Protein 7KPV (pdb70)

Nearest PDB structures (foldseek):
  7kpv-assembly1_C  TM=1.002E+00  e=6.683E-76  Saccharomyces cerevisiae S288C
  7kpx-assembly1_C  TM=9.550E-01  e=2.363E-60  Saccharomyces cerevisiae S288C
  8tqc-assembly1_C  TM=5.645E-01  e=2.370E-07  Homo sapiens
  8tqw-assembly1_c  TM=5.718E-01  e=7.991E-07  Homo sapiens
  7kpx-assembly1_B  TM=1.003E+00  e=8.774E-44  Saccharomyces cerevisiae S288C

InterPro domains:
  IPR000719 Protein kinase domain [PF00069] (177-463)
  IPR000719 Protein kinase domain [PS50011] (75-463)
  IPR000719 Protein kinase domain [SM00220] (75-463)
  IPR008271 Serine/threonine-protein kinase, active site [PS00108] (282-294)
  IPR011009 Protein kinase-like domain superfamily [SSF56112] (66-485)
  IPR050108 Cyclin-dependent kinase [PTHR24056] (73-465)

GO terms:
  GO:0004693 cyclin-dependent protein serine/threonine kinase activity (F, IDA)
  GO:0008353 RNA polymerase II CTD heptapeptide repeat kinase activity (F, IDA)
  GO:0016592 mediator complex (C, IDA)
  GO:0060258 negative regulation of filamentous growth (P, IGI)
  GO:0004672 protein kinase activity (F, HDA)
  GO:0008353 RNA polymerase II CTD heptapeptide repeat kinase activity (F, IMP)
  GO:0045944 positive regulation of transcription by RNA polymerase II (P, IMP)
  GO:0031648 protein destabilization (P, IMP)
  GO:0060258 negative regulation of filamentous growth (P, IMP)
  GO:0070481 nuclear-transcribed mRNA catabolic process, non-stop decay (P, IMP)
  GO:0000122 negative regulation of transcription by RNA polymerase II (P, IMP)
  GO:0000122 negative regulation of transcription by RNA polymerase II (P, IPI)

Foldseek 3Di:
DDDDVPDDDCVVVCVVVVVDDADLVHQWAFDFWFQQDLQWTKTWTFGPPVVPTTWKMKTWRPRVVDPADDDDPLRVQCVVPQQPDDDLQAWHFDDWGQDPHTIMTMTTHAFAFQVLVLVVCVPVVRPQDDPLLLLLLLLQVLVVVVSCVVVQKAAQEADRSQWGAHVLGAIHNYGRRPMDRVPDCPDFDCVPPVATYDDLQFAVCRLLPPRHDDRLRVLSSSLQVSLCSQQSHRQQPADDADVDPDSSSLGSLQSLCQAAWDDDCVLEPPCVVGPPSVSSVPYDTHDHCNVVSSVVGDDPDDQVSVLSVQSNRNHVVRHAHRVRSSPRCRQVDDPDHNDSRSCDPPDDRSHGRDGRD/DPDPPPAVLVPPFLDAPVVLVVLQVVQVVVCCVVDQPAFQAVDPVDGDGDGPVPDPWPDAFCLVVLLVLLVVLCVLVPDDLQLSLLLLVLVVLVCSNHTDLVDQSLLSSLLSSQLSCVVVPNHDDLQVSLVSSCVVPVPSGDPDCVVSVVSNVVSCVRVVPSRDDDALVVLLVVVQVVCCDPLHNDHDDVVLVVQLVVQSSVLSGQPLSRHDDSNLVSLLSNLVSCVVVQVCVPDQDPCNSVSSVCVPVVDCPDPPSSVVSNVSSVVNVVVVVPHDPPPVVSRSCSSPVD/DPDDDPPPDDDDFDFPDLVDDPPPTDTPPDDDDDDDDVVVVCVVVCPPPDDDDDDDDPDPDDDCCVPPPPCDDPNDVVVVVVVVVVVCCCLPPVWFFDQPDDDDQFGFDADQQDADADDCPVVVVLLVVQLDDPDDDQVNRNHDHDPQDPLNLLVSCLVSVGDQQVSVLVVLSVLVVVLVVVLVPDDDDDDPSNPCVNVVSQAVSLVVLVVVVVVLLVVCVVPPDDVVVVVSSVVSNVVSLVNVVVCVVLPSHDVVVNLVVLLVVLQPDDACVSVVVSVVVVVVCVCPQQVQCVDPGNPSLLSVLVSLVVVLCSLVPDWRDDPPPDPPRDDDPVRVVVSVVSNVSSLVVNVVSLVRDPVPDNQDPPDADDDDVVVSVCVPPPCDCVVVVVVVVVCVPRNPDPDDDPPCPVPDDDDDDDDDDQPAWAADVPVGDTDGGDDDRSSLQRARNNADPPDDPPPSPSPCSSVQGHSGGCVSVSRTHDDDRDD/DQPDPLFPQFWQWKFQAFAFKKKKFKAACPPPDPLPQVVQVLQQLVVDLLFQWADDPRITMGIGTHDDDTDDTDDPPDDPGDTDDIDMDGLDADFLFGDVPVLSSQVSVQQSLQLLVCQVDPLFWFPQAQFIDGLACPPQWTWGWGWDAFNRGGTIIGIWTFNFRKHADDLVQLDCVRLVFKWKAFGNAGFTWHFDDDDPPRFWDDDDPPCVVVLVSCCRGRNNRPPVPPDWTKGKIFTDVCVLVLQQDQLLDPSDDDDGDDIDMDTSSGMIIGGADEADFDDPQPPVPPVPCVVVVVVVVVVVVVVCVVCVSVNRHHDNVLLPDRHFHPPFAEDEAAPPGDDLLQQLLLQLQFAACLLPLFDDDDGFIFDDDDDPDDDSLVSSVVSGPHIGGDTSVAWFDDWFWFDFFWKWWAQPHDIDIDTLVCDLCCVVRLTAFPVAAAEEAAAEEEADDVVLVLVVVVLLQVLLVVRRR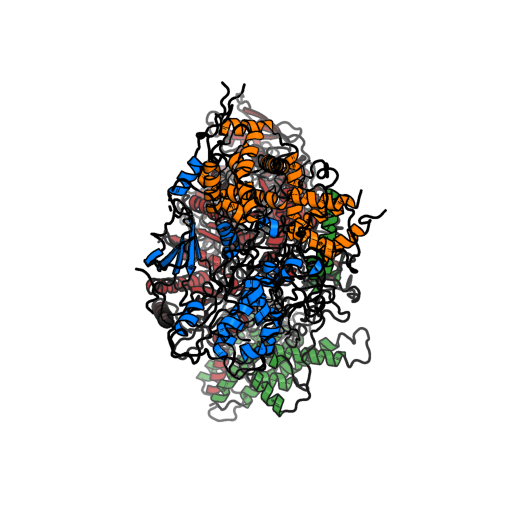YHHNYADADDPDDTRYDHDHDLDQPVLLVVLVRVVVVCVVPPDDDLRHYAYEYEYEDAGSHQNVSSVVSVSVVSSCVSNCVVPNPHHYGYHYGYVCCRSVPPNDSSRSNLVSQVVQCPGVVNQAHRMWTDPDDDDDDDDDDCPVPFFDQPADWEKEKEWEAASNGFKIWIWIATLTRGRIDTGIGGRPPDCPVVLVVLVVSVVVVVVVVVPDDDRYEYEYEYEDFDDDDVSVVSVVVPDDVSHHYWYKYKYFGCRTWRKGFDAPRPVLQLCQVPVPRVVDDPPPVPPDDDDDDALLGKMKTWTPTWDATPGDSGHTFGTKIKIWGADSHHGIGITGIMIMGTSDDRGPDVNVVVVVVQSSQLSQLSCQCSRSRYHSPHSRGGSRVSSNVSCNSRPSNHDYDYD

Radius of gyration: 45.54 Å; Cα contacts (8 Å, |Δi|>4): 3139; chains: 4; bounding box: 104×132×134 Å

Organism: Saccharomyces cerevisiae (strain ATCC 204508 / S288c) (NCBI:txid559292)

Solvent-accessible surface area: 90309 Å² total; per-residue (Å²): 177,110,15,82,84,121,30,73,28,2,36,60,0,75,64,63,55,74,200,161,94,57,26,20,141,103,84,10,78,87,70,4,69,10,60,66,10,123,114,0,86,24,43,28,0,90,98,77,196,234,116,134,95,29,79,34,11,1,21,33,16,83,81,54,184,152,138,33,97,30,24,49,53,40,6,2,8,6,2,4,6,6,54,34,14,138,24,88,3,2,16,56,19,53,50,21,21,14,25,173,60,16,9,23,0,1,30,73,30,14,58,6,10,4,60,36,8,12,105,65,8,70,123,142,136,115,116,102,11,37,34,34,4,2,10,0,11,3,10,2,4,0,7,0,0,5,14,2,7,14,32,39,2,4,4,4,15,2,66,5,42,22,0,34,0,26,117,86,0,20,2,39,4,12,22,3,5,61,0,10,47,23,30,34,9,6,87,12,4,55,88,45,38,100,101,33,7,53,56,105,10,28,1,3,2,15,8,4,20,7,61,18,11,7,12,14,2,1,2,1,4,0,0,0,6,0,0,5,9,32,30,30,110,20,8,8,83,4,89,111,29,225,251,143,91,51,73,20,12,80,45,4,5,59,53,3,6,64,18,26,2,48,17,61,125,149,77,8,61,91,1,123,107,19,66,22,67,90,74,18,72,155,38,77,160,58,199,76,58,10,46,87,62,7,140,98,41,24,78,118,62,151,52,1,40,40,0,3,97,86,0,3,45,10,15,12,48,156,15,19,21,6,72,99,0,2,100,28,118,19,23,102,80,54,114,77,103,16,32,52,49,0,48,56,66,46,110,125,140,10,74,82,61,190,48,97,159,22,5,24,0,4,106,13,10,2,59,105,116,7,19,52,83,53,34,35,7,38,143,31,68,104,126,18,74,107,57,6,44,120,76,61,102,152,29,12,57,14,61,104,157,195,48,123,74,95,33,117,83,83,80,86,8,37,33,100,54,36,3,22,2,9,3,5,68,4,1,9,107,1,0,126,128,26,132,26,50,3,11,1,2,2,0,0,13,5,2,2,23,6,0,4,4,65,1,12,8,28,10,0,1,1,8,0,0,0,2,0,0,0,22,0,0,0,19,6,30,19,14,67,49,177,40,169,67,0,15,53,36,1,58,76,71,45,57,53,23,2,2,61,46,33,40,55,0,13,22,0,1,19,27,0,4,30,17,0,98,4,29,3,30,14,20,10,0,0,17,2,0,81,23,0,20,106,8,2,103,62,97,46,19,126,16,86,24,63,90,123,21,26,37,15,0,2,3,2,0,1,0,0,17,1,4,25,3,10,3,16,19,1,1,1,1,0,0,0,0,0,0,0,9,0,3,0,19,80,21,99,114,184,170,114,20,58,49,100,52,3,72,8,0,4,113,1,0,1,46,1,12,0,2,7,56,19,0,28,40,0,0,28,38,4,4,36,0,7,35,58,11,90,141,40,95,72,152,72,4,92,58,6,1,78,14,37,20,61,223,86,40,17,187,71,49,91,18,100,35,78,104,18,48,23,2,4,63,86,24,135,98,169,113,34,50,62,0,2,17,80,27,27,106,75,81,70,61,38,36,118,56,10,9,84,83,8,31,148,13,30,104,70,91,35,79,10,111,164,33,19,80,21,0,69,98,60,12,97,94,7,17,104,102,37,10,96,45,1,11,96,7,0,37,58,0,8,119,51,9,55,52,129,42,18,50,1,58,19,121,28,87,114,63,17,17,5,11,34,21,84,29,10,78,124,59,124,37,109,87,132,158,34,104,62,8,10,114,68,0,23,40,101,161,36,57,54,82,112,7,1,59,70,4,6,74,56,30,129,49,94,54,5,1,77,50,2,30,98,61,82,3,34,26,48,24,1,11,26,4,1,8,1,12,1,4,33,47,38,107,40,60,62,142,127,71,203,65,122,61,115,46,40,66,105,59,33,20,113,130,13,23,89,48,4,1,69,2,2,16,89,15,1,54,91,3,5,94,63,6,53,126,51,52,144,80,95,131,98,12,150,41,5,52,86,22,0,41,23,1,1,40,0,2,0,6,1,9,44,30,141,2,3,32,65,110,74,2,10,88,38,0,8,95,21,1,53,161,18,124,41,19,24,14,2,1,14,0,3,5,2,1,6,7,1,0,69,61,0,19,120,82,185,187,82,141,65,49,78,9,9,25,64,0,2,35,3,0,8,86,8,40,108,74,3,58,82,72,107,7,29,72,75,108,158,110,191,137,94,38,106,107,135,79,3,45,106,8,46,108,45,6,33,105,6,2,18,32,1,5,40,29,3,29,122,73,31,110,119,18,45,10,86,19,110,118,51,101,57,72,98,28,19,22,115,10,16,130,138,56,62,136,72,73,99,102,31,52,70,51,23,116,94,9,66,122,102,4,32,168,200,116,218,123,177,44,14,67,15,19,3,44,62,11,110,160,30,154,76,54,156,78,65,48,0,4,33,8,71,141,91,94,76,22,5,30,32,8,72,42,58,34,6,12,38,7,15,22,42,10,36,107,28,126,72,103,69,86,64,71,97,113,44,9,68,20,1,0,6,5,2,2,0,0,6,1,0,10,1,34,10,37,65,104,4,48,99,89,59,104,21,122,41,88,62,1,24,1,1,1,11,61,0,33,124,6,145,72,2,45,14,32,37,10,90,33,68,102,136,34,138,76,44,5,30,74,17,13,49,79,6,14,111,119,54,48,90,13,12,1,5,28,79,115,77,43,2,22,2,2,8,56,40,130,100,119,18,45,104,16,52,41,99,158,115,156,101,30,76,56,74,105,93,19,75,28,58,10,104,36,70,46,61,81,18,29,92,37,1,17,8,2,16,65,0,2,23,18,22,2,3,3,10,2,1,88,49,6,102,92,39,1,0,5,1,0,11,0,3,8,2,34,39,58,86,27,85,38,1,1,12,1,23,3,6,2,6,52,81,0,12,1,0,0,5,2,4,2,10,65,4,30,6,54,15,1,94,94,123,24,24,99,143,81,40,45,59,113,26,0,9,1,0,0,0,0,2,0,5,1,37,22,7,105,46,70,197,107,48,70,51,55,112,59,61,193,160,29,68,131,12,5,56,28,2,48,11,15,1,6,2,51,21,108,129,85,204,75,34,76,6,2,27,0,12,3,8,97,33,1,20,114,34,109,11,40,67,14,9,27,17,61,75,115,77,162,91,58,143,90,13,19,1,2,3,53,0,0,0,0,4,56,24,21,88,31,134,74,66,98,19,29,15,85,80,100,15,48,19,25,86,46,2,9,84,8,8,67,25,2,48,98,17,62,140,122,57,5,53,69,19,7,41,117,41,7,56,14,28,16,7,7,57,30,5,10,60,60,17,15,59,1,67,16,31,126,190,65,54,38,9,0,43,18,1,4,41,3,6,6,4,5,11,54,42,8,50,49,12,19,42,86,115,44,55,15,78,7,3,55,65,3,166,135,5,18,1,18,78,9,1,96,116,24,30,81,52,26,81,29,9,74,0,74,54,3,5,64,91,27,42,64,6,111,6,10,34,2,32,0,53,2,47,152,32,58,0,21,0,2,5,4,0,12,69,10,4,18,26,0,50,0,48,6,19,76,34,103,12,49,5,13,15,3,1,0,0,36,37,53,62,86,23,0,75,48,3,12,60,24,8,11,69,1,2,69,48,16,89,4,11,118,1,66,50,7,116,34,131,114,175,53,43,44,3,7,27,94,24,143,79,49,77,141,86,87,3,86,100,4,0,35,64,2,19,65,56,20,74,119,64,158,151,60,117,180,93,47,47,8,10,5,0,8,1,10,0,80,47,29,13,4,51,52,0,5,57,16,0,48,20,1,15,71,2,64,84,56,6,63,90,112,38,98,121,50,83,3,48,4,5,1,0,8,4,67,15,4,58,62,25,39,18,12,5,51,72,20,4,42,5,4,2,0,5,0,1,6,1,47,67,74,43,46,22,0,2,42,10,3,104,49,56,49,128,133,16,94,17,114,28,98,92,192,115,81,78,40,41,110,26,81,13,26,0,0,4,0,2,0,31,8,61,2,84,20,4,1,0,7,1,5,0,17,9,70,3,74,14,10,57,32,69,0,31,42,4,6,159,45,160,48,88,5,38,71,2,0,56,66,4,17,89,35,4,65,97,21,13,89,158,57,103,32,118,22,0,1,1,0,0,10,2,49,0,60,4,37,103,69,2,46,146,10,2,107,143,38,25,44,214,111,7,60,12,0,4,0,0,0,9,48,45,25,11,23,5,3,4,2,65,9,85,133,31,6,32,12,3,31,4,18,85,62,96,180,111,33,39,109,154,26,97,46,210,50,18,72,6,6,0,24,3,5,6,12,18,1,13,0,0,14,7,95,21,11,4,33,13,14,44,27,65,118,19,4,0,25,83,1,0,0,0,0,12,12,45,40,15,44,7,64,14,27,6,45,7,0,5,0,8,0,13,48,34,50,18,68,76,18,62,86,2,0,52,29,1,0,102,30,0,5,33,0,0,2,1,1,12,1,4,0,1,8,71,21,107,20,2,12,4,0,0,0,2,4,0,0,49,33,0,28,33,10,0,8,12,1,77,17,118,101,105

Sequence (2010 aa):
LMANNDVFTIGPYRARKDRMRVSVLEKYEVIGYIAAGTYGKVYKAKRQIKPLTVFYAIKKFKTEKLHYTGISQSACREMALCRELHNKHLTTLVEIFLERKCVHMVYEYAEHDLLQIIHFHSHPEKRMIPPRMVRSIMWQLLDGVSYLHQNWVLHRDLKPANIMVTIDGCVKIGDLGLARKFHNMLQTLYTGDKVVVTIWYRAPELLLGARHYTPAVDLWSVGCIFAELIGLQPIFKGEEAKKKTVPFQVNQLQRILEVLGTPDQKIWPYLEKYPEYDQITKFPKYRDNLATWYHSAGGRDKHALSLLYHLLNYDPIKRIDAFNALEHKYFTESDIPVSENVFEGLTYKYPARRIHTSGSFWTSTQRHHWQYTKASLAKERQKLWLLECQLFPQGLNIVMDKNIPITHRDLHYDKDYNLRIYCYFLIMKLGRRLNIRQYALATAHIYLSRFLIKASVREINLYMLVTTCVYLACKVEECPQYIRTLVSEARTLWPEFIPPDPTKVTEFEFYLLEELESYLIVHHPYQSLKQIVQVLKQPPFQITLSSDDLQNCWSLINDSYINDVHLLYPPHIIAVACLFITISIHGKPPKNSSSPVQIAFNRFMAESLVDLEEVMDTIQEQITLYDHWDKYHEQWIKFLLHTLYLRGSGRYLLTPPDDLHPYVPSSKPQEQVYPDFKPWEHTAAEDQILANFVAKGFYHTPMVNFESISARSSVHESLVTQSNILSQQFDKIIKIREDHINKIPSNSTTTLHGPGFQLPNRITLTDHRKETWLHELSSSHTSLVKIGKFIPHGLKRRQVIEQCYLKFIPLKRAIWLIKCCYFIEWKSNHKKKRSNAAGADDAISMHLLKDWTDTFVYILEKLIFDMTNHYNDSQQLRTWKRQISYFLKLLGNCYSLRLINKEIFHHWLVEFINKMENFEFLPLSLHILMIFWNDICQIDQKEPFFLVTKITDMLLHKYYIVSSSKSMINDENYIINDIKKNNKIKLNILKILSSLILKIFQEQSLEVFIFPTSNWEIYKPLLFEIVSNADTNQNSDMKKKLELISYRNESFSLNLGIGIVEIAHENEQKWLIYDKKDHKYVCTFSMEPYHFISNYNTKYTDDMATGSNDTTAFNDSCVNLSLFDARFERKNPHASTYRLEDVLSSFYRVEKIKKINYHQYISKAQNDQWSIQMEFMLRKQDPKTLVALLSRDLWCFSINDDPVPTPPAIEHKPVSPDKIGTFTADYSKPNLPPHYALFLKALRRKIYINLALGSHNKLIQFGNACISLSGVPNYLVQLEPHLFVNGDLTVSLCAKNMGLVPMKEENLEESFLSKHALYLAPSGIRMHLAPASKQGYLITPPKHTELLLTTLSVSHGINLQNKKNLKWVAVVPDLGHLNGHTPTIASYLTPLLEAKKLVWPLHLIFAQPVADIENSTSGDPSEFHCLQDALDAIDDFIQLKQSSSLPFLLRHMPLASIPDIFITPTPVVTISEKEQDILDLIAEQVVTDYNILGNLGIPKIAYRGVKDCQEGLITTTMLQLFSTFDRLNGNDTISKFYNMKQPYVFVKKHHELIKVKHDSQPFIKFLNFRPPNGIKNFKSLLLSSSFKEDCLSFAPTLSQTYINQELGFCELLKLTNEDPPGLMYLKAFDKNKLLLLAAQIVSYCSNNKNSIKNVPPILIILPLDNATLTELVDKANIFQVIKNEVCAKMPNIELYLKVIPMDFIRNVLVTVDQYVNVAISIYNMLPPKSVKFTHIAHTLPEKVNFRTMQQSSSIIYYDSYIHLAYSRSVDKEWVFAALSDSYGQGSMTKTWYVGNSRGKFDDACNQIWNIALNLASKKFGKICLILTRLNGILPDDELMNWRRLSGRNIHLAVVCVDDNSKISFIDEDKLYPSFKPIYKDTRFGGRMDMTRLYDYEIRDIDQDIHGIVFQHPFPLAHSQHRCAIRSGALIKFKKCDGDTVWDKFAVNLLNCPHSDSTQLLETILEEFRNLAALNVWYGLSDGEDGHIPWHILAVKKMMNTLVHTRVKIA

Structure (mmCIF, N/CA/C/O backbone):
data_7KPV
#
_entry.id   7KPV
#
_cell.length_a   1.00
_cell.length_b   1.00
_cell.length_c   1.00
_cell.angle_alpha   90.00
_cell.angle_beta   90.00
_cell.angle_gamma   90.00
#
_symmetry.space_group_name_H-M   'P 1'
#
loop_
_entity.id
_entity.type
_entity.pdbx_description
1 polymer 'Meiotic mRNA stability protein kinase SSN3'
2 polymer 'RNA polymerase II holoenzyme cyclin-like subunit'
3 polymer 'Mediator of RNA polymerase II transcription subunit 12'
4 polymer 'Mediator of RNA polymerase II transcription subunit 13'
#
loop_
_atom_site.group_PDB
_atom_site.id
_atom_site.type_symbol
_atom_site.label_atom_id
_atom_site.label_alt_id
_atom_site.label_comp_id
_atom_site.label_asym_id
_atom_site.label_entity_id
_atom_site.label_seq_id
_atom_site.pdbx_PDB_ins_code
_atom_site.Cartn_x
_atom_site.Cartn_y
_atom_site.Cartn_z
_atom_site.occupancy
_atom_site.B_iso_or_equiv
_atom_site.auth_seq_id
_atom_site.auth_comp_id
_atom_site.auth_asym_id
_atom_site.auth_atom_id
_atom_site.pdbx_PDB_model_num
ATOM 1 N N . LEU A 1 48 ? 210.482 183.776 278.910 1.00 108.67 48 LEU A N 1
ATOM 2 C CA . LEU A 1 48 ? 211.397 184.355 277.934 1.00 108.67 48 LEU A CA 1
ATOM 3 C C . LEU A 1 48 ? 211.884 183.298 276.949 1.00 108.67 48 LEU A C 1
ATOM 4 O O . LEU A 1 48 ? 212.195 183.610 275.801 1.00 108.67 48 LEU A O 1
ATOM 9 N N . MET A 1 49 ? 211.948 182.049 277.403 1.00 107.85 49 MET A N 1
ATOM 10 C CA . MET A 1 49 ? 212.406 180.963 276.555 1.00 107.85 49 MET A CA 1
ATOM 11 C C . MET A 1 49 ? 211.262 180.454 275.684 1.00 107.85 49 MET A C 1
ATOM 12 O O . MET A 1 49 ? 210.091 180.784 275.892 1.00 107.85 49 MET A O 1
ATOM 17 N N . ALA A 1 50 ? 211.613 179.644 274.695 1.00 102.25 50 ALA A N 1
ATOM 18 C CA . ALA A 1 50 ? 210.636 179.086 273.777 1.00 102.25 50 ALA A CA 1
ATOM 19 C C . ALA A 1 50 ? 210.332 177.637 274.134 1.00 102.25 50 ALA A C 1
ATOM 20 O O . ALA A 1 50 ? 211.112 176.964 274.812 1.00 102.25 50 ALA A O 1
ATOM 22 N N . ASN A 1 51 ? 209.180 177.168 273.670 1.00 97.60 51 ASN A N 1
ATOM 23 C CA . ASN A 1 51 ? 208.756 175.784 273.792 1.00 97.60 51 ASN A CA 1
ATOM 24 C C . ASN A 1 51 ? 208.503 175.221 272.402 1.00 97.60 51 ASN A C 1
ATOM 25 O O . ASN A 1 51 ? 208.807 175.857 271.392 1.00 97.60 51 ASN A O 1
ATOM 30 N N . ASN A 1 52 ? 207.940 174.016 272.351 1.00 96.52 52 ASN A N 1
ATOM 31 C CA . ASN A 1 52 ? 207.542 173.472 271.059 1.00 96.52 52 ASN A CA 1
ATOM 32 C C . ASN A 1 52 ? 206.094 173.821 270.738 1.00 96.52 52 ASN A C 1
ATOM 33 O O . ASN A 1 52 ? 205.314 172.954 270.334 1.00 96.52 52 ASN A O 1
ATOM 38 N N . ASP A 1 53 ? 205.731 175.099 270.906 1.00 96.92 53 ASP A N 1
ATOM 39 C CA . ASP A 1 53 ? 204.411 175.567 270.503 1.00 96.92 53 ASP A CA 1
ATOM 40 C C . ASP A 1 53 ? 204.447 176.983 269.936 1.00 96.92 53 ASP A C 1
ATOM 41 O O . ASP A 1 53 ? 203.380 177.585 269.769 1.00 96.92 53 ASP A O 1
ATOM 46 N N . VAL A 1 54 ? 205.623 177.537 269.642 1.00 92.22 54 VAL A N 1
ATOM 47 C CA . VAL A 1 54 ? 205.759 178.911 269.171 1.00 92.22 54 VAL A CA 1
ATOM 48 C C . VAL A 1 54 ? 205.293 179.009 267.727 1.00 92.22 54 VAL A C 1
ATOM 49 O O . VAL A 1 54 ? 205.057 177.989 267.070 1.00 92.22 54 VAL A O 1
ATOM 53 N N . PHE A 1 55 ? 205.140 180.235 267.228 1.00 88.85 55 PHE A N 1
ATOM 54 C CA . PHE A 1 55 ? 204.677 180.446 265.859 1.00 88.85 55 PHE A CA 1
ATOM 55 C C . PHE A 1 55 ? 205.780 180.029 264.901 1.00 88.85 55 PHE A C 1
ATOM 56 O O . PHE A 1 55 ? 206.911 180.511 264.978 1.00 88.85 55 PHE A O 1
ATOM 64 N N . THR A 1 56 ? 205.438 179.120 263.997 1.00 86.98 56 THR A N 1
ATOM 65 C CA . THR A 1 56 ? 206.373 178.522 263.057 1.00 86.98 56 THR A CA 1
ATOM 66 C C . THR A 1 56 ? 205.648 178.342 261.734 1.00 86.98 56 THR A C 1
ATOM 67 O O . THR A 1 56 ? 204.648 179.019 261.476 1.00 86.98 56 THR A O 1
ATOM 71 N N . ILE A 1 57 ? 206.163 177.439 260.904 1.00 84.93 57 ILE A N 1
ATOM 72 C CA . ILE A 1 57 ? 205.731 177.126 259.542 1.00 84.93 57 ILE A CA 1
ATOM 73 C C . ILE A 1 57 ? 204.232 176.834 259.362 1.00 84.93 57 ILE A C 1
ATOM 74 O O . ILE A 1 57 ? 203.727 176.878 258.233 1.00 84.93 57 ILE A O 1
ATOM 79 N N . GLY A 1 58 ? 203.518 176.568 260.467 1.00 84.40 58 GLY A N 1
ATOM 80 C CA . GLY A 1 58 ? 202.137 176.116 260.522 1.00 84.40 58 GLY A CA 1
ATOM 81 C C . GLY A 1 58 ? 201.092 176.634 259.540 1.00 84.40 58 GLY A C 1
ATOM 82 O O . GLY A 1 58 ? 200.377 175.835 258.927 1.00 84.40 58 GLY A O 1
ATOM 83 N N . PRO A 1 59 ? 200.951 177.959 259.381 1.00 86.65 59 PRO A N 1
ATOM 84 C CA . PRO A 1 59 ? 200.001 178.456 258.367 1.00 86.65 59 PRO A CA 1
ATOM 85 C C . PRO A 1 59 ? 200.417 178.149 256.941 1.00 86.65 59 PRO A C 1
ATOM 86 O O . PRO A 1 59 ? 199.559 177.814 256.111 1.00 86.65 59 PRO A O 1
ATOM 90 N N . TYR A 1 60 ? 201.721 178.211 256.647 1.00 85.79 60 TYR A N 1
ATOM 91 C CA . TYR A 1 60 ? 202.204 177.981 255.286 1.00 85.79 60 TYR A CA 1
ATOM 92 C C . TYR A 1 60 ? 202.007 176.529 254.858 1.00 85.79 60 TYR A C 1
ATOM 93 O O . TYR A 1 60 ? 201.965 176.228 253.657 1.00 85.79 60 TYR A O 1
ATOM 102 N N . ARG A 1 61 ? 201.877 175.617 255.829 1.00 86.05 61 ARG A N 1
ATOM 103 C CA . ARG A 1 61 ? 201.451 174.256 255.521 1.00 86.05 61 ARG A CA 1
ATOM 104 C C . ARG A 1 61 ? 200.071 174.248 254.883 1.00 86.05 61 ARG A C 1
ATOM 105 O O . ARG A 1 61 ? 199.886 173.657 253.813 1.00 86.05 61 ARG A O 1
ATOM 113 N N . ALA A 1 62 ? 199.113 174.958 255.498 1.00 88.42 62 ALA A N 1
ATOM 114 C CA . ALA A 1 62 ? 197.709 174.881 255.099 1.00 88.42 62 ALA A CA 1
ATOM 115 C C . ALA A 1 62 ? 197.506 175.396 253.681 1.00 88.42 62 ALA A C 1
ATOM 116 O O . ALA A 1 62 ? 196.934 174.698 252.831 1.00 88.42 62 ALA A O 1
ATOM 118 N N . ARG A 1 63 ? 198.054 176.583 253.393 1.00 87.78 63 ARG A N 1
ATOM 119 C CA . ARG A 1 63 ? 198.014 177.157 252.050 1.00 87.78 63 ARG A CA 1
ATOM 120 C C . ARG A 1 63 ? 198.726 176.285 251.022 1.00 87.78 63 ARG A C 1
ATOM 121 O O . ARG A 1 63 ? 198.420 176.358 249.827 1.00 87.78 63 ARG A O 1
ATOM 129 N N . LYS A 1 64 ? 199.670 175.452 251.461 1.00 90.04 64 LYS A N 1
ATOM 130 C CA . LYS A 1 64 ? 200.291 174.488 250.572 1.00 90.04 64 LYS A CA 1
ATOM 131 C C . LYS A 1 64 ? 199.541 173.166 250.505 1.00 90.04 64 LYS A C 1
ATOM 132 O O . LYS A 1 64 ? 199.582 172.507 249.462 1.00 90.04 64 LYS A O 1
ATOM 138 N N . ASP A 1 65 ? 198.850 172.759 251.573 1.00 94.82 65 ASP A N 1
ATOM 139 C CA . ASP A 1 65 ? 198.355 171.390 251.628 1.00 94.82 65 ASP A CA 1
ATOM 140 C C . ASP A 1 65 ? 196.988 171.204 250.994 1.00 94.82 65 ASP A C 1
ATOM 141 O O . ASP A 1 65 ? 196.529 170.063 250.884 1.00 94.82 65 ASP A O 1
ATOM 146 N N . ARG A 1 66 ? 196.327 172.283 250.578 1.00 98.43 66 ARG A N 1
ATOM 147 C CA . ARG A 1 66 ? 195.070 172.122 249.858 1.00 98.43 66 ARG A CA 1
ATOM 148 C C . ARG A 1 66 ? 195.316 171.632 248.437 1.00 98.43 66 ARG A C 1
ATOM 149 O O . ARG A 1 66 ? 194.622 170.731 247.953 1.00 98.43 66 ARG A O 1
ATOM 157 N N . MET A 1 67 ? 196.310 172.200 247.760 1.00 103.27 67 MET A N 1
ATOM 158 C CA . MET A 1 67 ? 196.609 171.876 246.370 1.00 103.27 67 MET A CA 1
ATOM 159 C C . MET A 1 67 ? 197.951 171.161 246.304 1.00 103.27 67 MET A C 1
ATOM 160 O O . MET A 1 67 ? 199.003 171.789 246.463 1.00 103.27 67 MET A O 1
ATOM 165 N N . ARG A 1 68 ? 197.911 169.850 246.082 1.00 103.61 68 ARG A N 1
ATOM 166 C CA . ARG A 1 68 ? 199.111 169.068 245.825 1.00 103.61 68 ARG A CA 1
ATOM 167 C C . ARG A 1 68 ? 198.832 168.111 244.678 1.00 103.61 68 ARG A C 1
ATOM 168 O O . ARG A 1 68 ? 197.756 168.125 244.075 1.00 103.61 68 ARG A O 1
ATOM 176 N N . VAL A 1 69 ? 199.823 167.278 244.383 1.00 106.32 69 VAL A N 1
ATOM 177 C CA . VAL A 1 69 ? 199.688 166.172 243.445 1.00 106.32 69 VAL A CA 1
ATOM 178 C C . VAL A 1 69 ? 200.399 164.971 244.047 1.00 106.32 69 VAL A C 1
ATOM 179 O O . VAL A 1 69 ? 201.530 165.090 244.533 1.00 106.32 69 VAL A O 1
ATOM 183 N N . SER A 1 70 ? 199.737 163.822 244.025 1.00 107.58 70 SER A N 1
ATOM 184 C CA . SER A 1 70 ? 200.222 162.633 244.705 1.00 107.58 70 SER A CA 1
ATOM 185 C C . SER A 1 70 ? 200.693 161.593 243.699 1.00 107.58 70 SER A C 1
ATOM 186 O O . SER A 1 70 ? 200.477 161.711 242.489 1.00 107.58 70 SER A O 1
ATOM 189 N N . VAL A 1 71 ? 201.341 160.550 244.228 1.00 110.12 71 VAL A N 1
ATOM 190 C CA . VAL A 1 71 ? 201.770 159.421 243.406 1.00 110.12 71 VAL A CA 1
ATOM 191 C C . VAL A 1 71 ? 200.605 158.536 242.993 1.00 110.12 71 VAL A C 1
ATOM 192 O O . VAL A 1 71 ? 200.755 157.706 242.088 1.00 110.12 71 VAL A O 1
ATOM 196 N N . LEU A 1 72 ? 199.440 158.697 243.622 1.00 110.09 72 LEU A N 1
ATOM 197 C CA . LEU A 1 72 ? 198.229 158.017 243.190 1.00 110.09 72 LEU A CA 1
ATOM 198 C C . LEU A 1 72 ? 197.494 158.776 242.096 1.00 110.09 72 LEU A C 1
ATOM 199 O O . LEU A 1 72 ? 196.440 158.316 241.645 1.00 110.09 72 LEU A O 1
ATOM 204 N N . GLU A 1 73 ? 198.018 159.922 241.664 1.00 109.38 73 GLU A N 1
ATOM 205 C CA . GLU A 1 73 ? 197.317 160.793 240.731 1.00 109.38 73 GLU A CA 1
ATOM 206 C C . GLU A 1 73 ? 198.029 160.885 239.385 1.00 109.38 73 GLU A C 1
ATOM 207 O O . GLU A 1 73 ? 197.415 160.668 238.337 1.00 109.38 73 GLU A O 1
ATOM 213 N N . LYS A 1 74 ? 199.320 161.209 239.392 1.00 108.51 74 LYS A N 1
ATOM 214 C CA . LYS A 1 74 ? 200.033 161.354 238.129 1.00 108.51 74 LYS A CA 1
ATOM 215 C C . LYS A 1 74 ? 200.421 159.996 237.554 1.00 108.51 74 LYS A C 1
ATOM 216 O O . LYS A 1 74 ? 200.404 159.806 236.333 1.00 108.51 74 LYS A O 1
ATOM 222 N N . TYR A 1 75 ? 200.768 159.040 238.412 1.00 107.01 75 TYR A N 1
ATOM 223 C CA . TYR A 1 75 ? 201.154 157.698 237.995 1.00 107.01 75 TYR A CA 1
ATOM 224 C C . TYR A 1 75 ? 200.358 156.675 238.798 1.00 107.01 75 TYR A C 1
ATOM 225 O O . TYR A 1 75 ? 199.437 157.019 239.543 1.00 107.01 75 TYR A O 1
ATOM 234 N N . GLU A 1 76 ? 200.724 155.403 238.639 1.00 108.44 76 GLU A N 1
ATOM 235 C CA . GLU A 1 76 ? 200.182 154.322 239.451 1.00 108.44 76 GLU A CA 1
ATOM 236 C C . GLU A 1 76 ? 201.229 153.223 239.558 1.00 108.44 76 GLU A C 1
ATOM 237 O O . GLU A 1 76 ? 202.183 153.179 238.786 1.00 108.44 76 GLU A O 1
ATOM 243 N N . VAL A 1 77 ? 201.055 152.339 240.531 1.00 108.26 77 VAL A N 1
ATOM 244 C CA . VAL A 1 77 ? 202.045 151.295 240.773 1.00 108.26 77 VAL A CA 1
ATOM 245 C C . VAL A 1 77 ? 201.747 150.085 239.898 1.00 108.26 77 VAL A C 1
ATOM 246 O O . VAL A 1 77 ? 200.617 149.887 239.439 1.00 108.26 77 VAL A O 1
ATOM 250 N N . ILE A 1 78 ? 202.775 149.268 239.651 1.00 104.55 78 ILE A N 1
ATOM 251 C CA . ILE A 1 78 ? 202.614 147.958 239.030 1.00 104.55 78 ILE A CA 1
ATOM 252 C C . ILE A 1 78 ? 203.177 146.850 239.912 1.00 104.55 78 ILE A C 1
ATOM 253 O O . ILE A 1 78 ? 202.447 145.954 240.344 1.00 104.55 78 ILE A O 1
ATOM 258 N N . GLY A 1 79 ? 204.472 146.904 240.202 1.00 103.39 79 GLY A N 1
ATOM 259 C CA . GLY A 1 79 ? 205.106 145.820 240.919 1.00 103.39 79 GLY A CA 1
ATOM 260 C C . GLY A 1 79 ? 206.435 146.190 241.538 1.00 103.39 79 GLY A C 1
ATOM 261 O O . GLY A 1 79 ? 207.241 146.902 240.933 1.00 103.39 79 GLY A O 1
ATOM 262 N N . TYR A 1 80 ? 206.670 145.700 242.749 1.00 105.60 80 TYR A N 1
ATOM 263 C CA . TYR A 1 80 ? 207.895 145.994 243.476 1.00 105.60 80 TYR A CA 1
ATOM 264 C C . TYR A 1 80 ? 209.045 145.181 242.900 1.00 105.60 80 TYR A C 1
ATOM 265 O O . TYR A 1 80 ? 209.063 143.953 243.020 1.00 105.60 80 TYR A O 1
ATOM 274 N N . ILE A 1 81 ? 210.000 145.860 242.273 1.00 105.55 81 ILE A N 1
ATOM 275 C CA . ILE A 1 81 ? 211.250 145.245 241.845 1.00 105.55 81 ILE A CA 1
ATOM 276 C C . ILE A 1 81 ? 212.291 145.524 242.923 1.00 105.55 81 ILE A C 1
ATOM 277 O O . ILE A 1 81 ? 212.577 146.683 243.245 1.00 105.55 81 ILE A O 1
ATOM 282 N N . ALA A 1 82 ? 212.830 144.459 243.515 1.00 111.04 82 ALA A N 1
ATOM 283 C CA . ALA A 1 82 ? 213.730 144.584 244.660 1.00 111.04 82 ALA A CA 1
ATOM 284 C C . ALA A 1 82 ? 215.153 144.896 244.197 1.00 111.04 82 ALA A C 1
ATOM 285 O O . ALA A 1 82 ? 216.009 144.024 244.059 1.00 111.04 82 ALA A O 1
ATOM 287 N N . ALA A 1 83 ? 215.395 146.180 243.950 1.00 116.01 83 ALA A N 1
ATOM 288 C CA . ALA A 1 83 ? 216.724 146.650 243.591 1.00 116.01 83 ALA A CA 1
ATOM 289 C C . ALA A 1 83 ? 217.483 147.215 244.785 1.00 116.01 83 ALA A C 1
ATOM 290 O O . ALA A 1 83 ? 218.574 146.737 245.108 1.00 116.01 83 ALA A O 1
ATOM 292 N N . GLY A 1 84 ? 216.923 148.223 245.450 1.00 121.09 84 GLY A N 1
ATOM 293 C CA . GLY A 1 84 ? 217.585 148.860 246.572 1.00 121.09 84 GLY A CA 1
ATOM 294 C C . GLY A 1 84 ? 216.963 148.540 247.915 1.00 121.09 84 GLY A C 1
ATOM 295 O O . GLY A 1 84 ? 215.770 148.773 248.130 1.00 121.09 84 GLY A O 1
ATOM 296 N N . THR A 1 85 ? 217.765 148.000 248.832 1.00 129.91 85 THR A N 1
ATOM 297 C CA . THR A 1 85 ? 217.257 147.669 250.158 1.00 129.91 85 THR A CA 1
ATOM 298 C C . THR A 1 85 ? 217.146 148.911 251.035 1.00 129.91 85 THR A C 1
ATOM 299 O O . THR A 1 85 ? 216.201 149.043 251.821 1.00 129.91 85 THR A O 1
ATOM 303 N N . TYR A 1 86 ? 218.113 149.826 250.918 1.00 131.26 86 TYR A N 1
ATOM 304 C CA . TYR A 1 86 ? 218.070 151.073 251.678 1.00 131.26 86 TYR A CA 1
ATOM 305 C C . TYR A 1 86 ? 216.941 151.977 251.193 1.00 131.26 86 TYR A C 1
ATOM 306 O O . TYR A 1 86 ? 216.284 152.648 251.997 1.00 131.26 86 TYR A O 1
ATOM 315 N N . GLY A 1 87 ? 216.705 152.005 249.885 1.00 120.22 87 GLY A N 1
ATOM 316 C CA . GLY A 1 87 ? 215.617 152.761 249.304 1.00 120.22 87 GLY A CA 1
ATOM 317 C C . GLY A 1 87 ? 214.952 151.953 248.212 1.00 120.22 87 GLY A C 1
ATOM 318 O O . GLY A 1 87 ? 215.605 151.540 247.250 1.00 120.22 87 GLY A O 1
ATOM 319 N N . LYS A 1 88 ? 213.651 151.730 248.346 1.00 108.81 88 LYS A N 1
ATOM 320 C CA . LYS A 1 88 ? 212.974 150.761 247.499 1.00 108.81 88 LYS A CA 1
ATOM 321 C C . LYS A 1 88 ? 212.692 151.339 246.118 1.00 108.81 88 LYS A C 1
ATOM 322 O O . LYS A 1 88 ? 212.533 152.553 245.947 1.00 108.81 88 LYS A O 1
ATOM 328 N N . VAL A 1 89 ? 212.654 150.453 245.126 1.00 106.46 89 VAL A N 1
ATOM 329 C CA . VAL A 1 89 ? 212.369 150.803 243.740 1.00 106.46 89 VAL A CA 1
ATOM 330 C C . VAL A 1 89 ? 211.067 150.124 243.337 1.00 106.46 89 VAL A C 1
ATOM 331 O O . VAL A 1 89 ? 210.833 148.961 243.680 1.00 106.46 89 VAL A O 1
ATOM 335 N N . TYR A 1 90 ? 210.215 150.856 242.625 1.00 104.57 90 TYR A N 1
ATOM 336 C CA . TYR A 1 90 ? 208.950 150.344 242.123 1.00 104.57 90 TYR A CA 1
ATOM 337 C C . TYR A 1 90 ? 208.812 150.714 240.652 1.00 104.57 90 TYR A C 1
ATOM 338 O O . TYR A 1 90 ? 209.574 151.527 240.120 1.00 104.57 90 TYR A O 1
ATOM 347 N N . LYS A 1 91 ? 207.799 150.140 240.008 1.00 102.47 91 LYS A N 1
ATOM 348 C CA . LYS A 1 91 ? 207.503 150.392 238.605 1.00 102.47 91 LYS A CA 1
ATOM 349 C C . LYS A 1 91 ? 206.198 151.168 238.506 1.00 102.47 91 LYS A C 1
ATOM 350 O O . LYS A 1 91 ? 205.215 150.830 239.176 1.00 102.47 91 LYS A O 1
ATOM 356 N N . ALA A 1 92 ? 206.185 152.193 237.657 1.00 104.80 92 ALA A N 1
ATOM 357 C CA . ALA A 1 92 ? 205.096 153.159 237.598 1.00 104.80 92 ALA A CA 1
ATOM 358 C C . ALA A 1 92 ? 204.422 153.139 236.236 1.00 104.80 92 ALA A C 1
ATOM 359 O O . ALA A 1 92 ? 205.001 153.592 235.244 1.00 104.80 92 ALA A O 1
ATOM 361 N N . LYS A 1 93 ? 203.195 152.640 236.203 1.00 109.13 93 LYS A N 1
ATOM 362 C CA . LYS A 1 93 ? 202.337 152.758 235.038 1.00 109.13 93 LYS A CA 1
ATOM 363 C C . LYS A 1 93 ? 201.880 154.200 234.893 1.00 109.13 93 LYS A C 1
ATOM 364 O O . LYS A 1 93 ? 201.553 154.864 235.883 1.00 109.13 93 LYS A O 1
ATOM 370 N N . ARG A 1 94 ? 201.879 154.685 233.656 1.00 110.48 94 ARG A N 1
ATOM 371 C CA . ARG A 1 94 ? 201.350 156.010 233.376 1.00 110.48 94 ARG A CA 1
ATOM 372 C C . ARG A 1 94 ? 199.840 156.012 233.572 1.00 110.48 94 ARG A C 1
ATOM 373 O O . ARG A 1 94 ? 199.129 155.167 233.021 1.00 110.48 94 ARG A O 1
ATOM 381 N N . GLN A 1 95 ? 199.353 156.949 234.379 1.00 116.51 95 GLN A N 1
ATOM 382 C CA . GLN A 1 95 ? 197.929 157.066 234.655 1.00 116.51 95 GLN A CA 1
ATOM 383 C C . GLN A 1 95 ? 197.283 157.946 233.594 1.00 116.51 95 GLN A C 1
ATOM 384 O O . GLN A 1 95 ? 197.766 159.048 233.314 1.00 116.51 95 GLN A O 1
ATOM 390 N N . ILE A 1 96 ? 196.198 157.456 233.002 1.00 121.94 96 ILE A N 1
ATOM 391 C CA . ILE A 1 96 ? 195.516 158.184 231.940 1.00 121.94 96 ILE A CA 1
ATOM 392 C C . ILE A 1 96 ? 194.154 158.663 232.428 1.00 121.94 96 ILE A C 1
ATOM 393 O O . ILE A 1 96 ? 193.243 157.862 232.640 1.00 121.94 96 ILE A O 1
ATOM 398 N N . LYS A 1 174 ? 203.201 150.768 219.646 1.00 148.19 174 LYS A N 1
ATOM 399 C CA . LYS A 1 174 ? 201.787 151.149 219.612 1.00 148.19 174 LYS A CA 1
ATOM 400 C C . LYS A 1 174 ? 201.040 151.184 220.980 1.00 148.19 174 LYS A C 1
ATOM 401 O O . LYS A 1 174 ? 200.356 152.176 221.239 1.00 148.19 174 LYS A O 1
ATOM 407 N N . PRO A 1 175 ? 201.131 150.161 221.855 1.00 146.30 175 PRO A N 1
ATOM 408 C CA . PRO A 1 175 ? 200.362 150.279 223.107 1.00 146.30 175 PRO A CA 1
ATOM 409 C C . PRO A 1 175 ? 200.998 151.208 224.127 1.00 146.30 175 PRO A C 1
ATOM 410 O O . PRO A 1 175 ? 200.258 151.857 224.880 1.00 146.30 175 PRO A O 1
ATOM 414 N N . LEU A 1 176 ? 202.336 151.288 224.165 1.00 138.56 176 LEU A N 1
ATOM 415 C CA . LEU A 1 176 ? 203.108 152.182 225.040 1.00 138.56 176 LEU A CA 1
ATOM 416 C C . LEU A 1 176 ? 202.785 151.933 226.519 1.00 138.56 176 LEU A C 1
ATOM 417 O O . LEU A 1 176 ? 202.173 152.748 227.211 1.00 138.56 176 LEU A O 1
ATOM 422 N N . THR A 1 177 ? 203.221 150.764 226.980 1.00 126.62 177 THR A N 1
ATOM 423 C CA . THR A 1 177 ? 202.928 150.274 228.322 1.00 126.62 177 THR A CA 1
ATOM 424 C C . THR A 1 177 ? 203.798 150.987 229.361 1.00 126.62 177 THR A C 1
ATOM 425 O O . THR A 1 177 ? 204.339 152.070 229.125 1.00 126.62 177 THR A O 1
ATOM 429 N N . VAL A 1 178 ? 203.875 150.409 230.558 1.00 114.92 178 VAL A N 1
ATOM 430 C CA . VAL A 1 178 ? 204.569 151.006 231.700 1.00 114.92 178 VAL A CA 1
ATOM 431 C C . VAL A 1 178 ? 206.071 151.070 231.407 1.00 114.92 178 VAL A C 1
ATOM 432 O O . VAL A 1 178 ? 206.706 150.052 231.112 1.00 114.92 178 VAL A O 1
ATOM 436 N N . PHE A 1 179 ? 206.634 152.282 231.434 1.00 111.62 179 PHE A N 1
ATOM 437 C CA . PHE A 1 179 ? 208.076 152.479 231.299 1.00 111.62 179 PHE A CA 1
ATOM 438 C C . PHE A 1 179 ? 208.595 153.572 232.244 1.00 111.62 179 PHE A C 1
ATOM 439 O O . PHE A 1 179 ? 209.381 154.434 231.864 1.00 111.62 179 PHE A O 1
ATOM 447 N N . TYR A 1 180 ? 208.163 153.557 233.504 1.00 102.21 180 TYR A N 1
ATOM 448 C CA . TYR A 1 180 ? 208.693 154.495 234.486 1.00 102.21 180 TYR A CA 1
ATOM 449 C C . TYR A 1 180 ? 209.195 153.730 235.700 1.00 102.21 180 TYR A C 1
ATOM 450 O O . TYR A 1 180 ? 208.903 152.546 235.876 1.00 102.21 180 TYR A O 1
ATOM 459 N N . ALA A 1 181 ? 209.948 154.427 236.548 1.00 97.51 181 ALA A N 1
ATOM 460 C CA . ALA A 1 181 ? 210.513 153.827 237.747 1.00 97.51 181 ALA A CA 1
ATOM 461 C C . ALA A 1 181 ? 210.485 154.845 238.873 1.00 97.51 181 ALA A C 1
ATOM 462 O O . ALA A 1 181 ? 210.796 156.018 238.654 1.00 97.51 181 ALA A O 1
ATOM 464 N N . ILE A 1 182 ? 210.117 154.399 240.071 1.00 97.58 182 ILE A N 1
ATOM 465 C CA . ILE A 1 182 ? 210.066 155.255 241.251 1.00 97.58 182 ILE A CA 1
ATOM 466 C C . ILE A 1 182 ? 211.107 154.757 242.234 1.00 97.58 182 ILE A C 1
ATOM 467 O O . ILE A 1 182 ? 211.211 153.550 242.472 1.00 97.58 182 ILE A O 1
ATOM 472 N N . LYS A 1 183 ? 211.871 155.676 242.802 1.00 102.70 183 LYS A N 1
ATOM 473 C CA . LYS A 1 183 ? 212.672 155.391 243.981 1.00 102.70 183 LYS A CA 1
ATOM 474 C C . LYS A 1 183 ? 212.043 156.128 245.153 1.00 102.70 183 LYS A C 1
ATOM 475 O O . LYS A 1 183 ? 211.862 157.351 245.095 1.00 102.70 183 LYS A O 1
ATOM 481 N N . LYS A 1 184 ? 211.699 155.385 246.204 1.00 102.43 184 LYS A N 1
ATOM 482 C CA . LYS A 1 184 ? 210.959 155.914 247.350 1.00 102.43 184 LYS A CA 1
ATOM 483 C C . LYS A 1 184 ? 211.862 155.830 248.575 1.00 102.43 184 LYS A C 1
ATOM 484 O O . LYS A 1 184 ? 211.985 154.772 249.196 1.00 102.43 184 LYS A O 1
ATOM 490 N N . PHE A 1 185 ? 212.481 156.952 248.938 1.00 106.82 185 PHE A N 1
ATOM 491 C CA . PHE A 1 185 ? 213.531 156.940 249.958 1.00 106.82 185 PHE A CA 1
ATOM 492 C C . PHE A 1 185 ? 212.916 156.952 251.355 1.00 106.82 185 PHE A C 1
ATOM 493 O O . PHE A 1 185 ? 212.942 157.954 252.072 1.00 106.82 185 PHE A O 1
ATOM 501 N N . LYS A 1 186 ? 212.387 155.801 251.763 1.00 120.42 186 LYS A N 1
ATOM 502 C CA . LYS A 1 186 ? 211.859 155.629 253.117 1.00 120.42 186 LYS A CA 1
ATOM 503 C C . LYS A 1 186 ? 212.987 155.100 253.995 1.00 120.42 186 LYS A C 1
ATOM 504 O O . LYS A 1 186 ? 213.225 153.892 254.064 1.00 120.42 186 LYS A O 1
ATOM 510 N N . THR A 1 187 ? 213.679 156.012 254.680 1.00 129.09 187 THR A N 1
ATOM 511 C CA . THR A 1 187 ? 214.910 155.659 255.378 1.00 129.09 187 THR A CA 1
ATOM 512 C C . THR A 1 187 ? 214.664 155.006 256.732 1.00 129.09 187 THR A C 1
ATOM 513 O O . THR A 1 187 ? 215.608 154.473 257.323 1.00 129.09 187 THR A O 1
ATOM 517 N N . GLU A 1 188 ? 213.428 155.035 257.240 1.00 132.89 188 GLU A N 1
ATOM 518 C CA . GLU A 1 188 ? 213.162 154.497 258.572 1.00 132.89 188 GLU A CA 1
ATOM 519 C C . GLU A 1 188 ? 213.225 152.973 258.601 1.00 132.89 188 GLU A C 1
ATOM 520 O O . GLU A 1 188 ? 213.369 152.389 259.683 1.00 132.89 188 GLU A O 1
ATOM 526 N N . LYS A 1 189 ? 213.108 152.330 257.435 1.00 135.99 189 LYS A N 1
ATOM 527 C CA . LYS A 1 189 ? 213.302 150.887 257.228 1.00 135.99 189 LYS A CA 1
ATOM 528 C C . LYS A 1 189 ? 212.380 150.011 258.080 1.00 135.99 189 LYS A C 1
ATOM 529 O O . LYS A 1 189 ? 211.857 148.999 257.609 1.00 135.99 189 LYS A O 1
ATOM 535 N N . LEU A 1 195 ? 207.438 157.131 261.374 1.00 122.94 195 LEU A N 1
ATOM 536 C CA . LEU A 1 195 ? 207.797 157.823 262.605 1.00 122.94 195 LEU A CA 1
ATOM 537 C C . LEU A 1 195 ? 207.712 159.329 262.386 1.00 122.94 195 LEU A C 1
ATOM 538 O O . LEU A 1 195 ? 206.918 159.785 261.567 1.00 122.94 195 LEU A O 1
ATOM 543 N N . HIS A 1 196 ? 208.515 160.112 263.110 1.00 117.83 196 HIS A N 1
ATOM 544 C CA . HIS A 1 196 ? 208.380 161.569 263.057 1.00 117.83 196 HIS A CA 1
ATOM 545 C C . HIS A 1 196 ? 209.626 162.212 262.448 1.00 117.83 196 HIS A C 1
ATOM 546 O O . HIS A 1 196 ? 210.534 162.674 263.144 1.00 117.83 196 HIS A O 1
ATOM 553 N N . TYR A 1 197 ? 209.646 162.226 261.111 1.00 100.44 197 TYR A N 1
ATOM 554 C CA . TYR A 1 197 ? 210.361 163.194 260.267 1.00 100.44 197 TYR A CA 1
ATOM 555 C C . TYR A 1 197 ? 211.868 163.251 260.537 1.00 100.44 197 TYR A C 1
ATOM 556 O O . TYR A 1 197 ? 212.402 164.230 261.052 1.00 100.44 197 TYR A O 1
ATOM 565 N N . THR A 1 198 ? 212.541 162.155 260.205 1.00 93.85 198 THR A N 1
ATOM 566 C CA . THR A 1 198 ? 213.985 162.223 260.036 1.00 93.85 198 THR A CA 1
ATOM 567 C C . THR A 1 198 ? 214.293 163.057 258.797 1.00 93.85 198 THR A C 1
ATOM 568 O O . THR A 1 198 ? 213.572 162.996 257.798 1.00 93.85 198 THR A O 1
ATOM 572 N N . GLY A 1 199 ? 215.360 163.850 258.867 1.00 83.38 199 GLY A N 1
ATOM 573 C CA . GLY A 1 199 ? 215.718 164.737 257.780 1.00 83.38 199 GLY A CA 1
ATOM 574 C C . GLY A 1 199 ? 216.268 164.003 256.571 1.00 83.38 199 GLY A C 1
ATOM 575 O O . GLY A 1 199 ? 216.392 162.778 256.536 1.00 83.38 199 GLY A O 1
ATOM 576 N N . ILE A 1 200 ? 216.599 164.787 255.546 1.00 75.62 200 ILE A N 1
ATOM 577 C CA . ILE A 1 200 ? 217.188 164.217 254.346 1.00 75.62 200 ILE A CA 1
ATOM 578 C C . ILE A 1 200 ? 218.615 163.781 254.640 1.00 75.62 200 ILE A C 1
ATOM 579 O O . ILE A 1 200 ? 219.331 164.409 255.432 1.00 75.62 200 ILE A O 1
ATOM 584 N N . SER A 1 201 ? 219.026 162.681 254.025 1.00 81.30 201 SER A N 1
ATOM 585 C CA . SER A 1 201 ? 220.377 162.174 254.189 1.00 81.30 201 SER A CA 1
ATOM 586 C C . SER A 1 201 ? 221.293 162.796 253.146 1.00 81.30 201 SER A C 1
ATOM 587 O O . SER A 1 201 ? 220.842 163.407 252.176 1.00 81.30 201 SER A O 1
ATOM 590 N N . GLN A 1 202 ? 222.599 162.641 253.370 1.00 77.45 202 GLN A N 1
ATOM 591 C CA . GLN A 1 202 ? 223.581 163.140 252.414 1.00 77.45 202 GLN A CA 1
ATOM 592 C C . GLN A 1 202 ? 223.491 162.386 251.094 1.00 77.45 202 GLN A C 1
ATOM 593 O O . GLN A 1 202 ? 223.620 162.983 250.018 1.00 77.45 202 GLN A O 1
ATOM 599 N N . SER A 1 203 ? 223.229 161.077 251.160 1.00 81.36 203 SER A N 1
ATOM 600 C CA . SER A 1 203 ? 223.082 160.264 249.959 1.00 81.36 203 SER A CA 1
ATOM 601 C C . SER A 1 203 ? 221.825 160.604 249.172 1.00 81.36 203 SER A C 1
ATOM 602 O O . SER A 1 203 ? 221.751 160.284 247.982 1.00 81.36 203 SER A O 1
ATOM 605 N N . ALA A 1 204 ? 220.839 161.237 249.804 1.00 80.37 204 ALA A N 1
ATOM 606 C CA . ALA A 1 204 ? 219.678 161.749 249.092 1.00 80.37 204 ALA A CA 1
ATOM 607 C C . ALA A 1 204 ? 219.837 163.201 248.676 1.00 80.37 204 ALA A C 1
ATOM 608 O O . ALA A 1 204 ? 219.367 163.579 247.598 1.00 80.37 204 ALA A O 1
ATOM 610 N N . CYS A 1 205 ? 220.516 164.012 249.491 1.00 78.68 205 CYS A N 1
ATOM 611 C CA . CYS A 1 205 ? 220.691 165.423 249.166 1.00 78.68 205 CYS A CA 1
ATOM 612 C C . CYS A 1 205 ? 221.628 165.612 247.982 1.00 78.68 205 CYS A C 1
ATOM 613 O O . CYS A 1 205 ? 221.337 166.407 247.082 1.00 78.68 205 CYS A O 1
ATOM 616 N N . ARG A 1 206 ? 222.751 164.883 247.959 1.00 77.87 206 ARG A N 1
ATOM 617 C CA . ARG A 1 206 ? 223.668 164.977 246.827 1.00 77.87 206 ARG A CA 1
ATOM 618 C C . ARG A 1 206 ? 223.045 164.428 245.552 1.00 77.87 206 ARG A C 1
ATOM 619 O O . ARG A 1 206 ? 223.273 164.978 244.469 1.00 77.87 206 ARG A O 1
ATOM 627 N N . GLU A 1 207 ? 222.225 163.382 245.665 1.00 81.88 207 GLU A N 1
ATOM 628 C CA . GLU A 1 207 ? 221.552 162.835 244.492 1.00 81.88 207 GLU A CA 1
ATOM 629 C C . GLU A 1 207 ? 220.506 163.800 243.949 1.00 81.88 207 GLU A C 1
ATOM 630 O O . GLU A 1 207 ? 220.409 163.993 242.732 1.00 81.88 207 GLU A O 1
ATOM 636 N N . MET A 1 208 ? 219.741 164.442 244.837 1.00 80.70 208 MET A N 1
ATOM 637 C CA . MET A 1 208 ? 218.747 165.412 244.393 1.00 80.70 208 MET A CA 1
ATOM 638 C C . MET A 1 208 ? 219.399 166.681 243.861 1.00 80.70 208 MET A C 1
ATOM 639 O O . MET A 1 208 ? 218.813 167.370 243.020 1.00 80.70 208 MET A O 1
ATOM 644 N N . ALA A 1 209 ? 220.605 167.003 244.328 1.00 76.00 209 ALA A N 1
ATOM 645 C CA . ALA A 1 209 ? 221.308 168.160 243.790 1.00 76.00 209 ALA A CA 1
ATOM 646 C C . ALA A 1 209 ? 221.913 167.870 242.424 1.00 76.00 209 ALA A C 1
ATOM 647 O O . ALA A 1 209 ? 221.907 168.740 241.547 1.00 76.00 209 ALA A O 1
ATOM 649 N N . LEU A 1 210 ? 222.442 166.663 242.222 1.00 74.99 210 LEU A N 1
ATOM 650 C CA . LEU A 1 210 ? 223.173 166.378 240.994 1.00 74.99 210 LEU A CA 1
ATOM 651 C C . LEU A 1 210 ? 222.286 165.877 239.861 1.00 74.99 210 LEU A C 1
ATOM 652 O O . LEU A 1 210 ? 222.492 166.273 238.710 1.00 74.99 210 LEU A O 1
ATOM 657 N N . CYS A 1 211 ? 221.305 165.016 240.147 1.00 78.75 211 CYS A N 1
ATOM 658 C CA . CYS A 1 211 ? 220.570 164.362 239.068 1.00 78.75 211 CYS A CA 1
ATOM 659 C C . CYS A 1 211 ? 219.579 165.301 238.394 1.00 78.75 211 CYS A C 1
ATOM 660 O O . CYS A 1 211 ? 219.208 165.075 237.238 1.00 78.75 211 CYS A O 1
ATOM 663 N N . ARG A 1 212 ? 219.146 166.356 239.089 1.00 75.01 212 ARG A N 1
ATOM 664 C CA . ARG A 1 212 ? 218.110 167.226 238.542 1.00 75.01 212 ARG A CA 1
ATOM 665 C C . ARG A 1 212 ? 218.646 168.129 237.440 1.00 75.01 212 ARG A C 1
ATOM 666 O O . ARG A 1 212 ? 217.900 168.491 236.522 1.00 75.01 212 ARG A O 1
ATOM 674 N N . GLU A 1 213 ? 219.927 168.484 237.490 1.00 74.30 213 GLU A N 1
ATOM 675 C CA . GLU A 1 213 ? 220.487 169.425 236.530 1.00 74.30 213 GLU A CA 1
ATOM 676 C C . GLU A 1 213 ? 221.455 168.801 235.538 1.00 74.30 213 GLU A C 1
ATOM 677 O O . GLU A 1 213 ? 221.632 169.347 234.447 1.00 74.30 213 GLU A O 1
ATOM 683 N N . LEU A 1 214 ? 222.102 167.694 235.889 1.00 70.02 214 LEU A N 1
ATOM 684 C CA . LEU A 1 214 ? 222.902 166.967 234.915 1.00 70.02 214 LEU A CA 1
ATOM 685 C C . LEU A 1 214 ? 221.982 166.277 233.918 1.00 70.02 214 LEU A C 1
ATOM 686 O O . LEU A 1 214 ? 220.931 165.746 234.285 1.00 70.02 214 LEU A O 1
ATOM 691 N N . HIS A 1 215 ? 222.378 166.289 232.648 1.00 72.94 215 HIS A N 1
ATOM 692 C CA . HIS A 1 215 ? 221.491 165.833 231.582 1.00 72.94 215 HIS A CA 1
ATOM 693 C C . HIS A 1 215 ? 222.328 165.440 230.378 1.00 72.94 215 HIS A C 1
ATOM 694 O O . HIS A 1 215 ? 223.183 166.218 229.941 1.00 72.94 215 HIS A O 1
ATOM 701 N N . ASN A 1 216 ? 222.088 164.241 229.847 1.00 72.52 216 ASN A N 1
ATOM 702 C CA . ASN A 1 216 ? 222.817 163.744 228.688 1.00 72.52 216 ASN A CA 1
ATOM 703 C C . ASN A 1 216 ? 222.033 162.606 228.057 1.00 72.52 216 ASN A C 1
ATOM 704 O O . ASN A 1 216 ? 220.980 162.198 228.552 1.00 72.52 216 ASN A O 1
ATOM 709 N N . LYS A 1 217 ? 222.573 162.099 226.949 1.00 77.50 217 LYS A N 1
ATOM 710 C CA . LYS A 1 217 ? 222.022 160.908 226.320 1.00 77.50 217 LYS A CA 1
ATOM 711 C C . LYS A 1 217 ? 222.349 159.656 227.121 1.00 77.50 217 LYS A C 1
ATOM 712 O O . LYS A 1 217 ? 221.632 158.655 227.028 1.00 77.50 217 LYS A O 1
ATOM 718 N N . HIS A 1 218 ? 223.410 159.696 227.927 1.00 78.62 218 HIS A N 1
ATOM 719 C CA . HIS A 1 218 ? 223.907 158.514 228.620 1.00 78.62 218 HIS A CA 1
ATOM 720 C C . HIS A 1 218 ? 223.608 158.541 230.113 1.00 78.62 218 HIS A C 1
ATOM 721 O O . HIS A 1 218 ? 224.271 157.846 230.887 1.00 78.62 218 HIS A O 1
ATOM 728 N N . LEU A 1 219 ? 222.629 159.332 230.537 1.00 78.26 219 LEU A N 1
ATOM 729 C CA . LEU A 1 219 ? 222.205 159.361 231.928 1.00 78.26 219 LEU A CA 1
ATOM 730 C C . LEU A 1 219 ? 220.706 159.129 232.005 1.00 78.26 219 LEU A C 1
ATOM 731 O O . LEU A 1 219 ? 219.970 159.419 231.058 1.00 78.26 219 LEU A O 1
ATOM 736 N N . THR A 1 220 ? 220.260 158.585 233.135 1.00 79.37 220 THR A N 1
ATOM 737 C CA . THR A 1 220 ? 218.831 158.473 233.385 1.00 79.37 220 THR A CA 1
ATOM 738 C C . THR A 1 220 ? 218.243 159.860 233.591 1.00 79.37 220 THR A C 1
ATOM 739 O O . THR A 1 220 ? 218.788 160.673 234.343 1.00 79.37 220 THR A O 1
ATOM 743 N N . THR A 1 221 ? 217.135 160.133 232.916 1.00 84.74 221 THR A N 1
ATOM 744 C CA . THR A 1 221 ? 216.499 161.438 232.980 1.00 84.74 221 THR A CA 1
ATOM 745 C C . THR A 1 221 ? 215.572 161.482 234.186 1.00 84.74 221 THR A C 1
ATOM 746 O O . THR A 1 221 ? 214.630 160.689 234.282 1.00 84.74 221 THR A O 1
ATOM 750 N N . LEU A 1 222 ? 215.845 162.401 235.105 1.00 81.86 222 LEU A N 1
ATOM 751 C CA . LEU A 1 222 ? 215.012 162.572 236.286 1.00 81.86 222 LEU A CA 1
ATOM 752 C C . LEU A 1 222 ? 213.781 163.382 235.907 1.00 81.86 222 LEU A C 1
ATOM 753 O O . LEU A 1 222 ? 213.881 164.579 235.622 1.00 81.86 222 LEU A O 1
ATOM 758 N N . VAL A 1 223 ? 212.623 162.728 235.902 1.00 84.44 223 VAL A N 1
ATOM 759 C CA . VAL A 1 223 ? 211.400 163.383 235.455 1.00 84.44 223 VAL A CA 1
ATOM 760 C C . VAL A 1 223 ? 210.858 164.306 236.536 1.00 84.44 223 VAL A C 1
ATOM 761 O O . VAL A 1 223 ? 210.649 165.501 236.303 1.00 84.44 223 VAL A O 1
ATOM 765 N N . GLU A 1 224 ? 210.631 163.776 237.736 1.00 89.16 224 GLU A N 1
ATOM 766 C CA . GLU A 1 224 ? 210.002 164.585 238.767 1.00 89.16 224 GLU A CA 1
ATOM 767 C C . GLU A 1 224 ? 210.430 164.121 240.153 1.00 89.16 224 GLU A C 1
ATOM 768 O O . GLU A 1 224 ? 210.844 162.972 240.364 1.00 89.16 224 GLU A O 1
ATOM 774 N N . ILE A 1 225 ? 210.353 165.066 241.087 1.00 86.92 225 ILE A N 1
ATOM 775 C CA . ILE A 1 225 ? 210.438 164.821 242.517 1.00 86.92 225 ILE A CA 1
ATOM 776 C C . ILE A 1 225 ? 209.047 165.017 243.093 1.00 86.92 225 ILE A C 1
ATOM 777 O O . ILE A 1 225 ? 208.368 165.996 242.766 1.00 86.92 225 ILE A O 1
ATOM 782 N N . PHE A 1 226 ? 208.622 164.099 243.950 1.00 92.46 226 PHE A N 1
ATOM 783 C CA . PHE A 1 226 ? 207.365 164.251 244.662 1.00 92.46 226 PHE A CA 1
ATOM 784 C C . PHE A 1 226 ? 207.600 163.978 246.135 1.00 92.46 226 PHE A C 1
ATOM 785 O O . PHE A 1 226 ? 208.232 162.986 246.503 1.00 92.46 226 PHE A O 1
ATOM 793 N N . LEU A 1 227 ? 207.089 164.862 246.977 1.00 93.06 227 LEU A N 1
ATOM 794 C CA . LEU A 1 227 ? 207.402 164.856 248.401 1.00 93.06 227 LEU A CA 1
ATOM 795 C C . LEU A 1 227 ? 206.129 164.542 249.176 1.00 93.06 227 LEU A C 1
ATOM 796 O O . LEU A 1 227 ? 205.272 165.410 249.365 1.00 93.06 227 LEU A O 1
ATOM 801 N N . GLU A 1 228 ? 206.021 163.296 249.634 1.00 101.95 228 GLU A N 1
ATOM 802 C CA . GLU A 1 228 ? 204.803 162.805 250.265 1.00 101.95 228 GLU A CA 1
ATOM 803 C C . GLU A 1 228 ? 204.713 163.228 251.721 1.00 101.95 228 GLU A C 1
ATOM 804 O O . GLU A 1 228 ? 205.373 164.185 252.140 1.00 101.95 228 GLU A O 1
ATOM 810 N N . ARG A 1 229 ? 203.838 162.549 252.472 1.00 102.51 229 ARG A N 1
ATOM 811 C CA . ARG A 1 229 ? 203.657 162.817 253.896 1.00 102.51 229 ARG A CA 1
ATOM 812 C C . ARG A 1 229 ? 204.947 162.645 254.689 1.00 102.51 229 ARG A C 1
ATOM 813 O O . ARG A 1 229 ? 205.134 163.314 255.711 1.00 102.51 229 ARG A O 1
ATOM 821 N N . LYS A 1 230 ? 205.837 161.763 254.254 1.00 106.34 230 LYS A N 1
ATOM 822 C CA . LYS A 1 230 ? 207.060 161.594 255.026 1.00 106.34 230 LYS A CA 1
ATOM 823 C C . LYS A 1 230 ? 208.339 161.775 254.223 1.00 106.34 230 LYS A C 1
ATOM 824 O O . LYS A 1 230 ? 209.289 162.368 254.737 1.00 106.34 230 LYS A O 1
ATOM 830 N N . CYS A 1 231 ? 208.397 161.295 252.983 1.00 101.47 231 CYS A N 1
ATOM 831 C CA . CYS A 1 231 ? 209.692 161.145 252.328 1.00 101.47 231 CYS A CA 1
ATOM 832 C C . CYS A 1 231 ? 209.592 161.514 250.850 1.00 101.47 231 CYS A C 1
ATOM 833 O O . CYS A 1 231 ? 208.606 162.098 250.385 1.00 101.47 231 CYS A O 1
ATOM 836 N N . VAL A 1 232 ? 210.657 161.172 250.114 1.00 98.03 232 VAL A N 1
ATOM 837 C CA . VAL A 1 232 ? 210.890 161.645 248.754 1.00 98.03 232 VAL A CA 1
ATOM 838 C C . VAL A 1 232 ? 210.660 160.500 247.773 1.00 98.03 232 VAL A C 1
ATOM 839 O O . VAL A 1 232 ? 210.894 159.320 248.090 1.00 98.03 232 VAL A O 1
ATOM 843 N N . HIS A 1 233 ? 210.141 160.848 246.595 1.00 93.94 233 HIS A N 1
ATOM 844 C CA . HIS A 1 233 ? 209.780 159.902 245.544 1.00 93.94 233 HIS A CA 1
ATOM 845 C C . HIS A 1 233 ? 210.320 160.480 244.240 1.00 93.94 233 HIS A C 1
ATOM 846 O O . HIS A 1 233 ? 209.726 161.405 243.679 1.00 93.94 233 HIS A O 1
ATOM 853 N N . MET A 1 234 ? 211.448 159.964 243.769 1.00 95.55 234 MET A N 1
ATOM 854 C CA . MET A 1 234 ? 211.952 160.355 242.460 1.00 95.55 234 MET A CA 1
ATOM 855 C C . MET A 1 234 ? 211.380 159.424 241.404 1.00 95.55 234 MET A C 1
ATOM 856 O O . MET A 1 234 ? 211.177 158.235 241.657 1.00 95.55 234 MET A O 1
ATOM 861 N N . VAL A 1 235 ? 211.126 159.955 240.209 1.00 90.05 235 VAL A N 1
ATOM 862 C CA . VAL A 1 235 ? 210.638 159.135 239.097 1.00 90.05 235 VAL A CA 1
ATOM 863 C C . VAL A 1 235 ? 211.587 159.310 237.912 1.00 90.05 235 VAL A C 1
ATOM 864 O O . VAL A 1 235 ? 211.683 160.388 237.321 1.00 90.05 235 VAL A O 1
ATOM 868 N N . TYR A 1 236 ? 212.318 158.250 237.575 1.00 90.56 236 TYR A N 1
ATOM 869 C CA . TYR A 1 236 ? 213.094 158.222 236.345 1.00 90.56 236 TYR A CA 1
ATOM 870 C C . TYR A 1 236 ? 212.403 157.332 235.313 1.00 90.56 236 TYR A C 1
ATOM 871 O O . TYR A 1 236 ? 211.310 156.805 235.539 1.00 90.56 236 TYR A O 1
ATOM 880 N N . GLU A 1 237 ? 213.062 157.129 234.175 1.00 95.41 237 GLU A N 1
ATOM 881 C CA . GLU A 1 237 ? 212.604 156.195 233.157 1.00 95.41 237 GLU A CA 1
ATOM 882 C C . GLU A 1 237 ? 213.017 154.774 233.515 1.00 95.41 237 GLU A C 1
ATOM 883 O O . GLU A 1 237 ? 214.098 154.540 234.060 1.00 95.41 237 GLU A O 1
ATOM 889 N N . TYR A 1 238 ? 212.148 153.822 233.194 1.00 101.42 238 TYR A N 1
ATOM 890 C CA . TYR A 1 238 ? 212.426 152.419 233.453 1.00 101.42 238 TYR A CA 1
ATOM 891 C C . TYR A 1 238 ? 213.259 151.838 232.322 1.00 101.42 238 TYR A C 1
ATOM 892 O O . TYR A 1 238 ? 213.029 152.122 231.145 1.00 101.42 238 TYR A O 1
ATOM 901 N N . ALA A 1 239 ? 214.229 151.014 232.693 1.00 97.52 239 ALA A N 1
ATOM 902 C CA . ALA A 1 239 ? 215.176 150.459 231.744 1.00 97.52 239 ALA A CA 1
ATOM 903 C C . ALA A 1 239 ? 214.864 148.994 231.491 1.00 97.52 239 ALA A C 1
ATOM 904 O O . ALA A 1 239 ? 214.192 148.333 232.284 1.00 97.52 239 ALA A O 1
ATOM 906 N N . GLU A 1 240 ? 215.372 148.489 230.367 1.00 100.74 240 GLU A N 1
ATOM 907 C CA . GLU A 1 240 ? 215.092 147.110 229.985 1.00 100.74 240 GLU A CA 1
ATOM 908 C C . GLU A 1 240 ? 215.845 146.132 230.875 1.00 100.74 240 GLU A C 1
ATOM 909 O O . GLU A 1 240 ? 215.243 145.254 231.499 1.00 100.74 240 GLU A O 1
ATOM 915 N N . HIS A 1 241 ? 217.166 146.266 230.947 1.00 99.65 241 HIS A N 1
ATOM 916 C CA . HIS A 1 241 ? 217.965 145.397 231.795 1.00 99.65 241 HIS A CA 1
ATOM 917 C C . HIS A 1 241 ? 219.248 146.112 232.186 1.00 99.65 241 HIS A C 1
ATOM 918 O O . HIS A 1 241 ? 219.546 147.209 231.712 1.00 99.65 241 HIS A O 1
ATOM 925 N N . ASP A 1 242 ? 219.999 145.473 233.072 1.00 100.63 242 ASP A N 1
ATOM 926 C CA . ASP A 1 242 ? 221.299 145.949 233.505 1.00 100.63 242 ASP A CA 1
ATOM 927 C C . ASP A 1 242 ? 222.388 145.043 232.947 1.00 100.63 242 ASP A C 1
ATOM 928 O O . ASP A 1 242 ? 222.117 144.016 232.325 1.00 100.63 242 ASP A O 1
ATOM 933 N N . LEU A 1 243 ? 223.642 145.424 233.191 1.00 99.45 243 LEU A N 1
ATOM 934 C CA . LEU A 1 243 ? 224.760 144.584 232.776 1.00 99.45 243 LEU A CA 1
ATOM 935 C C . LEU A 1 243 ? 224.851 143.314 233.610 1.00 99.45 243 LEU A C 1
ATOM 936 O O . LEU A 1 243 ? 225.311 142.281 233.107 1.00 99.45 243 LEU A O 1
ATOM 941 N N . LEU A 1 244 ? 224.410 143.370 234.872 1.00 100.32 244 LEU A N 1
ATOM 942 C CA . LEU A 1 244 ? 224.378 142.175 235.708 1.00 100.32 244 LEU A CA 1
ATOM 943 C C . LEU A 1 244 ? 223.383 141.154 235.182 1.00 100.32 244 LEU A C 1
ATOM 944 O O . LEU A 1 244 ? 223.617 139.947 235.300 1.00 100.32 244 LEU A O 1
ATOM 949 N N . GLN A 1 245 ? 222.292 141.611 234.566 1.00 106.74 245 GLN A N 1
ATOM 950 C CA . GLN A 1 245 ? 221.387 140.668 233.924 1.00 106.74 245 GLN A CA 1
ATOM 951 C C . GLN A 1 245 ? 222.005 140.068 232.668 1.00 106.74 245 GLN A C 1
ATOM 952 O O . GLN A 1 245 ? 221.710 138.918 232.331 1.00 106.74 245 GLN A O 1
ATOM 958 N N . ILE A 1 246 ? 222.890 140.804 231.988 1.00 108.11 246 ILE A N 1
ATOM 959 C CA . ILE A 1 246 ? 223.591 140.242 230.836 1.00 108.11 246 ILE A CA 1
ATOM 960 C C . ILE A 1 246 ? 224.574 139.169 231.285 1.00 108.11 246 ILE A C 1
ATOM 961 O O . ILE A 1 246 ? 224.663 138.091 230.679 1.00 108.11 246 ILE A O 1
ATOM 966 N N . ILE A 1 247 ? 225.303 139.434 232.369 1.00 107.59 247 ILE A N 1
ATOM 967 C CA . ILE A 1 247 ? 226.241 138.449 232.896 1.00 107.59 247 ILE A CA 1
ATOM 968 C C . ILE A 1 247 ? 225.498 137.242 233.463 1.00 107.59 247 ILE A C 1
ATOM 969 O O . ILE A 1 247 ? 225.965 136.104 233.344 1.00 107.59 247 ILE A O 1
ATOM 974 N N . HIS A 1 248 ? 224.304 137.446 234.019 1.00 113.70 248 HIS A N 1
ATOM 975 C CA . HIS A 1 248 ? 223.534 136.309 234.509 1.00 113.70 248 HIS A CA 1
ATOM 976 C C . HIS A 1 248 ? 222.874 135.523 233.380 1.00 113.70 248 HIS A C 1
ATOM 977 O O . HIS A 1 248 ? 222.664 134.314 233.523 1.00 113.70 248 HIS A O 1
ATOM 984 N N . PHE A 1 249 ? 222.535 136.183 232.266 1.00 112.06 249 PHE A N 1
ATOM 985 C CA . PHE A 1 249 ? 222.109 135.463 231.069 1.00 112.06 249 PHE A CA 1
ATOM 986 C C . PHE A 1 249 ? 223.252 134.632 230.509 1.00 112.06 249 PHE A C 1
ATOM 987 O O . PHE A 1 249 ? 223.039 133.528 229.996 1.00 112.06 249 PHE A O 1
ATOM 995 N N . HIS A 1 250 ? 224.470 135.149 230.589 1.00 112.38 250 HIS A N 1
ATOM 996 C CA . HIS A 1 250 ? 225.639 134.392 230.174 1.00 112.38 250 HIS A CA 1
ATOM 997 C C . HIS A 1 250 ? 226.191 133.508 231.285 1.00 112.38 250 HIS A C 1
ATOM 998 O O . HIS A 1 250 ? 227.253 132.904 231.109 1.00 112.38 250 HIS A O 1
ATOM 1005 N N . SER A 1 251 ? 225.497 133.423 232.422 1.00 113.86 251 SER A N 1
ATOM 1006 C CA . SER A 1 251 ? 225.886 132.553 233.523 1.00 113.86 251 SER A CA 1
ATOM 1007 C C . SER A 1 251 ? 225.242 131.175 233.430 1.00 113.86 251 SER A C 1
ATOM 1008 O O . SER A 1 251 ? 225.517 130.312 234.271 1.00 113.86 251 SER A O 1
ATOM 1011 N N . HIS A 1 252 ? 224.369 130.953 232.426 1.00 116.54 252 HIS A N 1
ATOM 1012 C CA . HIS A 1 252 ? 223.978 129.576 232.174 1.00 116.54 252 HIS A CA 1
ATOM 1013 C C . HIS A 1 252 ? 225.145 128.828 231.541 1.00 116.54 252 HIS A C 1
ATOM 1014 O O . HIS A 1 252 ? 225.924 129.413 230.782 1.00 116.54 252 HIS A O 1
ATOM 1021 N N . PRO A 1 253 ? 225.315 127.528 231.807 1.00 120.02 253 PRO A N 1
ATOM 1022 C CA . PRO A 1 253 ? 226.499 126.836 231.281 1.00 120.02 253 PRO A CA 1
ATOM 1023 C C . PRO A 1 253 ? 226.380 126.394 229.828 1.00 120.02 253 PRO A C 1
ATOM 1024 O O . PRO A 1 253 ? 226.786 125.282 229.479 1.00 120.02 253 PRO A O 1
ATOM 1028 N N . GLU A 1 254 ? 225.833 127.257 228.973 1.00 125.72 254 GLU A N 1
ATOM 1029 C CA . GLU A 1 254 ? 226.066 127.171 227.540 1.00 125.72 254 GLU A CA 1
ATOM 1030 C C . GLU A 1 254 ? 227.215 128.076 227.127 1.00 125.72 254 GLU A C 1
ATOM 1031 O O . GLU A 1 254 ? 227.833 127.842 226.080 1.00 125.72 254 GLU A O 1
ATOM 1037 N N . LYS A 1 255 ? 227.497 129.092 227.952 1.00 121.67 255 LYS A N 1
ATOM 1038 C CA . LYS A 1 255 ? 228.628 130.016 227.832 1.00 121.67 255 LYS A CA 1
ATOM 1039 C C . LYS A 1 255 ? 228.596 130.757 226.493 1.00 121.67 255 LYS A C 1
ATOM 1040 O O . LYS A 1 255 ? 229.472 130.615 225.639 1.00 121.67 255 LYS A O 1
ATOM 1046 N N . ARG A 1 256 ? 227.543 131.553 226.330 1.00 121.10 256 ARG A N 1
ATOM 1047 C CA . ARG A 1 256 ? 227.523 132.475 225.207 1.00 121.10 256 ARG A CA 1
ATOM 1048 C C . ARG A 1 256 ? 228.452 133.635 225.521 1.00 121.10 256 ARG A C 1
ATOM 1049 O O . ARG A 1 256 ? 228.030 134.632 226.116 1.00 121.10 256 ARG A O 1
ATOM 1057 N N . MET A 1 257 ? 229.726 133.484 225.157 1.00 117.47 257 MET A N 1
ATOM 1058 C CA . MET A 1 257 ? 230.721 134.539 225.293 1.00 117.47 257 MET A CA 1
ATOM 1059 C C . MET A 1 257 ? 230.318 135.727 224.435 1.00 117.47 257 MET A C 1
ATOM 1060 O O . MET A 1 257 ? 229.971 135.552 223.262 1.00 117.47 257 MET A O 1
ATOM 1065 N N . ILE A 1 258 ? 230.322 136.918 225.031 1.00 108.06 258 ILE A N 1
ATOM 1066 C CA . ILE A 1 258 ? 229.794 138.127 224.387 1.00 108.06 258 ILE A CA 1
ATOM 1067 C C . ILE A 1 258 ? 230.647 138.470 223.172 1.00 108.06 258 ILE A C 1
ATOM 1068 O O . ILE A 1 258 ? 231.890 138.398 223.253 1.00 108.06 258 ILE A O 1
ATOM 1073 N N . PRO A 1 259 ? 230.046 138.785 222.025 1.00 102.05 259 PRO A N 1
ATOM 1074 C CA . PRO A 1 259 ? 230.827 139.182 220.847 1.00 102.05 259 PRO A CA 1
ATOM 1075 C C . PRO A 1 259 ? 231.563 140.484 221.099 1.00 102.05 259 PRO A C 1
ATOM 1076 O O . PRO A 1 259 ? 231.069 141.346 221.842 1.00 102.05 259 PRO A O 1
ATOM 1080 N N . PRO A 1 260 ? 232.762 140.647 220.529 1.00 100.21 260 PRO A N 1
ATOM 1081 C CA . PRO A 1 260 ? 233.582 141.821 220.862 1.00 100.21 260 PRO A CA 1
ATOM 1082 C C . PRO A 1 260 ? 233.018 143.130 220.345 1.00 100.21 260 PRO A C 1
ATOM 1083 O O . PRO A 1 260 ? 233.348 144.185 220.904 1.00 100.21 260 PRO A O 1
ATOM 1087 N N . ARG A 1 261 ? 232.161 143.087 219.322 1.00 101.15 261 ARG A N 1
ATOM 1088 C CA . ARG A 1 261 ? 231.538 144.297 218.798 1.00 101.15 261 ARG A CA 1
ATOM 1089 C C . ARG A 1 261 ? 230.594 144.916 219.821 1.00 101.15 261 ARG A C 1
ATOM 1090 O O . ARG A 1 261 ? 230.623 146.131 220.055 1.00 101.15 261 ARG A O 1
ATOM 1098 N N . MET A 1 262 ? 229.757 144.084 220.449 1.00 94.77 262 MET A N 1
ATOM 1099 C CA . MET A 1 262 ? 228.803 144.571 221.440 1.00 94.77 262 MET A CA 1
ATOM 1100 C C . MET A 1 262 ? 229.508 145.117 222.672 1.00 94.77 262 MET A C 1
ATOM 1101 O O . MET A 1 262 ? 229.147 146.190 223.174 1.00 94.77 262 MET A O 1
ATOM 1106 N N . VAL A 1 263 ? 230.540 144.418 223.150 1.00 91.17 263 VAL A N 1
ATOM 1107 C CA . VAL A 1 263 ? 231.209 144.877 224.360 1.00 91.17 263 VAL A CA 1
ATOM 1108 C C . VAL A 1 263 ? 232.066 146.108 224.071 1.00 91.17 263 VAL A C 1
ATOM 1109 O O . VAL A 1 263 ? 232.161 147.002 224.917 1.00 91.17 263 VAL A O 1
ATOM 1113 N N . ARG A 1 264 ? 232.615 146.243 222.854 1.00 96.75 264 ARG A N 1
ATOM 1114 C CA . ARG A 1 264 ? 233.375 147.455 222.569 1.00 96.75 264 ARG A CA 1
ATOM 1115 C C . ARG A 1 264 ? 232.461 148.648 222.306 1.00 96.75 264 ARG A C 1
ATOM 1116 O O . ARG A 1 264 ? 232.821 149.776 222.658 1.00 96.75 264 ARG A O 1
ATOM 1124 N N . SER A 1 265 ? 231.254 148.424 221.770 1.00 94.85 265 SER A N 1
ATOM 1125 C CA . SER A 1 265 ? 230.312 149.527 221.609 1.00 94.85 265 SER A CA 1
ATOM 1126 C C . SER A 1 265 ? 229.748 149.972 222.954 1.00 94.85 265 SER A C 1
ATOM 1127 O O . SER A 1 265 ? 229.601 151.178 223.204 1.00 94.85 265 SER A O 1
ATOM 1130 N N . ILE A 1 266 ? 229.453 149.014 223.839 1.00 88.11 266 ILE A N 1
ATOM 1131 C CA . ILE A 1 266 ? 229.004 149.342 225.188 1.00 88.11 266 ILE A CA 1
ATOM 1132 C C . ILE A 1 266 ? 230.115 150.042 225.963 1.00 88.11 266 ILE A C 1
ATOM 1133 O O . ILE A 1 266 ? 229.862 150.994 226.714 1.00 88.11 266 ILE A O 1
ATOM 1138 N N . MET A 1 267 ? 231.365 149.638 225.731 1.00 81.26 267 MET A N 1
ATOM 1139 C CA . MET A 1 267 ? 232.501 150.278 226.380 1.00 81.26 267 MET A CA 1
ATOM 1140 C C . MET A 1 267 ? 232.690 151.709 225.892 1.00 81.26 267 MET A C 1
ATOM 1141 O O . MET A 1 267 ? 232.959 152.609 226.695 1.00 81.26 267 MET A O 1
ATOM 1146 N N . TRP A 1 268 ? 232.515 151.939 224.586 1.00 83.18 268 TRP A N 1
ATOM 1147 C CA . TRP A 1 268 ? 232.598 153.290 224.034 1.00 83.18 268 TRP A CA 1
ATOM 1148 C C . TRP A 1 268 ? 231.502 154.185 224.593 1.00 83.18 268 TRP A C 1
ATOM 1149 O O . TRP A 1 268 ? 231.756 155.339 224.961 1.00 83.18 268 TRP A O 1
ATOM 1160 N N . GLN A 1 269 ? 230.283 153.653 224.698 1.00 85.08 269 GLN A N 1
ATOM 1161 C CA . GLN A 1 269 ? 229.163 154.464 225.162 1.00 85.08 269 GLN A CA 1
ATOM 1162 C C . GLN A 1 269 ? 229.274 154.776 226.652 1.00 85.08 269 GLN A C 1
ATOM 1163 O O . GLN A 1 269 ? 229.007 155.908 227.078 1.00 85.08 269 GLN A O 1
ATOM 1169 N N . LEU A 1 270 ? 229.688 153.792 227.453 1.00 77.59 270 LEU A N 1
ATOM 1170 C CA . LEU A 1 270 ? 229.904 154.017 228.877 1.00 77.59 270 LEU A CA 1
ATOM 1171 C C . LEU A 1 270 ? 231.065 154.970 229.130 1.00 77.59 270 LEU A C 1
ATOM 1172 O O . LEU A 1 270 ? 231.002 155.785 230.058 1.00 77.59 270 LEU A O 1
ATOM 1177 N N . LEU A 1 271 ? 232.118 154.907 228.308 1.00 74.86 271 LEU A N 1
ATOM 1178 C CA . LEU A 1 271 ? 233.221 155.844 228.473 1.00 74.86 271 LEU A CA 1
ATOM 1179 C C . LEU A 1 271 ? 232.831 157.256 228.059 1.00 74.86 271 LEU A C 1
ATOM 1180 O O . LEU A 1 271 ? 233.297 158.219 228.672 1.00 74.86 271 LEU A O 1
ATOM 1185 N N . ASP A 1 272 ? 231.958 157.408 227.059 1.00 73.29 272 ASP A N 1
ATOM 1186 C CA . ASP A 1 272 ? 231.456 158.744 226.740 1.00 73.29 272 ASP A CA 1
ATOM 1187 C C . ASP A 1 272 ? 230.553 159.286 227.843 1.00 73.29 272 ASP A C 1
ATOM 1188 O O . ASP A 1 272 ? 230.590 160.491 228.140 1.00 73.29 272 ASP A O 1
ATOM 1193 N N . GLY A 1 273 ? 229.751 158.415 228.463 1.00 70.70 273 GLY A N 1
ATOM 1194 C CA . GLY A 1 273 ? 228.933 158.844 229.588 1.00 70.70 273 GLY A CA 1
ATOM 1195 C C . GLY A 1 273 ? 229.758 159.268 230.790 1.00 70.70 273 GLY A C 1
ATOM 1196 O O . GLY A 1 273 ? 229.486 160.302 231.411 1.00 70.70 273 GLY A O 1
ATOM 1197 N N . VAL A 1 274 ? 230.805 158.502 231.110 1.00 67.90 274 VAL A N 1
ATOM 1198 C CA . VAL A 1 274 ? 231.676 158.900 232.208 1.00 67.90 274 VAL A CA 1
ATOM 1199 C C . VAL A 1 274 ? 232.560 160.079 231.813 1.00 67.90 274 VAL A C 1
ATOM 1200 O O . VAL A 1 274 ? 233.028 160.808 232.687 1.00 67.90 274 VAL A O 1
ATOM 1204 N N . SER A 1 275 ? 232.738 160.339 230.515 1.00 68.63 275 SER A N 1
ATOM 1205 C CA . SER A 1 275 ? 233.427 161.551 230.089 1.00 68.63 275 SER A CA 1
ATOM 1206 C C . SER A 1 275 ? 232.584 162.785 230.368 1.00 68.63 275 SER A C 1
ATOM 1207 O O . SER A 1 275 ? 233.094 163.790 230.883 1.00 68.63 275 SER A O 1
ATOM 1210 N N . TYR A 1 276 ? 231.295 162.730 230.006 1.00 67.26 276 TYR A N 1
ATOM 1211 C CA . TYR A 1 276 ? 230.382 163.829 230.326 1.00 67.26 276 TYR A CA 1
ATOM 1212 C C . TYR A 1 276 ? 230.259 164.021 231.827 1.00 67.26 276 TYR A C 1
ATOM 1213 O O . TYR A 1 276 ? 230.182 165.156 232.311 1.00 67.26 276 TYR A O 1
ATOM 1222 N N . LEU A 1 277 ? 230.237 162.924 232.581 1.00 69.78 277 LEU A N 1
ATOM 1223 C CA . LEU A 1 277 ? 230.182 163.050 234.031 1.00 69.78 277 LEU A CA 1
ATOM 1224 C C . LEU A 1 277 ? 231.492 163.580 234.603 1.00 69.78 277 LEU A C 1
ATOM 1225 O O . LEU A 1 277 ? 231.486 164.223 235.652 1.00 69.78 277 LEU A O 1
ATOM 1230 N N . HIS A 1 278 ? 232.616 163.337 233.929 1.00 66.72 278 HIS A N 1
ATOM 1231 C CA . HIS A 1 278 ? 233.898 163.810 234.438 1.00 66.72 278 HIS A CA 1
ATOM 1232 C C . HIS A 1 278 ? 234.073 165.301 234.198 1.00 66.72 278 HIS A C 1
ATOM 1233 O O . HIS A 1 278 ? 234.360 166.057 235.131 1.00 66.72 278 HIS A O 1
ATOM 1240 N N . GLN A 1 279 ? 233.889 165.742 232.952 1.00 66.71 279 GLN A N 1
ATOM 1241 C CA . GLN A 1 279 ? 234.287 167.088 232.549 1.00 66.71 279 GLN A CA 1
ATOM 1242 C C . GLN A 1 279 ? 233.441 168.198 233.159 1.00 66.71 279 GLN A C 1
ATOM 1243 O O . GLN A 1 279 ? 233.858 169.357 233.105 1.00 66.71 279 GLN A O 1
ATOM 1249 N N . ASN A 1 280 ? 232.284 167.891 233.738 1.00 62.62 280 ASN A N 1
ATOM 1250 C CA . ASN A 1 280 ? 231.474 168.906 234.392 1.00 62.62 280 ASN A CA 1
ATOM 1251 C C . ASN A 1 280 ? 231.790 169.054 235.871 1.00 62.62 280 ASN A C 1
ATOM 1252 O O . ASN A 1 280 ? 230.939 169.550 236.617 1.00 62.62 280 ASN A O 1
ATOM 1257 N N . TRP A 1 281 ? 232.984 168.622 236.295 1.00 62.83 281 TRP A N 1
ATOM 1258 C CA . TRP A 1 281 ? 233.472 168.729 237.675 1.00 62.83 281 TRP A CA 1
ATOM 1259 C C . TRP A 1 281 ? 232.549 168.033 238.671 1.00 62.83 281 TRP A C 1
ATOM 1260 O O . TRP A 1 281 ? 232.044 168.653 239.605 1.00 62.83 281 TRP A O 1
ATOM 1271 N N . VAL A 1 282 ? 232.314 166.740 238.479 1.00 69.30 282 VAL A N 1
ATOM 1272 C CA . VAL A 1 282 ? 231.565 165.949 239.449 1.00 69.30 282 VAL A CA 1
ATOM 1273 C C . VAL A 1 282 ? 232.111 164.527 239.431 1.00 69.30 282 VAL A C 1
ATOM 1274 O O . VAL A 1 282 ? 232.114 163.869 238.385 1.00 69.30 282 VAL A O 1
ATOM 1278 N N . LEU A 1 283 ? 232.606 164.070 240.580 1.00 72.60 283 LEU A N 1
ATOM 1279 C CA . LEU A 1 283 ? 233.152 162.728 240.709 1.00 72.60 283 LEU A CA 1
ATOM 1280 C C . LEU A 1 283 ? 232.040 161.689 240.619 1.00 72.60 283 LEU A C 1
ATOM 1281 O O . LEU A 1 283 ? 230.850 162.003 240.630 1.00 72.60 283 LEU A O 1
ATOM 1286 N N . HIS A 1 284 ? 232.434 160.425 240.536 1.00 74.18 284 HIS A N 1
ATOM 1287 C CA . HIS A 1 284 ? 231.451 159.344 240.539 1.00 74.18 284 HIS A CA 1
ATOM 1288 C C . HIS A 1 284 ? 232.029 158.153 241.296 1.00 74.18 284 HIS A C 1
ATOM 1289 O O . HIS A 1 284 ? 232.691 157.294 240.712 1.00 74.18 284 HIS A O 1
ATOM 1296 N N . ARG A 1 285 ? 231.766 158.101 242.594 1.00 76.79 285 ARG A N 1
ATOM 1297 C CA . ARG A 1 285 ? 232.285 157.018 243.423 1.00 76.79 285 ARG A CA 1
ATOM 1298 C C . ARG A 1 285 ? 231.273 155.889 243.593 1.00 76.79 285 ARG A C 1
ATOM 1299 O O . ARG A 1 285 ? 231.012 155.429 244.704 1.00 76.79 285 ARG A O 1
ATOM 1307 N N . ASP A 1 286 ? 230.711 155.427 242.475 1.00 81.89 286 ASP A N 1
ATOM 1308 C CA . ASP A 1 286 ? 229.826 154.262 242.464 1.00 81.89 286 ASP A CA 1
ATOM 1309 C C . ASP A 1 286 ? 229.780 153.751 241.031 1.00 81.89 286 ASP A C 1
ATOM 1310 O O . ASP A 1 286 ? 229.225 154.422 240.158 1.00 81.89 286 ASP A O 1
ATOM 1315 N N . LEU A 1 287 ? 230.350 152.576 240.787 1.00 79.33 287 LEU A N 1
ATOM 1316 C CA . LEU A 1 287 ? 230.321 152.013 239.437 1.00 79.33 287 LEU A CA 1
ATOM 1317 C C . LEU A 1 287 ? 230.298 150.491 239.567 1.00 79.33 287 LEU A C 1
ATOM 1318 O O . LEU A 1 287 ? 231.341 149.848 239.695 1.00 79.33 287 LEU A O 1
ATOM 1323 N N . LYS A 1 288 ? 229.098 149.933 239.532 1.00 86.10 288 LYS A N 1
ATOM 1324 C CA . LYS A 1 288 ? 228.847 148.507 239.608 1.00 86.10 288 LYS A CA 1
ATOM 1325 C C . LYS A 1 288 ? 228.028 148.084 238.397 1.00 86.10 288 LYS A C 1
ATOM 1326 O O . LYS A 1 288 ? 227.316 148.906 237.810 1.00 86.10 288 LYS A O 1
ATOM 1332 N N . PRO A 1 289 ? 228.103 146.812 237.984 1.00 87.89 289 PRO A N 1
ATOM 1333 C CA . PRO A 1 289 ? 227.244 146.350 236.877 1.00 87.89 289 PRO A CA 1
ATOM 1334 C C . PRO A 1 289 ? 225.766 146.293 237.223 1.00 87.89 289 PRO A C 1
ATOM 1335 O O . PRO A 1 289 ? 224.945 146.145 236.309 1.00 87.89 289 PRO A O 1
ATOM 1339 N N . ALA A 1 290 ? 225.408 146.370 238.506 1.00 86.39 290 ALA A N 1
ATOM 1340 C CA . ALA A 1 290 ? 224.008 146.491 238.890 1.00 86.39 290 ALA A CA 1
ATOM 1341 C C . ALA A 1 290 ? 223.415 147.800 238.385 1.00 86.39 290 ALA A C 1
ATOM 1342 O O . ALA A 1 290 ? 222.459 147.806 237.602 1.00 86.39 290 ALA A O 1
ATOM 1344 N N . ASN A 1 291 ? 223.975 148.924 238.819 1.00 83.60 291 ASN A N 1
ATOM 1345 C CA . ASN A 1 291 ? 223.428 150.230 238.460 1.00 83.60 291 ASN A CA 1
ATOM 1346 C C . ASN A 1 291 ? 224.104 150.821 237.227 1.00 83.60 291 ASN A C 1
ATOM 1347 O O . ASN A 1 291 ? 224.552 151.965 237.227 1.00 83.60 291 ASN A O 1
ATOM 1352 N N . ILE A 1 292 ? 224.195 150.021 236.166 1.00 83.62 292 ILE A N 1
ATOM 1353 C CA . ILE A 1 292 ? 224.441 150.501 234.810 1.00 83.62 292 ILE A CA 1
ATOM 1354 C C . ILE A 1 292 ? 223.402 149.833 233.924 1.00 83.62 292 ILE A C 1
ATOM 1355 O O . ILE A 1 292 ? 223.315 148.601 233.890 1.00 83.62 292 ILE A O 1
ATOM 1360 N N . MET A 1 293 ? 222.617 150.631 233.216 1.00 90.95 293 MET A N 1
ATOM 1361 C CA . MET A 1 293 ? 221.454 150.118 232.514 1.00 90.95 293 MET A CA 1
ATOM 1362 C C . MET A 1 293 ? 221.674 150.108 231.006 1.00 90.95 293 MET A C 1
ATOM 1363 O O . MET A 1 293 ? 222.623 150.692 230.483 1.00 90.95 293 MET A O 1
ATOM 1368 N N . VAL A 1 294 ? 220.764 149.428 230.311 1.00 97.07 294 VAL A N 1
ATOM 1369 C CA . VAL A 1 294 ? 220.607 149.503 228.866 1.00 97.07 294 VAL A CA 1
ATOM 1370 C C . VAL A 1 294 ? 219.114 149.451 228.563 1.00 97.07 294 VAL A C 1
ATOM 1371 O O . VAL A 1 294 ? 218.293 149.206 229.449 1.00 97.07 294 VAL A O 1
ATOM 1375 N N . THR A 1 295 ? 218.758 149.670 227.300 1.00 102.17 295 THR A N 1
ATOM 1376 C CA . THR A 1 295 ? 217.356 149.789 226.924 1.00 102.17 295 THR A CA 1
ATOM 1377 C C . THR A 1 295 ? 217.146 149.235 225.521 1.00 102.17 295 THR A C 1
ATOM 1378 O O . THR A 1 295 ? 218.084 148.785 224.857 1.00 102.17 295 THR A O 1
ATOM 1382 N N . ILE A 1 296 ? 215.883 149.255 225.089 1.00 107.75 296 ILE A N 1
ATOM 1383 C CA . ILE A 1 296 ? 215.573 149.134 223.672 1.00 107.75 296 ILE A CA 1
ATOM 1384 C C . ILE A 1 296 ? 216.174 150.336 222.958 1.00 107.75 296 ILE A C 1
ATOM 1385 O O . ILE A 1 296 ? 216.161 151.455 223.488 1.00 107.75 296 ILE A O 1
ATOM 1390 N N . ASP A 1 297 ? 216.733 150.087 221.766 1.00 111.22 297 ASP A N 1
ATOM 1391 C CA . ASP A 1 297 ? 217.611 150.906 220.909 1.00 111.22 297 ASP A CA 1
ATOM 1392 C C . ASP A 1 297 ? 219.024 150.936 221.486 1.00 111.22 297 ASP A C 1
ATOM 1393 O O . ASP A 1 297 ? 219.855 151.705 220.994 1.00 111.22 297 ASP A O 1
ATOM 1398 N N . GLY A 1 298 ? 219.314 150.141 222.513 1.00 106.68 298 GLY A N 1
ATOM 1399 C CA . GLY A 1 298 ? 220.674 149.863 222.957 1.00 106.68 298 GLY A CA 1
ATOM 1400 C C . GLY A 1 298 ? 221.469 151.039 223.481 1.00 106.68 298 GLY A C 1
ATOM 1401 O O . GLY A 1 298 ? 222.676 151.126 223.223 1.00 106.68 298 GLY A O 1
ATOM 1402 N N . CYS A 1 299 ? 220.833 151.935 224.227 1.00 96.67 299 CYS A N 1
ATOM 1403 C CA . CYS A 1 299 ? 221.484 153.140 224.723 1.00 96.67 299 CYS A CA 1
ATOM 1404 C C . CYS A 1 299 ? 221.893 152.925 226.171 1.00 96.67 299 CYS A C 1
ATOM 1405 O O . CYS A 1 299 ? 221.036 152.721 227.037 1.00 96.67 299 CYS A O 1
ATOM 1408 N N . VAL A 1 300 ? 223.200 152.968 226.431 1.00 86.48 300 VAL A N 1
ATOM 1409 C CA . VAL A 1 300 ? 223.701 152.768 227.784 1.00 86.48 300 VAL A CA 1
ATOM 1410 C C . VAL A 1 300 ? 223.457 154.026 228.602 1.00 86.48 300 VAL A C 1
ATOM 1411 O O . VAL A 1 300 ? 223.829 155.133 228.196 1.00 86.48 300 VAL A O 1
ATOM 1415 N N . LYS A 1 301 ? 222.822 153.863 229.759 1.00 82.06 301 LYS A N 1
ATOM 1416 C CA . LYS A 1 301 ? 222.585 154.964 230.684 1.00 82.06 301 LYS A CA 1
ATOM 1417 C C . LYS A 1 301 ? 223.171 154.580 232.032 1.00 82.06 301 LYS A C 1
ATOM 1418 O O . LYS A 1 301 ? 222.742 153.593 232.636 1.00 82.06 301 LYS A O 1
ATOM 1424 N N . ILE A 1 302 ? 224.147 155.352 232.499 1.00 76.25 302 ILE A N 1
ATOM 1425 C CA . ILE A 1 302 ? 224.818 155.054 233.774 1.00 76.25 302 ILE A CA 1
ATOM 1426 C C . ILE A 1 302 ? 223.964 155.719 234.850 1.00 76.25 302 ILE A C 1
ATOM 1427 O O . ILE A 1 302 ? 224.165 156.863 235.266 1.00 76.25 302 ILE A O 1
ATOM 1432 N N . GLY A 1 303 ? 222.929 154.996 235.264 1.00 80.21 303 GLY A N 1
ATOM 1433 C CA . GLY A 1 303 ? 221.827 155.590 235.991 1.00 80.21 303 GLY A CA 1
ATOM 1434 C C . GLY A 1 303 ? 221.776 155.501 237.500 1.00 80.21 303 GLY A C 1
ATOM 1435 O O . GLY A 1 303 ? 220.757 155.059 238.038 1.00 80.21 303 GLY A O 1
ATOM 1436 N N . ASP A 1 304 ? 222.829 155.926 238.197 1.00 85.12 304 ASP A N 1
ATOM 1437 C CA . ASP A 1 304 ? 222.761 156.058 239.653 1.00 85.12 304 ASP A CA 1
ATOM 1438 C C . ASP A 1 304 ? 223.832 157.042 240.092 1.00 85.12 304 ASP A C 1
ATOM 1439 O O . ASP A 1 304 ? 225.014 156.696 240.100 1.00 85.12 304 ASP A O 1
ATOM 1444 N N . LEU A 1 305 ? 223.425 158.247 240.472 1.00 78.53 305 LEU A N 1
ATOM 1445 C CA . LEU A 1 305 ? 224.349 159.192 241.087 1.00 78.53 305 LEU A CA 1
ATOM 1446 C C . LEU A 1 305 ? 224.182 159.131 242.603 1.00 78.53 305 LEU A C 1
ATOM 1447 O O . LEU A 1 305 ? 223.711 160.061 243.257 1.00 78.53 305 LEU A O 1
ATOM 1452 N N . GLY A 1 306 ? 224.585 157.986 243.154 1.00 79.64 306 GLY A N 1
ATOM 1453 C CA . GLY A 1 306 ? 224.391 157.753 244.576 1.00 79.64 306 GLY A CA 1
ATOM 1454 C C . GLY A 1 306 ? 225.371 158.525 245.438 1.00 79.64 306 GLY A C 1
ATOM 1455 O O . GLY A 1 306 ? 224.987 159.139 246.436 1.00 79.64 306 GLY A O 1
ATOM 1456 N N . LEU A 1 307 ? 226.645 158.507 245.067 1.00 78.81 307 LEU A N 1
ATOM 1457 C CA . LEU A 1 307 ? 227.706 159.092 245.876 1.00 78.81 307 LEU A CA 1
ATOM 1458 C C . LEU A 1 307 ? 228.578 160.011 245.035 1.00 78.81 307 LEU A C 1
ATOM 1459 O O . LEU A 1 307 ? 229.808 159.971 245.090 1.00 78.81 307 LEU A O 1
ATOM 1464 N N . ALA A 1 308 ? 227.943 160.857 244.237 1.00 72.81 308 ALA A N 1
ATOM 1465 C CA . ALA A 1 308 ? 228.662 161.846 243.453 1.00 72.81 308 ALA A CA 1
ATOM 1466 C C . ALA A 1 308 ? 228.781 163.149 244.234 1.00 72.81 308 ALA A C 1
ATOM 1467 O O . ALA A 1 308 ? 227.984 163.433 245.127 1.00 72.81 308 ALA A O 1
ATOM 1469 N N . ARG A 1 309 ? 229.787 163.950 243.882 1.00 72.73 309 ARG A N 1
ATOM 1470 C CA . ARG A 1 309 ? 229.965 165.251 244.513 1.00 72.73 309 ARG A CA 1
ATOM 1471 C C . ARG A 1 309 ? 230.701 166.181 243.561 1.00 72.73 309 ARG A C 1
ATOM 1472 O O . ARG A 1 309 ? 231.537 165.735 242.775 1.00 72.73 309 ARG A O 1
ATOM 1480 N N . LYS A 1 310 ? 230.385 167.471 243.643 1.00 68.22 310 LYS A N 1
ATOM 1481 C CA . LYS A 1 310 ? 231.033 168.473 242.806 1.00 68.22 310 LYS A CA 1
ATOM 1482 C C . LYS A 1 310 ? 232.289 168.979 243.502 1.00 68.22 310 LYS A C 1
ATOM 1483 O O . LYS A 1 310 ? 232.207 169.624 244.551 1.00 68.22 310 LYS A O 1
ATOM 1489 N N . PHE A 1 311 ? 233.450 168.693 242.917 1.00 64.17 311 PHE A N 1
ATOM 1490 C CA . PHE A 1 311 ? 234.742 168.901 243.570 1.00 64.17 311 PHE A CA 1
ATOM 1491 C C . PHE A 1 311 ? 235.448 170.167 243.093 1.00 64.17 311 PHE A C 1
ATOM 1492 O O . PHE A 1 311 ? 236.678 170.233 243.075 1.00 64.17 311 PHE A O 1
ATOM 1500 N N . HIS A 1 312 ? 234.699 171.216 242.750 1.00 66.84 312 HIS A N 1
ATOM 1501 C CA . HIS A 1 312 ? 235.338 172.451 242.307 1.00 66.84 312 HIS A CA 1
ATOM 1502 C C . HIS A 1 312 ? 235.962 173.196 243.480 1.00 66.84 312 HIS A C 1
ATOM 1503 O O . HIS A 1 312 ? 237.128 173.601 243.420 1.00 66.84 312 HIS A O 1
ATOM 1510 N N . ASN A 1 313 ? 235.202 173.385 244.555 1.00 71.51 313 ASN A N 1
ATOM 1511 C CA . ASN A 1 313 ? 235.673 174.105 245.737 1.00 71.51 313 ASN A CA 1
ATOM 1512 C C . ASN A 1 313 ? 235.395 173.236 246.956 1.00 71.51 313 ASN A C 1
ATOM 1513 O O . ASN A 1 313 ? 234.348 173.363 247.595 1.00 71.51 313 ASN A O 1
ATOM 1518 N N . MET A 1 314 ? 236.335 172.355 247.279 1.00 76.79 314 MET A N 1
ATOM 1519 C CA . MET A 1 314 ? 236.199 171.498 248.452 1.00 76.79 314 MET A CA 1
ATOM 1520 C C . MET A 1 314 ? 236.468 172.328 249.699 1.00 76.79 314 MET A C 1
ATOM 1521 O O . MET A 1 314 ? 237.619 172.597 250.046 1.00 76.79 314 MET A O 1
ATOM 1526 N N . LEU A 1 315 ? 235.396 172.758 250.368 1.00 74.52 315 LEU A N 1
ATOM 1527 C CA . LEU A 1 315 ? 235.553 173.477 251.628 1.00 74.52 315 LEU A CA 1
ATOM 1528 C C . LEU A 1 315 ? 236.073 172.550 252.715 1.00 74.52 315 LEU A C 1
ATOM 1529 O O . LEU A 1 315 ? 236.886 172.955 253.553 1.00 74.52 315 LEU A O 1
ATOM 1534 N N . GLN A 1 316 ? 235.608 171.306 252.715 1.00 80.15 316 GLN A N 1
ATOM 1535 C CA . GLN A 1 316 ? 236.154 170.237 253.536 1.00 80.15 316 GLN A CA 1
ATOM 1536 C C . GLN A 1 316 ? 236.607 169.131 252.598 1.00 80.15 316 GLN A C 1
ATOM 1537 O O . GLN A 1 316 ? 235.898 168.804 251.641 1.00 80.15 316 GLN A O 1
ATOM 1543 N N . THR A 1 317 ? 237.784 168.570 252.864 1.00 83.11 317 THR A N 1
ATOM 1544 C CA . THR A 1 317 ? 238.369 167.584 251.968 1.00 83.11 317 THR A CA 1
ATOM 1545 C C . THR A 1 317 ? 237.604 166.262 252.033 1.00 83.11 317 THR A C 1
ATOM 1546 O O . THR A 1 317 ? 236.719 166.060 252.869 1.00 83.11 317 THR A O 1
ATOM 1550 N N . LEU A 1 318 ? 237.971 165.351 251.127 1.00 81.71 318 LEU A N 1
ATOM 1551 C CA . LEU A 1 318 ? 237.163 164.160 250.879 1.00 81.71 318 LEU A CA 1
ATOM 1552 C C . LEU A 1 318 ? 237.223 163.180 252.044 1.00 81.71 318 LEU A C 1
ATOM 1553 O O . LEU A 1 318 ? 236.213 162.552 252.390 1.00 81.71 318 LEU A O 1
ATOM 1558 N N . TYR A 1 319 ? 238.398 163.033 252.654 1.00 86.25 319 TYR A N 1
ATOM 1559 C CA . TYR A 1 319 ? 238.567 162.104 253.762 1.00 86.25 319 TYR A CA 1
ATOM 1560 C C . TYR A 1 319 ? 237.862 162.579 255.024 1.00 86.25 319 TYR A C 1
ATOM 1561 O O . TYR A 1 319 ? 237.530 161.754 255.881 1.00 86.25 319 TYR A O 1
ATOM 1570 N N . THR A 1 320 ? 237.618 163.882 255.153 1.00 84.20 320 THR A N 1
ATOM 1571 C CA . THR A 1 320 ? 236.861 164.420 256.275 1.00 84.20 320 THR A CA 1
ATOM 1572 C C . THR A 1 320 ? 235.361 164.422 256.027 1.00 84.20 320 THR A C 1
ATOM 1573 O O . THR A 1 320 ? 234.600 164.775 256.934 1.00 84.20 320 THR A O 1
ATOM 1577 N N . GLY A 1 321 ? 234.920 164.042 254.833 1.00 83.17 321 GLY A N 1
ATOM 1578 C CA . GLY A 1 321 ? 233.513 164.100 254.506 1.00 83.17 321 GLY A CA 1
ATOM 1579 C C . GLY A 1 321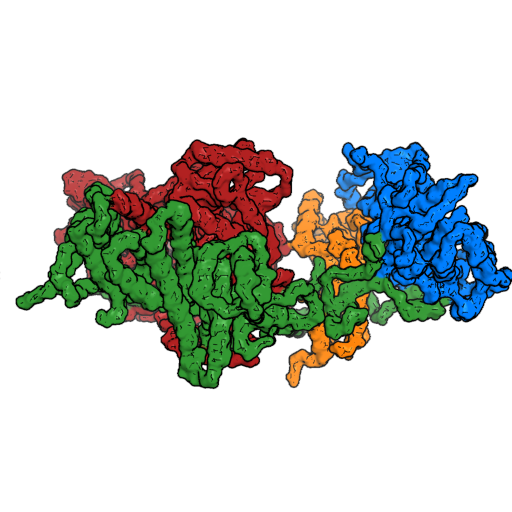 ? 232.896 162.758 254.178 1.00 83.17 321 GLY A C 1
ATOM 1580 O O . GLY A 1 321 ? 231.687 162.577 254.349 1.00 83.17 321 GLY A O 1
ATOM 1581 N N . ASP A 1 322 ? 233.697 161.810 253.704 1.00 85.00 322 ASP A N 1
ATOM 1582 C CA . ASP A 1 322 ? 233.147 160.506 253.350 1.00 85.00 322 ASP A CA 1
ATOM 1583 C C . ASP A 1 322 ? 233.745 159.346 254.128 1.00 85.00 322 ASP A C 1
ATOM 1584 O O . ASP A 1 322 ? 232.992 158.492 254.607 1.00 85.00 322 ASP A O 1
ATOM 1589 N N . LYS A 1 323 ? 235.082 159.247 254.177 1.00 87.49 323 LYS A N 1
ATOM 1590 C CA . LYS A 1 323 ? 235.882 158.279 254.937 1.00 87.49 323 LYS A CA 1
ATOM 1591 C C . LYS A 1 323 ? 235.749 156.839 254.440 1.00 87.49 323 LYS A C 1
ATOM 1592 O O . LYS A 1 323 ? 236.435 155.945 254.945 1.00 87.49 323 LYS A O 1
ATOM 1598 N N . VAL A 1 324 ? 234.892 156.611 253.445 1.00 86.56 324 VAL A N 1
ATOM 1599 C CA . VAL A 1 324 ? 234.790 155.330 252.757 1.00 86.56 324 VAL A CA 1
ATOM 1600 C C . VAL A 1 324 ? 234.221 155.631 251.378 1.00 86.56 324 VAL A C 1
ATOM 1601 O O . VAL A 1 324 ? 233.646 156.696 251.145 1.00 86.56 324 VAL A O 1
ATOM 1605 N N . VAL A 1 325 ? 234.413 154.706 250.449 1.00 88.59 325 VAL A N 1
ATOM 1606 C CA . VAL A 1 325 ? 234.175 154.966 249.036 1.00 88.59 325 VAL A CA 1
ATOM 1607 C C . VAL A 1 325 ? 233.462 153.783 248.399 1.00 88.59 325 VAL A C 1
ATOM 1608 O O . VAL A 1 325 ? 232.879 152.950 249.102 1.00 88.59 325 VAL A O 1
ATOM 1612 N N . VAL A 1 326 ? 233.451 153.770 247.062 1.00 83.82 326 VAL A N 1
ATOM 1613 C CA . VAL A 1 326 ? 232.866 152.771 246.168 1.00 83.82 326 VAL A CA 1
ATOM 1614 C C . VAL A 1 326 ? 233.147 151.336 246.621 1.00 83.82 326 VAL A C 1
ATOM 1615 O O . VAL A 1 326 ? 234.202 151.046 247.199 1.00 83.82 326 VAL A O 1
ATOM 1619 N N . THR A 1 327 ? 232.162 150.451 246.413 1.00 91.62 327 THR A N 1
ATOM 1620 C CA . THR A 1 327 ? 232.047 149.098 246.960 1.00 91.62 327 THR A CA 1
ATOM 1621 C C . THR A 1 327 ? 233.267 148.201 246.766 1.00 91.62 327 THR A C 1
ATOM 1622 O O . THR A 1 327 ? 234.110 148.464 245.903 1.00 91.62 327 THR A O 1
ATOM 1626 N N . ILE A 1 328 ? 233.327 147.125 247.562 1.00 95.47 328 ILE A N 1
ATOM 1627 C CA . ILE A 1 328 ? 234.565 146.384 247.812 1.00 95.47 328 ILE A CA 1
ATOM 1628 C C . ILE A 1 328 ? 235.086 145.718 246.546 1.00 95.47 328 ILE A C 1
ATOM 1629 O O . ILE A 1 328 ? 236.301 145.620 246.333 1.00 95.47 328 ILE A O 1
ATOM 1634 N N . TRP A 1 329 ? 234.186 145.264 245.680 1.00 97.77 329 TRP A N 1
ATOM 1635 C CA . TRP A 1 329 ? 234.616 144.536 244.494 1.00 97.77 329 TRP A CA 1
ATOM 1636 C C . TRP A 1 329 ? 235.164 145.436 243.395 1.00 97.77 329 TRP A C 1
ATOM 1637 O O . TRP A 1 329 ? 235.689 144.915 242.407 1.00 97.77 329 TRP A O 1
ATOM 1648 N N . TYR A 1 330 ? 235.060 146.764 243.530 1.00 90.55 330 TYR A N 1
ATOM 1649 C CA . TYR A 1 330 ? 235.468 147.646 242.442 1.00 90.55 330 TYR A CA 1
ATOM 1650 C C . TYR A 1 330 ? 236.233 148.878 242.918 1.00 90.55 330 TYR A C 1
ATOM 1651 O O . TYR A 1 330 ? 236.307 149.866 242.179 1.00 90.55 330 TYR A O 1
ATOM 1660 N N . ARG A 1 331 ? 236.804 148.858 244.118 1.00 89.20 331 ARG A N 1
ATOM 1661 C CA . ARG A 1 331 ? 237.538 150.030 244.567 1.00 89.20 331 ARG A CA 1
ATOM 1662 C C . ARG A 1 331 ? 238.923 150.077 243.927 1.00 89.20 331 ARG A C 1
ATOM 1663 O O . ARG A 1 331 ? 239.367 149.143 243.255 1.00 89.20 331 ARG A O 1
ATOM 1671 N N . ALA A 1 332 ? 239.610 151.183 244.161 1.00 90.57 332 ALA A N 1
ATOM 1672 C CA . ALA A 1 332 ? 240.885 151.512 243.556 1.00 90.57 332 ALA A CA 1
ATOM 1673 C C . ALA A 1 332 ? 242.030 151.260 244.531 1.00 90.57 332 ALA A C 1
ATOM 1674 O O . ALA A 1 332 ? 241.815 151.217 245.747 1.00 90.57 332 ALA A O 1
ATOM 1676 N N . PRO A 1 333 ? 243.261 151.066 244.036 1.00 90.56 333 PRO A N 1
ATOM 1677 C CA . PRO A 1 333 ? 244.395 150.882 244.958 1.00 90.56 333 PRO A CA 1
ATOM 1678 C C . PRO A 1 333 ? 244.745 152.117 245.770 1.00 90.56 333 PRO A C 1
ATOM 1679 O O . PRO A 1 333 ? 245.335 151.966 246.846 1.00 90.56 333 PRO A O 1
ATOM 1683 N N . GLU A 1 334 ? 244.404 153.321 245.304 1.00 90.22 334 GLU A N 1
ATOM 1684 C CA . GLU A 1 334 ? 244.512 154.504 246.156 1.00 90.22 334 GLU A CA 1
ATOM 1685 C C . GLU A 1 334 ? 243.542 154.410 247.325 1.00 90.22 334 GLU A C 1
ATOM 1686 O O . GLU A 1 334 ? 243.888 154.727 248.468 1.00 90.22 334 GLU A O 1
ATOM 1692 N N . LEU A 1 335 ? 242.318 153.963 247.047 1.00 90.02 335 LEU A N 1
ATOM 1693 C CA . LEU A 1 335 ? 241.320 153.798 248.095 1.00 90.02 335 LEU A CA 1
ATOM 1694 C C . LEU A 1 335 ? 241.645 152.605 248.981 1.00 90.02 335 LEU A C 1
ATOM 1695 O O . LEU A 1 335 ? 241.432 152.653 250.198 1.00 90.02 335 LEU A O 1
ATOM 1700 N N . LEU A 1 336 ? 242.161 151.525 248.387 1.00 95.20 336 LEU A N 1
ATOM 1701 C CA . LEU A 1 336 ? 242.566 150.365 249.172 1.00 95.20 336 LEU A CA 1
ATOM 1702 C C . LEU A 1 336 ? 243.770 150.671 250.049 1.00 95.20 336 LEU A C 1
ATOM 1703 O O . LEU A 1 336 ? 243.920 150.074 251.120 1.00 95.20 336 LEU A O 1
ATOM 1708 N N . LEU A 1 337 ? 244.629 151.596 249.624 1.00 95.85 337 LEU A N 1
ATOM 1709 C CA . LEU A 1 337 ? 245.733 152.065 250.445 1.00 95.85 337 LEU A CA 1
ATOM 1710 C C . LEU A 1 337 ? 245.381 153.331 251.215 1.00 95.85 337 LEU A C 1
ATOM 1711 O O . LEU A 1 337 ? 246.275 153.978 251.768 1.00 95.85 337 LEU A O 1
ATOM 1716 N N . GLY A 1 338 ? 244.099 153.691 251.257 1.00 93.37 338 GLY A N 1
ATOM 1717 C CA . GLY A 1 338 ? 243.612 154.769 252.096 1.00 93.37 338 GLY A CA 1
ATOM 1718 C C . GLY A 1 338 ? 244.115 156.157 251.759 1.00 93.37 338 GLY A C 1
ATOM 1719 O O . GLY A 1 338 ? 244.598 156.875 252.640 1.00 93.37 338 GLY A O 1
ATOM 1720 N N . ALA A 1 339 ? 244.024 156.547 250.492 1.00 92.40 339 ALA A N 1
ATOM 1721 C CA . ALA A 1 339 ? 244.400 157.898 250.113 1.00 92.40 339 ALA A CA 1
ATOM 1722 C C . ALA A 1 339 ? 243.343 158.886 250.583 1.00 92.40 339 ALA A C 1
ATOM 1723 O O . ALA A 1 339 ? 242.145 158.597 250.581 1.00 92.40 339 ALA A O 1
ATOM 1725 N N . ARG A 1 340 ? 243.799 160.063 250.995 1.00 88.95 340 ARG A N 1
ATOM 1726 C CA . ARG A 1 340 ? 242.919 161.091 251.526 1.00 88.95 340 ARG A CA 1
ATOM 1727 C C . ARG A 1 340 ? 242.642 162.200 250.524 1.00 88.95 340 ARG A C 1
ATOM 1728 O O . ARG A 1 340 ? 241.860 163.107 250.823 1.00 88.95 340 ARG A O 1
ATOM 1736 N N . HIS A 1 341 ? 243.279 162.162 249.354 1.00 87.32 341 HIS A N 1
ATOM 1737 C CA . HIS A 1 341 ? 242.995 163.073 248.253 1.00 87.32 341 HIS A CA 1
ATOM 1738 C C . HIS A 1 341 ? 242.958 162.281 246.945 1.00 87.32 341 HIS A C 1
ATOM 1739 O O . HIS A 1 341 ? 243.770 162.480 246.046 1.00 87.32 341 HIS A O 1
ATOM 1746 N N . TYR A 1 342 ? 242.091 161.270 246.896 1.00 85.25 342 TYR A N 1
ATOM 1747 C CA . TYR A 1 342 ? 241.919 160.478 245.682 1.00 85.25 342 TYR A CA 1
ATOM 1748 C C . TYR A 1 342 ? 241.477 161.349 244.513 1.00 85.25 342 TYR A C 1
ATOM 1749 O O . TYR A 1 342 ? 240.588 162.192 244.642 1.00 85.25 342 TYR A O 1
ATOM 1758 N N . THR A 1 343 ? 242.137 161.160 243.387 1.00 80.07 343 THR A N 1
ATOM 1759 C CA . THR A 1 343 ? 242.017 161.975 242.189 1.00 80.07 343 THR A CA 1
ATOM 1760 C C . THR A 1 343 ? 240.802 161.473 241.406 1.00 80.07 343 THR A C 1
ATOM 1761 O O . THR A 1 343 ? 240.249 160.428 241.768 1.00 80.07 343 THR A O 1
ATOM 1765 N N . PRO A 1 344 ? 240.338 162.157 240.354 1.00 73.18 344 PRO A N 1
ATOM 1766 C CA . PRO A 1 344 ? 239.197 161.638 239.582 1.00 73.18 344 PRO A CA 1
ATOM 1767 C C . PRO A 1 344 ? 239.461 160.399 238.733 1.00 73.18 344 PRO A C 1
ATOM 1768 O O . PRO A 1 344 ? 238.596 160.048 237.925 1.00 73.18 344 PRO A O 1
ATOM 1772 N N . ALA A 1 345 ? 240.601 159.722 238.862 1.00 75.09 345 ALA A N 1
ATOM 1773 C CA . ALA A 1 345 ? 240.862 158.544 238.048 1.00 75.09 345 ALA A CA 1
ATOM 1774 C C . ALA A 1 345 ? 240.311 157.256 238.649 1.00 75.09 345 ALA A C 1
ATOM 1775 O O . ALA A 1 345 ? 240.526 156.189 238.064 1.00 75.09 345 ALA A O 1
ATOM 1777 N N . VAL A 1 346 ? 239.619 157.319 239.791 1.00 76.71 346 VAL A N 1
ATOM 1778 C CA . VAL A 1 346 ? 239.083 156.102 240.396 1.00 76.71 346 VAL A CA 1
ATOM 1779 C C . VAL A 1 346 ? 237.905 155.566 239.587 1.00 76.71 346 VAL A C 1
ATOM 1780 O O . VAL A 1 346 ? 237.656 154.349 239.564 1.00 76.71 346 VAL A O 1
ATOM 1784 N N . ASP A 1 347 ? 237.190 156.448 238.882 1.00 78.24 347 ASP A N 1
ATOM 1785 C CA . ASP A 1 347 ? 236.153 155.998 237.961 1.00 78.24 347 ASP A CA 1
ATOM 1786 C C . ASP A 1 347 ? 236.749 155.248 236.781 1.00 78.24 347 ASP A C 1
ATOM 1787 O O . ASP A 1 347 ? 236.120 154.327 236.254 1.00 78.24 347 ASP A O 1
ATOM 1792 N N . LEU A 1 348 ? 237.970 155.600 236.373 1.00 79.29 348 LEU A N 1
ATOM 1793 C CA . LEU A 1 348 ? 238.612 154.881 235.280 1.00 79.29 348 LEU A CA 1
ATOM 1794 C C . LEU A 1 348 ? 239.044 153.487 235.713 1.00 79.29 348 LEU A C 1
ATOM 1795 O O . LEU A 1 348 ? 238.945 152.534 234.931 1.00 79.29 348 LEU A O 1
ATOM 1800 N N . TRP A 1 349 ? 239.528 153.350 236.952 1.00 83.76 349 TRP A N 1
ATOM 1801 C CA . TRP A 1 349 ? 239.816 152.027 237.502 1.00 83.76 349 TRP A CA 1
ATOM 1802 C C . TRP A 1 349 ? 238.547 151.194 237.605 1.00 83.76 349 TRP A C 1
ATOM 1803 O O . TRP A 1 349 ? 238.559 149.987 237.325 1.00 83.76 349 TRP A O 1
ATOM 1814 N N . SER A 1 350 ? 237.438 151.829 237.991 1.00 81.55 350 SER A N 1
ATOM 1815 C CA . SER A 1 350 ? 236.168 151.118 238.064 1.00 81.55 350 SER A CA 1
ATOM 1816 C C . SER A 1 350 ? 235.687 150.695 236.680 1.00 81.55 350 SER A C 1
ATOM 1817 O O . SER A 1 350 ? 235.128 149.607 236.517 1.00 81.55 350 SER A O 1
ATOM 1820 N N . VAL A 1 351 ? 235.930 151.529 235.666 1.00 77.30 351 VAL A N 1
ATOM 1821 C CA . VAL A 1 351 ? 235.543 151.199 234.297 1.00 77.30 351 VAL A CA 1
ATOM 1822 C C . VAL A 1 351 ? 236.408 150.067 233.746 1.00 77.30 351 VAL A C 1
ATOM 1823 O O . VAL A 1 351 ? 235.910 149.172 233.043 1.00 77.30 351 VAL A O 1
ATOM 1827 N N . GLY A 1 352 ? 237.693 150.045 234.101 1.00 83.50 352 GLY A N 1
ATOM 1828 C CA . GLY A 1 352 ? 238.540 148.927 233.722 1.00 83.50 352 GLY A CA 1
ATOM 1829 C C . GLY A 1 352 ? 238.158 147.629 234.404 1.00 83.50 352 GLY A C 1
ATOM 1830 O O . GLY A 1 352 ? 238.237 146.558 233.793 1.00 83.50 352 GLY A O 1
ATOM 1831 N N . CYS A 1 353 ? 237.712 147.704 235.662 1.00 85.75 353 CYS A N 1
ATOM 1832 C CA . CYS A 1 353 ? 237.199 146.511 236.332 1.00 85.75 353 CYS A CA 1
ATOM 1833 C C . CYS A 1 353 ? 235.885 146.045 235.710 1.00 85.75 353 CYS A C 1
ATOM 1834 O O . CYS A 1 353 ? 235.637 144.837 235.618 1.00 85.75 353 CYS A O 1
ATOM 1837 N N . ILE A 1 354 ? 235.042 146.993 235.274 1.00 83.16 354 ILE A N 1
ATOM 1838 C CA . ILE A 1 354 ? 233.823 146.676 234.523 1.00 83.16 354 ILE A CA 1
ATOM 1839 C C . ILE A 1 354 ? 234.164 145.908 233.252 1.00 83.16 354 ILE A C 1
ATOM 1840 O O . ILE A 1 354 ? 233.553 144.878 232.943 1.00 83.16 354 ILE A O 1
ATOM 1845 N N . PHE A 1 355 ? 235.171 146.382 232.518 1.00 88.06 355 PHE A N 1
ATOM 1846 C CA . PHE A 1 355 ? 235.518 145.743 231.252 1.00 88.06 355 PHE A CA 1
ATOM 1847 C C . PHE A 1 355 ? 236.188 144.392 231.459 1.00 88.06 355 PHE A C 1
ATOM 1848 O O . PHE A 1 355 ? 235.966 143.470 230.666 1.00 88.06 355 PHE A O 1
ATOM 1856 N N . ALA A 1 356 ? 236.994 144.249 232.516 1.00 90.18 356 ALA A N 1
ATOM 1857 C CA . ALA A 1 356 ? 237.590 142.951 232.821 1.00 90.18 356 ALA A CA 1
ATOM 1858 C C . ALA A 1 356 ? 236.528 141.948 233.254 1.00 90.18 356 ALA A C 1
ATOM 1859 O O . ALA A 1 356 ? 236.607 140.761 232.909 1.00 90.18 356 ALA A O 1
ATOM 1861 N N . GLU A 1 357 ? 235.525 142.418 234.000 1.00 95.43 357 GLU A N 1
ATOM 1862 C CA . GLU A 1 357 ? 234.367 141.596 234.326 1.00 95.43 357 GLU A CA 1
ATOM 1863 C C . GLU A 1 357 ? 233.611 141.183 233.070 1.00 95.43 357 GLU A C 1
ATOM 1864 O O . GLU A 1 357 ? 233.217 140.020 232.928 1.00 95.43 357 GLU A O 1
ATOM 1870 N N . LEU A 1 358 ? 233.443 142.108 232.127 1.00 91.18 358 LEU A N 1
ATOM 1871 C CA . LEU A 1 358 ? 232.709 141.794 230.909 1.00 91.18 358 LEU A CA 1
ATOM 1872 C C . LEU A 1 358 ? 233.507 140.913 229.960 1.00 91.18 358 LEU A C 1
ATOM 1873 O O . LEU A 1 358 ? 232.913 140.267 229.092 1.00 91.18 358 LEU A O 1
ATOM 1878 N N . ILE A 1 359 ? 234.832 140.867 230.103 1.00 92.94 359 ILE A N 1
ATOM 1879 C CA . ILE A 1 359 ? 235.652 140.000 229.261 1.00 92.94 359 ILE A CA 1
ATOM 1880 C C . ILE A 1 359 ? 235.956 138.661 229.923 1.00 92.94 359 ILE A C 1
ATOM 1881 O O . ILE A 1 359 ? 236.404 137.729 229.234 1.00 92.94 359 ILE A O 1
ATOM 1886 N N . GLY A 1 360 ? 235.703 138.518 231.222 1.00 96.13 360 GLY A N 1
ATOM 1887 C CA . GLY A 1 360 ? 235.961 137.244 231.868 1.00 96.13 360 GLY A CA 1
ATOM 1888 C C . GLY A 1 360 ? 234.736 136.533 232.410 1.00 96.13 360 GLY A C 1
ATOM 1889 O O . GLY A 1 360 ? 234.843 135.392 232.870 1.00 96.13 360 GLY A O 1
ATOM 1890 N N . LEU A 1 361 ? 233.583 137.216 232.371 1.00 100.77 361 LEU A N 1
ATOM 1891 C CA . LEU A 1 361 ? 232.297 136.746 232.915 1.00 100.77 361 LEU A CA 1
ATOM 1892 C C . LEU A 1 361 ? 232.377 136.421 234.406 1.00 100.77 361 LEU A C 1
ATOM 1893 O O . LEU A 1 361 ? 231.623 135.589 234.914 1.00 100.77 361 LEU A O 1
ATOM 1898 N N . GLN A 1 362 ? 233.281 137.098 235.107 1.00 99.89 362 GLN A N 1
ATOM 1899 C CA . GLN A 1 362 ? 233.481 136.994 236.544 1.00 99.89 362 GLN A CA 1
ATOM 1900 C C . GLN A 1 362 ? 234.083 138.310 236.993 1.00 99.89 362 GLN A C 1
ATOM 1901 O O . GLN A 1 362 ? 234.803 138.942 236.212 1.00 99.89 362 GLN A O 1
ATOM 1907 N N . PRO A 1 363 ? 233.785 138.774 238.209 1.00 99.84 363 PRO A N 1
ATOM 1908 C CA . PRO A 1 363 ? 234.447 139.987 238.712 1.00 99.84 363 PRO A CA 1
ATOM 1909 C C . PRO A 1 363 ? 235.938 139.741 238.895 1.00 99.84 363 PRO A C 1
ATOM 1910 O O . PRO A 1 363 ? 236.343 138.730 239.473 1.00 99.84 363 PRO A O 1
ATOM 1914 N N . ILE A 1 364 ? 236.742 140.672 238.363 1.00 103.33 364 ILE A N 1
ATOM 1915 C CA . ILE A 1 364 ? 238.175 140.455 238.161 1.00 103.33 364 ILE A CA 1
ATOM 1916 C C . ILE A 1 364 ? 238.894 140.298 239.493 1.00 103.33 364 ILE A C 1
ATOM 1917 O O . ILE A 1 364 ? 239.727 139.400 239.668 1.00 103.33 364 ILE A O 1
ATOM 1922 N N . PHE A 1 365 ? 238.552 141.133 240.464 1.00 105.86 365 PHE A N 1
ATOM 1923 C CA . PHE A 1 365 ? 238.964 140.932 241.845 1.00 105.86 365 PHE A CA 1
ATOM 1924 C C . PHE A 1 365 ? 237.688 140.681 242.636 1.00 105.86 365 PHE A C 1
ATOM 1925 O O . PHE A 1 365 ? 237.126 141.593 243.245 1.00 105.86 365 PHE A O 1
ATOM 1933 N N . LYS A 1 366 ? 237.232 139.427 242.625 1.00 106.43 366 LYS A N 1
ATOM 1934 C CA . LYS A 1 366 ? 236.071 139.007 243.408 1.00 106.43 366 LYS A CA 1
ATOM 1935 C C . LYS A 1 366 ? 236.529 138.874 244.855 1.00 106.43 366 LYS A C 1
ATOM 1936 O O . LYS A 1 366 ? 236.794 137.784 245.367 1.00 106.43 366 LYS A O 1
ATOM 1942 N N . GLY A 1 367 ? 236.620 140.022 245.519 1.00 111.51 367 GLY A N 1
ATOM 1943 C CA . GLY A 1 367 ? 237.351 140.120 246.758 1.00 111.51 367 GLY A CA 1
ATOM 1944 C C . GLY A 1 367 ? 236.649 139.481 247.926 1.00 111.51 367 GLY A C 1
ATOM 1945 O O . GLY A 1 367 ? 235.481 139.100 247.872 1.00 111.51 367 GLY A O 1
ATOM 1946 N N . GLU A 1 368 ? 237.406 139.350 249.005 1.00 120.82 368 GLU A N 1
ATOM 1947 C CA . GLU A 1 368 ? 236.901 138.853 250.271 1.00 120.82 368 GLU A CA 1
ATOM 1948 C C . GLU A 1 368 ? 236.737 140.035 251.210 1.00 120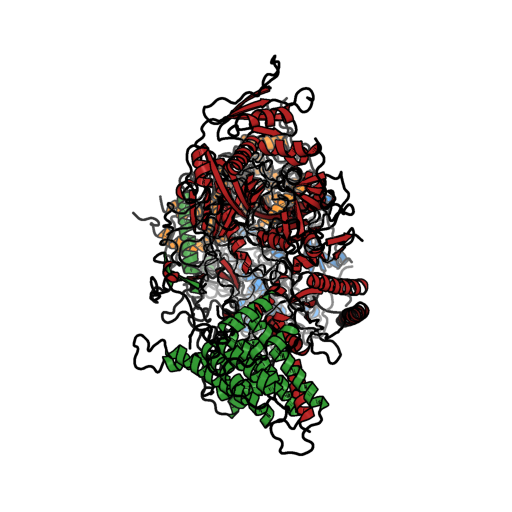.82 368 GLU A C 1
ATOM 1949 O O . GLU A 1 368 ? 237.636 140.874 251.318 1.00 120.82 368 GLU A O 1
ATOM 1955 N N . GLU A 1 369 ? 235.582 140.112 251.862 1.00 129.24 369 GLU A N 1
ATOM 1956 C CA . GLU A 1 369 ? 235.256 141.238 252.725 1.00 129.24 369 GLU A CA 1
ATOM 1957 C C . GLU A 1 369 ? 236.123 141.188 253.982 1.00 129.24 369 GLU A C 1
ATOM 1958 O O . GLU A 1 369 ? 236.706 140.157 254.329 1.00 129.24 369 GLU A O 1
ATOM 1964 N N . ALA A 1 370 ? 236.213 142.311 254.687 1.00 138.75 370 ALA A N 1
ATOM 1965 C CA . ALA A 1 370 ? 237.073 142.409 255.853 1.00 138.75 370 ALA A CA 1
ATOM 1966 C C . ALA A 1 370 ? 236.223 142.725 257.072 1.00 138.75 370 ALA A C 1
ATOM 1967 O O . ALA A 1 370 ? 235.044 143.071 256.963 1.00 138.75 370 ALA A O 1
ATOM 1969 N N . LYS A 1 371 ? 236.841 142.603 258.241 1.00 146.44 371 LYS A N 1
ATOM 1970 C CA . LYS A 1 371 ? 236.118 142.717 259.500 1.00 146.44 371 LYS A CA 1
ATOM 1971 C C . LYS A 1 371 ? 235.849 144.175 259.849 1.00 146.44 371 LYS A C 1
ATOM 1972 O O . LYS A 1 371 ? 234.857 144.751 259.404 1.00 146.44 371 LYS A O 1
ATOM 1978 N N . LYS A 1 375 ? 240.756 150.059 266.712 1.00 158.83 375 LYS A N 1
ATOM 1979 C CA . LYS A 1 375 ? 240.775 151.511 266.850 1.00 158.83 375 LYS A CA 1
ATOM 1980 C C . LYS A 1 375 ? 241.004 152.158 265.489 1.00 158.83 375 LYS A C 1
ATOM 1981 O O . LYS A 1 375 ? 240.695 153.333 265.289 1.00 158.83 375 LYS A O 1
ATOM 1987 N N . LYS A 1 376 ? 241.555 151.377 264.561 1.00 151.20 376 LYS A N 1
ATOM 1988 C CA . LYS A 1 376 ? 241.727 151.827 263.186 1.00 151.20 376 LYS A CA 1
ATOM 1989 C C . LYS A 1 376 ? 240.364 151.957 262.516 1.00 151.20 376 LYS A C 1
ATOM 1990 O O . LYS A 1 376 ? 239.555 151.024 262.554 1.00 151.20 376 LYS A O 1
ATOM 1996 N N . THR A 1 377 ? 240.113 153.109 261.894 1.00 138.05 377 THR A N 1
ATOM 1997 C CA . THR A 1 377 ? 238.827 153.384 261.263 1.00 138.05 377 THR A CA 1
ATOM 1998 C C . THR A 1 377 ? 238.636 152.665 259.932 1.00 138.05 377 THR A C 1
ATOM 1999 O O . THR A 1 377 ? 237.605 152.871 259.282 1.00 138.05 377 THR A O 1
ATOM 2003 N N . VAL A 1 378 ? 239.590 151.846 259.505 1.00 133.99 378 VAL A N 1
ATOM 2004 C CA . VAL A 1 378 ? 239.448 151.064 258.282 1.00 133.99 378 VAL A CA 1
ATOM 2005 C C . VAL A 1 378 ? 239.673 149.593 258.613 1.00 133.99 378 VAL A C 1
ATOM 2006 O O . VAL A 1 378 ? 240.476 149.271 259.502 1.00 133.99 378 VAL A O 1
ATOM 2010 N N . PRO A 1 379 ? 238.962 148.671 257.959 1.00 128.93 379 PRO A N 1
ATOM 2011 C CA . PRO A 1 379 ? 239.319 147.249 258.098 1.00 128.93 379 PRO A CA 1
ATOM 2012 C C . PRO A 1 379 ? 240.455 146.831 257.177 1.00 128.93 379 PRO A C 1
ATOM 2013 O O . PRO A 1 379 ? 240.866 145.663 257.201 1.00 128.93 379 PRO A O 1
ATOM 2017 N N . PHE A 1 380 ? 240.922 147.750 256.327 1.00 119.09 380 PHE A N 1
ATOM 2018 C CA . PHE A 1 380 ? 242.076 147.730 255.415 1.00 119.09 380 PHE A CA 1
ATOM 2019 C C . PHE A 1 380 ? 241.847 146.851 254.180 1.00 119.09 380 PHE A C 1
ATOM 2020 O O . PHE A 1 380 ? 242.534 147.079 253.166 1.00 119.09 380 PHE A O 1
ATOM 2028 N N . GLN A 1 381 ? 240.806 146.009 254.160 1.00 118.54 381 GLN A N 1
ATOM 2029 C CA . GLN A 1 381 ? 240.563 145.005 253.112 1.00 118.54 381 GLN A CA 1
ATOM 2030 C C . GLN A 1 381 ? 241.830 144.205 252.802 1.00 118.54 381 GLN A C 1
ATOM 2031 O O . GLN A 1 381 ? 242.388 144.271 251.705 1.00 118.54 381 GLN A O 1
ATOM 2037 N N . VAL A 1 382 ? 242.284 143.437 253.799 1.00 116.50 382 VAL A N 1
ATOM 2038 C CA . VAL A 1 382 ? 243.631 142.866 253.773 1.00 116.50 382 VAL A CA 1
ATOM 2039 C C . VAL A 1 382 ? 243.712 141.670 252.826 1.00 116.50 382 VAL A C 1
ATOM 2040 O O . VAL A 1 382 ? 244.803 141.172 252.520 1.00 116.50 382 VAL A O 1
ATOM 2044 N N . ASN A 1 383 ? 242.567 141.201 252.334 1.00 115.34 383 ASN A N 1
ATOM 2045 C CA . ASN A 1 383 ? 242.556 140.119 251.357 1.00 115.34 383 ASN A CA 1
ATOM 2046 C C . ASN A 1 383 ? 242.381 140.640 249.935 1.00 115.34 383 ASN A C 1
ATOM 2047 O O . ASN A 1 383 ? 242.893 140.029 248.985 1.00 115.34 383 ASN A O 1
ATOM 2052 N N . GLN A 1 384 ? 241.666 141.759 249.780 1.00 110.80 384 GLN A N 1
ATOM 2053 C CA . GLN A 1 384 ? 241.473 142.369 248.469 1.00 110.80 384 GLN A CA 1
ATOM 2054 C C . GLN A 1 384 ? 242.791 142.866 247.897 1.00 110.80 384 GLN A C 1
ATOM 2055 O O . GLN A 1 384 ? 243.023 142.781 246.684 1.00 110.80 384 GLN A O 1
ATOM 2061 N N . LEU A 1 385 ? 243.671 143.373 248.762 1.00 108.74 385 LEU A N 1
ATOM 2062 C CA . LEU A 1 385 ? 244.994 143.784 248.317 1.00 108.74 385 LEU A CA 1
ATOM 2063 C C . LEU A 1 385 ? 245.825 142.589 247.871 1.00 108.74 385 LEU A C 1
ATOM 2064 O O . LEU A 1 385 ? 246.573 142.693 246.895 1.00 108.74 385 LEU A O 1
ATOM 2069 N N . GLN A 1 386 ? 245.664 141.441 248.539 1.00 111.12 386 GLN A N 1
ATOM 2070 C CA . GLN A 1 386 ? 246.330 140.211 248.114 1.00 111.12 386 GLN A CA 1
ATOM 2071 C C . GLN A 1 386 ? 245.830 139.756 246.749 1.00 111.12 386 GLN A C 1
ATOM 2072 O O . GLN A 1 386 ? 246.627 139.347 245.895 1.00 111.12 386 GLN A O 1
ATOM 2078 N N . ARG A 1 387 ? 244.514 139.845 246.524 1.00 108.53 387 ARG A N 1
ATOM 2079 C CA . ARG A 1 387 ? 243.934 139.477 245.232 1.00 108.53 387 ARG A CA 1
ATOM 2080 C C . ARG A 1 387 ? 244.444 140.379 244.109 1.00 108.53 387 ARG A C 1
ATOM 2081 O O . ARG A 1 387 ? 244.901 139.895 243.062 1.00 108.53 387 ARG A O 1
ATOM 2089 N N . ILE A 1 388 ? 244.403 141.698 244.326 1.00 106.42 388 ILE A N 1
ATOM 2090 C CA . ILE A 1 388 ? 244.802 142.637 243.281 1.00 106.42 388 ILE A CA 1
ATOM 2091 C C . ILE A 1 388 ? 246.317 142.611 243.084 1.00 106.42 388 ILE A C 1
ATOM 2092 O O . ILE A 1 388 ? 246.821 142.955 242.008 1.00 106.42 388 ILE A O 1
ATOM 2097 N N . LEU A 1 389 ? 247.066 142.158 244.092 1.00 106.59 389 LEU A N 1
ATOM 2098 C CA . LEU A 1 389 ? 248.492 141.939 243.889 1.00 106.59 389 LEU A CA 1
ATOM 2099 C C . LEU A 1 389 ? 248.735 140.709 243.029 1.00 106.59 389 LEU A C 1
ATOM 2100 O O . LEU A 1 389 ? 249.410 140.784 241.998 1.00 106.59 389 LEU A O 1
ATOM 2105 N N . GLU A 1 390 ? 248.170 139.565 243.422 1.00 109.85 390 GLU A N 1
ATOM 2106 C CA . GLU A 1 390 ? 248.460 138.318 242.726 1.00 109.85 390 GLU A CA 1
ATOM 2107 C C . GLU A 1 390 ? 247.813 138.224 241.349 1.00 109.85 390 GLU A C 1
ATOM 2108 O O . GLU A 1 390 ? 248.124 137.287 240.607 1.00 109.85 390 GLU A O 1
ATOM 2114 N N . VAL A 1 391 ? 246.930 139.153 240.984 1.00 107.44 391 VAL A N 1
ATOM 2115 C CA . VAL A 1 391 ? 246.500 139.244 239.590 1.00 107.44 391 VAL A CA 1
ATOM 2116 C C . VAL A 1 391 ? 247.416 140.164 238.783 1.00 107.44 391 VAL A C 1
ATOM 2117 O O . VAL A 1 391 ? 247.767 139.858 237.640 1.00 107.44 391 VAL A O 1
ATOM 2121 N N . LEU A 1 392 ? 247.880 141.266 239.377 1.00 105.51 392 LEU A N 1
ATOM 2122 C CA . LEU A 1 392 ? 248.568 142.308 238.627 1.00 105.51 392 LEU A CA 1
ATOM 2123 C C . LEU A 1 392 ? 250.056 142.428 238.925 1.00 105.51 392 LEU A C 1
ATOM 2124 O O . LEU A 1 392 ? 250.810 142.837 238.038 1.00 105.51 392 LEU A O 1
ATOM 2129 N N . GLY A 1 393 ? 250.499 142.095 240.130 1.00 105.96 393 GLY A N 1
ATOM 2130 C CA . GLY A 1 393 ? 251.896 142.223 240.491 1.00 105.96 393 GLY A CA 1
ATOM 2131 C C . GLY A 1 393 ? 252.140 143.359 241.468 1.00 105.96 393 GLY A C 1
ATOM 2132 O O . GLY A 1 393 ? 251.276 144.194 241.742 1.00 105.96 393 GLY A O 1
ATOM 2133 N N . THR A 1 394 ? 253.356 143.381 241.995 1.00 104.79 394 THR A N 1
ATOM 2134 C CA . THR A 1 394 ? 253.721 144.335 243.026 1.00 104.79 394 THR A CA 1
ATOM 2135 C C . THR A 1 394 ? 254.101 145.686 242.421 1.00 104.79 394 THR A C 1
ATOM 2136 O O . THR A 1 394 ? 254.525 145.767 241.266 1.00 104.79 394 THR A O 1
ATOM 2140 N N . PRO A 1 395 ? 253.907 146.770 243.164 1.00 107.49 395 PRO A N 1
ATOM 2141 C CA . PRO A 1 395 ? 254.505 148.051 242.791 1.00 107.49 395 PRO A CA 1
ATOM 2142 C C . PRO A 1 395 ? 255.833 148.273 243.507 1.00 107.49 395 PRO A C 1
ATOM 2143 O O . PRO A 1 395 ? 256.223 147.524 244.404 1.00 107.49 395 PRO A O 1
ATOM 2147 N N . ASP A 1 396 ? 256.517 149.331 243.094 1.00 108.74 396 ASP A N 1
ATOM 2148 C CA . ASP A 1 396 ? 257.728 149.783 243.764 1.00 108.74 396 ASP A CA 1
ATOM 2149 C C . ASP A 1 396 ? 257.820 151.292 243.571 1.00 108.74 396 ASP A C 1
ATOM 2150 O O . ASP A 1 396 ? 256.838 151.942 243.201 1.00 108.74 396 ASP A O 1
ATOM 2155 N N . GLN A 1 397 ? 259.006 151.856 243.804 1.00 109.95 397 GLN A N 1
ATOM 2156 C CA . GLN A 1 397 ? 259.182 153.289 243.617 1.00 109.95 397 GLN A CA 1
ATOM 2157 C C . GLN A 1 397 ? 259.351 153.688 242.154 1.00 109.95 397 GLN A C 1
ATOM 2158 O O . GLN A 1 397 ? 259.501 154.883 241.877 1.00 109.95 397 GLN A O 1
ATOM 2164 N N . LYS A 1 398 ? 259.330 152.738 241.214 1.00 108.12 398 LYS A N 1
ATOM 2165 C CA . LYS A 1 398 ? 259.512 153.071 239.806 1.00 108.12 398 LYS A CA 1
ATOM 2166 C C . LYS A 1 398 ? 258.232 152.964 238.982 1.00 108.12 398 LYS A C 1
ATOM 2167 O O . LYS A 1 398 ? 258.166 153.562 237.902 1.00 108.12 398 LYS A O 1
ATOM 2173 N N . ILE A 1 399 ? 257.222 152.223 239.450 1.00 106.46 399 ILE A N 1
ATOM 2174 C CA . ILE A 1 399 ? 255.889 152.268 238.852 1.00 106.46 399 ILE A CA 1
ATOM 2175 C C . ILE A 1 399 ? 254.912 153.053 239.716 1.00 106.46 399 ILE A C 1
ATOM 2176 O O . ILE A 1 399 ? 253.726 153.161 239.375 1.00 106.46 399 ILE A O 1
ATOM 2181 N N . TRP A 1 400 ? 255.382 153.619 240.819 1.00 102.42 400 TRP A N 1
ATOM 2182 C CA . TRP A 1 400 ? 254.564 154.433 241.703 1.00 102.42 400 TRP A CA 1
ATOM 2183 C C . TRP A 1 400 ? 255.486 155.406 242.427 1.00 102.42 400 TRP A C 1
ATOM 2184 O O . TRP A 1 400 ? 256.283 154.989 243.276 1.00 102.42 400 TRP A O 1
ATOM 2195 N N . PRO A 1 401 ? 255.414 156.699 242.120 1.00 102.71 401 PRO A N 1
ATOM 2196 C CA . PRO A 1 401 ? 256.468 157.618 242.566 1.00 102.71 401 PRO A CA 1
ATOM 2197 C C . PRO A 1 401 ? 256.367 158.053 244.020 1.00 102.71 401 PRO A C 1
ATOM 2198 O O . PRO A 1 401 ? 257.396 158.271 244.665 1.00 102.71 401 PRO A O 1
ATOM 2202 N N . TYR A 1 402 ? 255.158 158.184 244.555 1.00 104.92 402 TYR A N 1
ATOM 2203 C CA . TYR A 1 402 ? 254.978 158.761 245.883 1.00 104.92 402 TYR A CA 1
ATOM 2204 C C . TYR A 1 402 ? 254.163 157.845 246.785 1.00 104.92 402 TYR A C 1
ATOM 2205 O O . TYR A 1 402 ? 253.351 158.310 247.590 1.00 104.92 402 TYR A O 1
ATOM 2214 N N . LEU A 1 403 ? 254.367 156.528 246.692 1.00 101.45 403 LEU A N 1
ATOM 2215 C CA . LEU A 1 403 ? 253.654 155.634 247.601 1.00 101.45 403 LEU A CA 1
ATOM 2216 C C . LEU A 1 403 ? 254.269 155.651 248.993 1.00 101.45 403 LEU A C 1
ATOM 2217 O O . LEU A 1 403 ? 253.673 155.144 249.947 1.00 101.45 403 LEU A O 1
ATOM 2222 N N . GLU A 1 404 ? 255.465 156.225 249.128 1.00 102.29 404 GLU A N 1
ATOM 2223 C CA . GLU A 1 404 ? 256.101 156.321 250.436 1.00 102.29 404 GLU A CA 1
ATOM 2224 C C . GLU A 1 404 ? 255.417 157.366 251.312 1.00 102.29 404 GLU A C 1
ATOM 2225 O O . GLU A 1 404 ? 255.561 157.347 252.540 1.00 102.29 404 GLU A O 1
ATOM 2231 N N . LYS A 1 405 ? 254.666 158.282 250.701 1.00 102.56 405 LYS A N 1
ATOM 2232 C CA . LYS A 1 405 ? 253.972 159.325 251.446 1.00 102.56 405 LYS A CA 1
ATOM 2233 C C . LYS A 1 405 ? 252.607 158.857 251.937 1.00 102.56 405 LYS A C 1
ATOM 2234 O O . LYS A 1 405 ? 251.864 159.638 252.538 1.00 102.56 405 LYS A O 1
ATOM 2240 N N . TYR A 1 406 ? 252.265 157.595 251.690 1.00 98.09 406 TYR A N 1
ATOM 2241 C CA . TYR A 1 406 ? 250.958 157.076 252.064 1.00 98.09 406 TYR A CA 1
ATOM 2242 C C . TYR A 1 406 ? 250.893 156.857 253.578 1.00 98.09 406 TYR A C 1
ATOM 2243 O O . TYR A 1 406 ? 251.930 156.810 254.243 1.00 98.09 406 TYR A O 1
ATOM 2252 N N . PRO A 1 407 ? 249.684 156.761 254.154 1.00 100.63 407 PRO A N 1
ATOM 2253 C CA . PRO A 1 407 ? 249.605 156.516 255.608 1.00 100.63 407 PRO A CA 1
ATOM 2254 C C . PRO A 1 407 ? 250.114 155.151 256.044 1.00 100.63 407 PRO A C 1
ATOM 2255 O O . PRO A 1 407 ? 250.818 155.060 257.057 1.00 100.63 407 PRO A O 1
ATOM 2259 N N . GLU A 1 408 ? 249.782 154.086 255.320 1.00 103.46 408 GLU A N 1
ATOM 2260 C CA . GLU A 1 408 ? 250.101 152.726 255.747 1.00 103.46 408 GLU A CA 1
ATOM 2261 C C . GLU A 1 408 ? 250.738 151.936 254.613 1.00 103.46 408 GLU A C 1
ATOM 2262 O O . GLU A 1 408 ? 250.360 150.796 254.327 1.00 103.46 408 GLU A O 1
ATOM 2268 N N . TYR A 1 409 ? 251.738 152.549 253.966 1.00 106.38 409 TYR A N 1
ATOM 2269 C CA . TYR A 1 409 ? 252.475 151.890 252.888 1.00 106.38 409 TYR A CA 1
ATOM 2270 C C . TYR A 1 409 ? 253.196 150.641 253.378 1.00 106.38 409 TYR A C 1
ATOM 2271 O O . TYR A 1 409 ? 253.294 149.649 252.646 1.00 106.38 409 TYR A O 1
ATOM 2280 N N . ASP A 1 410 ? 253.673 150.660 254.629 1.00 108.68 410 ASP A N 1
ATOM 2281 C CA . ASP A 1 410 ? 254.291 149.481 255.227 1.00 108.68 410 ASP A CA 1
ATOM 2282 C C . ASP A 1 410 ? 253.330 148.305 255.321 1.00 108.68 410 ASP A C 1
ATOM 2283 O O . ASP A 1 410 ? 253.773 147.152 255.271 1.00 108.68 410 ASP A O 1
ATOM 2288 N N . GLN A 1 411 ? 252.021 148.568 255.393 1.00 108.81 411 GLN A N 1
ATOM 2289 C CA . GLN A 1 411 ? 251.049 147.485 255.406 1.00 108.81 411 GLN A CA 1
ATOM 2290 C C . GLN A 1 411 ? 250.922 146.786 254.056 1.00 108.81 411 GLN A C 1
ATOM 2291 O O . GLN A 1 411 ? 250.302 145.720 253.990 1.00 108.81 411 GLN A O 1
ATOM 2297 N N . ILE A 1 412 ? 251.496 147.341 252.984 1.00 109.85 412 ILE A N 1
ATOM 2298 C CA . ILE A 1 412 ? 251.566 146.589 251.737 1.00 109.85 412 ILE A CA 1
ATOM 2299 C C . ILE A 1 412 ? 252.762 145.646 251.737 1.00 109.85 412 ILE A C 1
ATOM 2300 O O . ILE A 1 412 ? 252.775 144.670 250.976 1.00 109.85 412 ILE A O 1
ATOM 2305 N N . THR A 1 413 ? 253.738 145.867 252.622 1.00 109.36 413 THR A N 1
ATOM 2306 C CA . THR A 1 413 ? 254.960 145.071 252.632 1.00 109.36 413 THR A CA 1
ATOM 2307 C C . THR A 1 413 ? 254.778 143.684 253.237 1.00 109.36 413 THR A C 1
ATOM 2308 O O . THR A 1 413 ? 255.745 142.916 253.275 1.00 109.36 413 THR A O 1
ATOM 2312 N N . LYS A 1 414 ? 253.578 143.341 253.705 1.00 111.02 414 LYS A N 1
ATOM 2313 C CA . LYS A 1 414 ? 253.320 142.058 254.340 1.00 111.02 414 LYS A CA 1
ATOM 2314 C C . LYS A 1 414 ? 252.618 141.075 253.415 1.00 111.02 414 LYS A C 1
ATOM 2315 O O . LYS A 1 414 ? 251.810 140.267 253.882 1.00 111.02 414 LYS A O 1
ATOM 2321 N N . PHE A 1 415 ? 252.899 141.133 252.126 1.00 113.78 415 PHE A N 1
ATOM 2322 C CA . PHE A 1 415 ? 252.431 140.177 251.137 1.00 113.78 415 PHE A CA 1
ATOM 2323 C C . PHE A 1 415 ? 253.613 139.598 250.373 1.00 113.78 415 PHE A C 1
ATOM 2324 O O . PHE A 1 415 ? 254.716 140.152 250.395 1.00 113.78 415 PHE A O 1
ATOM 2332 N N . PRO A 1 416 ? 253.429 138.460 249.685 1.00 111.07 416 PRO A N 1
ATOM 2333 C CA . PRO A 1 416 ? 254.477 137.992 248.762 1.00 111.07 416 PRO A CA 1
ATOM 2334 C C . PRO A 1 416 ? 254.598 138.850 247.510 1.00 111.07 416 PRO A C 1
ATOM 2335 O O . PRO A 1 416 ? 253.793 139.760 247.286 1.00 111.07 416 PRO A O 1
ATOM 2339 N N . LYS A 1 417 ? 255.591 138.552 246.675 1.00 112.68 417 LYS A N 1
ATOM 2340 C CA . LYS A 1 417 ? 256.010 139.428 245.580 1.00 112.68 417 LYS A CA 1
ATOM 2341 C C . LYS A 1 417 ? 255.729 138.743 244.242 1.00 112.68 417 LYS A C 1
ATOM 2342 O O . LYS A 1 417 ? 256.591 138.066 243.682 1.00 112.68 417 LYS A O 1
ATOM 2348 N N . TYR A 1 418 ? 254.518 138.940 243.724 1.00 111.61 418 TYR A N 1
ATOM 2349 C CA . TYR A 1 418 ? 254.119 138.335 242.463 1.00 111.61 418 TYR A CA 1
ATOM 2350 C C . TYR A 1 418 ? 254.567 139.197 241.287 1.00 111.61 418 TYR A C 1
ATOM 2351 O O . TYR A 1 418 ? 254.730 140.414 241.403 1.00 111.61 418 TYR A O 1
ATOM 2360 N N . ARG A 1 419 ? 254.760 138.549 240.136 1.00 112.12 419 ARG A N 1
ATOM 2361 C CA . ARG A 1 419 ? 255.253 139.256 238.947 1.00 112.12 419 ARG A CA 1
ATOM 2362 C C . ARG A 1 419 ? 254.104 139.913 238.186 1.00 112.12 419 ARG A C 1
ATOM 2363 O O . ARG A 1 419 ? 253.963 141.139 238.214 1.00 112.12 419 ARG A O 1
ATOM 2371 N N . ASP A 1 420 ? 253.282 139.097 237.517 1.00 110.05 420 ASP A N 1
ATOM 2372 C CA . ASP A 1 420 ? 251.953 139.363 236.956 1.00 110.05 420 ASP A CA 1
ATOM 2373 C C . ASP A 1 420 ? 251.511 138.077 236.267 1.00 110.05 420 ASP A C 1
ATOM 2374 O O . ASP A 1 420 ? 252.318 137.176 236.022 1.00 110.05 420 ASP A O 1
ATOM 2379 N N . ASN A 1 421 ? 250.218 137.996 235.968 1.00 112.63 421 ASN A N 1
ATOM 2380 C CA . ASN A 1 421 ? 249.711 137.075 234.953 1.00 112.63 421 ASN A CA 1
ATOM 2381 C C . ASN A 1 421 ? 248.575 137.736 234.178 1.00 112.63 421 ASN A C 1
ATOM 2382 O O . ASN A 1 421 ? 247.538 137.126 233.913 1.00 112.63 421 ASN A O 1
ATOM 2387 N N . LEU A 1 422 ? 248.762 139.010 233.814 1.00 111.90 422 LEU A N 1
ATOM 2388 C CA . LEU A 1 422 ? 247.695 139.775 233.168 1.00 111.90 422 LEU A CA 1
ATOM 2389 C C . LEU A 1 422 ? 247.432 139.279 231.750 1.00 111.90 422 LEU A C 1
ATOM 2390 O O . LEU A 1 422 ? 246.276 139.053 231.362 1.00 111.90 422 LEU A O 1
ATOM 2395 N N . ALA A 1 423 ? 248.497 139.111 230.961 1.00 111.84 423 ALA A N 1
ATOM 2396 C CA . ALA A 1 423 ? 248.349 138.584 229.610 1.00 111.84 423 ALA A CA 1
ATOM 2397 C C . ALA A 1 423 ? 247.869 137.140 229.624 1.00 111.84 423 ALA A C 1
ATOM 2398 O O . ALA A 1 423 ? 247.111 136.737 228.738 1.00 111.84 423 ALA A O 1
ATOM 2400 N N . THR A 1 424 ? 248.263 136.365 230.638 1.00 114.58 424 THR A N 1
ATOM 2401 C CA . THR A 1 424 ? 247.760 135.001 230.781 1.00 114.58 424 THR A CA 1
ATOM 2402 C C . THR A 1 424 ? 246.273 134.990 231.120 1.00 114.58 424 THR A C 1
ATOM 2403 O O . THR A 1 424 ? 245.517 134.145 230.620 1.00 114.58 424 THR A O 1
ATOM 2407 N N . TRP A 1 425 ? 245.835 135.927 231.967 1.00 111.42 425 TRP A N 1
ATOM 2408 C CA . TRP A 1 425 ? 244.427 135.999 232.335 1.00 111.42 425 TRP A CA 1
ATOM 2409 C C . TRP A 1 425 ? 243.570 136.468 231.170 1.00 111.42 425 TRP A C 1
ATOM 2410 O O . TRP A 1 425 ? 242.411 136.057 231.053 1.00 111.42 425 TRP A O 1
ATOM 2421 N N . TYR A 1 426 ? 244.112 137.324 230.301 1.00 116.48 426 TYR A N 1
ATOM 2422 C CA . TYR A 1 426 ? 243.385 137.631 229.075 1.00 116.48 426 TYR A CA 1
ATOM 2423 C C . TYR A 1 426 ? 243.460 136.476 228.084 1.00 116.48 426 TYR A C 1
ATOM 2424 O O . TYR A 1 426 ? 242.544 136.292 227.273 1.00 116.48 426 TYR A O 1
ATOM 2433 N N . HIS A 1 427 ? 244.536 135.687 228.143 1.00 116.67 427 HIS A N 1
ATOM 2434 C CA . HIS A 1 427 ? 244.671 134.518 227.285 1.00 116.67 427 HIS A CA 1
ATOM 2435 C C . HIS A 1 427 ? 243.660 133.438 227.646 1.00 116.67 427 HIS A C 1
ATOM 2436 O O . HIS A 1 427 ? 243.245 132.664 226.776 1.00 116.67 427 HIS A O 1
ATOM 2443 N N . SER A 1 428 ? 243.237 133.381 228.907 1.00 114.01 428 SER A N 1
ATOM 2444 C CA . SER A 1 428 ? 242.160 132.473 229.314 1.00 114.01 428 SER A CA 1
ATOM 2445 C C . SER A 1 428 ? 240.783 133.098 229.090 1.00 114.01 428 SER A C 1
ATOM 2446 O O . SER A 1 428 ? 239.950 133.171 229.993 1.00 114.01 428 SER A O 1
ATOM 2449 N N . ALA A 1 429 ? 240.547 133.548 227.862 1.00 116.58 429 ALA A N 1
ATOM 2450 C CA . ALA A 1 429 ? 239.303 134.176 227.438 1.00 116.58 429 ALA A CA 1
ATOM 2451 C C . ALA A 1 429 ? 239.225 134.047 225.918 1.00 116.58 429 ALA A C 1
ATOM 2452 O O . ALA A 1 429 ? 239.953 133.247 225.320 1.00 116.58 429 ALA A O 1
ATOM 2454 N N . GLY A 1 430 ? 238.336 134.823 225.298 1.00 125.13 430 GLY A N 1
ATOM 2455 C CA . GLY A 1 430 ? 238.205 134.796 223.855 1.00 125.13 430 GLY A CA 1
ATOM 2456 C C . GLY A 1 430 ? 239.417 135.362 223.139 1.00 125.13 430 GLY A C 1
ATOM 2457 O O . GLY A 1 430 ? 240.223 136.108 223.697 1.00 125.13 430 GLY A O 1
ATOM 2458 N N . GLY A 1 431 ? 239.545 134.985 221.869 1.00 129.14 431 GLY A N 1
ATOM 2459 C CA . GLY A 1 431 ? 240.691 135.364 221.066 1.00 129.14 431 GLY A CA 1
ATOM 2460 C C . GLY A 1 431 ? 240.523 136.655 220.291 1.00 129.14 431 GLY A C 1
ATOM 2461 O O . GLY A 1 431 ? 240.457 136.643 219.058 1.00 129.14 431 GLY A O 1
ATOM 2462 N N . ARG A 1 432 ? 240.458 137.776 221.006 1.00 127.12 432 ARG A N 1
ATOM 2463 C CA . ARG A 1 432 ? 240.374 139.111 220.420 1.00 127.12 432 ARG A CA 1
ATOM 2464 C C . ARG A 1 432 ? 241.552 139.972 220.866 1.00 127.12 432 ARG A C 1
ATOM 2465 O O . ARG A 1 432 ? 241.380 141.092 221.349 1.00 127.12 432 ARG A O 1
ATOM 2473 N N . ASP A 1 433 ? 242.761 139.439 220.716 1.00 125.15 433 ASP A N 1
ATOM 2474 C CA . ASP A 1 433 ? 243.962 139.983 221.333 1.00 125.15 433 ASP A CA 1
ATOM 2475 C C . ASP A 1 433 ? 244.408 141.282 220.650 1.00 125.15 433 ASP A C 1
ATOM 2476 O O . ASP A 1 433 ? 243.730 141.834 219.775 1.00 125.15 433 ASP A O 1
ATOM 2481 N N . LYS A 1 434 ? 245.542 141.802 221.142 1.00 116.90 434 LYS A N 1
ATOM 2482 C CA . LYS A 1 434 ? 246.372 142.871 220.580 1.00 116.90 434 LYS A CA 1
ATOM 2483 C C . LYS A 1 434 ? 245.769 144.268 220.679 1.00 116.90 434 LYS A C 1
ATOM 2484 O O . LYS A 1 434 ? 246.462 145.251 220.403 1.00 116.90 434 LYS A O 1
ATOM 2490 N N . HIS A 1 435 ? 244.502 144.393 221.067 1.00 109.54 435 HIS A N 1
ATOM 2491 C CA . HIS A 1 435 ? 243.949 145.725 221.293 1.00 109.54 435 HIS A CA 1
ATOM 2492 C C . HIS A 1 435 ? 243.165 145.881 222.584 1.00 109.54 435 HIS A C 1
ATOM 2493 O O . HIS A 1 435 ? 243.118 146.996 223.113 1.00 109.54 435 HIS A O 1
ATOM 2500 N N . ALA A 1 436 ? 242.554 144.829 223.122 1.00 104.38 436 ALA A N 1
ATOM 2501 C CA . ALA A 1 436 ? 242.017 144.913 224.471 1.00 104.38 436 ALA A CA 1
ATOM 2502 C C . ALA A 1 436 ? 243.112 144.787 225.517 1.00 104.38 436 ALA A C 1
ATOM 2503 O O . ALA A 1 436 ? 242.927 145.243 226.651 1.00 104.38 436 ALA A O 1
ATOM 2505 N N . LEU A 1 437 ? 244.247 144.190 225.143 1.00 101.51 437 LEU A N 1
ATOM 2506 C CA . LEU A 1 437 ? 245.363 144.013 226.066 1.00 101.51 437 LEU A CA 1
ATOM 2507 C C . LEU A 1 437 ? 245.975 145.351 226.457 1.00 101.51 437 LEU A C 1
ATOM 2508 O O . LEU A 1 437 ? 246.261 145.592 227.635 1.00 101.51 437 LEU A O 1
ATOM 2513 N N . SER A 1 438 ? 246.164 146.244 225.480 1.00 100.15 438 SER A N 1
ATOM 2514 C CA . SER A 1 438 ? 246.752 147.552 225.761 1.00 100.15 438 SER A CA 1
ATOM 2515 C C . SER A 1 438 ? 245.799 148.429 226.565 1.00 100.15 438 SER A C 1
ATOM 2516 O O . SER A 1 438 ? 246.230 149.168 227.461 1.00 100.15 438 SER A O 1
ATOM 2519 N N . LEU A 1 439 ? 244.500 148.343 226.272 1.00 96.05 439 LEU A N 1
ATOM 2520 C CA . LEU A 1 439 ? 243.517 149.116 227.023 1.00 96.05 439 LEU A CA 1
ATOM 2521 C C . LEU A 1 439 ? 243.409 148.625 228.460 1.00 96.05 439 LEU A C 1
ATOM 2522 O O . LEU A 1 439 ? 243.336 149.434 229.392 1.00 96.05 439 LEU A O 1
ATOM 2527 N N . LEU A 1 440 ? 243.418 147.305 228.663 1.00 94.47 440 LEU A N 1
ATOM 2528 C CA . LEU A 1 440 ? 243.390 146.780 230.021 1.00 94.47 440 LEU A CA 1
ATOM 2529 C C . LEU A 1 440 ? 244.716 146.973 230.743 1.00 94.47 440 LEU A C 1
ATOM 2530 O O . LEU A 1 440 ? 244.741 146.953 231.977 1.00 94.47 440 LEU A O 1
ATOM 2535 N N . TYR A 1 441 ? 245.816 147.141 230.007 1.00 98.84 441 TYR A N 1
ATOM 2536 C CA . TYR A 1 441 ? 247.052 147.609 230.619 1.00 98.84 441 TYR A CA 1
ATOM 2537 C C . TYR A 1 441 ? 246.887 149.024 231.149 1.00 98.84 441 TYR A C 1
ATOM 2538 O O . TYR A 1 441 ? 247.226 149.316 232.301 1.00 98.84 441 TYR A O 1
ATOM 2547 N N . HIS A 1 442 ? 246.363 149.917 230.308 1.00 92.52 442 HIS A N 1
ATOM 2548 C CA . HIS A 1 442 ? 246.355 151.337 230.639 1.00 92.52 442 HIS A CA 1
ATOM 2549 C C . HIS A 1 442 ? 245.331 151.666 231.721 1.00 92.52 442 HIS A C 1
ATOM 2550 O O . HIS A 1 442 ? 245.583 152.524 232.574 1.00 92.52 442 HIS A O 1
ATOM 2557 N N . LEU A 1 443 ? 244.174 150.999 231.709 1.00 89.51 443 LEU A N 1
ATOM 2558 C CA . LEU A 1 443 ? 243.147 151.305 232.702 1.00 89.51 443 LEU A CA 1
ATOM 2559 C C . LEU A 1 443 ? 243.486 150.715 234.064 1.00 89.51 443 LEU A C 1
ATOM 2560 O O . LEU A 1 443 ? 243.261 151.357 235.096 1.00 89.51 443 LEU A O 1
ATOM 2565 N N . LEU A 1 444 ? 244.020 149.499 234.091 1.00 92.53 444 LEU A N 1
ATOM 2566 C CA . LEU A 1 444 ? 244.327 148.813 235.346 1.00 92.53 444 LEU A CA 1
ATOM 2567 C C . LEU A 1 444 ? 245.760 149.077 235.797 1.00 92.53 444 LEU A C 1
ATOM 2568 O O . LEU A 1 444 ? 246.536 148.158 236.042 1.00 92.53 444 LEU A O 1
ATOM 2573 N N . ASN A 1 445 ? 246.124 150.348 235.912 1.00 91.25 445 ASN A N 1
ATOM 2574 C CA . ASN A 1 445 ? 247.463 150.754 236.325 1.00 91.25 445 ASN A CA 1
ATOM 2575 C C . ASN A 1 445 ? 247.326 151.571 237.601 1.00 91.25 445 ASN A C 1
ATOM 2576 O O . ASN A 1 445 ? 246.624 152.588 237.616 1.00 91.25 445 ASN A O 1
ATOM 2581 N N . TYR A 1 446 ? 247.999 151.144 238.672 1.00 94.23 446 TYR A N 1
ATOM 2582 C CA . TYR A 1 446 ? 247.969 151.937 239.896 1.00 94.23 446 TYR A CA 1
ATOM 2583 C C . TYR A 1 446 ? 249.095 152.961 239.924 1.00 94.23 446 TYR A C 1
ATOM 2584 O O . TYR A 1 446 ? 249.822 153.073 240.915 1.00 94.23 446 TYR A O 1
ATOM 2593 N N . ASP A 1 447 ? 249.231 153.722 238.842 1.00 96.02 447 ASP A N 1
ATOM 2594 C CA . ASP A 1 447 ? 250.057 154.921 238.797 1.00 96.02 447 ASP A CA 1
ATOM 2595 C C . ASP A 1 447 ? 249.094 156.075 238.565 1.00 96.02 447 ASP A C 1
ATOM 2596 O O . ASP A 1 447 ? 248.818 156.437 237.411 1.00 96.02 447 ASP A O 1
ATOM 2601 N N . PRO A 1 448 ? 248.550 156.686 239.623 1.00 90.97 448 PRO A N 1
ATOM 2602 C CA . PRO A 1 448 ? 247.474 157.675 239.451 1.00 90.97 448 PRO A CA 1
ATOM 2603 C C . PRO A 1 448 ? 247.918 159.007 238.867 1.00 90.97 448 PRO A C 1
ATOM 2604 O O . PRO A 1 448 ? 247.091 159.917 238.755 1.00 90.97 448 PRO A O 1
ATOM 2608 N N . ILE A 1 449 ? 249.186 159.161 238.503 1.00 90.72 449 ILE A N 1
ATOM 2609 C CA . ILE A 1 449 ? 249.598 160.249 237.628 1.00 90.72 449 ILE A CA 1
ATOM 2610 C C . ILE A 1 449 ? 249.504 159.827 236.169 1.00 90.72 449 ILE A C 1
ATOM 2611 O O . ILE A 1 449 ? 249.124 160.622 235.307 1.00 90.72 449 ILE A O 1
ATOM 2616 N N . LYS A 1 450 ? 249.830 158.567 235.879 1.00 89.14 450 LYS A N 1
ATOM 2617 C CA . LYS A 1 450 ? 249.878 158.063 234.515 1.00 89.14 450 LYS A CA 1
ATOM 2618 C C . LYS A 1 450 ? 248.692 157.174 234.167 1.00 89.14 450 LYS A C 1
ATOM 2619 O O . LYS A 1 450 ? 248.795 156.350 233.253 1.00 89.14 450 LYS A O 1
ATOM 2625 N N . ARG A 1 451 ? 247.574 157.316 234.871 1.00 88.78 451 ARG A N 1
ATOM 2626 C CA . ARG A 1 451 ? 246.355 156.672 234.417 1.00 88.78 451 ARG A CA 1
ATOM 2627 C C . ARG A 1 451 ? 245.756 157.481 233.271 1.00 88.78 451 ARG A C 1
ATOM 2628 O O . ARG A 1 451 ? 246.123 158.633 233.031 1.00 88.78 451 ARG A O 1
ATOM 2636 N N . ILE A 1 452 ? 244.818 156.874 232.555 1.00 81.60 452 ILE A N 1
ATOM 2637 C CA . ILE A 1 452 ? 244.360 157.397 231.276 1.00 81.60 452 ILE A CA 1
ATOM 2638 C C . ILE A 1 452 ? 242.926 157.893 231.427 1.00 81.60 452 ILE A C 1
ATOM 2639 O O . ILE A 1 452 ? 242.024 157.120 231.769 1.00 81.60 452 ILE A O 1
ATOM 2644 N N . ASP A 1 453 ? 242.723 159.187 231.186 1.00 80.88 453 ASP A N 1
ATOM 2645 C CA . ASP A 1 453 ? 241.416 159.812 231.328 1.00 80.88 453 ASP A CA 1
ATOM 2646 C C . ASP A 1 453 ? 240.529 159.455 230.137 1.00 80.88 453 ASP A C 1
ATOM 2647 O O . ASP A 1 453 ? 240.944 158.759 229.209 1.00 80.88 453 ASP A O 1
ATOM 2652 N N . ALA A 1 454 ? 239.298 159.973 230.151 1.00 76.86 454 ALA A N 1
ATOM 2653 C CA . ALA A 1 454 ? 238.239 159.417 229.311 1.00 76.86 454 ALA A CA 1
ATOM 2654 C C . ALA A 1 454 ? 238.401 159.808 227.845 1.00 76.86 454 ALA A C 1
ATOM 2655 O O . ALA A 1 454 ? 238.351 158.946 226.955 1.00 76.86 454 ALA A O 1
ATOM 2657 N N . PHE A 1 455 ? 238.574 161.103 227.568 1.00 77.53 455 PHE A N 1
ATOM 2658 C CA . PHE A 1 455 ? 238.690 161.542 226.182 1.00 77.53 455 PHE A CA 1
ATOM 2659 C C . PHE A 1 455 ? 239.998 161.094 225.539 1.00 77.53 455 PHE A C 1
ATOM 2660 O O . PHE A 1 455 ? 240.065 160.980 224.312 1.00 77.53 455 PHE A O 1
ATOM 2668 N N . ASN A 1 456 ? 241.027 160.811 226.333 1.00 80.99 456 ASN A N 1
ATOM 2669 C CA . ASN A 1 456 ? 242.218 160.183 225.785 1.00 80.99 456 ASN A CA 1
ATOM 2670 C C . ASN A 1 456 ? 242.126 158.664 225.771 1.00 80.99 456 ASN A C 1
ATOM 2671 O O . ASN A 1 456 ? 243.053 158.010 225.282 1.00 80.99 456 ASN A O 1
ATOM 2676 N N . ALA A 1 457 ? 241.040 158.087 226.291 1.00 80.10 457 ALA A N 1
ATOM 2677 C CA . ALA A 1 457 ? 240.791 156.658 226.167 1.00 80.10 457 ALA A CA 1
ATOM 2678 C C . ALA A 1 457 ? 239.759 156.331 225.107 1.00 80.10 457 ALA A C 1
ATOM 2679 O O . ALA A 1 457 ? 239.599 155.157 224.763 1.00 80.10 457 ALA A O 1
ATOM 2681 N N . LEU A 1 458 ? 239.057 157.330 224.579 1.00 81.81 458 LEU A N 1
ATOM 2682 C CA . LEU A 1 458 ? 238.057 157.092 223.547 1.00 81.81 458 LEU A CA 1
ATOM 2683 C C . LEU A 1 458 ? 238.649 157.055 222.141 1.00 81.81 458 LEU A C 1
ATOM 2684 O O . LEU A 1 458 ? 237.912 157.210 221.159 1.00 81.81 458 LEU A O 1
ATOM 2689 N N . GLU A 1 459 ? 239.967 156.858 222.019 1.00 87.88 459 GLU A N 1
ATOM 2690 C CA . GLU A 1 459 ? 240.625 156.724 220.725 1.00 87.88 459 GLU A CA 1
ATOM 2691 C C . GLU A 1 459 ? 241.695 155.638 220.734 1.00 87.88 459 GLU A C 1
ATOM 2692 O O . GLU A 1 459 ? 242.510 155.588 219.805 1.00 87.88 459 GLU A O 1
ATOM 2698 N N . HIS A 1 460 ? 241.716 154.763 221.742 1.00 92.09 460 HIS A N 1
ATOM 2699 C CA . HIS A 1 460 ? 242.873 153.913 222.027 1.00 92.09 460 HIS A CA 1
ATOM 2700 C C . HIS A 1 460 ? 242.858 152.624 221.198 1.00 92.09 460 HIS A C 1
ATOM 2701 O O . HIS A 1 460 ? 242.792 151.513 221.725 1.00 92.09 460 HIS A O 1
ATOM 2708 N N . LYS A 1 461 ? 242.923 152.812 219.871 1.00 96.53 461 LYS A N 1
ATOM 2709 C CA . LYS A 1 461 ? 243.106 151.741 218.878 1.00 96.53 461 LYS A CA 1
ATOM 2710 C C . LYS A 1 461 ? 242.027 150.664 218.975 1.00 96.53 461 LYS A C 1
ATOM 2711 O O . LYS A 1 461 ? 242.286 149.474 218.785 1.00 96.53 461 LYS A O 1
ATOM 2717 N N . TYR A 1 462 ? 240.810 151.089 219.290 1.00 96.07 462 TYR A N 1
ATOM 2718 C CA . TYR A 1 462 ? 239.686 150.189 219.494 1.00 96.07 462 TYR A CA 1
ATOM 2719 C C . TYR A 1 462 ? 238.436 150.623 218.757 1.00 96.07 462 TYR A C 1
ATOM 2720 O O . TYR A 1 462 ? 237.563 149.783 218.510 1.00 96.07 462 TYR A O 1
ATOM 2729 N N . PHE A 1 463 ? 238.322 151.895 218.392 1.00 94.86 463 PHE A N 1
ATOM 2730 C CA . PHE A 1 463 ? 237.104 152.431 217.807 1.00 94.86 463 PHE A CA 1
ATOM 2731 C C . PHE A 1 463 ? 237.427 153.092 216.474 1.00 94.86 463 PHE A C 1
ATOM 2732 O O . PHE A 1 463 ? 236.550 153.255 215.620 1.00 94.86 463 PHE A O 1
ATOM 2740 N N . THR A 1 464 ? 238.693 153.470 216.291 1.00 94.44 464 THR A N 1
ATOM 2741 C CA . THR A 1 464 ? 239.150 153.968 214.999 1.00 94.44 464 THR A CA 1
ATOM 2742 C C . THR A 1 464 ? 239.451 152.817 214.047 1.00 94.44 464 THR A C 1
ATOM 2743 O O . THR A 1 464 ? 239.072 152.858 212.872 1.00 94.44 464 THR A O 1
ATOM 2747 N N . GLU A 1 465 ? 240.133 151.788 214.539 1.00 100.34 465 GLU A N 1
ATOM 2748 C CA . GLU A 1 465 ? 240.357 150.562 213.787 1.00 100.34 465 GLU A CA 1
ATOM 2749 C C . GLU A 1 465 ? 239.164 149.640 214.010 1.00 100.34 465 GLU A C 1
ATOM 2750 O O . GLU A 1 465 ? 238.837 149.307 215.154 1.00 100.34 465 GLU A O 1
ATOM 2756 N N . SER A 1 466 ? 238.505 149.244 212.925 1.00 111.12 466 SER A N 1
ATOM 2757 C CA . SER A 1 466 ? 237.240 148.537 213.034 1.00 111.12 466 SER A CA 1
ATOM 2758 C C . SER A 1 466 ? 237.110 147.474 211.957 1.00 111.12 466 SER A C 1
ATOM 2759 O O . SER A 1 466 ? 237.661 147.597 210.860 1.00 111.12 466 SER A O 1
ATOM 2762 N N . ASP A 1 467 ? 236.365 146.424 212.294 1.00 119.91 467 ASP A N 1
ATOM 2763 C CA . ASP A 1 467 ? 235.874 145.460 211.324 1.00 119.91 467 ASP A CA 1
ATOM 2764 C C . ASP A 1 467 ? 234.358 145.407 211.288 1.00 119.91 467 ASP A C 1
ATOM 2765 O O . ASP A 1 467 ? 233.797 144.889 210.318 1.00 119.91 467 ASP A O 1
ATOM 2770 N N . ILE A 1 468 ? 233.686 145.907 212.319 1.00 114.87 468 ILE A N 1
ATOM 2771 C CA . ILE A 1 468 ? 232.259 146.213 212.300 1.00 114.87 468 ILE A CA 1
ATOM 2772 C C . ILE A 1 468 ? 232.100 147.477 213.136 1.00 114.87 468 ILE A C 1
ATOM 2773 O O . ILE A 1 468 ? 232.754 147.603 214.181 1.00 114.87 468 ILE A O 1
ATOM 2778 N N . PRO A 1 469 ? 231.283 148.440 212.708 1.00 119.33 469 PRO A N 1
ATOM 2779 C CA . PRO A 1 469 ? 231.323 149.772 213.321 1.00 119.33 469 PRO A CA 1
ATOM 2780 C C . PRO A 1 469 ? 230.721 149.802 214.715 1.00 119.33 469 PRO A C 1
ATOM 2781 O O . PRO A 1 469 ? 229.764 149.089 215.024 1.00 119.33 469 PRO A O 1
ATOM 2785 N N . VAL A 1 470 ? 231.306 150.644 215.562 1.00 116.96 470 VAL A N 1
ATOM 2786 C CA . VAL A 1 470 ? 230.756 150.910 216.885 1.00 116.96 470 VAL A CA 1
ATOM 2787 C C . VAL A 1 470 ? 229.638 151.937 216.715 1.00 116.96 470 VAL A C 1
ATOM 2788 O O . VAL A 1 470 ? 229.864 153.058 216.254 1.00 116.96 470 VAL A O 1
ATOM 2792 N N . SER A 1 471 ? 228.416 151.529 217.023 1.00 118.32 471 SER A N 1
ATOM 2793 C CA . SER A 1 471 ? 227.262 152.393 216.854 1.00 118.32 471 SER A CA 1
ATOM 2794 C C . SER A 1 471 ? 226.786 152.885 218.217 1.00 118.32 471 SER A C 1
ATOM 2795 O O . SER A 1 471 ? 227.405 152.626 219.252 1.00 118.32 471 SER A O 1
ATOM 2798 N N . GLU A 1 472 ? 225.672 153.609 218.226 1.00 111.16 472 GLU A N 1
ATOM 2799 C CA . GLU A 1 472 ? 224.976 153.902 219.468 1.00 111.16 472 GLU A CA 1
ATOM 2800 C C . GLU A 1 472 ? 224.102 152.726 219.881 1.00 111.16 472 GLU A C 1
ATOM 2801 O O . GLU A 1 472 ? 224.167 152.273 221.027 1.00 111.16 472 GLU A O 1
ATOM 2807 N N . ASN A 1 473 ? 223.290 152.221 218.953 1.00 112.59 473 ASN A N 1
ATOM 2808 C CA . ASN A 1 473 ? 222.517 151.004 219.176 1.00 112.59 473 ASN A CA 1
ATOM 2809 C C . ASN A 1 473 ? 223.470 149.821 219.240 1.00 112.59 473 ASN A C 1
ATOM 2810 O O . ASN A 1 473 ? 224.125 149.486 218.249 1.00 112.59 473 ASN A O 1
ATOM 2815 N N . VAL A 1 474 ? 223.563 149.195 220.412 1.00 107.76 474 VAL A N 1
ATOM 2816 C CA . VAL A 1 474 ? 224.470 148.068 220.570 1.00 107.76 474 VAL A CA 1
ATOM 2817 C C . VAL A 1 474 ? 223.833 146.752 220.146 1.00 107.76 474 VAL A C 1
ATOM 2818 O O . VAL A 1 474 ? 224.550 145.767 219.933 1.00 107.76 474 VAL A O 1
ATOM 2822 N N . PHE A 1 475 ? 222.510 146.703 220.021 1.00 112.16 475 PHE A N 1
ATOM 2823 C CA . PHE A 1 475 ? 221.805 145.475 219.652 1.00 112.16 475 PHE A CA 1
ATOM 2824 C C . PHE A 1 475 ? 221.459 145.465 218.163 1.00 112.16 475 PHE A C 1
ATOM 2825 O O . PHE A 1 475 ? 220.295 145.473 217.761 1.00 112.16 475 PHE A O 1
ATOM 2833 N N . GLU A 1 476 ? 222.502 145.447 217.338 1.00 112.44 476 GLU A N 1
ATOM 2834 C CA . GLU A 1 476 ? 222.378 145.214 215.907 1.00 112.44 476 GLU A CA 1
ATOM 2835 C C . GLU A 1 476 ? 223.032 143.884 215.564 1.00 112.44 476 GLU A C 1
ATOM 2836 O O . GLU A 1 476 ? 224.153 143.601 215.997 1.00 112.44 476 GLU A O 1
ATOM 2842 N N . GLY A 1 477 ? 222.318 143.058 214.801 1.00 115.37 477 GLY A N 1
ATOM 2843 C CA . GLY A 1 477 ? 222.755 141.711 214.512 1.00 115.37 477 GLY A CA 1
ATOM 2844 C C . GLY A 1 477 ? 222.434 140.692 215.581 1.00 115.37 477 GLY A C 1
ATOM 2845 O O . GLY A 1 477 ? 221.950 139.604 215.252 1.00 115.37 477 GLY A O 1
ATOM 2846 N N . LEU A 1 478 ? 222.690 141.001 216.849 1.00 117.44 478 LEU A N 1
ATOM 2847 C CA . LEU A 1 478 ? 222.216 140.170 217.941 1.00 117.44 478 LEU A CA 1
ATOM 2848 C C . LEU A 1 478 ? 220.704 140.336 218.082 1.00 117.44 478 LEU A C 1
ATOM 2849 O O . LEU A 1 478 ? 220.192 141.422 218.368 1.00 117.44 478 LEU A O 1
ATOM 2854 N N . THR A 1 479 ? 219.977 139.237 217.887 1.00 121.62 479 THR A N 1
ATOM 2855 C CA . THR A 1 479 ? 218.527 139.303 217.744 1.00 121.62 479 THR A CA 1
ATOM 2856 C C . THR A 1 479 ? 217.743 138.634 218.862 1.00 121.62 479 THR A C 1
ATOM 2857 O O . THR A 1 479 ? 216.711 138.023 218.572 1.00 121.62 479 THR A O 1
ATOM 2861 N N . TYR A 1 480 ? 218.179 138.712 220.115 1.00 120.49 480 TYR A N 1
ATOM 2862 C CA . TYR A 1 480 ? 217.486 138.040 221.199 1.00 120.49 480 TYR A CA 1
ATOM 2863 C C . TYR A 1 480 ? 217.188 139.020 222.321 1.00 120.49 480 TYR A C 1
ATOM 2864 O O . TYR A 1 480 ? 217.964 139.940 222.593 1.00 120.49 480 TYR A O 1
ATOM 2873 N N . LYS A 1 481 ? 216.043 138.810 222.963 1.00 116.70 481 LYS A N 1
ATOM 2874 C CA . LYS A 1 481 ? 215.638 139.588 224.129 1.00 116.70 481 LYS A CA 1
ATOM 2875 C C . LYS A 1 481 ? 216.214 138.907 225.360 1.00 116.70 481 LYS A C 1
ATOM 2876 O O . LYS A 1 481 ? 215.762 137.829 225.757 1.00 116.70 481 LYS A O 1
ATOM 2882 N N . TYR A 1 482 ? 217.260 139.508 225.923 1.00 113.16 482 TYR A N 1
ATOM 2883 C CA . TYR A 1 482 ? 217.696 139.210 227.279 1.00 113.16 482 TYR A CA 1
ATOM 2884 C C . TYR A 1 482 ? 216.501 139.533 228.164 1.00 113.16 482 TYR A C 1
ATOM 2885 O O . TYR A 1 482 ? 216.107 140.704 228.248 1.00 113.16 482 TYR A O 1
ATOM 2894 N N . PRO A 1 483 ? 215.901 138.524 228.810 1.00 113.04 483 PRO A N 1
ATOM 2895 C CA . PRO A 1 483 ? 214.501 138.629 229.258 1.00 113.04 483 PRO A CA 1
ATOM 2896 C C . PRO A 1 483 ? 214.266 139.693 230.321 1.00 113.04 483 PRO A C 1
ATOM 2897 O O . PRO A 1 483 ? 215.196 140.163 230.978 1.00 113.04 483 PRO A O 1
ATOM 2901 N N . ALA A 1 484 ? 212.996 140.073 230.467 1.00 107.79 484 ALA A N 1
ATOM 2902 C CA . ALA A 1 484 ? 212.607 141.259 231.217 1.00 107.79 484 ALA A CA 1
ATOM 2903 C C . ALA A 1 484 ? 212.851 141.070 232.712 1.00 107.79 484 ALA A C 1
ATOM 2904 O O . ALA A 1 484 ? 213.178 139.980 233.191 1.00 107.79 484 ALA A O 1
ATOM 2906 N N . ARG A 1 485 ? 212.674 142.158 233.454 1.00 101.91 485 ARG A N 1
ATOM 2907 C CA . ARG A 1 485 ? 213.092 142.201 234.845 1.00 101.91 485 ARG A CA 1
ATOM 2908 C C . ARG A 1 485 ? 212.165 141.374 235.727 1.00 101.91 485 ARG A C 1
ATOM 2909 O O . ARG A 1 485 ? 210.960 141.276 235.487 1.00 101.91 485 ARG A O 1
ATOM 2917 N N . ARG A 1 486 ? 212.750 140.768 236.757 1.00 100.12 486 ARG A N 1
ATOM 2918 C CA . ARG A 1 486 ? 212.003 139.917 237.674 1.00 100.12 486 ARG A CA 1
ATOM 2919 C C . ARG A 1 486 ? 211.178 140.804 238.594 1.00 100.12 486 ARG A C 1
ATOM 2920 O O . ARG A 1 486 ? 211.695 141.343 239.576 1.00 100.12 486 ARG A O 1
ATOM 2928 N N . ILE A 1 487 ? 209.898 140.957 238.279 1.00 99.48 487 ILE A N 1
ATOM 2929 C CA . ILE A 1 487 ? 209.002 141.836 239.017 1.00 99.48 487 ILE A CA 1
ATOM 2930 C C . ILE A 1 487 ? 208.295 141.001 240.075 1.00 99.48 487 ILE A C 1
ATOM 2931 O O . ILE A 1 487 ? 207.495 140.117 239.751 1.00 99.48 487 ILE A O 1
ATOM 2936 N N . HIS A 1 488 ? 208.596 141.266 241.343 1.00 101.63 488 HIS A N 1
ATOM 2937 C CA . HIS A 1 488 ? 207.829 140.687 242.442 1.00 101.63 488 HIS A CA 1
ATOM 2938 C C . HIS A 1 488 ? 206.503 141.431 242.489 1.00 101.63 488 HIS A C 1
ATOM 2939 O O . HIS A 1 488 ? 206.441 142.583 242.926 1.00 101.63 488 HIS A O 1
ATOM 2946 N N . THR A 1 489 ? 205.442 140.781 242.019 1.00 97.35 489 THR A N 1
ATOM 2947 C CA . THR A 1 489 ? 204.130 141.411 241.888 1.00 97.35 489 THR A CA 1
ATOM 2948 C C . THR A 1 489 ? 203.492 141.724 243.238 1.00 97.35 489 THR A C 1
ATOM 2949 O O . THR A 1 489 ? 203.093 142.859 243.496 1.00 97.35 489 THR A O 1
ATOM 2953 N N . SER B 2 2 ? 231.624 176.464 239.307 1.00 60.28 2 SER B N 1
ATOM 2954 C CA . SER B 2 2 ? 231.847 177.061 237.996 1.00 60.28 2 SER B CA 1
ATOM 2955 C C . SER B 2 2 ? 232.217 176.019 236.950 1.00 60.28 2 SER B C 1
ATOM 2956 O O . SER B 2 2 ? 233.251 176.131 236.294 1.00 60.28 2 SER B O 1
ATOM 2959 N N . GLY B 2 3 ? 231.376 175.002 236.804 1.00 57.91 3 GLY B N 1
ATOM 2960 C CA . GLY B 2 3 ? 231.547 174.062 235.720 1.00 57.91 3 GLY B CA 1
ATOM 2961 C C . GLY B 2 3 ? 231.227 174.711 234.392 1.00 57.91 3 GLY B C 1
ATOM 2962 O O . GLY B 2 3 ? 232.122 174.930 233.573 1.00 57.91 3 GLY B O 1
ATOM 2963 N N . SER B 2 4 ? 229.956 175.049 234.187 1.00 56.78 4 SER B N 1
ATOM 2964 C CA . SER B 2 4 ? 229.527 175.779 232.997 1.00 56.78 4 SER B CA 1
ATOM 2965 C C . SER B 2 4 ? 228.197 176.441 233.323 1.00 56.78 4 SER B C 1
ATOM 2966 O O . SER B 2 4 ? 227.196 175.743 233.499 1.00 56.78 4 SER B O 1
ATOM 2969 N N . PHE B 2 5 ? 228.185 177.773 233.404 1.00 58.27 5 PHE B N 1
ATOM 2970 C CA . PHE B 2 5 ? 226.945 178.472 233.724 1.00 58.27 5 PHE B CA 1
ATOM 2971 C C . PHE B 2 5 ? 225.968 178.422 232.562 1.00 58.27 5 PHE B C 1
ATOM 2972 O O . PHE B 2 5 ? 224.753 178.342 232.770 1.00 58.27 5 PHE B O 1
ATOM 2980 N N . TRP B 2 6 ? 226.471 178.495 231.335 1.00 58.66 6 TRP B N 1
ATOM 2981 C CA . TRP B 2 6 ? 225.609 178.294 230.184 1.00 58.66 6 TRP B CA 1
ATOM 2982 C C . TRP B 2 6 ? 225.215 176.828 230.104 1.00 58.66 6 TRP B C 1
ATOM 2983 O O . TRP B 2 6 ? 226.030 175.942 230.378 1.00 58.66 6 TRP B O 1
ATOM 2994 N N . THR B 2 7 ? 223.947 176.592 229.746 1.00 61.07 7 THR B N 1
ATOM 2995 C CA . THR B 2 7 ? 223.289 175.278 229.784 1.00 61.07 7 THR B CA 1
ATOM 2996 C C . THR B 2 7 ? 223.397 174.627 231.163 1.00 61.07 7 THR B C 1
ATOM 2997 O O . THR B 2 7 ? 223.627 173.424 231.290 1.00 61.07 7 THR B O 1
ATOM 3001 N N . SER B 2 8 ? 223.251 175.434 232.205 1.00 57.67 8 SER B N 1
ATOM 3002 C CA . SER B 2 8 ? 223.035 174.939 233.552 1.00 57.67 8 SER B CA 1
ATOM 3003 C C . SER B 2 8 ? 221.543 175.005 233.859 1.00 57.67 8 SER B C 1
ATOM 3004 O O . SER B 2 8 ? 220.719 175.244 232.974 1.00 57.67 8 SER B O 1
ATOM 3007 N N . THR B 2 9 ? 221.175 174.786 235.120 1.00 61.56 9 THR B N 1
ATOM 3008 C CA . THR B 2 9 ? 219.779 174.930 235.512 1.00 61.56 9 THR B CA 1
ATOM 3009 C C . THR B 2 9 ? 219.446 176.332 235.998 1.00 61.56 9 THR B C 1
ATOM 3010 O O . THR B 2 9 ? 218.273 176.729 235.949 1.00 61.56 9 THR B O 1
ATOM 3014 N N . GLN B 2 10 ? 220.453 177.088 236.446 1.00 61.61 10 GLN B N 1
ATOM 3015 C CA . GLN B 2 10 ? 220.223 178.450 236.906 1.00 61.61 10 GLN B CA 1
ATOM 3016 C C . GLN B 2 10 ? 219.864 179.360 235.743 1.00 61.61 10 GLN B C 1
ATOM 3017 O O . GLN B 2 10 ? 219.003 180.234 235.872 1.00 61.61 10 GLN B O 1
ATOM 3023 N N . ARG B 2 11 ? 220.483 179.146 234.588 1.00 62.98 11 ARG B N 1
ATOM 3024 C CA . ARG B 2 11 ? 220.166 179.929 233.403 1.00 62.98 11 ARG B CA 1
ATOM 3025 C C . ARG B 2 11 ? 218.845 179.521 232.761 1.00 62.98 11 ARG B C 1
ATOM 3026 O O . ARG B 2 11 ? 218.369 180.220 231.861 1.00 62.98 11 ARG B O 1
ATOM 3034 N N . HIS B 2 12 ? 218.222 178.434 233.208 1.00 63.62 12 HIS B N 1
ATOM 3035 C CA . HIS B 2 12 ? 217.032 177.918 232.547 1.00 63.62 12 HIS B CA 1
ATOM 3036 C C . HIS B 2 12 ? 215.772 178.047 233.384 1.00 63.62 12 HIS B C 1
ATOM 3037 O O . HIS B 2 12 ? 214.791 178.637 232.918 1.00 63.62 12 HIS B O 1
ATOM 3044 N N . HIS B 2 13 ? 215.756 177.520 234.608 1.00 63.43 13 HIS B N 1
ATOM 3045 C CA . HIS B 2 13 ? 214.492 177.372 235.315 1.00 63.43 13 HIS B CA 1
ATOM 3046 C C . HIS B 2 13 ? 214.272 178.393 236.423 1.00 63.43 13 HIS B C 1
ATOM 3047 O O . HIS B 2 13 ? 213.145 178.509 236.914 1.00 63.43 13 HIS B O 1
ATOM 3054 N N . TRP B 2 14 ? 215.301 179.127 236.829 1.00 61.68 14 TRP B N 1
ATOM 3055 C CA . TRP B 2 14 ? 215.121 180.392 237.532 1.00 61.68 14 TRP B CA 1
ATOM 3056 C C . TRP B 2 14 ? 215.962 181.401 236.757 1.00 61.68 14 TRP B C 1
ATOM 3057 O O . TRP B 2 14 ? 216.297 181.168 235.588 1.00 61.68 14 TRP B O 1
ATOM 3068 N N . GLN B 2 15 ? 216.228 182.551 237.385 1.00 63.86 15 GLN B N 1
ATOM 3069 C CA . GLN B 2 15 ? 216.884 183.714 236.777 1.00 63.86 15 GLN B CA 1
ATOM 3070 C C . GLN B 2 15 ? 216.065 184.220 235.584 1.00 63.86 15 GLN B C 1
ATOM 3071 O O . GLN B 2 15 ? 216.444 184.125 234.416 1.00 63.86 15 GLN B O 1
ATOM 3077 N N . TYR B 2 16 ? 214.884 184.712 235.929 1.00 59.86 16 TYR B N 1
ATOM 3078 C CA . TYR B 2 16 ? 213.975 185.331 234.982 1.00 59.86 16 TYR B CA 1
ATOM 3079 C C . TYR B 2 16 ? 214.257 186.823 234.881 1.00 59.86 16 TYR B C 1
ATOM 3080 O O . TYR B 2 16 ? 214.976 187.399 235.697 1.00 59.86 16 TYR B O 1
ATOM 3089 N N . THR B 2 17 ? 213.672 187.450 233.865 1.00 65.34 17 THR B N 1
ATOM 3090 C CA . THR B 2 17 ? 213.897 188.867 233.624 1.00 65.34 17 THR B CA 1
ATOM 3091 C C . THR B 2 17 ? 213.116 189.715 234.626 1.00 65.34 17 THR B C 1
ATOM 3092 O O . THR B 2 17 ? 212.412 189.211 235.504 1.00 65.34 17 THR B O 1
ATOM 3096 N N . LYS B 2 18 ? 213.238 191.035 234.473 1.00 67.44 18 LYS B N 1
ATOM 3097 C CA . LYS B 2 18 ? 212.681 191.962 235.454 1.00 67.44 18 LYS B CA 1
ATOM 3098 C C . LYS B 2 18 ? 211.160 192.019 235.391 1.00 67.44 18 LYS B C 1
ATOM 3099 O O . LYS B 2 18 ? 210.502 192.153 236.432 1.00 67.44 18 LYS B O 1
ATOM 3105 N N . ALA B 2 19 ? 210.586 191.911 234.191 1.00 71.17 19 ALA B N 1
ATOM 3106 C CA . ALA B 2 19 ? 209.133 191.922 234.065 1.00 71.17 19 ALA B CA 1
ATOM 3107 C C . ALA B 2 19 ? 208.519 190.655 234.644 1.00 71.17 19 ALA B C 1
ATOM 3108 O O . ALA B 2 19 ? 207.452 190.708 235.263 1.00 71.17 19 ALA B O 1
ATOM 3110 N N . SER B 2 20 ? 209.189 189.512 234.470 1.00 68.77 20 SER B N 1
ATOM 3111 C CA . SER B 2 20 ? 208.688 188.265 235.040 1.00 68.77 20 SER B CA 1
ATOM 3112 C C . SER B 2 20 ? 208.781 188.278 236.558 1.00 68.77 20 SER B C 1
ATOM 3113 O O . SER B 2 20 ? 207.889 187.764 237.243 1.00 68.77 20 SER B O 1
ATOM 3116 N N . LEU B 2 21 ? 209.835 188.887 237.100 1.00 66.29 21 LEU B N 1
ATOM 3117 C CA . LEU B 2 21 ? 209.957 189.010 238.548 1.00 66.29 21 LEU B CA 1
ATOM 3118 C C . LEU B 2 21 ? 208.908 189.962 239.110 1.00 66.29 21 LEU B C 1
ATOM 3119 O O . LEU B 2 21 ? 208.339 189.704 240.178 1.00 66.29 21 LEU B O 1
ATOM 3124 N N . ALA B 2 22 ? 208.611 191.043 238.385 1.00 69.52 22 ALA B N 1
ATOM 3125 C CA . ALA B 2 22 ? 207.557 191.956 238.817 1.00 69.52 22 ALA B CA 1
ATOM 3126 C C . ALA B 2 22 ? 206.184 191.296 238.749 1.00 69.52 22 ALA B C 1
ATOM 3127 O O . ALA B 2 22 ? 205.343 191.509 239.629 1.00 69.52 22 ALA B O 1
ATOM 3129 N N . LYS B 2 23 ? 205.952 190.476 237.722 1.00 70.81 23 LYS B N 1
ATOM 3130 C CA . LYS B 2 23 ? 204.685 189.762 237.593 1.00 70.81 23 LYS B CA 1
ATOM 3131 C C . LYS B 2 23 ? 204.521 188.717 238.691 1.00 70.81 23 LYS B C 1
ATOM 3132 O O . LYS B 2 23 ? 203.425 188.555 239.245 1.00 70.81 23 LYS B O 1
ATOM 3138 N N . GLU B 2 24 ? 205.603 188.021 239.044 1.00 73.70 24 GLU B N 1
ATOM 3139 C CA . GLU B 2 24 ? 205.531 187.055 240.134 1.00 73.70 24 GLU B CA 1
ATOM 3140 C C . GLU B 2 24 ? 205.348 187.741 241.481 1.00 73.70 24 GLU B C 1
ATOM 3141 O O . GLU B 2 24 ? 204.642 187.215 242.350 1.00 73.70 24 GLU B O 1
ATOM 3147 N N . ARG B 2 25 ? 205.936 188.925 241.664 1.00 75.55 25 ARG B N 1
ATOM 3148 C CA . ARG B 2 25 ? 205.713 189.669 242.899 1.00 75.55 25 ARG B CA 1
ATOM 3149 C C . ARG B 2 25 ? 204.282 190.191 242.982 1.00 75.55 25 ARG B C 1
ATOM 3150 O O . ARG B 2 25 ? 203.693 190.236 244.069 1.00 75.55 25 ARG B O 1
ATOM 3158 N N . GLN B 2 26 ? 203.702 190.572 241.841 1.00 82.12 26 GLN B N 1
ATOM 3159 C CA . GLN B 2 26 ? 202.303 190.990 241.817 1.00 82.12 26 GLN B CA 1
ATOM 3160 C C . GLN B 2 26 ? 201.368 189.819 242.105 1.00 82.12 26 GLN B C 1
ATOM 3161 O O . GLN B 2 26 ? 200.340 189.988 242.772 1.00 82.12 26 GLN B O 1
ATOM 3167 N N . LYS B 2 27 ? 201.714 188.624 241.618 1.00 78.55 27 LYS B N 1
ATOM 3168 C CA . LYS B 2 27 ? 200.930 187.438 241.952 1.00 78.55 27 LYS B CA 1
ATOM 3169 C C . LYS B 2 27 ? 201.047 187.096 243.434 1.00 78.55 27 LYS B C 1
ATOM 3170 O O . LYS B 2 27 ? 200.067 186.667 244.054 1.00 78.55 27 LYS B O 1
ATOM 3176 N N . LEU B 2 28 ? 202.230 187.306 244.022 1.00 83.69 28 LEU B N 1
ATOM 3177 C CA . LEU B 2 28 ? 202.390 187.151 245.468 1.00 83.69 28 LEU B CA 1
ATOM 3178 C C . LEU B 2 28 ? 201.523 188.142 246.233 1.00 83.69 28 LEU B C 1
ATOM 3179 O O . LEU B 2 28 ? 200.897 187.784 247.240 1.00 83.69 28 LEU B O 1
ATOM 3184 N N . TRP B 2 29 ? 201.469 189.389 245.760 1.00 91.39 29 TRP B N 1
ATOM 3185 C CA . TRP B 2 29 ? 200.670 190.418 246.420 1.00 91.39 29 TRP B CA 1
ATOM 3186 C C . TRP B 2 29 ? 199.180 190.103 246.343 1.00 91.39 29 TRP B C 1
ATOM 3187 O O . TRP B 2 29 ? 198.458 190.238 247.339 1.00 91.39 29 TRP B O 1
ATOM 3198 N N . LEU B 2 30 ? 198.710 189.647 245.180 1.00 89.49 30 LEU B N 1
ATOM 3199 C CA . LEU B 2 30 ? 197.316 189.237 245.046 1.00 89.49 30 LEU B CA 1
ATOM 3200 C C . LEU B 2 30 ? 197.013 187.935 245.774 1.00 89.49 30 LEU B C 1
ATOM 3201 O O . LEU B 2 30 ? 195.844 187.655 246.051 1.00 89.49 30 LEU B O 1
ATOM 3206 N N . LEU B 2 31 ? 198.033 187.133 246.081 1.00 92.86 31 LEU B N 1
ATOM 3207 C CA . LEU B 2 31 ? 197.827 185.978 246.946 1.00 92.86 31 LEU B CA 1
ATOM 3208 C C . LEU B 2 31 ? 197.658 186.396 248.401 1.00 92.86 31 LEU B C 1
ATOM 3209 O O . LEU B 2 31 ? 196.759 185.901 249.090 1.00 92.86 31 LEU B O 1
ATOM 3214 N N . GLU B 2 32 ? 198.507 187.303 248.885 1.00 96.54 32 GLU B N 1
ATOM 3215 C CA . GLU B 2 32 ? 198.422 187.712 250.284 1.00 96.54 32 GLU B CA 1
ATOM 3216 C C . GLU B 2 32 ? 197.331 188.741 250.538 1.00 96.54 32 GLU B C 1
ATOM 3217 O O . GLU B 2 32 ? 197.101 189.086 251.702 1.00 96.54 32 GLU B O 1
ATOM 3223 N N . CYS B 2 33 ? 196.706 189.275 249.482 1.00 99.38 33 CYS B N 1
ATOM 3224 C CA . CYS B 2 33 ? 195.622 190.243 249.640 1.00 99.38 33 CYS B CA 1
ATOM 3225 C C . CYS B 2 33 ? 194.439 189.700 250.436 1.00 99.38 33 CYS B C 1
ATOM 3226 O O . CYS B 2 33 ? 193.992 190.359 251.381 1.00 99.38 33 CYS B O 1
ATOM 3229 N N . GLN B 2 34 ? 193.933 188.518 250.096 1.00 100.66 34 GLN B N 1
ATOM 3230 C CA . GLN B 2 34 ? 192.800 187.934 250.799 1.00 100.66 34 GLN B CA 1
ATOM 3231 C C . GLN B 2 34 ? 193.195 187.195 252.070 1.00 100.66 34 GLN B C 1
ATOM 3232 O O . GLN B 2 34 ? 192.321 186.623 252.729 1.00 100.66 34 GLN B O 1
ATOM 3238 N N . LEU B 2 35 ? 194.479 187.181 252.431 1.00 100.11 35 LEU B N 1
ATOM 3239 C CA . LEU B 2 35 ? 194.903 186.425 253.604 1.00 100.11 35 LEU B CA 1
ATOM 3240 C C . LEU B 2 35 ? 194.528 187.151 254.888 1.00 100.11 35 LEU B C 1
ATOM 3241 O O . LEU B 2 35 ? 193.727 186.652 255.685 1.00 100.11 35 LEU B O 1
ATOM 3246 N N . PHE B 2 36 ? 195.091 188.337 255.105 1.00 102.69 36 PHE B N 1
ATOM 3247 C CA . PHE B 2 36 ? 194.664 189.211 256.198 1.00 102.69 36 PHE B CA 1
ATOM 3248 C C . PHE B 2 36 ? 194.551 190.644 255.697 1.00 102.69 36 PHE B C 1
ATOM 3249 O O . PHE B 2 36 ? 195.572 191.334 255.531 1.00 102.69 36 PHE B O 1
ATOM 3257 N N . PRO B 2 37 ? 193.337 191.130 255.437 1.00 106.88 37 PRO B N 1
ATOM 3258 C CA . PRO B 2 37 ? 193.137 192.572 255.265 1.00 106.88 37 PRO B CA 1
ATOM 3259 C C . PRO B 2 37 ? 193.135 193.352 256.569 1.00 106.88 37 PRO B C 1
ATOM 3260 O O . PRO B 2 37 ? 193.018 194.582 256.526 1.00 106.88 37 PRO B O 1
ATOM 3264 N N . GLN B 2 38 ? 193.232 192.677 257.718 1.00 108.93 38 GLN B N 1
ATOM 3265 C CA . GLN B 2 38 ? 193.270 193.340 259.015 1.00 108.93 38 GLN B CA 1
ATOM 3266 C C . GLN B 2 38 ? 194.512 194.209 259.169 1.00 108.93 38 GLN B C 1
ATOM 3267 O O . GLN B 2 38 ? 194.404 195.433 259.285 1.00 108.93 38 GLN B O 1
ATOM 3273 N N . GLY B 2 39 ? 195.691 193.595 259.152 1.00 109.61 39 GLY B N 1
ATOM 3274 C CA . GLY B 2 39 ? 196.923 194.345 259.293 1.00 109.61 39 GLY B CA 1
ATOM 3275 C C . GLY B 2 39 ? 197.783 193.885 260.450 1.00 109.61 39 GLY B C 1
ATOM 3276 O O . GLY B 2 39 ? 198.104 192.699 260.558 1.00 109.61 39 GLY B O 1
ATOM 3277 N N . LEU B 2 40 ? 198.162 194.815 261.324 1.00 110.42 40 LEU B N 1
ATOM 3278 C CA . LEU B 2 40 ? 199.030 194.510 262.453 1.00 110.42 40 LEU B CA 1
ATOM 3279 C C . LEU B 2 40 ? 198.665 195.392 263.635 1.00 110.42 40 LEU B C 1
ATOM 3280 O O . LEU B 2 40 ? 198.513 196.608 263.484 1.00 110.42 40 LEU B O 1
ATOM 3285 N N . ASN B 2 41 ? 198.538 194.778 264.808 1.00 114.03 41 ASN B N 1
ATOM 3286 C CA . ASN B 2 41 ? 198.212 195.482 266.046 1.00 114.03 41 ASN B CA 1
ATOM 3287 C C . ASN B 2 41 ? 199.519 195.772 266.777 1.00 114.03 41 ASN B C 1
ATOM 3288 O O . ASN B 2 41 ? 200.041 194.923 267.504 1.00 114.03 41 ASN B O 1
ATOM 3293 N N . ILE B 2 42 ? 200.042 196.979 266.586 1.00 112.72 42 ILE B N 1
ATOM 3294 C CA . ILE B 2 42 ? 201.336 197.385 267.118 1.00 112.72 42 ILE B CA 1
ATOM 3295 C C . ILE B 2 42 ? 201.092 198.227 268.362 1.00 112.72 42 ILE B C 1
ATOM 3296 O O . ILE B 2 42 ? 200.324 199.197 268.321 1.00 112.72 42 ILE B O 1
ATOM 3301 N N . VAL B 2 43 ? 201.723 197.849 269.473 1.00 113.40 43 VAL B N 1
ATOM 3302 C CA . VAL B 2 43 ? 201.443 198.463 270.767 1.00 113.40 43 VAL B CA 1
ATOM 3303 C C . VAL B 2 43 ? 202.753 198.807 271.471 1.00 113.40 43 VAL B C 1
ATOM 3304 O O . VAL B 2 43 ? 203.571 197.922 271.752 1.00 113.40 43 VAL B O 1
ATOM 3308 N N . MET B 2 44 ? 202.957 200.102 271.722 1.00 117.92 44 MET B N 1
ATOM 3309 C CA . MET B 2 44 ? 203.973 200.617 272.635 1.00 117.92 44 MET B CA 1
ATOM 3310 C C . MET B 2 44 ? 203.559 202.035 272.996 1.00 117.92 44 MET B C 1
ATOM 3311 O O . MET B 2 44 ? 202.910 202.712 272.195 1.00 117.92 44 MET B O 1
ATOM 3316 N N . ASP B 2 45 ? 203.903 202.475 274.199 1.00 123.79 45 ASP B N 1
ATOM 3317 C CA . ASP B 2 45 ? 203.455 203.787 274.651 1.00 123.79 45 ASP B CA 1
ATOM 3318 C C . ASP B 2 45 ? 204.598 204.601 275.244 1.00 123.79 45 ASP B C 1
ATOM 3319 O O . ASP B 2 45 ? 204.671 205.815 275.054 1.00 123.79 45 ASP B O 1
ATOM 3324 N N . LYS B 2 57 ? 195.146 201.535 274.952 1.00 124.30 57 LYS B N 1
ATOM 3325 C CA . LYS B 2 57 ? 196.559 201.718 274.648 1.00 124.30 57 LYS B CA 1
ATOM 3326 C C . LYS B 2 57 ? 196.753 202.082 273.182 1.00 124.30 57 LYS B C 1
ATOM 3327 O O . LYS B 2 57 ? 195.784 202.265 272.447 1.00 124.30 57 LYS B O 1
ATOM 3333 N N . ASN B 2 58 ? 198.011 202.187 272.764 1.00 116.78 58 ASN B N 1
ATOM 3334 C CA . ASN B 2 58 ? 198.321 202.568 271.393 1.00 116.78 58 ASN B CA 1
ATOM 3335 C C . ASN B 2 58 ? 198.054 201.411 270.442 1.00 116.78 58 ASN B C 1
ATOM 3336 O O . ASN B 2 58 ? 198.705 200.366 270.524 1.00 116.78 58 ASN B O 1
ATOM 3341 N N . ILE B 2 59 ? 197.102 201.603 269.533 1.00 115.90 59 ILE B N 1
ATOM 3342 C CA . ILE B 2 59 ? 196.821 200.614 268.493 1.00 115.90 59 ILE B CA 1
ATOM 3343 C C . ILE B 2 59 ? 196.460 201.288 267.170 1.00 115.90 59 ILE B C 1
ATOM 3344 O O . ILE B 2 59 ? 195.270 201.397 266.840 1.00 115.90 59 ILE B O 1
ATOM 3349 N N . PRO B 2 60 ? 197.428 201.754 266.382 1.00 116.50 60 PRO B N 1
ATOM 3350 C CA . PRO B 2 60 ? 197.160 202.032 264.972 1.00 116.50 60 PRO B CA 1
ATOM 3351 C C . PRO B 2 60 ? 197.440 200.799 264.124 1.00 116.50 60 PRO B C 1
ATOM 3352 O O . PRO B 2 60 ? 198.046 199.823 264.570 1.00 116.50 60 PRO B O 1
ATOM 3356 N N . ILE B 2 61 ? 196.931 200.819 262.896 1.00 118.97 61 ILE B N 1
ATOM 3357 C CA . ILE B 2 61 ? 197.132 199.713 261.965 1.00 118.97 61 ILE B CA 1
ATOM 3358 C C . ILE B 2 61 ? 197.583 200.215 260.595 1.00 118.97 61 ILE B C 1
ATOM 3359 O O . ILE B 2 61 ? 197.020 201.174 260.069 1.00 118.97 61 ILE B O 1
ATOM 3364 N N . THR B 2 62 ? 198.609 199.566 260.050 1.00 118.92 62 THR B N 1
ATOM 3365 C CA . THR B 2 62 ? 199.147 199.901 258.740 1.00 118.92 62 THR B CA 1
ATOM 3366 C C . THR B 2 62 ? 198.130 199.484 257.688 1.00 118.92 62 THR B C 1
ATOM 3367 O O . THR B 2 62 ? 197.354 198.555 257.908 1.00 118.92 62 THR B O 1
ATOM 3371 N N . HIS B 2 63 ? 198.331 200.083 256.526 1.00 116.90 63 HIS B N 1
ATOM 3372 C CA . HIS B 2 63 ? 197.698 199.654 255.304 1.00 116.90 63 HIS B CA 1
ATOM 3373 C C . HIS B 2 63 ? 198.548 198.405 254.893 1.00 116.90 63 HIS B C 1
ATOM 3374 O O . HIS B 2 63 ? 199.644 198.130 255.424 1.00 116.90 63 HIS B O 1
ATOM 3381 N N . ARG B 2 64 ? 198.099 197.679 253.889 1.00 110.64 64 ARG B N 1
ATOM 3382 C CA . ARG B 2 64 ? 198.806 196.462 253.510 1.00 110.64 64 ARG B CA 1
ATOM 3383 C C . ARG B 2 64 ? 200.218 196.679 252.950 1.00 110.64 64 ARG B C 1
ATOM 3384 O O . ARG B 2 64 ? 200.985 195.727 252.813 1.00 110.64 64 ARG B O 1
ATOM 3392 N N . ASP B 2 65 ? 200.558 197.921 252.625 1.00 114.00 65 ASP B N 1
ATOM 3393 C CA . ASP B 2 65 ? 201.824 198.208 251.961 1.00 114.00 65 ASP B CA 1
ATOM 3394 C C . ASP B 2 65 ? 202.731 199.279 252.572 1.00 114.00 65 ASP B C 1
ATOM 3395 O O . ASP B 2 65 ? 203.725 199.658 251.956 1.00 114.00 65 ASP B O 1
ATOM 3400 N N . LEU B 2 66 ? 202.408 199.769 253.763 1.00 108.15 66 LEU B N 1
ATOM 3401 C CA . LEU B 2 66 ? 203.240 200.802 254.374 1.00 108.15 66 LEU B CA 1
ATOM 3402 C C . LEU B 2 66 ? 204.664 200.280 254.559 1.00 108.15 66 LEU B C 1
ATOM 3403 O O . LEU B 2 66 ? 205.631 200.999 254.314 1.00 108.15 66 LEU B O 1
ATOM 3408 N N . HIS B 2 67 ? 204.791 199.028 254.982 1.00 106.17 67 HIS B N 1
ATOM 3409 C CA . HIS B 2 67 ? 206.098 198.410 255.142 1.00 106.17 67 HIS B CA 1
ATOM 3410 C C . HIS B 2 67 ? 205.908 196.973 255.604 1.00 106.17 67 HIS B C 1
ATOM 3411 O O . HIS B 2 67 ? 204.795 196.440 255.593 1.00 106.17 67 HIS B O 1
ATOM 3418 N N . TYR B 2 68 ? 207.030 196.346 255.978 1.00 99.15 68 TYR B N 1
ATOM 3419 C CA . TYR B 2 68 ? 207.165 194.924 256.312 1.00 99.15 68 TYR B CA 1
ATOM 3420 C C . TYR B 2 68 ? 206.780 194.005 255.151 1.00 99.15 68 TYR B C 1
ATOM 3421 O O . TYR B 2 68 ? 206.485 192.826 255.358 1.00 99.15 68 TYR B O 1
ATOM 3430 N N . ASP B 2 69 ? 206.772 194.520 253.931 1.00 89.25 69 ASP B N 1
ATOM 3431 C CA . ASP B 2 69 ? 206.723 193.709 252.733 1.00 89.25 69 ASP B CA 1
ATOM 3432 C C . ASP B 2 69 ? 208.155 193.470 252.267 1.00 89.25 69 ASP B C 1
ATOM 3433 O O . ASP B 2 69 ? 209.118 193.742 252.988 1.00 89.25 69 ASP B O 1
ATOM 3438 N N . LYS B 2 70 ? 208.310 192.959 251.047 1.00 80.02 70 LYS B N 1
ATOM 3439 C CA . LYS B 2 70 ? 209.642 192.619 250.563 1.00 80.02 70 LYS B CA 1
ATOM 3440 C C . LYS B 2 70 ? 210.293 193.762 249.791 1.00 80.02 70 LYS B C 1
ATOM 3441 O O . LYS B 2 70 ? 210.998 193.505 248.811 1.00 80.02 70 LYS B O 1
ATOM 3447 N N . ASP B 2 71 ? 210.045 195.019 250.164 1.00 79.82 71 ASP B N 1
ATOM 3448 C CA . ASP B 2 71 ? 210.704 196.078 249.413 1.00 79.82 71 ASP B CA 1
ATOM 3449 C C . ASP B 2 71 ? 212.164 196.284 249.805 1.00 79.82 71 ASP B C 1
ATOM 3450 O O . ASP B 2 71 ? 213.054 195.896 249.043 1.00 79.82 71 ASP B O 1
ATOM 3455 N N . TYR B 2 72 ? 212.445 196.874 250.973 1.00 78.34 72 TYR B N 1
ATOM 3456 C CA . TYR B 2 72 ? 213.854 197.066 251.312 1.00 78.34 72 TYR B CA 1
ATOM 3457 C C . TYR B 2 72 ? 214.253 196.914 252.774 1.00 78.34 72 TYR B C 1
ATOM 3458 O O . TYR B 2 72 ? 215.404 196.576 253.059 1.00 78.34 72 TYR B O 1
ATOM 3467 N N . ASN B 2 73 ? 213.335 197.179 253.704 1.00 81.02 73 ASN B N 1
ATOM 3468 C CA . ASN B 2 73 ? 213.755 197.592 255.043 1.00 81.02 73 ASN B CA 1
ATOM 3469 C C . ASN B 2 73 ? 214.246 196.420 255.885 1.00 81.02 73 ASN B C 1
ATOM 3470 O O . ASN B 2 73 ? 215.009 196.612 256.838 1.00 81.02 73 ASN B O 1
ATOM 3475 N N . LEU B 2 74 ? 213.828 195.199 255.552 1.00 77.96 74 LEU B N 1
ATOM 3476 C CA . LEU B 2 74 ? 214.189 194.059 256.389 1.00 77.96 74 LEU B CA 1
ATOM 3477 C C . LEU B 2 74 ? 215.269 193.207 255.736 1.00 77.96 74 LEU B C 1
ATOM 3478 O O . LEU B 2 74 ? 215.830 192.311 256.378 1.00 77.96 74 LEU B O 1
ATOM 3483 N N . ARG B 2 75 ? 215.561 193.465 254.455 1.00 74.16 75 ARG B N 1
ATOM 3484 C CA . ARG B 2 75 ? 216.557 192.678 253.730 1.00 74.16 75 ARG B CA 1
ATOM 3485 C C . ARG B 2 75 ? 217.951 192.867 254.307 1.00 74.16 75 ARG B C 1
ATOM 3486 O O . ARG B 2 75 ? 218.737 191.914 254.376 1.00 74.16 75 ARG B O 1
ATOM 3494 N N . ILE B 2 76 ? 218.274 194.090 254.726 1.00 76.59 76 ILE B N 1
ATOM 3495 C CA . ILE B 2 76 ? 219.570 194.348 255.344 1.00 76.59 76 ILE B CA 1
ATOM 3496 C C . ILE B 2 76 ? 219.659 193.652 256.693 1.00 76.59 76 ILE B C 1
ATOM 3497 O O . ILE B 2 76 ? 220.701 193.090 257.052 1.00 76.59 76 ILE B O 1
ATOM 3502 N N . TYR B 2 77 ? 218.552 193.645 257.442 1.00 78.60 77 TYR B N 1
ATOM 3503 C CA . TYR B 2 77 ? 218.505 192.907 258.699 1.00 78.60 77 TYR B CA 1
ATOM 3504 C C . TYR B 2 77 ? 218.584 191.407 258.453 1.00 78.60 77 TYR B C 1
ATOM 3505 O O . TYR B 2 77 ? 219.186 190.673 259.245 1.00 78.60 77 TYR B O 1
ATOM 3514 N N . CYS B 2 78 ? 218.006 190.943 257.341 1.00 75.66 78 CYS B N 1
ATOM 3515 C CA . CYS B 2 78 ? 218.077 189.529 256.991 1.00 75.66 78 CYS B CA 1
ATOM 3516 C C . CYS B 2 78 ? 219.508 189.101 256.692 1.00 75.66 78 CYS B C 1
ATOM 3517 O O . CYS B 2 78 ? 219.974 188.072 257.201 1.00 75.66 78 CYS B O 1
ATOM 3520 N N . TYR B 2 79 ? 220.223 189.894 255.884 1.00 74.16 79 TYR B N 1
ATOM 3521 C CA . TYR B 2 79 ? 221.620 189.595 255.584 1.00 74.16 79 TYR B CA 1
ATOM 3522 C C . TYR B 2 79 ? 222.491 189.697 256.830 1.00 74.16 79 TYR B C 1
ATOM 3523 O O . TYR B 2 79 ? 223.408 188.888 257.018 1.00 74.16 79 TYR B O 1
ATOM 3532 N N . PHE B 2 80 ? 222.205 190.671 257.703 1.00 74.58 80 PHE B N 1
ATOM 3533 C CA . PHE B 2 80 ? 222.976 190.815 258.933 1.00 74.58 80 PHE B CA 1
ATOM 3534 C C . PHE B 2 80 ? 222.767 189.630 259.863 1.00 74.58 80 PHE B C 1
ATOM 3535 O O . PHE B 2 80 ? 223.724 189.139 260.467 1.00 74.58 80 PHE B O 1
ATOM 3543 N N . LEU B 2 81 ? 221.540 189.118 259.944 1.00 73.21 81 LEU B N 1
ATOM 3544 C CA . LEU B 2 81 ? 221.283 187.984 260.821 1.00 73.21 81 LEU B CA 1
ATOM 3545 C C . LEU B 2 81 ? 221.850 186.684 260.255 1.00 73.21 81 LEU B C 1
ATOM 3546 O O . LEU B 2 81 ? 222.354 185.850 261.026 1.00 73.21 81 LEU B O 1
ATOM 3551 N N . ILE B 2 82 ? 221.830 186.521 258.924 1.00 71.21 82 ILE B N 1
ATOM 3552 C CA . ILE B 2 82 ? 222.466 185.361 258.301 1.00 71.21 82 ILE B CA 1
ATOM 3553 C C . ILE B 2 82 ? 223.971 185.392 258.529 1.00 71.21 82 ILE B C 1
ATOM 3554 O O . ILE B 2 82 ? 224.575 184.379 258.905 1.00 71.21 82 ILE B O 1
ATOM 3559 N N . MET B 2 83 ? 224.593 186.563 258.361 1.00 78.29 83 MET B N 1
ATOM 3560 C CA . MET B 2 83 ? 226.032 186.671 258.573 1.00 78.29 83 MET B CA 1
ATOM 3561 C C . MET B 2 83 ? 226.409 186.523 260.042 1.00 78.29 83 MET B C 1
ATOM 3562 O O . MET B 2 83 ? 227.494 186.012 260.351 1.00 78.29 83 MET B O 1
ATOM 3567 N N . LYS B 2 84 ? 225.528 186.944 260.955 1.00 73.90 84 LYS B N 1
ATOM 3568 C CA . LYS B 2 84 ? 225.796 186.769 262.379 1.00 73.90 84 LYS B CA 1
ATOM 3569 C C . LYS B 2 84 ? 225.770 185.299 262.764 1.00 73.90 84 LYS B C 1
ATOM 3570 O O . LYS B 2 84 ? 226.666 184.823 263.473 1.00 73.90 84 LYS B O 1
ATOM 3576 N N . LEU B 2 85 ? 224.761 184.559 262.284 1.00 71.82 85 LEU B N 1
ATOM 3577 C CA . LEU B 2 85 ? 224.734 183.116 262.517 1.00 71.82 85 LEU B CA 1
ATOM 3578 C C . LEU B 2 85 ? 225.914 182.419 261.849 1.00 71.82 85 LEU B C 1
ATOM 3579 O O . LEU B 2 85 ? 226.449 181.442 262.392 1.00 71.82 85 LEU B O 1
ATOM 3584 N N . GLY B 2 86 ? 226.354 182.929 260.700 1.00 76.27 86 GLY B N 1
ATOM 3585 C CA . GLY B 2 86 ? 227.505 182.391 260.009 1.00 76.27 86 GLY B CA 1
ATOM 3586 C C . GLY B 2 86 ? 228.800 182.521 260.781 1.00 76.27 86 GLY B C 1
ATOM 3587 O O . GLY B 2 86 ? 229.461 181.517 261.058 1.00 76.27 86 GLY B O 1
ATOM 3588 N N . ARG B 2 87 ? 229.170 183.749 261.148 1.00 78.49 87 ARG B N 1
ATOM 3589 C CA . ARG B 2 87 ? 230.415 183.930 261.886 1.00 78.49 87 ARG B CA 1
ATOM 3590 C C . ARG B 2 87 ? 230.319 183.454 263.329 1.00 78.49 87 ARG B C 1
ATOM 3591 O O . ARG B 2 87 ? 231.361 183.272 263.965 1.00 78.49 87 ARG B O 1
ATOM 3599 N N . ARG B 2 88 ? 229.114 183.242 263.862 1.00 81.73 88 ARG B N 1
ATOM 3600 C CA . ARG B 2 88 ? 229.001 182.531 265.129 1.00 81.73 88 ARG B CA 1
ATOM 3601 C C . ARG B 2 88 ? 229.341 181.057 264.950 1.00 81.73 88 ARG B C 1
ATOM 3602 O O . ARG B 2 88 ? 230.141 180.498 265.708 1.00 81.73 88 ARG B O 1
ATOM 3610 N N . LEU B 2 89 ? 228.752 180.414 263.938 1.00 80.68 89 LEU B N 1
ATOM 3611 C CA . LEU B 2 89 ? 229.032 179.005 263.687 1.00 80.68 89 LEU B CA 1
ATOM 3612 C C . LEU B 2 89 ? 230.383 178.773 263.023 1.00 80.68 89 LEU B C 1
ATOM 3613 O O . LEU B 2 89 ? 230.868 177.635 263.041 1.00 80.68 89 LEU B O 1
ATOM 3618 N N . ASN B 2 90 ? 230.975 179.822 262.438 1.00 81.30 90 ASN B N 1
ATOM 3619 C CA . ASN B 2 90 ? 232.279 179.797 261.762 1.00 81.30 90 ASN B CA 1
ATOM 3620 C C . ASN B 2 90 ? 232.302 178.793 260.605 1.00 81.30 90 ASN B C 1
ATOM 3621 O O . ASN B 2 90 ? 233.039 177.806 260.612 1.00 81.30 90 ASN B O 1
ATOM 3626 N N . ILE B 2 91 ? 231.465 179.063 259.603 1.00 74.95 91 ILE B N 1
ATOM 3627 C CA . ILE B 2 91 ? 231.516 178.359 258.330 1.00 74.95 91 ILE B CA 1
ATOM 3628 C C . ILE B 2 91 ? 231.841 179.373 257.239 1.00 74.95 91 ILE B C 1
ATOM 3629 O O . ILE B 2 91 ? 231.715 180.585 257.423 1.00 74.95 91 ILE B O 1
ATOM 3634 N N . ARG B 2 92 ? 232.264 178.857 256.090 1.00 73.60 92 ARG B N 1
ATOM 3635 C CA . ARG B 2 92 ? 232.845 179.674 255.039 1.00 73.60 92 ARG B CA 1
ATOM 3636 C C . ARG B 2 92 ? 231.762 180.422 254.266 1.00 73.60 92 ARG B C 1
ATOM 3637 O O . ARG B 2 92 ? 230.565 180.201 254.449 1.00 73.60 92 ARG B O 1
ATOM 3645 N N . GLN B 2 93 ? 232.200 181.306 253.364 1.00 65.62 93 GLN B N 1
ATOM 3646 C CA . GLN B 2 93 ? 231.315 182.303 252.766 1.00 65.62 93 GLN B CA 1
ATOM 3647 C C . GLN B 2 93 ? 230.366 181.700 251.735 1.00 65.62 93 GLN B C 1
ATOM 3648 O O . GLN B 2 93 ? 229.238 182.187 251.577 1.00 65.62 93 GLN B O 1
ATOM 3654 N N . TYR B 2 94 ? 230.790 180.637 251.046 1.00 64.16 94 TYR B N 1
ATOM 3655 C CA . TYR B 2 94 ? 229.976 180.054 249.982 1.00 64.16 94 TYR B CA 1
ATOM 3656 C C . TYR B 2 94 ? 228.686 179.453 250.532 1.00 64.16 94 TYR B C 1
ATOM 3657 O O . TYR B 2 94 ? 227.628 179.542 249.894 1.00 64.16 94 TYR B O 1
ATOM 3666 N N . ALA B 2 95 ? 228.745 178.903 251.747 1.00 63.89 95 ALA B N 1
ATOM 3667 C CA . ALA B 2 95 ? 227.550 178.361 252.381 1.00 63.89 95 ALA B CA 1
ATOM 3668 C C . ALA B 2 95 ? 226.558 179.460 252.745 1.00 63.89 95 ALA B C 1
ATOM 3669 O O . ALA B 2 95 ? 225.355 179.309 252.513 1.00 63.89 95 ALA B O 1
ATOM 3671 N N . LEU B 2 96 ? 227.038 180.576 253.301 1.00 64.48 96 LEU B N 1
ATOM 3672 C CA . LEU B 2 96 ? 226.134 181.676 253.626 1.00 64.48 96 LEU B CA 1
ATOM 3673 C C . LEU B 2 96 ? 225.575 182.344 252.377 1.00 64.48 96 LEU B C 1
ATOM 3674 O O . LEU B 2 96 ? 224.426 182.799 252.383 1.00 64.48 96 LEU B O 1
ATOM 3679 N N . ALA B 2 97 ? 226.354 182.390 251.297 1.00 60.48 97 ALA B N 1
ATOM 3680 C CA . ALA B 2 97 ? 225.846 182.940 250.045 1.00 60.48 97 ALA B CA 1
ATOM 3681 C C . ALA B 2 97 ? 224.744 182.065 249.461 1.00 60.48 97 ALA B C 1
ATOM 3682 O O . ALA B 2 97 ? 223.710 182.575 249.007 1.00 60.48 97 ALA B O 1
ATOM 3684 N N . THR B 2 98 ? 224.935 180.744 249.485 1.00 62.96 98 THR B N 1
ATOM 3685 C CA . THR B 2 98 ? 223.890 179.844 249.014 1.00 62.96 98 THR B CA 1
ATOM 3686 C C . THR B 2 98 ? 222.669 179.870 249.931 1.00 62.96 98 THR B C 1
ATOM 3687 O O . THR B 2 98 ? 221.533 179.735 249.456 1.00 62.96 98 THR B O 1
ATOM 3691 N N . ALA B 2 99 ? 222.878 180.090 251.233 1.00 62.04 99 ALA B N 1
ATOM 3692 C CA . ALA B 2 99 ? 221.754 180.239 252.152 1.00 62.04 99 ALA B CA 1
ATOM 3693 C C . ALA B 2 99 ? 220.968 181.511 251.863 1.00 62.04 99 ALA B C 1
ATOM 3694 O O . ALA B 2 99 ? 219.735 181.517 251.943 1.00 62.04 99 ALA B O 1
ATOM 3696 N N . HIS B 2 100 ? 221.662 182.589 251.499 1.00 60.56 100 HIS B N 1
ATOM 3697 C CA . HIS B 2 100 ? 220.978 183.822 251.127 1.00 60.56 100 HIS B CA 1
ATOM 3698 C C . HIS B 2 100 ? 220.225 183.666 249.810 1.00 60.56 100 HIS B C 1
ATOM 3699 O O . HIS B 2 100 ? 219.142 184.244 249.640 1.00 60.56 100 HIS B O 1
ATOM 3706 N N . ILE B 2 101 ? 220.761 182.862 248.889 1.00 57.04 101 ILE B N 1
ATOM 3707 C CA . ILE B 2 101 ? 220.060 182.600 247.633 1.00 57.04 101 ILE B CA 1
ATOM 3708 C C . ILE B 2 101 ? 218.790 181.790 247.883 1.00 57.04 101 ILE B C 1
ATOM 3709 O O . ILE B 2 101 ? 217.732 182.080 247.306 1.00 57.04 101 ILE B O 1
ATOM 3714 N N . TYR B 2 102 ? 218.859 180.798 248.778 1.00 61.67 102 TYR B N 1
ATOM 3715 C CA . TYR B 2 102 ? 217.654 180.053 249.145 1.00 61.67 102 TYR B CA 1
ATOM 3716 C C . TYR B 2 102 ? 216.651 180.935 249.878 1.00 61.67 102 TYR B C 1
ATOM 3717 O O . TYR B 2 102 ? 215.438 180.778 249.698 1.00 61.67 102 TYR B O 1
ATOM 3726 N N . LEU B 2 103 ? 217.144 181.873 250.694 1.00 61.78 103 LEU B N 1
ATOM 3727 C CA . LEU B 2 103 ? 216.276 182.813 251.400 1.00 61.78 103 LEU B CA 1
ATOM 3728 C C . LEU B 2 103 ? 215.493 183.676 250.422 1.00 61.78 103 LEU B C 1
ATOM 3729 O O . LEU B 2 103 ? 214.272 183.834 250.554 1.00 61.78 103 LEU B O 1
ATOM 3734 N N . SER B 2 104 ? 216.181 184.234 249.424 1.00 61.93 104 SER B N 1
ATOM 3735 C CA . SER B 2 104 ? 215.504 185.094 248.460 1.00 61.93 104 SER B CA 1
ATOM 3736 C C . SER B 2 104 ? 214.567 184.293 247.562 1.00 61.93 104 SER B C 1
ATOM 3737 O O . SER B 2 104 ? 213.439 184.727 247.289 1.00 61.93 104 SER B O 1
ATOM 3740 N N . ARG B 2 105 ? 214.990 183.101 247.133 1.00 60.97 105 ARG B N 1
ATOM 3741 C CA . ARG B 2 105 ? 214.132 182.269 246.301 1.00 60.97 105 ARG B CA 1
ATOM 3742 C C . ARG B 2 105 ? 212.954 181.675 247.059 1.00 60.97 105 ARG B C 1
ATOM 3743 O O . ARG B 2 105 ? 211.998 181.226 246.421 1.00 60.97 105 ARG B O 1
ATOM 3751 N N . PHE B 2 106 ? 212.994 181.650 248.389 1.00 66.47 106 PHE B N 1
ATOM 3752 C CA . PHE B 2 106 ? 211.809 181.249 249.130 1.00 66.47 106 PHE B CA 1
ATOM 3753 C C . PHE B 2 106 ? 210.888 182.425 249.415 1.00 66.47 106 PHE B C 1
ATOM 3754 O O . PHE B 2 106 ? 209.666 182.288 249.308 1.00 66.47 106 PHE B O 1
ATOM 3762 N N . LEU B 2 107 ? 211.445 183.587 249.771 1.00 64.60 107 LEU B N 1
ATOM 3763 C CA . LEU B 2 107 ? 210.602 184.746 250.047 1.00 64.60 107 LEU B CA 1
ATOM 3764 C C . LEU B 2 107 ? 209.995 185.352 248.789 1.00 64.60 107 LEU B C 1
ATOM 3765 O O . LEU B 2 107 ? 209.096 186.190 248.900 1.00 64.60 107 LEU B O 1
ATOM 3770 N N . ILE B 2 108 ? 210.480 184.981 247.603 1.00 62.54 108 ILE B N 1
ATOM 3771 C CA . ILE B 2 108 ? 209.791 185.392 246.383 1.00 62.54 108 ILE B CA 1
ATOM 3772 C C . ILE B 2 108 ? 208.434 184.699 246.272 1.00 62.54 108 ILE B C 1
ATOM 3773 O O . ILE B 2 108 ? 207.421 185.337 245.961 1.00 62.54 108 ILE B O 1
ATOM 3778 N N . LYS B 2 109 ? 208.374 183.405 246.577 1.00 66.46 109 LYS B N 1
ATOM 3779 C CA . LYS B 2 109 ? 207.162 182.624 246.373 1.00 66.46 109 LYS B CA 1
ATOM 3780 C C . LYS B 2 109 ? 206.358 182.408 247.645 1.00 66.46 109 LYS B C 1
ATOM 3781 O O . LYS B 2 109 ? 205.380 181.655 247.619 1.00 66.46 109 LYS B O 1
ATOM 3787 N N . ALA B 2 110 ? 206.735 183.043 248.751 1.00 69.27 110 ALA B N 1
ATOM 3788 C CA . ALA B 2 110 ? 205.980 182.945 249.991 1.00 69.27 110 ALA B CA 1
ATOM 3789 C C . ALA B 2 110 ? 206.160 184.233 250.774 1.00 69.27 110 ALA B C 1
ATOM 3790 O O . ALA B 2 110 ? 207.199 184.889 250.680 1.00 69.27 110 ALA B O 1
ATOM 3792 N N . SER B 2 111 ? 205.144 184.587 251.555 1.00 76.68 111 SER B N 1
ATOM 3793 C CA . SER B 2 111 ? 205.188 185.824 252.317 1.00 76.68 111 SER B CA 1
ATOM 3794 C C . SER B 2 111 ? 206.071 185.661 253.552 1.00 76.68 111 SER B C 1
ATOM 3795 O O . SER B 2 111 ? 206.565 184.574 253.861 1.00 76.68 111 SER B O 1
ATOM 3798 N N . VAL B 2 112 ? 206.270 186.763 254.271 1.00 78.53 112 VAL B N 1
ATOM 3799 C CA . VAL B 2 112 ? 207.072 186.762 255.489 1.00 78.53 112 VAL B CA 1
ATOM 3800 C C . VAL B 2 112 ? 206.237 187.028 256.733 1.00 78.53 112 VAL B C 1
ATOM 3801 O O . VAL B 2 112 ? 206.722 186.794 257.852 1.00 78.53 112 VAL B O 1
ATOM 3805 N N . ARG B 2 113 ? 204.985 187.453 256.578 1.00 91.35 113 ARG B N 1
ATOM 3806 C CA . ARG B 2 113 ? 204.082 187.693 257.696 1.00 91.35 113 ARG B CA 1
ATOM 3807 C C . ARG B 2 113 ? 203.398 186.421 258.178 1.00 91.35 113 ARG B C 1
ATOM 3808 O O . ARG B 2 113 ? 202.453 186.499 258.968 1.00 91.35 113 ARG B O 1
ATOM 3816 N N . GLU B 2 114 ? 203.847 185.258 257.710 1.00 85.73 114 GLU B N 1
ATOM 3817 C CA . GLU B 2 114 ? 203.299 183.974 258.107 1.00 85.73 114 GLU B CA 1
ATOM 3818 C C . GLU B 2 114 ? 204.364 182.925 258.380 1.00 85.73 114 GLU B C 1
ATOM 3819 O O . GLU B 2 114 ? 204.014 181.790 258.715 1.00 85.73 114 GLU B O 1
ATOM 3825 N N . ILE B 2 115 ? 205.642 183.264 258.248 1.00 82.87 115 ILE B N 1
ATOM 3826 C CA . ILE B 2 115 ? 206.742 182.318 258.362 1.00 82.87 115 ILE B CA 1
ATOM 3827 C C . ILE B 2 115 ? 207.739 182.877 259.366 1.00 82.87 115 ILE B C 1
ATOM 3828 O O . ILE B 2 115 ? 208.125 184.047 259.275 1.00 82.87 115 ILE B O 1
ATOM 3833 N N . ASN B 2 116 ? 208.125 182.054 260.340 1.00 82.95 116 ASN B N 1
ATOM 3834 C CA . ASN B 2 116 ? 209.084 182.475 261.353 1.00 82.95 116 ASN B CA 1
ATOM 3835 C C . ASN B 2 116 ? 210.455 182.652 260.716 1.00 82.95 116 ASN B C 1
ATOM 3836 O O . ASN B 2 116 ? 211.025 181.698 260.177 1.00 82.95 116 ASN B O 1
ATOM 3841 N N . LEU B 2 117 ? 210.976 183.879 260.778 1.00 78.72 117 LEU B N 1
ATOM 3842 C CA . LEU B 2 117 ? 212.138 184.243 259.976 1.00 78.72 117 LEU B CA 1
ATOM 3843 C C . LEU B 2 117 ? 213.414 183.593 260.495 1.00 78.72 117 LEU B C 1
ATOM 3844 O O . LEU B 2 117 ? 214.285 183.216 259.704 1.00 78.72 117 LEU B O 1
ATOM 3849 N N . TYR B 2 118 ? 213.542 183.446 261.815 1.00 80.09 118 TYR B N 1
ATOM 3850 C CA . TYR B 2 118 ? 214.786 182.933 262.384 1.00 80.09 118 TYR B CA 1
ATOM 3851 C C . TYR B 2 118 ? 214.945 181.441 262.127 1.00 80.09 118 TYR B C 1
ATOM 3852 O O . TYR B 2 118 ? 216.058 180.974 261.842 1.00 80.09 118 TYR B O 1
ATOM 3861 N N . MET B 2 119 ? 213.844 180.690 262.183 1.00 80.54 119 MET B N 1
ATOM 3862 C CA . MET B 2 119 ? 213.893 179.290 261.786 1.00 80.54 119 MET B CA 1
ATOM 3863 C C . MET B 2 119 ? 214.159 179.144 260.296 1.00 80.54 119 MET B C 1
ATOM 3864 O O . MET B 2 119 ? 214.840 178.200 259.889 1.00 80.54 119 MET B O 1
ATOM 3869 N N . LEU B 2 120 ? 213.667 180.080 259.477 1.00 71.07 120 LEU B N 1
ATOM 3870 C CA . LEU B 2 120 ? 213.953 180.040 258.046 1.00 71.07 120 LEU B CA 1
ATOM 3871 C C . LEU B 2 120 ? 215.423 180.316 257.769 1.00 71.07 120 LEU B C 1
ATOM 3872 O O . LEU B 2 120 ? 216.021 179.690 256.887 1.00 71.07 120 LEU B O 1
ATOM 3877 N N . VAL B 2 121 ? 216.029 181.220 258.541 1.00 68.42 121 VAL B N 1
ATOM 3878 C CA . VAL B 2 121 ? 217.448 181.519 258.384 1.00 68.42 121 VAL B CA 1
ATOM 3879 C C . VAL B 2 121 ? 218.299 180.324 258.795 1.00 68.42 121 VAL B C 1
ATOM 3880 O O . VAL B 2 121 ? 219.228 179.928 258.072 1.00 68.42 121 VAL B O 1
ATOM 3884 N N . THR B 2 122 ? 217.978 179.713 259.941 1.00 71.48 122 THR B N 1
ATOM 3885 C CA . THR B 2 122 ? 218.731 178.546 260.394 1.00 71.48 122 THR B CA 1
ATOM 3886 C C . THR B 2 122 ? 218.528 177.358 259.459 1.00 71.48 122 THR B C 1
ATOM 3887 O O . THR B 2 122 ? 219.469 176.601 259.192 1.00 71.48 122 THR B O 1
ATOM 3891 N N . THR B 2 123 ? 217.324 177.229 258.900 1.00 71.17 123 THR B N 1
ATOM 3892 C CA . THR B 2 123 ? 217.030 176.178 257.936 1.00 71.17 123 THR B CA 1
ATOM 3893 C C . THR B 2 123 ? 217.811 176.371 256.642 1.00 71.17 123 THR B C 1
ATOM 3894 O O . THR B 2 123 ? 218.339 175.404 256.077 1.00 71.17 123 THR B O 1
ATOM 3898 N N . CYS B 2 124 ? 217.920 177.616 256.172 1.00 71.82 124 CYS B N 1
ATOM 3899 C CA . CYS B 2 124 ? 218.652 177.876 254.938 1.00 71.82 124 CYS B CA 1
ATOM 3900 C C . CYS B 2 124 ? 220.148 177.665 255.121 1.00 71.82 124 CYS B C 1
ATOM 3901 O O . CYS B 2 124 ? 220.812 177.131 254.223 1.00 71.82 124 CYS B O 1
ATOM 3904 N N . VAL B 2 125 ? 220.690 178.053 256.282 1.00 64.91 125 VAL B N 1
ATOM 3905 C CA . VAL B 2 125 ? 222.099 177.785 256.567 1.00 64.91 125 VAL B CA 1
ATOM 3906 C C . VAL B 2 125 ? 222.351 176.282 256.652 1.00 64.91 125 VAL B C 1
ATOM 3907 O O . VAL B 2 125 ? 223.349 175.778 256.118 1.00 64.91 125 VAL B O 1
ATOM 3911 N N . TYR B 2 126 ? 221.405 175.541 257.241 1.00 69.63 126 TYR B N 1
ATOM 3912 C CA . TYR B 2 126 ? 221.507 174.086 257.335 1.00 69.63 126 TYR B CA 1
ATOM 3913 C C . TYR B 2 126 ? 221.515 173.429 255.959 1.00 69.63 126 TYR B C 1
ATOM 3914 O O . TYR B 2 126 ? 222.389 172.605 255.657 1.00 69.63 126 TYR B O 1
ATOM 3923 N N . LEU B 2 127 ? 220.567 173.811 255.101 1.00 67.70 127 LEU B N 1
ATOM 3924 C CA . LEU B 2 127 ? 220.454 173.191 253.784 1.00 67.70 127 LEU B CA 1
ATOM 3925 C C . LEU B 2 127 ? 221.630 173.555 252.888 1.00 67.70 127 LEU B C 1
ATOM 3926 O O . LEU B 2 127 ? 222.139 172.700 252.153 1.00 67.70 127 LEU B O 1
ATOM 3931 N N . ALA B 2 128 ? 222.099 174.804 252.957 1.00 67.04 128 ALA B N 1
ATOM 3932 C CA . ALA B 2 128 ? 223.222 175.207 252.119 1.00 67.04 128 ALA B CA 1
ATOM 3933 C C . ALA B 2 128 ? 224.521 174.556 252.575 1.00 67.04 128 ALA B C 1
ATOM 3934 O O . ALA B 2 128 ? 225.336 174.143 251.739 1.00 67.04 128 ALA B O 1
ATOM 3936 N N . CYS B 2 129 ? 224.727 174.439 253.893 1.00 72.73 129 CYS B N 1
ATOM 3937 C CA . CYS B 2 129 ? 225.904 173.743 254.398 1.00 72.73 129 CYS B CA 1
ATOM 3938 C C . CYS B 2 129 ? 225.86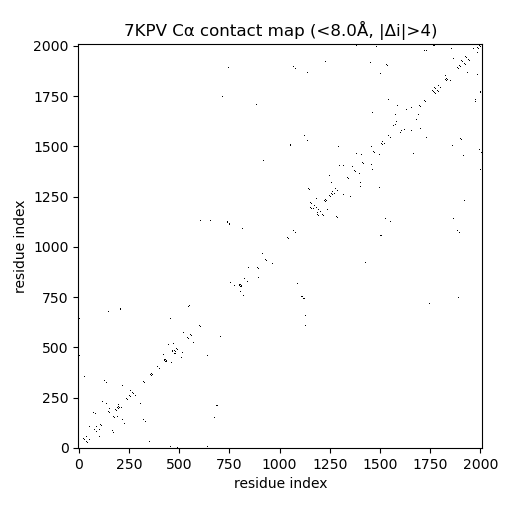5 172.260 254.067 1.00 72.73 129 CYS B C 1
ATOM 3939 O O . CYS B 2 129 ? 226.916 171.648 253.850 1.00 72.73 129 CYS B O 1
ATOM 3942 N N . LYS B 2 130 ? 224.674 171.666 254.012 1.00 69.53 130 LYS B N 1
ATOM 3943 C CA . LYS B 2 130 ? 224.598 170.257 253.646 1.00 69.53 130 LYS B CA 1
ATOM 3944 C C . LYS B 2 130 ? 224.840 170.057 252.155 1.00 69.53 130 LYS B C 1
ATOM 3945 O O . LYS B 2 130 ? 225.498 169.090 251.756 1.00 69.53 130 LYS B O 1
ATOM 3951 N N . VAL B 2 131 ? 224.340 170.965 251.315 1.00 67.58 131 VAL B N 1
ATOM 3952 C CA . VAL B 2 131 ? 224.417 170.745 249.873 1.00 67.58 131 VAL B CA 1
ATOM 3953 C C . VAL B 2 131 ? 225.722 171.240 249.254 1.00 67.58 131 VAL B C 1
ATOM 3954 O O . VAL B 2 131 ? 226.070 170.808 248.145 1.00 67.58 131 VAL B O 1
ATOM 3958 N N . GLU B 2 132 ? 226.468 172.115 249.931 1.00 68.78 132 GLU B N 1
ATOM 3959 C CA . GLU B 2 132 ? 227.742 172.576 249.395 1.00 68.78 132 GLU B CA 1
ATOM 3960 C C . GLU B 2 132 ? 228.932 171.887 250.046 1.00 68.78 132 GLU B C 1
ATOM 3961 O O . GLU B 2 132 ? 230.036 172.442 250.049 1.00 68.78 132 GLU B O 1
ATOM 3967 N N . GLU B 2 133 ? 228.710 170.687 250.592 1.00 75.56 133 GLU B N 1
ATOM 3968 C CA . GLU B 2 133 ? 229.745 169.762 251.070 1.00 75.56 133 GLU B CA 1
ATOM 3969 C C . GLU B 2 133 ? 230.604 170.376 252.179 1.00 75.56 133 GLU B C 1
ATOM 3970 O O . GLU B 2 133 ? 231.831 170.431 252.100 1.00 75.56 133 GLU B O 1
ATOM 3976 N N . CYS B 2 134 ? 229.925 170.837 253.220 1.00 77.70 134 CYS B N 1
ATOM 3977 C CA . CYS B 2 134 ? 230.544 171.289 254.459 1.00 77.70 134 CYS B CA 1
ATOM 3978 C C . CYS B 2 134 ? 229.511 171.153 255.568 1.00 77.70 134 CYS B C 1
ATOM 3979 O O . CYS B 2 134 ? 228.930 172.156 256.001 1.00 77.70 134 CYS B O 1
ATOM 3982 N N . PRO B 2 135 ? 229.259 169.941 256.052 1.00 82.49 135 PRO B N 1
ATOM 3983 C CA . PRO B 2 135 ? 228.050 169.689 256.839 1.00 82.49 135 PRO B CA 1
ATOM 3984 C C . PRO B 2 135 ? 228.156 170.188 258.271 1.00 82.49 135 PRO B C 1
ATOM 3985 O O . PRO B 2 135 ? 229.232 170.272 258.863 1.00 82.49 135 PRO B O 1
ATOM 3989 N N . GLN B 2 136 ? 226.991 170.524 258.818 1.00 82.74 136 GLN B N 1
ATOM 3990 C CA . GLN B 2 136 ? 226.846 170.925 260.209 1.00 82.74 136 GLN B CA 1
ATOM 3991 C C . GLN B 2 136 ? 225.718 170.106 260.810 1.00 82.74 136 GLN B C 1
ATOM 3992 O O . GLN B 2 136 ? 224.613 170.087 260.262 1.00 82.74 136 GLN B O 1
ATOM 3998 N N . TYR B 2 137 ? 226.002 169.422 261.917 1.00 88.88 137 TYR B N 1
ATOM 3999 C CA . TYR B 2 137 ? 224.999 168.572 262.544 1.00 88.88 137 TYR B CA 1
ATOM 4000 C C . TYR B 2 137 ? 223.910 169.420 263.182 1.00 88.88 137 TYR B C 1
ATOM 4001 O O . TYR B 2 137 ? 224.133 170.579 263.539 1.00 88.88 137 TYR B O 1
ATOM 4010 N N . ILE B 2 138 ? 222.723 168.829 263.328 1.00 84.50 138 ILE B N 1
ATOM 4011 C CA . ILE B 2 138 ? 221.547 169.569 263.762 1.00 84.50 138 ILE B CA 1
ATOM 4012 C C . ILE B 2 138 ? 221.608 169.949 265.238 1.00 84.50 138 ILE B C 1
ATOM 4013 O O . ILE B 2 138 ? 220.989 170.943 265.640 1.00 84.50 138 ILE B O 1
ATOM 4018 N N . ARG B 2 139 ? 222.395 169.226 266.039 1.00 86.82 139 ARG B N 1
ATOM 4019 C CA . ARG B 2 139 ? 222.493 169.500 267.468 1.00 86.82 139 ARG B CA 1
ATOM 4020 C C . ARG B 2 139 ? 223.218 170.812 267.725 1.00 86.82 139 ARG B C 1
ATOM 4021 O O . ARG B 2 139 ? 222.681 171.708 268.383 1.00 86.82 139 ARG B O 1
ATOM 4029 N N . THR B 2 140 ? 224.438 170.942 267.189 1.00 89.20 140 THR B N 1
ATOM 4030 C CA . THR B 2 140 ? 225.203 172.177 267.336 1.00 89.20 140 THR B CA 1
ATOM 4031 C C . THR B 2 140 ? 224.538 173.337 266.612 1.00 89.20 140 THR B C 1
ATOM 4032 O O . THR B 2 140 ? 224.609 174.477 267.084 1.00 89.20 140 THR B O 1
ATOM 4036 N N . LEU B 2 141 ? 223.850 173.056 265.503 1.00 84.36 141 LEU B N 1
ATOM 4037 C CA . LEU B 2 141 ? 223.168 174.099 264.745 1.00 84.36 141 LEU B CA 1
ATOM 4038 C C . LEU B 2 141 ? 222.014 174.702 265.540 1.00 84.36 141 LEU B C 1
ATOM 4039 O O . LEU B 2 141 ? 221.936 175.928 265.710 1.00 84.36 141 LEU B O 1
ATOM 4044 N N . VAL B 2 142 ? 221.122 173.857 266.062 1.00 86.91 142 VAL B N 1
ATOM 4045 C CA . VAL B 2 142 ? 220.010 174.390 266.840 1.00 86.91 142 VAL B CA 1
ATOM 4046 C C . VAL B 2 142 ? 220.462 174.876 268.216 1.00 86.91 142 VAL B C 1
ATOM 4047 O O . VAL B 2 142 ? 219.818 175.765 268.784 1.00 86.91 142 VAL B O 1
ATOM 4051 N N . SER B 2 143 ? 221.600 174.392 268.732 1.00 89.04 143 SER B N 1
ATOM 4052 C CA . SER B 2 143 ? 222.115 174.932 269.984 1.00 89.04 143 SER B CA 1
ATOM 4053 C C . SER B 2 143 ? 222.680 176.332 269.785 1.00 89.04 143 SER B C 1
ATOM 4054 O O . SER B 2 143 ? 222.530 177.191 270.657 1.00 89.04 143 SER B O 1
ATOM 4057 N N . GLU B 2 144 ? 223.316 176.590 268.637 1.00 89.26 144 GLU B N 1
ATOM 4058 C CA . GLU B 2 144 ? 223.776 177.946 268.354 1.00 89.26 144 GLU B CA 1
ATOM 4059 C C . GLU B 2 144 ? 222.606 178.876 268.066 1.00 89.26 144 GLU B C 1
ATOM 4060 O O . GLU B 2 144 ? 222.612 180.039 268.492 1.00 89.26 144 GLU B O 1
ATOM 4066 N N . ALA B 2 145 ? 221.585 178.374 267.365 1.00 88.95 145 ALA B N 1
ATOM 4067 C CA . ALA B 2 145 ? 220.390 179.175 267.119 1.00 88.95 145 ALA B CA 1
ATOM 4068 C C . ALA B 2 145 ? 219.598 179.445 268.392 1.00 88.95 145 ALA B C 1
ATOM 4069 O O . ALA B 2 145 ? 218.841 180.418 268.439 1.00 88.95 145 ALA B O 1
ATOM 4071 N N . ARG B 2 146 ? 219.751 178.607 269.415 1.00 92.19 146 ARG B N 1
ATOM 4072 C CA . ARG B 2 146 ? 219.190 178.906 270.724 1.00 92.19 146 ARG B CA 1
ATOM 4073 C C . ARG B 2 146 ? 220.074 179.830 271.553 1.00 92.19 146 ARG B C 1
ATOM 4074 O O . ARG B 2 146 ? 219.551 180.697 272.258 1.00 92.19 146 ARG B O 1
ATOM 4082 N N . THR B 2 147 ? 221.397 179.678 271.492 1.00 89.31 147 THR B N 1
ATOM 4083 C CA . THR B 2 147 ? 222.261 180.500 272.328 1.00 89.31 147 THR B CA 1
ATOM 4084 C C . THR B 2 147 ? 222.451 181.906 271.776 1.00 89.31 147 THR B C 1
ATOM 4085 O O . THR B 2 147 ? 222.901 182.787 272.516 1.00 89.31 147 THR B O 1
ATOM 4089 N N . LEU B 2 148 ? 222.118 182.146 270.508 1.00 89.11 148 LEU B N 1
ATOM 4090 C CA . LEU B 2 148 ? 222.111 183.516 270.010 1.00 89.11 148 LEU B CA 1
ATOM 4091 C C . LEU B 2 148 ? 220.733 184.144 270.154 1.00 89.11 148 LEU B C 1
ATOM 4092 O O . LEU B 2 148 ? 220.606 185.276 270.627 1.00 89.11 148 LEU B O 1
ATOM 4097 N N . TRP B 2 149 ? 219.698 183.420 269.745 1.00 89.50 149 TRP B N 1
ATOM 4098 C CA . TRP B 2 149 ? 218.318 183.834 269.956 1.00 89.50 149 TRP B CA 1
ATOM 4099 C C . TRP B 2 149 ? 217.694 182.880 270.960 1.00 89.50 149 TRP B C 1
ATOM 4100 O O . TRP B 2 149 ? 217.311 181.760 270.592 1.00 89.50 149 TRP B O 1
ATOM 4111 N N . PRO B 2 150 ? 217.586 183.250 272.241 1.00 94.33 150 PRO B N 1
ATOM 4112 C CA . PRO B 2 150 ? 216.884 182.386 273.202 1.00 94.33 150 PRO B CA 1
ATOM 4113 C C . PRO B 2 150 ? 215.386 182.302 272.972 1.00 94.33 150 PRO B C 1
ATOM 4114 O O . PRO B 2 150 ? 214.738 181.430 273.558 1.00 94.33 150 PRO B O 1
ATOM 4118 N N . GLU B 2 151 ? 214.819 183.175 272.151 1.00 96.05 151 GLU B N 1
ATOM 4119 C CA . GLU B 2 151 ? 213.439 183.080 271.711 1.00 96.05 151 GLU B CA 1
ATOM 4120 C C . GLU B 2 151 ? 213.405 182.758 270.222 1.00 96.05 151 GLU B C 1
ATOM 4121 O O . GLU B 2 151 ? 214.446 182.643 269.570 1.00 96.05 151 GLU B O 1
ATOM 4127 N N . PHE B 2 152 ? 212.183 182.580 269.709 1.00 91.71 152 PHE B N 1
ATOM 4128 C CA . PHE B 2 152 ? 211.860 182.342 268.299 1.00 91.71 152 PHE B CA 1
ATOM 4129 C C . PHE B 2 152 ? 212.424 181.036 267.748 1.00 91.71 152 PHE B C 1
ATOM 4130 O O . PHE B 2 152 ? 212.498 180.873 266.528 1.00 91.71 152 PHE B O 1
ATOM 4138 N N . ILE B 2 153 ? 212.822 180.090 268.594 1.00 93.41 153 ILE B N 1
ATOM 4139 C CA . ILE B 2 153 ? 213.279 178.792 268.098 1.00 93.41 153 ILE B CA 1
ATOM 4140 C C . ILE B 2 153 ? 212.950 177.698 269.111 1.00 93.41 153 ILE B C 1
ATOM 4141 O O . ILE B 2 153 ? 213.365 177.780 270.275 1.00 93.41 153 ILE B O 1
ATOM 4146 N N . PRO B 2 154 ? 212.198 176.674 268.718 1.00 93.90 154 PRO B N 1
ATOM 4147 C CA . PRO B 2 154 ? 211.864 175.589 269.643 1.00 93.90 154 PRO B CA 1
ATOM 4148 C C . PRO B 2 154 ? 213.069 174.706 269.909 1.00 93.90 154 PRO B C 1
ATOM 4149 O O . PRO B 2 154 ? 214.013 174.677 269.104 1.00 93.90 154 PRO B O 1
ATOM 4153 N N . PRO B 2 155 ? 213.084 173.975 271.029 1.00 96.67 155 PRO B N 1
ATOM 4154 C CA . PRO B 2 155 ? 214.183 173.027 271.262 1.00 96.67 155 PRO B CA 1
ATOM 4155 C C . PRO B 2 155 ? 214.119 171.803 270.376 1.00 96.67 155 PRO B C 1
ATOM 4156 O O . PRO B 2 155 ? 215.150 171.147 270.187 1.00 96.67 155 PRO B O 1
ATOM 4160 N N . ASP B 2 156 ? 212.953 171.470 269.843 1.00 95.65 156 ASP B N 1
ATOM 4161 C CA . ASP B 2 156 ? 212.793 170.324 268.957 1.00 95.65 156 ASP B CA 1
ATOM 4162 C C . ASP B 2 156 ? 213.484 170.569 267.624 1.00 95.65 156 ASP B C 1
ATOM 4163 O O . ASP B 2 156 ? 213.102 171.503 266.908 1.00 95.65 156 ASP B O 1
ATOM 4168 N N . PRO B 2 157 ? 214.483 169.769 267.243 1.00 89.95 157 PRO B N 1
ATOM 4169 C CA . PRO B 2 157 ? 215.047 169.898 265.894 1.00 89.95 157 PRO B CA 1
ATOM 4170 C C . PRO B 2 157 ? 214.130 169.365 264.814 1.00 89.95 157 PRO B C 1
ATOM 4171 O O . PRO B 2 157 ? 214.387 169.614 263.629 1.00 89.95 157 PRO B O 1
ATOM 4175 N N . THR B 2 158 ? 213.079 168.630 265.191 1.00 94.67 158 THR B N 1
ATOM 4176 C CA . THR B 2 158 ? 212.149 168.073 264.214 1.00 94.67 158 THR B CA 1
ATOM 4177 C C . THR B 2 158 ? 211.365 169.166 263.502 1.00 94.67 158 THR B C 1
ATOM 4178 O O . THR B 2 158 ? 211.032 169.026 262.321 1.00 94.67 158 THR B O 1
ATOM 4182 N N . LYS B 2 159 ? 211.071 170.269 264.195 1.00 90.26 159 LYS B N 1
ATOM 4183 C CA . LYS B 2 159 ? 210.399 171.389 263.541 1.00 90.26 159 LYS B CA 1
ATOM 4184 C C . LYS B 2 159 ? 211.323 172.071 262.537 1.00 90.26 159 LYS B C 1
ATOM 4185 O O . LYS B 2 159 ? 210.886 172.465 261.446 1.00 90.26 159 LYS B O 1
ATOM 4191 N N . VAL B 2 160 ? 212.608 172.185 262.887 1.00 83.69 160 VAL B N 1
ATOM 4192 C CA . VAL B 2 160 ? 213.619 172.704 261.969 1.00 83.69 160 VAL B CA 1
ATOM 4193 C C . VAL B 2 160 ? 213.739 171.813 260.740 1.00 83.69 160 VAL B C 1
ATOM 4194 O O . VAL B 2 160 ? 213.821 172.300 259.607 1.00 83.69 160 VAL B O 1
ATOM 4198 N N . THR B 2 161 ? 213.702 170.496 260.928 1.00 86.66 161 THR B N 1
ATOM 4199 C CA . THR B 2 161 ? 213.856 169.630 259.767 1.00 86.66 161 THR B CA 1
ATOM 4200 C C . THR B 2 161 ? 212.558 169.469 258.972 1.00 86.66 161 THR B C 1
ATOM 4201 O O . THR B 2 161 ? 212.613 169.157 257.778 1.00 86.66 161 THR B O 1
ATOM 4205 N N . GLU B 2 162 ? 211.395 169.751 259.566 1.00 89.07 162 GLU B N 1
ATOM 4206 C CA . GLU B 2 162 ? 210.182 169.838 258.758 1.00 89.07 162 GLU B CA 1
ATOM 4207 C C . GLU B 2 162 ? 210.167 171.126 257.946 1.00 89.07 162 GLU B C 1
ATOM 4208 O O . GLU B 2 162 ? 209.670 171.150 256.810 1.00 89.07 162 GLU B O 1
ATOM 4214 N N . PHE B 2 163 ? 210.728 172.202 258.511 1.00 82.48 163 PHE B N 1
ATOM 4215 C CA . PHE B 2 163 ? 211.006 173.400 257.725 1.00 82.48 163 PHE B CA 1
ATOM 4216 C C . PHE B 2 163 ? 211.977 173.094 256.588 1.00 82.48 163 PHE B C 1
ATOM 4217 O O . PHE B 2 163 ? 211.834 173.627 255.484 1.00 82.48 163 PHE B O 1
ATOM 4225 N N . GLU B 2 164 ? 212.961 172.228 256.844 1.00 79.97 164 GLU B N 1
ATOM 4226 C CA . GLU B 2 164 ? 213.889 171.794 255.800 1.00 79.97 164 GLU B CA 1
ATOM 4227 C C . GLU B 2 164 ? 213.166 171.037 254.695 1.00 79.97 164 GLU B C 1
ATOM 4228 O O . GLU B 2 164 ? 213.442 171.241 253.505 1.00 79.97 164 GLU B O 1
ATOM 4234 N N . PHE B 2 165 ? 212.208 170.194 255.075 1.00 84.38 165 PHE B N 1
ATOM 4235 C CA . PHE B 2 165 ? 211.430 169.440 254.097 1.00 84.38 165 PHE B CA 1
ATOM 4236 C C . PHE B 2 165 ? 210.571 170.359 253.231 1.00 84.38 165 PHE B C 1
ATOM 4237 O O . PHE B 2 165 ? 210.547 170.219 252.002 1.00 84.38 165 PHE B O 1
ATOM 4245 N N . TYR B 2 166 ? 209.889 171.329 253.843 1.00 79.19 166 TYR B N 1
ATOM 4246 C CA . TYR B 2 166 ? 209.065 172.229 253.036 1.00 79.19 166 TYR B CA 1
ATOM 4247 C C . TYR B 2 166 ? 209.907 173.220 252.237 1.00 79.19 166 TYR B C 1
ATOM 4248 O O . TYR B 2 166 ? 209.472 173.679 251.174 1.00 79.19 166 TYR B O 1
ATOM 4257 N N . LEU B 2 167 ? 211.110 173.550 252.716 1.00 73.65 167 LEU B N 1
ATOM 4258 C CA . LEU B 2 167 ? 212.006 174.400 251.940 1.00 73.65 167 LEU B CA 1
ATOM 4259 C C . LEU B 2 167 ? 212.533 173.662 250.722 1.00 73.65 167 LEU B C 1
ATOM 4260 O O . LEU B 2 167 ? 212.672 174.252 249.646 1.00 73.65 167 LEU B O 1
ATOM 4265 N N . LEU B 2 168 ? 212.815 172.364 250.867 1.00 75.38 168 LEU B N 1
ATOM 4266 C CA . LEU B 2 168 ? 213.140 171.542 249.707 1.00 75.38 168 LEU B CA 1
ATOM 4267 C C . LEU B 2 168 ? 211.941 171.388 248.783 1.00 75.38 168 LEU B C 1
ATOM 4268 O O . LEU B 2 168 ? 212.108 171.183 247.576 1.00 75.38 168 LEU B O 1
ATOM 4273 N N . GLU B 2 169 ? 210.729 171.473 249.331 1.00 77.58 169 GLU B N 1
ATOM 4274 C CA . GLU B 2 169 ? 209.542 171.395 248.489 1.00 77.58 169 GLU B CA 1
ATOM 4275 C C . GLU B 2 169 ? 209.353 172.659 247.662 1.00 77.58 169 GLU B C 1
ATOM 4276 O O . GLU B 2 169 ? 208.974 172.581 246.489 1.00 77.58 169 GLU B O 1
ATOM 4282 N N . GLU B 2 170 ? 209.602 173.832 248.250 1.00 75.11 170 GLU B N 1
ATOM 4283 C CA . GLU B 2 170 ? 209.257 175.079 247.570 1.00 75.11 170 GLU B CA 1
ATOM 4284 C C . GLU B 2 170 ? 210.226 175.404 246.437 1.00 75.11 170 GLU B C 1
ATOM 4285 O O . GLU B 2 170 ? 209.815 175.541 245.282 1.00 75.11 170 GLU B O 1
ATOM 4291 N N . LEU B 2 171 ? 211.509 175.562 246.746 1.00 69.49 171 LEU B N 1
ATOM 4292 C CA . LEU B 2 171 ? 212.508 175.637 245.682 1.00 69.49 171 LEU B CA 1
ATOM 4293 C C . LEU B 2 171 ? 212.703 174.211 245.189 1.00 69.49 171 LEU B C 1
ATOM 4294 O O . LEU B 2 171 ? 213.377 173.395 245.816 1.00 69.49 171 LEU B O 1
ATOM 4299 N N . GLU B 2 172 ? 212.079 173.902 244.055 1.00 70.23 172 GLU B N 1
ATOM 4300 C CA . GLU B 2 172 ? 211.842 172.520 243.645 1.00 70.23 172 GLU B CA 1
ATOM 4301 C C . GLU B 2 172 ? 213.128 171.897 243.123 1.00 70.23 172 GLU B C 1
ATOM 4302 O O . GLU B 2 172 ? 213.297 171.725 241.914 1.00 70.23 172 GLU B O 1
ATOM 4308 N N . SER B 2 173 ? 214.025 171.551 244.055 1.00 70.60 173 SER B N 1
ATOM 4309 C CA . SER B 2 173 ? 215.236 170.756 243.809 1.00 70.60 173 SER B CA 1
ATOM 4310 C C . SER B 2 173 ? 216.168 171.402 242.783 1.00 70.60 173 SER B C 1
ATOM 4311 O O . SER B 2 173 ? 216.563 170.780 241.798 1.00 70.60 173 SER B O 1
ATOM 4314 N N . TYR B 2 174 ? 216.538 172.654 243.026 1.00 65.35 174 TYR B N 1
ATOM 4315 C CA . TYR B 2 174 ? 217.447 173.385 242.151 1.00 65.35 174 TYR B CA 1
ATOM 4316 C C . TYR B 2 174 ? 218.600 173.921 242.981 1.00 65.35 174 TYR B C 1
ATOM 4317 O O . TYR B 2 174 ? 218.902 175.117 242.939 1.00 65.35 174 TYR B O 1
ATOM 4326 N N . LEU B 2 175 ? 219.229 173.035 243.750 1.00 67.10 175 LEU B N 1
ATOM 4327 C CA . LEU B 2 175 ? 220.022 173.437 244.904 1.00 67.10 175 LEU B CA 1
ATOM 4328 C C . LEU B 2 175 ? 221.328 174.142 244.550 1.00 67.10 175 LEU B C 1
ATOM 4329 O O . LEU B 2 175 ? 221.706 175.091 245.243 1.00 67.10 175 LEU B O 1
ATOM 4334 N N . ILE B 2 176 ? 222.038 173.716 243.508 1.00 64.40 176 ILE B N 1
ATOM 4335 C CA . ILE B 2 176 ? 223.395 174.201 243.271 1.00 64.40 176 ILE B CA 1
ATOM 4336 C C . ILE B 2 176 ? 223.361 175.439 242.387 1.00 64.40 176 ILE B C 1
ATOM 4337 O O . ILE B 2 176 ? 222.557 175.536 241.451 1.00 64.40 176 ILE B O 1
ATOM 4342 N N . VAL B 2 177 ? 224.238 176.392 242.693 1.00 61.39 177 VAL B N 1
ATOM 4343 C CA . VAL B 2 177 ? 224.203 177.727 242.100 1.00 61.39 177 VAL B CA 1
ATOM 4344 C C . VAL B 2 177 ? 225.632 178.237 241.961 1.00 61.39 177 VAL B C 1
ATOM 4345 O O . VAL B 2 177 ? 226.413 178.185 242.914 1.00 61.39 177 VAL B O 1
ATOM 4349 N N . HIS B 2 178 ? 225.979 178.716 240.768 1.00 57.69 178 HIS B N 1
ATOM 4350 C CA . HIS B 2 178 ? 227.308 179.261 240.540 1.00 57.69 178 HIS B CA 1
ATOM 4351 C C . HIS B 2 178 ? 227.458 180.610 241.229 1.00 57.69 178 HIS B C 1
ATOM 4352 O O . HIS B 2 178 ? 226.494 181.360 241.392 1.00 57.69 178 HIS B O 1
ATOM 4359 N N . HIS B 2 179 ? 228.689 180.919 241.626 1.00 56.93 179 HIS B N 1
ATOM 4360 C CA . HIS B 2 179 ? 228.959 182.094 242.432 1.00 56.93 179 HIS B CA 1
ATOM 4361 C C . HIS B 2 179 ? 229.811 183.099 241.669 1.00 56.93 179 HIS B C 1
ATOM 4362 O O . HIS B 2 179 ? 230.592 182.717 240.794 1.00 56.93 179 HIS B O 1
ATOM 4369 N N . PRO B 2 180 ? 229.678 184.392 241.977 1.00 53.58 180 PRO B N 1
ATOM 4370 C CA . PRO B 2 180 ? 230.562 185.390 241.357 1.00 53.58 180 PRO B CA 1
ATOM 4371 C C . PRO B 2 180 ? 232.013 185.303 241.798 1.00 53.58 180 PRO B C 1
ATOM 4372 O O . PRO B 2 180 ? 232.868 185.901 241.134 1.00 53.58 180 PRO B O 1
ATOM 4376 N N . TYR B 2 181 ? 232.316 184.601 242.895 1.00 59.99 181 TYR B N 1
ATOM 4377 C CA . TYR B 2 181 ? 233.688 184.535 243.390 1.00 59.99 181 TYR B CA 1
ATOM 4378 C C . TYR B 2 181 ? 234.591 183.766 242.436 1.00 59.99 181 TYR B C 1
ATOM 4379 O O . TYR B 2 181 ? 235.755 184.138 242.235 1.00 59.99 181 TYR B O 1
ATOM 4388 N N . GLN B 2 182 ? 234.071 182.695 241.832 1.00 60.23 182 GLN B N 1
ATOM 4389 C CA . GLN B 2 182 ? 234.858 181.925 240.874 1.00 60.23 182 GLN B CA 1
ATOM 4390 C C . GLN B 2 182 ? 235.162 182.739 239.623 1.00 60.23 182 GLN B C 1
ATOM 4391 O O . GLN B 2 182 ? 236.288 182.706 239.106 1.00 60.23 182 GLN B O 1
ATOM 4397 N N . SER B 2 183 ? 234.186 183.511 239.147 1.00 55.84 183 SER B N 1
ATOM 4398 C CA . SER B 2 183 ? 234.441 184.350 237.987 1.00 55.84 183 SER B CA 1
ATOM 4399 C C . SER B 2 183 ? 235.348 185.521 238.334 1.00 55.84 183 SER B C 1
ATOM 4400 O O . SER B 2 183 ? 236.091 185.994 237.469 1.00 55.84 183 SER B O 1
ATOM 4403 N N . LEU B 2 184 ? 235.332 185.977 239.590 1.00 55.32 184 LEU B N 1
ATOM 4404 C CA . LEU B 2 184 ? 236.299 186.982 240.024 1.00 55.32 184 LEU B CA 1
ATOM 4405 C C . LEU B 2 184 ? 237.713 186.420 240.014 1.00 55.32 184 LEU B C 1
ATOM 4406 O O . LEU B 2 184 ? 238.657 187.106 239.598 1.00 55.32 184 LEU B O 1
ATOM 4411 N N . LYS B 2 185 ? 237.872 185.169 240.460 1.00 59.22 185 LYS B N 1
ATOM 4412 C CA . LYS B 2 185 ? 239.178 184.519 240.398 1.00 59.22 185 LYS B CA 1
ATOM 4413 C C . LYS B 2 185 ? 239.637 184.351 238.957 1.00 59.22 185 LYS B C 1
ATOM 4414 O O . LYS B 2 185 ? 240.820 184.532 238.650 1.00 59.22 185 LYS B O 1
ATOM 4420 N N . GLN B 2 186 ? 238.702 184.076 238.048 1.00 58.73 186 GLN B N 1
ATOM 4421 C CA . GLN B 2 186 ? 239.074 183.923 236.643 1.00 58.73 186 GLN B CA 1
ATOM 4422 C C . GLN B 2 186 ? 239.446 185.260 236.005 1.00 58.73 186 GLN B C 1
ATOM 4423 O O . GLN B 2 186 ? 240.366 185.324 235.180 1.00 58.73 186 GLN B O 1
ATOM 4429 N N . ILE B 2 187 ? 238.754 186.338 236.384 1.00 57.80 187 ILE B N 1
ATOM 4430 C CA . ILE B 2 187 ? 239.076 187.658 235.849 1.00 57.80 187 ILE B CA 1
ATOM 4431 C C . ILE B 2 187 ? 240.430 188.131 236.363 1.00 57.80 187 ILE B C 1
ATOM 4432 O O . ILE B 2 187 ? 241.265 188.624 235.592 1.00 57.80 187 ILE B O 1
ATOM 4437 N N . VAL B 2 188 ? 240.699 187.946 237.658 1.00 56.11 188 VAL B N 1
ATOM 4438 C CA . VAL B 2 188 ? 242.009 188.322 238.187 1.00 56.11 188 VAL B CA 1
ATOM 4439 C C . VAL B 2 188 ? 243.104 187.360 237.751 1.00 56.11 188 VAL B C 1
ATOM 4440 O O . VAL B 2 188 ? 244.289 187.692 237.868 1.00 56.11 188 VAL B O 1
ATOM 4444 N N . GLN B 2 189 ? 242.748 186.182 237.235 1.00 60.03 189 GLN B N 1
ATOM 4445 C CA . GLN B 2 189 ? 243.735 185.353 236.556 1.00 60.03 189 GLN B CA 1
ATOM 4446 C C . GLN B 2 189 ? 244.054 185.898 235.170 1.00 60.03 189 GLN B C 1
ATOM 4447 O O . GLN B 2 189 ? 245.224 185.966 234.779 1.00 60.03 189 GLN B O 1
ATOM 4453 N N . VAL B 2 190 ? 243.028 186.292 234.409 1.00 59.66 190 VAL B N 1
ATOM 4454 C CA . VAL B 2 190 ? 243.260 186.765 233.044 1.00 59.66 190 VAL B CA 1
ATOM 4455 C C . VAL B 2 190 ? 243.797 188.187 232.995 1.00 59.66 190 VAL B C 1
ATOM 4456 O O . VAL B 2 190 ? 244.287 188.621 231.945 1.00 59.66 190 VAL B O 1
ATOM 4460 N N . LEU B 2 191 ? 243.760 188.923 234.101 1.00 62.80 191 LEU B N 1
ATOM 4461 C CA . LEU B 2 191 ? 244.335 190.262 234.097 1.00 62.80 191 LEU B CA 1
ATOM 4462 C C . LEU B 2 191 ? 245.847 190.264 234.286 1.00 62.80 191 LEU B C 1
ATOM 4463 O O . LEU B 2 191 ? 246.452 191.339 234.267 1.00 62.80 191 LEU B O 1
ATOM 4468 N N . LYS B 2 192 ? 246.470 189.098 234.439 1.00 65.73 192 LYS B N 1
ATOM 4469 C CA . LYS B 2 192 ? 247.918 188.960 234.584 1.00 65.73 192 LYS B CA 1
ATOM 4470 C C . LYS B 2 192 ? 248.582 188.567 233.271 1.00 65.73 192 LYS B C 1
ATOM 4471 O O . LYS B 2 192 ? 249.516 187.761 233.254 1.00 65.73 192 LYS B O 1
ATOM 4477 N N . GLN B 2 193 ? 248.110 189.104 232.156 1.00 74.10 193 GLN B N 1
ATOM 4478 C CA . GLN B 2 193 ? 248.538 188.699 230.829 1.00 74.10 193 GLN B CA 1
ATOM 4479 C C . GLN B 2 193 ? 249.221 189.851 230.098 1.00 74.10 193 GLN B C 1
ATOM 4480 O O . GLN B 2 193 ? 249.040 191.019 230.465 1.00 74.10 193 GLN B O 1
ATOM 4486 N N . PRO B 2 194 ? 250.048 189.553 229.090 1.00 74.29 194 PRO B N 1
ATOM 4487 C CA . PRO B 2 194 ? 250.735 190.614 228.308 1.00 74.29 194 PRO B CA 1
ATOM 4488 C C . PRO B 2 194 ? 249.828 191.634 227.624 1.00 74.29 194 PRO B C 1
ATOM 4489 O O . PRO B 2 194 ? 250.317 192.731 227.315 1.00 74.29 194 PRO B O 1
ATOM 4493 N N . PRO B 2 195 ? 248.543 191.355 227.320 1.00 71.46 195 PRO B N 1
ATOM 4494 C CA . PRO B 2 195 ? 247.671 192.479 226.926 1.00 71.46 195 PRO B CA 1
ATOM 4495 C C . PRO B 2 195 ? 247.455 193.538 228.001 1.00 71.46 195 PRO B C 1
ATOM 4496 O O . PRO B 2 195 ? 247.265 194.707 227.645 1.00 71.46 195 PRO B O 1
ATOM 4500 N N . PHE B 2 196 ? 247.469 193.194 229.286 1.00 73.81 196 PHE B N 1
ATOM 4501 C CA . PHE B 2 196 ? 247.183 194.189 230.314 1.00 73.81 196 PHE B CA 1
ATOM 4502 C C . PHE B 2 196 ? 248.303 194.360 231.327 1.00 73.81 196 PHE B C 1
ATOM 4503 O O . PHE B 2 196 ? 248.691 195.501 231.611 1.00 73.81 196 PHE B O 1
ATOM 4511 N N . GLN B 2 197 ? 248.816 193.254 231.888 1.00 77.78 197 GLN B N 1
ATOM 4512 C CA . GLN B 2 197 ? 249.934 193.231 232.845 1.00 77.78 197 GLN B CA 1
ATOM 4513 C C . GLN B 2 197 ? 249.651 194.057 234.102 1.00 77.78 197 GLN B C 1
ATOM 4514 O O . GLN B 2 197 ? 250.502 194.812 234.576 1.00 77.78 197 GLN B O 1
ATOM 4520 N N . ILE B 2 198 ? 248.444 193.915 234.650 1.00 76.03 198 ILE B N 1
ATOM 4521 C CA . ILE B 2 198 ? 248.089 194.617 235.877 1.00 76.03 198 ILE B CA 1
ATOM 4522 C C . ILE B 2 198 ? 247.749 193.604 236.962 1.00 76.03 198 ILE B C 1
ATOM 4523 O O . ILE B 2 198 ? 247.486 192.429 236.698 1.00 76.03 198 ILE B O 1
ATOM 4528 N N . THR B 2 199 ? 247.783 194.081 238.205 1.00 82.50 199 THR B N 1
ATOM 4529 C CA . THR B 2 199 ? 247.314 193.328 239.360 1.00 82.50 199 THR B CA 1
ATOM 4530 C C . THR B 2 199 ? 246.974 194.315 240.465 1.00 82.50 199 THR B C 1
ATOM 4531 O O . THR B 2 199 ? 247.696 195.293 240.675 1.00 82.50 199 THR B O 1
ATOM 4535 N N . LEU B 2 200 ? 245.872 194.058 241.157 1.00 84.53 200 LEU B N 1
ATOM 4536 C CA . LEU B 2 200 ? 245.457 194.939 242.233 1.00 84.53 200 LEU B CA 1
ATOM 4537 C C . LEU B 2 200 ? 246.297 194.696 243.480 1.00 84.53 200 LEU B C 1
ATOM 4538 O O . LEU B 2 200 ? 246.989 193.683 243.610 1.00 84.53 200 LEU B O 1
ATOM 4543 N N . SER B 2 201 ? 246.231 195.649 244.403 1.00 88.28 201 SER B N 1
ATOM 4544 C CA . SER B 2 201 ? 246.754 195.409 245.735 1.00 88.28 201 SER B CA 1
ATOM 4545 C C . SER B 2 201 ? 245.759 194.568 246.525 1.00 88.28 201 SER B C 1
ATOM 4546 O O . SER B 2 201 ? 244.563 194.531 246.221 1.00 88.28 201 SER B O 1
ATOM 4549 N N . SER B 2 202 ? 246.270 193.888 247.554 1.00 82.86 202 SER B N 1
ATOM 4550 C CA . SER B 2 202 ? 245.465 192.901 248.270 1.00 82.86 202 SER B CA 1
ATOM 4551 C C . SER B 2 202 ? 244.366 193.556 249.098 1.00 82.86 202 SER B C 1
ATOM 4552 O O . SER B 2 202 ? 243.382 192.902 249.457 1.00 82.86 202 SER B O 1
ATOM 4555 N N . ASP B 2 203 ? 244.513 194.842 249.417 1.00 83.86 203 ASP B N 1
ATOM 4556 C CA . ASP B 2 203 ? 243.445 195.533 250.129 1.00 83.86 203 ASP B CA 1
ATOM 4557 C C . ASP B 2 203 ? 242.272 195.845 249.209 1.00 83.86 203 ASP B C 1
ATOM 4558 O O . ASP B 2 203 ? 241.111 195.737 249.622 1.00 83.86 203 ASP B O 1
ATOM 4563 N N . ASP B 2 204 ? 242.542 196.200 247.955 1.00 86.63 204 ASP B N 1
ATOM 4564 C CA . ASP B 2 204 ? 241.463 196.414 247.003 1.00 86.63 204 ASP B CA 1
ATOM 4565 C C . ASP B 2 204 ? 240.864 195.115 246.491 1.00 86.63 204 ASP B C 1
ATOM 4566 O O . ASP B 2 204 ? 239.685 195.101 246.123 1.00 86.63 204 ASP B O 1
ATOM 4571 N N . LEU B 2 205 ? 241.628 194.022 246.493 1.00 75.68 205 LEU B N 1
ATOM 4572 C CA . LEU B 2 205 ? 241.038 192.718 246.224 1.00 75.68 205 LEU B CA 1
ATOM 4573 C C . LEU B 2 205 ? 240.075 192.306 247.324 1.00 75.68 205 LEU B C 1
ATOM 4574 O O . LEU B 2 205 ? 239.005 191.761 247.028 1.00 75.68 205 LEU B O 1
ATOM 4579 N N . GLN B 2 206 ? 240.414 192.599 248.580 1.00 77.35 206 GLN B N 1
ATOM 4580 C CA . GLN B 2 206 ? 239.480 192.399 249.678 1.00 77.35 206 GLN B CA 1
ATOM 4581 C C . GLN B 2 206 ? 238.293 193.345 249.586 1.00 77.35 206 GLN B C 1
ATOM 4582 O O . GLN B 2 206 ? 237.186 192.972 249.981 1.00 77.35 206 GLN B O 1
ATOM 4588 N N . ASN B 2 207 ? 238.493 194.553 249.056 1.00 77.85 207 ASN B N 1
ATOM 4589 C CA . ASN B 2 207 ? 237.370 195.470 248.886 1.00 77.85 207 ASN B CA 1
ATOM 4590 C C . ASN B 2 207 ? 236.401 194.974 247.815 1.00 77.85 207 ASN B C 1
ATOM 4591 O O . ASN B 2 207 ? 235.178 195.064 247.986 1.00 77.85 207 ASN B O 1
ATOM 4596 N N . CYS B 2 208 ? 236.929 194.425 246.720 1.00 69.81 208 CYS B N 1
ATOM 4597 C CA . CYS B 2 208 ? 236.071 193.857 245.684 1.00 69.81 208 CYS B CA 1
ATOM 4598 C C . CYS B 2 208 ? 235.355 192.607 246.179 1.00 69.81 208 CYS B C 1
ATOM 4599 O O . CYS B 2 208 ? 234.170 192.406 245.877 1.00 69.81 208 CYS B O 1
ATOM 4602 N N . TRP B 2 209 ? 236.056 191.763 246.946 1.00 68.23 209 TRP B N 1
ATOM 4603 C CA . TRP B 2 209 ? 235.422 190.590 247.543 1.00 68.23 209 TRP B CA 1
ATOM 4604 C C . TRP B 2 209 ? 234.332 190.993 248.529 1.00 68.23 209 TRP B C 1
ATOM 4605 O O . TRP B 2 209 ? 233.281 190.347 248.598 1.00 68.23 209 TRP B O 1
ATOM 4616 N N . SER B 2 210 ? 234.546 192.076 249.275 1.00 68.76 210 SER B N 1
ATOM 4617 C CA . SER B 2 210 ? 233.525 192.540 250.201 1.00 68.76 210 SER B CA 1
ATOM 4618 C C . SER B 2 210 ? 232.331 193.132 249.469 1.00 68.76 210 SER B C 1
ATOM 4619 O O . SER B 2 210 ? 231.197 192.983 249.928 1.00 68.76 210 SER B O 1
ATOM 4622 N N . LEU B 2 211 ? 232.555 193.786 248.329 1.00 65.26 211 LEU B N 1
ATOM 4623 C CA . LEU B 2 211 ? 231.430 194.306 247.555 1.00 65.26 211 LEU B CA 1
ATOM 4624 C C . LEU B 2 211 ? 230.611 193.181 246.929 1.00 65.26 211 LEU B C 1
ATOM 4625 O O . LEU B 2 211 ? 229.378 193.273 246.857 1.00 65.26 211 LEU B O 1
ATOM 4630 N N . ILE B 2 212 ? 231.277 192.114 246.474 1.00 64.45 212 ILE B N 1
ATOM 4631 C CA . ILE B 2 212 ? 230.556 190.934 245.993 1.00 64.45 212 ILE B CA 1
ATOM 4632 C C . ILE B 2 212 ? 229.786 190.285 247.135 1.00 64.45 212 ILE B C 1
ATOM 4633 O O . ILE B 2 212 ? 228.638 189.853 246.969 1.00 64.45 212 ILE B O 1
ATOM 4638 N N . ASN B 2 213 ? 230.389 190.254 248.325 1.00 67.10 213 ASN B N 1
ATOM 4639 C CA . ASN B 2 213 ? 229.727 189.724 249.510 1.00 67.10 213 ASN B CA 1
ATOM 4640 C C . ASN B 2 213 ? 228.537 190.576 249.925 1.00 67.10 213 ASN B C 1
ATOM 4641 O O . ASN B 2 213 ? 227.573 190.061 250.501 1.00 67.10 213 ASN B O 1
ATOM 4646 N N . ASP B 2 214 ? 228.591 191.870 249.641 1.00 70.42 214 ASP B N 1
ATOM 4647 C CA . ASP B 2 214 ? 227.534 192.794 250.005 1.00 70.42 214 ASP B CA 1
ATOM 4648 C C . ASP B 2 214 ? 226.418 192.853 248.978 1.00 70.42 214 ASP B C 1
ATOM 4649 O O . ASP B 2 214 ? 225.311 193.283 249.312 1.00 70.42 214 ASP B O 1
ATOM 4654 N N . SER B 2 215 ? 226.675 192.436 247.742 1.00 58.79 215 SER B N 1
ATOM 4655 C CA . SER B 2 215 ? 225.685 192.537 246.681 1.00 58.79 215 SER B CA 1
ATOM 4656 C C . SER B 2 215 ? 224.667 191.402 246.682 1.00 58.79 215 SER B C 1
ATOM 4657 O O . SER B 2 215 ? 223.887 191.297 245.733 1.00 58.79 215 SER B O 1
ATOM 4660 N N . TYR B 2 216 ? 224.650 190.551 247.712 1.00 56.03 216 TYR B N 1
ATOM 4661 C CA . TYR B 2 216 ? 223.660 189.477 247.756 1.00 56.03 216 TYR B CA 1
ATOM 4662 C C . TYR B 2 216 ? 222.329 189.975 248.290 1.00 56.03 216 TYR B C 1
ATOM 4663 O O . TYR B 2 216 ? 221.317 189.271 248.216 1.00 56.03 216 TYR B O 1
ATOM 4672 N N . ILE B 2 217 ? 222.314 191.186 248.834 1.00 59.35 217 ILE B N 1
ATOM 4673 C CA . ILE B 2 217 ? 221.098 191.943 249.095 1.00 59.35 217 ILE B CA 1
ATOM 4674 C C . ILE B 2 217 ? 220.646 192.524 247.762 1.00 59.35 217 ILE B C 1
ATOM 4675 O O . ILE B 2 217 ? 221.331 192.358 246.749 1.00 59.35 217 ILE B O 1
ATOM 4680 N N . ASN B 2 218 ? 219.457 193.120 247.729 1.00 65.25 218 ASN B N 1
ATOM 4681 C CA . ASN B 2 218 ? 218.975 194.090 246.730 1.00 65.25 218 ASN B CA 1
ATOM 4682 C C . ASN B 2 218 ? 218.553 193.456 245.403 1.00 65.25 218 ASN B C 1
ATOM 4683 O O . ASN B 2 218 ? 218.298 194.196 244.426 1.00 65.25 218 ASN B O 1
ATOM 4688 N N . ASP B 2 219 ? 218.428 192.120 245.351 1.00 62.30 219 ASP B N 1
ATOM 4689 C CA . ASP B 2 219 ? 217.629 191.394 244.348 1.00 62.30 219 ASP B CA 1
ATOM 4690 C C . ASP B 2 219 ? 218.199 191.540 242.934 1.00 62.30 219 ASP B C 1
ATOM 4691 O O . ASP B 2 219 ? 217.506 191.955 242.007 1.00 62.30 219 ASP B O 1
ATOM 4696 N N . VAL B 2 220 ? 219.472 191.191 242.776 1.00 58.11 220 VAL B N 1
ATOM 4697 C CA . VAL B 2 220 ? 220.151 191.271 241.493 1.00 58.11 220 VAL B CA 1
ATOM 4698 C C . VAL B 2 220 ? 220.497 189.887 240.948 1.00 58.11 220 VAL B C 1
ATOM 4699 O O . VAL B 2 220 ? 220.447 189.667 239.736 1.00 58.11 220 VAL B O 1
ATOM 4703 N N . HIS B 2 221 ? 220.784 188.920 241.829 1.00 58.55 221 HIS B N 1
ATOM 4704 C CA . HIS B 2 221 ? 221.227 187.586 241.428 1.00 58.55 221 HIS B CA 1
ATOM 4705 C C . HIS B 2 221 ? 220.166 186.779 240.692 1.00 58.55 221 HIS B C 1
ATOM 4706 O O . HIS B 2 221 ? 220.511 185.773 240.064 1.00 58.55 221 HIS B O 1
ATOM 4713 N N . LEU B 2 222 ? 218.898 187.174 240.761 1.00 60.24 222 LEU B N 1
ATOM 4714 C CA . LEU B 2 222 ? 217.841 186.505 240.019 1.00 60.24 222 LEU B CA 1
ATOM 4715 C C . LEU B 2 222 ? 217.642 187.084 238.627 1.00 60.24 222 LEU B C 1
ATOM 4716 O O . LEU B 2 222 ? 216.643 186.764 237.979 1.00 60.24 222 LEU B O 1
ATOM 4721 N N . LEU B 2 223 ? 218.535 187.948 238.165 1.00 56.03 223 LEU B N 1
ATOM 4722 C CA . LEU B 2 223 ? 218.365 188.552 236.850 1.00 56.03 223 LEU B CA 1
ATOM 4723 C C . LEU B 2 223 ? 219.562 188.384 235.931 1.00 56.03 223 LEU B C 1
ATOM 4724 O O . LEU B 2 223 ? 219.383 188.097 234.747 1.00 56.03 223 LEU B O 1
ATOM 4729 N N . TYR B 2 224 ? 220.774 188.549 236.437 1.00 57.05 224 TYR B N 1
ATOM 4730 C CA . TYR B 2 224 ? 221.957 188.631 235.600 1.00 57.05 224 TYR B CA 1
ATOM 4731 C C . TYR B 2 224 ? 222.905 187.474 235.875 1.00 57.05 224 TYR B C 1
ATOM 4732 O O . TYR B 2 224 ? 222.872 186.878 236.956 1.00 57.05 224 TYR B O 1
ATOM 4741 N N . PRO B 2 225 ? 223.746 187.111 234.909 1.00 55.65 225 PRO B N 1
ATOM 4742 C CA . PRO B 2 225 ? 224.811 186.137 235.164 1.00 55.65 225 PRO B CA 1
ATOM 4743 C C . PRO B 2 225 ? 225.801 186.665 236.187 1.00 55.65 225 PRO B C 1
ATOM 4744 O O . PRO B 2 225 ? 225.936 187.885 236.351 1.00 55.65 225 PRO B O 1
ATOM 4748 N N . PRO B 2 226 ? 226.507 185.784 236.904 1.00 54.97 226 PRO B N 1
ATOM 4749 C CA . PRO B 2 226 ? 227.367 186.262 237.995 1.00 54.97 226 PRO B CA 1
ATOM 4750 C C . PRO B 2 226 ? 228.638 186.962 237.544 1.00 54.97 226 PRO B C 1
ATOM 4751 O O . PRO B 2 226 ? 229.202 187.737 238.333 1.00 54.97 226 PRO B O 1
ATOM 4755 N N . HIS B 2 227 ? 229.107 186.732 236.314 1.00 55.61 227 HIS B N 1
ATOM 4756 C CA . HIS B 2 227 ? 230.305 187.430 235.862 1.00 55.61 227 HIS B CA 1
ATOM 4757 C C . HIS B 2 227 ? 230.043 188.915 235.657 1.00 55.61 227 HIS B C 1
ATOM 4758 O O . HIS B 2 227 ? 230.960 189.727 235.806 1.00 55.61 227 HIS B O 1
ATOM 4765 N N . ILE B 2 228 ? 228.795 189.289 235.371 1.00 52.57 228 ILE B N 1
ATOM 4766 C CA . ILE B 2 228 ? 228.437 190.700 235.281 1.00 52.57 228 ILE B CA 1
ATOM 4767 C C . ILE B 2 228 ? 228.504 191.358 236.654 1.00 52.57 228 ILE B C 1
ATOM 4768 O O . ILE B 2 228 ? 228.986 192.488 236.789 1.00 52.57 228 ILE B O 1
ATOM 4773 N N . ILE B 2 229 ? 228.075 190.645 237.701 1.00 54.59 229 ILE B N 1
ATOM 4774 C CA . ILE B 2 229 ? 228.169 191.169 239.064 1.00 54.59 229 ILE B CA 1
ATOM 4775 C C . ILE B 2 229 ? 229.626 191.275 239.504 1.00 54.59 229 ILE B C 1
ATOM 4776 O O . ILE B 2 229 ? 230.020 192.259 240.154 1.00 54.59 229 ILE B O 1
ATOM 4781 N N . ALA B 2 230 ? 230.458 190.307 239.103 1.00 55.74 230 ALA B N 1
ATOM 4782 C CA . ALA B 2 230 ? 231.886 190.377 239.401 1.00 55.74 230 ALA B CA 1
ATOM 4783 C C . ALA B 2 230 ? 232.547 191.556 238.699 1.00 55.74 230 ALA B C 1
ATOM 4784 O O . ALA B 2 230 ? 233.344 192.278 239.310 1.00 55.74 230 ALA B O 1
ATOM 4786 N N . VAL B 2 231 ? 232.203 191.782 237.427 1.00 55.61 231 VAL B N 1
ATOM 4787 C CA . VAL B 2 231 ? 232.764 192.902 236.678 1.00 55.61 231 VAL B CA 1
ATOM 4788 C C . VAL B 2 231 ? 232.278 194.232 237.245 1.00 55.61 231 VAL B C 1
ATOM 4789 O O . VAL B 2 231 ? 233.050 195.193 237.319 1.00 55.61 231 VAL B O 1
ATOM 4793 N N . ALA B 2 232 ? 231.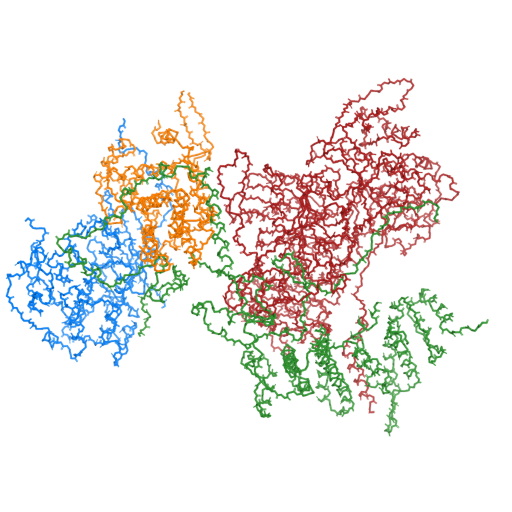037 194.285 237.737 1.00 59.59 232 ALA B N 1
ATOM 4794 C CA . ALA B 2 232 ? 230.508 195.520 238.309 1.00 59.59 232 ALA B CA 1
ATOM 4795 C C . ALA B 2 232 ? 231.205 195.872 239.616 1.00 59.59 232 ALA B C 1
ATOM 4796 O O . ALA B 2 232 ? 231.602 197.027 239.828 1.00 59.59 232 ALA B O 1
ATOM 4798 N N . CYS B 2 233 ? 231.374 194.887 240.502 1.00 62.15 233 CYS B N 1
ATOM 4799 C CA . CYS B 2 233 ? 232.042 195.163 241.770 1.00 62.15 233 CYS B CA 1
ATOM 4800 C C . CYS B 2 233 ? 233.525 195.457 241.569 1.00 62.15 233 CYS B C 1
ATOM 4801 O O . CYS B 2 233 ? 234.081 196.341 242.236 1.00 62.15 233 CYS B O 1
ATOM 4804 N N . LEU B 2 234 ? 234.171 194.768 240.621 1.00 62.94 234 LEU B N 1
ATOM 4805 C CA . LEU B 2 234 ? 235.570 195.060 240.336 1.00 62.94 234 LEU B CA 1
ATOM 4806 C C . LEU B 2 234 ? 235.739 196.431 239.695 1.00 62.94 234 LEU B C 1
ATOM 4807 O O . LEU B 2 234 ? 236.725 197.121 239.976 1.00 62.94 234 LEU B O 1
ATOM 4812 N N . PHE B 2 235 ? 234.776 196.859 238.873 1.00 68.24 235 PHE B N 1
ATOM 4813 C CA . PHE B 2 235 ? 234.849 198.189 238.278 1.00 68.24 235 PHE B CA 1
ATOM 4814 C C . PHE B 2 235 ? 234.647 199.277 239.319 1.00 68.24 235 PHE B C 1
ATOM 4815 O O . PHE B 2 235 ? 235.321 200.312 239.268 1.00 68.24 235 PHE B O 1
ATOM 4823 N N . ILE B 2 236 ? 233.718 199.066 240.257 1.00 68.86 236 ILE B N 1
ATOM 4824 C CA . ILE B 2 236 ? 233.517 200.036 241.331 1.00 68.86 236 ILE B CA 1
ATOM 4825 C C . ILE B 2 236 ? 234.769 200.140 242.195 1.00 68.86 236 ILE B C 1
ATOM 4826 O O . ILE B 2 236 ? 235.224 201.248 242.514 1.00 68.86 236 ILE B O 1
ATOM 4831 N N . THR B 2 237 ? 235.398 198.998 242.500 1.00 73.90 237 THR B N 1
ATOM 4832 C CA . THR B 2 237 ? 236.625 199.003 243.297 1.00 73.90 237 THR B CA 1
ATOM 4833 C C . THR B 2 237 ? 237.777 199.693 242.571 1.00 73.90 237 THR B C 1
ATOM 4834 O O . THR B 2 237 ? 238.466 200.537 243.158 1.00 73.90 237 THR B O 1
ATOM 4838 N N . ILE B 2 238 ? 237.962 199.398 241.283 1.00 72.72 238 ILE B N 1
ATOM 4839 C CA . ILE B 2 238 ? 239.094 199.953 240.547 1.00 72.72 238 ILE B CA 1
ATOM 4840 C C . ILE B 2 238 ? 238.902 201.446 240.296 1.00 72.72 238 ILE B C 1
ATOM 4841 O O . ILE B 2 238 ? 239.835 202.240 240.476 1.00 72.72 238 ILE B O 1
ATOM 4846 N N . SER B 2 239 ? 237.687 201.867 239.944 1.00 78.69 239 SER B N 1
ATOM 4847 C CA . SER B 2 239 ? 237.459 203.281 239.702 1.00 78.69 239 SER B CA 1
ATOM 4848 C C . SER B 2 239 ? 237.340 204.094 240.982 1.00 78.69 239 SER B C 1
ATOM 4849 O O . SER B 2 239 ? 237.434 205.324 240.920 1.00 78.69 239 SER B O 1
ATOM 4852 N N . ILE B 2 240 ? 237.140 203.453 242.137 1.00 86.90 240 ILE B N 1
ATOM 4853 C CA . ILE B 2 240 ? 237.168 204.170 243.405 1.00 86.90 240 ILE B CA 1
ATOM 4854 C C . ILE B 2 240 ? 238.535 204.102 244.074 1.00 86.90 240 ILE B C 1
ATOM 4855 O O . ILE B 2 240 ? 238.780 204.846 245.038 1.00 86.90 240 ILE B O 1
ATOM 4860 N N . HIS B 2 241 ? 239.433 203.246 243.591 1.00 92.53 241 HIS B N 1
ATOM 4861 C CA . HIS B 2 241 ? 240.817 203.249 244.044 1.00 92.53 241 HIS B CA 1
ATOM 4862 C C . HIS B 2 241 ? 241.709 204.151 243.203 1.00 92.53 241 HIS B C 1
ATOM 4863 O O . HIS B 2 241 ? 242.613 204.793 243.751 1.00 92.53 241 HIS B O 1
ATOM 4870 N N . GLY B 2 242 ? 241.460 204.225 241.892 1.00 96.92 242 GLY B N 1
ATOM 4871 C CA . GLY B 2 242 ? 242.304 204.953 240.961 1.00 96.92 242 GLY B CA 1
ATOM 4872 C C . GLY B 2 242 ? 242.485 206.440 241.201 1.00 96.92 242 GLY B C 1
ATOM 4873 O O . GLY B 2 242 ? 243.611 206.941 241.134 1.00 96.92 242 GLY B O 1
ATOM 4874 N N . LYS B 2 243 ? 241.395 207.165 241.480 1.00 99.49 243 LYS B N 1
ATOM 4875 C CA . LYS B 2 243 ? 241.531 208.604 241.706 1.00 99.49 243 LYS B CA 1
ATOM 4876 C C . LYS B 2 243 ? 242.075 208.922 243.098 1.00 99.49 243 LYS B C 1
ATOM 4877 O O . LYS B 2 243 ? 242.973 209.778 243.198 1.00 99.49 243 LYS B O 1
ATOM 4883 N N . PRO B 2 244 ? 241.602 208.299 244.205 1.00 102.72 244 PRO B N 1
ATOM 4884 C CA . PRO B 2 244 ? 242.399 208.532 245.412 1.00 102.72 244 PRO B CA 1
ATOM 4885 C C . PRO B 2 244 ? 243.287 207.341 245.767 1.00 102.72 244 PRO B C 1
ATOM 4886 O O . PRO B 2 244 ? 242.807 206.351 246.322 1.00 102.72 244 PRO B O 1
ATOM 4890 N N . PRO B 2 261 ? 248.002 218.000 234.734 1.00 129.61 261 PRO B N 1
ATOM 4891 C CA . PRO B 2 261 ? 246.889 217.148 235.163 1.00 129.61 261 PRO B CA 1
ATOM 4892 C C . PRO B 2 261 ? 246.187 216.467 233.993 1.00 129.61 261 PRO B C 1
ATOM 4893 O O . PRO B 2 261 ? 246.099 217.051 232.915 1.00 129.61 261 PRO B O 1
ATOM 4897 N N . LYS B 2 262 ? 245.689 215.252 234.214 1.00 118.73 262 LYS B N 1
ATOM 4898 C CA . LYS B 2 262 ? 244.976 214.506 233.187 1.00 118.73 262 LYS B CA 1
ATOM 4899 C C . LYS B 2 262 ? 243.809 213.780 233.840 1.00 118.73 262 LYS B C 1
ATOM 4900 O O . LYS B 2 262 ? 243.811 213.540 235.050 1.00 118.73 262 LYS B O 1
ATOM 4906 N N . ASN B 2 263 ? 242.811 213.430 233.025 1.00 108.71 263 ASN B N 1
ATOM 4907 C CA . ASN B 2 263 ? 241.536 212.960 233.567 1.00 108.71 263 ASN B CA 1
ATOM 4908 C C . ASN B 2 263 ? 241.594 211.488 233.967 1.00 108.71 263 ASN B C 1
ATOM 4909 O O . ASN B 2 263 ? 241.450 211.147 235.145 1.00 108.71 263 ASN B O 1
ATOM 4914 N N . SER B 2 264 ? 241.812 210.600 232.998 1.00 96.01 264 SER B N 1
ATOM 4915 C CA . SER B 2 264 ? 241.846 209.161 233.266 1.00 96.01 264 SER B CA 1
ATOM 4916 C C . SER B 2 264 ? 243.297 208.691 233.360 1.00 96.01 264 SER B C 1
ATOM 4917 O O . SER B 2 264 ? 243.806 207.933 232.534 1.00 96.01 264 SER B O 1
ATOM 4920 N N . SER B 2 265 ? 243.960 209.156 234.408 1.00 96.66 265 SER B N 1
ATOM 4921 C CA . SER B 2 265 ? 245.328 208.772 234.701 1.00 96.66 265 SER B CA 1
ATOM 4922 C C . SER B 2 265 ? 245.327 207.447 235.462 1.00 96.66 265 SER B C 1
ATOM 4923 O O . SER B 2 265 ? 244.294 206.774 235.564 1.00 96.66 265 SER B O 1
ATOM 4926 N N . SER B 2 266 ? 246.498 207.083 236.026 1.00 85.88 266 SER B N 1
ATOM 4927 C CA . SER B 2 266 ? 246.767 205.832 236.737 1.00 85.88 266 SER B CA 1
ATOM 4928 C C . SER B 2 266 ? 246.396 204.641 235.863 1.00 85.88 266 SER B C 1
ATOM 4929 O O . SER B 2 266 ? 245.332 204.041 236.057 1.00 85.88 266 SER B O 1
ATOM 4932 N N . PRO B 2 267 ? 247.246 204.281 234.881 1.00 81.31 267 PRO B N 1
ATOM 4933 C CA . PRO B 2 267 ? 246.819 203.416 233.765 1.00 81.31 267 PRO B CA 1
ATOM 4934 C C . PRO B 2 267 ? 246.395 201.987 234.096 1.00 81.31 267 PRO B C 1
ATOM 4935 O O . PRO B 2 267 ? 246.114 201.217 233.173 1.00 81.31 267 PRO B O 1
ATOM 4939 N N . VAL B 2 268 ? 246.361 201.607 235.378 1.00 75.72 268 VAL B N 1
ATOM 4940 C CA . VAL B 2 268 ? 245.551 200.465 235.797 1.00 75.72 268 VAL B CA 1
ATOM 4941 C C . VAL B 2 268 ? 244.097 200.698 235.412 1.00 75.72 268 VAL B C 1
ATOM 4942 O O . VAL B 2 268 ? 243.414 199.799 234.902 1.00 75.72 268 VAL B O 1
ATOM 4946 N N . GLN B 2 269 ? 243.618 201.927 235.630 1.00 74.99 269 GLN B N 1
ATOM 4947 C CA . GLN B 2 269 ? 242.296 202.336 235.168 1.00 74.99 269 GLN B CA 1
ATOM 4948 C C . GLN B 2 269 ? 242.168 202.239 233.653 1.00 74.99 269 GLN B C 1
ATOM 4949 O O . GLN B 2 269 ? 241.135 201.798 233.142 1.00 74.99 269 GLN B O 1
ATOM 4955 N N . ILE B 2 270 ? 243.219 202.620 232.921 1.00 75.07 270 ILE B N 1
ATOM 4956 C CA . ILE B 2 270 ? 243.169 202.609 231.460 1.00 75.07 270 ILE B CA 1
ATOM 4957 C C . ILE B 2 270 ? 243.132 201.179 230.933 1.00 75.07 270 ILE B C 1
ATOM 4958 O O . ILE B 2 270 ? 242.349 200.854 230.027 1.00 75.07 270 ILE B O 1
ATOM 4963 N N . ALA B 2 271 ? 243.951 200.297 231.510 1.00 71.13 271 ALA B N 1
ATOM 4964 C CA . ALA B 2 271 ? 243.933 198.895 231.115 1.00 71.13 271 ALA B CA 1
ATOM 4965 C C . ALA B 2 271 ? 242.623 198.217 231.491 1.00 71.13 271 ALA B C 1
ATOM 4966 O O . ALA B 2 271 ? 242.142 197.358 230.746 1.00 71.13 271 ALA B O 1
ATOM 4968 N N . PHE B 2 272 ? 242.000 198.621 232.601 1.00 68.56 272 PHE B N 1
ATOM 4969 C CA . PHE B 2 272 ? 240.700 198.051 232.931 1.00 68.56 272 PHE B CA 1
ATOM 4970 C C . PHE B 2 272 ? 239.604 198.563 232.007 1.00 68.56 272 PHE B C 1
ATOM 4971 O O . PHE B 2 272 ? 238.676 197.813 231.686 1.00 68.56 272 PHE B O 1
ATOM 4979 N N . ASN B 2 273 ? 239.685 199.828 231.580 1.00 69.31 273 ASN B N 1
ATOM 4980 C CA . ASN B 2 273 ? 238.722 200.348 230.612 1.00 69.31 273 ASN B CA 1
ATOM 4981 C C . ASN B 2 273 ? 238.847 199.629 229.278 1.00 69.31 273 ASN B C 1
ATOM 4982 O O . ASN B 2 273 ? 237.836 199.261 228.667 1.00 69.31 273 ASN B O 1
ATOM 4987 N N . ARG B 2 274 ? 240.081 199.390 228.831 1.00 68.35 274 ARG B N 1
ATOM 4988 C CA . ARG B 2 274 ? 240.285 198.648 227.591 1.00 68.35 274 ARG B CA 1
ATOM 4989 C C . ARG B 2 274 ? 239.888 197.185 227.733 1.00 68.35 274 ARG B C 1
ATOM 4990 O O . ARG B 2 274 ? 239.477 196.565 226.750 1.00 68.35 274 ARG B O 1
ATOM 4998 N N . PHE B 2 275 ? 239.993 196.622 228.940 1.00 64.85 275 PHE B N 1
ATOM 4999 C CA . PHE B 2 275 ? 239.545 195.249 229.153 1.00 64.85 275 PHE B CA 1
ATOM 5000 C C . PHE B 2 275 ? 238.029 195.148 229.115 1.00 64.85 275 PHE B C 1
ATOM 5001 O O . PHE B 2 275 ? 237.481 194.201 228.545 1.00 64.85 275 PHE B O 1
ATOM 5009 N N . MET B 2 276 ? 237.337 196.099 229.738 1.00 68.88 276 MET B N 1
ATOM 5010 C CA . MET B 2 276 ? 235.882 196.057 229.739 1.00 68.88 276 MET B CA 1
ATOM 5011 C C . MET B 2 276 ? 235.313 196.401 228.370 1.00 68.88 276 MET B C 1
ATOM 5012 O O . MET B 2 276 ? 234.243 195.904 228.003 1.00 68.88 276 MET B O 1
ATOM 5017 N N . ALA B 2 277 ? 236.018 197.222 227.591 1.00 65.39 277 ALA B N 1
ATOM 5018 C CA . ALA B 2 277 ? 235.529 197.575 226.264 1.00 65.39 277 ALA B CA 1
ATOM 5019 C C . ALA B 2 277 ? 235.857 196.496 225.237 1.00 65.39 277 ALA B C 1
ATOM 5020 O O . ALA B 2 277 ? 234.974 196.035 224.509 1.00 65.39 277 ALA B O 1
ATOM 5022 N N . GLU B 2 278 ? 237.131 196.093 225.163 1.00 65.71 278 GLU B N 1
ATOM 5023 C CA . GLU B 2 278 ? 237.595 195.150 224.150 1.00 65.71 278 GLU B CA 1
ATOM 5024 C C . GLU B 2 278 ? 236.996 193.761 224.323 1.00 65.71 278 GLU B C 1
ATOM 5025 O O . GLU B 2 278 ? 236.754 193.074 223.327 1.00 65.71 278 GLU B O 1
ATOM 5031 N N . SER B 2 279 ? 236.730 193.337 225.552 1.00 65.20 279 SER B N 1
ATOM 5032 C CA . SER B 2 279 ? 235.922 192.150 225.776 1.00 65.20 279 SER B CA 1
ATOM 5033 C C . SER B 2 279 ? 234.458 192.534 225.676 1.00 65.20 279 SER B C 1
ATOM 5034 O O . SER B 2 279 ? 234.058 193.618 226.107 1.00 65.20 279 SER B O 1
ATOM 5037 N N . LEU B 2 280 ? 233.654 191.635 225.117 1.00 65.61 280 LEU B N 1
ATOM 5038 C CA . LEU B 2 280 ? 232.271 191.958 224.798 1.00 65.61 280 LEU B CA 1
ATOM 5039 C C . LEU B 2 280 ? 231.301 191.565 225.900 1.00 65.61 280 LEU B C 1
ATOM 5040 O O . LEU B 2 280 ? 230.151 191.213 225.606 1.00 65.61 280 LEU B O 1
ATOM 5045 N N . VAL B 2 281 ? 231.738 191.589 227.159 1.00 65.20 281 VAL B N 1
ATOM 5046 C CA . VAL B 2 281 ? 230.787 191.569 228.264 1.00 65.20 281 VAL B CA 1
ATOM 5047 C C . VAL B 2 281 ? 229.977 192.854 228.195 1.00 65.20 281 VAL B C 1
ATOM 5048 O O . VAL B 2 281 ? 230.531 193.960 228.214 1.00 65.20 281 VAL B O 1
ATOM 5052 N N . ASP B 2 282 ? 228.665 192.716 228.062 1.00 65.90 282 ASP B N 1
ATOM 5053 C CA . ASP B 2 282 ? 227.853 193.820 227.583 1.00 65.90 282 ASP B CA 1
ATOM 5054 C C . ASP B 2 282 ? 227.557 194.826 228.682 1.00 65.90 282 ASP B C 1
ATOM 5055 O O . ASP B 2 282 ? 227.601 194.516 229.874 1.00 65.90 282 ASP B O 1
ATOM 5060 N N . LEU B 2 283 ? 227.239 196.041 228.258 1.00 62.79 283 LEU B N 1
ATOM 5061 C CA . LEU B 2 283 ? 226.826 197.099 229.162 1.00 62.79 283 LEU B CA 1
ATOM 5062 C C . LEU B 2 283 ? 225.312 197.007 229.338 1.00 62.79 283 LEU B C 1
ATOM 5063 O O . LEU B 2 283 ? 224.695 196.004 228.970 1.00 62.79 283 LEU B O 1
ATOM 5068 N N . GLU B 2 284 ? 224.721 198.012 230.002 1.00 69.88 284 GLU B N 1
ATOM 5069 C CA . GLU B 2 284 ? 223.292 198.178 230.308 1.00 69.88 284 GLU B CA 1
ATOM 5070 C C . GLU B 2 284 ? 222.775 197.139 231.312 1.00 69.88 284 GLU B C 1
ATOM 5071 O O . GLU B 2 284 ? 221.636 197.230 231.780 1.00 69.88 284 GLU B O 1
ATOM 5077 N N . GLU B 2 285 ? 223.607 196.170 231.683 1.00 66.64 285 GLU B N 1
ATOM 5078 C CA . GLU B 2 285 ? 223.414 195.335 232.859 1.00 66.64 285 GLU B CA 1
ATOM 5079 C C . GLU B 2 285 ? 224.359 195.724 233.978 1.00 66.64 285 GLU B C 1
ATOM 5080 O O . GLU B 2 285 ? 223.958 195.760 235.145 1.00 66.64 285 GLU B O 1
ATOM 5086 N N . VAL B 2 286 ? 225.611 196.030 233.628 1.00 65.67 286 VAL B N 1
ATOM 5087 C CA . VAL B 2 286 ? 226.551 196.572 234.598 1.00 65.67 286 VAL B CA 1
ATOM 5088 C C . VAL B 2 286 ? 226.093 197.939 235.081 1.00 65.67 286 VAL B C 1
ATOM 5089 O O . VAL B 2 286 ? 226.305 198.292 236.245 1.00 65.67 286 VAL B O 1
ATOM 5093 N N . MET B 2 287 ? 225.446 198.716 234.207 1.00 70.91 287 MET B N 1
ATOM 5094 C CA . MET B 2 287 ? 224.853 199.986 234.613 1.00 70.91 287 MET B CA 1
ATOM 5095 C C . MET B 2 287 ? 223.774 199.782 235.669 1.00 70.91 287 MET B C 1
ATOM 5096 O O . MET B 2 287 ? 223.741 200.498 236.679 1.00 70.91 287 MET B O 1
ATOM 5101 N N . ASP B 2 288 ? 222.913 198.781 235.472 1.00 70.25 288 ASP B N 1
ATOM 5102 C CA . ASP B 2 288 ? 221.865 198.501 236.447 1.00 70.25 288 ASP B CA 1
ATOM 5103 C C . ASP B 2 288 ? 222.443 197.956 237.745 1.00 70.25 288 ASP B C 1
ATOM 5104 O O . ASP B 2 288 ? 221.942 198.275 238.826 1.00 70.25 288 ASP B O 1
ATOM 5109 N N . THR B 2 289 ? 223.516 197.166 237.664 1.00 65.79 289 THR B N 1
ATOM 5110 C CA . THR B 2 289 ? 224.125 196.629 238.879 1.00 65.79 289 THR B CA 1
ATOM 5111 C C . THR B 2 289 ? 224.820 197.722 239.690 1.00 65.79 289 THR B C 1
ATOM 5112 O O . THR B 2 289 ? 224.727 197.737 240.924 1.00 65.79 289 THR B O 1
ATOM 5116 N N . ILE B 2 290 ? 225.494 198.659 239.018 1.00 66.55 290 ILE B N 1
ATOM 5117 C CA . ILE B 2 290 ? 226.138 199.762 239.728 1.00 66.55 290 ILE B CA 1
ATOM 5118 C C . ILE B 2 290 ? 225.094 200.696 240.327 1.00 66.55 290 ILE B C 1
ATOM 5119 O O . ILE B 2 290 ? 225.232 201.147 241.474 1.00 66.55 290 ILE B O 1
ATOM 5124 N N . GLN B 2 291 ? 224.016 200.974 239.581 1.00 70.81 291 GLN B N 1
ATOM 5125 C CA . GLN B 2 291 ? 222.935 201.798 240.116 1.00 70.81 291 GLN B CA 1
ATOM 5126 C C . GLN B 2 291 ? 222.239 201.112 241.281 1.00 70.81 291 GLN B C 1
ATOM 5127 O O . GLN B 2 291 ? 221.819 201.776 242.236 1.00 70.81 291 GLN B O 1
ATOM 5133 N N . GLU B 2 292 ? 222.164 199.783 241.248 1.00 71.86 292 GLU B N 1
ATOM 5134 C CA . GLU B 2 292 ? 221.566 199.041 242.346 1.00 71.86 292 GLU B CA 1
ATOM 5135 C C . GLU B 2 292 ? 222.467 199.049 243.578 1.00 71.86 292 GLU B C 1
ATOM 5136 O O . GLU B 2 292 ? 221.976 199.113 244.709 1.00 71.86 292 GLU B O 1
ATOM 5142 N N . GLN B 2 293 ? 223.787 199.010 243.378 1.00 69.97 293 GLN B N 1
ATOM 5143 C CA . GLN B 2 293 ? 224.713 199.161 244.500 1.00 69.97 293 GLN B CA 1
ATOM 5144 C C . GLN B 2 293 ? 224.620 200.554 245.114 1.00 69.97 293 GLN B C 1
ATOM 5145 O O . GLN B 2 293 ? 224.688 200.711 246.344 1.00 69.97 293 GLN B O 1
ATOM 5151 N N . ILE B 2 294 ? 224.455 201.574 244.269 1.00 72.91 294 ILE B N 1
ATOM 5152 C CA . ILE B 2 294 ? 224.309 202.943 244.755 1.00 72.91 294 ILE B CA 1
ATOM 5153 C C . ILE B 2 294 ? 223.020 203.096 245.553 1.00 72.91 294 ILE B C 1
ATOM 5154 O O . ILE B 2 294 ? 223.016 203.684 246.640 1.00 72.91 294 ILE B O 1
ATOM 5159 N N . THR B 2 295 ? 221.919 202.521 245.067 1.00 73.65 295 THR B N 1
ATOM 5160 C CA . THR B 2 295 ? 220.679 202.640 245.824 1.00 73.65 295 THR B CA 1
ATOM 5161 C C . THR B 2 295 ? 220.661 201.746 247.063 1.00 73.65 295 THR B C 1
ATOM 5162 O O . THR B 2 295 ? 219.961 202.074 248.027 1.00 73.65 295 THR B O 1
ATOM 5166 N N . LEU B 2 296 ? 221.472 200.682 247.102 1.00 74.01 296 LEU B N 1
ATOM 5167 C CA . LEU B 2 296 ? 221.618 199.912 248.335 1.00 74.01 296 LEU B CA 1
ATOM 5168 C C . LEU B 2 296 ? 222.371 200.711 249.391 1.00 74.01 296 LEU B C 1
ATOM 5169 O O . LEU B 2 296 ? 221.952 200.780 250.554 1.00 74.01 296 LEU B O 1
ATOM 5174 N N . TYR B 2 297 ? 223.479 201.340 248.999 1.00 76.98 297 TYR B N 1
ATOM 5175 C CA . TYR B 2 297 ? 224.204 202.178 249.947 1.00 76.98 297 TYR B CA 1
ATOM 5176 C C . TYR B 2 297 ? 223.469 203.473 250.275 1.00 76.98 297 TYR B C 1
ATOM 5177 O O . TYR B 2 297 ? 223.826 204.136 251.253 1.00 76.98 297 TYR B O 1
ATOM 5186 N N . ASP B 2 298 ? 222.470 203.850 249.477 1.00 81.69 298 ASP B N 1
ATOM 5187 C CA . ASP B 2 298 ? 221.565 204.926 249.858 1.00 81.69 298 ASP B CA 1
ATOM 5188 C C . ASP B 2 298 ? 220.547 204.455 250.890 1.00 81.69 298 ASP B C 1
ATOM 5189 O O . ASP B 2 298 ? 220.287 205.159 251.871 1.00 81.69 298 ASP B O 1
ATOM 5194 N N . HIS B 2 299 ? 219.958 203.273 250.686 1.00 79.83 299 HIS B N 1
ATOM 5195 C CA . HIS B 2 299 ? 218.978 202.742 251.628 1.00 79.83 299 HIS B CA 1
ATOM 5196 C C . HIS B 2 299 ? 219.597 202.241 252.922 1.00 79.83 299 HIS B C 1
ATOM 5197 O O . HIS B 2 299 ? 218.856 201.971 253.871 1.00 79.83 299 HIS B O 1
ATOM 5204 N N . TRP B 2 300 ? 220.921 202.087 252.979 1.00 80.26 300 TRP B N 1
ATOM 5205 C CA . TRP B 2 300 ? 221.545 201.662 254.228 1.00 80.26 300 TRP B CA 1
ATOM 5206 C C . TRP B 2 300 ? 221.519 202.766 255.284 1.00 80.26 300 TRP B C 1
ATOM 5207 O O . TRP B 2 300 ? 221.581 202.469 256.482 1.00 80.26 300 TRP B O 1
ATOM 5218 N N . ASP B 2 301 ? 221.415 204.033 254.870 1.00 86.89 301 ASP B N 1
ATOM 5219 C CA . ASP B 2 301 ? 221.406 205.143 255.823 1.00 86.89 301 ASP B CA 1
ATOM 5220 C C . ASP B 2 301 ? 220.144 205.135 256.679 1.00 86.89 301 ASP B C 1
ATOM 5221 O O . ASP B 2 301 ? 220.210 205.041 257.909 1.00 86.89 301 ASP B O 1
ATOM 5226 N N . LYS B 2 302 ? 218.977 205.222 256.040 1.00 87.80 302 LYS B N 1
ATOM 5227 C CA . LYS B 2 302 ? 217.696 205.171 256.745 1.00 87.80 302 LYS B CA 1
ATOM 5228 C C . LYS B 2 302 ? 217.331 203.713 257.037 1.00 87.80 302 LYS B C 1
ATOM 5229 O O . LYS B 2 302 ? 216.424 203.118 256.450 1.00 87.80 302 LYS B O 1
ATOM 5235 N N . TYR B 2 303 ? 218.075 203.134 257.975 1.00 88.89 303 TYR B N 1
ATOM 5236 C CA . TYR B 2 303 ? 217.865 201.767 258.426 1.00 88.89 303 TYR B CA 1
ATOM 5237 C C . TYR B 2 303 ? 218.156 201.718 259.915 1.00 88.89 303 TYR B C 1
ATOM 5238 O O . TYR B 2 303 ? 219.210 202.184 260.354 1.00 88.89 303 TYR B O 1
ATOM 5247 N N . HIS B 2 304 ? 217.228 201.162 260.686 1.00 100.45 304 HIS B N 1
ATOM 5248 C CA . HIS B 2 304 ? 217.418 201.040 262.122 1.00 100.45 304 HIS B CA 1
ATOM 5249 C C . HIS B 2 304 ? 216.893 199.696 262.596 1.00 100.45 304 HIS B C 1
ATOM 5250 O O . HIS B 2 304 ? 215.905 199.182 262.067 1.00 100.45 304 HIS B O 1
ATOM 5257 N N . GLU B 2 305 ? 217.574 199.132 263.596 1.00 99.43 305 GLU B N 1
ATOM 5258 C CA . GLU B 2 305 ? 217.214 197.819 264.116 1.00 99.43 305 GLU B CA 1
ATOM 5259 C C . GLU B 2 305 ? 215.931 197.865 264.931 1.00 99.43 305 GLU B C 1
ATOM 5260 O O . GLU B 2 305 ? 215.245 196.843 265.060 1.00 99.43 305 GLU B O 1
ATOM 5266 N N . GLN B 2 306 ? 215.594 199.042 265.466 1.00 104.23 306 GLN B N 1
ATOM 5267 C CA . GLN B 2 306 ? 214.569 199.166 266.498 1.00 104.23 306 GLN B CA 1
ATOM 5268 C C . GLN B 2 306 ? 213.183 198.829 265.960 1.00 104.23 306 GLN B C 1
ATOM 5269 O O . GLN B 2 306 ? 212.490 197.958 266.501 1.00 104.23 306 GLN B O 1
ATOM 5275 N N . TRP B 2 307 ? 212.778 199.494 264.873 1.00 103.75 307 TRP B N 1
ATOM 5276 C CA . TRP B 2 307 ? 211.415 199.345 264.370 1.00 103.75 307 TRP B CA 1
ATOM 5277 C C . TRP B 2 307 ? 211.187 197.965 263.768 1.00 103.75 307 TRP B C 1
ATOM 5278 O O . TRP B 2 307 ? 210.138 197.354 263.994 1.00 103.75 307 TRP B O 1
ATOM 5289 N N . ILE B 2 308 ? 212.177 197.430 263.053 1.00 101.45 308 ILE B N 1
ATOM 5290 C CA . ILE B 2 308 ? 211.992 196.124 262.432 1.00 101.45 308 ILE B CA 1
ATOM 5291 C C . ILE B 2 308 ? 212.078 195.000 263.471 1.00 101.45 308 ILE B C 1
ATOM 5292 O O . ILE B 2 308 ? 211.319 194.022 263.391 1.00 101.45 308 ILE B O 1
ATOM 5297 N N . LYS B 2 309 ? 212.938 195.143 264.487 1.00 100.94 309 LYS B N 1
ATOM 5298 C CA . LYS B 2 309 ? 213.008 194.142 265.547 1.00 100.94 309 LYS B CA 1
ATOM 5299 C C . LYS B 2 309 ? 211.735 194.139 266.384 1.00 100.94 309 LYS B C 1
ATOM 5300 O O . LYS B 2 309 ? 211.201 193.071 266.713 1.00 100.94 309 LYS B O 1
ATOM 5306 N N . PHE B 2 310 ? 211.208 195.326 266.696 1.00 104.93 310 PHE B N 1
ATOM 5307 C CA . PHE B 2 310 ? 209.943 195.405 267.415 1.00 104.93 310 PHE B CA 1
ATOM 5308 C C . PHE B 2 310 ? 208.776 194.924 266.558 1.00 104.93 310 PHE B C 1
ATOM 5309 O O . PHE B 2 310 ? 207.813 194.358 267.091 1.00 104.93 310 PHE B O 1
ATOM 5317 N N . LEU B 2 311 ? 208.861 195.092 265.235 1.00 100.40 311 LEU B N 1
ATOM 5318 C CA . LEU B 2 311 ? 207.804 194.597 264.364 1.00 100.40 311 LEU B CA 1
ATOM 5319 C C . LEU B 2 311 ? 207.804 193.077 264.301 1.00 100.40 311 LEU B C 1
ATOM 5320 O O . LEU B 2 311 ? 206.737 192.455 264.288 1.00 100.40 311 LEU B O 1
ATOM 5325 N N . LEU B 2 312 ? 208.990 192.462 264.280 1.00 99.71 312 LEU B N 1
ATOM 5326 C CA . LEU B 2 312 ? 209.074 191.006 264.394 1.00 99.71 312 LEU B CA 1
ATOM 5327 C C . LEU B 2 312 ? 208.544 190.523 265.739 1.00 99.71 312 LEU B C 1
ATOM 5328 O O . LEU B 2 312 ? 207.842 189.502 265.812 1.00 99.71 312 LEU B O 1
ATOM 5333 N N . HIS B 2 313 ? 208.867 191.260 266.810 1.00 99.39 313 HIS B N 1
ATOM 5334 C CA . HIS B 2 313 ? 208.433 190.889 268.154 1.00 99.39 313 HIS B CA 1
ATOM 5335 C C . HIS B 2 313 ? 206.915 190.945 268.290 1.00 99.39 313 HIS B C 1
ATOM 5336 O O . HIS B 2 313 ? 206.313 190.077 268.930 1.00 99.39 313 HIS B O 1
ATOM 5343 N N . THR B 2 314 ? 206.279 191.946 267.689 1.00 101.88 314 THR B N 1
ATOM 5344 C CA . THR B 2 314 ? 204.825 192.022 267.734 1.00 101.88 314 THR B CA 1
ATOM 5345 C C . THR B 2 314 ? 204.149 191.238 266.618 1.00 101.88 314 THR B C 1
ATOM 5346 O O . THR B 2 314 ? 202.918 191.135 266.617 1.00 101.88 314 THR B O 1
ATOM 5350 N N . LEU B 2 315 ? 204.909 190.699 265.666 1.00 97.57 315 LEU B N 1
ATOM 5351 C CA . LEU B 2 315 ? 204.332 189.823 264.657 1.00 97.57 315 LEU B CA 1
ATOM 5352 C C . LEU B 2 315 ? 204.372 188.359 265.064 1.00 97.57 315 LEU B C 1
ATOM 5353 O O . LEU B 2 315 ? 203.551 187.573 264.579 1.00 97.57 315 LEU B O 1
ATOM 5358 N N . TYR B 2 316 ? 205.291 187.973 265.947 1.00 96.89 316 TYR B N 1
ATOM 5359 C CA . TYR B 2 316 ? 205.343 186.600 266.431 1.00 96.89 316 TYR B CA 1
ATOM 5360 C C . TYR B 2 316 ? 204.956 186.492 267.900 1.00 96.89 316 TYR B C 1
ATOM 5361 O O . TYR B 2 316 ? 204.036 185.748 268.247 1.00 96.89 316 TYR B O 1
ATOM 5370 N N . LEU B 2 317 ? 205.636 187.228 268.774 1.00 101.07 317 LEU B N 1
ATOM 5371 C CA . LEU B 2 317 ? 205.441 187.100 270.216 1.00 101.07 317 LEU B CA 1
ATOM 5372 C C . LEU B 2 317 ? 204.505 188.202 270.706 1.00 101.07 317 LEU B C 1
ATOM 5373 O O . LEU B 2 317 ? 204.900 189.146 271.391 1.00 101.07 317 LEU B O 1
ATOM 5378 N N . ARG B 2 318 ? 203.237 188.058 270.331 1.00 111.78 318 ARG B N 1
ATOM 5379 C CA . ARG B 2 318 ? 202.219 189.064 270.618 1.00 111.78 318 ARG B CA 1
ATOM 5380 C C . ARG B 2 318 ? 201.887 189.136 272.104 1.00 111.78 318 ARG B C 1
ATOM 5381 O O . ARG B 2 318 ? 202.354 190.032 272.808 1.00 111.78 318 ARG B O 1
ATOM 5389 N N . GLY C 3 4 ? 232.982 158.524 215.012 1.00 117.09 4 GLY C N 1
ATOM 5390 C CA . GLY C 3 4 ? 232.107 157.947 216.014 1.00 117.09 4 GLY C CA 1
ATOM 5391 C C . GLY C 3 4 ? 230.651 157.895 215.595 1.00 117.09 4 GLY C C 1
ATOM 5392 O O . GLY C 3 4 ? 230.311 158.212 214.457 1.00 117.09 4 GLY C O 1
ATOM 5393 N N . SER C 3 5 ? 229.785 157.498 216.527 1.00 113.01 5 SER C N 1
ATOM 5394 C CA . SER C 3 5 ? 228.358 157.382 216.248 1.00 113.01 5 SER C CA 1
ATOM 5395 C C . SER C 3 5 ? 227.617 158.672 216.588 1.00 113.01 5 SER C C 1
ATOM 5396 O O . SER C 3 5 ? 227.006 159.298 215.716 1.00 113.01 5 SER C O 1
ATOM 5399 N N . GLY C 3 6 ? 227.673 159.082 217.849 1.00 111.50 6 GLY C N 1
ATOM 5400 C CA . GLY C 3 6 ? 227.159 160.367 218.278 1.00 111.50 6 GLY C CA 1
ATOM 5401 C C . GLY C 3 6 ? 228.334 161.255 218.631 1.00 111.50 6 GLY C C 1
ATOM 5402 O O . GLY C 3 6 ? 229.417 160.765 218.955 1.00 111.50 6 GLY C O 1
ATOM 5403 N N . ARG C 3 7 ? 228.126 162.565 218.538 1.00 105.71 7 ARG C N 1
ATOM 5404 C CA . ARG C 3 7 ? 229.199 163.501 218.841 1.00 105.71 7 ARG C CA 1
ATOM 5405 C C . ARG C 3 7 ? 229.492 163.504 220.334 1.00 105.71 7 ARG C C 1
ATOM 5406 O O . ARG C 3 7 ? 228.610 163.246 221.159 1.00 105.71 7 ARG C O 1
ATOM 5414 N N . TYR C 3 8 ? 230.745 163.788 220.674 1.00 86.92 8 TYR C N 1
ATOM 5415 C CA . TYR C 3 8 ? 231.226 163.679 222.040 1.00 86.92 8 TYR C CA 1
ATOM 5416 C C . TYR C 3 8 ? 230.687 164.821 222.894 1.00 86.92 8 TYR C C 1
ATOM 5417 O O . TYR C 3 8 ? 229.979 165.716 222.424 1.00 86.92 8 TYR C O 1
ATOM 5426 N N . LEU C 3 9 ? 231.050 164.795 224.172 1.00 73.63 9 LEU C N 1
ATOM 5427 C CA . LEU C 3 9 ? 230.811 165.948 225.029 1.00 73.63 9 LEU C CA 1
ATOM 5428 C C . LEU C 3 9 ? 232.150 166.637 225.252 1.00 73.63 9 LEU C C 1
ATOM 5429 O O . LEU C 3 9 ? 232.909 166.329 226.173 1.00 73.63 9 LEU C O 1
ATOM 5434 N N . LEU C 3 10 ? 232.440 167.591 224.376 1.00 68.63 10 LEU C N 1
ATOM 5435 C CA . LEU C 3 10 ? 233.603 168.443 224.540 1.00 68.63 10 LEU C CA 1
ATOM 5436 C C . LEU C 3 10 ? 233.295 169.683 225.356 1.00 68.63 10 LEU C C 1
ATOM 5437 O O . LEU C 3 10 ? 234.219 170.463 225.617 1.00 68.63 10 LEU C O 1
ATOM 5442 N N . THR C 3 11 ? 232.036 169.810 225.814 1.00 66.45 11 THR C N 1
ATOM 5443 C CA . THR C 3 11 ? 231.460 171.017 226.414 1.00 66.45 11 THR C CA 1
ATOM 5444 C C . THR C 3 11 ? 231.956 172.338 225.818 1.00 66.45 11 THR C C 1
ATOM 5445 O O . THR C 3 11 ? 232.792 173.019 226.418 1.00 66.45 11 THR C O 1
ATOM 5449 N N . PRO C 3 12 ? 231.526 172.690 224.611 1.00 62.81 12 PRO C N 1
ATOM 5450 C CA . PRO C 3 12 ? 231.896 173.986 224.050 1.00 62.81 12 PRO C CA 1
ATOM 5451 C C . PRO C 3 12 ? 230.925 175.062 224.503 1.00 62.81 12 PRO C C 1
ATOM 5452 O O . PRO C 3 12 ? 229.842 174.752 225.024 1.00 62.81 12 PRO C O 1
ATOM 5456 N N . PRO C 3 13 ? 231.264 176.335 224.335 1.00 62.22 13 PRO C N 1
ATOM 5457 C CA . PRO C 3 13 ? 230.268 177.396 224.498 1.00 62.22 13 PRO C CA 1
ATOM 5458 C C . PRO C 3 13 ? 229.376 177.452 223.262 1.00 62.22 13 PRO C C 1
ATOM 5459 O O . PRO C 3 13 ? 229.601 176.759 222.273 1.00 62.22 13 PRO C O 1
ATOM 5463 N N . ASP C 3 14 ? 228.358 178.304 223.321 1.00 62.89 14 ASP C N 1
ATOM 5464 C CA . ASP C 3 14 ? 227.335 178.321 222.267 1.00 62.89 14 ASP C CA 1
ATOM 5465 C C . ASP C 3 14 ? 227.660 179.346 221.183 1.00 62.89 14 ASP C C 1
ATOM 5466 O O . ASP C 3 14 ? 227.920 178.985 220.032 1.00 62.89 14 ASP C O 1
ATOM 5471 N N . ASP C 3 15 ? 227.652 180.627 221.547 1.00 64.00 15 ASP C N 1
ATOM 5472 C CA . ASP C 3 15 ? 228.193 181.709 220.719 1.00 64.00 15 ASP C CA 1
ATOM 5473 C C . ASP C 3 15 ? 228.591 182.811 221.702 1.00 64.00 15 ASP C C 1
ATOM 5474 O O . ASP C 3 15 ? 227.762 183.618 222.125 1.00 64.00 15 ASP C O 1
ATOM 5479 N N . LEU C 3 16 ? 229.869 182.834 222.055 1.00 67.09 16 LEU C N 1
ATOM 5480 C CA . LEU C 3 16 ? 230.288 183.550 223.248 1.00 67.09 16 LEU C CA 1
ATOM 5481 C C . LEU C 3 16 ? 231.615 184.238 222.984 1.00 67.09 16 LEU C C 1
ATOM 5482 O O . LEU C 3 16 ? 232.518 183.645 222.391 1.00 67.09 16 LEU C O 1
ATOM 5487 N N . HIS C 3 17 ? 231.726 185.457 223.427 1.00 64.15 17 HIS C N 1
ATOM 5488 C CA . HIS C 3 17 ? 232.938 186.217 223.171 1.00 64.15 17 HIS C CA 1
ATOM 5489 C C . HIS C 3 17 ? 233.926 186.004 224.307 1.00 64.15 17 HIS C C 1
ATOM 5490 O O . HIS C 3 17 ? 233.560 186.179 225.473 1.00 64.15 17 HIS C O 1
ATOM 5497 N N . PRO C 3 18 ? 235.165 185.623 224.015 1.00 62.46 18 PRO C N 1
ATOM 5498 C CA . PRO C 3 18 ? 236.151 185.426 225.080 1.00 62.46 18 PRO C CA 1
ATOM 5499 C C . PRO C 3 18 ? 236.596 186.739 225.701 1.00 62.46 18 PRO C C 1
ATOM 5500 O O . PRO C 3 18 ? 236.332 187.827 225.191 1.00 62.46 18 PRO C O 1
ATOM 5504 N N . TYR C 3 19 ? 237.297 186.611 226.828 1.00 63.63 19 TYR C N 1
ATOM 5505 C CA . TYR C 3 19 ? 237.765 187.771 227.576 1.00 63.63 19 TYR C CA 1
ATOM 5506 C C . TYR C 3 19 ? 238.865 188.537 226.857 1.00 63.63 19 TYR C C 1
ATOM 5507 O O . TYR C 3 19 ? 239.051 189.725 227.132 1.00 63.63 19 TYR C O 1
ATOM 5516 N N . VAL C 3 20 ? 239.605 187.890 225.964 1.00 72.65 20 VAL C N 1
ATOM 5517 C CA . VAL C 3 20 ? 240.663 188.555 225.208 1.00 72.65 20 VAL C CA 1
ATOM 5518 C C . VAL C 3 20 ? 240.691 188.003 223.787 1.00 72.65 20 VAL C C 1
ATOM 5519 O O . VAL C 3 20 ? 241.244 186.919 223.552 1.00 72.65 20 VAL C O 1
ATOM 5523 N N . PRO C 3 21 ? 240.116 188.708 222.809 1.00 75.25 21 PRO C N 1
ATOM 5524 C CA . PRO C 3 21 ? 240.163 188.216 221.427 1.00 75.25 21 PRO C CA 1
ATOM 5525 C C . PRO C 3 21 ? 241.525 188.369 220.774 1.00 75.25 21 PRO C C 1
ATOM 5526 O O . PRO C 3 21 ? 241.766 187.741 219.735 1.00 75.25 21 PRO C O 1
ATOM 5530 N N . SER C 3 22 ? 242.422 189.173 221.350 1.00 81.28 22 SER C N 1
ATOM 5531 C CA . SER C 3 22 ? 243.747 189.361 220.767 1.00 81.28 22 SER C CA 1
ATOM 5532 C C . SER C 3 22 ? 244.651 188.158 221.005 1.00 81.28 22 SER C C 1
ATOM 5533 O O . SER C 3 22 ? 245.689 188.028 220.347 1.00 81.28 22 SER C O 1
ATOM 5536 N N . SER C 3 23 ? 244.286 187.286 221.940 1.00 84.53 23 SER C N 1
ATOM 5537 C CA . SER C 3 23 ? 245.142 186.175 222.320 1.00 84.53 23 SER C CA 1
ATOM 5538 C C . SER C 3 23 ? 245.171 185.104 221.233 1.00 84.53 23 SER C C 1
ATOM 5539 O O . SER C 3 23 ? 244.359 185.094 220.304 1.00 84.53 23 SER C O 1
ATOM 5542 N N . LYS C 3 24 ? 246.149 184.213 221.355 1.00 90.15 24 LYS C N 1
ATOM 5543 C CA . LYS C 3 24 ? 246.268 183.073 220.452 1.00 90.15 24 LYS C CA 1
ATOM 5544 C C . LYS C 3 24 ? 245.086 182.134 220.673 1.00 90.15 24 LYS C C 1
ATOM 5545 O O . LYS C 3 24 ? 244.726 181.865 221.824 1.00 90.15 24 LYS C O 1
ATOM 5551 N N . PRO C 3 25 ? 244.463 181.612 219.602 1.00 91.41 25 PRO C N 1
ATOM 5552 C CA . PRO C 3 25 ? 243.064 181.155 219.685 1.00 91.41 25 PRO C CA 1
ATOM 5553 C C . PRO C 3 25 ? 242.762 179.924 220.533 1.00 91.41 25 PRO C C 1
ATOM 5554 O O . PRO C 3 25 ? 241.602 179.507 220.586 1.00 91.41 25 PRO C O 1
ATOM 5558 N N . GLN C 3 26 ? 243.751 179.328 221.199 1.00 92.76 26 GLN C N 1
ATOM 5559 C CA . GLN C 3 26 ? 243.509 178.098 221.945 1.00 92.76 26 GLN C CA 1
ATOM 5560 C C . GLN C 3 26 ? 243.862 178.196 223.424 1.00 92.76 26 GLN C C 1
ATOM 5561 O O . GLN C 3 26 ? 243.823 177.177 224.123 1.00 92.76 26 GLN C O 1
ATOM 5567 N N . GLU C 3 27 ? 244.197 179.381 223.928 1.00 89.27 27 GLU C N 1
ATOM 5568 C CA . GLU C 3 27 ? 244.461 179.576 225.352 1.00 89.27 27 GLU C CA 1
ATOM 5569 C C . GLU C 3 27 ? 243.788 180.851 225.850 1.00 89.27 27 GLU C C 1
ATOM 5570 O O . GLU C 3 27 ? 244.364 181.651 226.590 1.00 89.27 27 GLU C O 1
ATOM 5576 N N . GLN C 3 28 ? 242.531 181.040 225.458 1.00 81.16 28 GLN C N 1
ATOM 5577 C CA . GLN C 3 28 ? 241.730 182.181 225.875 1.00 81.16 28 GLN C CA 1
ATOM 5578 C C . GLN C 3 28 ? 240.530 181.681 226.664 1.00 81.16 28 GLN C C 1
ATOM 5579 O O . GLN C 3 28 ? 239.781 180.823 226.188 1.00 81.16 28 GLN C O 1
ATOM 5585 N N . VAL C 3 29 ? 240.354 182.209 227.868 1.00 67.40 29 VAL C N 1
ATOM 5586 C CA . VAL C 3 29 ? 239.349 181.699 228.791 1.00 67.40 29 VAL C CA 1
ATOM 5587 C C . VAL C 3 29 ? 238.014 182.372 228.505 1.00 67.40 29 VAL C C 1
ATOM 5588 O O . VAL C 3 29 ? 237.902 183.602 228.541 1.00 67.40 29 VAL C O 1
ATOM 5592 N N . TYR C 3 30 ? 237.004 181.564 228.205 1.00 64.82 30 TYR C N 1
ATOM 5593 C CA . TYR C 3 30 ? 235.662 182.074 227.998 1.00 64.82 30 TYR C CA 1
ATOM 5594 C C . TYR C 3 30 ? 235.053 182.496 229.336 1.00 64.82 30 TYR C C 1
ATOM 5595 O O . TYR C 3 30 ? 235.383 181.926 230.377 1.00 64.82 30 TYR C O 1
ATOM 5604 N N . PRO C 3 31 ? 234.176 183.503 229.341 1.00 64.74 31 PRO C N 1
ATOM 5605 C CA . PRO C 3 31 ? 233.634 183.995 230.612 1.00 64.74 31 PRO C CA 1
ATOM 5606 C C . PRO C 3 31 ? 232.640 183.030 231.233 1.00 64.74 31 PRO C C 1
ATOM 5607 O O . PRO C 3 31 ? 231.734 182.527 230.564 1.00 64.74 31 PRO C O 1
ATOM 5611 N N . ASP C 3 32 ? 232.844 182.787 232.534 1.00 60.75 32 ASP C N 1
ATOM 5612 C CA . ASP C 3 32 ? 232.001 181.926 233.369 1.00 60.75 32 ASP C CA 1
ATOM 5613 C C . ASP C 3 32 ? 231.912 180.516 232.803 1.00 60.75 32 ASP C C 1
ATOM 5614 O O . ASP C 3 32 ? 230.826 179.974 232.601 1.00 60.75 32 ASP C O 1
ATOM 5619 N N . PHE C 3 33 ? 233.071 179.921 232.547 1.00 59.46 33 PHE C N 1
ATOM 5620 C CA . PHE C 3 33 ? 233.160 178.727 231.724 1.00 59.46 33 PHE C CA 1
ATOM 5621 C C . PHE C 3 33 ? 234.483 178.034 231.998 1.00 59.46 33 PHE C C 1
ATOM 5622 O O . PHE C 3 33 ? 235.541 178.561 231.645 1.00 59.46 33 PHE C O 1
ATOM 5630 N N . LYS C 3 34 ? 234.428 176.858 232.611 1.00 60.73 34 LYS C N 1
ATOM 5631 C CA . LYS C 3 34 ? 235.659 176.167 232.962 1.00 60.73 34 LYS C CA 1
ATOM 5632 C C . LYS C 3 34 ? 235.436 174.664 233.059 1.00 60.73 34 LYS C C 1
ATOM 5633 O O . LYS C 3 34 ? 234.937 174.177 234.078 1.00 60.73 34 LYS C O 1
ATOM 5639 N N . PRO C 3 35 ? 235.788 173.899 232.033 1.00 61.55 35 PRO C N 1
ATOM 5640 C CA . PRO C 3 35 ? 235.714 172.442 232.129 1.00 61.55 35 PRO C CA 1
ATOM 5641 C C . PRO C 3 35 ? 236.962 171.861 232.779 1.00 61.55 35 PRO C C 1
ATOM 5642 O O . PRO C 3 35 ? 238.016 172.493 232.850 1.00 61.55 35 PRO C O 1
ATOM 5646 N N . TRP C 3 36 ? 236.817 170.629 233.258 1.00 66.90 36 TRP C N 1
ATOM 5647 C CA . TRP C 3 36 ? 237.919 169.939 233.914 1.00 66.90 36 TRP C CA 1
ATOM 5648 C C . TRP C 3 36 ? 238.906 169.425 232.878 1.00 66.90 36 TRP C C 1
ATOM 5649 O O . TRP C 3 36 ? 238.515 168.791 231.896 1.00 66.90 36 TRP C O 1
ATOM 5660 N N . GLU C 3 37 ? 240.189 169.696 233.096 1.00 77.38 37 GLU C N 1
ATOM 5661 C CA . GLU C 3 37 ? 241.237 169.228 232.203 1.00 77.38 37 GLU C CA 1
ATOM 5662 C C . GLU C 3 37 ? 242.441 168.774 233.012 1.00 77.38 37 GLU C C 1
ATOM 5663 O O . GLU C 3 37 ? 242.820 169.417 233.995 1.00 77.38 37 GLU C O 1
ATOM 5669 N N . HIS C 3 38 ? 243.032 167.661 232.589 1.00 81.24 38 HIS C N 1
ATOM 5670 C CA . HIS C 3 38 ? 244.208 167.118 233.254 1.00 81.24 38 HIS C CA 1
ATOM 5671 C C . HIS C 3 38 ? 245.414 167.998 232.956 1.00 81.24 38 HIS C C 1
ATOM 5672 O O . HIS C 3 38 ? 245.695 168.301 231.793 1.00 81.24 38 HIS C O 1
ATOM 5679 N N . THR C 3 39 ? 246.127 168.409 233.998 1.00 90.47 39 THR C N 1
ATOM 5680 C CA . THR C 3 39 ? 247.257 169.317 233.835 1.00 90.47 39 THR C CA 1
ATOM 5681 C C . THR C 3 39 ? 248.294 168.995 234.906 1.00 90.47 39 THR C C 1
ATOM 5682 O O . THR C 3 39 ? 248.206 167.965 235.580 1.00 90.47 39 THR C O 1
ATOM 5686 N N . ALA C 3 40 ? 249.264 169.893 235.079 1.00 99.98 40 ALA C N 1
ATOM 5687 C CA . ALA C 3 40 ? 250.450 169.592 235.875 1.00 99.98 40 ALA C CA 1
ATOM 5688 C C . ALA C 3 40 ? 250.238 169.881 237.357 1.00 99.98 40 ALA C C 1
ATOM 5689 O O . ALA C 3 40 ? 250.664 169.097 238.217 1.00 99.98 40 ALA C O 1
ATOM 5691 N N . ALA C 3 41 ? 249.613 171.019 237.673 1.00 102.00 41 ALA C N 1
ATOM 5692 C CA . ALA C 3 41 ? 249.403 171.400 239.065 1.00 102.00 41 ALA C CA 1
ATOM 5693 C C . ALA C 3 41 ? 248.478 170.437 239.794 1.00 102.00 41 ALA C C 1
ATOM 5694 O O . ALA C 3 41 ? 248.647 170.236 241.001 1.00 102.00 41 ALA C O 1
ATOM 5696 N N . GLU C 3 42 ? 247.545 169.806 239.074 1.00 98.81 42 GLU C N 1
ATOM 5697 C CA . GLU C 3 42 ? 246.659 168.818 239.680 1.00 98.81 42 GLU C CA 1
ATOM 5698 C C . GLU C 3 42 ? 247.438 167.592 240.147 1.00 98.81 42 GLU C C 1
ATOM 5699 O O . GLU C 3 42 ? 247.243 167.110 241.271 1.00 98.81 42 GLU C O 1
ATOM 5705 N N . ASP C 3 43 ? 248.348 167.085 239.308 1.00 100.43 43 ASP C N 1
ATOM 5706 C CA . ASP C 3 43 ? 249.112 165.916 239.727 1.00 100.43 43 ASP C CA 1
ATOM 5707 C C . ASP C 3 43 ? 250.172 166.282 240.757 1.00 100.43 43 ASP C C 1
ATOM 5708 O O . ASP C 3 43 ? 250.527 165.444 241.591 1.00 100.43 43 ASP C O 1
ATOM 5713 N N . GLN C 3 44 ? 250.660 167.527 240.744 1.00 98.07 44 GLN C N 1
ATOM 5714 C CA . GLN C 3 44 ? 251.572 167.951 241.804 1.00 98.07 44 GLN C CA 1
ATOM 5715 C C . GLN C 3 44 ? 250.853 168.042 243.148 1.00 98.07 44 GLN C C 1
ATOM 5716 O O . GLN C 3 44 ? 251.423 167.681 244.187 1.00 98.07 44 GLN C O 1
ATOM 5722 N N . ILE C 3 45 ? 249.597 168.505 243.136 1.00 99.66 45 ILE C N 1
ATOM 5723 C CA . ILE C 3 45 ? 248.768 168.527 244.343 1.00 99.66 45 ILE C CA 1
ATOM 5724 C C . ILE C 3 45 ? 248.516 167.109 244.843 1.00 99.66 45 ILE C C 1
ATOM 5725 O O . ILE C 3 45 ? 248.651 166.822 246.040 1.00 99.66 45 ILE C O 1
ATOM 5730 N N . LEU C 3 46 ? 248.165 166.197 243.923 1.00 95.76 46 LEU C N 1
ATOM 5731 C CA . LEU C 3 46 ? 247.929 164.799 244.284 1.00 95.76 46 LEU C CA 1
ATOM 5732 C C . LEU C 3 46 ? 249.185 164.126 244.828 1.00 95.76 46 LEU C C 1
ATOM 5733 O O . LEU C 3 46 ? 249.104 163.314 245.757 1.00 95.76 46 LEU C O 1
ATOM 5738 N N . ALA C 3 47 ? 250.353 164.483 244.297 1.00 99.92 47 ALA C N 1
ATOM 5739 C CA . ALA C 3 47 ? 251.596 163.884 244.759 1.00 99.92 47 ALA C CA 1
ATOM 5740 C C . ALA C 3 47 ? 252.015 164.419 246.123 1.00 99.92 47 ALA C C 1
ATOM 5741 O O . ALA C 3 47 ? 252.424 163.644 246.993 1.00 99.92 47 ALA C O 1
ATOM 5743 N N . ASN C 3 48 ? 251.927 165.732 246.332 1.00 99.43 48 ASN C N 1
ATOM 5744 C CA . ASN C 3 48 ? 252.401 166.324 247.574 1.00 99.43 48 ASN C CA 1
ATOM 5745 C C . ASN C 3 48 ? 251.354 166.367 248.676 1.00 99.43 48 ASN C C 1
ATOM 5746 O O . ASN C 3 48 ? 251.684 166.777 249.793 1.00 99.43 48 ASN C O 1
ATOM 5751 N N . PHE C 3 49 ? 250.107 165.969 248.410 1.00 97.70 49 PHE C N 1
ATOM 5752 C CA . PHE C 3 49 ? 249.042 166.166 249.387 1.00 97.70 49 PHE C CA 1
ATOM 5753 C C . PHE C 3 49 ? 248.275 164.892 249.722 1.00 97.70 49 PHE C C 1
ATOM 5754 O O . PHE C 3 49 ? 247.158 164.972 250.240 1.00 97.70 49 PHE C O 1
ATOM 5762 N N . VAL C 3 50 ? 248.840 163.715 249.450 1.00 96.59 50 VAL C N 1
ATOM 5763 C CA . VAL C 3 50 ? 248.269 162.509 250.039 1.00 96.59 50 VAL C CA 1
ATOM 5764 C C . VAL C 3 50 ? 248.600 162.471 251.526 1.00 96.59 50 VAL C C 1
ATOM 5765 O O . VAL C 3 50 ? 249.519 163.147 252.006 1.00 96.59 50 VAL C O 1
ATOM 5769 N N . ALA C 3 51 ? 247.802 161.696 252.267 1.00 92.82 51 ALA C N 1
ATOM 5770 C CA . ALA C 3 51 ? 247.874 161.491 253.716 1.00 92.82 51 ALA C CA 1
ATOM 5771 C C . ALA C 3 51 ? 247.703 162.773 254.530 1.00 92.82 51 ALA C C 1
ATOM 5772 O O . ALA C 3 51 ? 248.019 162.784 255.725 1.00 92.82 51 ALA C O 1
ATOM 5774 N N . LYS C 3 52 ? 247.217 163.855 253.924 1.00 90.82 52 LYS C N 1
ATOM 5775 C CA . LYS C 3 52 ? 247.034 165.107 254.642 1.00 90.82 52 LYS C CA 1
ATOM 5776 C C . LYS C 3 52 ? 245.643 165.671 254.396 1.00 90.82 52 LYS C C 1
ATOM 5777 O O . LYS C 3 52 ? 245.071 166.337 255.263 1.00 90.82 52 LYS C O 1
ATOM 5783 N N . GLY C 3 53 ? 245.096 165.411 253.213 1.00 90.33 53 GLY C N 1
ATOM 5784 C CA . GLY C 3 53 ? 243.838 166.004 252.813 1.00 90.33 53 GLY C CA 1
ATOM 5785 C C . GLY C 3 53 ? 244.049 167.394 252.256 1.00 90.33 53 GLY C C 1
ATOM 5786 O O . GLY C 3 53 ? 244.713 168.225 252.883 1.00 90.33 53 GLY C O 1
ATOM 5787 N N . PHE C 3 54 ? 243.484 167.671 251.086 1.00 88.01 54 PHE C N 1
ATOM 5788 C CA . PHE C 3 54 ? 243.687 168.940 250.403 1.00 88.01 54 PHE C CA 1
ATOM 5789 C C . PHE C 3 54 ? 242.396 169.743 250.399 1.00 88.01 54 PHE C C 1
ATOM 5790 O O . PHE C 3 54 ? 241.348 169.239 249.986 1.00 88.01 54 PHE C O 1
ATOM 5798 N N . TYR C 3 55 ? 242.483 170.993 250.842 1.00 88.44 55 TYR C N 1
ATOM 5799 C CA . TYR C 3 55 ? 241.391 171.942 250.701 1.00 88.44 55 TYR C CA 1
ATOM 5800 C C . TYR C 3 55 ? 241.998 173.334 250.663 1.00 88.44 55 TYR C C 1
ATOM 5801 O O . TYR C 3 55 ? 243.003 173.593 251.330 1.00 88.44 55 TYR C O 1
ATOM 5810 N N . HIS C 3 56 ? 241.412 174.216 249.860 1.00 87.12 56 HIS C N 1
ATOM 5811 C CA . HIS C 3 56 ? 241.970 175.546 249.648 1.00 87.12 56 HIS C CA 1
ATOM 5812 C C . HIS C 3 56 ? 241.199 176.568 250.472 1.00 87.12 56 HIS C C 1
ATOM 5813 O O . HIS C 3 56 ? 240.017 176.820 250.220 1.00 87.12 56 HIS C O 1
ATOM 5820 N N . THR C 3 57 ? 241.875 177.143 251.463 1.00 88.78 57 THR C N 1
ATOM 5821 C CA . THR C 3 57 ? 241.388 178.343 252.115 1.00 88.78 57 THR C CA 1
ATOM 5822 C C . THR C 3 57 ? 241.428 179.500 251.117 1.00 88.78 57 THR C C 1
ATOM 5823 O O . THR C 3 57 ? 242.283 179.519 250.227 1.00 88.78 57 THR C O 1
ATOM 5827 N N . PRO C 3 58 ? 240.506 180.461 251.222 1.00 85.40 58 PRO C N 1
ATOM 5828 C CA . PRO C 3 58 ? 240.401 181.498 250.190 1.00 85.40 58 PRO C CA 1
ATOM 5829 C C . PRO C 3 58 ? 241.578 182.461 250.215 1.00 85.40 58 PRO C C 1
ATOM 5830 O O . PRO C 3 58 ? 242.381 182.502 251.150 1.00 85.40 58 PRO C O 1
ATOM 5834 N N . MET C 3 59 ? 241.663 183.250 249.145 1.00 86.01 59 MET C N 1
ATOM 5835 C CA . MET C 3 59 ? 242.815 184.114 248.925 1.00 86.01 59 MET C CA 1
ATOM 5836 C C . MET C 3 59 ? 242.801 185.313 249.866 1.00 86.01 59 MET C C 1
ATOM 5837 O O . MET C 3 59 ? 243.765 185.550 250.602 1.00 86.01 59 MET C O 1
ATOM 5842 N N . VAL C 3 60 ? 241.716 186.074 249.863 1.00 81.26 60 VAL C N 1
ATOM 5843 C CA . VAL C 3 60 ? 241.640 187.283 250.671 1.00 81.26 60 VAL C CA 1
ATOM 5844 C C . VAL C 3 60 ? 241.346 186.908 252.115 1.00 81.26 60 VAL C C 1
ATOM 5845 O O . VAL C 3 60 ? 240.406 186.157 252.399 1.00 81.26 60 VAL C O 1
ATOM 5849 N N . ASN C 3 61 ? 242.166 187.414 253.031 1.00 84.67 61 ASN C N 1
ATOM 5850 C CA . ASN C 3 61 ? 241.834 187.320 254.441 1.00 84.67 61 ASN C CA 1
ATOM 5851 C C . ASN C 3 61 ? 240.660 188.239 254.752 1.00 84.67 61 ASN C C 1
ATOM 5852 O O . ASN C 3 61 ? 240.388 189.202 254.027 1.00 84.67 61 ASN C O 1
ATOM 5857 N N . PHE C 3 62 ? 239.965 187.916 255.848 1.00 84.85 62 PHE C N 1
ATOM 5858 C CA . PHE C 3 62 ? 238.759 188.608 256.319 1.00 84.85 62 PHE C CA 1
ATOM 5859 C C . PHE C 3 62 ? 237.667 188.613 255.247 1.00 84.85 62 PHE C C 1
ATOM 5860 O O . PHE C 3 62 ? 237.275 189.654 254.723 1.00 84.85 62 PHE C O 1
ATOM 5868 N N . GLU C 3 63 ? 237.209 187.415 254.901 1.00 74.58 63 GLU C N 1
ATOM 5869 C CA . GLU C 3 63 ? 235.974 187.292 254.151 1.00 74.58 63 GLU C CA 1
ATOM 5870 C C . GLU C 3 63 ? 234.792 187.421 255.104 1.00 74.58 63 GLU C C 1
ATOM 5871 O O . GLU C 3 63 ? 234.958 187.492 256.325 1.00 74.58 63 GLU C O 1
ATOM 5877 N N . SER C 3 64 ? 233.588 187.446 254.522 1.00 73.09 64 SER C N 1
ATOM 5878 C CA . SER C 3 64 ? 232.309 187.551 255.237 1.00 73.09 64 SER C CA 1
ATOM 5879 C C . SER C 3 64 ? 232.246 188.818 256.101 1.00 73.09 64 SER C C 1
ATOM 5880 O O . SER C 3 64 ? 232.152 188.771 257.328 1.00 73.09 64 SER C O 1
ATOM 5883 N N . ILE C 3 65 ? 232.309 189.962 255.426 1.00 73.51 65 ILE C N 1
ATOM 5884 C CA . ILE C 3 65 ? 232.202 191.264 256.077 1.00 73.51 65 ILE C CA 1
ATOM 5885 C C . ILE C 3 65 ? 231.638 192.257 255.068 1.00 73.51 65 ILE C C 1
ATOM 5886 O O . ILE C 3 65 ? 232.115 192.341 253.933 1.00 73.51 65 ILE C O 1
ATOM 5891 N N . SER C 3 66 ? 230.607 192.992 255.473 1.00 75.94 66 SER C N 1
ATOM 5892 C CA . SER C 3 66 ? 229.997 193.975 254.591 1.00 75.94 66 SER C CA 1
ATOM 5893 C C . SER C 3 66 ? 230.897 195.192 254.428 1.00 75.94 66 SER C C 1
ATOM 5894 O O . SER C 3 66 ? 231.597 195.597 255.358 1.00 75.94 66 SER C O 1
ATOM 5897 N N . ALA C 3 67 ? 230.874 195.779 253.232 1.00 81.53 67 ALA C N 1
ATOM 5898 C CA . ALA C 3 67 ? 231.666 196.971 252.939 1.00 81.53 67 ALA C CA 1
ATOM 5899 C C . ALA C 3 67 ? 230.772 198.197 253.091 1.00 81.53 67 ALA C C 1
ATOM 5900 O O . ALA C 3 67 ? 230.391 198.854 252.124 1.00 81.53 67 ALA C O 1
ATOM 5902 N N . ARG C 3 68 ? 230.447 198.505 254.338 1.00 92.23 68 ARG C N 1
ATOM 5903 C CA . ARG C 3 68 ? 229.726 199.717 254.705 1.00 92.23 68 ARG C CA 1
ATOM 5904 C C . ARG C 3 68 ? 230.631 200.747 255.355 1.00 92.23 68 ARG C C 1
ATOM 5905 O O . ARG C 3 68 ? 230.587 201.923 254.988 1.00 92.23 68 ARG C O 1
ATOM 5913 N N . SER C 3 69 ? 231.466 200.326 256.306 1.00 105.96 69 SER C N 1
ATOM 5914 C CA . SER C 3 69 ? 232.526 201.182 256.820 1.00 105.96 69 SER C CA 1
ATOM 5915 C C . SER C 3 69 ? 233.828 201.012 256.047 1.00 105.96 69 SER C C 1
ATOM 5916 O O . SER C 3 69 ? 234.875 201.467 256.517 1.00 105.96 69 SER C O 1
ATOM 5919 N N . SER C 3 70 ? 233.790 200.352 254.888 1.00 106.09 70 SER C N 1
ATOM 5920 C CA . SER C 3 70 ? 234.991 200.199 254.066 1.00 106.09 70 SER C CA 1
ATOM 5921 C C . SER C 3 70 ? 234.941 201.139 252.865 1.00 106.09 70 SER C C 1
ATOM 5922 O O . SER C 3 70 ? 235.918 201.829 252.560 1.00 106.09 70 SER C O 1
ATOM 5925 N N . VAL C 3 71 ? 233.808 201.163 252.160 1.00 103.67 71 VAL C N 1
ATOM 5926 C CA . VAL C 3 71 ? 233.525 202.205 251.178 1.00 103.67 71 VAL C CA 1
ATOM 5927 C C . VAL C 3 71 ? 232.338 203.004 251.695 1.00 103.67 71 VAL C C 1
ATOM 5928 O O . VAL C 3 71 ? 231.178 202.641 251.471 1.00 103.67 71 VAL C O 1
ATOM 5932 N N . HIS C 3 72 ? 232.627 204.091 252.405 1.00 107.57 72 HIS C N 1
ATOM 5933 C CA . HIS C 3 72 ? 231.594 204.786 253.162 1.00 107.57 72 HIS C CA 1
ATOM 5934 C C . HIS C 3 72 ? 230.812 205.758 252.286 1.00 107.57 72 HIS C C 1
ATOM 5935 O O . HIS C 3 72 ? 229.601 205.602 252.093 1.00 107.57 72 HIS C O 1
ATOM 5942 N N . GLU C 3 73 ? 231.492 206.770 251.746 1.00 110.92 73 GLU C N 1
ATOM 5943 C CA . GLU C 3 73 ? 230.836 207.866 251.030 1.00 110.92 73 GLU C CA 1
ATOM 5944 C C . GLU C 3 73 ? 230.870 207.610 249.523 1.00 110.92 73 GLU C C 1
ATOM 5945 O O . GLU C 3 73 ? 231.414 208.381 248.732 1.00 110.92 73 GLU C O 1
ATOM 5951 N N . SER C 3 74 ? 230.260 206.493 249.133 1.00 103.45 74 SER C N 1
ATOM 5952 C CA . SER C 3 74 ? 230.115 206.144 247.727 1.00 103.45 74 SER C CA 1
ATOM 5953 C C . SER C 3 74 ? 228.873 206.732 247.082 1.00 103.45 74 SER C C 1
ATOM 5954 O O . SER C 3 74 ? 228.441 206.233 246.043 1.00 103.45 74 SER C O 1
ATOM 5957 N N . LEU C 3 75 ? 228.285 207.773 247.674 1.00 101.38 75 LEU C N 1
ATOM 5958 C CA . LEU C 3 75 ? 227.042 208.316 247.139 1.00 101.38 75 LEU C CA 1
ATOM 5959 C C . LEU C 3 75 ? 227.215 209.755 246.667 1.00 101.38 75 LEU C C 1
ATOM 5960 O O . LEU C 3 75 ? 226.945 210.071 245.503 1.00 101.38 75 LEU C O 1
ATOM 5965 N N . VAL C 3 76 ? 227.676 210.637 247.549 1.00 107.77 76 VAL C N 1
ATOM 5966 C CA . VAL C 3 76 ? 227.641 212.071 247.284 1.00 107.77 76 VAL C CA 1
ATOM 5967 C C . VAL C 3 76 ? 228.932 212.518 246.614 1.00 107.77 76 VAL C C 1
ATOM 5968 O O . VAL C 3 76 ? 228.911 213.138 245.545 1.00 107.77 76 VAL C O 1
ATOM 5972 N N . THR C 3 77 ? 230.061 212.216 247.247 1.00 108.10 77 THR C N 1
ATOM 5973 C CA . THR C 3 77 ? 231.357 212.701 246.792 1.00 108.10 77 THR C CA 1
ATOM 5974 C C . THR C 3 77 ? 231.852 211.917 245.581 1.00 108.10 77 THR C C 1
ATOM 5975 O O . THR C 3 77 ? 232.653 212.425 244.789 1.00 108.10 77 THR C O 1
ATOM 5979 N N . GLN C 3 78 ? 231.372 210.686 245.414 1.00 103.12 78 GLN C N 1
ATOM 5980 C CA . GLN C 3 78 ? 232.023 209.727 244.533 1.00 103.12 78 GLN C CA 1
ATOM 5981 C C . GLN C 3 78 ? 231.099 209.060 243.521 1.00 103.12 78 GLN C C 1
ATOM 5982 O O . GLN C 3 78 ? 231.329 207.898 243.178 1.00 103.12 78 GLN C O 1
ATOM 5988 N N . SER C 3 79 ? 230.066 209.744 243.029 1.00 93.24 79 SER C N 1
ATOM 5989 C CA . SER C 3 79 ? 229.229 209.136 241.998 1.00 93.24 79 SER C CA 1
ATOM 5990 C C . SER C 3 79 ? 229.577 209.668 240.611 1.00 93.24 79 SER C C 1
ATOM 5991 O O . SER C 3 79 ? 229.482 208.938 239.611 1.00 93.24 79 SER C O 1
ATOM 5994 N N . ASN C 3 80 ? 229.982 210.938 240.531 1.00 85.46 80 ASN C N 1
ATOM 5995 C CA . ASN C 3 80 ? 230.193 211.569 239.232 1.00 85.46 80 ASN C CA 1
ATOM 5996 C C . ASN C 3 80 ? 231.428 211.014 238.537 1.00 85.46 80 ASN C C 1
ATOM 5997 O O . ASN C 3 80 ? 231.484 210.966 237.302 1.00 85.46 80 ASN C O 1
ATOM 6002 N N . ILE C 3 81 ? 232.414 210.564 239.317 1.00 84.89 81 ILE C N 1
ATOM 6003 C CA . ILE C 3 81 ? 233.597 209.934 238.741 1.00 84.89 81 ILE C CA 1
ATOM 6004 C C . ILE C 3 81 ? 233.226 208.615 238.084 1.00 84.89 81 ILE C C 1
ATOM 6005 O O . ILE C 3 81 ? 233.708 208.289 236.990 1.00 84.89 81 ILE C O 1
ATOM 6010 N N . LEU C 3 82 ? 232.337 207.854 238.727 1.00 82.74 82 LEU C N 1
ATOM 6011 C CA . LEU C 3 82 ? 231.844 206.607 238.153 1.00 82.74 82 LEU C CA 1
ATOM 6012 C C . LEU C 3 82 ? 231.044 206.869 236.887 1.00 82.74 82 LEU C C 1
ATOM 6013 O O . LEU C 3 82 ? 231.175 206.136 235.897 1.00 82.74 82 LEU C O 1
ATOM 6018 N N . SER C 3 83 ? 230.231 207.932 236.897 1.00 79.78 83 SER C N 1
ATOM 6019 C CA . SER C 3 83 ? 229.434 208.271 235.720 1.00 79.78 83 SER C CA 1
ATOM 6020 C C . SER C 3 83 ? 230.317 208.674 234.541 1.00 79.78 83 SER C C 1
ATOM 6021 O O . SER C 3 83 ? 230.088 208.234 233.408 1.00 79.78 83 SER C O 1
ATOM 6024 N N . GLN C 3 84 ? 231.364 209.460 234.796 1.00 80.78 84 GLN C N 1
ATOM 6025 C CA . GLN C 3 84 ? 232.230 209.900 233.705 1.00 80.78 84 GLN C CA 1
ATOM 6026 C C . GLN C 3 84 ? 233.112 208.766 233.189 1.00 80.78 84 GLN C C 1
ATOM 6027 O O . GLN C 3 84 ? 233.356 208.666 231.978 1.00 80.78 84 GLN C O 1
ATOM 6033 N N . GLN C 3 85 ? 233.573 207.882 234.082 1.00 79.71 85 GLN C N 1
ATOM 6034 C CA . GLN C 3 85 ? 234.369 206.740 233.642 1.00 79.71 85 GLN C CA 1
ATOM 6035 C C . GLN C 3 85 ? 233.536 205.757 232.826 1.00 79.71 85 GLN C C 1
ATOM 6036 O O . GLN C 3 85 ? 234.003 205.233 231.803 1.00 79.71 85 GLN C O 1
ATOM 6042 N N . PHE C 3 86 ? 232.290 205.516 233.241 1.00 73.80 86 PHE C N 1
ATOM 6043 C CA . PHE C 3 86 ? 231.437 204.639 232.453 1.00 73.80 86 PHE C CA 1
ATOM 6044 C C . PHE C 3 86 ? 231.017 205.291 231.143 1.00 73.80 86 PHE C C 1
ATOM 6045 O O . PHE C 3 86 ? 230.806 204.587 230.149 1.00 73.80 86 PHE C O 1
ATOM 6053 N N . ASP C 3 87 ? 230.920 206.625 231.112 1.00 76.31 87 ASP C N 1
ATOM 6054 C CA . ASP C 3 87 ? 230.686 207.323 229.851 1.00 76.31 87 ASP C CA 1
ATOM 6055 C C . ASP C 3 87 ? 231.859 207.139 228.896 1.00 76.31 87 ASP C C 1
ATOM 6056 O O . ASP C 3 87 ? 231.662 206.946 227.690 1.00 76.31 87 ASP C O 1
ATOM 6061 N N . LYS C 3 88 ? 233.085 207.169 229.425 1.00 74.29 88 LYS C N 1
ATOM 6062 C CA . LYS C 3 88 ? 234.254 206.957 228.575 1.00 74.29 88 LYS C CA 1
ATOM 6063 C C . LYS C 3 88 ? 234.318 205.523 228.058 1.00 74.29 88 LYS C C 1
ATOM 6064 O O . LYS C 3 88 ? 234.686 205.296 226.898 1.00 74.29 88 LYS C O 1
ATOM 6070 N N . ILE C 3 89 ? 233.926 204.550 228.890 1.00 70.51 89 ILE C N 1
ATOM 6071 C CA . ILE C 3 89 ? 233.880 203.155 228.442 1.00 70.51 89 ILE C CA 1
ATOM 6072 C C . ILE C 3 89 ? 232.822 202.964 227.356 1.00 70.51 89 ILE C C 1
ATOM 6073 O O . ILE C 3 89 ? 233.074 202.301 226.339 1.00 70.51 89 ILE C O 1
ATOM 6078 N N . ILE C 3 90 ? 231.646 203.578 227.534 1.00 73.05 90 ILE C N 1
ATOM 6079 C CA . ILE C 3 90 ? 230.567 203.476 226.551 1.00 73.05 90 ILE C CA 1
ATOM 6080 C C . ILE C 3 90 ? 230.979 204.113 225.228 1.00 73.05 90 ILE C C 1
ATOM 6081 O O . ILE C 3 90 ? 230.740 203.549 224.150 1.00 73.05 90 ILE C O 1
ATOM 6086 N N . LYS C 3 91 ? 231.669 205.257 225.295 1.00 73.44 91 LYS C N 1
ATOM 6087 C CA . LYS C 3 91 ? 232.111 205.937 224.082 1.00 73.44 91 LYS C CA 1
ATOM 6088 C C . LYS C 3 91 ? 233.185 205.142 223.347 1.00 73.44 91 LYS C C 1
ATOM 6089 O O . LYS C 3 91 ? 233.141 205.038 222.113 1.00 73.44 91 LYS C O 1
ATOM 6095 N N . ILE C 3 92 ? 234.140 204.558 224.087 1.00 66.51 92 ILE C N 1
ATOM 6096 C CA . ILE C 3 92 ? 235.171 203.720 223.474 1.00 66.51 92 ILE C CA 1
ATOM 6097 C C . ILE C 3 92 ? 234.544 202.506 222.804 1.00 66.51 92 ILE C C 1
ATOM 6098 O O . ILE C 3 92 ? 234.901 202.153 221.670 1.00 66.51 92 ILE C O 1
ATOM 6103 N N . ARG C 3 93 ? 233.543 201.908 223.460 1.00 67.74 93 ARG C N 1
ATOM 6104 C CA . ARG C 3 93 ? 232.847 200.745 222.915 1.00 67.74 93 ARG C CA 1
ATOM 6105 C C . ARG C 3 93 ? 232.140 201.076 221.607 1.00 67.74 93 ARG C C 1
ATOM 6106 O O . ARG C 3 93 ? 232.385 200.431 220.579 1.00 67.74 93 ARG C O 1
ATOM 6114 N N . GLU C 3 94 ? 231.295 202.115 221.618 1.00 74.22 94 GLU C N 1
ATOM 6115 C CA . GLU C 3 94 ? 230.508 202.441 220.430 1.00 74.22 94 GLU C CA 1
ATOM 6116 C C . GLU C 3 94 ? 231.368 202.979 219.295 1.00 74.22 94 GLU C C 1
ATOM 6117 O O . GLU C 3 94 ? 231.001 202.824 218.127 1.00 74.22 94 GLU C O 1
ATOM 6123 N N . ASP C 3 95 ? 232.498 203.618 219.596 1.00 72.28 95 ASP C N 1
ATOM 6124 C CA . ASP C 3 95 ? 233.267 204.215 218.518 1.00 72.28 95 ASP C CA 1
ATOM 6125 C C . ASP C 3 95 ? 234.334 203.288 217.951 1.00 72.28 95 ASP C C 1
ATOM 6126 O O . ASP C 3 95 ? 234.697 203.439 216.780 1.00 72.28 95 ASP C O 1
ATOM 6131 N N . HIS C 3 96 ? 234.823 202.312 218.714 1.00 70.48 96 HIS C N 1
ATOM 6132 C CA . HIS C 3 96 ? 235.842 201.416 218.184 1.00 70.48 96 HIS C CA 1
ATOM 6133 C C . HIS C 3 96 ? 235.368 199.989 217.968 1.00 70.48 96 HIS C C 1
ATOM 6134 O O . HIS C 3 96 ? 235.694 199.393 216.940 1.00 70.48 96 HIS C O 1
ATOM 6141 N N . ILE C 3 97 ? 234.609 199.417 218.902 1.00 68.54 97 ILE C N 1
ATOM 6142 C CA . ILE C 3 97 ? 234.390 197.977 218.849 1.00 68.54 97 ILE C CA 1
ATOM 6143 C C . ILE C 3 97 ? 233.298 197.614 217.850 1.00 68.54 97 ILE C C 1
ATOM 6144 O O . ILE C 3 97 ? 233.377 196.571 217.192 1.00 68.54 97 ILE C O 1
ATOM 6149 N N . ASN C 3 98 ? 232.287 198.462 217.690 1.00 72.16 98 ASN C N 1
ATOM 6150 C CA . ASN C 3 98 ? 231.121 198.115 216.894 1.00 72.16 98 ASN C CA 1
ATOM 6151 C C . ASN C 3 98 ? 230.999 198.881 215.589 1.00 72.16 98 ASN C C 1
ATOM 6152 O O . ASN C 3 98 ? 230.329 198.396 214.676 1.00 72.16 98 ASN C O 1
ATOM 6157 N N . LYS C 3 99 ? 231.603 200.059 215.474 1.00 71.82 99 LYS C N 1
ATOM 6158 C CA . LYS C 3 99 ? 231.439 200.855 214.266 1.00 71.82 99 LYS C CA 1
ATOM 6159 C C . LYS C 3 99 ? 232.213 200.231 213.115 1.00 71.82 99 LYS C C 1
ATOM 6160 O O . LYS C 3 99 ? 233.386 199.881 213.261 1.00 71.82 99 LYS C O 1
ATOM 6166 N N . ILE C 3 100 ? 231.548 200.081 211.975 1.00 76.67 100 ILE C N 1
ATOM 6167 C CA . ILE C 3 100 ? 232.154 199.491 210.785 1.00 76.67 100 ILE C CA 1
ATOM 6168 C C . ILE C 3 100 ? 233.114 200.496 210.162 1.00 76.67 100 ILE C C 1
ATOM 6169 O O . ILE C 3 100 ? 232.695 201.596 209.776 1.00 76.67 100 ILE C O 1
ATOM 6174 N N . PRO C 3 101 ? 234.402 200.173 210.049 1.00 83.31 101 PRO C N 1
ATOM 6175 C CA . PRO C 3 101 ? 235.348 201.117 209.443 1.00 83.31 101 PRO C CA 1
ATOM 6176 C C . PRO C 3 101 ? 235.318 201.021 207.924 1.00 83.31 101 PRO C C 1
ATOM 6177 O O . PRO C 3 101 ? 235.336 199.928 207.353 1.00 83.31 101 PRO C O 1
ATOM 6181 N N . SER C 3 102 ? 235.253 202.175 207.270 1.00 83.12 102 SER C N 1
ATOM 6182 C CA . SER C 3 102 ? 235.319 202.233 205.813 1.00 83.12 102 SER C CA 1
ATOM 6183 C C . SER C 3 102 ? 236.782 202.324 205.414 1.00 83.12 102 SER C C 1
ATOM 6184 O O . SER C 3 102 ? 237.377 203.403 205.429 1.00 83.12 102 SER C O 1
ATOM 6187 N N . ASN C 3 103 ? 237.372 201.187 205.060 1.00 87.24 103 ASN C N 1
ATOM 6188 C CA . ASN C 3 103 ? 238.780 201.146 204.682 1.00 87.24 103 ASN C CA 1
ATOM 6189 C C . ASN C 3 103 ? 238.903 201.208 203.161 1.00 87.24 103 ASN C C 1
ATOM 6190 O O . ASN C 3 103 ? 239.331 200.268 202.492 1.00 87.24 103 ASN C O 1
ATOM 6195 N N . SER C 3 104 ? 238.508 202.359 202.623 1.00 85.32 104 SER C N 1
ATOM 6196 C CA . SER C 3 104 ? 238.660 202.650 201.204 1.00 85.32 104 SER C CA 1
ATOM 6197 C C . SER C 3 104 ? 238.788 204.155 201.045 1.00 85.32 104 SER C C 1
ATOM 6198 O O . SER C 3 104 ? 238.050 204.911 201.682 1.00 85.32 104 SER C O 1
ATOM 6201 N N . THR C 3 105 ? 239.718 204.583 200.199 1.00 88.17 105 THR C N 1
ATOM 6202 C CA . THR C 3 105 ? 240.007 205.996 199.992 1.00 88.17 105 THR C CA 1
ATOM 6203 C C . THR C 3 105 ? 239.902 206.373 198.519 1.00 88.17 105 THR C C 1
ATOM 6204 O O . THR C 3 105 ? 240.588 207.279 198.043 1.00 88.17 105 THR C O 1
ATOM 6208 N N . THR C 3 106 ? 239.040 205.682 197.772 1.00 81.49 106 THR C N 1
ATOM 6209 C CA . THR C 3 106 ? 238.892 205.946 196.344 1.00 81.49 106 THR C CA 1
ATOM 6210 C C . THR C 3 106 ? 237.517 206.498 195.996 1.00 81.49 106 THR C C 1
ATOM 6211 O O . THR C 3 106 ? 237.426 207.584 195.417 1.00 81.49 106 THR C O 1
ATOM 6215 N N . THR C 3 107 ? 236.444 205.792 196.341 1.00 76.68 107 THR C N 1
ATOM 6216 C CA . THR C 3 107 ? 235.101 206.151 195.913 1.00 76.68 107 THR C CA 1
ATOM 6217 C C . THR C 3 107 ? 234.129 205.914 197.058 1.00 76.68 107 THR C C 1
ATOM 6218 O O . THR C 3 107 ? 234.479 205.335 198.089 1.00 76.68 107 THR C O 1
ATOM 6222 N N . LEU C 3 108 ? 232.890 206.360 196.869 1.00 75.50 108 LEU C N 1
ATOM 6223 C CA . LEU C 3 108 ? 231.870 206.222 197.908 1.00 75.50 108 LEU C CA 1
ATOM 6224 C C . LEU C 3 108 ? 231.087 204.922 197.760 1.00 75.50 108 LEU C C 1
ATOM 6225 O O . LEU C 3 108 ? 229.859 204.909 197.760 1.00 75.50 108 LEU C O 1
ATOM 6230 N N . HIS C 3 109 ? 231.806 203.818 197.626 1.00 74.24 109 HIS C N 1
ATOM 6231 C CA . HIS C 3 109 ? 231.267 202.478 197.772 1.00 74.24 109 HIS C CA 1
ATOM 6232 C C . HIS C 3 109 ? 231.947 201.829 198.967 1.00 74.24 109 HIS C C 1
ATOM 6233 O O . HIS C 3 109 ? 232.902 202.366 199.529 1.00 74.24 109 HIS C O 1
ATOM 6240 N N . GLY C 3 110 ? 231.458 200.663 199.357 1.00 77.13 110 GLY C N 1
ATOM 6241 C CA . GLY C 3 110 ? 232.128 199.907 200.381 1.00 77.13 110 GLY C CA 1
ATOM 6242 C C . GLY C 3 110 ? 233.347 199.224 199.807 1.00 77.13 110 GLY C C 1
ATOM 6243 O O . GLY C 3 110 ? 233.488 199.089 198.588 1.00 77.13 110 GLY C O 1
ATOM 6244 N N . PRO C 3 111 ? 234.270 198.808 200.668 1.00 80.59 111 PRO C N 1
ATOM 6245 C CA . PRO C 3 111 ? 235.319 197.891 200.221 1.00 80.59 111 PRO C CA 1
ATOM 6246 C C . PRO C 3 111 ? 234.707 196.564 199.815 1.00 80.59 111 PRO C C 1
ATOM 6247 O O . PRO C 3 111 ? 233.641 196.170 200.293 1.00 80.59 111 PRO C O 1
ATOM 6251 N N . GLY C 3 112 ? 235.389 195.872 198.924 1.00 81.49 112 GLY C N 1
ATOM 6252 C CA . GLY C 3 112 ? 234.679 194.899 198.136 1.00 81.49 112 GLY C CA 1
ATOM 6253 C C . GLY C 3 112 ? 233.914 195.639 197.056 1.00 81.49 112 GLY C C 1
ATOM 6254 O O . GLY C 3 112 ? 234.310 196.727 196.621 1.00 81.49 112 GLY C O 1
ATOM 6255 N N . PHE C 3 113 ? 232.784 195.052 196.656 1.00 78.45 113 PHE C N 1
ATOM 6256 C CA . PHE C 3 113 ? 231.956 195.508 195.535 1.00 78.45 113 PHE C CA 1
ATOM 6257 C C . PHE C 3 113 ? 232.795 195.639 194.265 1.00 78.45 113 PHE C C 1
ATOM 6258 O O . PHE C 3 113 ? 233.092 196.727 193.770 1.00 78.45 113 PHE C O 1
ATOM 6266 N N . GLN C 3 114 ? 233.253 194.495 193.789 1.00 84.25 114 GLN C N 1
ATOM 6267 C CA . GLN C 3 114 ? 233.791 194.448 192.448 1.00 84.25 114 GLN C CA 1
ATOM 6268 C C . GLN C 3 114 ? 232.649 194.234 191.468 1.00 84.25 114 GLN C C 1
ATOM 6269 O O . GLN C 3 114 ? 231.622 193.636 191.799 1.00 84.25 114 GLN C O 1
ATOM 6275 N N . LEU C 3 115 ? 232.819 194.767 190.267 1.00 85.16 115 LEU C N 1
ATOM 6276 C CA . LEU C 3 115 ? 231.893 194.468 189.200 1.00 85.16 115 LEU C CA 1
ATOM 6277 C C . LEU C 3 115 ? 232.037 193.002 188.809 1.00 85.16 115 LEU C C 1
ATOM 6278 O O . LEU C 3 115 ? 233.101 192.409 189.000 1.00 85.16 115 LEU C O 1
ATOM 6283 N N . PRO C 3 116 ? 230.966 192.383 188.312 1.00 86.09 116 PRO C N 1
ATOM 6284 C CA . PRO C 3 116 ? 231.077 191.000 187.831 1.00 86.09 116 PRO C CA 1
ATOM 6285 C C . PRO C 3 116 ? 232.031 190.906 186.648 1.00 86.09 116 PRO C C 1
ATOM 6286 O O . PRO C 3 116 ? 231.909 191.643 185.668 1.00 86.09 116 PRO C O 1
ATOM 6290 N N . ASN C 3 117 ? 232.999 190.002 186.765 1.00 87.37 117 ASN C N 1
ATOM 6291 C CA . ASN C 3 117 ? 234.191 190.037 185.931 1.00 87.37 117 ASN C CA 1
ATOM 6292 C C . ASN C 3 117 ? 233.908 189.557 184.515 1.00 87.37 117 ASN C C 1
ATOM 6293 O O . ASN C 3 117 ? 233.232 188.548 184.303 1.00 87.37 117 ASN C O 1
ATOM 6298 N N . ARG C 3 118 ? 234.438 190.297 183.549 1.00 88.96 118 ARG C N 1
ATOM 6299 C CA . ARG C 3 118 ? 234.299 189.934 182.148 1.00 88.96 118 ARG C CA 1
ATOM 6300 C C . ARG C 3 118 ? 235.194 188.750 181.806 1.00 88.96 118 ARG C C 1
ATOM 6301 O O . ARG C 3 118 ? 236.369 188.711 182.177 1.00 88.96 118 ARG C O 1
ATOM 6309 N N . ILE C 3 119 ? 234.631 187.779 181.089 1.00 91.39 119 ILE C N 1
ATOM 6310 C CA . ILE C 3 119 ? 235.376 186.620 180.620 1.00 91.39 119 ILE C CA 1
ATOM 6311 C C . ILE C 3 119 ? 235.335 186.597 179.096 1.00 91.39 119 ILE C C 1
ATOM 6312 O O . ILE C 3 119 ? 234.366 187.026 178.465 1.00 91.39 119 ILE C O 1
ATOM 6317 N N . THR C 3 120 ? 236.421 186.107 178.503 1.00 93.20 120 THR C N 1
ATOM 6318 C CA . THR C 3 120 ? 236.543 186.038 177.048 1.00 93.20 120 THR C CA 1
ATOM 6319 C C . THR C 3 120 ? 235.732 184.844 176.566 1.00 93.20 120 THR C C 1
ATOM 6320 O O . THR C 3 120 ? 236.221 183.713 176.530 1.00 93.20 120 THR C O 1
ATOM 6324 N N . LEU C 3 121 ? 234.485 185.099 176.191 1.00 96.12 121 LEU C N 1
ATOM 6325 C CA . LEU C 3 121 ? 233.546 184.054 175.822 1.00 96.12 121 LEU C CA 1
ATOM 6326 C C . LEU C 3 121 ? 233.259 184.101 174.328 1.00 96.12 121 LEU C C 1
ATOM 6327 O O . LEU C 3 121 ? 233.149 185.180 173.738 1.00 96.12 121 LEU C O 1
ATOM 6332 N N . THR C 3 122 ? 233.150 182.923 173.720 1.00 97.87 122 THR C N 1
ATOM 6333 C CA . THR C 3 122 ? 232.722 182.801 172.338 1.00 97.87 122 THR C CA 1
ATOM 6334 C C . THR C 3 122 ? 231.205 182.611 172.308 1.00 97.87 122 THR C C 1
ATOM 6335 O O . THR C 3 122 ? 230.544 182.556 173.347 1.00 97.87 122 THR C O 1
ATOM 6339 N N . ASP C 3 123 ? 230.640 182.505 171.104 1.00 96.34 123 ASP C N 1
ATOM 6340 C CA . ASP C 3 123 ? 229.194 182.593 170.935 1.00 96.34 123 ASP C CA 1
ATOM 6341 C C . ASP C 3 123 ? 228.439 181.366 171.435 1.00 96.34 123 ASP C C 1
ATOM 6342 O O . ASP C 3 123 ? 227.227 181.464 171.645 1.00 96.34 123 ASP C O 1
ATOM 6347 N N . HIS C 3 124 ? 229.109 180.232 171.652 1.00 96.09 124 HIS C N 1
ATOM 6348 C CA . HIS C 3 124 ? 228.413 179.039 172.131 1.00 96.09 124 HIS C CA 1
ATOM 6349 C C . HIS C 3 124 ? 227.948 179.209 173.574 1.00 96.09 124 HIS C C 1
ATOM 6350 O O . HIS C 3 124 ? 226.752 179.080 173.879 1.00 96.09 124 HIS C O 1
ATOM 6357 N N . ARG C 3 125 ? 228.882 179.522 174.473 1.00 97.46 125 ARG C N 1
ATOM 6358 C CA . ARG C 3 125 ? 228.559 179.622 175.890 1.00 97.46 125 ARG C CA 1
ATOM 6359 C C . ARG C 3 125 ? 227.739 180.870 176.197 1.00 97.46 125 ARG C C 1
ATOM 6360 O O . ARG C 3 125 ? 226.868 180.832 177.069 1.00 97.46 125 ARG C O 1
ATOM 6368 N N . LYS C 3 126 ? 227.958 181.957 175.453 1.00 92.90 126 LYS C N 1
ATOM 6369 C CA . LYS C 3 126 ? 227.114 183.144 175.570 1.00 92.90 126 LYS C CA 1
ATOM 6370 C C . LYS C 3 126 ? 225.708 182.890 175.035 1.00 92.90 126 LYS C C 1
ATOM 6371 O O . LYS C 3 126 ? 224.721 183.354 175.627 1.00 92.90 126 LYS C O 1
ATOM 6377 N N . GLU C 3 127 ? 225.607 182.137 173.935 1.00 92.06 127 GLU C N 1
ATOM 6378 C CA . GLU C 3 127 ? 224.320 181.772 173.356 1.00 92.06 127 GLU C CA 1
ATOM 6379 C C . GLU C 3 127 ? 223.503 180.920 174.317 1.00 92.06 127 GLU C C 1
ATOM 6380 O O . GLU C 3 127 ? 222.283 181.093 174.431 1.00 92.06 127 GLU C O 1
ATOM 6386 N N . THR C 3 128 ? 224.163 180.019 175.045 1.00 94.04 128 THR C N 1
ATOM 6387 C CA . THR C 3 128 ? 223.441 179.264 176.065 1.00 94.04 128 THR C CA 1
ATOM 6388 C C . THR C 3 128 ? 223.191 180.082 177.330 1.00 94.04 128 THR C C 1
ATOM 6389 O O . THR C 3 128 ? 222.185 179.859 178.008 1.00 94.04 128 THR C O 1
ATOM 6393 N N . TRP C 3 129 ? 224.067 181.040 177.654 1.00 94.60 129 TRP C N 1
ATOM 6394 C CA . TRP C 3 129 ? 223.914 181.814 178.885 1.00 94.60 129 TRP C CA 1
ATOM 6395 C C . TRP C 3 129 ? 222.740 182.781 178.794 1.00 94.60 129 TRP C C 1
ATOM 6396 O O . TRP C 3 129 ? 222.043 183.019 179.791 1.00 94.60 129 TRP C O 1
ATOM 6407 N N . LEU C 3 130 ? 222.497 183.338 177.605 1.00 90.43 130 LEU C N 1
ATOM 6408 C CA . LEU C 3 130 ? 221.326 184.192 177.431 1.00 90.43 130 LEU C CA 1
ATOM 6409 C C . LEU C 3 130 ? 220.034 183.393 177.527 1.00 90.43 130 LEU C C 1
ATOM 6410 O O . LEU C 3 130 ? 219.020 183.911 178.006 1.00 90.43 130 LEU C O 1
ATOM 6415 N N . HIS C 3 131 ? 220.054 182.135 177.090 1.00 93.30 131 HIS C N 1
ATOM 6416 C CA . HIS C 3 131 ? 218.915 181.257 177.325 1.00 93.30 131 HIS C CA 1
ATOM 6417 C C . HIS C 3 131 ? 218.791 180.898 178.799 1.00 93.30 131 HIS C C 1
ATOM 6418 O O . HIS C 3 131 ? 217.679 180.674 179.289 1.00 93.30 131 HIS C O 1
ATOM 6425 N N . GLU C 3 132 ? 219.922 180.833 179.511 1.00 96.60 132 GLU C N 1
ATOM 6426 C CA . GLU C 3 132 ? 219.896 180.560 180.946 1.00 96.60 132 GLU C CA 1
ATOM 6427 C C . GLU C 3 132 ? 219.261 181.707 181.720 1.00 96.60 132 GLU C C 1
ATOM 6428 O O . GLU C 3 132 ? 218.604 181.481 182.743 1.00 96.60 132 GLU C O 1
ATOM 6434 N N . LEU C 3 133 ? 219.466 182.947 181.263 1.00 90.34 133 LEU C N 1
ATOM 6435 C CA . LEU C 3 133 ? 218.816 184.083 181.915 1.00 90.34 133 LEU C CA 1
ATOM 6436 C C . LEU C 3 133 ? 217.308 184.078 181.705 1.00 90.34 133 LEU C C 1
ATOM 6437 O O . LEU C 3 133 ? 216.561 184.538 182.576 1.00 90.34 133 LEU C O 1
ATOM 6442 N N . SER C 3 134 ? 216.846 183.551 180.569 1.00 92.61 134 SER C N 1
ATOM 6443 C CA . SER C 3 134 ? 215.473 183.742 180.118 1.00 92.61 134 SER C CA 1
ATOM 6444 C C . SER C 3 134 ? 214.442 182.968 180.928 1.00 92.61 134 SER C C 1
ATOM 6445 O O . SER C 3 134 ? 213.247 183.252 180.803 1.00 92.61 134 SER C O 1
ATOM 6448 N N . SER C 3 135 ? 214.860 182.007 181.746 1.00 105.45 135 SER C N 1
ATOM 6449 C CA . SER C 3 135 ? 213.912 181.235 182.534 1.00 105.45 135 SER C CA 1
ATOM 6450 C C . SER C 3 135 ? 213.466 182.031 183.758 1.00 105.45 135 SER C C 1
ATOM 6451 O O . SER C 3 135 ? 213.882 183.171 183.983 1.00 105.45 135 SER C O 1
ATOM 6454 N N . SER C 3 136 ? 212.606 181.419 184.568 1.00 112.70 136 SER C N 1
ATOM 6455 C CA . SER C 3 136 ? 212.091 182.054 185.771 1.00 112.70 136 SER C CA 1
ATOM 6456 C C . SER C 3 136 ? 212.407 181.275 187.040 1.00 112.70 136 SER C C 1
ATOM 6457 O O . SER C 3 136 ? 211.908 181.635 188.111 1.00 112.70 136 SER C O 1
ATOM 6460 N N . HIS C 3 137 ? 213.218 180.220 186.954 1.00 117.54 137 HIS C N 1
ATOM 6461 C CA . HIS C 3 137 ? 213.542 179.399 188.110 1.00 117.54 137 HIS C CA 1
ATOM 6462 C C . HIS C 3 137 ? 215.027 179.372 188.443 1.00 117.54 137 HIS C C 1
ATOM 6463 O O . HIS C 3 137 ? 215.405 178.752 189.443 1.00 117.54 137 HIS C O 1
ATOM 6470 N N . THR C 3 138 ? 215.872 180.016 187.641 1.00 111.30 138 THR C N 1
ATOM 6471 C CA . THR C 3 138 ? 217.314 179.948 187.817 1.00 111.30 138 THR C CA 1
ATOM 6472 C C . THR C 3 138 ? 217.767 180.795 189.004 1.00 111.30 138 THR C C 1
ATOM 6473 O O . THR C 3 138 ? 217.058 181.688 189.476 1.00 111.30 138 THR C O 1
ATOM 6477 N N . SER C 3 139 ? 218.978 180.505 189.479 1.00 109.46 139 SER C N 1
ATOM 6478 C CA . SER C 3 139 ? 219.529 181.185 190.641 1.00 109.46 139 SER C CA 1
ATOM 6479 C C . SER C 3 139 ? 220.000 182.592 190.283 1.00 109.46 139 SER C C 1
ATOM 6480 O O . SER C 3 139 ? 219.884 183.051 189.143 1.00 109.46 139 SER C O 1
ATOM 6483 N N . LEU C 3 140 ? 220.545 183.278 191.283 1.00 100.76 140 LEU C N 1
ATOM 6484 C CA . LEU C 3 140 ? 221.025 184.643 191.117 1.00 100.76 140 LEU C CA 1
ATOM 6485 C C . LEU C 3 140 ? 222.524 184.779 191.336 1.00 100.76 140 LEU C C 1
ATOM 6486 O O . LEU C 3 140 ? 223.167 185.604 190.680 1.00 100.76 140 LEU C O 1
ATOM 6491 N N . VAL C 3 141 ? 223.091 183.985 192.247 1.00 102.98 141 VAL C N 1
ATOM 6492 C CA . VAL C 3 141 ? 224.512 184.091 192.566 1.00 102.98 141 VAL C CA 1
ATOM 6493 C C . VAL C 3 141 ? 225.363 183.523 191.434 1.00 102.98 141 VAL C C 1
ATOM 6494 O O . VAL C 3 141 ? 226.317 184.165 190.971 1.00 102.98 141 VAL C O 1
ATOM 6498 N N . LYS C 3 142 ? 225.024 182.311 190.977 1.00 103.14 142 LYS C N 1
ATOM 6499 C CA . LYS C 3 142 ? 225.792 181.629 189.936 1.00 103.14 142 LYS C CA 1
ATOM 6500 C C . LYS C 3 142 ? 225.749 182.382 188.612 1.00 103.14 142 LYS C C 1
ATOM 6501 O O . LYS C 3 142 ? 226.759 182.444 187.900 1.00 103.14 142 LYS C O 1
ATOM 6507 N N . ILE C 3 143 ? 224.610 182.997 188.290 1.00 99.88 143 ILE C N 1
ATOM 6508 C CA . ILE C 3 143 ? 224.521 183.807 187.081 1.00 99.88 143 ILE C CA 1
ATOM 6509 C C . ILE C 3 143 ? 225.311 185.098 187.249 1.00 99.88 143 ILE C C 1
ATOM 6510 O O . ILE C 3 143 ? 226.034 185.525 186.341 1.00 99.88 143 ILE C O 1
ATOM 6515 N N . GLY C 3 144 ? 225.233 185.708 188.429 1.00 96.97 144 GLY C N 1
ATOM 6516 C CA . GLY C 3 144 ? 225.946 186.945 188.684 1.00 96.97 144 GLY C CA 1
ATOM 6517 C C . GLY C 3 144 ? 227.446 186.800 188.837 1.00 96.97 144 GLY C C 1
ATOM 6518 O O . GLY C 3 144 ? 228.141 187.821 188.857 1.00 96.97 144 GLY C O 1
ATOM 6519 N N . LYS C 3 145 ? 227.963 185.572 188.949 1.00 96.45 145 LYS C N 1
ATOM 6520 C CA . LYS C 3 145 ? 229.407 185.394 189.093 1.00 96.45 145 LYS C CA 1
ATOM 6521 C C . LYS C 3 145 ? 230.187 185.692 187.816 1.00 96.45 145 LYS C C 1
ATOM 6522 O O . LYS C 3 145 ? 231.408 185.863 187.891 1.00 96.45 145 LYS C O 1
ATOM 6528 N N . PHE C 3 146 ? 229.534 185.752 186.656 1.00 95.34 146 PHE C N 1
ATOM 6529 C CA . PHE C 3 146 ? 230.244 186.031 185.415 1.00 95.34 146 PHE C CA 1
ATOM 6530 C C . PHE C 3 146 ? 229.301 186.671 184.410 1.00 95.34 146 PHE C C 1
ATOM 6531 O O . PHE C 3 146 ? 228.088 186.460 184.445 1.00 95.34 146 PHE C O 1
ATOM 6539 N N . ILE C 3 147 ? 229.884 187.450 183.503 1.00 92.06 147 ILE C N 1
ATOM 6540 C CA . ILE C 3 147 ? 229.162 188.078 182.398 1.00 92.06 147 ILE C CA 1
ATOM 6541 C C . ILE C 3 147 ? 230.148 188.314 181.257 1.00 92.06 147 ILE C C 1
ATOM 6542 O O . ILE C 3 147 ? 231.229 188.876 181.482 1.00 92.06 147 ILE C O 1
ATOM 6547 N N . PRO C 3 148 ? 229.844 187.877 180.034 1.00 90.13 148 PRO C N 1
ATOM 6548 C CA . PRO C 3 148 ? 230.795 188.036 178.929 1.00 90.13 148 PRO C CA 1
ATOM 6549 C C . PRO C 3 148 ? 230.894 189.485 178.483 1.00 90.13 148 PRO C C 1
ATOM 6550 O O . PRO C 3 148 ? 230.078 190.335 178.837 1.00 90.13 148 PRO C O 1
ATOM 6554 N N . HIS C 3 149 ? 231.916 189.758 177.680 1.00 92.21 149 HIS C N 1
ATOM 6555 C CA . HIS C 3 149 ? 232.201 191.112 177.232 1.00 92.21 149 HIS C CA 1
ATOM 6556 C C . HIS C 3 149 ? 232.179 191.185 175.711 1.00 92.21 149 HIS C C 1
ATOM 6557 O O . HIS C 3 149 ? 232.193 190.171 175.011 1.00 92.21 149 HIS C O 1
ATOM 6564 N N . GLY C 3 150 ? 232.158 192.417 175.211 1.00 89.14 150 GLY C N 1
ATOM 6565 C CA . GLY C 3 150 ? 231.927 192.674 173.808 1.00 89.14 150 GLY C CA 1
ATOM 6566 C C . GLY C 3 150 ? 230.469 192.796 173.432 1.00 89.14 150 GLY C C 1
ATOM 6567 O O . GLY C 3 150 ? 230.156 192.863 172.237 1.00 89.14 150 GLY C O 1
ATOM 6568 N N . LEU C 3 151 ? 229.571 192.827 174.413 1.00 87.23 151 LEU C N 1
ATOM 6569 C CA . LEU C 3 151 ? 228.135 192.869 174.167 1.00 87.23 151 LEU C CA 1
ATOM 6570 C C . LEU C 3 151 ? 227.743 194.266 173.711 1.00 87.23 151 LEU C C 1
ATOM 6571 O O . LEU C 3 151 ? 227.697 195.200 174.517 1.00 87.23 151 LEU C O 1
ATOM 6576 N N . LYS C 3 152 ? 227.467 194.412 172.419 1.00 84.73 152 LYS C N 1
ATOM 6577 C CA . LYS C 3 152 ? 226.988 195.681 171.899 1.00 84.73 152 LYS C CA 1
ATOM 6578 C C . LYS C 3 152 ? 225.550 195.921 172.339 1.00 84.73 152 LYS C C 1
ATOM 6579 O O . LYS C 3 152 ? 224.802 194.984 172.628 1.00 84.73 152 LYS C O 1
ATOM 6585 N N . ARG C 3 153 ? 225.175 197.201 172.392 1.00 77.11 153 ARG C N 1
ATOM 6586 C CA . ARG C 3 153 ? 223.880 197.588 172.946 1.00 77.11 153 ARG C CA 1
ATOM 6587 C C . ARG C 3 153 ? 222.733 197.136 172.057 1.00 77.11 153 ARG C C 1
ATOM 6588 O O . ARG C 3 153 ? 221.654 196.794 172.561 1.00 77.11 153 ARG C O 1
ATOM 6596 N N . ARG C 3 154 ? 222.949 197.144 170.736 1.00 77.57 154 ARG C N 1
ATOM 6597 C CA . ARG C 3 154 ? 221.970 196.597 169.804 1.00 77.57 154 ARG C CA 1
ATOM 6598 C C . ARG C 3 154 ? 221.686 195.133 170.103 1.00 77.57 154 ARG C C 1
ATOM 6599 O O . ARG C 3 154 ? 220.524 194.725 170.167 1.00 77.57 154 ARG C O 1
ATOM 6607 N N . GLN C 3 155 ? 222.733 194.350 170.371 1.00 82.16 155 GLN C N 1
ATOM 6608 C CA . GLN C 3 155 ? 222.553 192.933 170.663 1.00 82.16 155 GLN C CA 1
ATOM 6609 C C . GLN C 3 155 ? 221.932 192.704 172.034 1.00 82.16 155 GLN C C 1
ATOM 6610 O O . GLN C 3 155 ? 221.114 191.789 172.183 1.00 82.16 155 GLN C O 1
ATOM 6616 N N . VAL C 3 156 ? 222.274 193.540 173.021 1.00 75.80 156 VAL C N 1
ATOM 6617 C CA . VAL C 3 156 ? 221.719 193.390 174.365 1.00 75.80 156 VAL C CA 1
ATOM 6618 C C . VAL C 3 156 ? 220.221 193.668 174.360 1.00 75.80 156 VAL C C 1
ATOM 6619 O O . VAL C 3 156 ? 219.424 192.830 174.801 1.00 75.80 156 VAL C O 1
ATOM 6623 N N . ILE C 3 157 ? 219.817 194.827 173.828 1.00 73.21 157 ILE C N 1
ATOM 6624 C CA . ILE C 3 157 ? 218.394 195.160 173.766 1.00 73.21 157 ILE C CA 1
ATOM 6625 C C . ILE C 3 157 ? 217.653 194.226 172.810 1.00 73.21 157 ILE C C 1
ATOM 6626 O O . ILE C 3 157 ? 216.503 193.844 173.078 1.00 73.21 157 ILE C O 1
ATOM 6631 N N . GLU C 3 158 ? 218.319 193.779 171.736 1.00 81.51 158 GLU C N 1
ATOM 6632 C CA . GLU C 3 158 ? 217.693 192.914 170.744 1.00 81.51 158 GLU C CA 1
ATOM 6633 C C . GLU C 3 158 ? 217.369 191.547 171.327 1.00 81.51 158 GLU C C 1
ATOM 6634 O O . GLU C 3 158 ? 216.224 191.088 171.251 1.00 81.51 158 GLU C O 1
ATOM 6640 N N . GLN C 3 159 ? 218.349 190.898 171.952 1.00 82.66 159 GLN C N 1
ATOM 6641 C CA . GLN C 3 159 ? 218.075 189.618 172.582 1.00 82.66 159 GLN C CA 1
ATOM 6642 C C . GLN C 3 159 ? 217.245 189.760 173.850 1.00 82.66 159 GLN C C 1
ATOM 6643 O O . GLN C 3 159 ? 216.589 188.790 174.246 1.00 82.66 159 GLN C O 1
ATOM 6649 N N . CYS C 3 160 ? 217.210 190.949 174.461 1.00 77.30 160 CYS C N 1
ATOM 6650 C CA . CYS C 3 160 ? 216.351 191.154 175.621 1.00 77.30 160 CYS C CA 1
ATOM 6651 C C . CYS C 3 160 ? 214.881 191.169 175.227 1.00 77.30 160 CYS C C 1
ATOM 6652 O O . CYS C 3 160 ? 214.063 190.459 175.822 1.00 77.30 160 CYS C O 1
ATOM 6655 N N . TYR C 3 161 ? 214.520 191.971 174.225 1.00 77.42 161 TYR C N 1
ATOM 6656 C CA . TYR C 3 161 ? 213.126 191.980 173.794 1.00 77.42 161 TYR C CA 1
ATOM 6657 C C . TYR C 3 161 ? 212.786 190.816 172.873 1.00 77.42 161 TYR C C 1
ATOM 6658 O O . TYR C 3 161 ? 211.606 190.618 172.568 1.00 77.42 161 TYR C O 1
ATOM 6667 N N . LEU C 3 162 ? 213.775 190.036 172.433 1.00 78.92 162 LEU C N 1
ATOM 6668 C CA . LEU C 3 162 ? 213.495 188.880 171.597 1.00 78.92 162 LEU C CA 1
ATOM 6669 C C . LEU C 3 162 ? 213.405 187.580 172.383 1.00 78.92 162 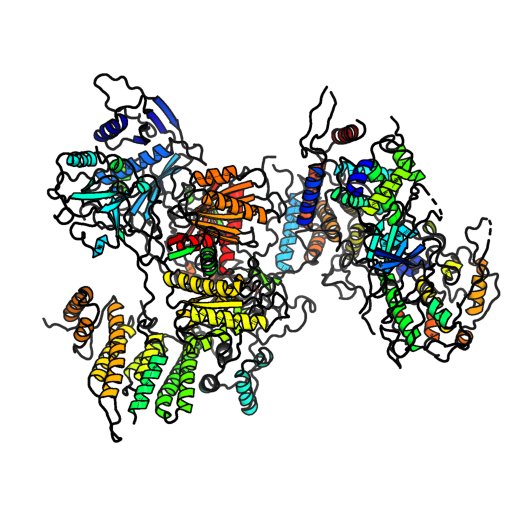LEU C C 1
ATOM 6670 O O . LEU C 3 162 ? 212.702 186.659 171.952 1.00 78.92 162 LEU C O 1
ATOM 6675 N N . LYS C 3 163 ? 214.087 187.475 173.526 1.00 78.11 163 LYS C N 1
ATOM 6676 C CA . LYS C 3 163 ? 214.111 186.239 174.297 1.00 78.11 163 LYS C CA 1
ATOM 6677 C C . LYS C 3 163 ? 213.309 186.321 175.590 1.00 78.11 163 LYS C C 1
ATOM 6678 O O . LYS C 3 163 ? 213.363 185.379 176.388 1.00 78.11 163 LYS C O 1
ATOM 6684 N N . PHE C 3 164 ? 212.594 187.432 175.815 1.00 77.78 164 PHE C N 1
ATOM 6685 C CA . PHE C 3 164 ? 211.636 187.605 176.918 1.00 77.78 164 PHE C CA 1
ATOM 6686 C C . PHE C 3 164 ? 212.294 187.479 178.293 1.00 77.78 164 PHE C C 1
ATOM 6687 O O . PHE C 3 164 ? 211.854 186.710 179.150 1.00 77.78 164 PHE C O 1
ATOM 6695 N N . ILE C 3 165 ? 213.360 188.243 178.493 1.00 71.45 165 ILE C N 1
ATOM 6696 C CA . ILE C 3 165 ? 214.029 188.304 179.799 1.00 71.45 165 ILE C CA 1
ATOM 6697 C C . ILE C 3 165 ? 213.119 189.028 180.784 1.00 71.45 165 ILE C C 1
ATOM 6698 O O . ILE C 3 165 ? 212.456 190.003 180.393 1.00 71.45 165 ILE C O 1
ATOM 6703 N N . PRO C 3 166 ? 212.993 188.561 182.030 1.00 69.45 166 PRO C N 1
ATOM 6704 C CA . PRO C 3 166 ? 212.210 189.300 183.028 1.00 69.45 166 PRO C CA 1
ATOM 6705 C C . PRO C 3 166 ? 212.793 190.677 183.322 1.00 69.45 166 PRO C C 1
ATOM 6706 O O . PRO C 3 166 ? 213.974 190.945 183.091 1.00 69.45 166 PRO C O 1
ATOM 6710 N N . LEU C 3 167 ? 211.928 191.548 183.856 1.00 65.08 167 LEU C N 1
ATOM 6711 C CA . LEU C 3 167 ? 212.189 192.987 183.876 1.00 65.08 167 LEU C CA 1
ATOM 6712 C C . LEU C 3 167 ? 213.346 193.347 184.799 1.00 65.08 167 LEU C C 1
ATOM 6713 O O . LEU C 3 167 ? 214.213 194.150 184.434 1.00 65.08 167 LEU C O 1
ATOM 6718 N N . LYS C 3 168 ? 213.373 192.766 186.000 1.00 65.70 168 LYS C N 1
ATOM 6719 C CA . LYS C 3 168 ? 214.401 193.124 186.972 1.00 65.70 168 LYS C CA 1
ATOM 6720 C C . LYS C 3 168 ? 215.774 192.623 186.539 1.00 65.70 168 LYS C C 1
ATOM 6721 O O . LYS C 3 168 ? 216.774 193.341 186.669 1.00 65.70 168 LYS C O 1
ATOM 6727 N N . ARG C 3 169 ? 215.836 191.414 185.980 1.00 72.95 169 ARG C N 1
ATOM 6728 C CA . ARG C 3 169 ? 217.100 190.899 185.470 1.00 72.95 169 ARG C CA 1
ATOM 6729 C C . ARG C 3 169 ? 217.559 191.666 184.238 1.00 72.95 169 ARG C C 1
ATOM 6730 O O . ARG C 3 169 ? 218.764 191.860 184.044 1.00 72.95 169 ARG C O 1
ATOM 6738 N N . ALA C 3 170 ? 216.618 192.144 183.424 1.00 65.14 170 ALA C N 1
ATOM 6739 C CA . ALA C 3 170 ? 216.986 192.951 182.267 1.00 65.14 170 ALA C CA 1
ATOM 6740 C C . ALA C 3 170 ? 217.537 194.306 182.688 1.00 65.14 170 ALA C C 1
ATOM 6741 O O . ALA C 3 170 ? 218.514 194.789 182.103 1.00 65.14 170 ALA C O 1
ATOM 6743 N N . ILE C 3 171 ? 216.927 194.928 183.701 1.00 62.56 171 ILE C N 1
ATOM 6744 C CA . ILE C 3 171 ? 217.434 196.195 184.225 1.00 62.56 171 ILE C CA 1
ATOM 6745 C C . ILE C 3 171 ? 218.805 195.998 184.863 1.00 62.56 171 ILE C C 1
ATOM 6746 O O . ILE C 3 171 ? 219.702 196.837 184.707 1.00 62.56 171 ILE C O 1
ATOM 6751 N N . TRP C 3 172 ? 219.011 194.854 185.525 1.00 63.35 172 TRP C N 1
ATOM 6752 C CA . TRP C 3 172 ? 220.323 194.540 186.084 1.00 63.35 172 TRP C CA 1
ATOM 6753 C C . TRP C 3 172 ? 221.374 194.369 184.992 1.00 63.35 172 TRP C C 1
ATOM 6754 O O . TRP C 3 172 ? 222.497 194.866 185.126 1.00 63.35 172 TRP C O 1
ATOM 6765 N N . LEU C 3 173 ? 221.017 193.701 183.891 1.00 63.57 173 LEU C N 1
ATOM 6766 C CA . LEU C 3 173 ? 221.972 193.499 182.801 1.00 63.57 173 LEU C CA 1
ATOM 6767 C C . LEU C 3 173 ? 222.313 194.810 182.099 1.00 63.57 173 LEU C C 1
ATOM 6768 O O . LEU C 3 173 ? 223.485 195.067 181.786 1.00 63.57 173 LEU C O 1
ATOM 6773 N N . ILE C 3 174 ? 221.308 195.662 181.875 1.00 63.18 174 ILE C N 1
ATOM 6774 C CA . ILE C 3 174 ? 221.540 196.941 181.209 1.00 63.18 174 ILE C CA 1
ATOM 6775 C C . ILE C 3 174 ? 222.369 197.867 182.093 1.00 63.18 174 ILE C C 1
ATOM 6776 O O . ILE C 3 174 ? 223.305 198.523 181.617 1.00 63.18 174 ILE C O 1
ATOM 6781 N N . LYS C 3 175 ? 222.075 197.898 183.397 1.00 65.28 175 LYS C N 1
ATOM 6782 C CA . LYS C 3 175 ? 222.863 198.701 184.326 1.00 65.28 175 LYS C CA 1
ATOM 6783 C C . LYS C 3 175 ? 224.288 198.178 184.449 1.00 65.28 175 LYS C C 1
ATOM 6784 O O . LYS C 3 175 ? 225.228 198.963 184.612 1.00 65.28 175 LYS C O 1
ATOM 6790 N N . CYS C 3 176 ? 224.472 196.858 184.352 1.00 71.96 176 CYS C N 1
ATOM 6791 C CA . CYS C 3 176 ? 225.816 196.299 184.420 1.00 71.96 176 CYS C CA 1
ATOM 6792 C C . CYS C 3 176 ? 226.632 196.665 183.187 1.00 71.96 176 CYS C C 1
ATOM 6793 O O . CYS C 3 176 ? 227.822 196.987 183.302 1.00 71.96 176 CYS C O 1
ATOM 6796 N N . CYS C 3 177 ? 226.005 196.644 182.006 1.00 69.67 177 CYS C N 1
ATOM 6797 C CA . CYS C 3 177 ? 226.701 197.074 180.792 1.00 69.67 177 CYS C CA 1
ATOM 6798 C C . CYS C 3 177 ? 227.031 198.563 180.834 1.00 69.67 177 CYS C C 1
ATOM 6799 O O . CYS C 3 177 ? 228.132 198.968 180.433 1.00 69.67 177 CYS C O 1
ATOM 6802 N N . TYR C 3 178 ? 226.086 199.378 181.327 1.00 70.26 178 TYR C N 1
ATOM 6803 C CA . TYR C 3 178 ? 226.307 200.803 181.580 1.00 70.26 178 TYR C CA 1
ATOM 6804 C C . TYR C 3 178 ? 227.526 201.039 182.462 1.00 70.26 178 TYR C C 1
ATOM 6805 O O . TYR C 3 178 ? 228.411 201.836 182.125 1.00 70.26 178 TYR C O 1
ATOM 6814 N N . PHE C 3 179 ? 227.591 200.332 183.595 1.00 72.23 179 PHE C N 1
ATOM 6815 C CA . PHE C 3 179 ? 228.652 200.568 184.567 1.00 72.23 179 PHE C CA 1
ATOM 6816 C C . PHE C 3 179 ? 229.999 200.078 184.056 1.00 72.23 179 PHE C C 1
ATOM 6817 O O . PHE C 3 179 ? 231.024 200.730 184.287 1.00 72.23 179 PHE C O 1
ATOM 6825 N N . ILE C 3 180 ? 230.021 198.950 183.337 1.00 72.72 180 ILE C N 1
ATOM 6826 C CA . ILE C 3 180 ? 231.308 198.453 182.865 1.00 72.72 180 ILE C CA 1
ATOM 6827 C C . ILE C 3 180 ? 231.823 199.308 181.710 1.00 72.72 180 ILE C C 1
ATOM 6828 O O . ILE C 3 180 ? 233.035 199.544 181.605 1.00 72.72 180 ILE C O 1
ATOM 6833 N N . GLU C 3 181 ? 230.924 199.877 180.895 1.00 72.53 181 GLU C N 1
ATOM 6834 C CA . GLU C 3 181 ? 231.370 200.780 179.841 1.00 72.53 181 GLU C CA 1
ATOM 6835 C C . GLU C 3 181 ? 231.847 202.106 180.418 1.00 72.53 181 GLU C C 1
ATOM 6836 O O . GLU C 3 181 ? 232.839 202.671 179.940 1.00 72.53 181 GLU C O 1
ATOM 6842 N N . TRP C 3 182 ? 231.175 202.596 181.467 1.00 73.32 182 TRP C N 1
ATOM 6843 C CA . TRP C 3 182 ? 231.602 203.829 182.124 1.00 73.32 182 TRP C CA 1
ATOM 6844 C C . TRP C 3 182 ? 232.957 203.662 182.797 1.00 73.32 182 TRP C C 1
ATOM 6845 O O . TRP C 3 182 ? 233.817 204.543 182.686 1.00 73.32 182 TRP C O 1
ATOM 6856 N N . LYS C 3 183 ? 233.182 202.525 183.462 1.00 78.71 183 LYS C N 1
ATOM 6857 C CA . LYS C 3 183 ? 234.464 202.305 184.127 1.00 78.71 183 LYS C CA 1
ATOM 6858 C C . LYS C 3 183 ? 235.588 202.095 183.117 1.00 78.71 183 LYS C C 1
ATOM 6859 O O . LYS C 3 183 ? 236.701 202.597 183.315 1.00 78.71 183 LYS C O 1
ATOM 6865 N N . SER C 3 184 ? 235.307 201.400 182.007 1.00 83.29 184 SER C N 1
ATOM 6866 C CA . SER C 3 184 ? 236.328 201.217 180.978 1.00 83.29 184 SER C CA 1
ATOM 6867 C C . SER C 3 184 ? 236.697 202.536 180.309 1.00 83.29 184 SER C C 1
ATOM 6868 O O . SER C 3 184 ? 237.887 202.844 180.150 1.00 83.29 184 SER C O 1
ATOM 6871 N N . ASN C 3 185 ? 235.697 203.337 179.931 1.00 83.37 185 ASN C N 1
ATOM 6872 C CA . ASN C 3 185 ? 235.977 204.610 179.282 1.00 83.37 185 ASN C CA 1
ATOM 6873 C C . ASN C 3 185 ? 236.561 205.637 180.240 1.00 83.37 185 ASN C C 1
ATOM 6874 O O . ASN C 3 185 ? 237.234 206.568 179.788 1.00 83.37 185 ASN C O 1
ATOM 6879 N N . HIS C 3 186 ? 236.319 205.506 181.545 1.00 88.25 186 HIS C N 1
ATOM 6880 C CA . HIS C 3 186 ? 237.024 206.360 182.487 1.00 88.25 186 HIS C CA 1
ATOM 6881 C C . HIS C 3 186 ? 238.426 205.855 182.776 1.00 88.25 186 HIS C C 1
ATOM 6882 O O . HIS C 3 186 ? 239.266 206.633 183.240 1.00 88.25 186 HIS C O 1
ATOM 6889 N N . LYS C 3 187 ? 238.695 204.574 182.523 1.00 92.44 187 LYS C N 1
ATOM 6890 C CA . LYS C 3 187 ? 240.067 204.090 182.612 1.00 92.44 187 LYS C CA 1
ATOM 6891 C C . LYS C 3 187 ? 240.901 204.628 181.458 1.00 92.44 187 LYS C C 1
ATOM 6892 O O . LYS C 3 187 ? 241.962 205.224 181.669 1.00 92.44 187 LYS C O 1
ATOM 6898 N N . LYS C 3 188 ? 240.434 204.433 180.221 1.00 100.86 188 LYS C N 1
ATOM 6899 C CA . LYS C 3 188 ? 241.220 204.867 179.057 1.00 100.86 188 LYS C CA 1
ATOM 6900 C C . LYS C 3 188 ? 240.974 206.355 178.782 1.00 100.86 188 LYS C C 1
ATOM 6901 O O . LYS C 3 188 ? 240.340 206.763 177.807 1.00 100.86 188 LYS C O 1
ATOM 6907 N N . LYS C 3 189 ? 241.521 207.184 179.670 1.00 118.17 189 LYS C N 1
ATOM 6908 C CA . LYS C 3 189 ? 241.505 208.635 179.507 1.00 118.17 189 LYS C CA 1
ATOM 6909 C C . LYS C 3 189 ? 242.915 209.164 179.728 1.00 118.17 189 LYS C C 1
ATOM 6910 O O . LYS C 3 189 ? 243.464 209.041 180.828 1.00 118.17 189 LYS C O 1
ATOM 6916 N N . ARG C 3 190 ? 243.492 209.756 178.681 1.00 124.23 190 ARG C N 1
ATOM 6917 C CA . ARG C 3 190 ? 244.871 210.231 178.750 1.00 124.23 190 ARG C CA 1
ATOM 6918 C C . ARG C 3 190 ? 244.972 211.528 179.542 1.00 124.23 190 ARG C C 1
ATOM 6919 O O . ARG C 3 190 ? 245.807 211.653 180.445 1.00 124.23 190 ARG C O 1
ATOM 6927 N N . SER C 3 191 ? 244.127 212.503 179.221 1.00 129.37 191 SER C N 1
ATOM 6928 C CA . SER C 3 191 ? 244.192 213.836 179.805 1.00 129.37 191 SER C CA 1
ATOM 6929 C C . SER C 3 191 ? 243.029 214.036 180.765 1.00 129.37 191 SER C C 1
ATOM 6930 O O . SER C 3 191 ? 241.899 213.636 180.469 1.00 129.37 191 SER C O 1
ATOM 6933 N N . ASN C 3 192 ? 243.307 214.658 181.908 1.00 136.91 192 ASN C N 1
ATOM 6934 C CA . ASN C 3 192 ? 242.293 214.965 182.914 1.00 136.91 192 ASN C CA 1
ATOM 6935 C C . ASN C 3 192 ? 242.279 216.476 183.137 1.00 136.91 192 ASN C C 1
ATOM 6936 O O . ASN C 3 192 ? 242.953 216.991 184.032 1.00 136.91 192 ASN C O 1
ATOM 6941 N N . ALA C 3 193 ? 241.504 217.180 182.318 1.00 131.03 193 ALA C N 1
ATOM 6942 C CA . ALA C 3 193 ? 241.266 218.607 182.468 1.00 131.03 193 ALA C CA 1
ATOM 6943 C C . ALA C 3 193 ? 239.876 218.835 183.046 1.00 131.03 193 ALA C C 1
ATOM 6944 O O . ALA C 3 193 ? 239.040 217.929 183.080 1.00 131.03 193 ALA C O 1
ATOM 6946 N N . ALA C 3 194 ? 239.635 220.063 183.502 1.00 129.21 194 ALA C N 1
ATOM 6947 C CA . ALA C 3 194 ? 238.365 220.411 184.134 1.00 129.21 194 ALA C CA 1
ATOM 6948 C C . ALA C 3 194 ? 237.266 220.464 183.081 1.00 129.21 194 ALA C C 1
ATOM 6949 O O . ALA C 3 194 ? 237.100 221.475 182.391 1.00 129.21 194 ALA C O 1
ATOM 6951 N N . GLY C 3 195 ? 236.506 219.378 182.965 1.00 117.57 195 GLY C N 1
ATOM 6952 C CA . GLY C 3 195 ? 235.502 219.225 181.933 1.00 117.57 195 GLY C CA 1
ATOM 6953 C C . GLY C 3 195 ? 235.665 217.977 181.095 1.00 117.57 195 GLY C C 1
ATOM 6954 O O . GLY C 3 195 ? 234.677 217.503 180.521 1.00 117.57 195 GLY C O 1
ATOM 6955 N N . ALA C 3 196 ? 236.878 217.432 181.002 1.00 113.53 196 ALA C N 1
ATOM 6956 C CA . ALA C 3 196 ? 237.131 216.196 180.277 1.00 113.53 196 ALA C CA 1
ATOM 6957 C C . ALA C 3 196 ? 237.068 214.966 181.167 1.00 113.53 196 ALA C C 1
ATOM 6958 O O . ALA C 3 196 ? 237.406 213.870 180.710 1.00 113.53 196 ALA C O 1
ATOM 6960 N N . ASP C 3 197 ? 236.663 215.119 182.428 1.00 105.14 197 ASP C N 1
ATOM 6961 C CA . ASP C 3 197 ? 236.411 213.992 183.315 1.00 105.14 197 ASP C CA 1
ATOM 6962 C C . ASP C 3 197 ? 234.969 213.958 183.803 1.00 105.14 197 ASP C C 1
ATOM 6963 O O . ASP C 3 197 ? 234.657 213.217 184.741 1.00 105.14 197 ASP C O 1
ATOM 6968 N N . ASP C 3 198 ? 234.088 214.746 183.199 1.00 91.77 198 ASP C N 1
ATOM 6969 C CA . ASP C 3 198 ? 232.675 214.750 183.549 1.00 91.77 198 ASP C CA 1
ATOM 6970 C C . ASP C 3 198 ? 231.760 214.572 182.351 1.00 91.77 198 ASP C C 1
ATOM 6971 O O . ASP C 3 198 ? 230.720 213.919 182.471 1.00 91.77 198 ASP C O 1
ATOM 6976 N N . ALA C 3 199 ? 232.125 215.122 181.190 1.00 86.33 199 ALA C N 1
ATOM 6977 C CA . ALA C 3 199 ? 231.282 215.051 179.999 1.00 86.33 199 ALA C CA 1
ATOM 6978 C C . ALA C 3 199 ? 231.200 213.652 179.403 1.00 86.33 199 ALA C C 1
ATOM 6979 O O . ALA C 3 199 ? 230.342 213.415 178.544 1.00 86.33 199 ALA C O 1
ATOM 6981 N N . ILE C 3 200 ? 232.067 212.734 179.837 1.00 80.01 200 ILE C N 1
ATOM 6982 C CA . ILE C 3 200 ? 232.052 211.351 179.373 1.00 80.01 200 ILE C CA 1
ATOM 6983 C C . ILE C 3 200 ? 230.759 210.645 179.780 1.00 80.01 200 ILE C C 1
ATOM 6984 O O . ILE C 3 200 ? 230.207 209.845 179.009 1.00 80.01 200 ILE C O 1
ATOM 6989 N N . SER C 3 201 ? 230.221 210.977 180.958 1.00 76.22 201 SER C N 1
ATOM 6990 C CA . SER C 3 201 ? 228.951 210.410 181.402 1.00 76.22 201 SER C CA 1
ATOM 6991 C C . SER C 3 201 ? 227.789 210.887 180.537 1.00 76.22 201 SER C C 1
ATOM 6992 O O . SER C 3 201 ? 226.921 210.089 180.158 1.00 76.22 201 SER C O 1
ATOM 6995 N N . MET C 3 202 ? 227.763 212.184 180.214 1.00 78.79 202 MET C N 1
ATOM 6996 C CA . MET C 3 202 ? 226.726 212.722 179.339 1.00 78.79 202 MET C CA 1
ATOM 6997 C C . MET C 3 202 ? 226.844 212.155 177.929 1.00 78.79 202 MET C C 1
ATOM 6998 O O . MET C 3 202 ? 225.828 211.906 177.266 1.00 78.79 202 MET C O 1
ATOM 7003 N N . HIS C 3 203 ? 228.081 211.923 177.476 1.00 76.78 203 HIS C N 1
ATOM 7004 C CA . HIS C 3 203 ? 228.331 211.271 176.193 1.00 76.78 203 HIS C CA 1
ATOM 7005 C C . HIS C 3 203 ? 227.747 209.861 176.162 1.00 76.78 203 HIS C C 1
ATOM 7006 O O . HIS C 3 203 ? 227.056 209.477 175.205 1.00 76.78 203 HIS C O 1
ATOM 7013 N N . LEU C 3 204 ? 228.003 209.086 177.221 1.00 70.33 204 LEU C N 1
ATOM 7014 C CA . LEU C 3 204 ? 227.491 207.721 177.316 1.00 70.33 204 LEU C CA 1
ATOM 7015 C C . LEU C 3 204 ? 225.968 207.695 177.380 1.00 70.33 204 LEU C C 1
ATOM 7016 O O . LEU C 3 204 ? 225.321 206.843 176.749 1.00 70.33 204 LEU C O 1
ATOM 7021 N N . LEU C 3 205 ? 225.380 208.647 178.112 1.00 68.84 205 LEU C N 1
ATOM 7022 C CA . LEU C 3 205 ? 223.928 208.708 178.239 1.00 68.84 205 LEU C CA 1
ATOM 7023 C C . LEU C 3 205 ? 223.265 209.064 176.912 1.00 68.84 205 LEU C C 1
ATOM 7024 O O . LEU C 3 205 ? 222.245 208.465 176.540 1.00 68.84 205 LEU C O 1
ATOM 7029 N N . LYS C 3 206 ? 223.846 210.023 176.181 1.00 71.33 206 LYS C N 1
ATOM 7030 C CA . LYS C 3 206 ? 223.331 210.386 174.864 1.00 71.33 206 LYS C CA 1
ATOM 7031 C C . LYS C 3 206 ? 223.442 209.223 173.884 1.00 71.33 206 LYS C C 1
ATOM 7032 O O . LYS C 3 206 ? 222.525 208.986 173.084 1.00 71.33 206 LYS C O 1
ATOM 7038 N N . ASP C 3 207 ? 224.537 208.460 173.964 1.00 71.53 207 ASP C N 1
ATOM 7039 C CA . ASP C 3 207 ? 224.721 207.325 173.064 1.00 71.53 207 ASP C CA 1
ATOM 7040 C C . ASP C 3 207 ? 223.700 206.218 173.324 1.00 71.53 207 ASP C C 1
ATOM 7041 O O . ASP C 3 207 ? 223.149 205.629 172.376 1.00 71.53 207 ASP C O 1
ATOM 7046 N N . TRP C 3 208 ? 223.418 205.934 174.599 1.00 72.64 208 TRP C N 1
ATOM 7047 C CA . TRP C 3 208 ? 222.416 204.913 174.891 1.00 72.64 208 TRP C CA 1
ATOM 7048 C C . TRP C 3 208 ? 221.003 205.381 174.549 1.00 72.64 208 TRP C C 1
ATOM 7049 O O . TRP C 3 208 ? 220.172 204.562 174.127 1.00 72.64 208 TRP C O 1
ATOM 7060 N N . THR C 3 209 ? 220.720 206.682 174.687 1.00 66.59 209 THR C N 1
ATOM 7061 C CA . THR C 3 209 ? 219.436 207.209 174.224 1.00 66.59 209 THR C CA 1
ATOM 7062 C C . THR C 3 209 ? 219.286 207.050 172.715 1.00 66.59 209 THR C C 1
ATOM 7063 O O . THR C 3 209 ? 218.206 206.684 172.219 1.00 66.59 209 THR C O 1
ATOM 7067 N N . ASP C 3 210 ? 220.381 207.276 171.980 1.00 71.50 210 ASP C N 1
ATOM 7068 C CA . ASP C 3 210 ? 220.376 207.124 170.528 1.00 71.50 210 ASP C CA 1
ATOM 7069 C C . ASP C 3 210 ? 220.075 205.686 170.110 1.00 71.50 210 ASP C C 1
ATOM 7070 O O . ASP C 3 210 ? 219.221 205.445 169.242 1.00 71.50 210 ASP C O 1
ATOM 7075 N N . THR C 3 211 ? 220.744 204.709 170.735 1.00 68.34 211 THR C N 1
ATOM 7076 C CA . THR C 3 211 ? 220.485 203.330 170.319 1.00 68.34 211 THR C CA 1
ATOM 7077 C C . THR C 3 211 ? 219.114 202.833 170.781 1.00 68.34 211 THR C C 1
ATOM 7078 O O . THR C 3 211 ? 218.509 201.987 170.103 1.00 68.34 211 THR C O 1
ATOM 7082 N N . PHE C 3 212 ? 218.575 203.384 171.878 1.00 62.59 212 PHE C N 1
ATOM 7083 C CA . PHE C 3 212 ? 217.222 203.014 172.290 1.00 62.59 212 PHE C CA 1
ATOM 7084 C C . PHE C 3 212 ? 216.170 203.505 171.299 1.00 62.59 212 PHE C C 1
ATOM 7085 O O . PHE C 3 212 ? 215.259 202.745 170.926 1.00 62.59 212 PHE C O 1
ATOM 7093 N N . VAL C 3 213 ? 216.285 204.758 170.841 1.00 65.07 213 VAL C N 1
ATOM 7094 C CA . VAL C 3 213 ? 215.289 205.233 169.881 1.00 65.07 213 VAL C CA 1
ATOM 7095 C C . VAL C 3 213 ? 215.484 204.568 168.521 1.00 65.07 213 VAL C C 1
ATOM 7096 O O . VAL C 3 213 ? 214.507 204.376 167.776 1.00 65.07 213 VAL C O 1
ATOM 7100 N N . TYR C 3 214 ? 216.716 204.140 168.205 1.00 71.77 214 TYR C N 1
ATOM 7101 C CA . TYR C 3 214 ? 216.943 203.372 166.985 1.00 71.77 214 TYR C CA 1
ATOM 7102 C C . TYR C 3 214 ? 216.225 202.027 167.034 1.00 71.77 214 TYR C C 1
ATOM 7103 O O . TYR C 3 214 ? 215.594 201.616 166.050 1.00 71.77 214 TYR C O 1
ATOM 7112 N N . ILE C 3 215 ? 216.290 201.338 168.178 1.00 66.91 215 ILE C N 1
ATOM 7113 C CA . ILE C 3 215 ? 215.653 200.025 168.263 1.00 66.91 215 ILE C CA 1
ATOM 7114 C C . ILE C 3 215 ? 214.127 200.154 168.287 1.00 66.91 215 ILE C C 1
ATOM 7115 O O . ILE C 3 215 ? 213.418 199.307 167.716 1.00 66.91 215 ILE C O 1
ATOM 7120 N N . LEU C 3 216 ? 213.599 201.238 168.872 1.00 66.20 216 LEU C N 1
ATOM 7121 C CA . LEU C 3 216 ? 212.148 201.445 168.843 1.00 66.20 216 LEU C CA 1
ATOM 7122 C C . LEU C 3 216 ? 211.641 201.722 167.427 1.00 66.20 216 LEU C C 1
ATOM 7123 O O . LEU C 3 216 ? 210.601 201.177 167.015 1.00 66.20 216 LEU C O 1
ATOM 7128 N N . GLU C 3 217 ? 212.370 202.551 166.669 1.00 70.13 217 GLU C N 1
ATOM 7129 C CA . GLU C 3 217 ? 212.028 202.787 165.266 1.00 70.13 217 GLU C CA 1
ATOM 7130 C C . GLU C 3 217 ? 212.108 201.501 164.447 1.00 70.13 217 GLU C C 1
ATOM 7131 O O . GLU C 3 217 ? 211.240 201.239 163.597 1.00 70.13 217 GLU C O 1
ATOM 7137 N N . LYS C 3 218 ? 213.117 200.666 164.731 1.00 69.76 218 LYS C N 1
ATOM 7138 C CA . LYS C 3 218 ? 213.289 199.402 164.019 1.00 69.76 218 LYS C CA 1
ATOM 7139 C C . LYS C 3 218 ? 212.120 198.454 164.254 1.00 69.76 218 LYS C C 1
ATOM 7140 O O . LYS C 3 218 ? 211.632 197.818 163.315 1.00 69.76 218 LYS C O 1
ATOM 7146 N N . LEU C 3 219 ? 211.636 198.375 165.494 1.00 69.10 219 LEU C N 1
ATOM 7147 C CA . LEU C 3 219 ? 210.518 197.480 165.793 1.00 69.10 219 LEU C CA 1
ATOM 7148 C C . LEU C 3 219 ? 209.210 197.977 165.171 1.00 69.10 219 LEU C C 1
ATOM 7149 O O . LEU C 3 219 ? 208.435 197.183 164.602 1.00 69.10 219 LEU C O 1
ATOM 7154 N N . ILE C 3 220 ? 208.950 199.289 165.268 1.00 68.94 220 ILE C N 1
ATOM 7155 C CA . ILE C 3 220 ? 207.717 199.845 164.704 1.00 68.94 220 ILE C CA 1
ATOM 7156 C C . ILE C 3 220 ? 207.685 199.696 163.182 1.00 68.94 220 ILE C C 1
ATOM 7157 O O . ILE C 3 220 ? 206.627 199.419 162.603 1.00 68.94 220 ILE C O 1
ATOM 7162 N N . PHE C 3 221 ? 208.839 199.776 162.516 1.00 74.45 221 PHE C N 1
ATOM 7163 C CA . PHE C 3 221 ? 208.822 199.514 161.076 1.00 74.45 221 PHE C CA 1
ATOM 7164 C C . PHE C 3 221 ? 208.811 198.018 160.757 1.00 74.45 221 PHE C C 1
ATOM 7165 O O . PHE C 3 221 ? 208.311 197.614 159.694 1.00 74.45 221 PHE C O 1
ATOM 7173 N N . ASP C 3 222 ? 209.322 197.178 161.667 1.00 80.82 222 ASP C N 1
ATOM 7174 C CA . ASP C 3 222 ? 209.277 195.731 161.468 1.00 80.82 222 ASP C CA 1
ATOM 7175 C C . ASP C 3 222 ? 207.850 195.199 161.520 1.00 80.82 222 ASP C C 1
ATOM 7176 O O . ASP C 3 222 ? 207.575 194.121 160.969 1.00 80.82 222 ASP C O 1
ATOM 7181 N N . MET C 3 223 ? 206.953 195.934 162.192 1.00 82.10 223 MET C N 1
ATOM 7182 C CA . MET C 3 223 ? 205.514 195.653 162.132 1.00 82.10 223 MET C CA 1
ATOM 7183 C C . MET C 3 223 ? 205.003 195.512 160.699 1.00 82.10 223 MET C C 1
ATOM 7184 O O . MET C 3 223 ? 204.506 194.452 160.305 1.00 82.10 223 MET C O 1
ATOM 7189 N N . THR C 3 224 ? 205.132 196.572 159.899 1.00 86.47 224 THR C N 1
ATOM 7190 C CA . THR C 3 224 ? 204.695 196.487 158.511 1.00 86.47 224 THR C CA 1
ATOM 7191 C C . THR C 3 224 ? 205.672 195.717 157.636 1.00 86.47 224 THR C C 1
ATOM 7192 O O . THR C 3 224 ? 205.291 195.297 156.539 1.00 86.47 224 THR C O 1
ATOM 7196 N N . ASN C 3 225 ? 206.905 195.499 158.090 1.00 85.36 225 ASN C N 1
ATOM 7197 C CA . ASN C 3 225 ? 207.840 194.702 157.315 1.00 85.36 225 ASN C CA 1
ATOM 7198 C C . ASN C 3 225 ? 207.742 193.213 157.622 1.00 85.36 225 ASN C C 1
ATOM 7199 O O . ASN C 3 225 ? 208.567 192.438 157.128 1.00 85.36 225 ASN C O 1
ATOM 7204 N N . HIS C 3 226 ? 206.764 192.789 158.427 1.00 87.57 226 HIS C N 1
ATOM 7205 C CA . HIS C 3 226 ? 206.591 191.356 158.636 1.00 87.57 226 HIS C CA 1
ATOM 7206 C C . HIS C 3 226 ? 205.161 190.840 158.566 1.00 87.57 226 HIS C C 1
ATOM 7207 O O . HIS C 3 226 ? 204.995 189.621 158.467 1.00 87.57 226 HIS C O 1
ATOM 7214 N N . TYR C 3 227 ? 204.132 191.693 158.586 1.00 94.43 227 TYR C N 1
ATOM 7215 C CA . TYR C 3 227 ? 202.792 191.242 158.972 1.00 94.43 227 TYR C CA 1
ATOM 7216 C C . TYR C 3 227 ? 202.091 190.413 157.893 1.00 94.43 227 TYR C C 1
ATOM 7217 O O . TYR C 3 227 ? 201.415 190.931 157.000 1.00 94.43 227 TYR C O 1
ATOM 7226 N N . ASN C 3 228 ? 202.290 189.094 157.963 1.00 102.87 228 ASN C N 1
ATOM 7227 C CA . ASN C 3 228 ? 201.591 188.166 157.084 1.00 102.87 228 ASN C CA 1
ATOM 7228 C C . ASN C 3 228 ? 201.198 186.872 157.789 1.00 102.87 228 ASN C C 1
ATOM 7229 O O . ASN C 3 228 ? 200.740 185.937 157.119 1.00 102.87 228 ASN C O 1
ATOM 7234 N N . ASP C 3 229 ? 201.368 186.777 159.107 1.00 103.92 229 ASP C N 1
ATOM 7235 C CA . ASP C 3 229 ? 201.135 185.525 159.822 1.00 103.92 229 ASP C CA 1
ATOM 7236 C C . ASP C 3 229 ? 200.609 185.843 161.212 1.00 103.92 229 ASP C C 1
ATOM 7237 O O . ASP C 3 229 ? 201.252 186.584 161.962 1.00 103.92 229 ASP C O 1
ATOM 7242 N N . SER C 3 230 ? 199.455 185.272 161.560 1.00 99.79 230 SER C N 1
ATOM 7243 C CA . SER C 3 230 ? 198.793 185.618 162.810 1.00 99.79 230 SER C CA 1
ATOM 7244 C C . SER C 3 230 ? 199.418 184.953 164.027 1.00 99.79 230 SER C C 1
ATOM 7245 O O . SER C 3 230 ? 199.066 185.313 165.155 1.00 99.79 230 SER C O 1
ATOM 7248 N N . GLN C 3 231 ? 200.329 184.002 163.840 1.00 98.12 231 GLN C N 1
ATOM 7249 C CA . GLN C 3 231 ? 201.117 183.528 164.969 1.00 98.12 231 GLN C CA 1
ATOM 7250 C C . GLN C 3 231 ? 202.311 184.440 165.217 1.00 98.12 231 GLN C C 1
ATOM 7251 O O . GLN C 3 231 ? 202.769 184.571 166.357 1.00 98.12 231 GLN C O 1
ATOM 7257 N N . GLN C 3 232 ? 202.807 185.091 164.165 1.00 94.93 232 GLN C N 1
ATOM 7258 C CA . GLN C 3 232 ? 203.843 186.101 164.324 1.00 94.93 232 GLN C CA 1
ATOM 7259 C C . GLN C 3 232 ? 203.274 187.409 164.859 1.00 94.93 232 GLN C C 1
ATOM 7260 O O . GLN C 3 232 ? 203.973 188.137 165.570 1.00 94.93 232 GLN C O 1
ATOM 7266 N N . LEU C 3 233 ? 202.016 187.720 164.536 1.00 88.48 233 LEU C N 1
ATOM 7267 C CA . LEU C 3 233 ? 201.374 188.910 165.087 1.00 88.48 233 LEU C CA 1
ATOM 7268 C C . LEU C 3 233 ? 201.064 188.737 166.568 1.00 88.48 233 LEU C C 1
ATOM 7269 O O . LEU C 3 233 ? 201.185 189.689 167.351 1.00 88.48 233 LEU C O 1
ATOM 7274 N N . ARG C 3 234 ? 200.652 187.529 166.967 1.00 90.59 234 ARG C N 1
ATOM 7275 C CA . ARG C 3 234 ? 200.393 187.250 168.375 1.00 90.59 234 ARG C CA 1
ATOM 7276 C C . ARG C 3 234 ? 201.675 187.315 169.193 1.00 90.59 234 ARG C C 1
ATOM 7277 O O . ARG C 3 234 ? 201.643 187.693 170.369 1.00 90.59 234 ARG C O 1
ATOM 7285 N N . THR C 3 235 ? 202.810 186.969 168.585 1.00 86.05 235 THR C N 1
ATOM 7286 C CA . THR C 3 235 ? 204.098 187.189 169.234 1.00 86.05 235 THR C CA 1
ATOM 7287 C C . THR C 3 235 ? 204.459 188.670 169.233 1.00 86.05 235 THR C C 1
ATOM 7288 O O . THR C 3 235 ? 205.005 189.190 170.218 1.00 86.05 235 THR C O 1
ATOM 7292 N N . TRP C 3 236 ? 204.118 189.374 168.152 1.00 75.05 236 TRP C N 1
ATOM 7293 C CA . TRP C 3 236 ? 204.535 190.763 168.008 1.00 75.05 236 TRP C CA 1
ATOM 7294 C C . TRP C 3 236 ? 203.797 191.673 168.981 1.00 75.05 236 TRP C C 1
ATOM 7295 O O . TRP C 3 236 ? 204.333 192.703 169.396 1.00 75.05 236 TRP C O 1
ATOM 7306 N N . LYS C 3 237 ? 202.574 191.305 169.367 1.00 82.54 237 LYS C N 1
ATOM 7307 C CA . LYS C 3 237 ? 201.805 192.156 170.274 1.00 82.54 237 LYS C CA 1
ATOM 7308 C C . LYS C 3 237 ? 202.402 192.153 171.679 1.00 82.54 237 LYS C C 1
ATOM 7309 O O . LYS C 3 237 ? 202.584 193.213 172.298 1.00 82.54 237 LYS C O 1
ATOM 7315 N N . ARG C 3 238 ? 202.762 190.976 172.188 1.00 84.19 238 ARG C N 1
ATOM 7316 C CA . ARG C 3 238 ? 203.458 190.950 173.467 1.00 84.19 238 ARG C CA 1
ATOM 7317 C C . ARG C 3 238 ? 204.885 191.470 173.324 1.00 84.19 238 ARG C C 1
ATOM 7318 O O . ARG C 3 238 ? 205.465 191.960 174.298 1.00 84.19 238 ARG C O 1
ATOM 7326 N N . GLN C 3 239 ? 205.438 191.441 172.105 1.00 74.31 239 GLN C N 1
ATOM 7327 C CA . GLN C 3 239 ? 206.753 192.033 171.867 1.00 74.31 239 GLN C CA 1
ATOM 7328 C C . GLN C 3 239 ? 206.731 193.551 172.049 1.00 74.31 239 GLN C C 1
ATOM 7329 O O . GLN C 3 239 ? 207.572 194.110 172.768 1.00 74.31 239 GLN C O 1
ATOM 7335 N N . ILE C 3 240 ? 205.774 194.236 171.409 1.00 71.96 240 ILE C N 1
ATOM 7336 C CA . ILE C 3 240 ? 205.688 195.692 171.553 1.00 71.96 240 ILE C CA 1
ATOM 7337 C C . ILE C 3 240 ? 205.278 196.063 172.976 1.00 71.96 240 ILE C C 1
ATOM 7338 O O . ILE C 3 240 ? 205.795 197.038 173.542 1.00 71.96 240 ILE C O 1
ATOM 7343 N N . SER C 3 241 ? 204.417 195.251 173.612 1.00 74.97 241 SER C N 1
ATOM 7344 C CA . SER C 3 241 ? 204.025 195.539 174.992 1.00 74.97 241 SER C CA 1
ATOM 7345 C C . SER C 3 241 ? 205.202 195.403 175.957 1.00 74.97 241 SER C C 1
ATOM 7346 O O . SER C 3 241 ? 205.397 196.256 176.836 1.00 74.97 241 SER C O 1
ATOM 7349 N N . TYR C 3 242 ? 206.028 194.368 175.773 1.00 69.16 242 TYR C N 1
ATOM 7350 C CA . TYR C 3 242 ? 207.182 194.182 176.643 1.00 69.16 242 TYR C CA 1
ATOM 7351 C C . TYR C 3 242 ? 208.236 195.253 176.411 1.00 69.16 242 TYR C C 1
ATOM 7352 O O . TYR C 3 242 ? 208.864 195.722 177.369 1.00 69.16 242 TYR C O 1
ATOM 7361 N N . PHE C 3 243 ? 208.455 195.650 175.153 1.00 64.20 243 PHE C N 1
ATOM 7362 C CA . PHE C 3 243 ? 209.449 196.690 174.919 1.00 64.20 243 PHE C CA 1
ATOM 7363 C C . PHE C 3 243 ? 208.981 198.038 175.438 1.00 64.20 243 PHE C C 1
ATOM 7364 O O . PHE C 3 243 ? 209.803 198.832 175.902 1.00 64.20 243 PHE C O 1
ATOM 7372 N N . LEU C 3 244 ? 207.674 198.313 175.393 1.00 65.35 244 LEU C N 1
ATOM 7373 C CA . LEU C 3 244 ? 207.185 199.563 175.964 1.00 65.35 244 LEU C CA 1
ATOM 7374 C C . LEU C 3 244 ? 207.301 199.557 177.481 1.00 65.35 244 LEU C C 1
ATOM 7375 O O . LEU C 3 244 ? 207.623 200.589 178.085 1.00 65.35 244 LEU C O 1
ATOM 7380 N N . LYS C 3 245 ? 207.076 198.395 178.106 1.00 64.44 245 LYS C N 1
ATOM 7381 C CA . LYS C 3 245 ? 207.280 198.271 179.547 1.00 64.44 245 LYS C CA 1
ATOM 7382 C C . LYS C 3 245 ? 208.740 198.498 179.927 1.00 64.44 245 LYS C C 1
ATOM 7383 O O . LYS C 3 245 ? 209.036 199.223 180.887 1.00 64.44 245 LYS C O 1
ATOM 7389 N N . LEU C 3 246 ? 209.667 197.926 179.152 1.00 59.94 246 LEU C N 1
ATOM 7390 C CA . LEU C 3 246 ? 211.090 198.091 179.440 1.00 59.94 246 LEU C CA 1
ATOM 7391 C C . LEU C 3 246 ? 211.555 199.519 179.179 1.00 59.94 246 LEU C C 1
ATOM 7392 O O . LEU C 3 246 ? 212.370 200.060 179.939 1.00 59.94 246 LEU C O 1
ATOM 7397 N N . LEU C 3 247 ? 211.034 200.152 178.124 1.00 59.68 247 LEU C N 1
ATOM 7398 C CA . LEU C 3 247 ? 211.402 201.529 177.818 1.00 59.68 247 LEU C CA 1
ATOM 7399 C C . LEU C 3 247 ? 210.895 202.482 178.887 1.00 59.68 247 LEU C C 1
ATOM 7400 O O . LEU C 3 247 ? 211.607 203.413 179.274 1.00 59.68 247 LEU C O 1
ATOM 7405 N N . GLY C 3 248 ? 209.684 202.250 179.398 1.00 62.03 248 GLY C N 1
ATOM 7406 C CA . GLY C 3 248 ? 209.190 203.073 180.490 1.00 62.03 248 GLY C CA 1
ATOM 7407 C C . GLY C 3 248 ? 209.955 202.860 181.782 1.00 62.03 248 GLY C C 1
ATOM 7408 O O . GLY C 3 248 ? 210.226 203.815 182.519 1.00 62.03 248 GLY C O 1
ATOM 7409 N N . ASN C 3 249 ? 210.336 201.610 182.064 1.00 62.73 249 ASN C N 1
ATOM 7410 C CA . ASN C 3 249 ? 211.101 201.332 183.274 1.00 62.73 249 ASN C CA 1
ATOM 7411 C C . ASN C 3 249 ? 212.514 201.896 183.200 1.00 62.73 249 ASN C C 1
ATOM 7412 O O . ASN C 3 249 ? 213.111 202.199 184.238 1.00 62.73 249 ASN C O 1
ATOM 7417 N N . CYS C 3 250 ? 213.070 202.032 181.996 1.00 64.28 250 CYS C N 1
ATOM 7418 C CA . CYS C 3 250 ? 214.364 202.690 181.866 1.00 64.28 250 CYS C CA 1
ATOM 7419 C C . CYS C 3 250 ? 214.232 204.205 181.836 1.00 64.28 250 CYS C C 1
ATOM 7420 O O . CYS C 3 250 ? 215.150 204.910 182.265 1.00 64.28 250 CYS C O 1
ATOM 7423 N N . TYR C 3 251 ? 213.107 204.720 181.340 1.00 64.81 251 TYR C N 1
ATOM 7424 C CA . TYR C 3 251 ? 212.916 206.161 181.247 1.00 64.81 251 TYR C CA 1
ATOM 7425 C C . TYR C 3 251 ? 212.599 206.773 182.603 1.00 64.81 251 TYR C C 1
ATOM 7426 O O . TYR C 3 251 ? 212.960 207.924 182.865 1.00 64.81 251 TYR C O 1
ATOM 7435 N N . SER C 3 252 ? 211.936 206.024 183.481 1.00 59.96 252 SER C N 1
ATOM 7436 C CA . SER C 3 252 ? 211.650 206.562 184.803 1.00 59.96 252 SER C CA 1
ATOM 7437 C C . SER C 3 252 ? 212.827 206.459 185.760 1.00 59.96 252 SER C C 1
ATOM 7438 O O . SER C 3 252 ? 212.739 206.980 186.876 1.00 59.96 252 SER C O 1
ATOM 7441 N N . LEU C 3 253 ? 213.913 205.804 185.361 1.00 59.61 253 LEU C N 1
ATOM 7442 C CA . LEU C 3 253 ? 215.085 205.630 186.205 1.00 59.61 253 LEU C CA 1
ATOM 7443 C C . LEU C 3 253 ? 216.233 206.550 185.822 1.00 59.61 253 LEU C C 1
ATOM 7444 O O . LEU C 3 253 ? 217.352 206.339 186.301 1.00 59.61 253 LEU C O 1
ATOM 7449 N N . ARG C 3 254 ? 215.977 207.538 184.957 1.00 66.60 254 ARG C N 1
ATOM 7450 C CA . ARG C 3 254 ? 216.964 208.506 184.463 1.00 66.60 254 ARG C CA 1
ATOM 7451 C C . ARG C 3 254 ? 218.141 207.834 183.762 1.00 66.60 254 ARG C C 1
ATOM 7452 O O . ARG C 3 254 ? 219.272 208.315 183.836 1.00 66.60 254 ARG C O 1
ATOM 7460 N N . LEU C 3 255 ? 217.890 206.719 183.082 1.00 64.71 255 LEU C N 1
ATOM 7461 C CA . LEU C 3 255 ? 218.899 206.071 182.257 1.00 64.71 255 LEU C CA 1
ATOM 7462 C C . LEU C 3 255 ? 218.787 206.460 180.791 1.00 64.71 255 LEU C C 1
ATOM 7463 O O . LEU C 3 255 ? 219.499 205.895 179.957 1.00 64.71 255 LEU C O 1
ATOM 7468 N N . ILE C 3 256 ? 217.909 207.403 180.460 1.00 64.47 256 ILE C N 1
ATOM 7469 C CA . ILE C 3 256 ? 217.688 207.861 179.095 1.00 64.47 256 ILE C CA 1
ATOM 7470 C C . ILE C 3 256 ? 217.598 209.379 179.122 1.00 64.47 256 ILE C C 1
ATOM 7471 O O . ILE C 3 256 ? 216.832 209.944 179.909 1.00 64.47 256 ILE C O 1
ATOM 7476 N N . ASN C 3 257 ? 218.395 210.038 178.279 1.00 64.32 257 ASN C N 1
ATOM 7477 C CA . ASN C 3 257 ? 218.393 211.494 178.232 1.00 64.32 257 ASN C CA 1
ATOM 7478 C C . ASN C 3 257 ? 217.077 212.002 177.663 1.00 64.32 257 ASN C C 1
ATOM 7479 O O . ASN C 3 257 ? 216.810 211.874 176.465 1.00 64.32 257 ASN C O 1
ATOM 7484 N N . LYS C 3 258 ? 216.262 212.588 178.535 1.00 67.51 258 LYS C N 1
ATOM 7485 C CA . LYS C 3 258 ? 214.851 212.839 178.279 1.00 67.51 258 LYS C CA 1
ATOM 7486 C C . LYS C 3 258 ? 214.589 213.932 177.250 1.00 67.51 258 LYS C C 1
ATOM 7487 O O . LYS C 3 258 ? 213.463 214.030 176.753 1.00 67.51 258 LYS C O 1
ATOM 7493 N N . GLU C 3 259 ? 215.585 214.748 176.906 1.00 68.75 259 GLU C N 1
ATOM 7494 C CA . GLU C 3 259 ? 215.361 215.860 175.996 1.00 68.75 259 GLU C CA 1
ATOM 7495 C C . GLU C 3 259 ? 215.717 215.565 174.550 1.00 68.75 259 GLU C C 1
ATOM 7496 O O . GLU C 3 259 ? 215.213 216.259 173.662 1.00 68.75 259 GLU C O 1
ATOM 7502 N N . ILE C 3 260 ? 216.559 214.574 174.283 1.00 69.51 260 ILE C N 1
ATOM 7503 C CA . ILE C 3 260 ? 216.775 214.122 172.912 1.00 69.51 260 ILE C CA 1
ATOM 7504 C C . ILE C 3 260 ? 215.683 213.154 172.489 1.00 69.51 260 ILE C C 1
ATOM 7505 O O . ILE C 3 260 ? 215.262 213.144 171.328 1.00 69.51 260 ILE C O 1
ATOM 7510 N N . PHE C 3 261 ? 215.198 212.363 173.447 1.00 67.45 261 PHE C N 1
ATOM 7511 C CA . PHE C 3 261 ? 214.133 211.407 173.179 1.00 67.45 261 PHE C CA 1
ATOM 7512 C C . PHE C 3 261 ? 212.826 212.097 172.807 1.00 67.45 261 PHE C C 1
ATOM 7513 O O . PHE C 3 261 ? 212.139 211.647 171.887 1.00 67.45 261 PHE C O 1
ATOM 7521 N N . HIS C 3 262 ? 212.486 213.205 173.473 1.00 68.65 262 HIS C N 1
ATOM 7522 C CA . HIS C 3 262 ? 211.246 213.909 173.151 1.00 68.65 262 HIS C CA 1
ATOM 7523 C C . HIS C 3 262 ? 211.336 214.601 171.796 1.00 68.65 262 HIS C C 1
ATOM 7524 O O . HIS C 3 262 ? 210.349 214.648 171.051 1.00 68.65 262 HIS C O 1
ATOM 7531 N N . HIS C 3 263 ? 212.510 215.140 171.460 1.00 71.77 263 HIS C N 1
ATOM 7532 C CA . HIS C 3 263 ? 212.687 215.782 170.162 1.00 71.77 263 HIS C CA 1
ATOM 7533 C C . HIS C 3 263 ? 212.636 214.758 169.038 1.00 71.77 263 HIS C C 1
ATOM 7534 O O . HIS C 3 263 ? 212.025 215.011 167.990 1.00 71.77 263 HIS C O 1
ATOM 7541 N N . TRP C 3 264 ? 213.246 213.587 169.254 1.00 65.66 264 TRP C N 1
ATOM 7542 C CA . TRP C 3 264 ? 213.104 212.487 168.306 1.00 65.66 264 TRP C CA 1
ATOM 7543 C C . TRP C 3 264 ? 211.654 212.040 168.194 1.00 65.66 264 TRP C C 1
ATOM 7544 O O . TRP C 3 264 ? 211.199 211.663 167.111 1.00 65.66 264 TRP C O 1
ATOM 7555 N N . LEU C 3 265 ? 210.918 212.062 169.308 1.00 69.36 265 LEU C N 1
ATOM 7556 C CA . LEU C 3 265 ? 209.525 211.633 169.288 1.00 69.36 265 LEU C CA 1
ATOM 7557 C C . LEU C 3 265 ? 208.663 212.584 168.472 1.00 69.36 265 LEU C C 1
ATOM 7558 O O . LEU C 3 265 ? 207.840 212.140 167.666 1.00 69.36 265 LEU C O 1
ATOM 7563 N N . VAL C 3 266 ? 208.854 213.891 168.649 1.00 70.09 266 VAL C N 1
ATOM 7564 C CA . VAL C 3 266 ? 208.069 214.849 167.879 1.00 70.09 266 VAL C CA 1
ATOM 7565 C C . VAL C 3 266 ? 208.486 214.823 166.409 1.00 70.09 266 VAL C C 1
ATOM 7566 O O . VAL C 3 266 ? 207.639 214.977 165.514 1.00 70.09 266 VAL C O 1
ATOM 7570 N N . GLU C 3 267 ? 209.765 214.539 166.129 1.00 72.54 267 GLU C N 1
ATOM 7571 C CA . GLU C 3 267 ? 210.196 214.348 164.747 1.00 72.54 267 GLU C CA 1
ATOM 7572 C C . GLU C 3 267 ? 209.585 213.092 164.136 1.00 72.54 267 GLU C C 1
ATOM 7573 O O . GLU C 3 267 ? 209.209 213.095 162.959 1.00 72.54 267 GLU C O 1
ATOM 7579 N N . PHE C 3 268 ? 209.432 212.032 164.923 1.00 67.45 268 PHE C N 1
ATOM 7580 C CA . PHE C 3 268 ? 208.883 210.780 164.424 1.00 67.45 268 PHE C CA 1
ATOM 7581 C C . PHE C 3 268 ? 207.379 210.838 164.209 1.00 67.45 268 PHE C C 1
ATOM 7582 O O . PHE C 3 268 ? 206.873 210.204 163.277 1.00 67.45 268 PHE C O 1
ATOM 7590 N N . ILE C 3 269 ? 206.647 211.577 165.043 1.00 69.47 269 ILE C N 1
ATOM 7591 C CA . ILE C 3 269 ? 205.225 211.745 164.752 1.00 69.47 269 ILE C CA 1
ATOM 7592 C C . ILE C 3 269 ? 205.046 212.753 163.617 1.00 69.47 269 ILE C C 1
ATOM 7593 O O . ILE C 3 269 ? 204.053 212.698 162.883 1.00 69.47 269 ILE C O 1
ATOM 7598 N N . ASN C 3 270 ? 206.007 213.655 163.412 1.00 70.93 270 ASN C N 1
ATOM 7599 C CA . ASN C 3 270 ? 205.860 214.605 162.315 1.00 70.93 270 ASN C CA 1
ATOM 7600 C C . ASN C 3 270 ? 206.195 213.992 160.958 1.00 70.93 270 ASN C C 1
ATOM 7601 O O . ASN C 3 270 ? 205.572 214.351 159.954 1.00 70.93 270 ASN C O 1
ATOM 7606 N N . LYS C 3 271 ? 207.145 213.061 160.903 1.00 72.73 271 LYS C N 1
ATOM 7607 C CA . LYS C 3 271 ? 207.696 212.606 159.631 1.00 72.73 271 LYS C CA 1
ATOM 7608 C C . LYS C 3 271 ? 206.894 211.492 158.970 1.00 72.73 271 LYS C C 1
ATOM 7609 O O . LYS C 3 271 ? 207.092 211.239 157.777 1.00 72.73 271 LYS C O 1
ATOM 7615 N N . MET C 3 272 ? 206.013 210.820 159.705 1.00 72.50 272 MET C N 1
ATOM 7616 C CA . MET C 3 272 ? 205.308 209.657 159.183 1.00 72.50 272 MET C CA 1
ATOM 7617 C C . MET C 3 272 ? 204.235 210.062 158.179 1.00 72.50 272 MET C C 1
ATOM 7618 O O . MET C 3 272 ? 203.643 211.141 158.269 1.00 72.50 272 MET C O 1
ATOM 7623 N N . GLU C 3 273 ? 203.985 209.177 157.211 1.00 79.00 273 GLU C N 1
ATOM 7624 C CA . GLU C 3 273 ? 203.032 209.477 156.152 1.00 79.00 273 GLU C CA 1
ATOM 7625 C C . GLU C 3 273 ? 202.009 208.380 155.896 1.00 79.00 273 GLU C C 1
ATOM 7626 O O . GLU C 3 273 ? 201.025 208.641 155.200 1.00 79.00 273 GLU C O 1
ATOM 7632 N N . ASN C 3 274 ? 202.199 207.174 156.416 1.00 81.89 274 ASN C N 1
ATOM 7633 C CA . ASN C 3 274 ? 201.207 206.118 156.296 1.00 81.89 274 ASN C CA 1
ATOM 7634 C C . ASN C 3 274 ? 200.505 205.944 157.632 1.00 81.89 274 ASN C C 1
ATOM 7635 O O . ASN C 3 274 ? 201.152 205.901 158.681 1.00 81.89 274 ASN C O 1
ATOM 7640 N N . PHE C 3 275 ? 199.184 205.830 157.585 1.00 83.17 275 PHE C N 1
ATOM 7641 C CA . PHE C 3 275 ? 198.353 205.908 158.777 1.00 83.17 275 PHE C CA 1
ATOM 7642 C C . PHE C 3 275 ? 198.313 204.618 159.585 1.00 83.17 275 PHE C C 1
ATOM 7643 O O . PHE C 3 275 ? 197.733 204.612 160.673 1.00 83.17 275 PHE C O 1
ATOM 7651 N N . GLU C 3 276 ? 198.920 203.536 159.105 1.00 81.90 276 GLU C N 1
ATOM 7652 C CA . GLU C 3 276 ? 198.892 202.266 159.815 1.00 81.90 276 GLU C CA 1
ATOM 7653 C C . GLU C 3 276 ? 199.971 202.155 160.887 1.00 81.90 276 GLU C C 1
ATOM 7654 O O . GLU C 3 276 ? 200.179 201.065 161.426 1.00 81.90 276 GLU C O 1
ATOM 7660 N N . PHE C 3 277 ? 200.671 203.243 161.195 1.00 77.88 277 PHE C N 1
ATOM 7661 C CA . PHE C 3 277 ? 201.487 203.318 162.397 1.00 77.88 277 PHE C CA 1
ATOM 7662 C C . PHE C 3 277 ? 200.914 204.279 163.422 1.00 77.88 277 PHE C C 1
ATOM 7663 O O . PHE C 3 277 ? 201.399 204.308 164.558 1.00 77.88 277 PHE C O 1
ATOM 7671 N N . LEU C 3 278 ? 199.925 205.077 163.024 1.00 74.36 278 LEU C N 1
ATOM 7672 C CA . LEU C 3 278 ? 199.379 206.113 163.897 1.00 74.36 278 LEU C CA 1
ATOM 7673 C C . LEU C 3 278 ? 198.769 205.641 165.223 1.00 74.36 278 LEU C C 1
ATOM 7674 O O . LEU C 3 278 ? 199.044 206.303 166.237 1.00 74.36 278 LEU C O 1
ATOM 7679 N N . PRO C 3 279 ? 197.952 204.573 165.317 1.00 75.15 279 PRO C N 1
ATOM 7680 C CA . PRO C 3 279 ? 197.342 204.264 166.624 1.00 75.15 279 PRO C CA 1
ATOM 7681 C C . PRO C 3 279 ? 198.314 203.766 167.682 1.00 75.15 279 PRO C C 1
ATOM 7682 O O . PRO C 3 279 ? 198.004 203.881 168.873 1.00 75.15 279 PRO C O 1
ATOM 7686 N N . LEU C 3 280 ? 199.478 203.248 167.303 1.00 71.52 280 LEU C N 1
ATOM 7687 C CA . LEU C 3 280 ? 200.462 202.836 168.296 1.00 71.52 280 LEU C CA 1
ATOM 7688 C C . LEU C 3 280 ? 201.414 203.969 168.651 1.00 71.52 280 LEU C C 1
ATOM 7689 O O . LEU C 3 280 ? 201.768 204.147 169.825 1.00 71.52 280 LEU C O 1
ATOM 7694 N N . SER C 3 281 ? 201.818 204.753 167.651 1.00 70.70 281 SER C N 1
ATOM 7695 C CA . SER C 3 281 ? 202.700 205.884 167.900 1.00 70.70 281 SER C CA 1
ATOM 7696 C C . SER C 3 281 ? 201.994 206.984 168.679 1.00 70.70 281 SER C C 1
ATOM 7697 O O . SER C 3 281 ? 202.614 207.649 169.518 1.00 70.70 281 SER C O 1
ATOM 7700 N N . LEU C 3 282 ? 200.692 207.164 168.454 1.00 72.33 282 LEU C N 1
ATOM 7701 C CA . LEU C 3 282 ? 199.946 208.122 169.256 1.00 72.33 282 LEU C CA 1
ATOM 7702 C C . LEU C 3 282 ? 199.772 207.636 170.687 1.00 72.33 282 LEU C C 1
ATOM 7703 O O . LEU C 3 282 ? 199.722 208.453 171.606 1.00 72.33 282 LEU C O 1
ATOM 7708 N N . HIS C 3 283 ? 199.714 206.321 170.904 1.00 78.76 283 HIS C N 1
ATOM 7709 C CA . HIS C 3 283 ? 199.684 205.807 172.271 1.00 78.76 283 HIS C CA 1
ATOM 7710 C C . HIS C 3 283 ? 201.024 206.015 172.965 1.00 78.76 283 HIS C C 1
ATOM 7711 O O . HIS C 3 283 ? 201.070 206.314 174.168 1.00 78.76 283 HIS C O 1
ATOM 7718 N N . ILE C 3 284 ? 202.122 205.859 172.216 1.00 72.61 284 ILE C N 1
ATOM 7719 C CA . ILE C 3 284 ? 203.451 206.174 172.742 1.00 72.61 284 ILE C CA 1
ATOM 7720 C C . ILE C 3 284 ? 203.539 207.653 173.110 1.00 72.61 284 ILE C C 1
ATOM 7721 O O . ILE C 3 284 ? 204.115 208.017 174.143 1.00 72.61 284 ILE C O 1
ATOM 7726 N N . LEU C 3 285 ? 202.912 208.516 172.304 1.00 75.30 285 LEU C N 1
ATOM 7727 C CA . LEU C 3 285 ? 202.827 209.937 172.638 1.00 75.30 285 LEU C CA 1
ATOM 7728 C C . LEU C 3 285 ? 202.001 210.173 173.901 1.00 75.30 285 LEU C C 1
ATOM 7729 O O . LEU C 3 285 ? 202.393 210.967 174.766 1.00 75.30 285 LEU C O 1
ATOM 7734 N N . MET C 3 286 ? 200.867 209.479 174.031 1.00 83.76 286 MET C N 1
ATOM 7735 C CA . MET C 3 286 ? 199.998 209.630 175.195 1.00 83.76 286 MET C CA 1
ATOM 7736 C C . MET C 3 286 ? 200.640 209.129 176.480 1.00 83.76 286 MET C C 1
ATOM 7737 O O . MET C 3 286 ? 200.219 209.544 177.564 1.00 83.76 286 MET C O 1
ATOM 7742 N N . ILE C 3 287 ? 201.617 208.227 176.387 1.00 75.44 287 ILE C N 1
ATOM 7743 C CA . ILE C 3 287 ? 202.329 207.778 177.583 1.00 75.44 287 ILE C CA 1
ATOM 7744 C C . ILE C 3 287 ? 203.144 208.921 178.186 1.00 75.44 287 ILE C C 1
ATOM 7745 O O . ILE C 3 287 ? 202.972 209.274 179.357 1.00 75.44 287 ILE C O 1
ATOM 7750 N N . PHE C 3 288 ? 204.024 209.533 177.392 1.00 76.60 288 PHE C N 1
ATOM 7751 C CA . PHE C 3 288 ? 204.843 210.646 177.866 1.00 76.60 288 PHE C CA 1
ATOM 7752 C C . PHE C 3 288 ? 204.137 211.992 177.764 1.00 76.60 288 PHE C C 1
ATOM 7753 O O . PHE C 3 288 ? 204.798 213.027 177.913 1.00 76.60 288 PHE C O 1
ATOM 7761 N N . TRP C 3 289 ? 202.831 211.985 177.475 1.00 85.53 289 TRP C N 1
ATOM 7762 C CA . TRP C 3 289 ? 202.016 213.196 177.474 1.00 85.53 289 TRP C CA 1
ATOM 7763 C C . TRP C 3 289 ? 202.064 213.964 178.790 1.00 85.53 289 TRP C C 1
ATOM 7764 O O . TRP C 3 289 ? 201.962 215.195 178.791 1.00 85.53 289 TRP C O 1
ATOM 7775 N N . ASN C 3 290 ? 202.233 213.271 179.914 1.00 86.99 290 ASN C N 1
ATOM 7776 C CA . ASN C 3 290 ? 202.332 213.961 181.194 1.00 86.99 290 ASN C CA 1
ATOM 7777 C C . ASN C 3 290 ? 203.685 214.621 181.416 1.00 86.99 290 ASN C C 1
ATOM 7778 O O . ASN C 3 290 ? 203.850 215.309 182.428 1.00 86.99 290 ASN C O 1
ATOM 7783 N N . ASP C 3 291 ? 204.650 214.429 180.518 1.00 82.50 291 ASP C N 1
ATOM 7784 C CA . ASP C 3 291 ? 205.960 215.040 180.652 1.00 82.50 291 ASP C CA 1
ATOM 7785 C C . ASP C 3 291 ? 206.372 215.876 179.453 1.00 82.50 291 ASP C C 1
ATOM 7786 O O . ASP C 3 291 ? 207.355 216.617 179.556 1.00 82.50 291 ASP C O 1
ATOM 7791 N N . ILE C 3 292 ? 205.669 215.784 178.329 1.00 84.04 292 ILE C N 1
ATOM 7792 C CA . ILE C 3 292 ? 205.985 216.620 177.177 1.00 84.04 292 ILE C CA 1
ATOM 7793 C C . ILE C 3 292 ? 205.306 217.971 177.348 1.00 84.04 292 ILE C C 1
ATOM 7794 O O . ILE C 3 292 ? 205.971 219.012 177.386 1.00 84.04 292 ILE C O 1
ATOM 7799 N N . CYS C 3 293 ? 203.978 217.963 177.461 1.00 90.09 293 CYS C N 1
ATOM 7800 C CA . CYS C 3 293 ? 203.195 219.191 177.513 1.00 90.09 293 CYS C CA 1
ATOM 7801 C C . CYS C 3 293 ? 203.112 219.798 178.906 1.00 90.09 293 CYS C C 1
ATOM 7802 O O . CYS C 3 293 ? 202.397 220.789 179.087 1.00 90.09 293 CYS C O 1
ATOM 7805 N N . GLN C 3 294 ? 203.814 219.243 179.890 1.00 92.76 294 GLN C N 1
ATOM 7806 C CA . GLN C 3 294 ? 203.774 219.750 181.254 1.00 92.76 294 GLN C CA 1
ATOM 7807 C C . GLN C 3 294 ? 205.052 220.503 181.615 1.00 92.76 294 GLN C C 1
ATOM 7808 O O . GLN C 3 294 ? 205.405 220.619 182.791 1.00 92.76 294 GLN C O 1
ATOM 7814 N N . ILE C 3 295 ? 205.759 221.013 180.609 1.00 101.01 295 ILE C N 1
ATOM 7815 C CA . ILE C 3 295 ? 206.928 221.853 180.849 1.00 101.01 295 ILE C CA 1
ATOM 7816 C C . ILE C 3 295 ? 206.436 223.212 181.335 1.00 101.01 295 ILE C C 1
ATOM 7817 O O . ILE C 3 295 ? 205.852 223.982 180.566 1.00 101.01 295 ILE C O 1
ATOM 7822 N N . ASP C 3 296 ? 206.662 223.509 182.610 1.00 107.92 296 ASP C N 1
ATOM 7823 C CA . ASP C 3 296 ? 206.214 224.770 183.188 1.00 107.92 296 ASP C CA 1
ATOM 7824 C C . ASP C 3 296 ? 207.359 225.776 183.266 1.00 107.92 296 ASP C C 1
ATOM 7825 O O . ASP C 3 296 ? 207.346 226.798 182.581 1.00 107.92 296 ASP C O 1
ATOM 7830 N N . GLN C 3 309 ? 210.969 228.678 167.687 1.00 131.40 309 GLN C N 1
ATOM 7831 C CA . GLN C 3 309 ? 212.026 229.711 167.852 1.00 131.40 309 GLN C CA 1
ATOM 7832 C C . GLN C 3 309 ? 212.414 229.793 169.333 1.00 131.40 309 GLN C C 1
ATOM 7833 O O . GLN C 3 309 ? 213.602 229.579 169.644 1.00 131.40 309 GLN C O 1
ATOM 7839 N N . LYS C 3 310 ? 211.444 230.088 170.205 1.00 124.12 310 LYS C N 1
ATOM 7840 C CA . LYS C 3 310 ? 211.716 230.192 171.664 1.00 124.12 310 LYS C CA 1
ATOM 7841 C C . LYS C 3 310 ? 212.076 228.805 172.207 1.00 124.12 310 LYS C C 1
ATOM 7842 O O . LYS C 3 310 ? 211.328 227.848 171.922 1.00 124.12 310 LYS C O 1
ATOM 7848 N N . GLU C 3 311 ? 213.163 228.714 172.980 1.00 112.84 311 GLU C N 1
ATOM 7849 C CA . GLU C 3 311 ? 213.596 227.424 173.584 1.00 112.84 311 GLU C CA 1
ATOM 7850 C C . GLU C 3 311 ? 212.522 226.936 174.567 1.00 112.84 311 GLU C C 1
ATOM 7851 O O . GLU C 3 311 ? 212.205 225.730 174.540 1.00 112.84 311 GLU C O 1
ATOM 7857 N N . PRO C 3 312 ? 212.005 227.804 175.465 1.00 108.22 312 PRO C N 1
ATOM 7858 C CA . PRO C 3 312 ? 210.987 227.406 176.441 1.00 108.22 312 PRO C CA 1
ATOM 7859 C C . PRO C 3 312 ? 209.661 227.039 175.761 1.00 108.22 312 PRO C C 1
ATOM 7860 O O . PRO C 3 312 ? 209.315 227.681 174.787 1.00 108.22 312 PRO C O 1
ATOM 7864 N N . PHE C 3 313 ? 209.018 225.974 176.250 1.00 103.89 313 PHE C N 1
ATOM 7865 C CA . PHE C 3 313 ? 207.698 225.488 175.760 1.00 103.89 313 PHE C CA 1
ATOM 7866 C C . PHE C 3 313 ? 207.714 225.319 174.234 1.00 103.89 313 PHE C C 1
ATOM 7867 O O . PHE C 3 313 ? 206.726 225.694 173.576 1.00 103.89 313 PHE C O 1
ATOM 7875 N N . PHE C 3 314 ? 208.809 224.774 173.696 1.00 96.55 314 PHE C N 1
ATOM 7876 C CA . PHE C 3 314 ? 208.913 224.540 172.264 1.00 96.55 314 PHE C CA 1
ATOM 7877 C C . PHE C 3 314 ? 208.201 223.283 171.801 1.00 96.55 314 PHE C C 1
ATOM 7878 O O . PHE C 3 314 ? 207.603 223.294 170.713 1.00 96.55 314 PHE C O 1
ATOM 7886 N N . LEU C 3 315 ? 208.203 222.220 172.605 1.00 88.44 315 LEU C N 1
ATOM 7887 C CA . LEU C 3 315 ? 207.534 220.989 172.217 1.00 88.44 315 LEU C CA 1
ATOM 7888 C C . LEU C 3 315 ? 206.021 221.135 172.251 1.00 88.44 315 LEU C C 1
ATOM 7889 O O . LEU C 3 315 ? 205.328 220.441 171.508 1.00 88.44 315 LEU C O 1
ATOM 7894 N N . VAL C 3 316 ? 205.495 222.059 173.059 1.00 86.05 316 VAL C N 1
ATOM 7895 C CA . VAL C 3 316 ? 204.047 222.245 173.137 1.00 86.05 316 VAL C CA 1
ATOM 7896 C C . VAL C 3 316 ? 203.515 222.864 171.849 1.00 86.05 316 VAL C C 1
ATOM 7897 O O . VAL C 3 316 ? 202.558 222.357 171.245 1.00 86.05 316 VAL C O 1
ATOM 7901 N N . THR C 3 317 ? 204.136 223.961 171.402 1.00 86.56 317 THR C N 1
ATOM 7902 C CA . THR C 3 317 ? 203.731 224.586 170.146 1.00 86.56 317 THR C CA 1
ATOM 7903 C C . THR C 3 317 ? 204.049 223.702 168.946 1.00 86.56 317 THR C C 1
ATOM 7904 O O . THR C 3 317 ? 203.247 223.636 168.001 1.00 86.56 317 THR C O 1
ATOM 7908 N N . LYS C 3 318 ? 205.186 222.995 168.980 1.00 80.41 318 LYS C N 1
ATOM 7909 C CA . LYS C 3 318 ? 205.502 222.062 167.903 1.00 80.41 318 LYS C CA 1
ATOM 7910 C C . LYS C 3 318 ? 204.501 220.913 167.855 1.00 80.41 318 LYS C C 1
ATOM 7911 O O . LYS C 3 318 ? 204.084 220.490 166.769 1.00 80.41 318 LYS C O 1
ATOM 7917 N N . ILE C 3 319 ? 204.038 220.460 169.022 1.00 83.30 319 ILE C N 1
ATOM 7918 C CA . ILE C 3 319 ? 203.130 219.328 169.082 1.00 83.30 319 ILE C CA 1
ATOM 7919 C C . ILE C 3 319 ? 201.724 219.745 168.663 1.00 83.30 319 ILE C C 1
ATOM 7920 O O . ILE C 3 319 ? 201.017 218.963 168.015 1.00 83.30 319 ILE C O 1
ATOM 7925 N N . THR C 3 320 ? 201.320 220.998 168.918 1.00 81.27 320 THR C N 1
ATOM 7926 C CA . THR C 3 320 ? 199.984 221.365 168.462 1.00 81.27 320 THR C CA 1
ATOM 7927 C C . THR C 3 320 ? 199.970 221.706 166.977 1.00 81.27 320 THR C C 1
ATOM 7928 O O . THR C 3 320 ? 198.974 221.410 166.301 1.00 81.27 320 THR C O 1
ATOM 7932 N N . ASP C 3 321 ? 201.070 222.257 166.439 1.00 84.20 321 ASP C N 1
ATOM 7933 C CA . ASP C 3 321 ? 201.161 222.450 164.994 1.00 84.20 321 ASP C CA 1
ATOM 7934 C C . ASP C 3 321 ? 201.164 221.114 164.264 1.00 84.20 321 ASP C C 1
ATOM 7935 O O . ASP C 3 321 ? 200.451 220.938 163.263 1.00 84.20 321 ASP C O 1
ATOM 7940 N N . MET C 3 322 ? 201.916 220.143 164.791 1.00 82.46 322 MET C N 1
ATOM 7941 C CA . MET C 3 322 ? 201.969 218.818 164.187 1.00 82.46 322 MET C CA 1
ATOM 7942 C C . MET C 3 322 ? 200.630 218.097 164.288 1.00 82.46 322 MET C C 1
ATOM 7943 O O . MET C 3 322 ? 200.223 217.403 163.350 1.00 82.46 322 MET C O 1
ATOM 7948 N N . LEU C 3 323 ? 199.925 218.250 165.411 1.00 80.68 323 LEU C N 1
ATOM 7949 C CA . LEU C 3 323 ? 198.670 217.527 165.563 1.00 80.68 323 LEU C CA 1
ATOM 7950 C C . LEU C 3 323 ? 197.563 218.135 164.711 1.00 80.68 323 LEU C C 1
ATOM 7951 O O . LEU C 3 323 ? 196.729 217.402 164.169 1.00 80.68 323 LEU C O 1
ATOM 7956 N N . LEU C 3 324 ? 197.548 219.463 164.552 1.00 86.15 324 LEU C N 1
ATOM 7957 C CA . LEU C 3 324 ? 196.584 220.062 163.632 1.00 86.15 324 LEU C CA 1
ATOM 7958 C C . LEU C 3 324 ? 196.885 219.696 162.183 1.00 86.15 324 LEU C C 1
ATOM 7959 O O . LEU C 3 324 ? 195.952 219.459 161.400 1.00 86.15 324 LEU C O 1
ATOM 7964 N N . HIS C 3 325 ? 198.170 219.606 161.818 1.00 83.60 325 HIS C N 1
ATOM 7965 C CA . HIS C 3 325 ? 198.522 219.167 160.469 1.00 83.60 325 HIS C CA 1
ATOM 7966 C C . HIS C 3 325 ? 198.121 217.715 160.224 1.00 83.60 325 HIS C C 1
ATOM 7967 O O . HIS C 3 325 ? 197.623 217.379 159.142 1.00 83.60 325 HIS C O 1
ATOM 7974 N N . LYS C 3 326 ? 198.318 216.844 161.221 1.00 82.86 326 LYS C N 1
ATOM 7975 C CA . LYS C 3 326 ? 197.893 215.453 161.082 1.00 82.86 326 LYS C CA 1
ATOM 7976 C C . LYS C 3 326 ? 196.377 215.329 161.039 1.00 82.86 326 LYS C C 1
ATOM 7977 O O . LYS C 3 326 ? 195.855 214.456 160.337 1.00 82.86 326 LYS C O 1
ATOM 7983 N N . TYR C 3 327 ? 195.663 216.205 161.757 1.00 86.05 327 TYR C N 1
ATOM 7984 C CA . TYR C 3 327 ? 194.206 216.255 161.668 1.00 86.05 327 TYR C CA 1
ATOM 7985 C C . TYR C 3 327 ? 193.752 216.612 160.260 1.00 86.05 327 TYR C C 1
ATOM 7986 O O . TYR C 3 327 ? 192.820 215.997 159.729 1.00 86.05 327 TYR C O 1
ATOM 7995 N N . TYR C 3 328 ? 194.412 217.592 159.637 1.00 88.96 328 TYR C N 1
ATOM 7996 C CA . TYR C 3 328 ? 194.048 217.987 158.277 1.00 88.96 328 TYR C CA 1
ATOM 7997 C C . TYR C 3 328 ? 194.340 216.876 157.273 1.00 88.96 328 TYR C C 1
ATOM 7998 O O . TYR C 3 328 ? 193.509 216.577 156.404 1.00 88.96 328 TYR C O 1
ATOM 8007 N N . ILE C 3 329 ? 195.515 216.247 157.384 1.00 83.76 329 ILE C N 1
ATOM 8008 C CA . ILE C 3 329 ? 195.892 215.201 156.435 1.00 83.76 329 ILE C CA 1
ATOM 8009 C C . ILE C 3 329 ? 195.020 213.957 156.613 1.00 83.76 329 ILE C C 1
ATOM 8010 O O . ILE C 3 329 ? 194.675 213.289 155.629 1.00 83.76 329 ILE C O 1
ATOM 8015 N N . VAL C 3 330 ? 194.589 213.661 157.843 1.00 84.38 330 VAL C N 1
ATOM 8016 C CA . VAL C 3 330 ? 193.670 212.546 158.047 1.00 84.38 330 VAL C CA 1
ATOM 8017 C C . VAL C 3 330 ? 192.287 212.885 157.503 1.00 84.38 330 VAL C C 1
ATOM 8018 O O . VAL C 3 330 ? 191.668 212.075 156.800 1.00 84.38 330 VAL C O 1
ATOM 8022 N N . SER C 3 331 ? 191.807 214.107 157.749 1.00 86.06 331 SER C N 1
ATOM 8023 C CA . SER C 3 331 ? 190.502 214.512 157.244 1.00 86.06 331 SER C CA 1
ATOM 8024 C C . SER C 3 331 ? 190.489 214.788 155.745 1.00 86.06 331 SER C C 1
ATOM 8025 O O . SER C 3 331 ? 189.417 215.070 155.201 1.00 86.06 331 SER C O 1
ATOM 8028 N N . SER C 3 332 ? 191.638 214.722 155.069 1.00 87.97 332 SER C N 1
ATOM 8029 C CA . SER C 3 332 ? 191.672 214.972 153.631 1.00 87.97 332 SER C CA 1
ATOM 8030 C C . SER C 3 332 ? 191.059 213.819 152.839 1.00 87.97 332 SER C C 1
ATOM 8031 O O . SER C 3 332 ? 190.049 213.995 152.149 1.00 87.97 332 SER C O 1
ATOM 8034 N N . SER C 3 333 ? 191.654 212.627 152.919 1.00 89.77 333 SER C N 1
ATOM 8035 C CA . SER C 3 333 ? 191.306 211.537 152.014 1.00 89.77 333 SER C CA 1
ATOM 8036 C C . SER C 3 333 ? 191.208 210.227 152.785 1.00 89.77 333 SER C C 1
ATOM 8037 O O . SER C 3 333 ? 191.240 210.199 154.018 1.00 89.77 333 SER C O 1
ATOM 8040 N N . LYS C 3 334 ? 191.207 209.155 151.981 1.00 95.38 334 LYS C N 1
ATOM 8041 C CA . LYS C 3 334 ? 191.083 207.744 152.375 1.00 95.38 334 LYS C CA 1
ATOM 8042 C C . LYS C 3 334 ? 192.298 207.219 153.122 1.00 95.38 334 LYS C C 1
ATOM 8043 O O . LYS C 3 334 ? 193.366 207.829 153.094 1.00 95.38 334 LYS C O 1
ATOM 8049 N N . SER C 3 335 ? 192.133 206.079 153.788 1.00 97.53 335 SER C N 1
ATOM 8050 C CA . SER C 3 335 ? 193.187 205.594 154.674 1.00 97.53 335 SER C CA 1
ATOM 8051 C C . SER C 3 335 ? 194.310 204.850 153.959 1.00 97.53 335 SER C C 1
ATOM 8052 O O . SER C 3 335 ? 195.394 204.709 154.533 1.00 97.53 335 SER C O 1
ATOM 8055 N N . MET C 3 336 ? 194.091 204.365 152.740 1.00 104.13 336 MET C N 1
ATOM 8056 C CA . MET C 3 336 ? 195.105 203.576 152.049 1.00 104.13 336 MET C CA 1
ATOM 8057 C C . MET C 3 336 ? 196.044 204.470 151.252 1.00 104.13 336 MET C C 1
ATOM 8058 O O . MET C 3 336 ? 195.610 205.420 150.595 1.00 104.13 336 MET C O 1
ATOM 8063 N N . ILE C 3 337 ? 197.336 204.151 151.313 1.00 102.50 337 ILE C N 1
ATOM 8064 C CA . ILE C 3 337 ? 198.369 204.973 150.695 1.00 102.50 337 ILE C CA 1
ATOM 8065 C C . ILE C 3 337 ? 199.054 204.277 149.521 1.00 102.50 337 ILE C C 1
ATOM 8066 O O . ILE C 3 337 ? 199.716 204.957 148.721 1.00 102.50 337 ILE C O 1
ATOM 8071 N N . ASN C 3 338 ? 198.907 202.960 149.374 1.00 110.97 338 ASN C N 1
ATOM 8072 C CA . ASN C 3 338 ? 199.636 202.260 148.322 1.00 110.97 338 ASN C CA 1
ATOM 8073 C C . ASN C 3 338 ? 198.931 202.369 146.974 1.00 110.97 338 ASN C C 1
ATOM 8074 O O . ASN C 3 338 ? 199.583 202.629 145.956 1.00 110.97 338 ASN C O 1
ATOM 8079 N N . ASP C 3 339 ? 197.600 202.181 146.964 1.00 111.51 339 ASP C N 1
ATOM 8080 C CA . ASP C 3 339 ? 196.688 202.085 145.814 1.00 111.51 339 ASP C CA 1
ATOM 8081 C C . ASP C 3 339 ? 197.251 201.285 144.639 1.00 111.51 339 ASP C C 1
ATOM 8082 O O . ASP C 3 339 ? 197.026 201.635 143.476 1.00 111.51 339 ASP C O 1
ATOM 8087 N N . GLU C 3 340 ? 197.952 200.189 144.935 1.00 113.62 340 GLU C N 1
ATOM 8088 C CA . GLU C 3 340 ? 198.682 199.422 143.935 1.00 113.62 340 GLU C CA 1
ATOM 8089 C C . GLU C 3 340 ? 198.102 198.041 143.677 1.00 113.62 340 GLU C C 1
ATOM 8090 O O . GLU C 3 340 ? 198.101 197.588 142.531 1.00 113.62 340 GLU C O 1
ATOM 8096 N N . ASN C 3 341 ? 197.385 197.533 144.681 1.00 110.71 341 ASN C N 1
ATOM 8097 C CA . ASN C 3 341 ? 196.667 196.255 144.634 1.00 110.71 341 ASN C CA 1
ATOM 8098 C C . ASN C 3 341 ? 195.146 196.489 144.445 1.00 110.71 341 ASN C C 1
ATOM 8099 O O . ASN C 3 341 ? 194.639 197.565 144.760 1.00 110.71 341 ASN C O 1
ATOM 8104 N N . TYR C 3 342 ? 194.436 195.482 143.931 1.00 106.57 342 TYR C N 1
ATOM 8105 C CA . TYR C 3 342 ? 192.984 195.539 143.651 1.00 106.57 342 TYR C CA 1
ATOM 8106 C C . TYR C 3 342 ? 192.037 195.499 144.869 1.00 106.57 342 TYR C C 1
ATOM 8107 O O . TYR C 3 342 ? 192.477 195.208 145.979 1.00 106.57 342 TYR C O 1
ATOM 8116 N N . ILE C 3 343 ? 190.760 195.850 144.646 1.00 99.23 343 ILE C N 1
ATOM 8117 C CA . ILE C 3 343 ? 189.704 195.877 145.688 1.00 99.23 343 ILE C CA 1
ATOM 8118 C C . ILE C 3 343 ? 190.205 196.707 146.868 1.00 99.23 343 ILE C C 1
ATOM 8119 O O . ILE C 3 343 ? 190.144 196.318 148.035 1.00 99.23 343 ILE C O 1
ATOM 8124 N N . ILE C 3 344 ? 190.682 197.889 146.507 1.00 97.58 344 ILE C N 1
ATOM 8125 C CA . ILE C 3 344 ? 191.371 198.801 147.413 1.00 97.58 344 ILE C CA 1
ATOM 8126 C C . ILE C 3 344 ? 190.516 199.110 148.632 1.00 97.58 344 ILE C C 1
ATOM 8127 O O . ILE C 3 344 ? 190.938 198.893 149.774 1.00 97.58 344 ILE C O 1
ATOM 8132 N N . ASN C 3 345 ? 189.306 199.620 148.418 1.00 98.04 345 ASN C N 1
ATOM 8133 C CA . ASN C 3 345 ? 188.543 200.178 149.523 1.00 98.04 345 ASN C CA 1
ATOM 8134 C C . ASN C 3 345 ? 187.086 199.757 149.461 1.00 98.04 345 ASN C C 1
ATOM 8135 O O . ASN C 3 345 ? 186.421 199.933 148.436 1.00 98.04 345 ASN C O 1
ATOM 8140 N N . ASP C 3 346 ? 186.613 199.185 150.561 1.00 97.90 346 ASP C N 1
ATOM 8141 C CA . ASP C 3 346 ? 185.205 199.192 150.918 1.00 97.90 346 ASP C CA 1
ATOM 8142 C C . ASP C 3 346 ? 185.005 200.299 151.943 1.00 97.90 346 ASP C C 1
ATOM 8143 O O . ASP C 3 346 ? 185.815 200.458 152.861 1.00 97.90 346 ASP C O 1
ATOM 8148 N N . ILE C 3 347 ? 183.927 201.066 151.780 1.00 97.50 347 ILE C N 1
ATOM 8149 C CA . ILE C 3 347 ? 183.848 202.386 152.400 1.00 97.50 347 ILE C CA 1
ATOM 8150 C C . ILE C 3 347 ? 183.578 202.309 153.910 1.00 97.50 347 ILE C C 1
ATOM 8151 O O . ILE C 3 347 ? 183.991 203.203 154.666 1.00 97.50 347 ILE C O 1
ATOM 8156 N N . LYS C 3 348 ? 182.961 201.224 154.387 1.00 96.90 348 LYS C N 1
ATOM 8157 C CA . LYS C 3 348 ? 182.453 201.211 155.754 1.00 96.90 348 LYS C CA 1
ATOM 8158 C C . LYS C 3 348 ? 183.564 200.998 156.777 1.00 96.90 348 LYS C C 1
ATOM 8159 O O . LYS C 3 348 ? 183.642 201.728 157.773 1.00 96.90 348 LYS C O 1
ATOM 8165 N N . LYS C 3 349 ? 184.435 200.008 156.545 1.00 95.02 349 LYS C N 1
ATOM 8166 C CA . LYS C 3 349 ? 185.591 199.812 157.418 1.00 95.02 349 LYS C CA 1
ATOM 8167 C C . LYS C 3 349 ? 186.557 200.987 157.343 1.00 95.02 349 LYS C C 1
ATOM 8168 O O . LYS C 3 349 ? 187.210 201.314 158.341 1.00 95.02 349 LYS C O 1
ATOM 8174 N N . ASN C 3 350 ? 186.638 201.638 156.178 1.00 95.84 350 ASN C N 1
ATOM 8175 C CA . ASN C 3 350 ? 187.477 202.821 156.017 1.00 95.84 350 ASN C CA 1
ATOM 8176 C C . ASN C 3 350 ? 187.005 203.964 156.908 1.00 95.84 350 ASN C C 1
ATOM 8177 O O . ASN C 3 350 ? 187.804 204.564 157.643 1.00 95.84 350 ASN C O 1
ATOM 8182 N N . ASN C 3 351 ? 185.703 204.267 156.874 1.00 93.92 351 ASN C N 1
ATOM 8183 C CA . ASN C 3 351 ? 185.185 205.316 157.747 1.00 93.92 351 ASN C CA 1
ATOM 8184 C C . ASN C 3 351 ? 185.228 204.907 159.216 1.00 93.92 351 ASN C C 1
ATOM 8185 O O . ASN C 3 351 ? 185.448 205.764 160.084 1.00 93.92 351 ASN C O 1
ATOM 8190 N N . LYS C 3 352 ? 185.064 203.609 159.504 1.00 93.19 352 LYS C N 1
ATOM 8191 C CA . LYS C 3 352 ? 185.159 203.117 160.877 1.00 93.19 352 LYS C CA 1
ATOM 8192 C C . LYS C 3 352 ? 186.561 203.309 161.446 1.00 93.19 352 LYS C C 1
ATOM 8193 O O . LYS C 3 352 ? 186.720 203.669 162.619 1.00 93.19 352 LYS C O 1
ATOM 8199 N N . ILE C 3 353 ? 187.587 203.092 160.622 1.00 93.13 353 ILE C N 1
ATOM 8200 C CA . ILE C 3 353 ? 188.958 203.330 161.063 1.00 93.13 353 ILE C CA 1
ATOM 8201 C C . ILE C 3 353 ? 189.227 204.825 161.211 1.00 93.13 353 ILE C C 1
ATOM 8202 O O . ILE C 3 353 ? 189.818 205.262 162.208 1.00 93.13 353 ILE C O 1
ATOM 8207 N N . LYS C 3 354 ? 188.767 205.635 160.249 1.00 93.04 354 LYS C N 1
ATOM 8208 C CA . LYS C 3 354 ? 189.113 207.056 160.249 1.00 93.04 354 LYS C CA 1
ATOM 8209 C C . LYS C 3 354 ? 188.450 207.821 161.394 1.00 93.04 354 LYS C C 1
ATOM 8210 O O . LYS C 3 354 ? 189.055 208.763 161.933 1.00 93.04 354 LYS C O 1
ATOM 8216 N N . LEU C 3 355 ? 187.231 207.425 161.789 1.00 92.56 355 LEU C N 1
ATOM 8217 C CA . LEU C 3 355 ? 186.543 208.100 162.891 1.00 92.56 355 LEU C CA 1
ATOM 8218 C C . LEU C 3 355 ? 187.280 207.935 164.216 1.00 92.56 355 LEU C C 1
ATOM 8219 O O . LEU C 3 355 ? 187.272 208.852 165.047 1.00 92.56 355 LEU C O 1
ATOM 8224 N N . ASN C 3 356 ? 187.964 206.803 164.405 1.00 90.77 356 ASN C N 1
ATOM 8225 C CA . ASN C 3 356 ? 188.711 206.565 165.636 1.00 90.77 356 ASN C CA 1
ATOM 8226 C C . ASN C 3 356 ? 189.910 207.500 165.747 1.00 90.77 356 ASN C C 1
ATOM 8227 O O . ASN C 3 356 ? 190.134 208.116 166.799 1.00 90.77 356 ASN C O 1
ATOM 8232 N N . ILE C 3 357 ? 190.684 207.623 164.666 1.00 88.81 357 ILE C N 1
ATOM 8233 C CA . ILE C 3 357 ? 191.858 208.493 164.667 1.00 88.81 357 ILE C CA 1
ATOM 8234 C C . ILE C 3 357 ? 191.437 209.956 164.791 1.00 88.81 357 ILE C C 1
ATOM 8235 O O . ILE C 3 357 ? 192.088 210.747 165.495 1.00 88.81 357 ILE C O 1
ATOM 8240 N N . LEU C 3 358 ? 190.304 210.319 164.175 1.00 90.72 358 LEU C N 1
ATOM 8241 C CA . LEU C 3 358 ? 189.772 211.670 164.340 1.00 90.72 358 LEU C CA 1
ATOM 8242 C C . LEU C 3 358 ? 189.357 211.939 165.784 1.00 90.72 358 LEU C C 1
ATOM 8243 O O . LEU C 3 358 ? 189.598 213.034 166.306 1.00 90.72 358 LEU C O 1
ATOM 8248 N N . LYS C 3 359 ? 188.775 210.937 166.454 1.00 92.51 359 LYS C N 1
ATOM 8249 C CA . LYS C 3 359 ? 188.402 211.085 167.861 1.00 92.51 359 LYS C CA 1
ATOM 8250 C C . LYS C 3 359 ? 189.629 211.270 168.750 1.00 92.51 359 LYS C C 1
ATOM 8251 O O . LYS C 3 359 ? 189.628 212.120 169.656 1.00 92.51 359 LYS C O 1
ATOM 8257 N N . ILE C 3 360 ? 190.692 210.506 168.479 1.00 89.59 360 ILE C N 1
ATOM 8258 C CA . ILE C 3 360 ? 191.908 210.578 169.291 1.00 89.59 360 ILE C CA 1
ATOM 8259 C C . ILE C 3 360 ? 192.582 211.939 169.140 1.00 89.59 360 ILE C C 1
ATOM 8260 O O . ILE C 3 360 ? 192.942 212.589 170.134 1.00 89.59 360 ILE C O 1
ATOM 8265 N N . LEU C 3 361 ? 192.733 212.401 167.894 1.00 89.17 361 LEU C N 1
ATOM 8266 C CA . LEU C 3 361 ? 193.345 213.706 167.667 1.00 89.17 361 LEU C CA 1
ATOM 8267 C C . LEU C 3 361 ? 192.476 214.843 168.197 1.00 89.17 361 LEU C C 1
ATOM 8268 O O . LEU C 3 361 ? 193.012 215.844 168.689 1.00 89.17 361 LEU C O 1
ATOM 8273 N N . SER C 3 362 ? 191.146 214.687 168.157 1.00 93.90 362 SER C N 1
ATOM 8274 C CA . SER C 3 362 ? 190.253 215.705 168.702 1.00 93.90 362 SER C CA 1
ATOM 8275 C C . SER C 3 362 ? 190.404 215.825 170.213 1.00 93.90 362 SER C C 1
ATOM 8276 O O . SER C 3 362 ? 190.484 216.938 170.752 1.00 93.90 362 SER C O 1
ATOM 8279 N N . SER C 3 363 ? 190.470 214.684 170.911 1.00 92.98 363 SER C N 1
ATOM 8280 C CA . SER C 3 363 ? 190.656 214.719 172.360 1.00 92.98 363 SER C CA 1
ATOM 8281 C C . SER C 3 363 ? 192.026 215.266 172.745 1.00 92.98 363 SER C C 1
ATOM 8282 O O . SER C 3 363 ? 192.148 215.983 173.750 1.00 92.98 363 SER C O 1
ATOM 8285 N N . LEU C 3 364 ? 193.056 214.982 171.940 1.00 91.77 364 LEU C N 1
ATOM 8286 C CA . LEU C 3 364 ? 194.379 215.505 172.265 1.00 91.77 364 LEU C CA 1
ATOM 8287 C C . LEU C 3 364 ? 194.454 217.015 172.053 1.00 91.77 364 LEU C C 1
ATOM 8288 O O . LEU C 3 364 ? 195.064 217.722 172.864 1.00 91.77 364 LEU C O 1
ATOM 8293 N N . ILE C 3 365 ? 193.838 217.531 170.982 1.00 97.22 365 ILE C N 1
ATOM 8294 C CA . ILE C 3 365 ? 193.804 218.982 170.779 1.00 97.22 365 ILE C CA 1
ATOM 8295 C C . ILE C 3 365 ? 192.969 219.655 171.865 1.00 97.22 365 ILE C C 1
ATOM 8296 O O . ILE C 3 365 ? 193.301 220.761 172.324 1.00 97.22 365 ILE C O 1
ATOM 8301 N N . LEU C 3 366 ? 191.913 218.975 172.332 1.00 103.70 366 LEU C N 1
ATOM 8302 C CA . LEU C 3 366 ? 191.110 219.492 173.437 1.00 103.70 366 LEU C CA 1
ATOM 8303 C C . LEU C 3 366 ? 191.929 219.614 174.717 1.00 103.70 366 LEU C C 1
ATOM 8304 O O . LEU C 3 366 ? 191.843 220.628 175.423 1.00 103.70 366 LEU C O 1
ATOM 8309 N N . LYS C 3 367 ? 192.762 218.615 175.011 1.00 103.90 367 LYS C N 1
ATOM 8310 C CA . LYS C 3 367 ? 193.604 218.734 176.197 1.00 103.90 367 LYS C CA 1
ATOM 8311 C C . LYS C 3 367 ? 194.760 219.712 176.008 1.00 103.90 367 LYS C C 1
ATOM 8312 O O . LYS C 3 367 ? 195.230 220.280 177.002 1.00 103.90 367 LYS C O 1
ATOM 8318 N N . ILE C 3 368 ? 195.205 219.940 174.766 1.00 103.44 368 ILE C N 1
ATOM 8319 C CA . ILE C 3 368 ? 196.169 221.011 174.507 1.00 103.44 368 ILE C CA 1
ATOM 8320 C C . ILE C 3 368 ? 195.557 222.363 174.842 1.00 103.44 368 ILE C C 1
ATOM 8321 O O . ILE C 3 368 ? 196.173 223.190 175.527 1.00 103.44 368 ILE C O 1
ATOM 8326 N N . PHE C 3 369 ? 194.321 222.589 174.399 1.00 116.69 369 PHE C N 1
ATOM 8327 C CA . PHE C 3 369 ? 193.678 223.877 174.631 1.00 116.69 369 PHE C CA 1
ATOM 8328 C C . PHE C 3 369 ? 193.262 224.048 176.085 1.00 116.69 369 PHE C C 1
ATOM 8329 O O . PHE C 3 369 ? 193.187 225.177 176.579 1.00 116.69 369 PHE C O 1
ATOM 8337 N N . GLN C 3 370 ? 192.988 222.949 176.783 1.00 110.36 370 GLN C N 1
ATOM 8338 C CA . GLN C 3 370 ? 192.731 223.052 178.213 1.00 110.36 370 GLN C CA 1
ATOM 8339 C C . GLN C 3 370 ? 194.017 223.299 178.997 1.00 110.36 370 GLN C C 1
ATOM 8340 O O . GLN C 3 370 ? 193.986 223.954 180.046 1.00 110.36 370 GLN C O 1
ATOM 8346 N N . GLU C 3 371 ? 195.158 222.819 178.492 1.00 113.12 371 GLU C N 1
ATOM 8347 C CA . GLU C 3 371 ? 196.379 222.793 179.295 1.00 113.12 371 GLU C CA 1
ATOM 8348 C C . GLU C 3 371 ? 197.082 224.147 179.347 1.00 113.12 371 GLU C C 1
ATOM 8349 O O . GLU C 3 371 ? 197.256 224.721 180.426 1.00 113.12 371 GLU C O 1
ATOM 8355 N N . GLN C 3 372 ? 197.503 224.667 178.193 1.00 132.61 372 GLN C N 1
ATOM 8356 C CA . GLN C 3 372 ? 198.465 225.768 178.154 1.00 132.61 372 GLN C CA 1
ATOM 8357 C C . GLN C 3 372 ? 197.796 227.085 178.526 1.00 132.61 372 GLN C C 1
ATOM 8358 O O . GLN C 3 372 ? 196.928 227.579 177.799 1.00 132.61 372 GLN C O 1
ATOM 8364 N N . SER C 3 373 ? 198.210 227.657 179.659 1.00 146.56 373 SER C N 1
ATOM 8365 C CA . SER C 3 373 ? 197.737 228.973 180.068 1.00 146.56 373 SER C CA 1
ATOM 8366 C C . SER C 3 373 ? 198.463 230.104 179.353 1.00 146.56 373 SER C C 1
ATOM 8367 O O . SER C 3 373 ? 197.957 231.232 179.339 1.00 146.56 373 SER C O 1
ATOM 8370 N N . LEU C 3 374 ? 199.640 229.834 178.778 1.00 143.56 374 LEU C N 1
ATOM 8371 C CA . LEU C 3 374 ? 200.328 230.845 177.980 1.00 143.56 374 LEU C CA 1
ATOM 8372 C C . LEU C 3 374 ? 199.575 231.123 176.686 1.00 143.56 374 LEU C C 1
ATOM 8373 O O . LEU C 3 374 ? 199.383 232.288 176.317 1.00 143.56 374 LEU C O 1
ATOM 8378 N N . GLU C 3 375 ? 199.157 230.055 175.993 1.00 143.54 375 GLU C N 1
ATOM 8379 C CA . GLU C 3 375 ? 198.280 230.100 174.816 1.00 143.54 375 GLU C CA 1
ATOM 8380 C C . GLU C 3 375 ? 198.899 230.901 173.670 1.00 143.54 375 GLU C C 1
ATOM 8381 O O . GLU C 3 375 ? 198.342 231.898 173.208 1.00 143.54 375 GLU C O 1
ATOM 8387 N N . VAL C 3 376 ? 200.069 230.471 173.213 1.00 134.86 376 VAL C N 1
ATOM 8388 C CA . VAL C 3 376 ? 200.744 231.099 172.084 1.00 134.86 376 VAL C CA 1
ATOM 8389 C C . VAL C 3 376 ? 200.699 230.107 170.927 1.00 134.86 376 VAL C C 1
ATOM 8390 O O . VAL C 3 376 ? 201.581 229.256 170.787 1.00 134.86 376 VAL C O 1
ATOM 8394 N N . PHE C 3 377 ? 199.671 230.213 170.088 1.00 129.54 377 PHE C N 1
ATOM 8395 C CA . PHE C 3 377 ? 199.542 229.375 168.895 1.00 129.54 377 PHE C CA 1
ATOM 8396 C C . PHE C 3 377 ? 199.829 230.164 167.626 1.00 129.54 377 PHE C C 1
ATOM 8397 O O . PHE C 3 377 ? 199.121 230.017 166.628 1.00 129.54 377 PHE C O 1
ATOM 8405 N N . ILE C 3 378 ? 200.833 231.039 167.659 1.00 124.75 378 ILE C N 1
ATOM 8406 C CA . ILE C 3 378 ? 201.234 231.787 166.472 1.00 124.75 378 ILE C CA 1
ATOM 8407 C C . ILE C 3 378 ? 201.822 230.816 165.454 1.00 124.75 378 ILE C C 1
ATOM 8408 O O . ILE C 3 378 ? 202.782 230.092 165.742 1.00 124.75 378 ILE C O 1
ATOM 8413 N N . PHE C 3 379 ? 201.216 230.765 164.268 1.00 119.38 379 PHE C N 1
ATOM 8414 C CA . PHE C 3 379 ? 201.612 229.805 163.250 1.00 119.38 379 PHE C CA 1
ATOM 8415 C C . PHE C 3 379 ? 202.446 230.502 162.190 1.00 119.38 379 PHE C C 1
ATOM 8416 O O . PHE C 3 379 ? 201.893 231.274 161.391 1.00 119.38 379 PHE C O 1
ATOM 8424 N N . PRO C 3 380 ? 203.754 230.268 162.135 1.00 116.75 380 PRO C N 1
ATOM 8425 C CA . PRO C 3 380 ? 204.590 230.996 161.175 1.00 116.75 380 PRO C CA 1
ATOM 8426 C C . PRO C 3 380 ? 204.643 230.346 159.801 1.00 116.75 380 PRO C C 1
ATOM 8427 O O . PRO C 3 380 ? 205.073 230.981 158.832 1.00 116.75 380 PRO C O 1
ATOM 8431 N N . THR C 3 381 ? 204.219 229.088 159.696 1.00 115.61 381 THR C N 1
ATOM 8432 C CA . THR C 3 381 ? 204.333 228.349 158.444 1.00 115.61 381 THR C CA 1
ATOM 8433 C C . THR C 3 381 ? 203.083 228.456 157.578 1.00 115.61 381 THR C C 1
ATOM 8434 O O . THR C 3 381 ? 203.158 228.940 156.446 1.00 115.61 381 THR C O 1
ATOM 8438 N N . SER C 3 382 ? 201.932 228.026 158.085 1.00 115.88 382 SER C N 1
ATOM 8439 C CA . SER C 3 382 ? 200.673 228.114 157.361 1.00 115.88 382 SER C CA 1
ATOM 8440 C C . SER C 3 382 ? 199.711 228.964 158.174 1.00 115.88 382 SER C C 1
ATOM 8441 O O . SER C 3 382 ? 199.305 228.569 159.272 1.00 115.88 382 SER C O 1
ATOM 8444 N N . ASN C 3 383 ? 199.351 230.123 157.637 1.00 122.64 383 ASN C N 1
ATOM 8445 C CA . ASN C 3 383 ? 198.612 231.131 158.382 1.00 122.64 383 ASN C CA 1
ATOM 8446 C C . ASN C 3 383 ? 197.118 230.840 158.362 1.00 122.64 383 ASN C C 1
ATOM 8447 O O . ASN C 3 383 ? 196.444 231.104 157.360 1.00 122.64 383 ASN C O 1
ATOM 8452 N N . TRP C 3 384 ? 196.619 230.299 159.477 1.00 123.69 384 TRP C N 1
ATOM 8453 C CA . TRP C 3 384 ? 195.193 230.241 159.817 1.00 123.69 384 TRP C CA 1
ATOM 8454 C C . TRP C 3 384 ? 194.353 229.457 158.806 1.00 123.69 384 TRP C C 1
ATOM 8455 O O . TRP C 3 384 ? 193.573 230.015 158.031 1.00 123.69 384 TRP C O 1
ATOM 8466 N N . GLU C 3 385 ? 194.564 228.146 158.778 1.00 112.36 385 GLU C N 1
ATOM 8467 C CA . GLU C 3 385 ? 193.534 227.259 158.257 1.00 112.36 385 GLU C CA 1
ATOM 8468 C C . GLU C 3 385 ? 192.662 226.784 159.413 1.00 112.36 385 GLU C C 1
ATOM 8469 O O . GLU C 3 385 ? 193.160 226.493 160.504 1.00 112.36 385 GLU C O 1
ATOM 8475 N N . ILE C 3 386 ? 191.351 226.710 159.179 1.00 111.80 386 ILE C N 1
ATOM 8476 C CA . ILE C 3 386 ? 190.403 226.592 160.285 1.00 111.80 386 ILE C CA 1
ATOM 8477 C C . ILE C 3 386 ? 189.815 225.188 160.382 1.00 111.80 386 ILE C C 1
ATOM 8478 O O . ILE C 3 386 ? 189.185 224.686 159.443 1.00 111.80 386 ILE C O 1
ATOM 8483 N N . TYR C 3 387 ? 190.058 224.536 161.520 1.00 110.54 387 TYR C N 1
ATOM 8484 C CA . TYR C 3 387 ? 189.455 223.258 161.866 1.00 110.54 387 TYR C CA 1
ATOM 8485 C C . TYR C 3 387 ? 188.984 223.186 163.309 1.00 110.54 387 TYR C C 1
ATOM 8486 O O . TYR C 3 387 ? 188.154 222.327 163.628 1.00 110.54 387 TYR C O 1
ATOM 8495 N N . LYS C 3 388 ? 189.488 224.056 164.182 1.00 116.95 388 LYS C N 1
ATOM 8496 C CA . LYS C 3 388 ? 189.253 224.049 165.626 1.00 116.95 388 LYS C CA 1
ATOM 8497 C C . LYS C 3 388 ? 187.870 224.520 166.098 1.00 116.95 388 LYS C C 1
ATOM 8498 O O . LYS C 3 388 ? 187.413 224.013 167.130 1.00 116.95 388 LYS C O 1
ATOM 8504 N N . PRO C 3 389 ? 187.188 225.497 165.457 1.00 125.49 389 PRO C N 1
ATOM 8505 C CA . PRO C 3 389 ? 185.764 225.697 165.802 1.00 125.49 389 PRO C CA 1
ATOM 8506 C C . PRO C 3 389 ? 184.896 224.474 165.560 1.00 125.49 389 PRO C C 1
ATOM 8507 O O . PRO C 3 389 ? 183.967 224.218 166.338 1.00 125.49 389 PRO C O 1
ATOM 8511 N N . LEU C 3 390 ? 185.205 223.691 164.520 1.00 126.70 390 LEU C N 1
ATOM 8512 C CA . LEU C 3 390 ? 184.484 222.447 164.265 1.00 126.70 390 LEU C CA 1
ATOM 8513 C C . LEU C 3 390 ? 184.728 221.427 165.370 1.00 126.70 390 LEU C C 1
ATOM 8514 O O . LEU C 3 390 ? 183.899 220.541 165.603 1.00 126.70 390 LEU C O 1
ATOM 8519 N N . LEU C 3 391 ? 185.865 221.538 166.060 1.00 122.25 391 LEU C N 1
ATOM 8520 C CA . LEU C 3 391 ? 186.109 220.709 167.233 1.00 122.25 391 LEU C CA 1
ATOM 8521 C C . LEU C 3 391 ? 185.355 221.239 168.446 1.00 122.25 391 LEU C C 1
ATOM 8522 O O . LEU C 3 391 ? 184.655 220.483 169.131 1.00 122.25 391 LEU C O 1
ATOM 8527 N N . PHE C 3 392 ? 185.484 222.534 168.726 1.00 125.73 392 PHE C N 1
ATOM 8528 C CA . PHE C 3 392 ? 184.987 223.078 169.984 1.00 125.73 392 PHE C CA 1
ATOM 8529 C C . PHE C 3 392 ? 183.487 223.326 169.991 1.00 125.73 392 PHE C C 1
ATOM 8530 O O . PHE C 3 392 ? 182.937 223.633 171.055 1.00 125.73 392 PHE C O 1
ATOM 8538 N N . GLU C 3 393 ? 182.810 223.206 168.848 1.00 135.63 393 GLU C N 1
ATOM 8539 C CA . GLU C 3 393 ? 181.352 223.152 168.885 1.00 135.63 393 GLU C CA 1
ATOM 8540 C C . GLU C 3 393 ? 180.856 221.856 169.517 1.00 135.63 393 GLU C C 1
ATOM 8541 O O . GLU C 3 393 ? 179.755 221.824 170.077 1.00 135.63 393 GLU C O 1
ATOM 8547 N N . ILE C 3 394 ? 181.651 220.787 169.444 1.00 140.84 394 ILE C N 1
ATOM 8548 C CA . ILE C 3 394 ? 181.171 219.469 169.845 1.00 140.84 394 ILE C CA 1
ATOM 8549 C C . ILE C 3 394 ? 181.146 219.337 171.364 1.00 140.84 394 ILE C C 1
ATOM 8550 O O . ILE C 3 394 ? 180.156 218.874 171.944 1.00 140.84 394 ILE C O 1
ATOM 8555 N N . VAL C 3 395 ? 182.221 219.745 172.033 1.00 150.00 395 VAL C N 1
ATOM 8556 C CA . VAL C 3 395 ? 182.359 219.474 173.460 1.00 150.00 395 VAL C CA 1
ATOM 8557 C C . VAL C 3 395 ? 181.746 220.610 174.272 1.00 150.00 395 VAL C C 1
ATOM 8558 O O . VAL C 3 395 ? 181.559 221.733 173.782 1.00 150.00 395 VAL C O 1
ATOM 8562 N N . SER C 3 396 ? 181.358 220.280 175.507 1.00 165.30 396 SER C N 1
ATOM 8563 C CA . SER C 3 396 ? 180.943 221.156 176.606 1.00 165.30 396 SER C CA 1
ATOM 8564 C C . SER C 3 396 ? 179.611 221.868 176.383 1.00 165.30 396 SER C C 1
ATOM 8565 O O . SER C 3 396 ? 179.139 222.539 177.315 1.00 165.30 396 SER C O 1
ATOM 8568 N N . ASN C 3 397 ? 178.977 221.710 175.215 1.00 171.25 397 ASN C N 1
ATOM 8569 C CA . ASN C 3 397 ? 177.749 222.403 174.805 1.00 171.25 397 ASN C CA 1
ATOM 8570 C C . ASN C 3 397 ? 177.874 223.921 174.966 1.00 171.25 397 ASN C C 1
ATOM 8571 O O . ASN C 3 397 ? 177.152 224.554 175.742 1.00 171.25 397 ASN C O 1
ATOM 8576 N N . ALA C 3 398 ? 178.833 224.478 174.217 1.00 178.12 398 ALA C N 1
ATOM 8577 C CA . ALA C 3 398 ? 179.092 225.918 174.098 1.00 178.12 398 ALA C CA 1
ATOM 8578 C C . ALA C 3 398 ? 179.401 226.562 175.453 1.00 178.12 398 ALA C C 1
ATOM 8579 O O . ALA C 3 398 ? 178.660 227.409 175.954 1.00 178.12 398 ALA C O 1
ATOM 8581 N N . ASP C 3 399 ? 180.515 226.137 176.047 1.00 176.49 399 ASP C N 1
ATOM 8582 C CA . ASP C 3 399 ? 181.002 226.759 177.273 1.00 176.49 399 ASP C CA 1
ATOM 8583 C C . ASP C 3 399 ? 181.782 228.017 176.907 1.00 176.49 399 ASP C C 1
ATOM 8584 O O . ASP C 3 399 ? 182.745 227.955 176.135 1.00 176.49 399 ASP C O 1
ATOM 8589 N N . THR C 3 400 ? 181.366 229.154 177.467 1.00 177.07 400 THR C N 1
ATOM 8590 C CA . THR C 3 400 ? 181.740 230.476 176.975 1.00 177.07 400 THR C CA 1
ATOM 8591 C C . THR C 3 400 ? 183.196 230.849 177.233 1.00 177.07 400 THR C C 1
ATOM 8592 O O . THR C 3 400 ? 183.676 231.817 176.631 1.00 177.07 400 THR C O 1
ATOM 8596 N N . ASN C 3 401 ? 183.908 230.117 178.094 1.00 170.06 401 ASN C N 1
ATOM 8597 C CA . ASN C 3 401 ? 185.314 230.421 178.347 1.00 170.06 401 ASN C CA 1
ATOM 8598 C C . ASN C 3 401 ? 186.181 230.054 177.149 1.00 170.06 401 ASN C C 1
ATOM 8599 O O . ASN C 3 401 ? 187.012 230.856 176.702 1.00 170.06 401 ASN C O 1
ATOM 8604 N N . GLN C 3 402 ? 185.985 228.846 176.610 1.00 163.47 402 GLN C N 1
ATOM 8605 C CA . GLN C 3 402 ? 186.667 228.448 175.383 1.00 163.47 402 GLN C CA 1
ATOM 8606 C C . GLN C 3 402 ? 186.228 229.298 174.200 1.00 163.47 402 GLN C C 1
ATOM 8607 O O . GLN C 3 402 ? 187.028 229.561 173.300 1.00 163.47 402 GLN C O 1
ATOM 8613 N N . ASN C 3 403 ? 184.977 229.767 174.205 1.00 165.47 403 ASN C N 1
ATOM 8614 C CA . ASN C 3 403 ? 184.496 230.639 173.138 1.00 165.47 403 ASN C CA 1
ATOM 8615 C C . ASN C 3 403 ? 185.193 231.994 173.169 1.00 165.47 403 ASN C C 1
ATOM 8616 O O . ASN C 3 403 ? 185.647 232.488 172.131 1.00 165.47 403 ASN C O 1
ATOM 8621 N N . SER C 3 404 ? 185.282 232.612 174.351 1.00 162.16 404 SER C N 1
ATOM 8622 C CA . SER C 3 404 ? 185.969 233.895 174.472 1.00 162.16 404 SER C CA 1
ATOM 8623 C C . SER C 3 404 ? 187.462 233.765 174.197 1.00 162.16 404 SER C C 1
ATOM 8624 O O . SER C 3 404 ? 188.059 234.659 173.578 1.00 162.16 404 SER C O 1
ATOM 8627 N N . ASP C 3 405 ? 188.073 232.652 174.621 1.00 156.48 405 ASP C N 1
ATOM 8628 C CA . ASP C 3 405 ? 189.466 232.398 174.272 1.00 156.48 405 ASP C CA 1
ATOM 8629 C C . ASP C 3 405 ? 189.636 232.167 172.778 1.00 156.48 405 ASP C C 1
ATOM 8630 O O . ASP C 3 405 ? 190.664 232.544 172.214 1.00 156.48 405 ASP C O 1
ATOM 8635 N N . MET C 3 406 ? 188.631 231.596 172.112 1.00 155.89 406 MET C N 1
ATOM 8636 C CA . MET C 3 406 ? 188.711 231.423 170.667 1.00 155.89 406 MET C CA 1
ATOM 8637 C C . MET C 3 406 ? 188.542 232.747 169.935 1.00 155.89 406 MET C C 1
ATOM 8638 O O . MET C 3 406 ? 189.145 232.947 168.877 1.00 155.89 406 MET C O 1
ATOM 8643 N N . LYS C 3 407 ? 187.744 233.665 170.485 1.00 156.69 407 LYS C N 1
ATOM 8644 C CA . LYS C 3 407 ? 187.628 234.986 169.870 1.00 156.69 407 LYS C CA 1
ATOM 8645 C C . LYS C 3 407 ? 188.915 235.788 170.044 1.00 156.69 407 LYS C C 1
ATOM 8646 O O . LYS C 3 407 ? 189.372 236.454 169.105 1.00 156.69 407 LYS C O 1
ATOM 8652 N N . LYS C 3 408 ? 189.524 235.717 171.235 1.00 155.24 408 LYS C N 1
ATOM 8653 C CA . LYS C 3 408 ? 190.842 236.320 171.432 1.00 155.24 408 LYS C CA 1
ATOM 8654 C C . LYS C 3 408 ? 191.904 235.636 170.577 1.00 155.24 408 LYS C C 1
ATOM 8655 O O . LYS C 3 408 ? 192.861 236.283 170.136 1.00 155.24 408 LYS C O 1
ATOM 8661 N N . LYS C 3 409 ? 191.733 234.338 170.313 1.00 151.71 409 LYS C N 1
ATOM 8662 C CA . LYS C 3 409 ? 192.630 233.613 169.423 1.00 151.71 409 LYS C CA 1
ATOM 8663 C C . LYS C 3 409 ? 192.499 234.112 167.993 1.00 151.71 409 LYS C C 1
ATOM 8664 O O . LYS C 3 409 ? 193.498 234.320 167.299 1.00 151.71 409 LYS C O 1
ATOM 8670 N N . LEU C 3 410 ? 191.264 234.331 167.544 1.00 155.55 410 LEU C N 1
ATOM 8671 C CA . LEU C 3 410 ? 191.039 234.853 166.202 1.00 155.55 410 LEU C CA 1
ATOM 8672 C C . LEU C 3 410 ? 191.474 236.308 166.086 1.00 155.55 410 LEU C C 1
ATOM 8673 O O . LEU C 3 410 ? 191.722 236.793 164.978 1.00 155.55 410 LEU C O 1
ATOM 8678 N N . GLU C 3 411 ? 191.557 237.024 167.207 1.00 161.09 411 GLU C N 1
ATOM 8679 C CA . GLU C 3 411 ? 192.149 238.358 167.174 1.00 161.09 411 GLU C CA 1
ATOM 8680 C C . GLU C 3 411 ? 193.671 238.287 167.083 1.00 161.09 411 GLU C C 1
ATOM 8681 O O . GLU C 3 411 ? 194.290 239.014 166.298 1.00 161.09 411 GLU C O 1
ATOM 8687 N N . LEU C 3 412 ? 194.293 237.413 167.878 1.00 161.24 412 LEU C N 1
ATOM 8688 C CA . LEU C 3 412 ? 195.749 237.414 167.989 1.00 161.24 412 LEU C CA 1
ATOM 8689 C C . LEU C 3 412 ? 196.420 236.670 166.840 1.00 161.24 412 LEU C C 1
ATOM 8690 O O . LEU C 3 412 ? 197.221 237.253 166.101 1.00 161.24 412 LEU C O 1
ATOM 8695 N N . ILE C 3 413 ? 196.115 235.378 166.675 1.00 154.66 413 ILE C N 1
ATOM 8696 C CA . ILE C 3 413 ? 196.930 234.513 165.826 1.00 154.66 413 ILE C CA 1
ATOM 8697 C C . ILE C 3 413 ? 196.561 234.601 164.353 1.00 154.66 413 ILE C C 1
ATOM 8698 O O . ILE C 3 413 ? 197.254 234.009 163.513 1.00 154.66 413 ILE C O 1
ATOM 8703 N N . SER C 3 414 ? 195.514 235.338 164.004 1.00 169.72 414 SER C N 1
ATOM 8704 C CA . SER C 3 414 ? 195.096 235.439 162.617 1.00 169.72 414 SER C CA 1
ATOM 8705 C C . SER C 3 414 ? 195.850 236.510 161.845 1.00 169.72 414 SER C C 1
ATOM 8706 O O . SER C 3 414 ? 195.660 236.605 160.627 1.00 169.72 414 SER C O 1
ATOM 8709 N N . TYR C 3 415 ? 196.688 237.304 162.527 1.00 186.21 415 TYR C N 1
ATOM 8710 C CA . TYR C 3 415 ? 197.525 238.362 161.947 1.00 186.21 415 TYR C CA 1
ATOM 8711 C C . TYR C 3 415 ? 196.666 239.394 161.205 1.00 186.21 415 TYR C C 1
ATOM 8712 O O . TYR C 3 415 ? 196.699 239.533 159.980 1.00 186.21 415 TYR C O 1
ATOM 8721 N N . ARG C 3 416 ? 195.851 240.087 161.995 1.00 205.66 416 ARG C N 1
ATOM 8722 C CA . ARG C 3 416 ? 194.933 241.072 161.442 1.00 205.66 416 ARG C CA 1
ATOM 8723 C C . ARG C 3 416 ? 195.694 242.306 160.978 1.00 205.66 416 ARG C C 1
ATOM 8724 O O . ARG C 3 416 ? 196.498 242.877 161.720 1.00 205.66 416 ARG C O 1
ATOM 8732 N N . ASN C 3 417 ? 195.444 242.707 159.736 1.00 223.54 417 ASN C N 1
ATOM 8733 C CA . ASN C 3 417 ? 196.144 243.846 159.169 1.00 223.54 417 ASN C CA 1
ATOM 8734 C C . ASN C 3 417 ? 195.567 245.150 159.711 1.00 223.54 417 ASN C C 1
ATOM 8735 O O . ASN C 3 417 ? 194.402 245.230 160.109 1.00 223.54 417 ASN C O 1
ATOM 8740 N N . GLU C 3 418 ? 196.413 246.178 159.733 1.00 260.77 418 GLU C N 1
ATOM 8741 C CA . GLU C 3 418 ? 196.066 247.473 160.314 1.00 260.77 418 GLU C CA 1
ATOM 8742 C C . GLU C 3 418 ? 194.997 248.208 159.513 1.00 260.77 418 GLU C C 1
ATOM 8743 O O . GLU C 3 418 ? 194.024 248.710 160.079 1.00 260.77 418 GLU C O 1
ATOM 8749 N N . SER C 3 1344 ? 188.842 249.771 194.759 1.00 117.88 1344 SER C N 1
ATOM 8750 C CA . SER C 3 1344 ? 189.203 249.699 196.169 1.00 117.88 1344 SER C CA 1
ATOM 8751 C C . SER C 3 1344 ? 189.155 251.078 196.816 1.00 117.88 1344 SER C C 1
ATOM 8752 O O . SER C 3 1344 ? 189.981 251.939 196.516 1.00 117.88 1344 SER C O 1
ATOM 8755 N N . PHE C 3 1345 ? 188.182 251.290 197.704 1.00 115.25 1345 PHE C N 1
ATOM 8756 C CA . PHE C 3 1345 ? 188.071 252.580 198.377 1.00 115.25 1345 PHE C CA 1
ATOM 8757 C C . PHE C 3 1345 ? 189.134 252.729 199.459 1.00 115.25 1345 PHE C C 1
ATOM 8758 O O . PHE C 3 1345 ? 190.038 253.565 199.347 1.00 115.25 1345 PHE C O 1
ATOM 8766 N N . SER C 3 1346 ? 189.042 251.918 200.523 1.00 107.09 1346 SER C N 1
ATOM 8767 C CA . SER C 3 1346 ? 190.080 251.932 201.549 1.00 107.09 1346 SER C CA 1
ATOM 8768 C C . SER C 3 1346 ? 190.423 250.539 202.068 1.00 107.09 1346 SER C C 1
ATOM 8769 O O . SER C 3 1346 ? 191.123 250.435 203.082 1.00 107.09 1346 SER C O 1
ATOM 8772 N N . LEU C 3 1347 ? 189.963 249.471 201.414 1.00 95.18 1347 LEU C N 1
ATOM 8773 C CA . LEU C 3 1347 ? 190.238 248.111 201.876 1.00 95.18 1347 LEU C CA 1
ATOM 8774 C C . LEU C 3 1347 ? 191.667 247.749 201.489 1.00 95.18 1347 LEU C C 1
ATOM 8775 O O . LEU C 3 1347 ? 191.939 247.084 200.486 1.00 95.18 1347 LEU C O 1
ATOM 8780 N N . ASN C 3 1348 ? 192.601 248.218 202.305 1.00 89.10 1348 ASN C N 1
ATOM 8781 C CA . ASN C 3 1348 ? 194.014 247.895 202.178 1.00 89.10 1348 ASN C CA 1
ATOM 8782 C C . ASN C 3 1348 ? 194.406 247.246 203.496 1.00 89.10 1348 ASN C C 1
ATOM 8783 O O . ASN C 3 1348 ? 194.820 247.932 204.432 1.00 89.10 1348 ASN C O 1
ATOM 8788 N N . LEU C 3 1349 ? 194.233 245.926 203.578 1.00 83.62 1349 LEU C N 1
ATOM 8789 C CA . LEU C 3 1349 ? 194.652 245.207 204.774 1.00 83.62 1349 LEU C CA 1
ATOM 8790 C C . LEU C 3 1349 ? 196.166 245.209 204.904 1.00 83.62 1349 LEU C C 1
ATOM 8791 O O . LEU C 3 1349 ? 196.699 245.396 206.004 1.00 83.62 1349 LEU C O 1
ATOM 8796 N N . GLY C 3 1350 ? 196.870 245.038 203.787 1.00 85.98 1350 GLY C N 1
ATOM 8797 C CA . GLY C 3 1350 ? 198.321 244.997 203.800 1.00 85.98 1350 GLY C CA 1
ATOM 8798 C C . GLY C 3 1350 ? 198.888 243.828 204.569 1.00 85.98 1350 GLY C C 1
ATOM 8799 O O . GLY C 3 1350 ? 199.967 243.946 205.159 1.00 85.98 1350 GLY C O 1
ATOM 8800 N N . ILE C 3 1351 ? 198.181 242.696 204.587 1.00 80.10 1351 ILE C N 1
ATOM 8801 C CA . ILE C 3 1351 ? 198.593 241.581 205.433 1.00 80.10 1351 ILE C CA 1
ATOM 8802 C C . ILE C 3 1351 ? 199.679 240.739 204.787 1.00 80.10 1351 ILE C C 1
ATOM 8803 O O . ILE C 3 1351 ? 200.297 239.923 205.482 1.00 80.10 1351 ILE C O 1
ATOM 8808 N N . GLY C 3 1352 ? 199.930 240.934 203.486 1.00 88.29 1352 GLY C N 1
ATOM 8809 C CA . GLY C 3 1352 ? 201.068 240.405 202.746 1.00 88.29 1352 GLY C CA 1
ATOM 8810 C C . GLY C 3 1352 ? 201.406 238.936 202.908 1.00 88.29 1352 GLY C C 1
ATOM 8811 O O . GLY C 3 1352 ? 202.459 238.604 203.460 1.00 88.29 1352 GLY C O 1
ATOM 8812 N N . ILE C 3 1353 ? 200.514 238.052 202.452 1.00 85.95 1353 ILE C N 1
ATOM 8813 C CA . ILE C 3 1353 ? 200.677 236.625 202.708 1.00 85.95 1353 ILE C CA 1
ATOM 8814 C C . ILE C 3 1353 ? 201.843 236.065 201.899 1.00 85.95 1353 ILE C C 1
ATOM 8815 O O . ILE C 3 1353 ? 202.230 236.594 200.852 1.00 85.95 1353 ILE C O 1
ATOM 8820 N N . VAL C 3 1354 ? 202.415 234.975 202.407 1.00 92.97 1354 VAL C N 1
ATOM 8821 C CA . VAL C 3 1354 ? 203.570 234.363 201.765 1.00 92.97 1354 VAL C CA 1
ATOM 8822 C C . VAL C 3 1354 ? 203.105 233.494 200.598 1.00 92.97 1354 VAL C C 1
ATOM 8823 O O . VAL C 3 1354 ? 201.931 233.135 200.481 1.00 92.97 1354 VAL C O 1
ATOM 8827 N N . GLU C 3 1355 ? 204.038 233.176 199.704 1.00 103.05 1355 GLU C N 1
ATOM 8828 C CA . GLU C 3 1355 ? 203.764 232.338 198.549 1.00 103.05 1355 GLU C CA 1
ATOM 8829 C C . GLU C 3 1355 ? 204.535 231.031 198.670 1.00 103.05 1355 GLU C C 1
ATOM 8830 O O . GLU C 3 1355 ? 205.483 230.914 199.451 1.00 103.05 1355 GLU C O 1
ATOM 8836 N N . ILE C 3 1356 ? 204.109 230.039 197.892 1.00 108.42 1356 ILE C N 1
ATOM 8837 C CA . ILE C 3 1356 ? 204.786 228.747 197.891 1.00 108.42 1356 ILE C CA 1
ATOM 8838 C C . ILE C 3 1356 ? 206.103 228.881 197.139 1.00 108.42 1356 ILE C C 1
ATOM 8839 O O . ILE C 3 1356 ? 206.123 229.197 195.943 1.00 108.42 1356 ILE C O 1
ATOM 8844 N N . ALA C 3 1357 ? 207.208 228.646 197.837 1.00 109.13 1357 ALA C N 1
ATOM 8845 C CA . ALA C 3 1357 ? 208.534 228.664 197.238 1.00 109.13 1357 ALA C CA 1
ATOM 8846 C C . ALA C 3 1357 ? 208.913 227.246 196.838 1.00 109.13 1357 ALA C C 1
ATOM 8847 O O . ALA C 3 1357 ? 208.810 226.320 197.650 1.00 109.13 1357 ALA C O 1
ATOM 8849 N N . HIS C 3 1358 ? 209.338 227.083 195.589 1.00 104.23 1358 HIS C N 1
ATOM 8850 C CA . HIS C 3 1358 ? 209.667 225.763 195.070 1.00 104.23 1358 HIS C CA 1
ATOM 8851 C C . HIS C 3 1358 ? 210.944 225.232 195.706 1.00 104.23 1358 HIS C C 1
ATOM 8852 O O . HIS C 3 1358 ? 211.966 225.920 195.758 1.00 104.23 1358 HIS C O 1
ATOM 8859 N N . GLU C 3 1359 ? 210.878 224.001 196.196 1.00 92.49 1359 GLU C N 1
ATOM 8860 C CA . GLU C 3 1359 ? 212.029 223.338 196.785 1.00 92.49 1359 GLU C CA 1
ATOM 8861 C C . GLU C 3 1359 ? 212.790 222.582 195.708 1.00 92.49 1359 GLU C C 1
ATOM 8862 O O . GLU C 3 1359 ? 212.210 222.105 194.730 1.00 92.49 1359 GLU C O 1
ATOM 8868 N N . ASN C 3 1360 ? 214.101 222.469 195.900 1.00 86.93 1360 ASN C N 1
ATOM 8869 C CA . ASN C 3 1360 ? 214.951 221.797 194.932 1.00 86.93 1360 ASN C CA 1
ATOM 8870 C C . ASN C 3 1360 ? 214.781 220.283 195.035 1.00 86.93 1360 ASN C C 1
ATOM 8871 O O . ASN C 3 1360 ? 214.025 219.762 195.859 1.00 86.93 1360 ASN C O 1
ATOM 8876 N N . GLU C 3 1361 ? 215.507 219.560 194.189 1.00 79.06 1361 GLU C N 1
ATOM 8877 C CA . GLU C 3 1361 ? 215.250 218.145 193.973 1.00 79.06 1361 GLU C CA 1
ATOM 8878 C C . GLU C 3 1361 ? 216.361 217.247 194.495 1.00 79.06 1361 GLU C C 1
ATOM 8879 O O . GLU C 3 1361 ? 216.411 216.068 194.133 1.00 79.06 1361 GLU C O 1
ATOM 8885 N N . GLN C 3 1362 ? 217.247 217.766 195.335 1.00 74.89 1362 GLN C N 1
ATOM 8886 C CA . GLN C 3 1362 ? 218.315 216.969 195.933 1.00 74.89 1362 GLN C CA 1
ATOM 8887 C C . GLN C 3 1362 ? 218.040 216.848 197.426 1.00 74.89 1362 GLN C C 1
ATOM 8888 O O . GLN C 3 1362 ? 218.349 217.753 198.203 1.00 74.89 1362 GLN C O 1
ATOM 8894 N N . LYS C 3 1363 ? 217.445 215.724 197.823 1.00 67.84 1363 LYS C N 1
ATOM 8895 C CA . LYS C 3 1363 ? 217.213 215.470 199.238 1.00 67.84 1363 LYS C CA 1
ATOM 8896 C C . LYS C 3 1363 ? 218.516 215.144 199.953 1.00 67.84 1363 LYS C C 1
ATOM 8897 O O . LYS C 3 1363 ? 218.791 215.672 201.034 1.00 67.84 1363 LYS C O 1
ATOM 8903 N N . TRP C 3 1364 ? 219.334 214.285 199.358 1.00 61.17 1364 TRP C N 1
ATOM 8904 C CA . TRP C 3 1364 ? 220.489 213.721 200.043 1.00 61.17 1364 TRP C CA 1
ATOM 8905 C C . TRP C 3 1364 ? 221.658 214.694 200.019 1.00 61.17 1364 TRP C C 1
ATOM 8906 O O . TRP C 3 1364 ? 222.166 215.030 198.947 1.00 61.17 1364 TRP C O 1
ATOM 8917 N N . LEU C 3 1365 ? 222.102 215.118 201.194 1.00 65.40 1365 LEU C N 1
ATOM 8918 C CA . LEU C 3 1365 ? 223.330 215.882 201.347 1.00 65.40 1365 LEU C CA 1
ATOM 8919 C C . LEU C 3 1365 ? 224.323 215.082 202.182 1.00 65.40 1365 LEU C C 1
ATOM 8920 O O . LEU C 3 1365 ? 224.065 213.945 202.573 1.00 65.40 1365 LEU C O 1
ATOM 8925 N N . ILE C 3 1366 ? 225.473 215.691 202.456 1.00 67.63 1366 ILE C N 1
ATOM 8926 C CA . ILE C 3 1366 ? 226.562 215.039 203.171 1.00 67.63 1366 ILE C CA 1
ATOM 8927 C C . ILE C 3 1366 ? 226.956 215.917 204.348 1.00 67.63 1366 ILE C C 1
ATOM 8928 O O . ILE C 3 1366 ? 227.206 217.114 204.177 1.00 67.63 1366 ILE C O 1
ATOM 8933 N N . TYR C 3 1367 ? 226.994 215.332 205.541 1.00 72.21 1367 TYR C N 1
ATOM 8934 C CA . TYR C 3 1367 ? 227.445 216.035 206.733 1.00 72.21 1367 TYR C CA 1
ATOM 8935 C C . TYR C 3 1367 ? 228.931 215.773 206.936 1.00 72.21 1367 TYR C C 1
ATOM 8936 O O . TYR C 3 1367 ? 229.366 214.619 206.974 1.00 72.21 1367 TYR C O 1
ATOM 8945 N N . ASP C 3 1368 ? 229.699 216.849 207.065 1.00 79.35 1368 ASP C N 1
ATOM 8946 C CA . ASP C 3 1368 ? 231.095 216.778 207.486 1.00 79.35 1368 ASP C CA 1
ATOM 8947 C C . ASP C 3 1368 ? 231.099 216.841 209.008 1.00 79.35 1368 ASP C C 1
ATOM 8948 O O . ASP C 3 1368 ? 230.975 217.916 209.596 1.00 79.35 1368 ASP C O 1
ATOM 8953 N N . LYS C 3 1369 ? 231.250 215.685 209.651 1.00 75.95 1369 LYS C N 1
ATOM 8954 C CA . LYS C 3 1369 ? 231.183 215.591 211.104 1.00 75.95 1369 LYS C CA 1
ATOM 8955 C C . LYS C 3 1369 ? 232.407 216.153 211.814 1.00 75.95 1369 LYS C C 1
ATOM 8956 O O . LYS C 3 1369 ? 232.402 216.219 213.047 1.00 75.95 1369 LYS C O 1
ATOM 8962 N N . LYS C 3 1370 ? 233.453 216.547 211.092 1.00 80.01 1370 LYS C N 1
ATOM 8963 C CA . LYS C 3 1370 ? 234.603 217.157 211.747 1.00 80.01 1370 LYS C CA 1
ATOM 8964 C C . LYS C 3 1370 ? 234.385 218.654 211.949 1.00 80.01 1370 LYS C C 1
ATOM 8965 O O . LYS C 3 1370 ? 234.411 219.144 213.082 1.00 80.01 1370 LYS C O 1
ATOM 8971 N N . ASP C 3 1371 ? 234.160 219.389 210.861 1.00 81.92 1371 ASP C N 1
ATOM 8972 C CA . ASP C 3 1371 ? 233.952 220.828 210.952 1.00 81.92 1371 ASP C CA 1
ATOM 8973 C C . ASP C 3 1371 ? 232.520 221.207 211.302 1.00 81.92 1371 ASP C C 1
ATOM 8974 O O . ASP C 3 1371 ? 232.258 222.397 211.510 1.00 81.92 1371 ASP C O 1
ATOM 8979 N N . HIS C 3 1372 ? 231.610 220.228 211.362 1.00 80.63 1372 HIS C N 1
ATOM 8980 C CA . HIS C 3 1372 ? 230.188 220.401 211.681 1.00 80.63 1372 HIS C CA 1
ATOM 8981 C C . HIS C 3 1372 ? 229.507 221.371 210.708 1.00 80.63 1372 HIS C C 1
ATOM 8982 O O . HIS C 3 1372 ? 229.035 222.448 211.076 1.00 80.63 1372 HIS C O 1
ATOM 8989 N N . LYS C 3 1373 ? 229.474 220.952 209.444 1.00 78.92 1373 LYS C N 1
ATOM 8990 C CA . LYS C 3 1373 ? 228.785 221.706 208.408 1.00 78.92 1373 LYS C CA 1
ATOM 8991 C C . LYS C 3 1373 ? 228.417 220.770 207.270 1.00 78.92 1373 LYS C C 1
ATOM 8992 O O . LYS C 3 1373 ? 229.097 219.771 207.030 1.00 78.92 1373 LYS C O 1
ATOM 8998 N N . TYR C 3 1374 ? 227.324 221.094 206.585 1.00 72.84 1374 TYR C N 1
ATOM 8999 C CA . TYR C 3 1374 ? 226.996 220.419 205.338 1.00 72.84 1374 TYR C CA 1
ATOM 9000 C C . TYR C 3 1374 ? 227.972 220.858 204.254 1.00 72.84 1374 TYR C C 1
ATOM 9001 O O . TYR C 3 1374 ? 228.451 221.993 204.253 1.00 72.84 1374 TYR C O 1
ATOM 9010 N N . VAL C 3 1375 ? 228.274 219.955 203.322 1.00 75.71 1375 VAL C N 1
ATOM 9011 C CA . VAL C 3 1375 ? 229.330 220.253 202.359 1.00 75.71 1375 VAL C CA 1
ATOM 9012 C C . VAL C 3 1375 ? 228.870 220.114 200.908 1.00 75.71 1375 VAL C C 1
ATOM 9013 O O . VAL C 3 1375 ? 229.012 221.055 200.119 1.00 75.71 1375 VAL C O 1
ATOM 9017 N N . CYS C 3 1376 ? 228.310 218.968 200.531 1.00 75.03 1376 CYS C N 1
ATOM 9018 C CA . CYS C 3 1376 ? 228.101 218.709 199.113 1.00 75.03 1376 CYS C CA 1
ATOM 9019 C C . CYS C 3 1376 ? 226.912 217.787 198.919 1.00 75.03 1376 CYS C C 1
ATOM 9020 O O . CYS C 3 1376 ? 226.491 217.082 199.837 1.00 75.03 1376 CYS C O 1
ATOM 9023 N N . THR C 3 1377 ? 226.384 217.800 197.699 1.00 65.67 1377 THR C N 1
ATOM 9024 C CA . THR C 3 1377 ? 225.244 216.965 197.348 1.00 65.67 1377 THR C CA 1
ATOM 9025 C C . THR C 3 1377 ? 225.726 215.575 196.958 1.00 65.67 1377 THR C C 1
ATOM 9026 O O . THR C 3 1377 ? 226.501 215.424 196.008 1.00 65.67 1377 THR C O 1
ATOM 9030 N N . PHE C 3 1378 ? 225.282 214.564 197.698 1.00 60.33 1378 PHE C N 1
ATOM 9031 C CA . PHE C 3 1378 ? 225.507 213.181 197.302 1.00 60.33 1378 PHE C CA 1
ATOM 9032 C C . PHE C 3 1378 ? 224.638 212.856 196.098 1.00 60.33 1378 PHE C C 1
ATOM 9033 O O . PHE C 3 1378 ? 223.407 212.882 196.191 1.00 60.33 1378 PHE C O 1
ATOM 9041 N N . SER C 3 1379 ? 225.268 212.546 194.970 1.00 65.91 1379 SER C N 1
ATOM 9042 C CA . SER C 3 1379 ? 224.522 212.152 193.779 1.00 65.91 1379 SER C CA 1
ATOM 9043 C C . SER C 3 1379 ? 225.401 211.245 192.935 1.00 65.91 1379 SER C C 1
ATOM 9044 O O . SER C 3 1379 ? 226.358 211.707 192.308 1.00 65.91 1379 SER C O 1
ATOM 9047 N N . MET C 3 1380 ? 225.081 209.961 192.936 1.00 71.48 1380 MET C N 1
ATOM 9048 C CA . MET C 3 1380 ? 225.637 209.031 191.973 1.00 71.48 1380 MET C CA 1
ATOM 9049 C C . MET C 3 1380 ? 224.717 208.982 190.768 1.00 71.48 1380 MET C C 1
ATOM 9050 O O . MET C 3 1380 ? 223.502 209.154 190.897 1.00 71.48 1380 MET C O 1
ATOM 9055 N N . GLU C 3 1381 ? 225.307 208.783 189.594 1.00 71.49 1381 GLU C N 1
ATOM 9056 C CA . GLU C 3 1381 ? 224.520 208.533 188.403 1.00 71.49 1381 GLU C CA 1
ATOM 9057 C C . GLU C 3 1381 ? 223.765 207.216 188.568 1.00 71.49 1381 GLU C C 1
ATOM 9058 O O . GLU C 3 1381 ? 224.284 206.271 189.167 1.00 71.49 1381 GLU C O 1
ATOM 9064 N N . PRO C 3 1382 ? 222.541 207.120 188.048 1.00 66.87 1382 PRO C N 1
ATOM 9065 C CA . PRO C 3 1382 ? 221.682 205.972 188.362 1.00 66.87 1382 PRO C CA 1
ATOM 9066 C C . PRO C 3 1382 ? 222.096 204.653 187.729 1.00 66.87 1382 PRO C C 1
ATOM 9067 O O . PRO C 3 1382 ? 221.349 203.679 187.847 1.00 66.87 1382 PRO C O 1
ATOM 9071 N N . TYR C 3 1383 ? 223.244 204.573 187.065 1.00 69.68 1383 TYR C N 1
ATOM 9072 C CA . TYR C 3 1383 ? 223.840 203.287 186.746 1.00 69.68 1383 TYR C CA 1
ATOM 9073 C C . TYR C 3 1383 ? 224.873 202.853 187.773 1.00 69.68 1383 TYR C C 1
ATOM 9074 O O . TYR C 3 1383 ? 225.706 201.996 187.465 1.00 69.68 1383 TYR C O 1
ATOM 9083 N N . HIS C 3 1384 ? 224.848 203.433 188.974 1.00 71.27 1384 HIS C N 1
ATOM 9084 C CA . HIS C 3 1384 ? 225.717 202.975 190.052 1.00 71.27 1384 HIS C CA 1
ATOM 9085 C C . HIS C 3 1384 ? 224.975 202.050 191.005 1.00 71.27 1384 HIS C C 1
ATOM 9086 O O . HIS C 3 1384 ? 225.560 201.105 191.541 1.00 71.27 1384 HIS C O 1
ATOM 9093 N N . PHE C 3 1385 ? 223.687 202.307 191.223 1.00 66.74 1385 PHE C N 1
ATOM 9094 C CA . PHE C 3 1385 ? 222.891 201.542 192.179 1.00 66.74 1385 PHE C CA 1
ATOM 9095 C C . PHE C 3 1385 ? 222.495 200.217 191.536 1.00 66.74 1385 PHE C C 1
ATOM 9096 O O . PHE C 3 1385 ? 221.388 200.037 191.025 1.00 66.74 1385 PHE C O 1
ATOM 9104 N N . ILE C 3 1386 ? 223.427 199.270 191.563 1.00 69.99 1386 ILE C N 1
ATOM 9105 C CA . ILE C 3 1386 ? 223.185 197.912 191.093 1.00 69.99 1386 ILE C CA 1
ATOM 9106 C C . ILE C 3 1386 ? 223.101 196.995 192.301 1.00 69.99 1386 ILE C C 1
ATOM 9107 O O . ILE C 3 1386 ? 223.889 197.125 193.246 1.00 69.99 1386 ILE C O 1
ATOM 9112 N N . SER C 3 1387 ? 222.130 196.089 192.285 1.00 75.29 1387 SER C N 1
ATOM 9113 C CA . SER C 3 1387 ? 222.024 195.080 193.329 1.00 75.29 1387 SER C CA 1
ATOM 9114 C C . SER C 3 1387 ? 223.171 194.095 193.164 1.00 75.29 1387 SER C C 1
ATOM 9115 O O . SER C 3 1387 ? 223.147 193.247 192.269 1.00 75.29 1387 SER C O 1
ATOM 9118 N N . ASN C 3 1388 ? 224.179 194.211 194.021 1.00 81.88 1388 ASN C N 1
ATOM 9119 C CA . ASN C 3 1388 ? 225.425 193.486 193.830 1.00 81.88 1388 ASN C CA 1
ATOM 9120 C C . ASN C 3 1388 ? 225.283 192.034 194.262 1.00 81.88 1388 ASN C C 1
ATOM 9121 O O . ASN C 3 1388 ? 224.785 191.746 195.354 1.00 81.88 1388 ASN C O 1
ATOM 9126 N N . TYR C 3 1389 ? 225.736 191.124 193.404 1.00 84.19 1389 TYR C N 1
ATOM 9127 C CA . TYR C 3 1389 ? 225.695 189.695 193.668 1.00 84.19 1389 TYR C CA 1
ATOM 9128 C C . TYR C 3 1389 ? 227.067 189.051 193.742 1.00 84.19 1389 TYR C C 1
ATOM 9129 O O . TYR C 3 1389 ? 227.226 188.060 194.456 1.00 84.19 1389 TYR C O 1
ATOM 9138 N N . ASN C 3 1390 ? 228.062 189.583 193.032 1.00 92.03 1390 ASN C N 1
ATOM 9139 C CA . ASN C 3 1390 ? 229.410 189.017 193.042 1.00 92.03 1390 ASN C CA 1
ATOM 9140 C C . ASN C 3 1390 ? 230.085 189.394 194.356 1.00 92.03 1390 ASN C C 1
ATOM 9141 O O . ASN C 3 1390 ? 230.840 190.364 194.457 1.00 92.03 1390 ASN C O 1
ATOM 9146 N N . THR C 3 1391 ? 229.799 188.609 195.384 1.00 97.08 1391 THR C N 1
ATOM 9147 C CA . THR C 3 1391 ? 230.379 188.794 196.702 1.00 97.08 1391 THR C CA 1
ATOM 9148 C C . THR C 3 1391 ? 231.267 187.602 197.039 1.00 97.08 1391 THR C C 1
ATOM 9149 O O . THR C 3 1391 ? 231.415 186.661 196.255 1.00 97.08 1391 THR C O 1
ATOM 9153 N N . LYS C 3 1392 ? 231.875 187.654 198.223 1.00 107.67 1392 LYS C N 1
ATOM 9154 C CA . LYS C 3 1392 ? 232.673 186.540 198.713 1.00 107.67 1392 LYS C CA 1
ATOM 9155 C C . LYS C 3 1392 ? 232.455 186.315 200.204 1.00 107.67 1392 LYS C C 1
ATOM 9156 O O . LYS C 3 1392 ? 233.348 185.815 200.896 1.00 107.67 1392 LYS C O 1
ATOM 9162 N N . TYR C 3 1393 ? 231.280 186.680 200.716 1.00 108.84 1393 TYR C N 1
ATOM 9163 C CA . TYR C 3 1393 ? 230.949 186.494 202.123 1.00 108.84 1393 TYR C CA 1
ATOM 9164 C C . TYR C 3 1393 ? 230.091 185.254 202.351 1.00 108.84 1393 TYR C C 1
ATOM 9165 O O . TYR C 3 1393 ? 229.193 185.259 203.200 1.00 108.84 1393 TYR C O 1
ATOM 9174 N N . THR C 3 1394 ? 230.346 184.184 201.600 1.00 121.03 1394 THR C N 1
ATOM 9175 C CA . THR C 3 1394 ? 229.670 182.913 201.827 1.00 121.03 1394 THR C CA 1
ATOM 9176 C C . THR C 3 1394 ? 230.301 182.102 202.952 1.00 121.03 1394 THR C C 1
ATOM 9177 O O . THR C 3 1394 ? 229.852 180.981 203.216 1.00 121.03 1394 THR C O 1
ATOM 9181 N N . ASP C 3 1395 ? 231.325 182.636 203.613 1.00 129.47 1395 ASP C N 1
ATOM 9182 C CA . ASP C 3 1395 ? 231.954 181.995 204.755 1.00 129.47 1395 ASP C CA 1
ATOM 9183 C C . ASP C 3 1395 ? 231.216 182.393 206.033 1.00 129.47 1395 ASP C C 1
ATOM 9184 O O . ASP C 3 1395 ? 230.125 182.970 205.998 1.00 129.47 1395 ASP C O 1
ATOM 9189 N N . ASP C 3 1396 ? 231.811 182.089 207.178 1.00 134.89 1396 ASP C N 1
ATOM 9190 C CA . ASP C 3 1396 ? 231.204 182.346 208.472 1.00 134.89 1396 ASP C CA 1
ATOM 9191 C C . ASP C 3 1396 ? 231.758 183.626 209.087 1.00 134.89 1396 ASP C C 1
ATOM 9192 O O . ASP C 3 1396 ? 232.841 184.099 208.734 1.00 134.89 1396 ASP C O 1
ATOM 9197 N N . MET C 3 1397 ? 230.990 184.183 210.021 1.00 130.03 1397 MET C N 1
ATOM 9198 C CA . MET C 3 1397 ? 231.419 185.373 210.740 1.00 130.03 1397 MET C CA 1
ATOM 9199 C C . MET C 3 1397 ? 232.502 185.019 211.756 1.00 130.03 1397 MET C C 1
ATOM 9200 O O . MET C 3 1397 ? 232.736 183.844 212.060 1.00 130.03 1397 MET C O 1
ATOM 9205 N N . ALA C 3 1398 ? 233.157 186.068 212.274 1.00 135.58 1398 ALA C N 1
ATOM 9206 C CA . ALA C 3 1398 ? 234.310 185.984 213.181 1.00 135.58 1398 ALA C CA 1
ATOM 9207 C C . ALA C 3 1398 ? 235.437 185.148 212.580 1.00 135.58 1398 ALA C C 1
ATOM 9208 O O . ALA C 3 1398 ? 236.098 184.372 213.272 1.00 135.58 1398 ALA C O 1
ATOM 9210 N N . THR C 3 1399 ? 235.654 185.305 211.278 1.00 135.64 1399 THR C N 1
ATOM 9211 C CA . THR C 3 1399 ? 236.787 184.673 210.609 1.00 135.64 1399 THR C CA 1
ATOM 9212 C C . THR C 3 1399 ? 238.028 185.490 210.932 1.00 135.64 1399 THR C C 1
ATOM 9213 O O . THR C 3 1399 ? 238.298 186.515 210.302 1.00 135.64 1399 THR C O 1
ATOM 9217 N N . GLY C 3 1400 ? 238.788 185.042 211.927 1.00 134.07 1400 GLY C N 1
ATOM 9218 C CA . GLY C 3 1400 ? 239.883 185.857 212.418 1.00 134.07 1400 GLY C CA 1
ATOM 9219 C C . GLY C 3 1400 ? 239.354 187.000 213.262 1.00 134.07 1400 GLY C C 1
ATOM 9220 O O . GLY C 3 1400 ? 238.617 186.802 214.235 1.00 134.07 1400 GLY C O 1
ATOM 9221 N N . SER C 3 1401 ? 239.737 188.217 212.891 1.00 127.49 1401 SER C N 1
ATOM 9222 C CA . SER C 3 1401 ? 239.213 189.420 213.514 1.00 127.49 1401 SER C CA 1
ATOM 9223 C C . SER C 3 1401 ? 239.216 190.553 212.499 1.00 127.49 1401 SER C C 1
ATOM 9224 O O . SER C 3 1401 ? 240.123 190.654 211.667 1.00 127.49 1401 SER C O 1
ATOM 9227 N N . ASN C 3 1402 ? 238.172 191.387 212.579 1.00 118.30 1402 ASN C N 1
ATOM 9228 C CA . ASN C 3 1402 ? 237.996 192.603 211.778 1.00 118.30 1402 ASN C CA 1
ATOM 9229 C C . ASN C 3 1402 ? 237.986 192.298 210.276 1.00 118.30 1402 ASN C C 1
ATOM 9230 O O . ASN C 3 1402 ? 238.718 192.893 209.484 1.00 118.30 1402 ASN C O 1
ATOM 9235 N N . ASP C 3 1403 ? 237.138 191.345 209.899 1.00 108.14 1403 ASP C N 1
ATOM 9236 C CA . ASP C 3 1403 ? 236.921 191.005 208.491 1.00 108.14 1403 ASP C CA 1
ATOM 9237 C C . ASP C 3 1403 ? 235.725 191.766 207.922 1.00 108.14 1403 ASP C C 1
ATOM 9238 O O . ASP C 3 1403 ? 234.795 191.190 207.361 1.00 108.14 1403 ASP C O 1
ATOM 9243 N N . THR C 3 1404 ? 235.735 193.084 208.081 1.00 95.24 1404 THR C N 1
ATOM 9244 C CA . THR C 3 1404 ? 234.662 193.914 207.558 1.00 95.24 1404 THR C CA 1
ATOM 9245 C C . THR C 3 1404 ? 234.890 194.324 206.110 1.00 95.24 1404 THR C C 1
ATOM 9246 O O . THR C 3 1404 ? 233.974 194.879 205.486 1.00 95.24 1404 THR C O 1
ATOM 9250 N N . THR C 3 1405 ? 236.085 194.057 205.571 1.00 92.04 1405 THR C N 1
ATOM 9251 C CA . THR C 3 1405 ? 236.403 194.420 204.194 1.00 92.04 1405 THR C CA 1
ATOM 9252 C C . THR C 3 1405 ? 235.567 193.619 203.206 1.00 92.04 1405 THR C C 1
ATOM 9253 O O . THR C 3 1405 ? 235.111 194.156 202.190 1.00 92.04 1405 THR C O 1
ATOM 9257 N N . ALA C 3 1406 ? 235.341 192.342 203.492 1.00 93.72 1406 ALA C N 1
ATOM 9258 C CA . ALA C 3 1406 ? 234.450 191.517 202.693 1.00 93.72 1406 ALA C CA 1
ATOM 9259 C C . ALA C 3 1406 ? 233.024 191.529 203.219 1.00 93.72 1406 ALA C C 1
ATOM 9260 O O . ALA C 3 1406 ? 232.207 190.717 202.777 1.00 93.72 1406 ALA C O 1
ATOM 9262 N N . PHE C 3 1407 ? 232.710 192.421 204.154 1.00 83.36 1407 PHE C N 1
ATOM 9263 C CA . PHE C 3 1407 ? 231.358 192.557 204.678 1.00 83.36 1407 PHE C CA 1
ATOM 9264 C C . PHE C 3 1407 ? 230.661 193.816 204.194 1.00 83.36 1407 PHE C C 1
ATOM 9265 O O . PHE C 3 1407 ? 229.460 193.783 203.922 1.00 83.36 1407 PHE C O 1
ATOM 9273 N N . ASN C 3 1408 ? 231.387 194.924 204.063 1.00 81.73 1408 ASN C N 1
ATOM 9274 C CA . ASN C 3 1408 ? 230.781 196.203 203.712 1.00 81.73 1408 ASN C CA 1
ATOM 9275 C C . ASN C 3 1408 ? 230.496 196.355 202.221 1.00 81.73 1408 ASN C C 1
ATOM 9276 O O . ASN C 3 1408 ? 230.264 197.482 201.775 1.00 81.73 1408 ASN C O 1
ATOM 9281 N N . ASP C 3 1409 ? 230.500 195.276 201.442 1.00 83.96 1409 ASP C N 1
ATOM 9282 C CA . ASP C 3 1409 ? 230.369 195.379 199.995 1.00 83.96 1409 ASP C CA 1
ATOM 9283 C C . ASP C 3 1409 ? 228.908 195.583 199.605 1.00 83.96 1409 ASP C C 1
ATOM 9284 O O . ASP C 3 1409 ? 228.065 194.706 199.825 1.00 83.96 1409 ASP C O 1
ATOM 9289 N N . SER C 3 1410 ? 228.624 196.746 199.033 1.00 74.34 1410 SER C N 1
ATOM 9290 C CA . SER C 3 1410 ? 227.348 197.117 198.429 1.00 74.34 1410 SER C CA 1
ATOM 9291 C C . SER C 3 1410 ? 227.622 198.381 197.630 1.00 74.34 1410 SER C C 1
ATOM 9292 O O . SER C 3 1410 ? 228.756 198.866 197.591 1.00 74.34 1410 SER C O 1
ATOM 9295 N N . CYS C 3 1411 ? 226.589 198.928 197.000 1.00 69.74 1411 CYS C N 1
ATOM 9296 C CA . CYS C 3 1411 ? 226.804 200.181 196.277 1.00 69.74 1411 CYS C CA 1
ATOM 9297 C C . CYS C 3 1411 ? 226.473 201.403 197.130 1.00 69.74 1411 CYS C C 1
ATOM 9298 O O . CYS C 3 1411 ? 225.845 202.349 196.667 1.00 69.74 1411 CYS C O 1
ATOM 9301 N N . VAL C 3 1412 ? 226.914 201.358 198.388 1.00 66.43 1412 VAL C N 1
ATOM 9302 C CA . VAL C 3 1412 ? 227.174 202.498 199.274 1.00 66.43 1412 VAL C CA 1
ATOM 9303 C C . VAL C 3 1412 ? 228.037 201.965 200.404 1.00 66.43 1412 VAL C C 1
ATOM 9304 O O . VAL C 3 1412 ? 227.826 200.847 200.881 1.00 66.43 1412 VAL C O 1
ATOM 9308 N N . ASN C 3 1413 ? 228.996 202.768 200.849 1.00 68.80 1413 ASN C N 1
ATOM 9309 C CA . ASN C 3 1413 ? 229.817 202.376 201.978 1.00 68.80 1413 ASN C CA 1
ATOM 9310 C C . ASN C 3 1413 ? 228.892 202.400 203.187 1.00 68.80 1413 ASN C C 1
ATOM 9311 O O . ASN C 3 1413 ? 228.059 203.293 203.310 1.00 68.80 1413 ASN C O 1
ATOM 9316 N N . LEU C 3 1414 ? 229.038 201.433 204.081 1.00 65.46 1414 LEU C N 1
ATOM 9317 C CA . LEU C 3 1414 ? 228.178 201.348 205.254 1.00 65.46 1414 LEU C CA 1
ATOM 9318 C C . LEU C 3 1414 ? 228.498 202.406 206.298 1.00 65.46 1414 LEU C C 1
ATOM 9319 O O . LEU C 3 1414 ? 227.631 202.730 207.114 1.00 65.46 1414 LEU C O 1
ATOM 9324 N N . SER C 3 1415 ? 229.697 202.979 206.274 1.00 68.24 1415 SER C N 1
ATOM 9325 C CA . SER C 3 1415 ? 230.040 204.042 207.208 1.00 68.24 1415 SER C CA 1
ATOM 9326 C C . SER C 3 1415 ? 229.431 205.385 206.836 1.00 68.24 1415 SER C C 1
ATOM 9327 O O . SER C 3 1415 ? 229.663 206.359 207.554 1.00 68.24 1415 SER C O 1
ATOM 9330 N N . LEU C 3 1416 ? 228.670 205.467 205.748 1.00 67.87 1416 LEU C N 1
ATOM 9331 C CA . LEU C 3 1416 ? 227.886 206.651 205.436 1.00 67.87 1416 LEU C CA 1
ATOM 9332 C C . LEU C 3 1416 ? 226.511 206.629 206.085 1.00 67.87 1416 LEU C C 1
ATOM 9333 O O . LEU C 3 1416 ? 225.689 207.503 205.795 1.00 67.87 1416 LEU C O 1
ATOM 9338 N N . PHE C 3 1417 ? 226.236 205.647 206.939 1.00 61.05 1417 PHE C N 1
ATOM 9339 C CA . PHE C 3 1417 ? 225.034 205.637 207.753 1.00 61.05 1417 PHE C CA 1
ATOM 9340 C C . PHE C 3 1417 ? 225.334 205.457 209.230 1.00 61.05 1417 PHE C C 1
ATOM 9341 O O . PHE C 3 1417 ? 224.389 205.381 210.023 1.00 61.05 1417 PHE C O 1
ATOM 9349 N N . ASP C 3 1418 ? 226.612 205.409 209.610 1.00 66.27 1418 ASP C N 1
ATOM 9350 C CA . ASP C 3 1418 ? 227.086 204.960 210.922 1.00 66.27 1418 ASP C CA 1
ATOM 9351 C C . ASP C 3 1418 ? 226.513 203.585 211.264 1.00 66.27 1418 ASP C C 1
ATOM 9352 O O . ASP C 3 1418 ? 225.771 203.405 212.229 1.00 66.27 1418 ASP C O 1
ATOM 9357 N N . ALA C 3 1419 ? 226.872 202.608 210.439 1.00 63.97 1419 ALA C N 1
ATOM 9358 C CA . ALA C 3 1419 ? 226.368 201.246 210.588 1.00 63.97 1419 ALA C CA 1
ATOM 9359 C C . ALA C 3 1419 ? 227.110 200.575 211.731 1.00 63.97 1419 ALA C C 1
ATOM 9360 O O . ALA C 3 1419 ? 228.229 200.091 211.562 1.00 63.97 1419 ALA C O 1
ATOM 9362 N N . ARG C 3 1420 ? 226.482 200.536 212.899 1.00 63.79 1420 ARG C N 1
ATOM 9363 C CA . ARG C 3 1420 ? 227.077 199.928 214.076 1.00 63.79 1420 ARG C CA 1
ATOM 9364 C C . ARG C 3 1420 ? 226.727 198.450 214.136 1.00 63.79 1420 ARG C C 1
ATOM 9365 O O . ARG C 3 1420 ? 225.566 198.074 213.956 1.00 63.79 1420 ARG C O 1
ATOM 9373 N N . PHE C 3 1421 ? 227.735 197.619 214.387 1.00 67.63 1421 PHE C N 1
ATOM 9374 C CA . PHE C 3 1421 ? 227.498 196.230 214.741 1.00 67.63 1421 PHE C CA 1
ATOM 9375 C C . PHE C 3 1421 ? 226.804 196.143 216.093 1.00 67.63 1421 PHE C C 1
ATOM 9376 O O . PHE C 3 1421 ? 226.830 197.074 216.900 1.00 67.63 1421 PHE C O 1
ATOM 9384 N N . GLU C 3 1422 ? 226.197 194.994 216.350 1.00 66.02 1422 GLU C N 1
ATOM 9385 C CA . GLU C 3 1422 ? 225.615 194.709 217.652 1.00 66.02 1422 GLU C CA 1
ATOM 9386 C C . GLU C 3 1422 ? 226.055 193.318 218.069 1.00 66.02 1422 GLU C C 1
ATOM 9387 O O . GLU C 3 1422 ? 225.738 192.335 217.393 1.00 66.02 1422 GLU C O 1
ATOM 9393 N N . ARG C 3 1423 ? 226.800 193.238 219.165 1.00 67.43 1423 ARG C N 1
ATOM 9394 C CA . ARG C 3 1423 ? 227.273 191.959 219.666 1.00 67.43 1423 ARG C CA 1
ATOM 9395 C C . ARG C 3 1423 ? 227.428 192.053 221.174 1.00 67.43 1423 ARG C C 1
ATOM 9396 O O . ARG C 3 1423 ? 228.093 192.962 221.679 1.00 67.43 1423 ARG C O 1
ATOM 9404 N N . LYS C 3 1424 ? 226.799 191.122 221.884 1.00 65.14 1424 LYS C N 1
ATOM 9405 C CA . LYS C 3 1424 ? 226.796 191.109 223.337 1.00 65.14 1424 LYS C CA 1
ATOM 9406 C C . LYS C 3 1424 ? 227.013 189.685 223.814 1.00 65.14 1424 LYS C C 1
ATOM 9407 O O . LYS C 3 1424 ? 226.828 188.725 223.065 1.00 65.14 1424 LYS C O 1
ATOM 9413 N N . ASN C 3 1425 ? 227.410 189.553 225.071 1.00 63.58 1425 ASN C N 1
ATOM 9414 C CA . ASN C 3 1425 ? 227.427 188.239 225.699 1.00 63.58 1425 ASN C CA 1
ATOM 9415 C C . ASN C 3 1425 ? 226.022 187.921 226.191 1.00 63.58 1425 ASN C C 1
ATOM 9416 O O . ASN C 3 1425 ? 225.543 188.549 227.142 1.00 63.58 1425 ASN C O 1
ATOM 9421 N N . PRO C 3 1426 ? 225.335 186.961 225.581 1.00 66.31 1426 PRO C N 1
ATOM 9422 C CA . PRO C 3 1426 ? 223.912 186.774 225.866 1.00 66.31 1426 PRO C CA 1
ATOM 9423 C C . PRO C 3 1426 ? 223.681 186.047 227.180 1.00 66.31 1426 PRO C C 1
ATOM 9424 O O . PRO C 3 1426 ? 224.551 185.353 227.706 1.00 66.31 1426 PRO C O 1
ATOM 9428 N N . HIS C 3 1427 ? 222.473 186.224 227.703 1.00 71.55 1427 HIS C N 1
ATOM 9429 C CA . HIS C 3 1427 ? 222.054 185.559 228.931 1.00 71.55 1427 HIS C CA 1
ATOM 9430 C C . HIS C 3 1427 ? 220.736 184.812 228.735 1.00 71.55 1427 HIS C C 1
ATOM 9431 O O . HIS C 3 1427 ? 219.659 185.356 228.979 1.00 71.55 1427 HIS C O 1
ATOM 9438 N N . ALA D 4 5 ? 226.909 222.473 216.606 1.00 93.17 5 ALA D N 1
ATOM 9439 C CA . ALA D 4 5 ? 227.288 223.784 216.096 1.00 93.17 5 ALA D CA 1
ATOM 9440 C C . ALA D 4 5 ? 226.058 224.606 215.739 1.00 93.17 5 ALA D C 1
ATOM 9441 O O . ALA D 4 5 ? 225.947 225.125 214.630 1.00 93.17 5 ALA D O 1
ATOM 9443 N N . SER D 4 6 ? 225.132 224.723 216.690 1.00 88.45 6 SER D N 1
ATOM 9444 C CA . SER D 4 6 ? 223.897 225.476 216.480 1.00 88.45 6 SER D CA 1
ATOM 9445 C C . SER D 4 6 ? 224.193 226.959 216.684 1.00 88.45 6 SER D C 1
ATOM 9446 O O . SER D 4 6 ? 223.914 227.552 217.729 1.00 88.45 6 SER D O 1
ATOM 9449 N N . THR D 4 7 ? 224.777 227.565 215.652 1.00 85.63 7 THR D N 1
ATOM 9450 C CA . THR D 4 7 ? 225.074 228.997 215.649 1.00 85.63 7 THR D CA 1
ATOM 9451 C C . THR D 4 7 ? 223.946 229.777 214.973 1.00 85.63 7 THR D C 1
ATOM 9452 O O . THR D 4 7 ? 224.153 230.607 214.089 1.00 85.63 7 THR D O 1
ATOM 9456 N N . TYR D 4 8 ? 222.727 229.497 215.419 1.00 76.02 8 TYR D N 1
ATOM 9457 C CA . TYR D 4 8 ? 221.548 230.157 214.881 1.00 76.02 8 TYR D CA 1
ATOM 9458 C C . TYR D 4 8 ? 221.426 231.542 215.496 1.00 76.02 8 TYR D C 1
ATOM 9459 O O . TYR D 4 8 ? 221.422 231.683 216.723 1.00 76.02 8 TYR D O 1
ATOM 9468 N N . ARG D 4 9 ? 221.336 232.560 214.648 1.00 79.70 9 ARG D N 1
ATOM 9469 C CA . ARG D 4 9 ? 221.063 233.915 215.112 1.00 79.70 9 ARG D CA 1
ATOM 9470 C C . ARG D 4 9 ? 219.624 233.952 215.603 1.00 79.70 9 ARG D C 1
ATOM 9471 O O . ARG D 4 9 ? 218.683 233.948 214.809 1.00 79.70 9 ARG D O 1
ATOM 9479 N N . LEU D 4 10 ? 219.454 233.957 216.928 1.00 77.20 10 LEU D N 1
ATOM 9480 C CA . LEU D 4 10 ? 218.120 233.862 217.511 1.00 77.20 10 LEU D CA 1
ATOM 9481 C C . LEU D 4 10 ? 217.337 235.150 217.318 1.00 77.20 10 LEU D C 1
ATOM 9482 O O . LEU D 4 10 ? 216.104 235.128 217.254 1.00 77.20 10 LEU D O 1
ATOM 9487 N N . GLU D 4 11 ? 218.027 236.281 217.253 1.00 80.61 11 GLU D N 1
ATOM 9488 C CA . GLU D 4 11 ? 217.386 237.503 216.804 1.00 80.61 11 GLU D CA 1
ATOM 9489 C C . GLU D 4 11 ? 217.098 237.409 215.313 1.00 80.61 11 GLU D C 1
ATOM 9490 O O . GLU D 4 11 ? 217.768 236.676 214.580 1.00 80.61 11 GLU D O 1
ATOM 9496 N N . ASP D 4 12 ? 216.074 238.151 214.881 1.00 75.28 12 ASP D N 1
ATOM 9497 C CA . ASP D 4 12 ? 215.644 238.251 213.480 1.00 75.28 12 ASP D CA 1
ATOM 9498 C C . ASP D 4 12 ? 215.260 236.888 212.895 1.00 75.28 12 ASP D C 1
ATOM 9499 O O . ASP D 4 12 ? 215.742 236.474 211.840 1.00 75.28 12 ASP D O 1
ATOM 9504 N N . VAL D 4 13 ? 214.409 236.172 213.620 1.00 68.91 13 VAL D N 1
ATOM 9505 C CA . VAL D 4 13 ? 213.495 235.198 213.036 1.00 68.91 13 VAL D CA 1
ATOM 9506 C C . VAL D 4 13 ? 212.096 235.655 213.420 1.00 68.91 13 VAL D C 1
ATOM 9507 O O . VAL D 4 13 ? 211.761 235.741 214.607 1.00 68.91 13 VAL D O 1
ATOM 9511 N N . LEU D 4 14 ? 211.303 236.013 212.422 1.00 65.52 14 LEU D N 1
ATOM 9512 C CA . LEU D 4 14 ? 210.070 236.734 212.679 1.00 65.52 14 LEU D CA 1
ATOM 9513 C C . LEU D 4 14 ? 208.981 235.779 213.143 1.00 65.52 14 LEU D C 1
ATOM 9514 O O . LEU D 4 14 ? 208.770 234.723 212.543 1.00 65.52 14 LEU D O 1
ATOM 9519 N N . SER D 4 15 ? 208.305 236.148 214.222 1.00 63.41 15 SER D N 1
ATOM 9520 C CA . SER D 4 15 ? 207.204 235.367 214.759 1.00 63.41 15 SER D CA 1
ATOM 9521 C C . SER D 4 15 ? 205.887 235.872 214.177 1.00 63.41 15 SER D C 1
ATOM 9522 O O . SER D 4 15 ? 205.861 236.642 213.215 1.00 63.41 15 SER D O 1
ATOM 9525 N N . SER D 4 16 ? 204.772 235.432 214.756 1.00 60.92 16 SER D N 1
ATOM 9526 C CA . SER D 4 16 ? 203.455 235.922 214.375 1.00 60.92 16 SER D CA 1
ATOM 9527 C C . SER D 4 16 ? 202.745 236.629 215.518 1.00 60.92 16 SER D C 1
ATOM 9528 O O . SER D 4 16 ? 201.541 236.885 215.419 1.00 60.92 16 SER D O 1
ATOM 9531 N N . PHE D 4 17 ? 203.449 236.940 216.600 1.00 62.09 17 PHE D N 1
ATOM 9532 C CA . PHE D 4 17 ? 202.872 237.622 217.752 1.00 62.09 17 PHE D CA 1
ATOM 9533 C C . PHE D 4 17 ? 203.259 239.094 217.699 1.00 62.09 17 PHE D C 1
ATOM 9534 O O . PHE D 4 17 ? 204.425 239.440 217.909 1.00 62.09 17 PHE D O 1
ATOM 9542 N N . TYR D 4 18 ? 202.284 239.959 217.439 1.00 62.80 18 TYR D N 1
ATOM 9543 C CA . TYR D 4 18 ? 202.493 241.399 217.500 1.00 62.80 18 TYR D CA 1
ATOM 9544 C C . TYR D 4 18 ? 202.225 241.888 218.918 1.00 62.80 18 TYR D C 1
ATOM 9545 O O . TYR D 4 18 ? 201.093 241.798 219.400 1.00 62.80 18 TYR D O 1
ATOM 9554 N N . ARG D 4 19 ? 203.255 242.414 219.578 1.00 62.44 19 ARG D N 1
ATOM 9555 C CA . ARG D 4 19 ? 203.078 242.954 220.920 1.00 62.44 19 ARG D CA 1
ATOM 9556 C C . ARG D 4 19 ? 202.326 244.272 220.849 1.00 62.44 19 ARG D C 1
ATOM 9557 O O . ARG D 4 19 ? 202.707 245.172 220.097 1.00 62.44 19 ARG D O 1
ATOM 9565 N N . VAL D 4 20 ? 201.258 244.392 221.634 1.00 63.02 20 VAL D N 1
ATOM 9566 C CA . VAL D 4 20 ? 200.381 245.547 221.525 1.00 63.02 20 VAL D CA 1
ATOM 9567 C C . VAL D 4 20 ? 200.276 246.366 222.809 1.00 63.02 20 VAL D C 1
ATOM 9568 O O . VAL D 4 20 ? 199.881 247.541 222.739 1.00 63.02 20 VAL D O 1
ATOM 9572 N N . GLU D 4 21 ? 200.663 245.838 223.968 1.00 65.42 21 GLU D N 1
ATOM 9573 C CA . GLU D 4 21 ? 200.477 246.550 225.228 1.00 65.42 21 GLU D CA 1
ATOM 9574 C C . GLU D 4 21 ? 201.540 246.073 226.218 1.00 65.42 21 GLU D C 1
ATOM 9575 O O . GLU D 4 21 ? 202.444 245.310 225.864 1.00 65.42 21 GLU D O 1
ATOM 9581 N N . LYS D 4 22 ? 201.438 246.538 227.462 1.00 66.90 22 LYS D N 1
ATOM 9582 C CA . LYS D 4 22 ? 202.305 246.085 228.548 1.00 66.90 22 LYS D CA 1
ATOM 9583 C C . LYS D 4 22 ? 201.499 246.222 229.833 1.00 66.90 22 LYS D C 1
ATOM 9584 O O . LYS D 4 22 ? 201.181 247.342 230.243 1.00 66.90 22 LYS D O 1
ATOM 9590 N N . ILE D 4 23 ? 201.170 245.098 230.461 1.00 64.58 23 ILE D N 1
ATOM 9591 C CA . ILE D 4 23 ? 200.154 245.050 231.506 1.00 64.58 23 ILE D CA 1
ATOM 9592 C C . ILE D 4 23 ? 200.786 244.593 232.811 1.00 64.58 23 ILE D C 1
ATOM 9593 O O . ILE D 4 23 ? 201.405 243.525 232.866 1.00 64.58 23 ILE D O 1
ATOM 9598 N N . LYS D 4 24 ? 200.623 245.395 233.860 1.00 69.64 24 LYS D N 1
ATOM 9599 C CA . LYS D 4 24 ? 200.963 244.972 235.206 1.00 69.64 24 LYS D CA 1
ATOM 9600 C C . LYS D 4 24 ? 199.760 244.921 236.132 1.00 69.64 24 LYS D C 1
ATOM 9601 O O . LYS D 4 24 ? 199.914 244.517 237.289 1.00 69.64 24 LYS D O 1
ATOM 9607 N N . LYS D 4 25 ? 198.577 245.302 235.654 1.00 70.94 25 LYS D N 1
ATOM 9608 C CA . LYS D 4 25 ? 197.347 245.302 236.434 1.00 70.94 25 LYS D CA 1
ATOM 9609 C C . LYS D 4 25 ? 196.182 245.436 235.468 1.00 70.94 25 LYS D C 1
ATOM 9610 O O . LYS D 4 25 ? 196.278 246.153 234.471 1.00 70.94 25 LYS D O 1
ATOM 9616 N N . ILE D 4 26 ? 195.084 244.742 235.759 1.00 66.55 26 ILE D N 1
ATOM 9617 C CA . ILE D 4 26 ? 193.869 244.897 234.958 1.00 66.55 26 ILE D CA 1
ATOM 9618 C C . ILE D 4 26 ? 192.664 244.758 235.877 1.00 66.55 26 ILE D C 1
ATOM 9619 O O . ILE D 4 26 ? 192.560 243.781 236.626 1.00 66.55 26 ILE D O 1
ATOM 9624 N N . ASN D 4 27 ? 191.759 245.742 235.838 1.00 68.75 27 ASN D N 1
ATOM 9625 C CA . ASN D 4 27 ? 190.658 245.797 236.792 1.00 68.75 27 ASN D CA 1
ATOM 9626 C C . ASN D 4 27 ? 189.346 245.422 236.121 1.00 68.75 27 ASN D C 1
ATOM 9627 O O . ASN D 4 27 ? 189.187 245.561 234.907 1.00 68.75 27 ASN D O 1
ATOM 9632 N N . TYR D 4 28 ? 188.397 244.949 236.926 1.00 69.29 28 TYR D N 1
ATOM 9633 C CA . TYR D 4 28 ? 187.127 244.500 236.385 1.00 69.29 28 TYR D CA 1
ATOM 9634 C C . TYR D 4 28 ? 186.010 244.722 237.395 1.00 69.29 28 TYR D C 1
ATOM 9635 O O . TYR D 4 28 ? 186.217 244.653 238.613 1.00 69.29 28 TYR D O 1
ATOM 9644 N N . HIS D 4 29 ? 184.822 244.997 236.859 1.00 73.03 29 HIS D N 1
ATOM 9645 C CA . HIS D 4 29 ? 183.572 244.999 237.602 1.00 73.03 29 HIS D CA 1
ATOM 9646 C C . HIS D 4 29 ? 182.688 243.910 237.019 1.00 73.03 29 HIS D C 1
ATOM 9647 O O . HIS D 4 29 ? 182.524 243.837 235.796 1.00 73.03 29 HIS D O 1
ATOM 9654 N N . GLN D 4 30 ? 182.121 243.065 237.873 1.00 76.66 30 GLN D N 1
ATOM 9655 C CA . GLN D 4 30 ? 181.114 242.113 237.427 1.00 76.66 30 GLN D CA 1
ATOM 9656 C C . GLN D 4 30 ? 179.775 242.471 238.051 1.00 76.66 30 GLN D C 1
ATOM 9657 O O . GLN D 4 30 ? 179.651 242.534 239.283 1.00 76.66 30 GLN D O 1
ATOM 9663 N N . TYR D 4 31 ? 178.796 242.744 237.185 1.00 83.38 31 TYR D N 1
ATOM 9664 C CA . TYR D 4 31 ? 177.406 243.009 237.544 1.00 83.38 31 TYR D CA 1
ATOM 9665 C C . TYR D 4 31 ? 176.646 241.710 237.300 1.00 83.38 31 TYR D C 1
ATOM 9666 O O . TYR D 4 31 ? 176.487 241.285 236.151 1.00 83.38 31 TYR D O 1
ATOM 9675 N N . ILE D 4 32 ? 176.180 241.079 238.376 1.00 96.42 32 ILE D N 1
ATOM 9676 C CA . ILE D 4 32 ? 175.443 239.831 238.239 1.00 96.42 32 ILE D CA 1
ATOM 9677 C C . ILE D 4 32 ? 174.042 240.132 237.722 1.00 96.42 32 ILE D C 1
ATOM 9678 O O . ILE D 4 32 ? 173.546 241.261 237.837 1.00 96.42 32 ILE D O 1
ATOM 9683 N N . SER D 4 33 ? 173.412 239.133 237.100 1.00 105.30 33 SER D N 1
ATOM 9684 C CA . SER D 4 33 ? 172.042 239.279 236.607 1.00 105.30 33 SER D CA 1
ATOM 9685 C C . SER D 4 33 ? 171.076 238.955 237.744 1.00 105.30 33 SER D C 1
ATOM 9686 O O . SER D 4 33 ? 170.445 237.897 237.800 1.00 105.30 33 SER D O 1
ATOM 9689 N N . LYS D 4 34 ? 170.979 239.903 238.670 1.00 112.98 34 LYS D N 1
ATOM 9690 C CA . LYS D 4 34 ? 170.160 239.751 239.857 1.00 112.98 34 LYS D CA 1
ATOM 9691 C C . LYS D 4 34 ? 168.677 239.797 239.507 1.00 112.98 34 LYS D C 1
ATOM 9692 O O . LYS D 4 34 ? 168.245 240.542 238.624 1.00 112.98 34 LYS D O 1
ATOM 9698 N N . ALA D 4 35 ? 167.912 238.940 240.187 1.00 113.94 35 ALA D N 1
ATOM 9699 C CA . ALA D 4 35 ? 166.451 239.002 240.285 1.00 113.94 35 ALA D CA 1
ATOM 9700 C C . ALA D 4 35 ? 165.731 238.840 238.947 1.00 113.94 35 ALA D C 1
ATOM 9701 O O . ALA D 4 35 ? 164.560 239.228 238.842 1.00 113.94 35 ALA D O 1
ATOM 9703 N N . GLN D 4 36 ? 166.416 238.281 237.941 1.00 112.83 36 GLN D N 1
ATOM 9704 C CA . GLN D 4 36 ? 165.865 237.967 236.616 1.00 112.83 36 GLN D CA 1
ATOM 9705 C C . GLN D 4 36 ? 165.278 239.210 235.937 1.00 112.83 36 GLN D C 1
ATOM 9706 O O . GLN D 4 36 ? 164.066 239.337 235.750 1.00 112.83 36 GLN D O 1
ATOM 9712 N N . ASN D 4 37 ? 166.169 240.144 235.602 1.00 112.73 37 ASN D N 1
ATOM 9713 C CA . ASN D 4 37 ? 165.775 241.438 235.056 1.00 112.73 37 ASN D CA 1
ATOM 9714 C C . ASN D 4 37 ? 165.157 241.304 233.668 1.00 112.73 37 ASN D C 1
ATOM 9715 O O . ASN D 4 37 ? 165.391 240.333 232.945 1.00 112.73 37 ASN D O 1
ATOM 9720 N N . ASP D 4 38 ? 164.360 242.309 233.298 1.00 108.94 38 ASP D N 1
ATOM 9721 C CA . ASP D 4 38 ? 163.684 242.345 232.000 1.00 108.94 38 ASP D CA 1
ATOM 9722 C C . ASP D 4 38 ? 164.675 242.815 230.938 1.00 108.94 38 ASP D C 1
ATOM 9723 O O . ASP D 4 38 ? 164.653 243.968 230.500 1.00 108.94 38 ASP D O 1
ATOM 9728 N N . GLN D 4 39 ? 165.539 241.876 230.514 1.00 100.65 39 GLN D N 1
ATOM 9729 C CA . GLN D 4 39 ? 166.676 242.019 229.594 1.00 100.65 39 GLN D CA 1
ATOM 9730 C C . GLN D 4 39 ? 167.475 243.307 229.799 1.00 100.65 39 GLN D C 1
ATOM 9731 O O . GLN D 4 39 ? 167.904 243.952 228.832 1.00 100.65 39 GLN D O 1
ATOM 9737 N N . TRP D 4 40 ? 167.709 243.653 231.071 1.00 91.25 40 TRP D N 1
ATOM 9738 C CA . TRP D 4 40 ? 168.350 244.919 231.413 1.00 91.25 40 TRP D CA 1
ATOM 9739 C C . TRP D 4 40 ? 169.809 244.942 230.985 1.00 91.25 40 TRP D C 1
ATOM 9740 O O . TRP D 4 40 ? 170.293 245.962 230.487 1.00 91.25 40 TRP D O 1
ATOM 9751 N N . SER D 4 41 ? 170.521 243.827 231.166 1.00 88.32 41 SER D N 1
ATOM 9752 C CA . SER D 4 41 ? 171.919 243.759 230.755 1.00 88.32 41 SER D CA 1
ATOM 9753 C C . SER D 4 41 ? 172.055 243.821 229.241 1.00 88.32 41 SER D C 1
ATOM 9754 O O . SER D 4 41 ? 172.934 244.518 228.720 1.00 88.32 41 SER D O 1
ATOM 9757 N N . ILE D 4 42 ? 171.180 243.108 228.526 1.00 85.21 42 ILE D N 1
ATOM 9758 C CA . ILE D 4 42 ? 171.221 243.073 227.066 1.00 85.21 42 ILE D CA 1
ATOM 9759 C C . ILE D 4 42 ? 170.903 244.445 226.487 1.00 85.21 42 ILE D C 1
ATOM 9760 O O . ILE D 4 42 ? 171.495 244.866 225.485 1.00 85.21 42 ILE D O 1
ATOM 9765 N N . GLN D 4 43 ? 169.991 245.180 227.125 1.00 86.07 43 GLN D N 1
ATOM 9766 C CA . GLN D 4 43 ? 169.724 246.543 226.678 1.00 86.07 43 GLN D CA 1
ATOM 9767 C C . GLN D 4 43 ? 170.885 247.474 227.014 1.00 86.07 43 GLN D C 1
ATOM 9768 O O . GLN D 4 43 ? 171.366 248.221 226.149 1.00 86.07 43 GLN D O 1
ATOM 9774 N N . MET D 4 44 ? 171.364 247.424 228.256 1.00 84.47 44 MET D N 1
ATOM 9775 C CA . MET D 4 44 ? 172.326 248.398 228.739 1.00 84.47 44 MET D CA 1
ATOM 9776 C C . MET D 4 44 ? 173.719 248.191 228.167 1.00 84.47 44 MET D C 1
ATOM 9777 O O . MET D 4 44 ? 174.500 249.143 228.146 1.00 84.47 44 MET D O 1
ATOM 9782 N N . GLU D 4 45 ? 174.033 246.999 227.655 1.00 79.36 45 GLU D N 1
ATOM 9783 C CA . GLU D 4 45 ? 175.324 246.796 227.003 1.00 79.36 45 GLU D CA 1
ATOM 9784 C C . GLU D 4 45 ? 175.423 247.592 225.706 1.00 79.36 45 GLU D C 1
ATOM 9785 O O . GLU D 4 45 ? 176.396 248.323 225.486 1.00 79.36 45 GLU D O 1
ATOM 9791 N N . PHE D 4 46 ? 174.416 247.477 224.838 1.00 76.68 46 PHE D N 1
ATOM 9792 C CA . PHE D 4 46 ? 174.434 248.254 223.604 1.00 76.68 46 PHE D CA 1
ATOM 9793 C C . PHE D 4 46 ? 174.164 249.730 223.876 1.00 76.68 46 PHE D C 1
ATOM 9794 O O . PHE D 4 46 ? 174.683 250.595 223.157 1.00 76.68 46 PHE D O 1
ATOM 9802 N N . MET D 4 47 ? 173.410 250.041 224.939 1.00 80.77 47 MET D N 1
ATOM 9803 C CA . MET D 4 47 ? 173.259 251.433 225.351 1.00 80.77 47 MET D CA 1
ATOM 9804 C C . MET D 4 47 ? 174.565 252.029 225.870 1.00 80.77 47 MET D C 1
ATOM 9805 O O . MET D 4 47 ? 174.764 253.243 225.766 1.00 80.77 47 MET D O 1
ATOM 9810 N N . LEU D 4 48 ? 175.456 251.202 226.418 1.00 73.68 48 LEU D N 1
ATOM 9811 C CA . LEU D 4 48 ? 176.781 251.657 226.817 1.00 73.68 48 LEU D CA 1
ATOM 9812 C C . LEU D 4 48 ? 177.718 251.769 225.625 1.00 73.68 48 LEU D C 1
ATOM 9813 O O . LEU D 4 48 ? 178.560 252.671 225.585 1.00 73.68 48 LEU D O 1
ATOM 9818 N N . ARG D 4 49 ? 177.599 250.859 224.660 1.00 70.23 49 ARG D N 1
ATOM 9819 C CA . ARG D 4 49 ? 178.457 250.906 223.484 1.00 70.23 49 ARG D CA 1
ATOM 9820 C C . ARG D 4 49 ? 178.104 252.038 222.535 1.00 70.23 49 ARG D C 1
ATOM 9821 O O . ARG D 4 49 ? 178.964 252.453 221.751 1.00 70.23 49 ARG D O 1
ATOM 9829 N N . LYS D 4 50 ? 176.861 252.531 222.571 1.00 73.88 50 LYS D N 1
ATOM 9830 C CA . LYS D 4 50 ? 176.476 253.634 221.695 1.00 73.88 50 LYS D CA 1
ATOM 9831 C C . LYS D 4 50 ? 177.181 254.941 222.044 1.00 73.88 50 LYS D C 1
ATOM 9832 O O . LYS D 4 50 ? 177.309 255.809 221.174 1.00 73.88 50 LYS D O 1
ATOM 9838 N N . GLN D 4 51 ? 177.646 255.098 223.285 1.00 76.86 51 GLN D N 1
ATOM 9839 C CA . GLN D 4 51 ? 178.377 256.305 223.659 1.00 76.86 51 GLN D CA 1
ATOM 9840 C C . GLN D 4 51 ? 179.748 256.343 222.997 1.00 76.86 51 GLN D C 1
ATOM 9841 O O . GLN D 4 51 ? 180.102 257.324 222.334 1.00 76.86 51 GLN D O 1
ATOM 9847 N N . ASP D 4 52 ? 180.533 255.281 223.168 1.00 75.66 52 ASP D N 1
ATOM 9848 C CA . ASP D 4 52 ? 181.848 255.199 222.569 1.00 75.66 52 ASP D CA 1
ATOM 9849 C C . ASP D 4 52 ? 182.164 253.744 222.266 1.00 75.66 52 ASP D C 1
ATOM 9850 O O . ASP D 4 52 ? 181.809 252.864 223.063 1.00 75.66 52 ASP D O 1
ATOM 9855 N N . PRO D 4 53 ? 182.806 253.454 221.136 1.00 69.25 53 PRO D N 1
ATOM 9856 C CA . PRO D 4 53 ? 183.205 252.075 220.828 1.00 69.25 53 PRO D CA 1
ATOM 9857 C C . PRO D 4 53 ? 184.557 251.664 221.393 1.00 69.25 53 PRO D C 1
ATOM 9858 O O . PRO D 4 53 ? 185.082 250.629 220.974 1.00 69.25 53 PRO D O 1
ATOM 9862 N N . LYS D 4 54 ? 185.130 252.438 222.312 1.00 69.63 54 LYS D N 1
ATOM 9863 C CA . LYS D 4 54 ? 186.424 252.121 222.898 1.00 69.63 54 LYS D CA 1
ATOM 9864 C C . LYS D 4 54 ? 186.318 251.321 224.187 1.00 69.63 54 LYS D C 1
ATOM 9865 O O . LYS D 4 54 ? 187.351 250.909 224.723 1.00 69.63 54 LYS D O 1
ATOM 9871 N N . THR D 4 55 ? 185.111 251.102 224.699 1.00 68.30 55 THR D N 1
ATOM 9872 C CA . THR D 4 55 ? 184.956 250.449 225.986 1.00 68.30 55 THR D CA 1
ATOM 9873 C C . THR D 4 55 ? 185.219 248.954 225.870 1.00 68.30 55 THR D C 1
ATOM 9874 O O . THR D 4 55 ? 185.091 248.353 224.802 1.00 68.30 55 THR D O 1
ATOM 9878 N N . LEU D 4 56 ? 185.597 248.357 226.996 1.00 62.93 56 LEU D N 1
ATOM 9879 C CA . LEU D 4 56 ? 185.823 246.920 227.097 1.00 62.93 56 LEU D CA 1
ATOM 9880 C C . LEU D 4 56 ? 184.649 246.316 227.850 1.00 62.93 56 LEU D C 1
ATOM 9881 O O . LEU D 4 56 ? 184.496 246.542 229.054 1.00 62.93 56 LEU D O 1
ATOM 9886 N N . VAL D 4 57 ? 183.824 245.543 227.146 1.00 60.50 57 VAL D N 1
ATOM 9887 C CA . VAL D 4 57 ? 182.630 244.958 227.737 1.00 60.50 57 VAL D CA 1
ATOM 9888 C C . VAL D 4 57 ? 182.375 243.610 227.075 1.00 60.50 57 VAL D C 1
ATOM 9889 O O . VAL D 4 57 ? 182.794 243.356 225.944 1.00 60.50 57 VAL D O 1
ATOM 9893 N N . ALA D 4 58 ? 181.727 242.721 227.822 1.00 67.10 58 ALA D N 1
ATOM 9894 C CA . ALA D 4 58 ? 181.358 241.393 227.356 1.00 67.10 58 ALA D CA 1
ATOM 9895 C C . ALA D 4 58 ? 180.186 240.925 228.200 1.00 67.10 58 ALA D C 1
ATOM 9896 O O . ALA D 4 58 ? 179.832 241.551 229.200 1.00 67.10 58 ALA D O 1
ATOM 9898 N N . LEU D 4 59 ? 179.586 239.811 227.796 1.00 72.82 59 LEU D N 1
ATOM 9899 C CA . LEU D 4 59 ? 178.439 239.305 228.539 1.00 72.82 59 LEU D CA 1
ATOM 9900 C C . LEU D 4 59 ? 178.357 237.791 228.446 1.00 72.82 59 LEU D C 1
ATOM 9901 O O . LEU D 4 59 ? 178.310 237.230 227.349 1.00 72.82 59 LEU D O 1
ATOM 9906 N N . LEU D 4 60 ? 178.353 237.140 229.604 1.00 70.41 60 LEU D N 1
ATOM 9907 C CA . LEU D 4 60 ? 177.699 235.853 229.728 1.00 70.41 60 LEU D CA 1
ATOM 9908 C C . LEU D 4 60 ? 176.193 236.064 229.646 1.00 70.41 60 LEU D C 1
ATOM 9909 O O . LEU D 4 60 ? 175.704 237.183 229.827 1.00 70.41 60 LEU D O 1
ATOM 9914 N N . SER D 4 61 ? 175.464 234.955 229.443 1.00 84.68 61 SER D N 1
ATOM 9915 C CA . SER D 4 61 ? 174.084 234.862 228.946 1.00 84.68 61 SER D CA 1
ATOM 9916 C C . SER D 4 61 ? 173.110 235.922 229.458 1.00 84.68 61 SER D C 1
ATOM 9917 O O . SER D 4 61 ? 172.257 236.401 228.705 1.00 84.68 61 SER D O 1
ATOM 9920 N N . ARG D 4 62 ? 173.233 236.300 230.728 1.00 94.14 62 ARG D N 1
ATOM 9921 C CA . ARG D 4 62 ? 172.623 237.534 231.196 1.00 94.14 62 ARG D CA 1
ATOM 9922 C C . ARG D 4 62 ? 173.499 238.318 232.165 1.00 94.14 62 ARG D C 1
ATOM 9923 O O . ARG D 4 62 ? 173.103 239.415 232.569 1.00 94.14 62 ARG D O 1
ATOM 9931 N N . ASP D 4 63 ? 174.675 237.814 232.529 1.00 86.62 63 ASP D N 1
ATOM 9932 C CA . ASP D 4 63 ? 175.573 238.511 233.437 1.00 86.62 63 ASP D CA 1
ATOM 9933 C C . ASP D 4 63 ? 176.458 239.487 232.672 1.00 86.62 63 ASP D C 1
ATOM 9934 O O . ASP D 4 63 ? 176.858 239.231 231.534 1.00 86.62 63 ASP D O 1
ATOM 9939 N N . LEU D 4 64 ? 176.768 240.611 233.312 1.00 76.12 64 LEU D N 1
ATOM 9940 C CA . LEU D 4 64 ? 177.512 241.691 232.681 1.00 76.12 64 LEU D CA 1
ATOM 9941 C C . LEU D 4 64 ? 178.906 241.798 233.281 1.00 76.12 64 LEU D C 1
ATOM 9942 O O . LEU D 4 64 ? 179.078 241.690 234.499 1.00 76.12 64 LEU D O 1
ATOM 9947 N N . TRP D 4 65 ? 179.899 242.018 232.421 1.00 69.39 65 TRP D N 1
ATOM 9948 C CA . TRP D 4 65 ? 181.292 242.140 232.840 1.00 69.39 65 TRP D CA 1
ATOM 9949 C C . TRP D 4 65 ? 181.905 243.350 232.151 1.00 69.39 65 TRP D C 1
ATOM 9950 O O . TRP D 4 65 ? 182.049 243.353 230.926 1.00 69.39 65 TRP D O 1
ATOM 9961 N N . CYS D 4 66 ? 182.271 244.369 232.922 1.00 70.37 66 CYS D N 1
ATOM 9962 C CA . CYS D 4 66 ? 182.986 245.517 232.390 1.00 70.37 66 CYS D CA 1
ATOM 9963 C C . CYS D 4 66 ? 184.438 245.448 232.833 1.00 70.37 66 CYS D C 1
ATOM 9964 O O . CYS D 4 66 ? 184.733 245.052 233.964 1.00 70.37 66 CYS D O 1
ATOM 9967 N N . PHE D 4 67 ? 185.343 245.829 231.940 1.00 67.41 67 PHE D N 1
ATOM 9968 C CA . PHE D 4 67 ? 186.769 245.671 232.170 1.00 67.41 67 PHE D CA 1
ATOM 9969 C C . PHE D 4 67 ? 187.469 247.005 231.989 1.00 67.41 67 PHE D C 1
ATOM 9970 O O . PHE D 4 67 ? 186.926 247.948 231.408 1.00 67.41 67 PHE D O 1
ATOM 9978 N N . SER D 4 68 ? 188.702 247.070 232.479 1.00 68.88 68 SER D N 1
ATOM 9979 C CA . SER D 4 68 ? 189.484 248.286 232.350 1.00 68.88 68 SER D CA 1
ATOM 9980 C C . SER D 4 68 ? 190.957 247.930 232.354 1.00 68.88 68 SER D C 1
ATOM 9981 O O . SER D 4 68 ? 191.425 247.175 233.219 1.00 68.88 68 SER D O 1
ATOM 9984 N N . ILE D 4 69 ? 191.673 248.508 231.397 1.00 71.56 69 ILE D N 1
ATOM 9985 C CA . ILE D 4 69 ? 193.104 248.347 231.198 1.00 71.56 69 ILE D CA 1
ATOM 9986 C C . ILE D 4 69 ? 193.823 249.213 232.227 1.00 71.56 69 ILE D C 1
ATOM 9987 O O . ILE D 4 69 ? 193.187 250.033 232.896 1.00 71.56 69 ILE D O 1
ATOM 9992 N N . ASN D 4 70 ? 195.155 249.071 232.301 1.00 69.44 70 ASN D N 1
ATOM 9993 C CA . ASN D 4 70 ? 196.058 249.311 233.429 1.00 69.44 70 ASN D CA 1
ATOM 9994 C C . ASN D 4 70 ? 195.702 250.424 234.412 1.00 69.44 70 ASN D C 1
ATOM 9995 O O . ASN D 4 70 ? 195.730 250.202 235.626 1.00 69.44 70 ASN D O 1
ATOM 10000 N N . ASP D 4 71 ? 195.357 251.610 233.921 1.00 78.31 71 ASP D N 1
ATOM 10001 C CA . ASP D 4 71 ? 195.185 252.759 234.803 1.00 78.31 71 ASP D CA 1
ATOM 10002 C C . ASP D 4 71 ? 193.767 253.305 234.825 1.00 78.31 71 ASP D C 1
ATOM 10003 O O . ASP D 4 71 ? 193.253 253.619 235.906 1.00 78.31 71 ASP D O 1
ATOM 10008 N N . ASP D 4 72 ? 193.127 253.444 233.665 1.00 78.34 72 ASP D N 1
ATOM 10009 C CA . ASP D 4 72 ? 191.880 254.190 233.566 1.00 78.34 72 ASP D CA 1
ATOM 10010 C C . ASP D 4 72 ? 190.721 253.432 234.217 1.00 78.34 72 ASP D C 1
ATOM 10011 O O . ASP D 4 72 ? 190.665 252.201 234.161 1.00 78.34 72 ASP D O 1
ATOM 10016 N N . PRO D 4 73 ? 189.793 254.146 234.855 1.00 80.30 73 PRO D N 1
ATOM 10017 C CA . PRO D 4 73 ? 188.709 253.468 235.571 1.00 80.30 73 PRO D CA 1
ATOM 10018 C C . PRO D 4 73 ? 187.669 252.886 234.629 1.00 80.30 73 PRO D C 1
ATOM 10019 O O . PRO D 4 73 ? 187.511 253.320 233.485 1.00 80.30 73 PRO D O 1
ATOM 10023 N N . VAL D 4 74 ? 186.960 251.886 235.138 1.00 75.29 74 VAL D N 1
ATOM 10024 C CA . VAL D 4 74 ? 185.942 251.162 234.367 1.00 75.29 74 VAL D CA 1
ATOM 10025 C C . VAL D 4 74 ? 184.743 252.074 234.142 1.00 75.29 74 VAL D C 1
ATOM 10026 O O . VAL D 4 74 ? 184.394 252.857 235.042 1.00 75.29 74 VAL D O 1
ATOM 10030 N N . PRO D 4 75 ? 184.097 252.031 232.978 1.00 80.24 75 PRO D N 1
ATOM 10031 C CA . PRO D 4 75 ? 182.908 252.861 232.767 1.00 80.24 75 PRO D CA 1
ATOM 10032 C C . PRO D 4 75 ? 181.716 252.371 233.573 1.00 80.24 75 PRO D C 1
ATOM 10033 O O . PRO D 4 75 ? 181.620 251.206 233.963 1.00 80.24 75 PRO D O 1
ATOM 10037 N N . THR D 4 76 ? 180.801 253.302 233.831 1.00 85.43 76 THR D N 1
ATOM 10038 C CA . THR D 4 76 ? 179.525 253.011 234.448 1.00 85.43 76 THR D CA 1
ATOM 10039 C C . THR D 4 76 ? 178.408 253.260 233.441 1.00 85.43 76 THR D C 1
ATOM 10040 O O . THR D 4 76 ? 178.428 254.276 232.738 1.00 85.43 76 THR D O 1
ATOM 10044 N N . PRO D 4 77 ? 177.434 252.362 233.340 1.00 83.81 77 PRO D N 1
ATOM 10045 C CA . PRO D 4 77 ? 176.413 252.483 232.297 1.00 83.81 77 PRO D CA 1
ATOM 10046 C C . PRO D 4 77 ? 175.396 253.557 232.639 1.00 83.81 77 PRO D C 1
ATOM 10047 O O . PRO D 4 77 ? 175.234 253.917 233.815 1.00 83.81 77 PRO D O 1
ATOM 10051 N N . PRO D 4 78 ? 174.693 254.108 231.632 1.00 89.23 78 PRO D N 1
ATOM 10052 C CA . PRO D 4 78 ? 173.662 255.117 231.919 1.00 89.23 78 PRO D CA 1
ATOM 10053 C C . PRO D 4 78 ? 172.421 254.518 232.560 1.00 89.23 78 PRO D C 1
ATOM 10054 O O . PRO D 4 78 ? 171.604 253.882 231.888 1.00 89.23 78 PRO D O 1
ATOM 10058 N N . ALA D 4 79 ? 172.263 254.736 233.862 1.00 98.59 79 ALA D N 1
ATOM 10059 C CA . ALA D 4 79 ? 171.184 254.122 234.622 1.00 98.59 79 ALA D CA 1
ATOM 10060 C C . ALA D 4 79 ? 169.906 254.948 234.492 1.00 98.59 79 ALA D C 1
ATOM 10061 O O . ALA D 4 79 ? 169.785 255.837 233.645 1.00 98.59 79 ALA D O 1
ATOM 10063 N N . ILE D 4 80 ? 168.932 254.653 235.352 1.00 104.34 80 ILE D N 1
ATOM 10064 C CA . ILE D 4 80 ? 167.665 255.375 235.433 1.00 104.34 80 ILE D CA 1
ATOM 10065 C C . ILE D 4 80 ? 167.921 256.758 236.027 1.00 104.34 80 ILE D C 1
ATOM 10066 O O . ILE D 4 80 ? 169.033 257.052 236.481 1.00 104.34 80 ILE D O 1
ATOM 10071 N N . GLU D 4 81 ? 166.894 257.619 236.022 1.00 105.94 81 GLU D N 1
ATOM 10072 C CA . GLU D 4 81 ? 167.034 258.973 236.559 1.00 105.94 81 GLU D CA 1
ATOM 10073 C C . GLU D 4 81 ? 167.330 258.975 238.062 1.00 105.94 81 GLU D C 1
ATOM 10074 O O . GLU D 4 81 ? 167.891 259.948 238.579 1.00 105.94 81 GLU D O 1
ATOM 10080 N N . HIS D 4 82 ? 166.974 257.904 238.772 1.00 108.31 82 HIS D N 1
ATOM 10081 C CA . HIS D 4 82 ? 167.524 257.595 240.085 1.00 108.31 82 HIS D CA 1
ATOM 10082 C C . HIS D 4 82 ? 168.263 256.269 239.976 1.00 108.31 82 HIS D C 1
ATOM 10083 O O . HIS D 4 82 ? 167.828 255.375 239.247 1.00 108.31 82 HIS D O 1
ATOM 10090 N N . LYS D 4 83 ? 169.390 256.144 240.678 1.00 97.10 83 LYS D N 1
ATOM 10091 C CA . LYS D 4 83 ? 170.261 254.993 240.489 1.00 97.10 83 LYS D CA 1
ATOM 10092 C C . LYS D 4 83 ? 170.182 254.060 241.685 1.00 97.10 83 LYS D C 1
ATOM 10093 O O . LYS D 4 83 ? 170.721 254.394 242.750 1.00 97.10 83 LYS D O 1
ATOM 10099 N N . PRO D 4 84 ? 169.530 252.903 241.577 1.00 96.22 84 PRO D N 1
ATOM 10100 C CA . PRO D 4 84 ? 169.632 251.872 242.623 1.00 96.22 84 PRO D CA 1
ATOM 10101 C C . PRO D 4 84 ? 170.643 250.763 242.351 1.00 96.22 84 PRO D C 1
ATOM 10102 O O . PRO D 4 84 ? 170.801 249.892 243.212 1.00 96.22 84 PRO D O 1
ATOM 10106 N N . VAL D 4 85 ? 171.312 250.760 241.202 1.00 90.69 85 VAL D N 1
ATOM 10107 C CA . VAL D 4 85 ? 172.164 249.646 240.798 1.00 90.69 85 VAL D CA 1
ATOM 10108 C C . VAL D 4 85 ? 173.593 249.906 241.261 1.00 90.69 85 VAL D C 1
ATOM 10109 O O . VAL D 4 85 ? 174.187 250.944 240.950 1.00 90.69 85 VAL D O 1
ATOM 10113 N N . SER D 4 86 ? 174.134 248.971 242.027 1.00 87.35 86 SER D N 1
ATOM 10114 C CA . SER D 4 86 ? 175.519 248.961 242.454 1.00 87.35 86 SER D CA 1
ATOM 10115 C C . SER D 4 86 ? 176.199 247.746 241.840 1.00 87.35 86 SER D C 1
ATOM 10116 O O . SER D 4 86 ? 175.529 246.766 241.497 1.00 87.35 86 SER D O 1
ATOM 10119 N N . PRO D 4 87 ? 177.518 247.783 241.654 1.00 84.38 87 PRO D N 1
ATOM 10120 C CA . PRO D 4 87 ? 178.211 246.603 241.125 1.00 84.38 87 PRO D CA 1
ATOM 10121 C C . PRO D 4 87 ? 178.246 245.471 242.135 1.00 84.38 87 PRO D C 1
ATOM 10122 O O . PRO D 4 87 ? 178.254 245.685 243.349 1.00 84.38 87 PRO D O 1
ATOM 10126 N N . ASP D 4 88 ? 178.270 244.248 241.612 1.00 86.11 88 ASP D N 1
ATOM 10127 C CA . ASP D 4 88 ? 178.202 243.073 242.469 1.00 86.11 88 ASP D CA 1
ATOM 10128 C C . ASP D 4 88 ? 179.572 242.667 242.994 1.00 86.11 88 ASP D C 1
ATOM 10129 O O . ASP D 4 88 ? 179.709 242.366 244.183 1.00 86.11 88 ASP D O 1
ATOM 10134 N N . LYS D 4 89 ? 180.599 242.654 242.144 1.00 78.20 89 LYS D N 1
ATOM 10135 C CA . LYS D 4 89 ? 181.941 242.446 242.678 1.00 78.20 89 LYS D CA 1
ATOM 10136 C C . LYS D 4 89 ? 182.978 243.247 241.906 1.00 78.20 89 LYS D C 1
ATOM 10137 O O . LYS D 4 89 ? 183.022 243.204 240.672 1.00 78.20 89 LYS D O 1
ATOM 10143 N N . ILE D 4 90 ? 183.805 243.976 242.653 1.00 70.14 90 ILE D N 1
ATOM 10144 C CA . ILE D 4 90 ? 184.964 244.676 242.122 1.00 70.14 90 ILE D CA 1
ATOM 10145 C C . ILE D 4 90 ? 186.168 243.754 242.251 1.00 70.14 90 ILE D C 1
ATOM 10146 O O . ILE D 4 90 ? 186.236 242.921 243.155 1.00 70.14 90 ILE D O 1
ATOM 10151 N N . GLY D 4 91 ? 187.129 243.886 241.345 1.00 71.65 91 GLY D N 1
ATOM 10152 C CA . GLY D 4 91 ? 188.381 243.183 241.555 1.00 71.65 91 GLY D CA 1
ATOM 10153 C C . GLY D 4 91 ? 189.415 243.594 240.536 1.00 71.65 91 GLY D C 1
ATOM 10154 O O . GLY D 4 91 ? 189.158 244.405 239.643 1.00 71.65 91 GLY D O 1
ATOM 10155 N N . THR D 4 92 ? 190.601 243.014 240.685 1.00 67.56 92 THR D N 1
ATOM 10156 C CA . THR D 4 92 ? 191.656 243.152 239.696 1.00 67.56 92 THR D CA 1
ATOM 10157 C C . THR D 4 92 ? 192.476 241.877 239.666 1.00 67.56 92 THR D C 1
ATOM 10158 O O . THR D 4 92 ? 192.461 241.083 240.608 1.00 67.56 92 THR D O 1
ATOM 10162 N N . PHE D 4 93 ? 193.194 241.682 238.567 1.00 65.23 93 PHE D N 1
ATOM 10163 C CA . PHE D 4 93 ? 194.160 240.596 238.508 1.00 65.23 93 PHE D CA 1
ATOM 10164 C C . PHE D 4 93 ? 195.353 241.041 237.673 1.00 65.23 93 PHE D C 1
ATOM 10165 O O . PHE D 4 93 ? 195.477 242.210 237.283 1.00 65.23 93 PHE D O 1
ATOM 10173 N N . THR D 4 94 ? 196.233 240.083 237.410 1.00 69.82 94 THR D N 1
ATOM 10174 C CA . THR D 4 94 ? 197.538 240.323 236.813 1.00 69.82 94 THR D CA 1
ATOM 10175 C C . THR D 4 94 ? 197.776 239.218 235.793 1.00 69.82 94 THR D C 1
ATOM 10176 O O . THR D 4 94 ? 196.847 238.522 235.370 1.00 69.82 94 THR D O 1
ATOM 10180 N N . ALA D 4 95 ? 199.029 239.048 235.383 1.00 69.90 95 ALA D N 1
ATOM 10181 C CA . ALA D 4 95 ? 199.377 238.104 234.333 1.00 69.90 95 ALA D CA 1
ATOM 10182 C C . ALA D 4 95 ? 199.800 236.742 234.871 1.00 69.90 95 ALA D C 1
ATOM 10183 O O . ALA D 4 95 ? 200.492 235.997 234.170 1.00 69.90 95 ALA D O 1
ATOM 10185 N N . ASP D 4 96 ? 199.410 236.394 236.098 1.00 69.88 96 ASP D N 1
ATOM 10186 C CA . ASP D 4 96 ? 199.684 235.065 236.650 1.00 69.88 96 ASP D CA 1
ATOM 10187 C C . ASP D 4 96 ? 198.386 234.509 237.230 1.00 69.88 96 ASP D C 1
ATOM 10188 O O . ASP D 4 96 ? 198.133 234.586 238.434 1.00 69.88 96 ASP D O 1
ATOM 10193 N N . TYR D 4 97 ? 197.577 233.920 236.362 1.00 66.76 97 TYR D N 1
ATOM 10194 C CA . TYR D 4 97 ? 196.312 233.317 236.744 1.00 66.76 97 TYR D CA 1
ATOM 10195 C C . TYR D 4 97 ? 196.516 231.824 236.999 1.00 66.76 97 TYR D C 1
ATOM 10196 O O . TYR D 4 97 ? 197.645 231.338 237.107 1.00 66.76 97 TYR D O 1
ATOM 10205 N N . SER D 4 98 ? 195.418 231.081 237.110 1.00 65.04 98 SER D N 1
ATOM 10206 C CA . SER D 4 98 ? 195.479 229.624 237.129 1.00 65.04 98 SER D CA 1
ATOM 10207 C C . SER D 4 98 ? 195.570 229.138 235.689 1.00 65.04 98 SER D C 1
ATOM 10208 O O . SER D 4 98 ? 194.580 229.168 234.953 1.00 65.04 98 SER D O 1
ATOM 10211 N N . LYS D 4 99 ? 196.755 228.694 235.286 1.00 62.73 99 LYS D N 1
ATOM 10212 C CA . LYS D 4 99 ? 197.051 228.423 233.882 1.00 62.73 99 LYS D CA 1
ATOM 10213 C C . LYS D 4 99 ? 196.412 227.173 233.259 1.00 62.73 99 LYS D C 1
ATOM 10214 O O . LYS D 4 99 ? 195.872 227.307 232.154 1.00 62.73 99 LYS D O 1
ATOM 10220 N N . PRO D 4 100 ? 196.429 225.966 233.852 1.00 61.49 100 PRO D N 1
ATOM 10221 C CA . PRO D 4 100 ? 195.900 224.805 233.111 1.00 61.49 100 PRO D CA 1
ATOM 10222 C C . PRO D 4 100 ? 194.389 224.789 232.925 1.00 61.49 100 PRO D C 1
ATOM 10223 O O . PRO D 4 100 ? 193.892 223.927 232.192 1.00 61.49 100 PRO D O 1
ATOM 10227 N N . ASN D 4 101 ? 193.650 225.701 233.552 1.00 63.84 101 ASN D N 1
ATOM 10228 C CA . ASN D 4 101 ? 192.228 225.881 233.276 1.00 63.84 101 ASN D CA 1
ATOM 10229 C C . ASN D 4 101 ? 191.870 227.316 233.626 1.00 63.84 101 ASN D C 1
ATOM 10230 O O . ASN D 4 101 ? 192.037 227.726 234.778 1.00 63.84 101 ASN D O 1
ATOM 10235 N N . LEU D 4 102 ? 191.384 228.065 232.640 1.00 60.82 102 LEU D N 1
ATOM 10236 C CA . LEU D 4 102 ? 191.243 229.512 232.778 1.00 60.82 102 LEU D CA 1
ATOM 10237 C C . LEU D 4 102 ? 190.107 229.868 233.727 1.00 60.82 102 LEU D C 1
ATOM 10238 O O . LEU D 4 102 ? 189.017 229.296 233.623 1.00 60.82 102 LEU D O 1
ATOM 10243 N N . PRO D 4 103 ? 190.322 230.793 234.664 1.00 64.25 103 PRO D N 1
ATOM 10244 C CA . PRO D 4 103 ? 189.208 231.294 235.462 1.00 64.25 103 PRO D CA 1
ATOM 10245 C C . PRO D 4 103 ? 188.280 232.134 234.605 1.00 64.25 103 PRO D C 1
ATOM 10246 O O . PRO D 4 103 ? 188.721 232.775 233.637 1.00 64.25 103 PRO D O 1
ATOM 10250 N N . PRO D 4 104 ? 186.976 232.171 234.926 1.00 60.38 104 PRO D N 1
ATOM 10251 C CA . PRO D 4 104 ? 185.998 232.854 234.069 1.00 60.38 104 PRO D CA 1
ATOM 10252 C C . PRO D 4 104 ? 185.923 234.371 234.245 1.00 60.38 104 PRO D C 1
ATOM 10253 O O . PRO D 4 104 ? 184.843 234.951 234.330 1.00 60.38 104 PRO D O 1
ATOM 10257 N N . HIS D 4 105 ? 187.084 235.018 234.310 1.00 64.48 105 HIS D N 1
ATOM 10258 C CA . HIS D 4 105 ? 187.192 236.432 233.994 1.00 64.48 105 HIS D CA 1
ATOM 10259 C C . HIS D 4 105 ? 188.263 236.725 232.956 1.00 64.48 105 HIS D C 1
ATOM 10260 O O . HIS D 4 105 ? 188.143 237.719 232.233 1.00 64.48 105 HIS D O 1
ATOM 10267 N N . TYR D 4 106 ? 189.280 235.871 232.834 1.00 62.09 106 TYR D N 1
ATOM 10268 C CA . TYR D 4 106 ? 190.252 236.015 231.759 1.00 62.09 106 TYR D CA 1
ATOM 10269 C C . TYR D 4 106 ? 189.667 235.558 230.431 1.00 62.09 106 TYR D C 1
ATOM 10270 O O . TYR D 4 106 ? 189.919 236.178 229.390 1.00 62.09 106 TYR D O 1
ATOM 10279 N N . ALA D 4 107 ? 188.853 234.504 230.451 1.00 57.87 107 ALA D N 1
ATOM 10280 C CA . ALA D 4 107 ? 188.153 234.051 229.257 1.00 57.87 107 ALA D CA 1
ATOM 10281 C C . ALA D 4 107 ? 187.019 234.979 228.848 1.00 57.87 107 ALA D C 1
ATOM 10282 O O . ALA D 4 107 ? 186.453 234.793 227.767 1.00 57.87 107 ALA D O 1
ATOM 10284 N N . LEU D 4 108 ? 186.671 235.958 229.681 1.00 59.42 108 LEU D N 1
ATOM 10285 C CA . LEU D 4 108 ? 185.782 237.039 229.286 1.00 59.42 108 LEU D CA 1
ATOM 10286 C C . LEU D 4 108 ? 186.528 238.295 228.878 1.00 59.42 108 LEU D C 1
ATOM 10287 O O . LEU D 4 108 ? 186.052 239.023 228.002 1.00 59.42 108 LEU D O 1
ATOM 10292 N N . PHE D 4 109 ? 187.691 238.554 229.478 1.00 56.16 109 PHE D N 1
ATOM 10293 C CA . PHE D 4 109 ? 188.521 239.666 229.029 1.00 56.16 109 PHE D CA 1
ATOM 10294 C C . PHE D 4 109 ? 189.045 239.431 227.619 1.00 56.16 109 PHE D C 1
ATOM 10295 O O . PHE D 4 109 ? 189.140 240.374 226.826 1.00 56.16 109 PHE D O 1
ATOM 10303 N N . LEU D 4 110 ? 189.369 238.178 227.281 1.00 57.48 110 LEU D N 1
ATOM 10304 C CA . LEU D 4 110 ? 189.802 237.875 225.917 1.00 57.48 110 LEU D CA 1
ATOM 10305 C C . LEU D 4 110 ? 188.676 238.087 224.912 1.00 57.48 110 LEU D C 1
ATOM 10306 O O . LEU D 4 110 ? 188.906 238.635 223.826 1.00 57.48 110 LEU D O 1
ATOM 10311 N N . LYS D 4 111 ? 187.452 237.684 225.264 1.00 60.50 111 LYS D N 1
ATOM 10312 C CA . LYS D 4 111 ? 186.319 237.890 224.368 1.00 60.50 111 LYS D CA 1
ATOM 10313 C C . LYS D 4 111 ? 185.986 239.370 224.235 1.00 60.50 111 LYS D C 1
ATOM 10314 O O . LYS D 4 111 ? 185.646 239.837 223.142 1.00 60.50 111 LYS D O 1
ATOM 10320 N N . ALA D 4 112 ? 186.125 240.129 225.323 1.00 57.10 112 ALA D N 1
ATOM 10321 C CA . ALA D 4 112 ? 185.870 241.563 225.260 1.00 57.10 112 ALA D CA 1
ATOM 10322 C C . ALA D 4 112 ? 186.912 242.275 224.409 1.00 57.10 112 ALA D C 1
ATOM 10323 O O . ALA D 4 112 ? 186.572 243.174 223.630 1.00 57.10 112 ALA D O 1
ATOM 10325 N N . LEU D 4 113 ? 188.177 241.867 224.520 1.00 55.67 113 LEU D N 1
ATOM 10326 C CA . LEU D 4 113 ? 189.226 242.481 223.716 1.00 55.67 113 LEU D CA 1
ATOM 10327 C C . LEU D 4 113 ? 189.073 242.133 222.242 1.00 55.67 113 LEU D C 1
ATOM 10328 O O . LEU D 4 113 ? 189.263 242.994 221.374 1.00 55.67 113 LEU D O 1
ATOM 10333 N N . ARG D 4 114 ? 188.700 240.887 221.942 1.00 58.01 114 ARG D N 1
ATOM 10334 C CA . ARG D 4 114 ? 188.497 240.478 220.556 1.00 58.01 114 ARG D CA 1
ATOM 10335 C C . ARG D 4 114 ? 187.295 241.183 219.938 1.00 58.01 114 ARG D C 1
ATOM 10336 O O . ARG D 4 114 ? 187.345 241.606 218.774 1.00 58.01 114 ARG D O 1
ATOM 10344 N N . ARG D 4 115 ? 186.228 241.367 220.720 1.00 61.77 115 ARG D N 1
ATOM 10345 C CA . ARG D 4 115 ? 185.056 242.074 220.220 1.00 61.77 115 ARG D CA 1
ATOM 10346 C C . ARG D 4 115 ? 185.347 243.553 220.008 1.00 61.77 115 ARG D C 1
ATOM 10347 O O . ARG D 4 115 ? 184.892 244.139 219.019 1.00 61.77 115 ARG D O 1
ATOM 10355 N N . LYS D 4 116 ? 186.122 244.164 220.912 1.00 58.10 116 LYS D N 1
ATOM 10356 C CA . LYS D 4 116 ? 186.519 245.559 220.745 1.00 58.10 116 LYS D CA 1
ATOM 10357 C C . LYS D 4 116 ? 187.388 245.747 219.507 1.00 58.10 116 LYS D C 1
ATOM 10358 O O . LYS D 4 116 ? 187.204 246.713 218.754 1.00 58.10 116 LYS D O 1
ATOM 10364 N N . ILE D 4 117 ? 188.302 244.803 219.255 1.00 57.24 117 ILE D N 1
ATOM 10365 C CA . ILE D 4 117 ? 189.180 244.900 218.092 1.00 57.24 117 ILE D CA 1
ATOM 10366 C C . ILE D 4 117 ? 188.388 244.746 216.801 1.00 57.24 117 ILE D C 1
ATOM 10367 O O . ILE D 4 117 ? 188.573 245.525 215.859 1.00 57.24 117 ILE D O 1
ATOM 10372 N N . TYR D 4 118 ? 187.459 243.788 216.747 1.00 55.91 118 TYR D N 1
ATOM 10373 C CA . TYR D 4 118 ? 186.708 243.594 215.507 1.00 55.91 118 TYR D CA 1
ATOM 10374 C C . TYR D 4 118 ? 185.714 244.725 215.260 1.00 55.91 118 TYR D C 1
ATOM 10375 O O . TYR D 4 118 ? 185.516 245.130 214.110 1.00 55.91 118 TYR D O 1
ATOM 10384 N N . ILE D 4 119 ? 185.127 245.290 216.319 1.00 60.76 119 ILE D N 1
ATOM 10385 C CA . ILE D 4 119 ? 184.199 246.405 216.138 1.00 60.76 119 ILE D CA 1
ATOM 10386 C C . ILE D 4 119 ? 184.945 247.659 215.690 1.00 60.76 119 ILE D C 1
ATOM 10387 O O . ILE D 4 119 ? 184.514 248.351 214.757 1.00 60.76 119 ILE D O 1
ATOM 10392 N N . ASN D 4 120 ? 186.089 247.955 216.318 1.00 62.79 120 ASN D N 1
ATOM 10393 C CA . ASN D 4 120 ? 186.870 249.118 215.909 1.00 62.79 120 ASN D CA 1
ATOM 10394 C C . ASN D 4 120 ? 187.446 248.945 214.508 1.00 62.79 120 ASN D C 1
ATOM 10395 O O . ASN D 4 120 ? 187.521 249.909 213.737 1.00 62.79 120 ASN D O 1
ATOM 10400 N N . LEU D 4 121 ? 187.821 247.716 214.145 1.00 64.95 121 LEU D N 1
ATOM 10401 C CA . LEU D 4 121 ? 188.358 247.464 212.813 1.00 64.95 121 LEU D CA 1
ATOM 10402 C C . LEU D 4 121 ? 187.268 247.548 211.758 1.00 64.95 121 LEU D C 1
ATOM 10403 O O . LEU D 4 121 ? 187.528 247.936 210.615 1.00 64.95 121 LEU D O 1
ATOM 10408 N N . ALA D 4 122 ? 186.037 247.191 212.123 1.00 64.07 122 ALA D N 1
ATOM 10409 C CA . ALA D 4 122 ? 184.933 247.321 211.184 1.00 64.07 122 ALA D CA 1
ATOM 10410 C C . ALA D 4 122 ? 184.516 248.775 211.021 1.00 64.07 122 ALA D C 1
ATOM 10411 O O . ALA D 4 122 ? 184.114 249.193 209.930 1.00 64.07 122 ALA D O 1
ATOM 10413 N N . LEU D 4 123 ? 184.604 249.562 212.096 1.00 63.53 123 LEU D N 1
ATOM 10414 C CA . LEU D 4 123 ? 184.194 250.961 212.013 1.00 63.53 123 LEU D CA 1
ATOM 10415 C C . LEU D 4 123 ? 185.246 251.816 211.319 1.00 63.53 123 LEU D C 1
ATOM 10416 O O . LEU D 4 123 ? 184.905 252.783 210.630 1.00 63.53 123 LEU D O 1
ATOM 10421 N N . GLY D 4 124 ? 186.528 251.492 211.502 1.00 65.32 124 GLY D N 1
ATOM 10422 C CA . GLY D 4 124 ? 187.576 252.277 210.873 1.00 65.32 124 GLY D CA 1
ATOM 10423 C C . GLY D 4 124 ? 187.643 252.100 209.371 1.00 65.32 124 GLY D C 1
ATOM 10424 O O . GLY D 4 124 ? 188.009 253.031 208.650 1.00 65.32 124 GLY D O 1
ATOM 10425 N N . SER D 4 125 ? 187.292 250.916 208.878 1.00 71.60 125 SER D N 1
ATOM 10426 C CA . SER D 4 125 ? 187.260 250.670 207.447 1.00 71.60 125 SER D CA 1
ATOM 10427 C C . SER D 4 125 ? 186.000 251.273 206.836 1.00 71.60 125 SER D C 1
ATOM 10428 O O . SER D 4 125 ? 185.083 251.709 207.535 1.00 71.60 125 SER D O 1
ATOM 10431 N N . HIS D 4 126 ? 185.950 251.278 205.504 1.00 78.17 126 HIS D N 1
ATOM 10432 C CA . HIS D 4 126 ? 184.832 251.875 204.773 1.00 78.17 126 HIS D CA 1
ATOM 10433 C C . HIS D 4 126 ? 183.697 250.860 204.618 1.00 78.17 126 HIS D C 1
ATOM 10434 O O . HIS D 4 126 ? 183.375 250.412 203.516 1.00 78.17 126 HIS D O 1
ATOM 10441 N N . ASN D 4 127 ? 183.073 250.538 205.766 1.00 73.52 127 ASN D N 1
ATOM 10442 C CA . ASN D 4 127 ? 181.932 249.633 205.976 1.00 73.52 127 ASN D CA 1
ATOM 10443 C C . ASN D 4 127 ? 181.973 248.360 205.135 1.00 73.52 127 ASN D C 1
ATOM 10444 O O . ASN D 4 127 ? 180.948 247.902 204.622 1.00 73.52 127 ASN D O 1
ATOM 10449 N N . LYS D 4 128 ? 183.158 247.765 205.025 1.00 74.13 128 LYS D N 1
ATOM 10450 C CA . LYS D 4 128 ? 183.418 246.708 204.061 1.00 74.13 128 LYS D CA 1
ATOM 10451 C C . LYS D 4 128 ? 183.897 245.418 204.710 1.00 74.13 128 LYS D C 1
ATOM 10452 O O . LYS D 4 128 ? 184.474 244.577 204.016 1.00 74.13 128 LYS D O 1
ATOM 10458 N N . LEU D 4 129 ? 183.674 245.232 206.011 1.00 67.72 129 LEU D N 1
ATOM 10459 C CA . LEU D 4 129 ? 184.329 244.147 206.739 1.00 67.72 129 LEU D CA 1
ATOM 10460 C C . LEU D 4 129 ? 183.547 243.877 208.018 1.00 67.72 129 LEU D C 1
ATOM 10461 O O . LEU D 4 129 ? 183.417 244.775 208.852 1.00 67.72 129 LEU D O 1
ATOM 10466 N N . ILE D 4 130 ? 183.033 242.655 208.176 1.00 65.38 130 ILE D N 1
ATOM 10467 C CA . ILE D 4 130 ? 182.260 242.282 209.356 1.00 65.38 130 ILE D CA 1
ATOM 10468 C C . ILE D 4 130 ? 182.967 241.171 210.113 1.00 65.38 130 ILE D C 1
ATOM 10469 O O . ILE D 4 130 ? 183.788 240.434 209.570 1.00 65.38 130 ILE D O 1
ATOM 10474 N N . GLN D 4 131 ? 182.596 241.037 211.380 1.00 60.16 131 GLN D N 1
ATOM 10475 C CA . GLN D 4 131 ? 183.057 239.934 212.208 1.00 60.16 131 GLN D CA 1
ATOM 10476 C C . GLN D 4 131 ? 182.237 238.689 211.899 1.00 60.16 131 GLN D C 1
ATOM 10477 O O . GLN D 4 131 ? 181.027 238.661 212.143 1.00 60.16 131 GLN D O 1
ATOM 10483 N N . PHE D 4 132 ? 182.891 237.661 211.368 1.00 59.54 132 PHE D N 1
ATOM 10484 C CA . PHE D 4 132 ? 182.265 236.367 211.125 1.00 59.54 132 PHE D CA 1
ATOM 10485 C C . PHE D 4 132 ? 182.273 235.481 212.363 1.00 59.54 132 PHE D C 1
ATOM 10486 O O . PHE D 4 132 ? 181.693 234.392 212.342 1.00 59.54 132 PHE D O 1
ATOM 10494 N N . GLY D 4 133 ? 182.889 235.936 213.447 1.00 59.63 133 GLY D N 1
ATOM 10495 C CA . GLY D 4 133 ? 183.121 235.102 214.604 1.00 59.63 133 GLY D CA 1
ATOM 10496 C C . GLY D 4 133 ? 184.527 234.559 214.513 1.00 59.63 133 GLY D C 1
ATOM 10497 O O . GLY D 4 133 ? 184.775 233.631 213.738 1.00 59.63 133 GLY D O 1
ATOM 10498 N N . ASN D 4 134 ? 185.442 235.150 215.292 1.00 57.38 134 ASN D N 1
ATOM 10499 C CA . ASN D 4 134 ? 186.888 234.897 215.226 1.00 57.38 134 ASN D CA 1
ATOM 10500 C C . ASN D 4 134 ? 187.439 235.084 213.814 1.00 57.38 134 ASN D C 1
ATOM 10501 O O . ASN D 4 134 ? 188.338 234.362 213.380 1.00 57.38 134 ASN D O 1
ATOM 10506 N N . ALA D 4 135 ? 186.905 236.070 213.096 1.00 60.29 135 ALA D N 1
ATOM 10507 C CA . ALA D 4 135 ? 187.311 236.332 211.722 1.00 60.29 135 ALA D CA 1
ATOM 10508 C C . ALA D 4 135 ? 186.898 237.746 211.346 1.00 60.29 135 ALA D C 1
ATOM 10509 O O . ALA D 4 135 ? 186.155 238.410 212.070 1.00 60.29 135 ALA D O 1
ATOM 10511 N N . CYS D 4 136 ? 187.395 238.201 210.195 1.00 67.27 136 CYS D N 1
ATOM 10512 C CA . CYS D 4 136 ? 186.920 239.455 209.607 1.00 67.27 136 CYS D CA 1
ATOM 10513 C C . CYS D 4 136 ? 187.013 239.323 208.084 1.00 67.27 136 CYS D C 1
ATOM 10514 O O . CYS D 4 136 ? 188.058 239.579 207.484 1.00 67.27 136 CYS D O 1
ATOM 10517 N N . ILE D 4 137 ? 185.901 238.936 207.471 1.00 66.07 137 ILE D N 1
ATOM 10518 C CA . ILE D 4 137 ? 185.821 238.678 206.037 1.00 66.07 137 ILE D CA 1
ATOM 10519 C C . ILE D 4 137 ? 185.181 239.876 205.350 1.00 66.07 137 ILE D C 1
ATOM 10520 O O . ILE D 4 137 ? 184.184 240.425 205.835 1.00 66.07 137 ILE D O 1
ATOM 10525 N N . SER D 4 138 ? 185.765 240.300 204.229 1.00 68.28 138 SER D N 1
ATOM 10526 C CA . SER D 4 138 ? 185.236 241.430 203.478 1.00 68.28 138 SER D CA 1
ATOM 10527 C C . SER D 4 138 ? 183.938 241.068 202.769 1.00 68.28 138 SER D C 1
ATOM 10528 O O . SER D 4 138 ? 183.747 239.928 202.338 1.00 68.28 138 SER D O 1
ATOM 10531 N N . LEU D 4 139 ? 183.041 242.053 202.648 1.00 69.28 139 LEU D N 1
ATOM 10532 C CA . LEU D 4 139 ? 181.797 241.839 201.913 1.00 69.28 139 LEU D CA 1
ATOM 10533 C C . LEU D 4 139 ? 182.057 241.694 200.423 1.00 69.28 139 LEU D C 1
ATOM 10534 O O . LEU D 4 139 ? 181.376 240.922 199.743 1.00 69.28 139 LEU D O 1
ATOM 10539 N N . SER D 4 140 ? 183.006 242.452 199.892 1.00 72.15 140 SER D N 1
ATOM 10540 C CA . SER D 4 140 ? 183.473 242.184 198.546 1.00 72.15 140 SER D CA 1
ATOM 10541 C C . SER D 4 140 ? 184.481 241.042 198.578 1.00 72.15 140 SER D C 1
ATOM 10542 O O . SER D 4 140 ? 185.011 240.678 199.630 1.00 72.15 140 SER D O 1
ATOM 10545 N N . GLY D 4 141 ? 184.736 240.463 197.412 1.00 69.99 141 GLY D N 1
ATOM 10546 C CA . GLY D 4 141 ? 185.672 239.360 197.347 1.00 69.99 141 GLY D CA 1
ATOM 10547 C C . GLY D 4 141 ? 187.095 239.797 197.072 1.00 69.99 141 GLY D C 1
ATOM 10548 O O . GLY D 4 141 ? 187.749 239.251 196.180 1.00 69.99 141 GLY D O 1
ATOM 10549 N N . VAL D 4 142 ? 187.592 240.775 197.821 1.00 71.92 142 VAL D N 1
ATOM 10550 C CA . VAL D 4 142 ? 188.949 241.266 197.591 1.00 71.92 142 VAL D CA 1
ATOM 10551 C C . VAL D 4 142 ? 189.988 240.323 198.203 1.00 71.92 142 VAL D C 1
ATOM 10552 O O . VAL D 4 142 ? 190.885 239.896 197.461 1.00 71.92 142 VAL D O 1
ATOM 10556 N N . PRO D 4 143 ? 189.959 239.936 199.525 1.00 69.28 143 PRO D N 1
ATOM 10557 C CA . PRO D 4 143 ? 191.006 239.009 199.977 1.00 69.28 143 PRO D CA 1
ATOM 10558 C C . PRO D 4 143 ? 190.719 237.559 199.619 1.00 69.28 143 PRO D C 1
ATOM 10559 O O . PRO D 4 143 ? 191.635 236.830 199.225 1.00 69.28 143 PRO D O 1
ATOM 10563 N N . ASN D 4 144 ? 189.445 237.165 199.712 1.00 71.00 144 ASN D N 1
ATOM 10564 C CA . ASN D 4 144 ? 188.979 235.777 199.607 1.00 71.00 144 ASN D CA 1
ATOM 10565 C C . ASN D 4 144 ? 189.713 234.858 200.587 1.00 71.00 144 ASN D C 1
ATOM 10566 O O . ASN D 4 144 ? 190.123 233.745 200.250 1.00 71.00 144 ASN D O 1
ATOM 10571 N N . TYR D 4 145 ? 189.880 235.341 201.817 1.00 67.30 145 TYR D N 1
ATOM 10572 C CA . TYR D 4 145 ? 190.297 234.503 202.936 1.00 67.30 145 TYR D CA 1
ATOM 10573 C C . TYR D 4 145 ? 189.817 235.146 204.228 1.00 67.30 145 TYR D C 1
ATOM 10574 O O . TYR D 4 145 ? 189.377 236.297 204.249 1.00 67.30 145 TYR D O 1
ATOM 10583 N N . LEU D 4 146 ? 189.918 234.387 205.313 1.00 61.38 146 LEU D N 1
ATOM 10584 C CA . LEU D 4 146 ? 189.530 234.853 206.637 1.00 61.38 146 LEU D CA 1
ATOM 10585 C C . LEU D 4 146 ? 190.767 235.334 207.379 1.00 61.38 146 LEU D C 1
ATOM 10586 O O . LEU D 4 146 ? 191.711 234.563 207.583 1.00 61.38 146 LEU D O 1
ATOM 10591 N N . VAL D 4 147 ? 190.756 236.595 207.779 1.00 56.11 147 VAL D N 1
ATOM 10592 C CA . VAL D 4 147 ? 191.770 237.143 208.667 1.00 56.11 147 VAL D CA 1
ATOM 10593 C C . VAL D 4 147 ? 191.269 236.984 210.093 1.00 56.11 147 VAL D C 1
ATOM 10594 O O . VAL D 4 147 ? 190.133 237.353 210.401 1.00 56.11 147 VAL D O 1
ATOM 10598 N N . GLN D 4 148 ? 192.102 236.421 210.961 1.00 57.65 148 GLN D N 1
ATOM 10599 C CA . GLN D 4 148 ? 191.705 236.078 212.319 1.00 57.65 148 GLN D CA 1
ATOM 10600 C C . GLN D 4 148 ? 192.664 236.733 213.296 1.00 57.65 148 GLN D C 1
ATOM 10601 O O . GLN D 4 148 ? 193.863 236.433 213.290 1.00 57.65 148 GLN D O 1
ATOM 10607 N N . LEU D 4 149 ? 192.136 237.632 214.118 1.00 57.64 149 LEU D N 1
ATOM 10608 C CA . LEU D 4 149 ? 192.891 238.312 215.161 1.00 57.64 149 LEU D CA 1
ATOM 10609 C C . LEU D 4 149 ? 192.611 237.596 216.475 1.00 57.64 149 LEU D C 1
ATOM 10610 O O . LEU D 4 149 ? 191.458 237.536 216.911 1.00 57.64 149 LEU D O 1
ATOM 10615 N N . GLU D 4 150 ? 193.648 237.057 217.104 1.00 62.26 150 GLU D N 1
ATOM 10616 C CA . GLU D 4 150 ? 193.471 236.321 218.356 1.00 62.26 150 GLU D CA 1
ATOM 10617 C C . GLU D 4 150 ? 194.287 236.973 219.458 1.00 62.26 150 GLU D C 1
ATOM 10618 O O . GLU D 4 150 ? 195.530 236.912 219.419 1.00 62.26 150 GLU D O 1
ATOM 10624 N N . PRO D 4 151 ? 193.663 237.620 220.432 1.00 55.03 151 PRO D N 1
ATOM 10625 C CA . PRO D 4 151 ? 194.426 238.237 221.515 1.00 55.03 151 PRO D CA 1
ATOM 10626 C C . PRO D 4 151 ? 194.843 237.211 222.553 1.00 55.03 151 PRO D C 1
ATOM 10627 O O . PRO D 4 151 ? 194.207 236.174 222.736 1.00 55.03 151 PRO D O 1
ATOM 10631 N N . HIS D 4 152 ? 195.932 237.533 223.245 1.00 58.65 152 HIS D N 1
ATOM 10632 C CA . HIS D 4 152 ? 196.452 236.690 224.309 1.00 58.65 152 HIS D CA 1
ATOM 10633 C C . HIS D 4 152 ? 197.314 237.548 225.219 1.00 58.65 152 HIS D C 1
ATOM 10634 O O . HIS D 4 152 ? 197.877 238.556 224.789 1.00 58.65 152 HIS D O 1
ATOM 10641 N N . LEU D 4 153 ? 197.383 237.160 226.487 1.00 58.44 153 LEU D N 1
ATOM 10642 C CA . LEU D 4 153 ? 198.219 237.827 227.475 1.00 58.44 153 LEU D CA 1
ATOM 10643 C C . LEU D 4 153 ? 199.203 236.814 228.036 1.00 58.44 153 LEU D C 1
ATOM 10644 O O . LEU D 4 153 ? 198.794 235.781 228.575 1.00 58.44 153 LEU D O 1
ATOM 10649 N N . PHE D 4 154 ? 200.494 237.111 227.919 1.00 60.07 154 PHE D N 1
ATOM 10650 C CA . PHE D 4 154 ? 201.537 236.203 228.376 1.00 60.07 154 PHE D CA 1
ATOM 10651 C C . PHE D 4 154 ? 201.678 236.281 229.894 1.00 60.07 154 PHE D C 1
ATOM 10652 O O . PHE D 4 154 ? 200.900 236.938 230.589 1.00 60.07 154 PHE D O 1
ATOM 10660 N N . VAL D 4 155 ? 202.704 235.617 230.428 1.00 60.27 155 VAL D N 1
ATOM 10661 C CA . VAL D 4 155 ? 202.849 235.504 231.875 1.00 60.27 155 VAL D CA 1
ATOM 10662 C C . VAL D 4 155 ? 203.646 236.652 232.479 1.00 60.27 155 VAL D C 1
ATOM 10663 O O . VAL D 4 155 ? 203.613 236.836 233.705 1.00 60.27 155 VAL D O 1
ATOM 10667 N N . ASN D 4 156 ? 204.345 237.444 231.666 1.00 61.78 156 ASN D N 1
ATOM 10668 C CA . ASN D 4 156 ? 205.013 238.640 232.161 1.00 61.78 156 ASN D CA 1
ATOM 10669 C C . ASN D 4 156 ? 204.243 239.920 231.866 1.00 61.78 156 ASN D C 1
ATOM 10670 O O . ASN D 4 156 ? 204.709 241.003 232.234 1.00 61.78 156 ASN D O 1
ATOM 10675 N N . GLY D 4 157 ? 203.087 239.825 231.218 1.00 63.31 157 GLY D N 1
ATOM 10676 C CA . GLY D 4 157 ? 202.248 240.987 231.012 1.00 63.31 157 GLY D CA 1
ATOM 10677 C C . GLY D 4 157 ? 202.378 241.608 229.639 1.00 63.31 157 GLY D C 1
ATOM 10678 O O . GLY D 4 157 ? 202.237 242.823 229.481 1.00 63.31 157 GLY D O 1
ATOM 10679 N N . ASP D 4 158 ? 202.638 240.781 228.637 1.00 63.30 158 ASP D N 1
ATOM 10680 C CA . ASP D 4 158 ? 202.847 241.232 227.268 1.00 63.30 158 ASP D CA 1
ATOM 10681 C C . ASP D 4 158 ? 201.597 240.875 226.476 1.00 63.30 158 ASP D C 1
ATOM 10682 O O . ASP D 4 158 ? 201.476 239.772 225.945 1.00 63.30 158 ASP D O 1
ATOM 10687 N N . LEU D 4 159 ? 200.662 241.818 226.410 1.00 58.05 159 LEU D N 1
ATOM 10688 C CA . LEU D 4 159 ? 199.407 241.607 225.698 1.00 58.05 159 LEU D CA 1
ATOM 10689 C C . LEU D 4 159 ? 199.669 241.641 224.200 1.00 58.05 159 LEU D C 1
ATOM 10690 O O . LEU D 4 159 ? 199.888 242.711 223.626 1.00 58.05 159 LEU D O 1
ATOM 10695 N N . THR D 4 160 ? 199.662 240.475 223.566 1.00 57.11 160 THR D N 1
ATOM 10696 C CA . THR D 4 160 ? 199.946 240.358 222.147 1.00 57.11 160 THR D CA 1
ATOM 10697 C C . THR D 4 160 ? 198.706 239.906 221.390 1.00 57.11 160 THR D C 1
ATOM 10698 O O . THR D 4 160 ? 197.746 239.391 221.965 1.00 57.11 160 THR D O 1
ATOM 10702 N N . VAL D 4 161 ? 198.729 240.136 220.084 1.00 55.33 161 VAL D N 1
ATOM 10703 C CA . VAL D 4 161 ? 197.716 239.630 219.173 1.00 55.33 161 VAL D CA 1
ATOM 10704 C C . VAL D 4 161 ? 198.418 238.772 218.134 1.00 55.33 161 VAL D C 1
ATOM 10705 O O . VAL D 4 161 ? 199.479 239.149 217.628 1.00 55.33 161 VAL D O 1
ATOM 10709 N N . SER D 4 162 ? 197.832 237.624 217.819 1.00 55.43 162 SER D N 1
ATOM 10710 C CA . SER D 4 162 ? 198.342 236.746 216.779 1.00 55.43 162 SER D CA 1
ATOM 10711 C C . SER D 4 162 ? 197.443 236.844 215.557 1.00 55.43 162 SER D C 1
ATOM 10712 O O . SER D 4 162 ? 196.214 236.902 215.682 1.00 55.43 162 SER D O 1
ATOM 10715 N N . LEU D 4 163 ? 198.058 236.872 214.379 1.00 57.01 163 LEU D N 1
ATOM 10716 C CA . LEU D 4 163 ? 197.343 236.992 213.117 1.00 57.01 163 LEU D CA 1
ATOM 10717 C C . LEU D 4 163 ? 197.304 235.646 212.413 1.00 57.01 163 LEU D C 1
ATOM 10718 O O . LEU D 4 163 ? 198.303 234.923 212.378 1.00 57.01 163 LEU D O 1
ATOM 10723 N N . CYS D 4 164 ? 196.147 235.311 211.852 1.00 62.82 164 CYS D N 1
ATOM 10724 C CA . CYS D 4 164 ? 196.001 234.087 211.083 1.00 62.82 164 CYS D CA 1
ATOM 10725 C C . CYS D 4 164 ? 195.275 234.403 209.788 1.00 62.82 164 CYS D C 1
ATOM 10726 O O . CYS D 4 164 ? 194.480 235.339 209.715 1.00 62.82 164 CYS D O 1
ATOM 10729 N N . ALA D 4 165 ? 195.538 233.597 208.766 1.00 65.04 165 ALA D N 1
ATOM 10730 C CA . ALA D 4 165 ? 194.931 233.803 207.450 1.00 65.04 165 ALA D CA 1
ATOM 10731 C C . ALA D 4 165 ? 194.475 232.443 206.932 1.00 65.04 165 ALA D C 1
ATOM 10732 O O . ALA D 4 165 ? 195.236 231.730 206.274 1.00 65.04 165 ALA D O 1
ATOM 10734 N N . LYS D 4 166 ? 193.229 232.094 207.226 1.00 67.49 166 LYS D N 1
ATOM 10735 C CA . LYS D 4 166 ? 192.676 230.819 206.796 1.00 67.49 166 LYS D CA 1
ATOM 10736 C C . LYS D 4 166 ? 192.117 230.970 205.393 1.00 67.49 166 LYS D C 1
ATOM 10737 O O . LYS D 4 166 ? 191.268 231.829 205.150 1.00 67.49 166 LYS D O 1
ATOM 10743 N N . ASN D 4 167 ? 192.583 230.130 204.479 1.00 69.92 167 ASN D N 1
ATOM 10744 C CA . ASN D 4 167 ? 192.194 230.250 203.076 1.00 69.92 167 ASN D CA 1
ATOM 10745 C C . ASN D 4 167 ? 190.956 229.418 202.760 1.00 69.92 167 ASN D C 1
ATOM 10746 O O . ASN D 4 167 ? 190.952 228.606 201.839 1.00 69.92 167 ASN D O 1
ATOM 10751 N N . MET D 4 168 ? 189.890 229.619 203.526 1.00 67.25 168 MET D N 1
ATOM 10752 C CA . MET D 4 168 ? 188.635 228.955 203.226 1.00 67.25 168 MET D CA 1
ATOM 10753 C C . MET D 4 168 ? 187.979 229.615 202.018 1.00 67.25 168 MET D C 1
ATOM 10754 O O . MET D 4 168 ? 188.320 230.733 201.628 1.00 67.25 168 MET D O 1
ATOM 10759 N N . GLY D 4 169 ? 187.025 228.909 201.422 1.00 65.06 169 GLY D N 1
ATOM 10760 C CA . GLY D 4 169 ? 186.405 229.388 200.203 1.00 65.06 169 GLY D CA 1
ATOM 10761 C C . GLY D 4 169 ? 185.136 230.186 200.413 1.00 65.06 169 GLY D C 1
ATOM 10762 O O . GLY D 4 169 ? 184.192 230.059 199.630 1.00 65.06 169 GLY D O 1
ATOM 10763 N N . LEU D 4 170 ? 185.098 231.015 201.453 1.00 63.96 170 LEU D N 1
ATOM 10764 C CA . LEU D 4 170 ? 183.892 231.769 201.789 1.00 63.96 170 LEU D CA 1
ATOM 10765 C C . LEU D 4 170 ? 183.713 232.896 200.782 1.00 63.96 170 LEU D C 1
ATOM 10766 O O . LEU D 4 170 ? 184.411 233.910 200.830 1.00 63.96 170 LEU D O 1
ATOM 10771 N N . VAL D 4 171 ? 182.767 232.716 199.866 1.00 66.86 171 VAL D N 1
ATOM 10772 C CA . VAL D 4 171 ? 182.475 233.691 198.818 1.00 66.86 171 VAL D CA 1
ATOM 10773 C C . VAL D 4 171 ? 181.097 234.292 199.078 1.00 66.86 171 VAL D C 1
ATOM 10774 O O . VAL D 4 171 ? 180.141 233.553 199.350 1.00 66.86 171 VAL D O 1
ATOM 10778 N N . PRO D 4 172 ? 180.952 235.615 199.044 1.00 68.80 172 PRO D N 1
ATOM 10779 C CA . PRO D 4 172 ? 179.627 236.224 199.210 1.00 68.80 172 PRO D CA 1
ATOM 10780 C C . PRO D 4 172 ? 178.748 236.001 197.993 1.00 68.80 172 PRO D C 1
ATOM 10781 O O . PRO D 4 172 ? 179.212 236.032 196.851 1.00 68.80 172 PRO D O 1
ATOM 10785 N N . MET D 4 173 ? 177.463 235.776 198.245 1.00 77.41 173 MET D N 1
ATOM 10786 C CA . MET D 4 173 ? 176.500 235.559 197.178 1.00 77.41 173 MET D CA 1
ATOM 10787 C C . MET D 4 173 ? 175.504 236.709 197.133 1.00 77.41 173 MET D C 1
ATOM 10788 O O . MET D 4 173 ? 175.355 237.470 198.092 1.00 77.41 173 MET D O 1
ATOM 10793 N N . LYS D 4 174 ? 174.826 236.833 195.993 1.00 79.80 174 LYS D N 1
ATOM 10794 C CA . LYS D 4 174 ? 173.917 237.949 195.761 1.00 79.80 174 LYS D CA 1
ATOM 10795 C C . LYS D 4 174 ? 172.585 237.469 195.198 1.00 79.80 174 LYS D C 1
ATOM 10796 O O . LYS D 4 174 ? 172.265 236.279 195.285 1.00 79.80 174 LYS D O 1
ATOM 10802 N N . GLU D 4 175 ? 171.797 238.397 194.640 1.00 82.92 175 GLU D N 1
ATOM 10803 C CA . GLU D 4 175 ? 170.503 238.043 194.060 1.00 82.92 175 GLU D CA 1
ATOM 10804 C C . GLU D 4 175 ? 170.657 237.135 192.848 1.00 82.92 175 GLU D C 1
ATOM 10805 O O . GLU D 4 175 ? 169.826 236.246 192.629 1.00 82.92 175 GLU D O 1
ATOM 10811 N N . GLU D 4 176 ? 171.724 237.311 192.072 1.00 85.66 176 GLU D N 1
ATOM 10812 C CA . GLU D 4 176 ? 171.978 236.456 190.912 1.00 85.66 176 GLU D CA 1
ATOM 10813 C C . GLU D 4 176 ? 172.742 235.194 191.303 1.00 85.66 176 GLU D C 1
ATOM 10814 O O . GLU D 4 176 ? 173.714 234.802 190.660 1.00 85.66 176 GLU D O 1
ATOM 10820 N N . ASN D 4 177 ? 172.285 234.546 192.372 1.00 85.41 177 ASN D N 1
ATOM 10821 C CA . ASN D 4 177 ? 172.722 233.213 192.743 1.00 85.41 177 ASN D CA 1
ATOM 10822 C C . ASN D 4 177 ? 171.581 232.370 193.287 1.00 85.41 177 ASN D C 1
ATOM 10823 O O . ASN D 4 177 ? 171.805 231.203 193.614 1.00 85.41 177 ASN D O 1
ATOM 10828 N N . LEU D 4 178 ? 170.369 232.915 193.397 1.00 84.05 178 LEU D N 1
ATOM 10829 C CA . LEU D 4 178 ? 169.246 232.210 194.014 1.00 84.05 178 LEU D CA 1
ATOM 10830 C C . LEU D 4 178 ? 168.557 231.284 193.009 1.00 84.05 178 LEU D C 1
ATOM 10831 O O . LEU D 4 178 ? 167.375 231.411 192.695 1.00 84.05 178 LEU D O 1
ATOM 10836 N N . GLU D 4 179 ? 169.336 230.332 192.506 1.00 86.77 179 GLU D N 1
ATOM 10837 C CA . GLU D 4 179 ? 168.887 229.323 191.565 1.00 86.77 179 GLU D CA 1
ATOM 10838 C C . GLU D 4 179 ? 169.392 227.973 192.048 1.00 86.77 179 GLU D C 1
ATOM 10839 O O . GLU D 4 179 ? 170.054 227.871 193.084 1.00 86.77 179 GLU D O 1
ATOM 10845 N N . GLU D 4 180 ? 169.073 226.924 191.294 1.00 86.03 180 GLU D N 1
ATOM 10846 C CA . GLU D 4 180 ? 169.415 225.579 191.736 1.00 86.03 180 GLU D CA 1
ATOM 10847 C C . GLU D 4 180 ? 170.902 225.285 191.588 1.00 86.03 180 GLU D C 1
ATOM 10848 O O . GLU D 4 180 ? 171.459 224.535 192.398 1.00 86.03 180 GLU D O 1
ATOM 10854 N N . SER D 4 181 ? 171.559 225.897 190.596 1.00 81.82 181 SER D N 1
ATOM 10855 C CA . SER D 4 181 ? 172.965 225.627 190.308 1.00 81.82 181 SER D CA 1
ATOM 10856 C C . SER D 4 181 ? 173.908 226.124 191.398 1.00 81.82 181 SER D C 1
ATOM 10857 O O . SER D 4 181 ? 175.044 225.648 191.477 1.00 81.82 181 SER D O 1
ATOM 10860 N N . PHE D 4 182 ? 173.474 227.069 192.228 1.00 81.01 182 PHE D N 1
ATOM 10861 C CA . PHE D 4 182 ? 174.276 227.558 193.340 1.00 81.01 182 PHE D CA 1
ATOM 10862 C C . PHE D 4 182 ? 173.785 227.023 194.677 1.00 81.01 182 PHE D C 1
ATOM 10863 O O . PHE D 4 182 ? 174.583 226.545 195.485 1.00 81.01 182 PHE D O 1
ATOM 10871 N N . LEU D 4 183 ? 172.477 227.091 194.925 1.00 80.33 183 LEU D N 1
ATOM 10872 C CA . LEU D 4 183 ? 171.911 226.625 196.184 1.00 80.33 183 LEU D CA 1
ATOM 10873 C C . LEU D 4 183 ? 171.895 225.107 196.314 1.00 80.33 183 LEU D C 1
ATOM 10874 O O . LEU D 4 183 ? 171.638 224.606 197.413 1.00 80.33 183 LEU D O 1
ATOM 10879 N N . SER D 4 184 ? 172.151 224.365 195.236 1.00 78.93 184 SER D N 1
ATOM 10880 C CA . SER D 4 184 ? 172.143 222.912 195.339 1.00 78.93 184 SER D CA 1
ATOM 10881 C C . SER D 4 184 ? 173.423 222.394 195.980 1.00 78.93 184 SER D C 1
ATOM 10882 O O . SER D 4 184 ? 173.392 221.412 196.730 1.00 78.93 184 SER D O 1
ATOM 10885 N N . LYS D 4 185 ? 174.554 223.034 195.702 1.00 74.22 185 LYS D N 1
ATOM 10886 C CA . LYS D 4 185 ? 175.852 222.545 196.152 1.00 74.22 185 LYS D CA 1
ATOM 10887 C C . LYS D 4 185 ? 176.673 223.670 196.769 1.00 74.22 185 LYS D C 1
ATOM 10888 O O . LYS D 4 185 ? 177.840 223.882 196.439 1.00 74.22 185 LYS D O 1
ATOM 10894 N N . HIS D 4 186 ? 176.057 224.418 197.676 1.00 68.74 186 HIS D N 1
ATOM 10895 C CA . HIS D 4 186 ? 176.765 225.333 198.556 1.00 68.74 186 HIS D CA 1
ATOM 10896 C C . HIS D 4 186 ? 176.175 225.222 199.953 1.00 68.74 186 HIS D C 1
ATOM 10897 O O . HIS D 4 186 ? 175.034 224.795 200.139 1.00 68.74 186 HIS D O 1
ATOM 10904 N N . ALA D 4 187 ? 176.958 225.625 200.945 1.00 66.33 187 ALA D N 1
ATOM 10905 C CA . ALA D 4 187 ? 176.495 225.679 202.324 1.00 66.33 187 ALA D CA 1
ATOM 10906 C C . ALA D 4 187 ? 176.506 227.128 202.777 1.00 66.33 187 ALA D C 1
ATOM 10907 O O . ALA D 4 187 ? 177.555 227.773 202.761 1.00 66.33 187 ALA D O 1
ATOM 10909 N N . LEU D 4 188 ? 175.347 227.635 203.181 1.00 66.56 188 LEU D N 1
ATOM 10910 C CA . LEU D 4 188 ? 175.175 229.054 203.454 1.00 66.56 188 LEU D CA 1
ATOM 10911 C C . LEU D 4 188 ? 175.468 229.335 204.920 1.00 66.56 188 LEU D C 1
ATOM 10912 O O . LEU D 4 188 ? 175.458 228.418 205.745 1.00 66.56 188 LEU D O 1
ATOM 10917 N N . TYR D 4 189 ? 175.749 230.597 205.234 1.00 63.62 189 TYR D N 1
ATOM 10918 C CA . TYR D 4 189 ? 176.140 231.009 206.573 1.00 63.62 189 TYR D CA 1
ATOM 10919 C C . TYR D 4 189 ? 175.664 232.425 206.851 1.00 63.62 189 TYR D C 1
ATOM 10920 O O . TYR D 4 189 ? 175.783 233.308 205.996 1.00 63.62 189 TYR D O 1
ATOM 10929 N N . LEU D 4 190 ? 175.151 232.633 208.062 1.00 65.34 190 LEU D N 1
ATOM 10930 C CA . LEU D 4 190 ? 174.758 233.951 208.532 1.00 65.34 190 LEU D CA 1
ATOM 10931 C C . LEU D 4 190 ? 175.988 234.729 209.000 1.00 65.34 190 LEU D C 1
ATOM 10932 O O . LEU D 4 190 ? 176.747 234.285 209.864 1.00 65.34 190 LEU D O 1
ATOM 10937 N N . ALA D 4 191 ? 176.171 235.916 208.429 1.00 63.11 191 ALA D N 1
ATOM 10938 C CA . ALA D 4 191 ? 177.477 236.572 208.456 1.00 63.11 191 ALA D CA 1
ATOM 10939 C C . ALA D 4 191 ? 177.927 237.205 209.779 1.00 63.11 191 ALA D C 1
ATOM 10940 O O . ALA D 4 191 ? 179.071 236.951 210.170 1.00 63.11 191 ALA D O 1
ATOM 10942 N N . PRO D 4 192 ? 177.149 238.012 210.505 1.00 62.06 192 PRO D N 1
ATOM 10943 C CA . PRO D 4 192 ? 177.692 238.558 211.760 1.00 62.06 192 PRO D CA 1
ATOM 10944 C C . PRO D 4 192 ? 177.579 237.626 212.956 1.00 62.06 192 PRO D C 1
ATOM 10945 O O . PRO D 4 192 ? 177.962 238.031 214.057 1.00 62.06 192 PRO D O 1
ATOM 10949 N N . SER D 4 193 ? 177.062 236.413 212.769 1.00 66.02 193 SER D N 1
ATOM 10950 C CA . SER D 4 193 ? 176.991 235.424 213.835 1.00 66.02 193 SER D CA 1
ATOM 10951 C C . SER D 4 193 ? 177.862 234.213 213.540 1.00 66.02 193 SER D C 1
ATOM 10952 O O . SER D 4 193 ? 178.703 233.850 214.367 1.00 66.02 193 SER D O 1
ATOM 10955 N N . GLY D 4 194 ? 177.697 233.582 212.384 1.00 62.96 194 GLY D N 1
ATOM 10956 C CA . GLY D 4 194 ? 178.414 232.371 212.059 1.00 62.96 194 GLY D CA 1
ATOM 10957 C C . GLY D 4 194 ? 177.574 231.115 212.058 1.00 62.96 194 GLY D C 1
ATOM 10958 O O . GLY D 4 194 ? 178.123 230.027 211.860 1.00 62.96 194 GLY D O 1
ATOM 10959 N N . ILE D 4 195 ? 176.266 231.226 212.288 1.00 66.19 195 ILE D N 1
ATOM 10960 C CA . ILE D 4 195 ? 175.389 230.068 212.180 1.00 66.19 195 ILE D CA 1
ATOM 10961 C C . ILE D 4 195 ? 175.223 229.701 210.711 1.00 66.19 195 ILE D C 1
ATOM 10962 O O . ILE D 4 195 ? 175.344 230.540 209.813 1.00 66.19 195 ILE D O 1
ATOM 10967 N N . ARG D 4 196 ? 174.950 228.428 210.459 1.00 67.90 196 ARG D N 1
ATOM 10968 C CA . ARG D 4 196 ? 174.599 227.999 209.116 1.00 67.90 196 ARG D CA 1
ATOM 10969 C C . ARG D 4 196 ? 173.084 227.963 208.982 1.00 67.90 196 ARG D C 1
ATOM 10970 O O . ARG D 4 196 ? 172.357 227.810 209.964 1.00 67.90 196 ARG D O 1
ATOM 10978 N N . MET D 4 197 ? 172.611 228.170 207.759 1.00 71.22 197 MET D N 1
ATOM 10979 C CA . MET D 4 197 ? 171.180 228.218 207.510 1.00 71.22 197 MET D CA 1
ATOM 10980 C C . MET D 4 197 ? 170.914 227.820 206.069 1.00 71.22 197 MET D C 1
ATOM 10981 O O . MET D 4 197 ? 171.794 227.895 205.210 1.00 71.22 197 MET D O 1
ATOM 10986 N N . HIS D 4 198 ? 169.684 227.387 205.820 1.00 76.33 198 HIS D N 1
ATOM 10987 C CA . HIS D 4 198 ? 169.196 227.149 204.474 1.00 76.33 198 HIS D CA 1
ATOM 10988 C C . HIS D 4 198 ? 168.095 228.150 204.170 1.00 76.33 198 HIS D C 1
ATOM 10989 O O . HIS D 4 198 ? 167.398 228.622 205.072 1.00 76.33 198 HIS D O 1
ATOM 10996 N N . LEU D 4 199 ? 167.952 228.482 202.894 1.00 78.30 199 LEU D N 1
ATOM 10997 C CA . LEU D 4 199 ? 166.911 229.413 202.495 1.00 78.30 199 LEU D CA 1
ATOM 10998 C C . LEU D 4 199 ? 165.550 228.740 202.564 1.00 78.30 199 LEU D C 1
ATOM 10999 O O . LEU D 4 199 ? 165.388 227.587 202.157 1.00 78.30 199 LEU D O 1
ATOM 11004 N N . ALA D 4 200 ? 164.578 229.459 203.111 1.00 86.62 200 ALA D N 1
ATOM 11005 C CA . ALA D 4 200 ? 163.203 228.993 203.086 1.00 86.62 200 ALA D CA 1
ATOM 11006 C C . ALA D 4 200 ? 162.689 228.997 201.649 1.00 86.62 200 ALA D C 1
ATOM 11007 O O . ALA D 4 200 ? 163.141 229.815 200.840 1.00 86.62 200 ALA D O 1
ATOM 11009 N N . PRO D 4 201 ? 161.787 228.078 201.290 1.00 96.14 201 PRO D N 1
ATOM 11010 C CA . PRO D 4 201 ? 161.204 228.103 199.942 1.00 96.14 201 PRO D CA 1
ATOM 11011 C C . PRO D 4 201 ? 160.392 229.369 199.702 1.00 96.14 201 PRO D C 1
ATOM 11012 O O . PRO D 4 201 ? 159.897 230.004 200.637 1.00 96.14 201 PRO D O 1
ATOM 11016 N N . ALA D 4 202 ? 160.268 229.728 198.425 1.00 100.77 202 ALA D N 1
ATOM 11017 C CA . ALA D 4 202 ? 159.861 231.066 198.023 1.00 100.77 202 ALA D CA 1
ATOM 11018 C C . ALA D 4 202 ? 158.384 231.315 198.317 1.00 100.77 202 ALA D C 1
ATOM 11019 O O . ALA D 4 202 ? 157.633 230.425 198.726 1.00 100.77 202 ALA D O 1
ATOM 11021 N N . SER D 4 203 ? 157.973 232.560 198.092 1.00 110.09 203 SER D N 1
ATOM 11022 C CA . SER D 4 203 ? 156.600 232.978 198.334 1.00 110.09 203 SER D CA 1
ATOM 11023 C C . SER D 4 203 ? 156.015 233.577 197.064 1.00 110.09 203 SER D C 1
ATOM 11024 O O . SER D 4 203 ? 155.420 234.660 197.104 1.00 110.09 203 SER D O 1
ATOM 11027 N N . LYS D 4 204 ? 156.215 232.875 195.939 1.00 111.05 204 LYS D N 1
ATOM 11028 C CA . LYS D 4 204 ? 155.752 233.266 194.601 1.00 111.05 204 LYS D CA 1
ATOM 11029 C C . LYS D 4 204 ? 156.305 234.624 194.172 1.00 111.05 204 LYS D C 1
ATOM 11030 O O . LYS D 4 204 ? 155.629 235.395 193.485 1.00 111.05 204 LYS D O 1
ATOM 11036 N N . GLN D 4 205 ? 157.539 234.927 194.575 1.00 106.83 205 GLN D N 1
ATOM 11037 C CA . GLN D 4 205 ? 158.151 236.215 194.276 1.00 106.83 205 GLN D CA 1
ATOM 11038 C C . GLN D 4 205 ? 159.539 236.038 193.675 1.00 106.83 205 GLN D C 1
ATOM 11039 O O . GLN D 4 205 ? 160.011 236.906 192.934 1.00 106.83 205 GLN D O 1
ATOM 11045 N N . GLY D 4 206 ? 160.196 234.919 193.978 1.00 99.94 206 GLY D N 1
ATOM 11046 C CA . GLY D 4 206 ? 161.531 234.670 193.466 1.00 99.94 206 GLY D CA 1
ATOM 11047 C C . GLY D 4 206 ? 162.642 234.813 194.487 1.00 99.94 206 GLY D C 1
ATOM 11048 O O . GLY D 4 206 ? 163.681 235.416 194.194 1.00 99.94 206 GLY D O 1
ATOM 11049 N N . TYR D 4 207 ? 162.400 234.293 195.698 1.00 94.60 207 TYR D N 1
ATOM 11050 C CA . TYR D 4 207 ? 163.381 234.166 196.782 1.00 94.60 207 TYR D CA 1
ATOM 11051 C C . TYR D 4 207 ? 163.860 235.511 197.322 1.00 94.60 207 TYR D C 1
ATOM 11052 O O . TYR D 4 207 ? 164.989 235.609 197.801 1.00 94.60 207 TYR D O 1
ATOM 11061 N N . LEU D 4 208 ? 163.023 236.549 197.270 1.00 85.67 208 LEU D N 1
ATOM 11062 C CA . LEU D 4 208 ? 163.318 237.794 197.974 1.00 85.67 208 LEU D CA 1
ATOM 11063 C C . LEU D 4 208 ? 162.013 238.531 198.234 1.00 85.67 208 LEU D C 1
ATOM 11064 O O . LEU D 4 208 ? 161.146 238.584 197.357 1.00 85.67 208 LEU D O 1
ATOM 11069 N N . ILE D 4 209 ? 161.863 239.066 199.448 1.00 81.15 209 ILE D N 1
ATOM 11070 C CA . ILE D 4 209 ? 160.657 239.774 199.858 1.00 81.15 209 ILE D CA 1
ATOM 11071 C C . ILE D 4 209 ? 161.045 241.120 200.452 1.00 81.15 209 ILE D C 1
ATOM 11072 O O . ILE D 4 209 ? 162.202 241.370 200.796 1.00 81.15 209 ILE D O 1
ATOM 11077 N N . THR D 4 210 ? 160.042 241.992 200.579 1.00 82.42 210 THR D N 1
ATOM 11078 C CA . THR D 4 210 ? 160.213 243.312 201.164 1.00 82.42 210 THR D CA 1
ATOM 11079 C C . THR D 4 210 ? 160.317 243.211 202.687 1.00 82.42 210 THR D C 1
ATOM 11080 O O . THR D 4 210 ? 159.704 242.332 203.299 1.00 82.42 210 THR D O 1
ATOM 11084 N N . PRO D 4 211 ? 161.094 244.087 203.322 1.00 81.65 211 PRO D N 1
ATOM 11085 C CA . PRO D 4 211 ? 161.259 244.010 204.773 1.00 81.65 211 PRO D CA 1
ATOM 11086 C C . PRO D 4 211 ? 160.027 244.515 205.499 1.00 81.65 211 PRO D C 1
ATOM 11087 O O . PRO D 4 211 ? 159.415 245.510 205.087 1.00 81.65 211 PRO D O 1
ATOM 11091 N N . PRO D 4 212 ? 159.623 243.847 206.575 1.00 89.40 212 PRO D N 1
ATOM 11092 C CA . PRO D 4 212 ? 158.584 244.408 207.442 1.00 89.40 212 PRO D CA 1
ATOM 11093 C C . PRO D 4 212 ? 159.119 245.597 208.222 1.00 89.40 212 PRO D C 1
ATOM 11094 O O . PRO D 4 212 ? 160.327 245.762 208.408 1.00 89.40 212 PRO D O 1
ATOM 11098 N N . LYS D 4 213 ? 158.188 246.435 208.686 1.00 95.35 213 LYS D N 1
ATOM 11099 C CA . LYS D 4 213 ? 158.566 247.718 209.272 1.00 95.35 213 LYS D CA 1
ATOM 11100 C C . LYS D 4 213 ? 159.216 247.563 210.640 1.00 95.35 213 LYS D C 1
ATOM 11101 O O . LYS D 4 213 ? 159.957 248.454 211.069 1.00 95.35 213 LYS D O 1
ATOM 11107 N N . HIS D 4 214 ? 158.952 246.458 211.337 1.00 93.89 214 HIS D N 1
ATOM 11108 C CA . HIS D 4 214 ? 159.555 246.244 212.649 1.00 93.89 214 HIS D CA 1
ATOM 11109 C C . HIS D 4 214 ? 161.051 245.978 212.532 1.00 93.89 214 HIS D C 1
ATOM 11110 O O . HIS D 4 214 ? 161.877 246.721 213.077 1.00 93.89 214 HIS D O 1
ATOM 11117 N N . THR D 4 215 ? 161.417 244.934 211.787 1.00 89.85 215 THR D N 1
ATOM 11118 C CA . THR D 4 215 ? 162.760 244.368 211.822 1.00 89.85 215 THR D CA 1
ATOM 11119 C C . THR D 4 215 ? 163.825 245.275 211.206 1.00 89.85 215 THR D C 1
ATOM 11120 O O . THR D 4 215 ? 165.017 244.991 211.381 1.00 89.85 215 THR D O 1
ATOM 11124 N N . GLU D 4 216 ? 163.445 246.377 210.545 1.00 86.78 216 GLU D N 1
ATOM 11125 C CA . GLU D 4 216 ? 164.423 247.376 210.125 1.00 86.78 216 GLU D CA 1
ATOM 11126 C C . GLU D 4 216 ? 165.100 248.044 211.314 1.00 86.78 216 GLU D C 1
ATOM 11127 O O . GLU D 4 216 ? 166.225 248.539 211.170 1.00 86.78 216 GLU D O 1
ATOM 11133 N N . LEU D 4 217 ? 164.446 248.034 212.485 1.00 84.64 217 LEU D N 1
ATOM 11134 C CA . LEU D 4 217 ? 165.078 248.441 213.739 1.00 84.64 217 LEU D CA 1
ATOM 11135 C C . LEU D 4 217 ? 166.356 247.659 214.022 1.00 84.64 217 LEU D C 1
ATOM 11136 O O . LEU D 4 217 ? 167.295 248.208 214.616 1.00 84.64 217 LEU D O 1
ATOM 11141 N N . LEU D 4 218 ? 166.413 246.392 213.579 1.00 79.56 218 LEU D N 1
ATOM 11142 C CA . LEU D 4 218 ? 167.623 245.580 213.692 1.00 79.56 218 LEU D CA 1
ATOM 11143 C C . LEU D 4 218 ? 168.815 246.242 213.012 1.00 79.56 218 LEU D C 1
ATOM 11144 O O . LEU D 4 218 ? 169.939 246.184 213.530 1.00 79.56 218 LEU D O 1
ATOM 11149 N N . LEU D 4 219 ? 168.576 246.919 211.880 1.00 79.01 219 LEU D N 1
ATOM 11150 C CA . LEU D 4 219 ? 169.648 247.627 211.187 1.00 79.01 219 LEU D CA 1
ATOM 11151 C C . LEU D 4 219 ? 170.225 248.746 212.041 1.00 79.01 219 LEU D C 1
ATOM 11152 O O . LEU D 4 219 ? 171.440 248.985 212.000 1.00 79.01 219 LEU D O 1
ATOM 11157 N N . THR D 4 220 ? 169.383 249.398 212.856 1.00 78.92 220 THR D N 1
ATOM 11158 C CA . THR D 4 220 ? 169.877 250.406 213.789 1.00 78.92 220 THR D CA 1
ATOM 11159 C C . THR D 4 220 ? 170.821 249.782 214.806 1.00 78.92 220 THR D C 1
ATOM 11160 O O . THR D 4 220 ? 171.858 250.369 215.146 1.00 78.92 220 THR D O 1
ATOM 11164 N N . THR D 4 221 ? 170.518 248.551 215.233 1.00 76.79 221 THR D N 1
ATOM 11165 C CA . THR D 4 221 ? 171.405 247.841 216.143 1.00 76.79 221 THR D CA 1
ATOM 11166 C C . THR D 4 221 ? 172.727 247.498 215.470 1.00 76.79 221 THR D C 1
ATOM 11167 O O . THR D 4 221 ? 173.770 247.467 216.137 1.00 76.79 221 THR D O 1
ATOM 11171 N N . LEU D 4 222 ? 172.728 247.349 214.141 1.00 71.62 222 LEU D N 1
ATOM 11172 C CA . LEU D 4 222 ? 173.990 247.115 213.453 1.00 71.62 222 LEU D CA 1
ATOM 11173 C C . LEU D 4 222 ? 174.867 248.356 213.378 1.00 71.62 222 LEU D C 1
ATOM 11174 O O . LEU D 4 222 ? 176.008 248.247 212.922 1.00 71.62 222 LEU D O 1
ATOM 11179 N N . SER D 4 223 ? 174.381 249.519 213.814 1.00 74.31 223 SER D N 1
ATOM 11180 C CA . SER D 4 223 ? 175.250 250.674 213.975 1.00 74.31 223 SER D CA 1
ATOM 11181 C C . SER D 4 223 ? 176.003 250.658 215.293 1.00 74.31 223 SER D C 1
ATOM 11182 O O . SER D 4 223 ? 176.956 251.426 215.455 1.00 74.31 223 SER D O 1
ATOM 11185 N N . VAL D 4 224 ? 175.595 249.813 216.236 1.00 70.63 224 VAL D N 1
ATOM 11186 C CA . VAL D 4 224 ? 176.199 249.792 217.562 1.00 70.63 224 VAL D CA 1
ATOM 11187 C C . VAL D 4 224 ? 177.045 248.555 217.800 1.00 70.63 224 VAL D C 1
ATOM 11188 O O . VAL D 4 224 ? 178.074 248.648 218.484 1.00 70.63 224 VAL D O 1
ATOM 11192 N N . SER D 4 225 ? 176.674 247.413 217.245 1.00 67.96 225 SER D N 1
ATOM 11193 C CA . SER D 4 225 ? 177.554 246.263 217.192 1.00 67.96 225 SER D CA 1
ATOM 11194 C C . SER D 4 225 ? 177.944 246.034 215.742 1.00 67.96 225 SER D C 1
ATOM 11195 O O . SER D 4 225 ? 177.153 246.307 214.833 1.00 67.96 225 SER D O 1
ATOM 11198 N N . HIS D 4 226 ? 179.200 245.620 215.541 1.00 66.70 226 HIS D N 1
ATOM 11199 C CA . HIS D 4 226 ? 179.818 245.228 214.271 1.00 66.70 226 HIS D CA 1
ATOM 11200 C C . HIS D 4 226 ? 180.004 246.373 213.274 1.00 66.70 226 HIS D C 1
ATOM 11201 O O . HIS D 4 226 ? 180.555 246.146 212.195 1.00 66.70 226 HIS D O 1
ATOM 11208 N N . GLY D 4 227 ? 179.551 247.584 213.619 1.00 68.70 227 GLY D N 1
ATOM 11209 C CA . GLY D 4 227 ? 179.778 248.836 212.908 1.00 68.70 227 GLY D CA 1
ATOM 11210 C C . GLY D 4 227 ? 179.714 248.906 211.392 1.00 68.70 227 GLY D C 1
ATOM 11211 O O . GLY D 4 227 ? 180.583 249.521 210.772 1.00 68.70 227 GLY D O 1
ATOM 11212 N N . ILE D 4 228 ? 178.707 248.285 210.781 1.00 71.68 228 ILE D N 1
ATOM 11213 C CA . ILE D 4 228 ? 178.608 248.232 209.325 1.00 71.68 228 ILE D CA 1
ATOM 11214 C C . ILE D 4 228 ? 177.280 248.787 208.830 1.00 71.68 228 ILE D C 1
ATOM 11215 O O . ILE D 4 228 ? 176.726 248.277 207.848 1.00 71.68 228 ILE D O 1
ATOM 11220 N N . ASN D 4 229 ? 176.757 249.817 209.503 1.00 78.80 229 ASN D N 1
ATOM 11221 C CA . ASN D 4 229 ? 175.385 250.273 209.290 1.00 78.80 229 ASN D CA 1
ATOM 11222 C C . ASN D 4 229 ? 175.145 250.789 207.879 1.00 78.80 229 ASN D C 1
ATOM 11223 O O . ASN D 4 229 ? 175.572 251.889 207.522 1.00 78.80 229 ASN D O 1
ATOM 11228 N N . LEU D 4 230 ? 174.463 249.981 207.077 1.00 82.11 230 LEU D N 1
ATOM 11229 C CA . LEU D 4 230 ? 174.086 250.356 205.717 1.00 82.11 230 LEU D CA 1
ATOM 11230 C C . LEU D 4 230 ? 172.683 250.942 205.676 1.00 82.11 230 LEU D C 1
ATOM 11231 O O . LEU D 4 230 ? 171.844 250.548 204.867 1.00 82.11 230 LEU D O 1
ATOM 11236 N N . GLN D 4 231 ? 172.419 251.918 206.542 1.00 84.82 231 GLN D N 1
ATOM 11237 C CA . GLN D 4 231 ? 171.143 252.617 206.502 1.00 84.82 231 GLN D CA 1
ATOM 11238 C C . GLN D 4 231 ? 171.099 253.642 205.381 1.00 84.82 231 GLN D C 1
ATOM 11239 O O . GLN D 4 231 ? 170.013 253.955 204.882 1.00 84.82 231 GLN D O 1
ATOM 11245 N N . ASN D 4 232 ? 172.255 254.147 204.958 1.00 89.97 232 ASN D N 1
ATOM 11246 C CA . ASN D 4 232 ? 172.320 255.109 203.870 1.00 89.97 232 ASN D CA 1
ATOM 11247 C C . ASN D 4 232 ? 172.172 254.469 202.498 1.00 89.97 232 ASN D C 1
ATOM 11248 O O . ASN D 4 232 ? 171.974 255.195 201.518 1.00 89.97 232 ASN D O 1
ATOM 11253 N N . LYS D 4 233 ? 172.271 253.146 202.396 1.00 85.04 233 LYS D N 1
ATOM 11254 C CA . LYS D 4 233 ? 172.238 252.482 201.099 1.00 85.04 233 LYS D CA 1
ATOM 11255 C C . LYS D 4 233 ? 170.807 252.430 200.581 1.00 85.04 233 LYS D C 1
ATOM 11256 O O . LYS D 4 233 ? 169.909 251.923 201.261 1.00 85.04 233 LYS D O 1
ATOM 11262 N N . LYS D 4 234 ? 170.602 252.951 199.370 1.00 93.00 234 LYS D N 1
ATOM 11263 C CA . LYS D 4 234 ? 169.275 253.062 198.779 1.00 93.00 234 LYS D CA 1
ATOM 11264 C C . LYS D 4 234 ? 168.734 251.735 198.271 1.00 93.00 234 LYS D C 1
ATOM 11265 O O . LYS D 4 234 ? 167.523 251.624 198.055 1.00 93.00 234 LYS D O 1
ATOM 11271 N N . ASN D 4 235 ? 169.586 250.734 198.067 1.00 85.42 235 ASN D N 1
ATOM 11272 C CA . ASN D 4 235 ? 169.140 249.396 197.715 1.00 85.42 235 ASN D CA 1
ATOM 11273 C C . ASN D 4 235 ? 169.570 248.424 198.806 1.00 85.42 235 ASN D C 1
ATOM 11274 O O . ASN D 4 235 ? 170.653 248.563 199.386 1.00 85.42 235 ASN D O 1
ATOM 11279 N N . LEU D 4 236 ? 168.693 247.469 199.107 1.00 79.74 236 LEU D N 1
ATOM 11280 C CA . LEU D 4 236 ? 168.948 246.465 200.137 1.00 79.74 236 LEU D CA 1
ATOM 11281 C C . LEU D 4 236 ? 168.012 245.297 199.891 1.00 79.74 236 LEU D C 1
ATOM 11282 O O . LEU D 4 236 ? 166.792 245.463 199.959 1.00 79.74 236 LEU D O 1
ATOM 11287 N N . LYS D 4 237 ? 168.569 244.126 199.615 1.00 76.64 237 LYS D N 1
ATOM 11288 C CA . LYS D 4 237 ? 167.775 242.960 199.259 1.00 76.64 237 LYS D CA 1
ATOM 11289 C C . LYS D 4 237 ? 167.608 242.062 200.475 1.00 76.64 237 LYS D C 1
ATOM 11290 O O . LYS D 4 237 ? 168.597 241.646 201.085 1.00 76.64 237 LYS D O 1
ATOM 11296 N N . TRP D 4 238 ? 166.359 241.768 200.823 1.00 76.35 238 TRP D N 1
ATOM 11297 C CA . TRP D 4 238 ? 166.035 240.956 201.986 1.00 76.35 238 TRP D CA 1
ATOM 11298 C C . TRP D 4 238 ? 165.612 239.560 201.552 1.00 76.35 238 TRP D C 1
ATOM 11299 O O . TRP D 4 238 ? 165.073 239.376 200.457 1.00 76.35 238 TRP D O 1
ATOM 11310 N N . VAL D 4 239 ? 165.854 238.579 202.422 1.00 73.18 239 VAL D N 1
ATOM 11311 C CA . VAL D 4 239 ? 165.592 237.177 202.134 1.00 73.18 239 VAL D CA 1
ATOM 11312 C C . VAL D 4 239 ? 165.079 236.522 203.412 1.00 73.18 239 VAL D C 1
ATOM 11313 O O . VAL D 4 239 ? 165.219 237.062 204.512 1.00 73.18 239 VAL D O 1
ATOM 11317 N N . ALA D 4 240 ? 164.455 235.357 203.256 1.00 73.08 240 ALA D N 1
ATOM 11318 C CA . ALA D 4 240 ? 163.900 234.603 204.371 1.00 73.08 240 ALA D CA 1
ATOM 11319 C C . ALA D 4 240 ? 164.792 233.408 204.680 1.00 73.08 240 ALA D C 1
ATOM 11320 O O . ALA D 4 240 ? 165.005 232.547 203.822 1.00 73.08 240 ALA D O 1
ATOM 11322 N N . VAL D 4 241 ? 165.300 233.357 205.909 1.00 74.33 241 VAL D N 1
ATOM 11323 C CA . VAL D 4 241 ? 166.252 232.343 206.338 1.00 74.33 241 VAL D CA 1
ATOM 11324 C C . VAL D 4 241 ? 165.650 231.534 207.479 1.00 74.33 241 VAL D C 1
ATOM 11325 O O . VAL D 4 241 ? 164.659 231.925 208.100 1.00 74.33 241 VAL D O 1
ATOM 11329 N N . VAL D 4 242 ? 166.274 230.390 207.744 1.00 75.44 242 VAL D N 1
ATOM 11330 C CA . VAL D 4 242 ? 165.975 229.556 208.906 1.00 75.44 242 VAL D CA 1
ATOM 11331 C C . VAL D 4 242 ? 167.235 228.779 209.283 1.00 75.44 242 VAL D C 1
ATOM 11332 O O . VAL D 4 242 ? 167.770 228.019 208.461 1.00 75.44 242 VAL D O 1
ATOM 11336 N N . PRO D 4 243 ? 167.761 228.956 210.489 1.00 73.65 243 PRO D N 1
ATOM 11337 C CA . PRO D 4 243 ? 168.975 228.248 210.894 1.00 73.65 243 PRO D CA 1
ATOM 11338 C C . PRO D 4 243 ? 168.663 226.930 211.597 1.00 73.65 243 PRO D C 1
ATOM 11339 O O . PRO D 4 243 ? 167.509 226.588 211.857 1.00 73.65 243 PRO D O 1
ATOM 11343 N N . ASP D 4 244 ? 169.728 226.194 211.907 1.00 73.63 244 ASP D N 1
ATOM 11344 C CA . ASP D 4 244 ? 169.616 224.926 212.616 1.00 73.63 244 ASP D CA 1
ATOM 11345 C C . ASP D 4 244 ? 170.017 225.122 214.073 1.00 73.63 244 ASP D C 1
ATOM 11346 O O . ASP D 4 244 ? 171.152 225.523 214.369 1.00 73.63 244 ASP D O 1
ATOM 11351 N N . LEU D 4 245 ? 169.082 224.809 214.975 1.00 78.17 245 LEU D N 1
ATOM 11352 C CA . LEU D 4 245 ? 169.246 225.105 216.394 1.00 78.17 245 LEU D CA 1
ATOM 11353 C C . LEU D 4 245 ? 170.397 224.331 217.012 1.00 78.17 245 LEU D C 1
ATOM 11354 O O . LEU D 4 245 ? 171.018 224.812 217.968 1.00 78.17 245 LEU D O 1
ATOM 11359 N N . GLY D 4 246 ? 170.698 223.146 216.472 1.00 74.61 246 GLY D N 1
ATOM 11360 C CA . GLY D 4 246 ? 171.849 222.390 216.935 1.00 74.61 246 GLY D CA 1
ATOM 11361 C C . GLY D 4 246 ? 173.155 223.131 216.726 1.00 74.61 246 GLY D C 1
ATOM 11362 O O . GLY D 4 246 ? 174.032 223.115 217.595 1.00 74.61 246 GLY D O 1
ATOM 11363 N N . HIS D 4 247 ? 173.279 223.846 215.603 1.00 70.69 247 HIS D N 1
ATOM 11364 C CA . HIS D 4 247 ? 174.483 224.641 215.408 1.00 70.69 247 HIS D CA 1
ATOM 11365 C C . HIS D 4 247 ? 174.493 225.880 216.287 1.00 70.69 247 HIS D C 1
ATOM 11366 O O . HIS D 4 247 ? 175.555 226.479 216.477 1.00 70.69 247 HIS D O 1
ATOM 11373 N N . LEU D 4 248 ? 173.341 226.260 216.846 1.00 71.98 248 LEU D N 1
ATOM 11374 C CA . LEU D 4 248 ? 173.322 227.288 217.874 1.00 71.98 248 LEU D CA 1
ATOM 11375 C C . LEU D 4 248 ? 173.890 226.787 219.192 1.00 71.98 248 LEU D C 1
ATOM 11376 O O . LEU D 4 248 ? 174.258 227.604 220.041 1.00 71.98 248 LEU D O 1
ATOM 11381 N N . ASN D 4 249 ? 173.967 225.469 219.388 1.00 74.36 249 ASN D N 1
ATOM 11382 C CA . ASN D 4 249 ? 174.462 224.900 220.634 1.00 74.36 249 ASN D CA 1
ATOM 11383 C C . ASN D 4 249 ? 175.712 224.057 220.409 1.00 74.36 249 ASN D C 1
ATOM 11384 O O . ASN D 4 249 ? 175.971 223.108 221.151 1.00 74.36 249 ASN D O 1
ATOM 11389 N N . GLY D 4 250 ? 176.493 224.384 219.383 1.00 71.60 250 GLY D N 1
ATOM 11390 C CA . GLY D 4 250 ? 177.759 223.712 219.164 1.00 71.60 250 GLY D CA 1
ATOM 11391 C C . GLY D 4 250 ? 177.676 222.426 218.370 1.00 71.60 250 GLY D C 1
ATOM 11392 O O . GLY D 4 250 ? 178.667 222.000 217.770 1.00 71.60 250 GLY D O 1
ATOM 11393 N N . HIS D 4 251 ? 176.507 221.792 218.359 1.00 72.47 251 HIS D N 1
ATOM 11394 C CA . HIS D 4 251 ? 176.331 220.544 217.632 1.00 72.47 251 HIS D CA 1
ATOM 11395 C C . HIS D 4 251 ? 176.264 220.812 216.139 1.00 72.47 251 HIS D C 1
ATOM 11396 O O . HIS D 4 251 ? 175.178 221.037 215.597 1.00 72.47 251 HIS D O 1
ATOM 11403 N N . THR D 4 252 ? 177.417 220.816 215.480 1.00 66.15 252 THR D N 1
ATOM 11404 C CA . THR D 4 252 ? 177.443 220.902 214.030 1.00 66.15 252 THR D CA 1
ATOM 11405 C C . THR D 4 252 ? 176.799 219.651 213.437 1.00 66.15 252 THR D C 1
ATOM 11406 O O . THR D 4 252 ? 176.906 218.567 214.021 1.00 66.15 252 THR D O 1
ATOM 11410 N N . PRO D 4 253 ? 176.093 219.767 212.314 1.00 62.46 253 PRO D N 1
ATOM 11411 C CA . PRO D 4 253 ? 175.428 218.597 211.731 1.00 62.46 253 PRO D CA 1
ATOM 11412 C C . PRO D 4 253 ? 176.426 217.593 211.178 1.00 62.46 253 PRO D C 1
ATOM 11413 O O . PRO D 4 253 ? 177.636 217.827 211.130 1.00 62.46 253 PRO D O 1
ATOM 11417 N N . THR D 4 254 ? 175.885 216.444 210.769 1.00 63.00 254 THR D N 1
ATOM 11418 C CA . THR D 4 254 ? 176.686 215.317 210.311 1.00 63.00 254 THR D CA 1
ATOM 11419 C C . THR D 4 254 ? 177.453 215.668 209.044 1.00 63.00 254 THR D C 1
ATOM 11420 O O . THR D 4 254 ? 176.865 215.806 207.967 1.00 63.00 254 THR D O 1
ATOM 11424 N N . ILE D 4 255 ? 178.774 215.813 209.180 1.00 57.09 255 ILE D N 1
ATOM 11425 C CA . ILE D 4 255 ? 179.631 216.275 208.094 1.00 57.09 255 ILE D CA 1
ATOM 11426 C C . ILE D 4 255 ? 179.744 215.269 206.959 1.00 57.09 255 ILE D C 1
ATOM 11427 O O . ILE D 4 255 ? 180.171 215.634 205.859 1.00 57.09 255 ILE D O 1
ATOM 11432 N N . ALA D 4 256 ? 179.343 214.018 207.183 1.00 59.18 256 ALA D N 1
ATOM 11433 C CA . ALA D 4 256 ? 179.369 213.033 206.112 1.00 59.18 256 ALA D CA 1
ATOM 11434 C C . ALA D 4 256 ? 178.291 213.324 205.076 1.00 59.18 256 ALA D C 1
ATOM 11435 O O . ALA D 4 256 ? 178.542 213.250 203.869 1.00 59.18 256 ALA D O 1
ATOM 11437 N N . SER D 4 257 ? 177.088 213.665 205.529 1.00 62.44 257 SER D N 1
ATOM 11438 C CA . SER D 4 257 ? 175.994 214.067 204.650 1.00 62.44 257 SER D CA 1
ATOM 11439 C C . SER D 4 257 ? 175.638 215.506 205.000 1.00 62.44 257 SER D C 1
ATOM 11440 O O . SER D 4 257 ? 174.731 215.761 205.794 1.00 62.44 257 SER D O 1
ATOM 11443 N N . TYR D 4 258 ? 176.359 216.446 204.402 1.00 64.94 258 TYR D N 1
ATOM 11444 C CA . TYR D 4 258 ? 176.028 217.853 204.522 1.00 64.94 258 TYR D CA 1
ATOM 11445 C C . TYR D 4 258 ? 174.912 218.199 203.537 1.00 64.94 258 TYR D C 1
ATOM 11446 O O . TYR D 4 258 ? 174.396 217.337 202.818 1.00 64.94 258 TYR D O 1
ATOM 11455 N N . LEU D 4 259 ? 174.529 219.483 203.524 1.00 71.32 259 LEU D N 1
ATOM 11456 C CA . LEU D 4 259 ? 173.537 220.081 202.620 1.00 71.32 259 LEU D CA 1
ATOM 11457 C C . LEU D 4 259 ? 172.148 219.453 202.739 1.00 71.32 259 LEU D C 1
ATOM 11458 O O . LEU D 4 259 ? 171.349 219.542 201.802 1.00 71.32 259 LEU D O 1
ATOM 11463 N N . THR D 4 260 ? 171.829 218.819 203.861 1.00 76.38 260 THR D N 1
ATOM 11464 C CA . THR D 4 260 ? 170.493 218.246 203.948 1.00 76.38 260 THR D CA 1
ATOM 11465 C C . THR D 4 260 ? 169.640 219.069 204.891 1.00 76.38 260 THR D C 1
ATOM 11466 O O . THR D 4 260 ? 170.087 219.379 206.003 1.00 76.38 260 THR D O 1
ATOM 11470 N N . PRO D 4 261 ? 168.426 219.438 204.490 1.00 85.99 261 PRO D N 1
ATOM 11471 C CA . PRO D 4 261 ? 167.574 220.248 205.363 1.00 85.99 261 PRO D CA 1
ATOM 11472 C C . PRO D 4 261 ? 167.059 219.444 206.544 1.00 85.99 261 PRO D C 1
ATOM 11473 O O . PRO D 4 261 ? 167.088 218.212 206.560 1.00 85.99 261 PRO D O 1
ATOM 11477 N N . LEU D 4 262 ? 166.722 220.208 207.588 1.00 96.43 262 LEU D N 1
ATOM 11478 C CA . LEU D 4 262 ? 166.256 219.727 208.891 1.00 96.43 262 LEU D CA 1
ATOM 11479 C C . LEU D 4 262 ? 165.140 220.620 209.446 1.00 96.43 262 LEU D C 1
ATOM 11480 O O . LEU D 4 262 ? 164.916 221.724 208.948 1.00 96.43 262 LEU D O 1
ATOM 11485 N N . LEU D 4 263 ? 164.443 220.139 210.474 1.00 102.88 263 LEU D N 1
ATOM 11486 C CA . LEU D 4 263 ? 163.312 220.852 211.039 1.00 102.88 263 LEU D CA 1
ATOM 11487 C C . LEU D 4 263 ? 163.685 222.299 211.349 1.00 102.88 263 LEU D C 1
ATOM 11488 O O . LEU D 4 263 ? 164.858 222.655 211.495 1.00 102.88 263 LEU D O 1
ATOM 11493 N N . GLU D 4 264 ? 162.660 223.136 211.448 1.00 100.68 264 GLU D N 1
ATOM 11494 C CA . GLU D 4 264 ? 162.820 224.572 211.595 1.00 100.68 264 GLU D CA 1
ATOM 11495 C C . GLU D 4 264 ? 162.478 225.012 213.012 1.00 100.68 264 GLU D C 1
ATOM 11496 O O . GLU D 4 264 ? 161.885 224.267 213.796 1.00 100.68 264 GLU D O 1
ATOM 11502 N N . ALA D 4 265 ? 162.874 226.243 213.333 1.00 97.68 265 ALA D N 1
ATOM 11503 C CA . ALA D 4 265 ? 162.412 226.926 214.536 1.00 97.68 265 ALA D CA 1
ATOM 11504 C C . ALA D 4 265 ? 161.342 227.961 214.210 1.00 97.68 265 ALA D C 1
ATOM 11505 O O . ALA D 4 265 ? 160.217 227.880 214.714 1.00 97.68 265 ALA D O 1
ATOM 11507 N N . LYS D 4 266 ? 161.679 228.918 213.348 1.00 92.46 266 LYS D N 1
ATOM 11508 C CA . LYS D 4 266 ? 160.824 229.992 212.861 1.00 92.46 266 LYS D CA 1
ATOM 11509 C C . LYS D 4 266 ? 161.577 230.687 211.740 1.00 92.46 266 LYS D C 1
ATOM 11510 O O . LYS D 4 266 ? 162.810 230.659 211.705 1.00 92.46 266 LYS D O 1
ATOM 11516 N N . LYS D 4 267 ? 160.833 231.302 210.825 1.00 87.57 267 LYS D N 1
ATOM 11517 C CA . LYS D 4 267 ? 161.461 232.040 209.741 1.00 87.57 267 LYS D CA 1
ATOM 11518 C C . LYS D 4 267 ? 162.103 233.322 210.264 1.00 87.57 267 LYS D C 1
ATOM 11519 O O . LYS D 4 267 ? 161.850 233.770 211.386 1.00 87.57 267 LYS D O 1
ATOM 11525 N N . LEU D 4 268 ? 162.944 233.918 209.425 1.00 80.89 268 LEU D N 1
ATOM 11526 C CA . LEU D 4 268 ? 163.606 235.163 209.775 1.00 80.89 268 LEU D CA 1
ATOM 11527 C C . LEU D 4 268 ? 163.891 235.929 208.493 1.00 80.89 268 LEU D C 1
ATOM 11528 O O . LEU D 4 268 ? 163.929 235.355 207.406 1.00 80.89 268 LEU D O 1
ATOM 11533 N N . VAL D 4 269 ? 164.093 237.234 208.623 1.00 73.48 269 VAL D N 1
ATOM 11534 C CA . VAL D 4 269 ? 164.450 238.072 207.486 1.00 73.48 269 VAL D CA 1
ATOM 11535 C C . VAL D 4 269 ? 165.890 238.526 207.655 1.00 73.48 269 VAL D C 1
ATOM 11536 O O . VAL D 4 269 ? 166.364 238.764 208.771 1.00 73.48 269 VAL D O 1
ATOM 11540 N N . TRP D 4 270 ? 166.595 238.642 206.529 1.00 70.75 270 TRP D N 1
ATOM 11541 C CA . TRP D 4 270 ? 168.017 238.938 206.606 1.00 70.75 270 TRP D CA 1
ATOM 11542 C C . TRP D 4 270 ? 168.478 239.633 205.339 1.00 70.75 270 TRP D C 1
ATOM 11543 O O . TRP D 4 270 ? 168.000 239.284 204.251 1.00 70.75 270 TRP D O 1
ATOM 11554 N N . PRO D 4 271 ? 169.374 240.616 205.433 1.00 69.90 271 PRO D N 1
ATOM 11555 C CA . PRO D 4 271 ? 169.892 241.261 204.222 1.00 69.90 271 PRO D CA 1
ATOM 11556 C C . PRO D 4 271 ? 170.787 240.315 203.438 1.00 69.90 271 PRO D C 1
ATOM 11557 O O . PRO D 4 271 ? 171.656 239.650 204.004 1.00 69.90 271 PRO D O 1
ATOM 11561 N N . LEU D 4 272 ? 170.568 240.262 202.123 1.00 68.22 272 LEU D N 1
ATOM 11562 C CA . LEU D 4 272 ? 171.346 239.390 201.252 1.00 68.22 272 LEU D CA 1
ATOM 11563 C C . LEU D 4 272 ? 172.762 239.896 201.019 1.00 68.22 272 LEU D C 1
ATOM 11564 O O . LEU D 4 272 ? 173.576 239.160 200.452 1.00 68.22 272 LEU D O 1
ATOM 11569 N N . HIS D 4 273 ? 173.075 241.127 201.433 1.00 73.40 273 HIS D N 1
ATOM 11570 C CA . HIS D 4 273 ? 174.434 241.635 201.293 1.00 73.40 273 HIS D CA 1
ATOM 11571 C C . HIS D 4 273 ? 175.407 240.900 202.199 1.00 73.40 273 HIS D C 1
ATOM 11572 O O . HIS D 4 273 ? 176.595 240.810 201.877 1.00 73.40 273 HIS D O 1
ATOM 11579 N N . LEU D 4 274 ? 174.932 240.355 203.323 1.00 66.26 274 LEU D N 1
ATOM 11580 C CA . LEU D 4 274 ? 175.790 239.610 204.244 1.00 66.26 274 LEU D CA 1
ATOM 11581 C C . LEU D 4 274 ? 175.157 238.244 204.535 1.00 66.26 274 LEU D C 1
ATOM 11582 O O . LEU D 4 274 ? 174.540 238.028 205.579 1.00 66.26 274 LEU D O 1
ATOM 11587 N N . ILE D 4 275 ? 175.365 237.314 203.603 1.00 63.24 275 ILE D N 1
ATOM 11588 C CA . ILE D 4 275 ? 175.112 235.884 203.748 1.00 63.24 275 ILE D CA 1
ATOM 11589 C C . ILE D 4 275 ? 176.182 235.215 202.900 1.00 63.24 275 ILE D C 1
ATOM 11590 O O . ILE D 4 275 ? 176.308 235.509 201.707 1.00 63.24 275 ILE D O 1
ATOM 11595 N N . PHE D 4 276 ? 176.983 234.346 203.501 1.00 62.84 276 PHE D N 1
ATOM 11596 C CA . PHE D 4 276 ? 178.133 233.792 202.805 1.00 62.84 276 PHE D CA 1
ATOM 11597 C C . PHE D 4 276 ? 177.885 232.346 202.406 1.00 62.84 276 PHE D C 1
ATOM 11598 O O . PHE D 4 276 ? 176.954 231.695 202.876 1.00 62.84 276 PHE D O 1
ATOM 11606 N N . ALA D 4 277 ? 178.742 231.843 201.528 1.00 67.64 277 ALA D N 1
ATOM 11607 C CA . ALA D 4 277 ? 178.610 230.491 201.016 1.00 67.64 277 ALA D CA 1
ATOM 11608 C C . ALA D 4 277 ? 179.948 229.776 201.077 1.00 67.64 277 ALA D C 1
ATOM 11609 O O . ALA D 4 277 ? 181.007 230.395 200.981 1.00 67.64 277 ALA D O 1
ATOM 11611 N N . GLN D 4 278 ? 179.883 228.459 201.236 1.00 66.29 278 GLN D N 1
ATOM 11612 C CA . GLN D 4 278 ? 181.048 227.596 201.237 1.00 66.29 278 GLN D CA 1
ATOM 11613 C C . GLN D 4 278 ? 180.834 226.548 200.154 1.00 66.29 278 GLN D C 1
ATOM 11614 O O . GLN D 4 278 ? 179.769 225.904 200.122 1.00 66.29 278 GLN D O 1
ATOM 11620 N N . PRO D 4 279 ? 181.793 226.351 199.250 1.00 64.40 279 PRO D N 1
ATOM 11621 C CA . PRO D 4 279 ? 181.555 225.495 198.085 1.00 64.40 279 PRO D CA 1
ATOM 11622 C C . PRO D 4 279 ? 181.901 224.039 198.335 1.00 64.40 279 PRO D C 1
ATOM 11623 O O . PRO D 4 279 ? 182.846 223.706 199.050 1.00 64.40 279 PRO D O 1
ATOM 11627 N N . VAL D 4 280 ? 181.115 223.160 197.719 1.00 68.77 280 VAL D N 1
ATOM 11628 C CA . VAL D 4 280 ? 181.365 221.726 197.805 1.00 68.77 280 VAL D CA 1
ATOM 11629 C C . VAL D 4 280 ? 182.579 221.407 196.944 1.00 68.77 280 VAL D C 1
ATOM 11630 O O . VAL D 4 280 ? 182.534 221.550 195.720 1.00 68.77 280 VAL D O 1
ATOM 11634 N N . ALA D 4 281 ? 183.668 220.996 197.581 1.00 71.76 281 ALA D N 1
ATOM 11635 C CA . ALA D 4 281 ? 184.812 220.498 196.838 1.00 71.76 281 ALA D CA 1
ATOM 11636 C C . ALA D 4 281 ? 184.458 219.171 196.177 1.00 71.76 281 ALA D C 1
ATOM 11637 O O . ALA D 4 281 ? 183.806 218.310 196.771 1.00 71.76 281 ALA D O 1
ATOM 11639 N N . ASP D 4 282 ? 184.889 219.014 194.932 1.00 79.59 282 ASP D N 1
ATOM 11640 C CA . ASP D 4 282 ? 184.488 217.883 194.112 1.00 79.59 282 ASP D CA 1
ATOM 11641 C C . ASP D 4 282 ? 185.675 216.954 193.899 1.00 79.59 282 ASP D C 1
ATOM 11642 O O . ASP D 4 282 ? 186.831 217.317 194.127 1.00 79.59 282 ASP D O 1
ATOM 11647 N N . ILE D 4 283 ? 185.372 215.735 193.458 1.00 84.11 283 ILE D N 1
ATOM 11648 C CA . ILE D 4 283 ? 186.385 214.730 193.167 1.00 84.11 283 ILE D CA 1
ATOM 11649 C C . ILE D 4 283 ? 186.099 214.120 191.801 1.00 84.11 283 ILE D C 1
ATOM 11650 O O . ILE D 4 283 ? 184.947 213.808 191.477 1.00 84.11 283 ILE D O 1
ATOM 11655 N N . GLU D 4 284 ? 187.143 213.985 190.993 1.00 99.94 284 GLU D N 1
ATOM 11656 C CA . GLU D 4 284 ? 187.104 213.270 189.727 1.00 99.94 284 GLU D CA 1
ATOM 11657 C C . GLU D 4 284 ? 188.140 212.152 189.756 1.00 99.94 284 GLU D C 1
ATOM 11658 O O . GLU D 4 284 ? 188.951 212.056 190.684 1.00 99.94 284 GLU D O 1
ATOM 11664 N N . ASN D 4 285 ? 188.080 211.281 188.745 1.00 106.29 285 ASN D N 1
ATOM 11665 C CA . ASN D 4 285 ? 188.986 210.139 188.653 1.00 106.29 285 ASN D CA 1
ATOM 11666 C C . ASN D 4 285 ? 190.437 210.580 188.483 1.00 106.29 285 ASN D C 1
ATOM 11667 O O . ASN D 4 285 ? 191.241 210.417 189.407 1.00 106.29 285 ASN D O 1
ATOM 11672 N N . SER D 4 286 ? 190.765 211.174 187.340 1.00 117.98 286 SER D N 1
ATOM 11673 C CA . SER D 4 286 ? 192.125 211.598 187.002 1.00 117.98 286 SER D CA 1
ATOM 11674 C C . SER D 4 286 ? 192.047 212.476 185.758 1.00 117.98 286 SER D C 1
ATOM 11675 O O . SER D 4 286 ? 190.958 212.816 185.281 1.00 117.98 286 SER D O 1
ATOM 11678 N N . THR D 4 287 ? 193.212 212.840 185.233 1.00 125.09 287 THR D N 1
ATOM 11679 C CA . THR D 4 287 ? 193.327 213.544 183.964 1.00 125.09 287 THR D CA 1
ATOM 11680 C C . THR D 4 287 ? 194.630 213.105 183.305 1.00 125.09 287 THR D C 1
ATOM 11681 O O . THR D 4 287 ? 195.352 212.255 183.837 1.00 125.09 287 THR D O 1
ATOM 11685 N N . SER D 4 288 ? 194.890 213.638 182.102 1.00 118.64 288 SER D N 1
ATOM 11686 C CA . SER D 4 288 ? 196.154 213.554 181.362 1.00 118.64 288 SER D CA 1
ATOM 11687 C C . SER D 4 288 ? 196.526 212.146 180.896 1.00 118.64 288 SER D C 1
ATOM 11688 O O . SER D 4 288 ? 197.579 211.957 180.279 1.00 118.64 288 SER D O 1
ATOM 11691 N N . GLY D 4 289 ? 195.679 211.158 181.163 1.00 119.52 289 GLY D N 1
ATOM 11692 C CA . GLY D 4 289 ? 196.011 209.781 180.870 1.00 119.52 289 GLY D CA 1
ATOM 11693 C C . GLY D 4 289 ? 194.886 209.028 180.197 1.00 119.52 289 GLY D C 1
ATOM 11694 O O . GLY D 4 289 ? 194.724 207.825 180.423 1.00 119.52 289 GLY D O 1
ATOM 11695 N N . ASP D 4 290 ? 194.096 209.742 179.382 1.00 120.93 290 ASP D N 1
ATOM 11696 C CA . ASP D 4 290 ? 193.005 209.229 178.554 1.00 120.93 290 ASP D CA 1
ATOM 11697 C C . ASP D 4 290 ? 191.964 208.434 179.335 1.00 120.93 290 ASP D C 1
ATOM 11698 O O . ASP D 4 290 ? 191.968 207.197 179.283 1.00 120.93 290 ASP D O 1
ATOM 11703 N N . PRO D 4 291 ? 191.066 209.092 180.074 1.00 130.65 291 PRO D N 1
ATOM 11704 C CA . PRO D 4 291 ? 189.978 208.358 180.735 1.00 130.65 291 PRO D CA 1
ATOM 11705 C C . PRO D 4 291 ? 188.912 207.844 179.778 1.00 130.65 291 PRO D C 1
ATOM 11706 O O . PRO D 4 291 ? 188.051 207.065 180.204 1.00 130.65 291 PRO D O 1
ATOM 11710 N N . SER D 4 292 ? 188.938 208.247 178.506 1.00 130.69 292 SER D N 1
ATOM 11711 C CA . SER D 4 292 ? 188.052 207.716 177.479 1.00 130.69 292 SER D CA 1
ATOM 11712 C C . SER D 4 292 ? 188.625 206.478 176.792 1.00 130.69 292 SER D C 1
ATOM 11713 O O . SER D 4 292 ? 188.190 206.142 175.683 1.00 130.69 292 SER D O 1
ATOM 11716 N N . GLU D 4 293 ? 189.617 205.830 177.418 1.00 123.46 293 GLU D N 1
ATOM 11717 C CA . GLU D 4 293 ? 190.108 204.490 177.068 1.00 123.46 293 GLU D CA 1
ATOM 11718 C C . GLU D 4 293 ? 190.764 204.436 175.684 1.00 123.46 293 GLU D C 1
ATOM 11719 O O . GLU D 4 293 ? 190.393 203.628 174.833 1.00 123.46 293 GLU D O 1
ATOM 11725 N N . PHE D 4 294 ? 191.748 205.309 175.463 1.00 104.23 294 PHE D N 1
ATOM 11726 C CA . PHE D 4 294 ? 192.753 205.061 174.437 1.00 104.23 294 PHE D CA 1
ATOM 11727 C C . PHE D 4 294 ? 194.140 204.836 175.027 1.00 104.23 294 PHE D C 1
ATOM 11728 O O . PHE D 4 294 ? 195.014 204.296 174.338 1.00 104.23 294 PHE D O 1
ATOM 11736 N N . HIS D 4 295 ? 194.348 205.174 176.303 1.00 100.22 295 HIS D N 1
ATOM 11737 C CA . HIS D 4 295 ? 195.575 204.783 176.989 1.00 100.22 295 HIS D CA 1
ATOM 11738 C C . HIS D 4 295 ? 195.696 203.269 177.119 1.00 100.22 295 HIS D C 1
ATOM 11739 O O . HIS D 4 295 ? 196.810 202.759 177.274 1.00 100.22 295 HIS D O 1
ATOM 11746 N N . CYS D 4 296 ? 194.573 202.554 177.075 1.00 94.49 296 CYS D N 1
ATOM 11747 C CA . CYS D 4 296 ? 194.545 201.118 176.847 1.00 94.49 296 CYS D CA 1
ATOM 11748 C C . CYS D 4 296 ? 195.247 200.756 175.545 1.00 94.49 296 CYS D C 1
ATOM 11749 O O . CYS D 4 296 ? 194.808 201.160 174.464 1.00 94.49 296 CYS D O 1
ATOM 11752 N N . LEU D 4 297 ? 196.339 199.996 175.646 1.00 88.38 297 LEU D N 1
ATOM 11753 C CA . LEU D 4 297 ? 197.109 199.602 174.473 1.00 88.38 297 LEU D CA 1
ATOM 11754 C C . LEU D 4 297 ? 196.354 198.615 173.594 1.00 88.38 297 LEU D C 1
ATOM 11755 O O . LEU D 4 297 ? 196.645 198.517 172.393 1.00 88.38 297 LEU D O 1
ATOM 11760 N N . GLN D 4 298 ? 195.383 197.893 174.158 1.00 90.53 298 GLN D N 1
ATOM 11761 C CA . GLN D 4 298 ? 194.582 196.983 173.353 1.00 90.53 298 GLN D CA 1
ATOM 11762 C C . GLN D 4 298 ? 193.648 197.727 172.411 1.00 90.53 298 GLN D C 1
ATOM 11763 O O . GLN D 4 298 ? 193.236 197.153 171.404 1.00 90.53 298 GLN D O 1
ATOM 11769 N N . ASP D 4 299 ? 193.335 198.996 172.690 1.00 95.79 299 ASP D N 1
ATOM 11770 C CA . ASP D 4 299 ? 192.649 199.824 171.699 1.00 95.79 299 ASP D CA 1
ATOM 11771 C C . ASP D 4 299 ? 193.540 200.070 170.484 1.00 95.79 299 ASP D C 1
ATOM 11772 O O . ASP D 4 299 ? 193.069 200.035 169.339 1.00 95.79 299 ASP D O 1
ATOM 11777 N N . ALA D 4 300 ? 194.836 200.296 170.717 1.00 91.14 300 ALA D N 1
ATOM 11778 C CA . ALA D 4 300 ? 195.774 200.473 169.614 1.00 91.14 300 ALA D CA 1
ATOM 11779 C C . ALA D 4 300 ? 195.959 199.178 168.836 1.00 91.14 300 ALA D C 1
ATOM 11780 O O . ALA D 4 300 ? 196.037 199.192 167.598 1.00 91.14 300 ALA D O 1
ATOM 11782 N N . LEU D 4 301 ? 196.010 198.047 169.541 1.00 89.70 301 LEU D N 1
ATOM 11783 C CA . LEU D 4 301 ? 196.095 196.771 168.844 1.00 89.70 301 LEU D CA 1
ATOM 11784 C C . LEU D 4 301 ? 194.792 196.414 168.134 1.00 89.70 301 LEU D C 1
ATOM 11785 O O . LEU D 4 301 ? 194.831 195.755 167.092 1.00 89.70 301 LEU D O 1
ATOM 11790 N N . ASP D 4 302 ? 193.654 196.907 168.627 1.00 95.03 302 ASP D N 1
ATOM 11791 C CA . ASP D 4 302 ? 192.386 196.761 167.917 1.00 95.03 302 ASP D CA 1
ATOM 11792 C C . ASP D 4 302 ? 192.377 197.575 166.629 1.00 95.03 302 ASP D C 1
ATOM 11793 O O . ASP D 4 302 ? 191.880 197.111 165.596 1.00 95.03 302 ASP D O 1
ATOM 11798 N N . ALA D 4 303 ? 192.922 198.792 166.670 1.00 94.18 303 ALA D N 1
ATOM 11799 C CA . ALA D 4 303 ? 192.945 199.622 165.469 1.00 94.18 303 ALA D CA 1
ATOM 11800 C C . ALA D 4 303 ? 193.920 199.079 164.427 1.00 94.18 303 ALA D C 1
ATOM 11801 O O . ALA D 4 303 ? 193.623 199.091 163.223 1.00 94.18 303 ALA D O 1
ATOM 11803 N N . ILE D 4 304 ? 195.078 198.568 164.862 1.00 93.51 304 ILE D N 1
ATOM 11804 C CA . ILE D 4 304 ? 195.976 197.936 163.897 1.00 93.51 304 ILE D CA 1
ATOM 11805 C C . ILE D 4 304 ? 195.411 196.595 163.416 1.00 93.51 304 ILE D C 1
ATOM 11806 O O . ILE D 4 304 ? 195.688 196.186 162.282 1.00 93.51 304 ILE D O 1
ATOM 11811 N N . ASP D 4 305 ? 194.551 195.939 164.208 1.00 96.45 305 ASP D N 1
ATOM 11812 C CA . ASP D 4 305 ? 193.856 194.752 163.721 1.00 96.45 305 ASP D CA 1
ATOM 11813 C C . ASP D 4 305 ? 192.807 195.110 162.674 1.00 96.45 305 ASP D C 1
ATOM 11814 O O . ASP D 4 305 ? 192.602 194.362 161.711 1.00 96.45 305 ASP D O 1
ATOM 11819 N N . ASP D 4 306 ? 192.138 196.254 162.839 1.00 96.62 306 ASP D N 1
ATOM 11820 C CA . ASP D 4 306 ? 191.214 196.722 161.808 1.00 96.62 306 ASP D CA 1
ATOM 11821 C C . ASP D 4 306 ? 191.949 197.112 160.531 1.00 96.62 306 ASP D C 1
ATOM 11822 O O . ASP D 4 306 ? 191.427 196.907 159.430 1.00 96.62 306 ASP D O 1
ATOM 11827 N N . PHE D 4 307 ? 193.159 197.664 160.657 1.00 91.66 307 PHE D N 1
ATOM 11828 C CA . PHE D 4 307 ? 193.978 197.940 159.476 1.00 91.66 307 PHE D CA 1
ATOM 11829 C C . PHE D 4 307 ? 194.409 196.655 158.775 1.00 91.66 307 PHE D C 1
ATOM 11830 O O . PHE D 4 307 ? 194.420 196.592 157.537 1.00 91.66 307 PHE D O 1
ATOM 11838 N N . ILE D 4 308 ? 194.786 195.635 159.556 1.00 95.22 308 ILE D N 1
ATOM 11839 C CA . ILE D 4 308 ? 195.078 194.303 159.023 1.00 95.22 308 ILE D CA 1
ATOM 11840 C C . ILE D 4 308 ? 193.867 193.742 158.286 1.00 95.22 308 ILE D C 1
ATOM 11841 O O . ILE D 4 308 ? 193.995 193.159 157.201 1.00 95.22 308 ILE D O 1
ATOM 11846 N N . GLN D 4 309 ? 192.672 193.948 158.847 1.00 97.39 309 GLN D N 1
ATOM 11847 C CA . GLN D 4 309 ? 191.439 193.511 158.198 1.00 97.39 309 GLN D CA 1
ATOM 11848 C C . GLN D 4 309 ? 191.190 194.262 156.891 1.00 97.39 309 GLN D C 1
ATOM 11849 O O . GLN D 4 309 ? 190.750 193.669 155.899 1.00 97.39 309 GLN D O 1
ATOM 11855 N N . LEU D 4 310 ? 191.495 195.560 156.860 1.00 95.71 310 LEU D N 1
ATOM 11856 C CA . LEU D 4 310 ? 191.289 196.346 155.648 1.00 95.71 310 LEU D CA 1
ATOM 11857 C C . LEU D 4 310 ? 192.381 196.141 154.606 1.00 95.71 310 LEU D C 1
ATOM 11858 O O . LEU D 4 310 ? 192.201 196.554 153.457 1.00 95.71 310 LEU D O 1
ATOM 11863 N N . LYS D 4 311 ? 193.491 195.488 154.948 1.00 94.19 311 LYS D N 1
ATOM 11864 C CA . LYS D 4 311 ? 194.532 195.242 153.953 1.00 94.19 311 LYS D CA 1
ATOM 11865 C C . LYS D 4 311 ? 194.186 194.122 152.955 1.00 94.19 311 LYS D C 1
ATOM 11866 O O . LYS D 4 311 ? 195.062 193.733 152.174 1.00 94.19 311 LYS D O 1
ATOM 11872 N N . GLN D 4 312 ? 192.963 193.598 152.955 1.00 95.65 312 GLN D N 1
ATOM 11873 C CA . GLN D 4 312 ? 192.517 192.666 151.922 1.00 95.65 312 GLN D CA 1
ATOM 11874 C C . GLN D 4 312 ? 191.308 193.224 151.174 1.00 95.65 312 GLN D C 1
ATOM 11875 O O . GLN D 4 312 ? 190.186 192.744 151.341 1.00 95.65 312 GLN D O 1
ATOM 11881 N N . SER D 4 814 ? 162.407 241.888 218.338 1.00 99.85 814 SER D N 1
ATOM 11882 C CA . SER D 4 814 ? 163.315 241.132 219.192 1.00 99.85 814 SER D CA 1
ATOM 11883 C C . SER D 4 814 ? 163.388 239.672 218.761 1.00 99.85 814 SER D C 1
ATOM 11884 O O . SER D 4 814 ? 163.550 238.780 219.592 1.00 99.85 814 SER D O 1
ATOM 11887 N N . SER D 4 815 ? 163.262 239.436 217.455 1.00 95.96 815 SER D N 1
ATOM 11888 C CA . SER D 4 815 ? 163.361 238.100 216.884 1.00 95.96 815 SER D CA 1
ATOM 11889 C C . SER D 4 815 ? 164.703 237.853 216.204 1.00 95.96 815 SER D C 1
ATOM 11890 O O . SER D 4 815 ? 164.811 236.949 215.370 1.00 95.96 815 SER D O 1
ATOM 11893 N N . SER D 4 816 ? 165.723 238.646 216.533 1.00 90.40 816 SER D N 1
ATOM 11894 C CA . SER D 4 816 ? 167.049 238.460 215.956 1.00 90.40 816 SER D CA 1
ATOM 11895 C C . SER D 4 816 ? 168.191 238.621 216.950 1.00 90.40 816 SER D C 1
ATOM 11896 O O . SER D 4 816 ? 169.350 238.513 216.539 1.00 90.40 816 SER D O 1
ATOM 11899 N N . LEU D 4 817 ? 167.914 238.897 218.223 1.00 87.71 817 LEU D N 1
ATOM 11900 C CA . LEU D 4 817 ? 168.987 239.053 219.202 1.00 87.71 817 LEU D CA 1
ATOM 11901 C C . LEU D 4 817 ? 169.804 237.786 219.486 1.00 87.71 817 LEU D C 1
ATOM 11902 O O . LEU D 4 817 ? 171.008 237.938 219.761 1.00 87.71 817 LEU D O 1
ATOM 11907 N N . PRO D 4 818 ? 169.268 236.554 219.444 1.00 86.67 818 PRO D N 1
ATOM 11908 C CA . PRO D 4 818 ? 170.172 235.388 219.423 1.00 86.67 818 PRO D CA 1
ATOM 11909 C C . PRO D 4 818 ? 171.062 235.307 218.192 1.00 86.67 818 PRO D C 1
ATOM 11910 O O . PRO D 4 818 ? 172.093 234.626 218.244 1.00 86.67 818 PRO D O 1
ATOM 11914 N N . PHE D 4 819 ? 170.712 235.974 217.094 1.00 81.87 819 PHE D N 1
ATOM 11915 C CA . PHE D 4 819 ? 171.584 236.037 215.931 1.00 81.87 819 PHE D CA 1
ATOM 11916 C C . PHE D 4 819 ? 172.501 237.249 215.951 1.00 81.87 819 PHE D C 1
ATOM 11917 O O . PHE D 4 819 ? 173.443 237.306 215.157 1.00 81.87 819 PHE D O 1
ATOM 11925 N N . LEU D 4 820 ? 172.243 238.219 216.821 1.00 77.48 820 LEU D N 1
ATOM 11926 C CA . LEU D 4 820 ? 173.113 239.377 216.959 1.00 77.48 820 LEU D CA 1
ATOM 11927 C C . LEU D 4 820 ? 173.992 239.324 218.199 1.00 77.48 820 LEU D C 1
ATOM 11928 O O . LEU D 4 820 ? 174.820 240.219 218.388 1.00 77.48 820 LEU D O 1
ATOM 11933 N N . LEU D 4 821 ? 173.840 238.315 219.046 1.00 76.67 821 LEU D N 1
ATOM 11934 C CA . LEU D 4 821 ? 174.665 238.227 220.246 1.00 76.67 821 LEU D CA 1
ATOM 11935 C C . LEU D 4 821 ? 175.598 237.029 220.263 1.00 76.67 821 LEU D C 1
ATOM 11936 O O . LEU D 4 821 ? 176.773 237.180 220.603 1.00 76.67 821 LEU D O 1
ATOM 11941 N N . ARG D 4 822 ? 175.113 235.842 219.911 1.00 75.56 822 ARG D N 1
ATOM 11942 C CA . ARG D 4 822 ? 175.932 234.645 219.994 1.00 75.56 822 ARG D CA 1
ATOM 11943 C C . ARG D 4 822 ? 176.915 234.575 218.831 1.00 75.56 822 ARG D C 1
ATOM 11944 O O . ARG D 4 822 ? 176.751 235.229 217.800 1.00 75.56 822 ARG D O 1
ATOM 11952 N N . HIS D 4 823 ? 177.955 233.768 219.016 1.00 69.92 823 HIS D N 1
ATOM 11953 C CA . HIS D 4 823 ? 179.001 233.620 218.018 1.00 69.92 823 HIS D CA 1
ATOM 11954 C C . HIS D 4 823 ? 179.506 232.188 218.033 1.00 69.92 823 HIS D C 1
ATOM 11955 O O . HIS D 4 823 ? 179.453 231.505 219.058 1.00 69.92 823 HIS D O 1
ATOM 11962 N N . MET D 4 824 ? 180.000 231.742 216.886 1.00 65.21 824 MET D N 1
ATOM 11963 C CA . MET D 4 824 ? 180.557 230.410 216.758 1.00 65.21 824 MET D CA 1
ATOM 11964 C C . MET D 4 824 ? 182.054 230.495 216.530 1.00 65.21 824 MET D C 1
ATOM 11965 O O . MET D 4 824 ? 182.501 231.301 215.704 1.00 65.21 824 MET D O 1
ATOM 11970 N N . PRO D 4 825 ? 182.855 229.688 217.222 1.00 60.42 825 PRO D N 1
ATOM 11971 C CA . PRO D 4 825 ? 184.304 229.921 217.288 1.00 60.42 825 PRO D CA 1
ATOM 11972 C C . PRO D 4 825 ? 185.111 229.429 216.096 1.00 60.42 825 PRO D C 1
ATOM 11973 O O . PRO D 4 825 ? 186.318 229.219 216.259 1.00 60.42 825 PRO D O 1
ATOM 11977 N N . LEU D 4 826 ? 184.470 229.147 214.955 1.00 59.86 826 LEU D N 1
ATOM 11978 C CA . LEU D 4 826 ? 185.078 228.818 213.661 1.00 59.86 826 LEU D CA 1
ATOM 11979 C C . LEU D 4 826 ? 185.799 227.468 213.645 1.00 59.86 826 LEU D C 1
ATOM 11980 O O . LEU D 4 826 ? 186.260 227.026 212.588 1.00 59.86 826 LEU D O 1
ATOM 11985 N N . ALA D 4 827 ? 185.894 226.793 214.789 1.00 60.85 827 ALA D N 1
ATOM 11986 C CA . ALA D 4 827 ? 186.301 225.399 214.806 1.00 60.85 827 ALA D CA 1
ATOM 11987 C C . ALA D 4 827 ? 185.120 224.469 214.595 1.00 60.85 827 ALA D C 1
ATOM 11988 O O . ALA D 4 827 ? 185.317 223.308 214.225 1.00 60.85 827 ALA D O 1
ATOM 11990 N N . SER D 4 828 ? 183.902 224.958 214.820 1.00 59.89 828 SER D N 1
ATOM 11991 C CA . SER D 4 828 ? 182.689 224.177 214.641 1.00 59.89 828 SER D CA 1
ATOM 11992 C C . SER D 4 828 ? 182.123 224.295 213.236 1.00 59.89 828 SER D C 1
ATOM 11993 O O . SER D 4 828 ? 180.935 224.025 213.032 1.00 59.89 828 SER D O 1
ATOM 11996 N N . ILE D 4 829 ? 182.934 224.709 212.272 1.00 59.01 829 ILE D N 1
ATOM 11997 C CA . ILE D 4 829 ? 182.569 224.669 210.864 1.00 59.01 829 ILE D CA 1
ATOM 11998 C C . ILE D 4 829 ? 183.671 223.918 210.126 1.00 59.01 829 ILE D C 1
ATOM 11999 O O . ILE D 4 829 ? 184.852 224.239 210.283 1.00 59.01 829 ILE D O 1
ATOM 12004 N N . PRO D 4 830 ? 183.342 222.885 209.361 1.00 59.15 830 PRO D N 1
ATOM 12005 C CA . PRO D 4 830 ? 184.380 222.048 208.759 1.00 59.15 830 PRO D CA 1
ATOM 12006 C C . PRO D 4 830 ? 185.071 222.738 207.598 1.00 59.15 830 PRO D C 1
ATOM 12007 O O . PRO D 4 830 ? 184.541 223.658 206.973 1.00 59.15 830 PRO D O 1
ATOM 12011 N N . ASP D 4 831 ? 186.281 222.263 207.311 1.00 64.23 831 ASP D N 1
ATOM 12012 C CA . ASP D 4 831 ? 187.068 222.841 206.231 1.00 64.23 831 ASP D CA 1
ATOM 12013 C C . ASP D 4 831 ? 186.554 222.404 204.866 1.00 64.23 831 ASP D C 1
ATOM 12014 O O . ASP D 4 831 ? 186.454 223.226 203.950 1.00 64.23 831 ASP D O 1
ATOM 12019 N N . ILE D 4 832 ? 186.213 221.123 204.712 1.00 61.80 832 ILE D N 1
ATOM 12020 C CA . ILE D 4 832 ? 185.823 220.574 203.420 1.00 61.80 832 ILE D CA 1
ATOM 12021 C C . ILE D 4 832 ? 184.763 219.504 203.620 1.00 61.80 832 ILE D C 1
ATOM 12022 O O . ILE D 4 832 ? 184.654 218.901 204.687 1.00 61.80 832 ILE D O 1
ATOM 12027 N N . PHE D 4 833 ? 183.991 219.257 202.563 1.00 66.67 833 PHE D N 1
ATOM 12028 C CA . PHE D 4 833 ? 182.978 218.203 202.571 1.00 66.67 833 PHE D CA 1
ATOM 12029 C C . PHE D 4 833 ? 182.691 217.839 201.121 1.00 66.67 833 PHE D C 1
ATOM 12030 O O . PHE D 4 833 ? 182.354 218.713 200.319 1.00 66.67 833 PHE D O 1
ATOM 12038 N N . ILE D 4 834 ? 182.865 216.565 200.779 1.00 65.07 834 ILE D N 1
ATOM 12039 C CA . ILE D 4 834 ? 182.808 216.132 199.388 1.00 65.07 834 ILE D CA 1
ATOM 12040 C C . ILE D 4 834 ? 181.379 215.810 198.975 1.00 65.07 834 ILE D C 1
ATOM 12041 O O . ILE D 4 834 ? 180.488 215.676 199.820 1.00 65.07 834 ILE D O 1
ATOM 12046 N N . THR D 4 835 ? 181.155 215.702 197.665 1.00 68.53 835 THR D N 1
ATOM 12047 C CA . THR D 4 835 ? 179.840 215.516 197.051 1.00 68.53 835 THR D CA 1
ATOM 12048 C C . THR D 4 835 ? 179.238 214.103 197.040 1.00 68.53 835 THR D C 1
ATOM 12049 O O . THR D 4 835 ? 178.049 213.994 197.367 1.00 68.53 835 THR D O 1
ATOM 12053 N N . PRO D 4 836 ? 179.941 213.012 196.657 1.00 64.19 836 PRO D N 1
ATOM 12054 C CA . PRO D 4 836 ? 179.205 211.755 196.411 1.00 64.19 836 PRO D CA 1
ATOM 12055 C C . PRO D 4 836 ? 178.690 211.070 197.668 1.00 64.19 836 PRO D C 1
ATOM 12056 O O . PRO D 4 836 ? 177.570 210.545 197.630 1.00 64.19 836 PRO D O 1
ATOM 12060 N N . THR D 4 837 ? 179.459 211.087 198.777 1.00 63.92 837 THR D N 1
ATOM 12061 C CA . THR D 4 837 ? 179.074 210.655 200.125 1.00 63.92 837 THR D CA 1
ATOM 12062 C C . THR D 4 837 ? 178.507 209.239 200.170 1.00 63.92 837 THR D C 1
ATOM 12063 O O . THR D 4 837 ? 177.286 209.070 200.285 1.00 63.92 837 THR D O 1
ATOM 12067 N N . PRO D 4 838 ? 179.341 208.209 200.059 1.00 62.86 838 PRO D N 1
ATOM 12068 C CA . PRO D 4 838 ? 178.827 206.837 199.996 1.00 62.86 838 PRO D CA 1
ATOM 12069 C C . PRO D 4 838 ? 178.319 206.355 201.346 1.00 62.86 838 PRO D C 1
ATOM 12070 O O . PRO D 4 838 ? 178.524 206.978 202.389 1.00 62.86 838 PRO D O 1
ATOM 12074 N N . VAL D 4 839 ? 177.654 205.203 201.314 1.00 61.05 839 VAL D N 1
ATOM 12075 C CA . VAL D 4 839 ? 176.975 204.643 202.476 1.00 61.05 839 VAL D CA 1
ATOM 12076 C C . VAL D 4 839 ? 177.610 203.306 202.821 1.00 61.05 839 VAL D C 1
ATOM 12077 O O . VAL D 4 839 ? 177.710 202.423 201.964 1.00 61.05 839 VAL D O 1
ATOM 12081 N N . VAL D 4 840 ? 178.038 203.163 204.070 1.00 61.90 840 VAL D N 1
ATOM 12082 C CA . VAL D 4 840 ? 178.448 201.879 204.612 1.00 61.90 840 VAL D CA 1
ATOM 12083 C C . VAL D 4 840 ? 177.386 201.449 205.619 1.00 61.90 840 VAL D C 1
ATOM 12084 O O . VAL D 4 840 ? 176.576 202.256 206.083 1.00 61.90 840 VAL D O 1
ATOM 12088 N N . THR D 4 841 ? 177.359 200.153 205.930 1.00 69.30 841 THR D N 1
ATOM 12089 C CA . THR D 4 841 ? 176.363 199.604 206.841 1.00 69.30 841 THR D CA 1
ATOM 12090 C C . THR D 4 841 ? 177.029 198.755 207.911 1.00 69.30 841 THR D C 1
ATOM 12091 O O . THR D 4 841 ? 177.972 198.011 207.628 1.00 69.30 841 THR D O 1
ATOM 12095 N N . ILE D 4 842 ? 176.528 198.865 209.142 1.00 73.93 842 ILE D N 1
ATOM 12096 C CA . ILE D 4 842 ? 177.016 198.091 210.278 1.00 73.93 842 ILE D CA 1
ATOM 12097 C C . ILE D 4 842 ? 175.823 197.612 211.094 1.00 73.93 842 ILE D C 1
ATOM 12098 O O . ILE D 4 842 ? 174.673 197.960 210.824 1.00 73.93 842 ILE D O 1
ATOM 12103 N N . SER D 4 843 ? 176.118 196.810 212.109 1.00 83.35 843 SER D N 1
ATOM 12104 C CA . SER D 4 843 ? 175.132 196.300 213.045 1.00 83.35 843 SER D CA 1
ATOM 12105 C C . SER D 4 843 ? 175.333 196.964 214.402 1.00 83.35 843 SER D C 1
ATOM 12106 O O . SER D 4 843 ? 176.147 197.878 214.556 1.00 83.35 843 SER D O 1
ATOM 12109 N N . GLU D 4 844 ? 174.588 196.492 215.397 1.00 87.51 844 GLU D N 1
ATOM 12110 C CA . GLU D 4 844 ? 174.734 196.973 216.762 1.00 87.51 844 GLU D CA 1
ATOM 12111 C C . GLU D 4 844 ? 175.780 196.184 217.541 1.00 87.51 844 GLU D C 1
ATOM 12112 O O . GLU D 4 844 ? 176.014 196.470 218.719 1.00 87.51 844 GLU D O 1
ATOM 12118 N N . LYS D 4 845 ? 176.417 195.204 216.904 1.00 84.30 845 LYS D N 1
ATOM 12119 C CA . LYS D 4 845 ? 177.573 194.532 217.480 1.00 84.30 845 LYS D CA 1
ATOM 12120 C C . LYS D 4 845 ? 178.717 194.375 216.497 1.00 84.30 845 LYS D C 1
ATOM 12121 O O . LYS D 4 845 ? 179.826 194.044 216.925 1.00 84.30 845 LYS D O 1
ATOM 12127 N N . GLU D 4 846 ? 178.496 194.606 215.208 1.00 79.04 846 GLU D N 1
ATOM 12128 C CA . GLU D 4 846 ? 179.459 194.303 214.156 1.00 79.04 846 GLU D CA 1
ATOM 12129 C C . GLU D 4 846 ? 180.077 195.609 213.677 1.00 79.04 846 GLU D C 1
ATOM 12130 O O . GLU D 4 846 ? 179.446 196.378 212.949 1.00 79.04 846 GLU D O 1
ATOM 12136 N N . GLN D 4 847 ? 181.308 195.858 214.095 1.00 75.98 847 GLN D N 1
ATOM 12137 C CA . GLN D 4 847 ? 182.095 196.986 213.617 1.00 75.98 847 GLN D CA 1
ATOM 12138 C C . GLN D 4 847 ? 183.302 196.388 212.904 1.00 75.98 847 GLN D C 1
ATOM 12139 O O . GLN D 4 847 ? 184.354 196.178 213.508 1.00 75.98 847 GLN D O 1
ATOM 12145 N N . ASP D 4 848 ? 183.140 196.100 211.616 1.00 73.05 848 ASP D N 1
ATOM 12146 C CA . ASP D 4 848 ? 184.181 195.421 210.860 1.00 73.05 848 ASP D CA 1
ATOM 12147 C C . ASP D 4 848 ? 184.605 196.179 209.614 1.00 73.05 848 ASP D C 1
ATOM 12148 O O . ASP D 4 848 ? 185.796 196.186 209.287 1.00 73.05 848 ASP D O 1
ATOM 12153 N N . ILE D 4 849 ? 183.670 196.819 208.906 1.00 67.17 849 ILE D N 1
ATOM 12154 C CA . ILE D 4 849 ? 184.024 197.459 207.643 1.00 67.17 849 ILE D CA 1
ATOM 12155 C C . ILE D 4 849 ? 184.800 198.741 207.889 1.00 67.17 849 ILE D C 1
ATOM 12156 O O . ILE D 4 849 ? 185.733 199.062 207.142 1.00 67.17 849 ILE D O 1
ATOM 12161 N N . LEU D 4 850 ? 184.454 199.477 208.945 1.00 67.97 850 LEU D N 1
ATOM 12162 C CA . LEU D 4 850 ? 185.170 200.706 209.257 1.00 67.97 850 LEU D CA 1
ATOM 12163 C C . LEU D 4 850 ? 186.586 200.416 209.733 1.00 67.97 850 LEU D C 1
ATOM 12164 O O . LEU D 4 850 ? 187.532 201.111 209.340 1.00 67.97 850 LEU D O 1
ATOM 12169 N N . ASP D 4 851 ? 186.758 199.368 210.542 1.00 70.87 851 ASP D N 1
ATOM 12170 C CA . ASP D 4 851 ? 188.100 198.977 210.954 1.00 70.87 851 ASP D CA 1
ATOM 12171 C C . ASP D 4 851 ? 188.898 198.418 209.787 1.00 70.87 851 ASP D C 1
ATOM 12172 O O . ASP D 4 851 ? 190.118 198.590 209.739 1.00 70.87 851 ASP D O 1
ATOM 12177 N N . LEU D 4 852 ? 188.220 197.812 208.811 1.00 68.57 852 LEU D N 1
ATOM 12178 C CA . LEU D 4 852 ? 188.892 197.331 207.607 1.00 68.57 852 LEU D CA 1
ATOM 12179 C C . LEU D 4 852 ? 189.412 198.489 206.760 1.00 68.57 852 LEU D C 1
ATOM 12180 O O . LEU D 4 852 ? 190.569 198.473 206.314 1.00 68.57 852 LEU D O 1
ATOM 12185 N N . ILE D 4 853 ? 188.570 199.505 206.534 1.00 59.82 853 ILE D N 1
ATOM 12186 C CA . ILE D 4 853 ? 188.981 200.663 205.743 1.00 59.82 853 ILE D CA 1
ATOM 12187 C C . ILE D 4 853 ? 190.079 201.446 206.458 1.00 59.82 853 ILE D C 1
ATOM 12188 O O . ILE D 4 853 ? 191.035 201.913 205.825 1.00 59.82 853 ILE D O 1
ATOM 12193 N N . ALA D 4 854 ? 189.999 201.554 207.788 1.00 59.85 854 ALA D N 1
ATOM 12194 C CA . ALA D 4 854 ? 191.063 202.230 208.525 1.00 59.85 854 ALA D CA 1
ATOM 12195 C C . ALA D 4 854 ? 192.358 201.431 208.495 1.00 59.85 854 ALA D C 1
ATOM 12196 O O . ALA D 4 854 ? 193.445 202.012 208.404 1.00 59.85 854 ALA D O 1
ATOM 12198 N N . GLU D 4 855 ? 192.256 200.098 208.538 1.00 72.49 855 GLU D N 1
ATOM 12199 C CA . GLU D 4 855 ? 193.435 199.244 208.471 1.00 72.49 855 GLU D CA 1
ATOM 12200 C C . GLU D 4 855 ? 194.129 199.357 207.120 1.00 72.49 855 GLU D C 1
ATOM 12201 O O . GLU D 4 855 ? 195.362 199.381 207.052 1.00 72.49 855 GLU D O 1
ATOM 12207 N N . GLN D 4 856 ? 193.365 199.472 206.036 1.00 61.79 856 GLN D N 1
ATOM 12208 C CA . GLN D 4 856 ? 193.982 199.486 204.714 1.00 61.79 856 GLN D CA 1
ATOM 12209 C C . GLN D 4 856 ? 194.092 200.887 204.120 1.00 61.79 856 GLN D C 1
ATOM 12210 O O . GLN D 4 856 ? 194.458 201.028 202.951 1.00 61.79 856 GLN D O 1
ATOM 12216 N N . VAL D 4 857 ? 193.796 201.928 204.896 1.00 53.48 857 VAL D N 1
ATOM 12217 C CA . VAL D 4 857 ? 194.173 203.288 204.519 1.00 53.48 857 VAL D CA 1
ATOM 12218 C C . VAL D 4 857 ? 195.204 203.890 205.463 1.00 53.48 857 VAL D C 1
ATOM 12219 O O . VAL D 4 857 ? 195.834 204.899 205.106 1.00 53.48 857 VAL D O 1
ATOM 12223 N N . VAL D 4 858 ? 195.428 203.295 206.634 1.00 55.11 858 VAL D N 1
ATOM 12224 C CA . VAL D 4 858 ? 196.348 203.895 207.590 1.00 55.11 858 VAL D CA 1
ATOM 12225 C C . VAL D 4 858 ? 197.804 203.508 207.348 1.00 55.11 858 VAL D C 1
ATOM 12226 O O . VAL D 4 858 ? 198.703 204.181 207.868 1.00 55.11 858 VAL D O 1
ATOM 12230 N N . THR D 4 859 ? 198.069 202.465 206.563 1.00 54.79 859 THR D N 1
ATOM 12231 C CA . THR D 4 859 ? 199.438 202.007 206.335 1.00 54.79 859 THR D CA 1
ATOM 12232 C C . THR D 4 859 ? 199.680 201.747 204.852 1.00 54.79 859 THR D C 1
ATOM 12233 O O . THR D 4 859 ? 200.217 200.714 204.455 1.00 54.79 859 THR D O 1
ATOM 12237 N N . ASP D 4 860 ? 199.291 202.700 204.015 1.00 60.21 860 ASP D N 1
ATOM 12238 C CA . ASP D 4 860 ? 199.739 202.752 202.632 1.00 60.21 860 ASP D CA 1
ATOM 12239 C C . ASP D 4 860 ? 200.298 204.141 202.378 1.00 60.21 860 ASP D C 1
ATOM 12240 O O . ASP D 4 860 ? 199.700 205.134 202.801 1.00 60.21 860 ASP D O 1
ATOM 12245 N N . TYR D 4 861 ? 201.441 204.199 201.685 1.00 60.85 861 TYR D N 1
ATOM 12246 C CA . TYR D 4 861 ? 202.337 205.354 201.713 1.00 60.85 861 TYR D CA 1
ATOM 12247 C C . TYR D 4 861 ? 201.725 206.634 201.159 1.00 60.85 861 TYR D C 1
ATOM 12248 O O . TYR D 4 861 ? 201.340 207.529 201.914 1.00 60.85 861 TYR D O 1
ATOM 12257 N N . ASN D 4 862 ? 201.607 206.708 199.843 1.00 59.59 862 ASN D N 1
ATOM 12258 C CA . ASN D 4 862 ? 200.726 207.661 199.185 1.00 59.59 862 ASN D CA 1
ATOM 12259 C C . ASN D 4 862 ? 200.151 207.023 197.935 1.00 59.59 862 ASN D C 1
ATOM 12260 O O . ASN D 4 862 ? 199.729 207.735 197.019 1.00 59.59 862 ASN D O 1
ATOM 12265 N N . ILE D 4 863 ? 200.170 205.693 197.872 1.00 60.23 863 ILE D N 1
ATOM 12266 C CA . ILE D 4 863 ? 199.710 204.982 196.693 1.00 60.23 863 ILE D CA 1
ATOM 12267 C C . ILE D 4 863 ? 198.193 205.063 196.590 1.00 60.23 863 ILE D C 1
ATOM 12268 O O . ILE D 4 863 ? 197.636 205.024 195.486 1.00 60.23 863 ILE D O 1
ATOM 12273 N N . LEU D 4 864 ? 197.506 205.226 197.723 1.00 57.73 864 LEU D N 1
ATOM 12274 C CA . LEU D 4 864 ? 196.092 205.576 197.685 1.00 57.73 864 LEU D CA 1
ATOM 12275 C C . LEU D 4 864 ? 195.899 206.973 197.115 1.00 57.73 864 LEU D C 1
ATOM 12276 O O . LEU D 4 864 ? 194.947 207.221 196.367 1.00 57.73 864 LEU D O 1
ATOM 12281 N N . GLY D 4 865 ? 196.792 207.895 197.453 1.00 61.26 865 GLY D N 1
ATOM 12282 C CA . GLY D 4 865 ? 196.818 209.198 196.829 1.00 61.26 865 GLY D CA 1
ATOM 12283 C C . GLY D 4 865 ? 196.184 210.324 197.607 1.00 61.26 865 GLY D C 1
ATOM 12284 O O . GLY D 4 865 ? 196.041 211.418 197.045 1.00 61.26 865 GLY D O 1
ATOM 12285 N N . ASN D 4 866 ? 195.836 210.102 198.879 1.00 63.50 866 ASN D N 1
ATOM 12286 C CA . ASN D 4 866 ? 195.012 211.002 199.692 1.00 63.50 866 ASN D CA 1
ATOM 12287 C C . ASN D 4 866 ? 193.720 211.342 198.945 1.00 63.50 866 ASN D C 1
ATOM 12288 O O . ASN D 4 866 ? 193.504 212.462 198.485 1.00 63.50 866 ASN D O 1
ATOM 12293 N N . LEU D 4 867 ? 192.896 210.294 198.821 1.00 60.24 867 LEU D N 1
ATOM 12294 C CA . LEU D 4 867 ? 191.859 210.187 197.793 1.00 60.24 867 LEU D CA 1
ATOM 12295 C C . LEU D 4 867 ? 190.833 211.313 197.815 1.00 60.24 867 LEU D C 1
ATOM 12296 O O . LEU D 4 867 ? 190.226 211.611 196.781 1.00 60.24 867 LEU D O 1
ATOM 12301 N N . GLY D 4 868 ? 190.639 211.963 198.958 1.00 66.97 868 GLY D N 1
ATOM 12302 C CA . GLY D 4 868 ? 189.676 213.042 199.053 1.00 66.97 868 GLY D CA 1
ATOM 12303 C C . GLY D 4 868 ? 190.187 214.356 198.500 1.00 66.97 868 GLY D C 1
ATOM 12304 O O . GLY D 4 868 ? 190.781 214.401 197.419 1.00 66.97 868 GLY D O 1
ATOM 12305 N N . ILE D 4 869 ? 189.946 215.438 199.226 1.00 67.96 869 ILE D N 1
ATOM 12306 C CA . ILE D 4 869 ? 190.340 216.770 198.784 1.00 67.96 869 ILE D CA 1
ATOM 12307 C C . ILE D 4 869 ? 191.538 217.179 199.632 1.00 67.96 869 ILE D C 1
ATOM 12308 O O . ILE D 4 869 ? 191.620 216.776 200.800 1.00 67.96 869 ILE D O 1
ATOM 12313 N N . PRO D 4 870 ? 192.520 217.920 199.081 1.00 72.13 870 PRO D N 1
ATOM 12314 C CA . PRO D 4 870 ? 193.630 218.420 199.907 1.00 72.13 870 PRO D CA 1
ATOM 12315 C C . PRO D 4 870 ? 193.220 219.364 201.029 1.00 72.13 870 PRO D C 1
ATOM 12316 O O . PRO D 4 870 ? 192.067 219.796 201.128 1.00 72.13 870 PRO D O 1
ATOM 12320 N N . LYS D 4 871 ? 194.183 219.700 201.873 1.00 70.85 871 LYS D N 1
ATOM 12321 C CA . LYS D 4 871 ? 193.922 220.358 203.141 1.00 70.85 871 LYS D CA 1
ATOM 12322 C C . LYS D 4 871 ? 193.735 221.858 202.950 1.00 70.85 871 LYS D C 1
ATOM 12323 O O . LYS D 4 871 ? 194.141 222.441 201.943 1.00 70.85 871 LYS D O 1
ATOM 12329 N N . ILE D 4 872 ? 193.107 222.476 203.941 1.00 69.77 872 ILE D N 1
ATOM 12330 C CA . ILE D 4 872 ? 192.910 223.922 203.980 1.00 69.77 872 ILE D CA 1
ATOM 12331 C C . ILE D 4 872 ? 193.682 224.421 205.195 1.00 69.77 872 ILE D C 1
ATOM 12332 O O . ILE D 4 872 ? 193.165 224.452 206.315 1.00 69.77 872 ILE D O 1
ATOM 12337 N N . ALA D 4 873 ? 194.928 224.823 204.980 1.00 71.09 873 ALA D N 1
ATOM 12338 C CA . ALA D 4 873 ? 195.826 225.192 206.061 1.00 71.09 873 ALA D CA 1
ATOM 12339 C C . ALA D 4 873 ? 196.007 226.701 206.114 1.00 71.09 873 ALA D C 1
ATOM 12340 O O . ALA D 4 873 ? 195.725 227.421 205.154 1.00 71.09 873 ALA D O 1
ATOM 12342 N N . TYR D 4 874 ? 196.498 227.167 207.258 1.00 70.96 874 TYR D N 1
ATOM 12343 C CA . TYR D 4 874 ? 196.710 228.589 207.499 1.00 70.96 874 TYR D CA 1
ATOM 12344 C C . TYR D 4 874 ? 197.990 229.025 206.799 1.00 70.96 874 TYR D C 1
ATOM 12345 O O . TYR D 4 874 ? 199.088 228.616 207.190 1.00 70.96 874 TYR D O 1
ATOM 12354 N N . ARG D 4 875 ? 197.858 229.851 205.764 1.00 75.48 875 ARG D N 1
ATOM 12355 C CA . ARG D 4 875 ? 199.032 230.367 205.077 1.00 75.48 875 ARG D CA 1
ATOM 12356 C C . ARG D 4 875 ? 199.716 231.411 205.949 1.00 75.48 875 ARG D C 1
ATOM 12357 O O . ARG D 4 875 ? 199.052 232.216 206.607 1.00 75.48 875 ARG D O 1
ATOM 12365 N N . GLY D 4 876 ? 201.046 231.390 205.960 1.00 80.26 876 GLY D N 1
ATOM 12366 C CA . GLY D 4 876 ? 201.793 232.182 206.924 1.00 80.26 876 GLY D CA 1
ATOM 12367 C C . GLY D 4 876 ? 201.944 233.633 206.496 1.00 80.26 876 GLY D C 1
ATOM 12368 O O . GLY D 4 876 ? 202.239 233.940 205.342 1.00 80.26 876 GLY D O 1
ATOM 12369 N N . VAL D 4 877 ? 201.742 234.531 207.454 1.00 77.68 877 VAL D N 1
ATOM 12370 C CA . VAL D 4 877 ? 201.892 235.960 207.212 1.00 77.68 877 VAL D CA 1
ATOM 12371 C C . VAL D 4 877 ? 203.371 236.315 207.199 1.00 77.68 877 VAL D C 1
ATOM 12372 O O . VAL D 4 877 ? 204.127 235.919 208.094 1.00 77.68 877 VAL D O 1
ATOM 12376 N N . LYS D 4 878 ? 203.793 237.057 206.176 1.00 81.19 878 LYS D N 1
ATOM 12377 C CA . LYS D 4 878 ? 205.174 237.518 206.110 1.00 81.19 878 LYS D CA 1
ATOM 12378 C C . LYS D 4 878 ? 205.367 238.832 206.856 1.00 81.19 878 LYS D C 1
ATOM 12379 O O . LYS D 4 878 ? 206.222 238.922 207.742 1.00 81.19 878 LYS D O 1
ATOM 12385 N N . ASP D 4 879 ? 204.583 239.851 206.520 1.00 78.32 879 ASP D N 1
ATOM 12386 C CA . ASP D 4 879 ? 204.663 241.137 207.201 1.00 78.32 879 ASP D CA 1
ATOM 12387 C C . ASP D 4 879 ? 203.323 241.844 207.058 1.00 78.32 879 ASP D C 1
ATOM 12388 O O . ASP D 4 879 ? 202.521 241.523 206.180 1.00 78.32 879 ASP D O 1
ATOM 12393 N N . CYS D 4 880 ? 203.095 242.830 207.928 1.00 82.23 880 CYS D N 1
ATOM 12394 C CA . CYS D 4 880 ? 201.852 243.590 207.908 1.00 82.23 880 CYS D CA 1
ATOM 12395 C C . CYS D 4 880 ? 202.098 245.085 208.082 1.00 82.23 880 CYS D C 1
ATOM 12396 O O . CYS D 4 880 ? 201.354 245.744 208.814 1.00 82.23 880 CYS D O 1
ATOM 12399 N N . GLN D 4 881 ? 203.130 245.634 207.440 1.00 88.58 881 GLN D N 1
ATOM 12400 C CA . GLN D 4 881 ? 203.550 247.002 207.720 1.00 88.58 881 GLN D CA 1
ATOM 12401 C C . GLN D 4 881 ? 202.749 248.047 206.948 1.00 88.58 881 GLN D C 1
ATOM 12402 O O . GLN D 4 881 ? 202.655 249.194 207.399 1.00 88.58 881 GLN D O 1
ATOM 12408 N N . GLU D 4 882 ? 202.149 247.683 205.813 1.00 88.90 882 GLU D N 1
ATOM 12409 C CA . GLU D 4 882 ? 201.634 248.705 204.906 1.00 88.90 882 GLU D CA 1
ATOM 12410 C C . GLU D 4 882 ? 200.224 249.165 205.264 1.00 88.90 882 GLU D C 1
ATOM 12411 O O . GLU D 4 882 ? 199.949 250.370 205.272 1.00 88.90 882 GLU D O 1
ATOM 12417 N N . GLY D 4 883 ? 199.325 248.234 205.570 1.00 84.61 883 GLY D N 1
ATOM 12418 C CA . GLY D 4 883 ? 197.903 248.482 205.412 1.00 84.61 883 GLY D CA 1
ATOM 12419 C C . GLY D 4 883 ? 197.162 249.267 206.476 1.00 84.61 883 GLY D C 1
ATOM 12420 O O . GLY D 4 883 ? 197.659 250.273 206.988 1.00 84.61 883 GLY D O 1
ATOM 12421 N N . LEU D 4 884 ? 195.948 248.818 206.800 1.00 77.35 884 LEU D N 1
ATOM 12422 C CA . LEU D 4 884 ? 195.054 249.567 207.672 1.00 77.35 884 LEU D CA 1
ATOM 12423 C C . LEU D 4 884 ? 195.018 249.045 209.099 1.00 77.35 884 LEU D C 1
ATOM 12424 O O . LEU D 4 884 ? 194.778 249.835 210.023 1.00 77.35 884 LEU D O 1
ATOM 12429 N N . ILE D 4 885 ? 195.261 247.746 209.310 1.00 77.90 885 ILE D N 1
ATOM 12430 C CA . ILE D 4 885 ? 195.171 247.209 210.663 1.00 77.90 885 ILE D CA 1
ATOM 12431 C C . ILE D 4 885 ? 196.328 247.698 211.527 1.00 77.90 885 ILE D C 1
ATOM 12432 O O . ILE D 4 885 ? 196.161 247.830 212.743 1.00 77.90 885 ILE D O 1
ATOM 12437 N N . THR D 4 886 ? 197.465 248.058 210.922 1.00 76.15 886 THR D N 1
ATOM 12438 C CA . THR D 4 886 ? 198.535 248.695 211.681 1.00 76.15 886 THR D CA 1
ATOM 12439 C C . THR D 4 886 ? 198.117 250.080 212.154 1.00 76.15 886 THR D C 1
ATOM 12440 O O . THR D 4 886 ? 198.403 250.462 213.295 1.00 76.15 886 THR D O 1
ATOM 12444 N N . THR D 4 887 ? 197.393 250.820 211.309 1.00 75.03 887 THR D N 1
ATOM 12445 C CA . THR D 4 887 ? 196.899 252.137 211.699 1.00 75.03 887 THR D CA 1
ATOM 12446 C C . THR D 4 887 ? 195.851 252.032 212.797 1.00 75.03 887 THR D C 1
ATOM 12447 O O . THR D 4 887 ? 195.871 252.817 213.752 1.00 75.03 887 THR D O 1
ATOM 12451 N N . THR D 4 888 ? 194.949 251.052 212.698 1.00 72.71 888 THR D N 1
ATOM 12452 C CA . THR D 4 888 ? 193.911 250.922 213.717 1.00 72.71 888 THR D CA 1
ATOM 12453 C C . THR D 4 888 ? 194.472 250.417 215.041 1.00 72.71 888 THR D C 1
ATOM 12454 O O . THR D 4 888 ? 193.986 250.820 216.104 1.00 72.71 888 THR D O 1
ATOM 12458 N N . MET D 4 889 ? 195.502 249.568 215.012 1.00 73.58 889 MET D N 1
ATOM 12459 C CA . MET D 4 889 ? 196.103 249.133 216.268 1.00 73.58 889 MET D CA 1
ATOM 12460 C C . MET D 4 889 ? 196.949 250.237 216.895 1.00 73.58 889 MET D C 1
ATOM 12461 O O . MET D 4 889 ? 196.940 250.407 218.119 1.00 73.58 889 MET D O 1
ATOM 12466 N N . LEU D 4 890 ? 197.680 251.008 216.080 1.00 70.63 890 LEU D N 1
ATOM 12467 C CA . LEU D 4 890 ? 198.446 252.123 216.625 1.00 70.63 890 LEU D CA 1
ATOM 12468 C C . LEU D 4 890 ? 197.556 253.272 217.074 1.00 70.63 890 LEU D C 1
ATOM 12469 O O . LEU D 4 890 ? 197.995 254.100 217.877 1.00 70.63 890 LEU D O 1
ATOM 12474 N N . GLN D 4 891 ? 196.324 253.344 216.573 1.00 68.78 891 GLN D N 1
ATOM 12475 C CA . GLN D 4 891 ? 195.357 254.296 217.101 1.00 68.78 891 GLN D CA 1
ATOM 12476 C C . GLN D 4 891 ? 194.730 253.784 218.391 1.00 68.78 891 GLN D C 1
ATOM 12477 O O . GLN D 4 891 ? 194.576 254.541 219.356 1.00 68.78 891 GLN D O 1
ATOM 12483 N N . LEU D 4 892 ? 194.402 252.493 218.437 1.00 68.38 892 LEU D N 1
ATOM 12484 C CA . LEU D 4 892 ? 193.653 251.942 219.559 1.00 68.38 892 LEU D CA 1
ATOM 12485 C C . LEU D 4 892 ? 194.517 251.745 220.797 1.00 68.38 892 LEU D C 1
ATOM 12486 O O . LEU D 4 892 ? 194.063 251.999 221.918 1.00 68.38 892 LEU D O 1
ATOM 12491 N N . PHE D 4 893 ? 195.752 251.300 220.621 1.00 67.48 893 PHE D N 1
ATOM 12492 C CA . PHE D 4 893 ? 196.567 250.798 221.716 1.00 67.48 893 PHE D CA 1
ATOM 12493 C C . PHE D 4 893 ? 197.888 251.560 221.779 1.00 67.48 893 PHE D C 1
ATOM 12494 O O . PHE D 4 893 ? 198.082 252.568 221.098 1.00 67.48 893 PHE D O 1
ATOM 12502 N N . SER D 4 894 ? 198.800 251.068 222.616 1.00 65.40 894 SER D N 1
ATOM 12503 C CA . SER D 4 894 ? 200.050 251.777 222.860 1.00 65.40 894 SER D CA 1
ATOM 12504 C C . SER D 4 894 ? 201.022 251.615 221.698 1.00 65.40 894 SER D C 1
ATOM 12505 O O . SER D 4 894 ? 201.407 252.596 221.055 1.00 65.40 894 SER D O 1
ATOM 12508 N N . THR D 4 895 ? 201.421 250.380 221.408 1.00 64.87 895 THR D N 1
ATOM 12509 C CA . THR D 4 895 ? 202.412 250.111 220.377 1.00 64.87 895 THR D CA 1
ATOM 12510 C C . THR D 4 895 ? 201.937 248.949 219.521 1.00 64.87 895 THR D C 1
ATOM 12511 O O . THR D 4 895 ? 200.939 248.297 219.828 1.00 64.87 895 THR D O 1
ATOM 12515 N N . PHE D 4 896 ? 202.657 248.700 218.424 1.00 65.78 896 PHE D N 1
ATOM 12516 C CA . PHE D 4 896 ? 202.345 247.569 217.551 1.00 65.78 896 PHE D CA 1
ATOM 12517 C C . PHE D 4 896 ? 203.631 247.183 216.821 1.00 65.78 896 PHE D C 1
ATOM 12518 O O . PHE D 4 896 ? 203.996 247.824 215.834 1.00 65.78 896 PHE D O 1
ATOM 12526 N N . ASP D 4 897 ? 204.290 246.134 217.304 1.00 66.33 897 ASP D N 1
ATOM 12527 C CA . ASP D 4 897 ? 205.451 245.568 216.635 1.00 66.33 897 ASP D CA 1
ATOM 12528 C C . ASP D 4 897 ? 205.574 244.120 217.071 1.00 66.33 897 ASP D C 1
ATOM 12529 O O . ASP D 4 897 ? 205.169 243.755 218.176 1.00 66.33 897 ASP D O 1
ATOM 12534 N N . ARG D 4 898 ? 206.140 243.301 216.195 1.00 65.14 898 ARG D N 1
ATOM 12535 C CA . ARG D 4 898 ? 206.106 241.866 216.419 1.00 65.14 898 ARG D CA 1
ATOM 12536 C C . ARG D 4 898 ? 207.243 241.422 217.327 1.00 65.14 898 ARG D C 1
ATOM 12537 O O . ARG D 4 898 ? 208.271 242.089 217.457 1.00 65.14 898 ARG D O 1
ATOM 12545 N N . LEU D 4 899 ? 207.032 240.277 217.966 1.00 61.42 899 LEU D N 1
ATOM 12546 C CA . LEU D 4 899 ? 208.024 239.707 218.862 1.00 61.42 899 LEU D CA 1
ATOM 12547 C C . LEU D 4 899 ? 209.098 238.995 218.058 1.00 61.42 899 LEU D C 1
ATOM 12548 O O . LEU D 4 899 ? 208.794 238.254 217.120 1.00 61.42 899 LEU D O 1
ATOM 12553 N N . ASN D 4 900 ? 210.355 239.206 218.434 1.00 65.65 900 ASN D N 1
ATOM 12554 C CA . ASN D 4 900 ? 211.456 238.543 217.760 1.00 65.65 900 ASN D CA 1
ATOM 12555 C C . ASN D 4 900 ? 211.536 237.082 218.190 1.00 65.65 900 ASN D C 1
ATOM 12556 O O . ASN D 4 900 ? 210.728 236.582 218.975 1.00 65.65 900 ASN D O 1
ATOM 12561 N N . GLY D 4 901 ? 212.540 236.388 217.664 1.00 67.17 901 GLY D N 1
ATOM 12562 C CA . GLY D 4 901 ? 212.785 235.031 218.109 1.00 67.17 901 GLY D CA 1
ATOM 12563 C C . GLY D 4 901 ? 213.357 234.978 219.511 1.00 67.17 901 GLY D C 1
ATOM 12564 O O . GLY D 4 901 ? 213.044 234.070 220.282 1.00 67.17 901 GLY D O 1
ATOM 12565 N N . ASN D 4 902 ? 214.179 235.962 219.872 1.00 69.38 902 ASN D N 1
ATOM 12566 C CA . ASN D 4 902 ? 214.888 235.919 221.142 1.00 69.38 902 ASN D CA 1
ATOM 12567 C C . ASN D 4 902 ? 214.004 236.250 222.337 1.00 69.38 902 ASN D C 1
ATOM 12568 O O . ASN D 4 902 ? 214.433 236.044 223.476 1.00 69.38 902 ASN D O 1
ATOM 12573 N N . ASP D 4 903 ? 212.785 236.736 222.121 1.00 66.69 903 ASP D N 1
ATOM 12574 C CA . ASP D 4 903 ? 211.899 237.019 223.242 1.00 66.69 903 ASP D CA 1
ATOM 12575 C C . ASP D 4 903 ? 211.000 235.840 223.592 1.00 66.69 903 ASP D C 1
ATOM 12576 O O . ASP D 4 903 ? 210.668 235.655 224.768 1.00 66.69 903 ASP D O 1
ATOM 12581 N N . THR D 4 904 ? 210.604 235.031 222.611 1.00 60.45 904 THR D N 1
ATOM 12582 C CA . THR D 4 904 ? 209.718 233.901 222.867 1.00 60.45 904 THR D CA 1
ATOM 12583 C C . THR D 4 904 ? 210.451 232.571 222.966 1.00 60.45 904 THR D C 1
ATOM 12584 O O . THR D 4 904 ? 210.106 231.747 223.816 1.00 60.45 904 THR D O 1
ATOM 12588 N N . ILE D 4 905 ? 211.448 232.332 222.122 1.00 55.40 905 ILE D N 1
ATOM 12589 C CA . ILE D 4 905 ? 212.164 231.061 222.132 1.00 55.40 905 ILE D CA 1
ATOM 12590 C C . ILE D 4 905 ? 213.161 231.053 223.280 1.00 55.40 905 ILE D C 1
ATOM 12591 O O . ILE D 4 905 ? 214.019 231.936 223.380 1.00 55.40 905 ILE D O 1
ATOM 12596 N N . SER D 4 906 ? 213.052 230.052 224.152 1.00 56.96 906 SER D N 1
ATOM 12597 C CA . SER D 4 906 ? 214.029 229.862 225.217 1.00 56.96 906 SER D CA 1
ATOM 12598 C C . SER D 4 906 ? 215.120 228.884 224.803 1.00 56.96 906 SER D C 1
ATOM 12599 O O . SER D 4 906 ? 216.304 229.230 224.792 1.00 56.96 906 SER D O 1
ATOM 12602 N N . LYS D 4 907 ? 214.735 227.660 224.465 1.00 59.59 907 LYS D N 1
ATOM 12603 C CA . LYS D 4 907 ? 215.682 226.601 224.147 1.00 59.59 907 LYS D CA 1
ATOM 12604 C C . LYS D 4 907 ? 215.516 226.216 222.685 1.00 59.59 907 LYS D C 1
ATOM 12605 O O . LYS D 4 907 ? 214.450 225.746 222.285 1.00 59.59 907 LYS D O 1
ATOM 12611 N N . PHE D 4 908 ? 216.558 226.428 221.892 1.00 53.72 908 PHE D N 1
ATOM 12612 C CA . PHE D 4 908 ? 216.618 225.957 220.516 1.00 53.72 908 PHE D CA 1
ATOM 12613 C C . PHE D 4 908 ? 217.771 224.974 220.413 1.00 53.72 908 PHE D C 1
ATOM 12614 O O . PHE D 4 908 ? 218.908 225.327 220.737 1.00 53.72 908 PHE D O 1
ATOM 12622 N N . TYR D 4 909 ? 217.490 223.754 219.956 1.00 51.41 909 TYR D N 1
ATOM 12623 C CA . TYR D 4 909 ? 218.584 222.803 219.801 1.00 51.41 909 TYR D CA 1
ATOM 12624 C C . TYR D 4 909 ? 218.240 221.780 218.735 1.00 51.41 909 TYR D C 1
ATOM 12625 O O . TYR D 4 909 ? 217.078 221.425 218.548 1.00 51.41 909 TYR D O 1
ATOM 12634 N N . ASN D 4 910 ? 219.274 221.289 218.064 1.00 49.35 910 ASN D N 1
ATOM 12635 C CA . ASN D 4 910 ? 219.114 220.306 217.003 1.00 49.35 910 ASN D CA 1
ATOM 12636 C C . ASN D 4 910 ? 218.997 218.909 217.595 1.00 49.35 910 ASN D C 1
ATOM 12637 O O . ASN D 4 910 ? 219.818 218.509 218.425 1.00 49.35 910 ASN D O 1
ATOM 12642 N N . MET D 4 911 ? 217.977 218.173 217.162 1.00 50.33 911 MET D N 1
ATOM 12643 C CA . MET D 4 911 ? 217.768 216.820 217.644 1.00 50.33 911 MET D CA 1
ATOM 12644 C C . MET D 4 911 ? 218.794 215.876 217.032 1.00 50.33 911 MET D C 1
ATOM 12645 O O . MET D 4 911 ? 219.450 216.181 216.035 1.00 50.33 911 MET D O 1
ATOM 12650 N N . LYS D 4 912 ? 218.916 214.702 217.638 1.00 52.45 912 LYS D N 1
ATOM 12651 C CA . LYS D 4 912 ? 219.849 213.692 217.166 1.00 52.45 912 LYS D CA 1
ATOM 12652 C C . LYS D 4 912 ? 219.194 212.904 216.032 1.00 52.45 912 LYS D C 1
ATOM 12653 O O . LYS D 4 912 ? 218.068 213.185 215.615 1.00 52.45 912 LYS D O 1
ATOM 12659 N N . GLN D 4 913 ? 219.899 211.900 215.517 1.00 53.15 913 GLN D N 1
ATOM 12660 C CA . GLN D 4 913 ? 219.368 210.997 214.506 1.00 53.15 913 GLN D CA 1
ATOM 12661 C C . GLN D 4 913 ? 219.239 209.613 215.123 1.00 53.15 913 GLN D C 1
ATOM 12662 O O . GLN D 4 913 ? 220.266 208.988 215.432 1.00 53.15 913 GLN D O 1
ATOM 12668 N N . PRO D 4 914 ? 218.035 209.093 215.323 1.00 49.39 914 PRO D N 1
ATOM 12669 C CA . PRO D 4 914 ? 217.887 207.805 215.998 1.00 49.39 914 PRO D CA 1
ATOM 12670 C C . PRO D 4 914 ? 218.232 206.648 215.080 1.00 49.39 914 PRO D C 1
ATOM 12671 O O . PRO D 4 914 ? 218.195 206.754 213.856 1.00 49.39 914 PRO D O 1
ATOM 12675 N N . TYR D 4 915 ? 218.559 205.522 215.700 1.00 50.38 915 TYR D N 1
ATOM 12676 C CA . TYR D 4 915 ? 218.991 204.346 214.970 1.00 50.38 915 TYR D CA 1
ATOM 12677 C C . TYR D 4 915 ? 217.843 203.352 214.864 1.00 50.38 915 TYR D C 1
ATOM 12678 O O . TYR D 4 915 ? 216.765 203.543 215.427 1.00 50.38 915 TYR D O 1
ATOM 12687 N N . VAL D 4 916 ? 218.080 202.275 214.119 1.00 49.84 916 VAL D N 1
ATOM 12688 C CA . VAL D 4 916 ? 217.044 201.302 213.810 1.00 49.84 916 VAL D CA 1
ATOM 12689 C C . VAL D 4 916 ? 217.717 199.960 213.552 1.00 49.84 916 VAL D C 1
ATOM 12690 O O . VAL D 4 916 ? 218.893 199.893 213.190 1.00 49.84 916 VAL D O 1
ATOM 12694 N N . PHE D 4 917 ? 216.975 198.881 213.787 1.00 53.01 917 PHE D N 1
ATOM 12695 C CA . PHE D 4 917 ? 217.495 197.531 213.627 1.00 53.01 917 PHE D CA 1
ATOM 12696 C C . PHE D 4 917 ? 217.276 197.042 212.206 1.00 53.01 917 PHE D C 1
ATOM 12697 O O . PHE D 4 917 ? 216.206 197.250 211.632 1.00 53.01 917 PHE D O 1
ATOM 12705 N N . VAL D 4 918 ? 218.284 196.364 211.654 1.00 56.23 918 VAL D N 1
ATOM 12706 C CA . VAL D 4 918 ? 218.165 195.752 210.337 1.00 56.23 918 VAL D CA 1
ATOM 12707 C C . VAL D 4 918 ? 219.192 194.631 210.247 1.00 56.23 918 VAL D C 1
ATOM 12708 O O . VAL D 4 918 ? 220.236 194.674 210.899 1.00 56.23 918 VAL D O 1
ATOM 12712 N N . LYS D 4 919 ? 218.875 193.605 209.462 1.00 60.21 919 LYS D N 1
ATOM 12713 C CA . LYS D 4 919 ? 219.706 192.410 209.341 1.00 60.21 919 LYS D CA 1
ATOM 12714 C C . LYS D 4 919 ? 220.411 192.435 207.991 1.00 60.21 919 LYS D C 1
ATOM 12715 O O . LYS D 4 919 ? 219.755 192.368 206.948 1.00 60.21 919 LYS D O 1
ATOM 12721 N N . LYS D 4 920 ? 221.743 192.525 208.004 1.00 63.33 920 LYS D N 1
ATOM 12722 C CA . LYS D 4 920 ? 222.466 192.736 206.748 1.00 63.33 920 LYS D CA 1
ATOM 12723 C C . LYS D 4 920 ? 222.679 191.433 205.984 1.00 63.33 920 LYS D C 1
ATOM 12724 O O . LYS D 4 920 ? 222.040 191.197 204.956 1.00 63.33 920 LYS D O 1
ATOM 12730 N N . HIS D 4 921 ? 223.557 190.561 206.481 1.00 66.57 921 HIS D N 1
ATOM 12731 C CA . HIS D 4 921 ? 223.662 189.230 205.897 1.00 66.57 921 HIS D CA 1
ATOM 12732 C C . HIS D 4 921 ? 223.034 188.215 206.832 1.00 66.57 921 HIS D C 1
ATOM 12733 O O . HIS D 4 921 ? 222.022 187.590 206.502 1.00 66.57 921 HIS D O 1
ATOM 12740 N N . HIS D 4 922 ? 223.632 188.069 208.011 1.00 63.74 922 HIS D N 1
ATOM 12741 C CA . HIS D 4 922 ? 222.998 187.418 209.144 1.00 63.74 922 HIS D CA 1
ATOM 12742 C C . HIS D 4 922 ? 223.353 188.098 210.454 1.00 63.74 922 HIS D C 1
ATOM 12743 O O . HIS D 4 922 ? 222.894 187.649 211.508 1.00 63.74 922 HIS D O 1
ATOM 12750 N N . GLU D 4 923 ? 224.155 189.156 210.423 1.00 69.40 923 GLU D N 1
ATOM 12751 C CA . GLU D 4 923 ? 224.350 189.994 211.588 1.00 69.40 923 GLU D CA 1
ATOM 12752 C C . GLU D 4 923 ? 223.124 190.881 211.776 1.00 69.40 923 GLU D C 1
ATOM 12753 O O . GLU D 4 923 ? 222.328 191.082 210.859 1.00 69.40 923 GLU D O 1
ATOM 12759 N N . LEU D 4 924 ? 222.971 191.422 212.980 1.00 58.44 924 LEU D N 1
ATOM 12760 C CA . LEU D 4 924 ? 221.827 192.268 213.315 1.00 58.44 924 LEU D CA 1
ATOM 12761 C C . LEU D 4 924 ? 222.397 193.628 213.685 1.00 58.44 924 LEU D C 1
ATOM 12762 O O . LEU D 4 924 ? 222.782 193.845 214.833 1.00 58.44 924 LEU D O 1
ATOM 12767 N N . ILE D 4 925 ? 222.454 194.535 212.716 1.00 55.60 925 ILE D N 1
ATOM 12768 C CA . ILE D 4 925 ? 223.168 195.793 212.867 1.00 55.60 925 ILE D CA 1
ATOM 12769 C C . ILE D 4 925 ? 222.181 196.936 213.051 1.00 55.60 925 ILE D C 1
ATOM 12770 O O . ILE D 4 925 ? 221.012 196.872 212.644 1.00 55.60 925 ILE D O 1
ATOM 12775 N N . LYS D 4 926 ? 222.651 197.978 213.723 1.00 57.33 926 LYS D N 1
ATOM 12776 C CA . LYS D 4 926 ? 221.920 199.227 213.762 1.00 57.33 926 LYS D CA 1
ATOM 12777 C C . LYS D 4 926 ? 222.287 200.064 212.546 1.00 57.33 926 LYS D C 1
ATOM 12778 O O . LYS D 4 926 ? 223.350 199.895 211.945 1.00 57.33 926 LYS D O 1
ATOM 12784 N N . VAL D 4 927 ? 221.394 200.983 212.189 1.00 52.92 927 VAL D N 1
ATOM 12785 C CA . VAL D 4 927 ? 221.608 201.842 211.032 1.00 52.92 927 VAL D CA 1
ATOM 12786 C C . VAL D 4 927 ? 220.784 203.102 211.234 1.00 52.92 927 VAL D C 1
ATOM 12787 O O . VAL D 4 927 ? 219.839 203.120 212.024 1.00 52.92 927 VAL D O 1
ATOM 12791 N N . LYS D 4 928 ? 221.175 204.175 210.556 1.00 54.76 928 LYS D N 1
ATOM 12792 C CA . LYS D 4 928 ? 220.447 205.428 210.666 1.00 54.76 928 LYS D CA 1
ATOM 12793 C C . LYS D 4 928 ? 219.129 205.337 209.907 1.00 54.76 928 LYS D C 1
ATOM 12794 O O . LYS D 4 928 ? 219.007 204.610 208.920 1.00 54.76 928 LYS D O 1
ATOM 12800 N N . HIS D 4 929 ? 218.130 206.081 210.378 1.00 51.77 929 HIS D N 1
ATOM 12801 C CA . HIS D 4 929 ? 216.781 205.981 209.834 1.00 51.77 929 HIS D CA 1
ATOM 12802 C C . HIS D 4 929 ? 216.601 206.716 208.514 1.00 51.77 929 HIS D C 1
ATOM 12803 O O . HIS D 4 929 ? 215.512 206.652 207.936 1.00 51.77 929 HIS D O 1
ATOM 12810 N N . ASP D 4 930 ? 217.627 207.411 208.025 1.00 55.31 930 ASP D N 1
ATOM 12811 C CA . ASP D 4 930 ? 217.583 208.117 206.750 1.00 55.31 930 ASP D CA 1
ATOM 12812 C C . ASP D 4 930 ? 217.940 207.228 205.575 1.00 55.31 930 ASP D C 1
ATOM 12813 O O . ASP D 4 930 ? 218.333 207.745 204.527 1.00 55.31 930 ASP D O 1
ATOM 12818 N N . SER D 4 931 ? 217.823 205.914 205.719 1.00 50.37 931 SER D N 1
ATOM 12819 C CA . SER D 4 931 ? 218.276 204.960 204.720 1.00 50.37 931 SER D CA 1
ATOM 12820 C C . SER D 4 931 ? 217.162 203.992 204.371 1.00 50.37 931 SER D C 1
ATOM 12821 O O . SER D 4 931 ? 217.340 202.775 204.361 1.00 50.37 931 SER D O 1
ATOM 12824 N N . GLN D 4 932 ? 215.984 204.525 204.110 1.00 51.24 932 GLN D N 1
ATOM 12825 C CA . GLN D 4 932 ? 214.879 203.704 203.632 1.00 51.24 932 GLN D CA 1
ATOM 12826 C C . GLN D 4 932 ? 214.933 203.406 202.126 1.00 51.24 932 GLN D C 1
ATOM 12827 O O . GLN D 4 932 ? 214.844 202.220 201.776 1.00 51.24 932 GLN D O 1
ATOM 12833 N N . PRO D 4 933 ? 215.106 204.372 201.198 1.00 52.94 933 PRO D N 1
ATOM 12834 C CA . PRO D 4 933 ? 215.066 204.000 199.770 1.00 52.94 933 PRO D CA 1
ATOM 12835 C C . PRO D 4 933 ? 216.255 203.186 199.294 1.00 52.94 933 PRO D C 1
ATOM 12836 O O . PRO D 4 933 ? 216.205 202.659 198.176 1.00 52.94 933 PRO D O 1
ATOM 12840 N N . PHE D 4 934 ? 217.304 203.049 200.092 1.00 55.00 934 PHE D N 1
ATOM 12841 C CA . PHE D 4 934 ? 218.395 202.149 199.762 1.00 55.00 934 PHE D CA 1
ATOM 12842 C C . PHE D 4 934 ? 218.137 200.718 200.213 1.00 55.00 934 PHE D C 1
ATOM 12843 O O . PHE D 4 934 ? 219.049 199.889 200.098 1.00 55.00 934 PHE D O 1
ATOM 12851 N N . ILE D 4 935 ? 216.920 200.410 200.679 1.00 52.05 935 ILE D N 1
ATOM 12852 C CA . ILE D 4 935 ? 216.622 199.106 201.270 1.00 52.05 935 ILE D CA 1
ATOM 12853 C C . ILE D 4 935 ? 216.735 197.965 200.260 1.00 52.05 935 ILE D C 1
ATOM 12854 O O . ILE D 4 935 ? 216.956 196.818 200.656 1.00 52.05 935 ILE D O 1
ATOM 12859 N N . LYS D 4 936 ? 216.638 198.244 198.962 1.00 57.28 936 LYS D N 1
ATOM 12860 C CA . LYS D 4 936 ? 216.907 197.194 197.992 1.00 57.28 936 LYS D CA 1
ATOM 12861 C C . LYS D 4 936 ? 218.397 197.088 197.699 1.00 57.28 936 LYS D C 1
ATOM 12862 O O . LYS D 4 936 ? 218.923 195.982 197.545 1.00 57.28 936 LYS D O 1
ATOM 12868 N N . PHE D 4 937 ? 219.100 198.220 197.655 1.00 55.18 937 PHE D N 1
ATOM 12869 C CA . PHE D 4 937 ? 220.496 198.252 197.240 1.00 55.18 937 PHE D CA 1
ATOM 12870 C C . PHE D 4 937 ? 221.457 198.029 198.396 1.00 55.18 937 PHE D C 1
ATOM 12871 O O . PHE D 4 937 ? 222.622 198.425 198.310 1.00 55.18 937 PHE D O 1
ATOM 12879 N N . LEU D 4 938 ? 220.982 197.425 199.480 1.00 54.80 938 LEU D N 1
ATOM 12880 C CA . LEU D 4 938 ? 221.823 196.990 200.577 1.00 54.80 938 LEU D CA 1
ATOM 12881 C C . LEU D 4 938 ? 221.466 195.587 201.042 1.00 54.80 938 LEU D C 1
ATOM 12882 O O . LEU D 4 938 ? 222.123 195.075 201.956 1.00 54.80 938 LEU D O 1
ATOM 12887 N N . ASN D 4 939 ? 220.451 194.963 200.428 1.00 59.22 939 ASN D N 1
ATOM 12888 C CA . ASN D 4 939 ? 219.921 193.644 200.792 1.00 59.22 939 ASN D CA 1
ATOM 12889 C C . ASN D 4 939 ? 219.482 193.595 202.252 1.00 59.22 939 ASN D C 1
ATOM 12890 O O . ASN D 4 939 ? 219.677 192.596 202.946 1.00 59.22 939 ASN D O 1
ATOM 12895 N N . PHE D 4 940 ? 218.895 194.694 202.724 1.00 54.77 940 PHE D N 1
ATOM 12896 C CA . PHE D 4 940 ? 218.362 194.735 204.079 1.00 54.77 940 PHE D CA 1
ATOM 12897 C C . PHE D 4 940 ? 217.160 193.810 204.203 1.00 54.77 940 PHE D C 1
ATOM 12898 O O . PHE D 4 940 ? 216.358 193.675 203.277 1.00 54.77 940 PHE D O 1
ATOM 12906 N N . ARG D 4 941 ? 217.045 193.164 205.358 1.00 60.07 941 ARG D N 1
ATOM 12907 C CA . ARG D 4 941 ? 216.054 192.130 205.602 1.00 60.07 941 ARG D CA 1
ATOM 12908 C C . ARG D 4 941 ? 215.572 192.293 207.034 1.00 60.07 941 ARG D C 1
ATOM 12909 O O . ARG D 4 941 ? 216.348 192.737 207.887 1.00 60.07 941 ARG D O 1
ATOM 12917 N N . PRO D 4 942 ? 214.306 191.970 207.329 1.00 56.69 942 PRO D N 1
ATOM 12918 C CA . PRO D 4 942 ? 213.740 192.366 208.617 1.00 56.69 942 PRO D CA 1
ATOM 12919 C C . PRO D 4 942 ? 214.281 191.512 209.746 1.00 56.69 942 PRO D C 1
ATOM 12920 O O . PRO D 4 942 ? 214.514 190.303 209.576 1.00 56.69 942 PRO D O 1
ATOM 12924 N N . PRO D 4 943 ? 214.507 192.098 210.923 1.00 52.69 943 PRO D N 1
ATOM 12925 C CA . PRO D 4 943 ? 215.118 191.349 212.025 1.00 52.69 943 PRO D CA 1
ATOM 12926 C C . PRO D 4 943 ? 214.173 190.357 212.676 1.00 52.69 943 PRO D C 1
ATOM 12927 O O . PRO D 4 943 ? 214.605 189.325 213.199 1.00 52.69 943 PRO D O 1
ATOM 12931 N N . ASN D 4 944 ? 212.879 190.650 212.638 1.00 60.80 944 ASN D N 1
ATOM 12932 C CA . ASN D 4 944 ? 211.908 189.896 213.417 1.00 60.80 944 ASN D CA 1
ATOM 12933 C C . ASN D 4 944 ? 211.363 188.678 212.687 1.00 60.80 944 ASN D C 1
ATOM 12934 O O . ASN D 4 944 ? 210.243 188.253 212.981 1.00 60.80 944 ASN D O 1
ATOM 12939 N N . GLY D 4 945 ? 212.105 188.122 211.749 1.00 58.48 945 GLY D N 1
ATOM 12940 C CA . GLY D 4 945 ? 211.712 186.908 211.069 1.00 58.48 945 GLY D CA 1
ATOM 12941 C C . GLY D 4 945 ? 210.818 187.207 209.888 1.00 58.48 945 GLY D C 1
ATOM 12942 O O . GLY D 4 945 ? 210.559 188.362 209.539 1.00 58.48 945 GLY D O 1
ATOM 12943 N N . ILE D 4 946 ? 210.334 186.140 209.271 1.00 58.93 946 ILE D N 1
ATOM 12944 C CA . ILE D 4 946 ? 209.543 186.237 208.056 1.00 58.93 946 ILE D CA 1
ATOM 12945 C C . ILE D 4 946 ? 208.081 185.979 208.382 1.00 58.93 946 ILE D C 1
ATOM 12946 O O . ILE D 4 946 ? 207.744 185.349 209.390 1.00 58.93 946 ILE D O 1
ATOM 12951 N N . LYS D 4 947 ? 207.209 186.496 207.523 1.00 60.40 947 LYS D N 1
ATOM 12952 C CA . LYS D 4 947 ? 205.795 186.160 207.516 1.00 60.40 947 LYS D CA 1
ATOM 12953 C C . LYS D 4 947 ? 205.432 185.674 206.123 1.00 60.40 947 LYS D C 1
ATOM 12954 O O . LYS D 4 947 ? 205.927 186.198 205.125 1.00 60.40 947 LYS D O 1
ATOM 12960 N N . ASN D 4 948 ? 204.558 184.678 206.051 1.00 68.65 948 ASN D N 1
ATOM 12961 C CA . ASN D 4 948 ? 204.284 184.016 204.786 1.00 68.65 948 ASN D CA 1
ATOM 12962 C C . ASN D 4 948 ? 202.791 184.011 204.519 1.00 68.65 948 ASN D C 1
ATOM 12963 O O . ASN D 4 948 ? 201.980 183.997 205.447 1.00 68.65 948 ASN D O 1
ATOM 12968 N N . PHE D 4 949 ? 202.436 184.026 203.238 1.00 68.50 949 PHE D N 1
ATOM 12969 C CA . PHE D 4 949 ? 201.041 184.031 202.832 1.00 68.50 949 PHE D CA 1
ATOM 12970 C C . PHE D 4 949 ? 200.919 183.361 201.471 1.00 68.50 949 PHE D C 1
ATOM 12971 O O . PHE D 4 949 ? 201.894 182.850 200.917 1.00 68.50 949 PHE D O 1
ATOM 12979 N N . LYS D 4 950 ? 199.700 183.362 200.940 1.00 74.38 950 LYS D N 1
ATOM 12980 C CA . LYS D 4 950 ? 199.442 183.009 199.552 1.00 74.38 950 LYS D CA 1
ATOM 12981 C C . LYS D 4 950 ? 198.503 184.054 198.972 1.00 74.38 950 LYS D C 1
ATOM 12982 O O . LYS D 4 950 ? 197.529 184.449 199.619 1.00 74.38 950 LYS D O 1
ATOM 12988 N N . SER D 4 951 ? 198.811 184.520 197.771 1.00 71.48 951 SER D N 1
ATOM 12989 C CA . SER D 4 951 ? 198.146 185.682 197.206 1.00 71.48 951 SER D CA 1
ATOM 12990 C C . SER D 4 951 ? 197.135 185.281 196.144 1.00 71.48 951 SER D C 1
ATOM 12991 O O . SER D 4 951 ? 197.228 184.221 195.523 1.00 71.48 951 SER D O 1
ATOM 12994 N N . LEU D 4 952 ? 196.163 186.164 195.934 1.00 68.68 952 LEU D N 1
ATOM 12995 C CA . LEU D 4 952 ? 195.169 185.978 194.883 1.00 68.68 952 LEU D CA 1
ATOM 12996 C C . LEU D 4 952 ? 194.753 187.369 194.423 1.00 68.68 952 LEU D C 1
ATOM 12997 O O . LEU D 4 952 ? 193.971 188.042 195.100 1.00 68.68 952 LEU D O 1
ATOM 13002 N N . LEU D 4 953 ? 195.311 187.806 193.303 1.00 66.87 953 LEU D N 1
ATOM 13003 C CA . LEU D 4 953 ? 194.811 189.003 192.654 1.00 66.87 953 LEU D CA 1
ATOM 13004 C C . LEU D 4 953 ? 193.412 188.730 192.120 1.00 66.87 953 LEU D C 1
ATOM 13005 O O . LEU D 4 953 ? 193.091 187.614 191.709 1.00 66.87 953 LEU D O 1
ATOM 13010 N N . LEU D 4 954 ? 192.564 189.750 192.153 1.00 67.07 954 LEU D N 1
ATOM 13011 C CA . LEU D 4 954 ? 191.172 189.580 191.752 1.00 67.07 954 LEU D CA 1
ATOM 13012 C C . LEU D 4 954 ? 190.776 190.809 190.952 1.00 67.07 954 LEU D C 1
ATOM 13013 O O . LEU D 4 954 ? 190.290 191.789 191.518 1.00 67.07 954 LEU D O 1
ATOM 13018 N N . SER D 4 955 ? 190.977 190.756 189.643 1.00 76.76 955 SER D N 1
ATOM 13019 C CA . SER D 4 955 ? 190.728 191.920 188.813 1.00 76.76 955 SER D CA 1
ATOM 13020 C C . SER D 4 955 ? 189.567 191.625 187.882 1.00 76.76 955 SER D C 1
ATOM 13021 O O . SER D 4 955 ? 189.188 190.471 187.673 1.00 76.76 955 SER D O 1
ATOM 13024 N N . SER D 4 956 ? 189.001 192.691 187.326 1.00 77.29 956 SER D N 1
ATOM 13025 C CA . SER D 4 956 ? 187.921 192.568 186.367 1.00 77.29 956 SER D CA 1
ATOM 13026 C C . SER D 4 956 ? 188.033 193.550 185.215 1.00 77.29 956 SER D C 1
ATOM 13027 O O . SER D 4 956 ? 187.174 193.538 184.329 1.00 77.29 956 SER D O 1
ATOM 13030 N N . SER D 4 957 ? 189.049 194.408 185.206 1.00 77.20 957 SER D N 1
ATOM 13031 C CA . SER D 4 957 ? 189.141 195.471 184.216 1.00 77.20 957 SER D CA 1
ATOM 13032 C C . SER D 4 957 ? 190.018 195.097 183.025 1.00 77.20 957 SER D C 1
ATOM 13033 O O . SER D 4 957 ? 189.544 195.084 181.886 1.00 77.20 957 SER D O 1
ATOM 13036 N N . PHE D 4 958 ? 191.298 194.797 183.264 1.00 77.00 958 PHE D N 1
ATOM 13037 C CA . PHE D 4 958 ? 192.281 194.604 182.189 1.00 77.00 958 PHE D CA 1
ATOM 13038 C C . PHE D 4 958 ? 193.181 193.434 182.579 1.00 77.00 958 PHE D C 1
ATOM 13039 O O . PHE D 4 958 ? 194.099 193.596 183.388 1.00 77.00 958 PHE D O 1
ATOM 13047 N N . LYS D 4 959 ? 192.923 192.261 181.994 1.00 75.70 959 LYS D N 1
ATOM 13048 C CA . LYS D 4 959 ? 193.633 191.061 182.428 1.00 75.70 959 LYS D CA 1
ATOM 13049 C C . LYS D 4 959 ? 195.074 191.030 181.924 1.00 75.70 959 LYS D C 1
ATOM 13050 O O . LYS D 4 959 ? 195.946 190.439 182.582 1.00 75.70 959 LYS D O 1
ATOM 13056 N N . GLU D 4 960 ? 195.359 191.704 180.804 1.00 80.22 960 GLU D N 1
ATOM 13057 C CA . GLU D 4 960 ? 196.655 191.576 180.151 1.00 80.22 960 GLU D CA 1
ATOM 13058 C C . GLU D 4 960 ? 197.764 192.317 180.877 1.00 80.22 960 GLU D C 1
ATOM 13059 O O . GLU D 4 960 ? 198.937 192.096 180.564 1.00 80.22 960 GLU D O 1
ATOM 13065 N N . ASP D 4 961 ? 197.428 193.182 181.830 1.00 76.66 961 ASP D N 1
ATOM 13066 C CA . ASP D 4 961 ? 198.423 193.870 182.636 1.00 76.66 961 ASP D CA 1
ATOM 13067 C C . ASP D 4 961 ? 198.545 193.306 184.040 1.00 76.66 961 ASP D C 1
ATOM 13068 O O . ASP D 4 961 ? 199.648 193.268 184.584 1.00 76.66 961 ASP D O 1
ATOM 13073 N N . CYS D 4 962 ? 197.445 192.845 184.634 1.00 72.55 962 CYS D N 1
ATOM 13074 C CA . CYS D 4 962 ? 197.548 192.199 185.935 1.00 72.55 962 CYS D CA 1
ATOM 13075 C C . CYS D 4 962 ? 198.211 190.831 185.825 1.00 72.55 962 CYS D C 1
ATOM 13076 O O . CYS D 4 962 ? 198.833 190.370 186.797 1.00 72.55 962 CYS D O 1
ATOM 13079 N N . LEU D 4 963 ? 198.110 190.189 184.647 1.00 73.02 963 LEU D N 1
ATOM 13080 C CA . LEU D 4 963 ? 198.902 188.992 184.364 1.00 73.02 963 LEU D CA 1
ATOM 13081 C C . LEU D 4 963 ? 200.395 189.283 184.448 1.00 73.02 963 LEU D C 1
ATOM 13082 O O . LEU D 4 963 ? 201.176 188.432 184.884 1.00 73.02 963 LEU D O 1
ATOM 13087 N N . SER D 4 964 ? 200.817 190.469 184.025 1.00 69.99 964 SER D N 1
ATOM 13088 C CA . SER D 4 964 ? 202.220 190.822 184.165 1.00 69.99 964 SER D CA 1
ATOM 13089 C C . SER D 4 964 ? 202.548 191.416 185.526 1.00 69.99 964 SER D C 1
ATOM 13090 O O . SER D 4 964 ? 203.725 191.461 185.891 1.00 69.99 964 SER D O 1
ATOM 13093 N N . PHE D 4 965 ? 201.546 191.874 186.276 1.00 65.53 965 PHE D N 1
ATOM 13094 C CA . PHE D 4 965 ? 201.800 192.516 187.562 1.00 65.53 965 PHE D CA 1
ATOM 13095 C C . PHE D 4 965 ? 201.930 191.532 188.719 1.00 65.53 965 PHE D C 1
ATOM 13096 O O . PHE D 4 965 ? 202.782 191.729 189.590 1.00 65.53 965 PHE D O 1
ATOM 13104 N N . ALA D 4 966 ? 201.084 190.503 188.780 1.00 64.65 966 ALA D N 1
ATOM 13105 C CA . ALA D 4 966 ? 201.096 189.649 189.973 1.00 64.65 966 ALA D CA 1
ATOM 13106 C C . ALA D 4 966 ? 202.352 188.778 190.159 1.00 64.65 966 ALA D C 1
ATOM 13107 O O . ALA D 4 966 ? 202.848 188.704 191.298 1.00 64.65 966 ALA D O 1
ATOM 13109 N N . PRO D 4 967 ? 202.920 188.121 189.125 1.00 66.44 967 PRO D N 1
ATOM 13110 C CA . PRO D 4 967 ? 204.162 187.374 189.376 1.00 66.44 967 PRO D CA 1
ATOM 13111 C C . PRO D 4 967 ? 205.365 188.236 189.698 1.00 66.44 967 PRO D C 1
ATOM 13112 O O . PRO D 4 967 ? 206.218 187.780 190.463 1.00 66.44 967 PRO D O 1
ATOM 13116 N N . THR D 4 968 ? 205.472 189.463 189.178 1.00 61.92 968 THR D N 1
ATOM 13117 C CA . THR D 4 968 ? 206.649 190.248 189.541 1.00 61.92 968 THR D CA 1
ATOM 13118 C C . THR D 4 968 ? 206.538 190.822 190.947 1.00 61.92 968 THR D C 1
ATOM 13119 O O . THR D 4 968 ? 207.562 190.989 191.618 1.00 61.92 968 THR D O 1
ATOM 13123 N N . LEU D 4 969 ? 205.320 191.064 191.437 1.00 63.53 969 LEU D N 1
ATOM 13124 C CA . LEU D 4 969 ? 205.161 191.444 192.837 1.00 63.53 969 LEU D CA 1
ATOM 13125 C C . LEU D 4 969 ? 205.452 190.269 193.759 1.00 63.53 969 LEU D C 1
ATOM 13126 O O . LEU D 4 969 ? 206.123 190.432 194.788 1.00 63.53 969 LEU D O 1
ATOM 13131 N N . SER D 4 970 ? 204.984 189.070 193.396 1.00 62.63 970 SER D N 1
ATOM 13132 C CA . SER D 4 970 ? 205.321 187.903 194.204 1.00 62.63 970 SER D CA 1
ATOM 13133 C C . SER D 4 970 ? 206.812 187.587 194.141 1.00 62.63 970 SER D C 1
ATOM 13134 O O . SER D 4 970 ? 207.401 187.169 195.143 1.00 62.63 970 SER D O 1
ATOM 13137 N N . GLN D 4 971 ? 207.450 187.849 193.004 1.00 63.27 971 GLN D N 1
ATOM 13138 C CA . GLN D 4 971 ? 208.875 187.595 192.872 1.00 63.27 971 GLN D CA 1
ATOM 13139 C C . GLN D 4 971 ? 209.707 188.624 193.628 1.00 63.27 971 GLN D C 1
ATOM 13140 O O . GLN D 4 971 ? 210.746 188.273 194.194 1.00 63.27 971 GLN D O 1
ATOM 13146 N N . THR D 4 972 ? 209.273 189.885 193.674 1.00 60.65 972 THR D N 1
ATOM 13147 C CA . THR D 4 972 ? 210.005 190.850 194.484 1.00 60.65 972 THR D CA 1
ATOM 13148 C C . THR D 4 972 ? 209.680 190.731 195.963 1.00 60.65 972 THR D C 1
ATOM 13149 O O . THR D 4 972 ? 210.388 191.319 196.785 1.00 60.65 972 THR D O 1
ATOM 13153 N N . TYR D 4 973 ? 208.632 189.992 196.323 1.00 59.91 973 TYR D N 1
ATOM 13154 C CA . TYR D 4 973 ? 208.438 189.672 197.729 1.00 59.91 973 TYR D CA 1
ATOM 13155 C C . TYR D 4 973 ? 209.242 188.451 198.152 1.00 59.91 973 TYR D C 1
ATOM 13156 O O . TYR D 4 973 ? 209.679 188.376 199.304 1.00 59.91 973 TYR D O 1
ATOM 13165 N N . ILE D 4 974 ? 209.429 187.483 197.252 1.00 60.68 974 ILE D N 1
ATOM 13166 C CA . ILE D 4 974 ? 210.261 186.323 197.567 1.00 60.68 974 ILE D CA 1
ATOM 13167 C C . ILE D 4 974 ? 211.737 186.701 197.556 1.00 60.68 974 ILE D C 1
ATOM 13168 O O . ILE D 4 974 ? 212.509 186.268 198.421 1.00 60.68 974 ILE D O 1
ATOM 13173 N N . ASN D 4 975 ? 212.144 187.553 196.609 1.00 64.23 975 ASN D N 1
ATOM 13174 C CA . ASN D 4 975 ? 213.555 187.793 196.324 1.00 64.23 975 ASN D CA 1
ATOM 13175 C C . ASN D 4 975 ? 214.267 188.571 197.420 1.00 64.23 975 ASN D C 1
ATOM 13176 O O . ASN D 4 975 ? 215.500 188.539 197.472 1.00 64.23 975 ASN D O 1
ATOM 13181 N N . GLN D 4 976 ? 213.535 189.267 198.278 1.00 57.42 976 GLN D N 1
ATOM 13182 C CA . GLN D 4 976 ? 214.036 189.674 199.579 1.00 57.42 976 GLN D CA 1
ATOM 13183 C C . GLN D 4 976 ? 213.474 188.705 200.603 1.00 57.42 976 GLN D C 1
ATOM 13184 O O . GLN D 4 976 ? 212.324 188.276 200.488 1.00 57.42 976 GLN D O 1
ATOM 13190 N N . GLU D 4 977 ? 214.279 188.361 201.605 1.00 61.84 977 GLU D N 1
ATOM 13191 C CA . GLU D 4 977 ? 213.926 187.284 202.528 1.00 61.84 977 GLU D CA 1
ATOM 13192 C C . GLU D 4 977 ? 212.821 187.769 203.463 1.00 61.84 977 GLU D C 1
ATOM 13193 O O . GLU D 4 977 ? 213.050 188.184 204.600 1.00 61.84 977 GLU D O 1
ATOM 13199 N N . LEU D 4 978 ? 211.593 187.712 202.958 1.00 56.70 978 LEU D N 1
ATOM 13200 C CA . LEU D 4 978 ? 210.405 188.144 203.677 1.00 56.70 978 LEU D CA 1
ATOM 13201 C C . LEU D 4 978 ? 209.335 187.063 203.667 1.00 56.70 978 LEU D C 1
ATOM 13202 O O . LEU D 4 978 ? 208.146 187.350 203.767 1.00 56.70 978 LEU D O 1
ATOM 13207 N N . GLY D 4 979 ? 209.739 185.804 203.565 1.00 64.33 979 GLY D N 1
ATOM 13208 C CA . GLY D 4 979 ? 208.781 184.721 203.496 1.00 64.33 979 GLY D CA 1
ATOM 13209 C C . GLY D 4 979 ? 208.460 184.322 202.071 1.00 64.33 979 GLY D C 1
ATOM 13210 O O . GLY D 4 979 ? 208.937 184.902 201.098 1.00 64.33 979 GLY D O 1
ATOM 13211 N N . PHE D 4 980 ? 207.622 183.301 201.955 1.00 66.87 980 PHE D N 1
ATOM 13212 C CA . PHE D 4 980 ? 207.299 182.685 200.676 1.00 66.87 980 PHE D CA 1
ATOM 13213 C C . PHE D 4 980 ? 205.839 182.959 200.354 1.00 66.87 980 PHE D C 1
ATOM 13214 O O . PHE D 4 980 ? 204.945 182.471 201.053 1.00 66.87 980 PHE D O 1
ATOM 13222 N N . CYS D 4 981 ? 205.600 183.736 199.302 1.00 68.11 981 CYS D N 1
ATOM 13223 C CA . CYS D 4 981 ? 204.243 183.977 198.818 1.00 68.11 981 CYS D CA 1
ATOM 13224 C C . CYS D 4 981 ? 203.943 183.065 197.630 1.00 68.11 981 CYS D C 1
ATOM 13225 O O . CYS D 4 981 ? 203.911 183.478 196.470 1.00 68.11 981 CYS D O 1
ATOM 13228 N N . GLU D 4 982 ? 203.721 181.792 197.949 1.00 74.83 982 GLU D N 1
ATOM 13229 C CA . GLU D 4 982 ? 203.336 180.808 196.941 1.00 74.83 982 GLU D CA 1
ATOM 13230 C C . GLU D 4 982 ? 201.927 181.138 196.479 1.00 74.83 982 GLU D C 1
ATOM 13231 O O . GLU D 4 982 ? 200.948 180.770 197.125 1.00 74.83 982 GLU D O 1
ATOM 13237 N N . LEU D 4 983 ? 201.829 181.835 195.351 1.00 74.38 983 LEU D N 1
ATOM 13238 C CA . LEU D 4 983 ? 200.562 182.386 194.894 1.00 74.38 983 LEU D CA 1
ATOM 13239 C C . LEU D 4 983 ? 199.604 181.282 194.456 1.00 74.38 983 LEU D C 1
ATOM 13240 O O . LEU D 4 983 ? 200.015 180.189 194.059 1.00 74.38 983 LEU D O 1
ATOM 13245 N N . LEU D 4 984 ? 198.312 181.583 194.553 1.00 81.59 984 LEU D N 1
ATOM 13246 C CA . LEU D 4 984 ? 197.275 180.563 194.518 1.00 81.59 984 LEU D CA 1
ATOM 13247 C C . LEU D 4 984 ? 197.097 179.992 193.118 1.00 81.59 984 LEU D C 1
ATOM 13248 O O . LEU D 4 984 ? 197.318 180.670 192.114 1.00 81.59 984 LEU D O 1
ATOM 13253 N N . LYS D 4 985 ? 196.677 178.729 193.062 1.00 93.82 985 LYS D N 1
ATOM 13254 C CA . LYS D 4 985 ? 196.516 178.019 191.801 1.00 93.82 985 LYS D CA 1
ATOM 13255 C C . LYS D 4 985 ? 195.302 177.112 191.892 1.00 93.82 985 LYS D C 1
ATOM 13256 O O . LYS D 4 985 ? 195.216 176.278 192.797 1.00 93.82 985 LYS D O 1
ATOM 13262 N N . LEU D 4 986 ? 194.374 177.283 190.960 1.00 101.24 986 LEU D N 1
ATOM 13263 C CA . LEU D 4 986 ? 193.196 176.443 190.847 1.00 101.24 986 LEU D CA 1
ATOM 13264 C C . LEU D 4 986 ? 193.390 175.452 189.698 1.00 101.24 986 LEU D C 1
ATOM 13265 O O . LEU D 4 986 ? 194.480 175.331 189.133 1.00 101.24 986 LEU D O 1
ATOM 13270 N N . THR D 4 987 ? 192.326 174.722 189.355 1.00 109.39 987 THR D N 1
ATOM 13271 C CA . THR D 4 987 ? 192.452 173.630 188.392 1.00 109.39 987 THR D CA 1
ATOM 13272 C C . THR D 4 987 ? 192.600 174.149 186.966 1.00 109.39 987 THR D C 1
ATOM 13273 O O . THR D 4 987 ? 193.473 173.695 186.218 1.00 109.39 987 THR D O 1
ATOM 13277 N N . ASN D 4 988 ? 191.773 175.116 186.582 1.00 109.18 988 ASN D N 1
ATOM 13278 C CA . ASN D 4 988 ? 191.569 175.445 185.178 1.00 109.18 988 ASN D CA 1
ATOM 13279 C C . ASN D 4 988 ? 192.722 176.281 184.626 1.00 109.18 988 ASN D C 1
ATOM 13280 O O . ASN D 4 988 ? 193.755 176.485 185.270 1.00 109.18 988 ASN D O 1
ATOM 13285 N N . GLU D 4 989 ? 192.530 176.795 183.411 1.00 110.19 989 GLU D N 1
ATOM 13286 C CA . GLU D 4 989 ? 193.466 177.520 182.551 1.00 110.19 989 GLU D CA 1
ATOM 13287 C C . GLU D 4 989 ? 193.854 178.903 183.089 1.00 110.19 989 GLU D C 1
ATOM 13288 O O . GLU D 4 989 ? 194.585 179.619 182.389 1.00 110.19 989 GLU D O 1
ATOM 13294 N N . ASP D 4 990 ? 193.397 179.307 184.266 1.00 101.04 990 ASP D N 1
ATOM 13295 C CA . ASP D 4 990 ? 193.748 180.615 184.796 1.00 101.04 990 ASP D CA 1
ATOM 13296 C C . ASP D 4 990 ? 195.212 180.636 185.219 1.00 101.04 990 ASP D C 1
ATOM 13297 O O . ASP D 4 990 ? 195.672 179.698 185.882 1.00 101.04 990 ASP D O 1
ATOM 13302 N N . PRO D 4 991 ? 195.979 181.643 184.805 1.00 89.88 991 PRO D N 1
ATOM 13303 C CA . PRO D 4 991 ? 197.331 181.830 185.335 1.00 89.88 991 PRO D CA 1
ATOM 13304 C C . PRO D 4 991 ? 197.279 182.080 186.829 1.00 89.88 991 PRO D C 1
ATOM 13305 O O . PRO D 4 991 ? 196.330 182.713 187.313 1.00 89.88 991 PRO D O 1
ATOM 13309 N N . PRO D 4 992 ? 198.263 181.581 187.581 1.00 85.79 992 PRO D N 1
ATOM 13310 C CA . PRO D 4 992 ? 198.093 181.444 189.034 1.00 85.79 992 PRO D CA 1
ATOM 13311 C C . PRO D 4 992 ? 198.033 182.780 189.759 1.00 85.79 992 PRO D C 1
ATOM 13312 O O . PRO D 4 992 ? 198.645 183.765 189.340 1.00 85.79 992 PRO D O 1
ATOM 13316 N N . GLY D 4 993 ? 197.254 182.804 190.838 1.00 78.81 993 GLY D N 1
ATOM 13317 C CA . GLY D 4 993 ? 197.021 184.012 191.604 1.00 78.81 993 GLY D CA 1
ATOM 13318 C C . GLY D 4 993 ? 196.248 185.068 190.841 1.00 78.81 993 GLY D C 1
ATOM 13319 O O . GLY D 4 993 ? 196.638 186.239 190.833 1.00 78.81 993 GLY D O 1
ATOM 13320 N N . LEU D 4 994 ? 195.145 184.670 190.212 1.00 71.78 994 LEU D N 1
ATOM 13321 C CA . LEU D 4 994 ? 194.344 185.571 189.395 1.00 71.78 994 LEU D CA 1
ATOM 13322 C C . LEU D 4 994 ? 192.975 184.945 189.191 1.00 71.78 994 LEU D C 1
ATOM 13323 O O . LEU D 4 994 ? 192.829 183.721 189.196 1.00 71.78 994 LEU D O 1
ATOM 13328 N N . MET D 4 995 ? 191.971 185.802 189.020 1.00 77.38 995 MET D N 1
ATOM 13329 C CA . MET D 4 995 ? 190.642 185.360 188.594 1.00 77.38 995 MET D CA 1
ATOM 13330 C C . MET D 4 995 ? 190.011 186.528 187.836 1.00 77.38 995 MET D C 1
ATOM 13331 O O . MET D 4 995 ? 189.402 187.413 188.439 1.00 77.38 995 MET D O 1
ATOM 13336 N N . TYR D 4 996 ? 190.150 186.513 186.513 1.00 80.75 996 TYR D N 1
ATOM 13337 C CA . TYR D 4 996 ? 189.591 187.594 185.712 1.00 80.75 996 TYR D CA 1
ATOM 13338 C C . TYR D 4 996 ? 188.085 187.428 185.590 1.00 80.75 996 TYR D C 1
ATOM 13339 O O . TYR D 4 996 ? 187.596 186.695 184.726 1.00 80.75 996 TYR D O 1
ATOM 13348 N N . LEU D 4 997 ? 187.341 188.080 186.468 1.00 78.57 997 LEU D N 1
ATOM 13349 C CA . LEU D 4 997 ? 185.894 188.025 186.406 1.00 78.57 997 LEU D CA 1
ATOM 13350 C C . LEU D 4 997 ? 185.376 189.211 185.601 1.00 78.57 997 LEU D C 1
ATOM 13351 O O . LEU D 4 997 ? 186.138 189.956 184.981 1.00 78.57 997 LEU D O 1
ATOM 13356 N N . LYS D 4 998 ? 184.059 189.376 185.594 1.00 83.85 998 LYS D N 1
ATOM 13357 C CA . LYS D 4 998 ? 183.419 190.625 185.224 1.00 83.85 998 LYS D CA 1
ATOM 13358 C C . LYS D 4 998 ? 182.129 190.695 186.018 1.00 83.85 998 LYS D C 1
ATOM 13359 O O . LYS D 4 998 ? 181.610 189.665 186.461 1.00 83.85 998 LYS D O 1
ATOM 13365 N N . ALA D 4 999 ? 181.643 191.925 186.221 1.00 87.27 999 ALA D N 1
ATOM 13366 C CA . ALA D 4 999 ? 180.383 192.223 186.914 1.00 87.27 999 ALA D CA 1
ATOM 13367 C C . ALA D 4 999 ? 180.378 191.637 188.330 1.00 87.27 999 ALA D C 1
ATOM 13368 O O . ALA D 4 999 ? 179.694 190.652 188.621 1.00 87.27 999 ALA D O 1
ATOM 13370 N N . PHE D 4 1000 ? 181.230 192.229 189.175 1.00 84.09 1000 PHE D N 1
ATOM 13371 C CA . PHE D 4 1000 ? 181.369 191.846 190.577 1.00 84.09 1000 PHE D CA 1
ATOM 13372 C C . PHE D 4 1000 ? 180.033 191.917 191.307 1.00 84.09 1000 PHE D C 1
ATOM 13373 O O . PHE D 4 1000 ? 179.488 193.004 191.523 1.00 84.09 1000 PHE D O 1
ATOM 13381 N N . ASP D 4 1001 ? 179.510 190.757 191.694 1.00 90.89 1001 ASP D N 1
ATOM 13382 C CA . ASP D 4 1001 ? 178.123 190.637 192.121 1.00 90.89 1001 ASP D CA 1
ATOM 13383 C C . ASP D 4 1001 ? 178.004 189.440 193.057 1.00 90.89 1001 ASP D C 1
ATOM 13384 O O . ASP D 4 1001 ? 179.001 188.828 193.442 1.00 90.89 1001 ASP D O 1
ATOM 13389 N N . LYS D 4 1002 ? 176.760 189.107 193.411 1.00 90.11 1002 LYS D N 1
ATOM 13390 C CA . LYS D 4 1002 ? 176.505 188.123 194.460 1.00 90.11 1002 LYS D CA 1
ATOM 13391 C C . LYS D 4 1002 ? 176.815 186.700 194.000 1.00 90.11 1002 LYS D C 1
ATOM 13392 O O . LYS D 4 1002 ? 177.447 185.926 194.729 1.00 90.11 1002 LYS D O 1
ATOM 13398 N N . ASN D 4 1003 ? 176.371 186.337 192.793 1.00 91.05 1003 ASN D N 1
ATOM 13399 C CA . ASN D 4 1003 ? 176.474 184.951 192.344 1.00 91.05 1003 ASN D CA 1
ATOM 13400 C C . ASN D 4 1003 ? 177.916 184.563 192.038 1.00 91.05 1003 ASN D C 1
ATOM 13401 O O . ASN D 4 1003 ? 178.357 183.462 192.393 1.00 91.05 1003 ASN D O 1
ATOM 13406 N N . LYS D 4 1004 ? 178.670 185.460 191.400 1.00 87.18 1004 LYS D N 1
ATOM 13407 C CA . LYS D 4 1004 ? 180.056 185.150 191.072 1.00 87.18 1004 LYS D CA 1
ATOM 13408 C C . LYS D 4 1004 ? 180.935 185.143 192.313 1.00 87.18 1004 LYS D C 1
ATOM 13409 O O . LYS D 4 1004 ? 181.856 184.325 192.412 1.00 87.18 1004 LYS D O 1
ATOM 13415 N N . LEU D 4 1005 ? 180.644 186.014 193.282 1.00 85.21 1005 LEU D N 1
ATOM 13416 C CA . LEU D 4 1005 ? 181.371 185.976 194.546 1.00 85.21 1005 LEU D CA 1
ATOM 13417 C C . LEU D 4 1005 ? 181.029 184.729 195.347 1.00 85.21 1005 LEU D C 1
ATOM 13418 O O . LEU D 4 1005 ? 181.899 184.177 196.028 1.00 85.21 1005 LEU D O 1
ATOM 13423 N N . LEU D 4 1006 ? 179.782 184.258 195.255 1.00 87.61 1006 LEU D N 1
ATOM 13424 C CA . LEU D 4 1006 ? 179.404 183.012 195.914 1.00 87.61 1006 LEU D CA 1
ATOM 13425 C C . LEU D 4 1006 ? 180.116 181.819 195.287 1.00 87.61 1006 LEU D C 1
ATOM 13426 O O . LEU D 4 1006 ? 180.599 180.932 196.003 1.00 87.61 1006 LEU D O 1
ATOM 13431 N N . LEU D 4 1007 ? 180.205 181.790 193.954 1.00 83.43 1007 LEU D N 1
ATOM 13432 C CA . LEU D 4 1007 ? 180.912 180.701 193.286 1.00 83.43 1007 LEU D CA 1
ATOM 13433 C C . LEU D 4 1007 ? 182.411 180.758 193.563 1.00 83.43 1007 LEU D C 1
ATOM 13434 O O . LEU D 4 1007 ? 183.058 179.716 193.714 1.00 83.43 1007 LEU D O 1
ATOM 13439 N N . LEU D 4 1008 ? 182.975 181.966 193.664 1.00 82.00 1008 LEU D N 1
ATOM 13440 C CA . LEU D 4 1008 ? 184.392 182.099 193.984 1.00 82.00 1008 LEU D CA 1
ATOM 13441 C C . LEU D 4 1008 ? 184.677 181.678 195.420 1.00 82.00 1008 LEU D C 1
ATOM 13442 O O . LEU D 4 1008 ? 185.714 181.062 195.698 1.00 82.00 1008 LEU D O 1
ATOM 13447 N N . ALA D 4 1009 ? 183.757 181.983 196.341 1.00 82.14 1009 ALA D N 1
ATOM 13448 C CA . ALA D 4 1009 ? 183.893 181.520 197.717 1.00 82.14 1009 ALA D CA 1
ATOM 13449 C C . ALA D 4 1009 ? 183.770 180.006 197.802 1.00 82.14 1009 ALA D C 1
ATOM 13450 O O . ALA D 4 1009 ? 184.473 179.366 198.593 1.00 82.14 1009 ALA D O 1
ATOM 13452 N N . ALA D 4 1010 ? 182.896 179.418 196.979 1.00 85.28 1010 ALA D N 1
ATOM 13453 C CA . ALA D 4 1010 ? 182.795 177.963 196.915 1.00 85.28 1010 ALA D CA 1
ATOM 13454 C C . ALA D 4 1010 ? 184.072 177.342 196.361 1.00 85.28 1010 ALA D C 1
ATOM 13455 O O . ALA D 4 1010 ? 184.509 176.286 196.832 1.00 85.28 1010 ALA D O 1
ATOM 13457 N N . GLN D 4 1011 ? 184.697 178.001 195.383 1.00 88.71 1011 GLN D N 1
ATOM 13458 C CA . GLN D 4 1011 ? 185.953 177.508 194.822 1.00 88.71 1011 GLN D CA 1
ATOM 13459 C C . GLN D 4 1011 ? 187.081 177.565 195.851 1.00 88.71 1011 GLN D C 1
ATOM 13460 O O . GLN D 4 1011 ? 187.865 176.614 195.990 1.00 88.71 1011 GLN D O 1
ATOM 13466 N N . ILE D 4 1012 ? 187.157 178.666 196.603 1.00 83.81 1012 ILE D N 1
ATOM 13467 C CA . ILE D 4 1012 ? 188.210 178.809 197.606 1.00 83.81 1012 ILE D CA 1
ATOM 13468 C C . ILE D 4 1012 ? 187.982 177.845 198.768 1.00 83.81 1012 ILE D C 1
ATOM 13469 O O . ILE D 4 1012 ? 188.933 177.242 199.284 1.00 83.81 1012 ILE D O 1
ATOM 13474 N N . VAL D 4 1013 ? 186.722 177.627 199.161 1.00 85.22 1013 VAL D N 1
ATOM 13475 C CA . VAL D 4 1013 ? 186.474 176.678 200.239 1.00 85.22 1013 VAL D CA 1
ATOM 13476 C C . VAL D 4 1013 ? 186.664 175.239 199.766 1.00 85.22 1013 VAL D C 1
ATOM 13477 O O . VAL D 4 1013 ? 187.020 174.375 200.573 1.00 85.22 1013 VAL D O 1
ATOM 13481 N N . SER D 4 1014 ? 186.527 174.966 198.462 1.00 86.89 1014 SER D N 1
ATOM 13482 C CA . SER D 4 1014 ? 186.880 173.645 197.955 1.00 86.89 1014 SER D CA 1
ATOM 13483 C C . SER D 4 1014 ? 188.390 173.444 197.959 1.00 86.89 1014 SER D C 1
ATOM 13484 O O . SER D 4 1014 ? 188.874 172.343 198.253 1.00 86.89 1014 SER D O 1
ATOM 13487 N N . TYR D 4 1015 ? 189.148 174.507 197.660 1.00 86.27 1015 TYR D N 1
ATOM 13488 C CA . TYR D 4 1015 ? 190.604 174.441 197.782 1.00 86.27 1015 TYR D CA 1
ATOM 13489 C C . TYR D 4 1015 ? 191.029 174.201 199.228 1.00 86.27 1015 TYR D C 1
ATOM 13490 O O . TYR D 4 1015 ? 191.945 173.411 199.495 1.00 86.27 1015 TYR D O 1
ATOM 13499 N N . CYS D 4 1016 ? 190.377 174.884 200.170 1.00 88.20 1016 CYS D N 1
ATOM 13500 C CA . CYS D 4 1016 ? 190.721 174.728 201.579 1.00 88.20 1016 CYS D CA 1
ATOM 13501 C C . CYS D 4 1016 ? 190.300 173.364 202.116 1.00 88.20 1016 CYS D C 1
ATOM 13502 O O . CYS D 4 1016 ? 190.944 172.833 203.027 1.00 88.20 1016 CYS D O 1
ATOM 13505 N N . SER D 4 1017 ? 189.229 172.785 201.570 1.00 87.48 1017 SER D N 1
ATOM 13506 C CA . SER D 4 1017 ? 188.877 171.418 201.926 1.00 87.48 1017 SER D CA 1
ATOM 13507 C C . SER D 4 1017 ? 189.849 170.419 201.318 1.00 87.48 1017 SER D C 1
ATOM 13508 O O . SER D 4 1017 ? 190.051 169.337 201.880 1.00 87.48 1017 SER D O 1
ATOM 13511 N N . ASN D 4 1018 ? 190.439 170.751 200.167 1.00 89.85 1018 ASN D N 1
ATOM 13512 C CA . ASN D 4 1018 ? 191.473 169.896 199.587 1.00 89.85 1018 ASN D CA 1
ATOM 13513 C C . ASN D 4 1018 ? 192.728 169.893 200.451 1.00 89.85 1018 ASN D C 1
ATOM 13514 O O . ASN D 4 1018 ? 193.166 168.841 200.929 1.00 89.85 1018 ASN D O 1
ATOM 13519 N N . ASN D 4 1019 ? 193.323 171.067 200.660 1.00 97.18 1019 ASN D N 1
ATOM 13520 C CA . ASN D 4 1019 ? 194.540 171.177 201.468 1.00 97.18 1019 ASN D CA 1
ATOM 13521 C C . ASN D 4 1019 ? 194.153 171.125 202.945 1.00 97.18 1019 ASN D C 1
ATOM 13522 O O . ASN D 4 1019 ? 194.013 172.143 203.628 1.00 97.18 1019 ASN D O 1
ATOM 13527 N N . LYS D 4 1020 ? 193.972 169.901 203.446 1.00 104.49 1020 LYS D N 1
ATOM 13528 C CA . LYS D 4 1020 ? 193.513 169.722 204.820 1.00 104.49 1020 LYS D CA 1
ATOM 13529 C C . LYS D 4 1020 ? 194.665 169.773 205.820 1.00 104.49 1020 LYS D C 1
ATOM 13530 O O . LYS D 4 1020 ? 194.708 170.650 206.688 1.00 104.49 1020 LYS D O 1
ATOM 13536 N N . ASN D 4 1021 ? 195.607 168.840 205.714 1.00 120.21 1021 ASN D N 1
ATOM 13537 C CA . ASN D 4 1021 ? 196.627 168.645 206.741 1.00 120.21 1021 ASN D CA 1
ATOM 13538 C C . ASN D 4 1021 ? 197.850 169.493 206.416 1.00 120.21 1021 ASN D C 1
ATOM 13539 O O . ASN D 4 1021 ? 198.626 169.157 205.516 1.00 120.21 1021 ASN D O 1
ATOM 13544 N N . SER D 4 1022 ? 198.027 170.580 207.162 1.00 116.50 1022 SER D N 1
ATOM 13545 C CA . SER D 4 1022 ? 199.201 171.433 207.038 1.00 116.50 1022 SER D CA 1
ATOM 13546 C C . SER D 4 1022 ? 199.371 172.198 208.344 1.00 116.50 1022 SER D C 1
ATOM 13547 O O . SER D 4 1022 ? 198.577 172.058 209.278 1.00 116.50 1022 SER D O 1
ATOM 13550 N N . ILE D 4 1023 ? 200.424 173.014 208.402 1.00 112.26 1023 ILE D N 1
ATOM 13551 C CA . ILE D 4 1023 ? 200.660 173.840 209.580 1.00 112.26 1023 ILE D CA 1
ATOM 13552 C C . ILE D 4 1023 ? 199.731 175.052 209.556 1.00 112.26 1023 ILE D C 1
ATOM 13553 O O . ILE D 4 1023 ? 199.129 175.397 208.533 1.00 112.26 1023 ILE D O 1
ATOM 13558 N N . LYS D 4 1024 ? 199.609 175.705 210.714 1.00 105.44 1024 LYS D N 1
ATOM 13559 C CA . LYS D 4 1024 ? 198.667 176.812 210.843 1.00 105.44 1024 LYS D CA 1
ATOM 13560 C C . LYS D 4 1024 ? 199.150 178.071 210.134 1.00 105.44 1024 LYS D C 1
ATOM 13561 O O . LYS D 4 1024 ? 198.331 178.838 209.618 1.00 105.44 1024 LYS D O 1
ATOM 13567 N N . ASN D 4 1025 ? 200.460 178.303 210.097 1.00 103.13 1025 ASN D N 1
ATOM 13568 C CA . ASN D 4 1025 ? 201.007 179.580 209.661 1.00 103.13 1025 ASN D CA 1
ATOM 13569 C C . ASN D 4 1025 ? 201.272 179.648 208.163 1.00 103.13 1025 ASN D C 1
ATOM 13570 O O . ASN D 4 1025 ? 201.588 180.729 207.655 1.00 103.13 1025 ASN D O 1
ATOM 13575 N N . VAL D 4 1026 ? 201.156 178.533 207.453 1.00 94.55 1026 VAL D N 1
ATOM 13576 C CA . VAL D 4 1026 ? 201.311 178.479 205.998 1.00 94.55 1026 VAL D CA 1
ATOM 13577 C C . VAL D 4 1026 ? 200.136 179.061 205.198 1.00 94.55 1026 VAL D C 1
ATOM 13578 O O . VAL D 4 1026 ? 200.418 179.689 204.166 1.00 94.55 1026 VAL D O 1
ATOM 13582 N N . PRO D 4 1027 ? 198.890 178.963 205.680 1.00 88.34 1027 PRO D N 1
ATOM 13583 C CA . PRO D 4 1027 ? 197.730 179.386 204.877 1.00 88.34 1027 PRO D CA 1
ATOM 13584 C C . PRO D 4 1027 ? 197.062 180.777 204.989 1.00 88.34 1027 PRO D C 1
ATOM 13585 O O . PRO D 4 1027 ? 195.982 180.918 204.415 1.00 88.34 1027 PRO D O 1
ATOM 13589 N N . PRO D 4 1028 ? 197.636 181.744 205.709 1.00 80.45 1028 PRO D N 1
ATOM 13590 C CA . PRO D 4 1028 ? 196.816 182.957 205.660 1.00 80.45 1028 PRO D CA 1
ATOM 13591 C C . PRO D 4 1028 ? 196.750 183.440 204.216 1.00 80.45 1028 PRO D C 1
ATOM 13592 O O . PRO D 4 1028 ? 197.792 183.456 203.561 1.00 80.45 1028 PRO D O 1
ATOM 13596 N N . ILE D 4 1029 ? 195.577 183.825 203.716 1.00 74.70 1029 ILE D N 1
ATOM 13597 C CA . ILE D 4 1029 ? 195.529 184.291 202.333 1.00 74.70 1029 ILE D CA 1
ATOM 13598 C C . ILE D 4 1029 ? 195.006 185.719 202.295 1.00 74.70 1029 ILE D C 1
ATOM 13599 O O . ILE D 4 1029 ? 194.347 186.187 203.228 1.00 74.70 1029 ILE D O 1
ATOM 13604 N N . LEU D 4 1030 ? 195.330 186.440 201.222 1.00 70.34 1030 LEU D N 1
ATOM 13605 C CA . LEU D 4 1030 ? 194.824 187.794 201.054 1.00 70.34 1030 LEU D CA 1
ATOM 13606 C C . LEU D 4 1030 ? 194.397 188.025 199.615 1.00 70.34 1030 LEU D C 1
ATOM 13607 O O . LEU D 4 1030 ? 194.903 187.393 198.686 1.00 70.34 1030 LEU D O 1
ATOM 13612 N N . ILE D 4 1031 ? 193.465 188.956 199.446 1.00 65.25 1031 ILE D N 1
ATOM 13613 C CA . ILE D 4 1031 ? 192.893 189.298 198.154 1.00 65.25 1031 ILE D CA 1
ATOM 13614 C C . ILE D 4 1031 ? 193.304 190.722 197.819 1.00 65.25 1031 ILE D C 1
ATOM 13615 O O . ILE D 4 1031 ? 193.104 191.638 198.627 1.00 65.25 1031 ILE D O 1
ATOM 13620 N N . ILE D 4 1032 ? 193.888 190.905 196.640 1.00 61.19 1032 ILE D N 1
ATOM 13621 C CA . ILE D 4 1032 ? 194.300 192.214 196.153 1.00 61.19 1032 ILE D CA 1
ATOM 13622 C C . ILE D 4 1032 ? 193.238 192.709 195.184 1.00 61.19 1032 ILE D C 1
ATOM 13623 O O . ILE D 4 1032 ? 192.932 192.041 194.192 1.00 61.19 1032 ILE D O 1
ATOM 13628 N N . LEU D 4 1033 ? 192.677 193.862 195.469 1.00 61.95 1033 LEU D N 1
ATOM 13629 C CA . LEU D 4 1033 ? 191.673 194.414 194.579 1.00 61.95 1033 LEU D CA 1
ATOM 13630 C C . LEU D 4 1033 ? 192.174 195.694 193.925 1.00 61.95 1033 LEU D C 1
ATOM 13631 O O . LEU D 4 1033 ? 192.759 196.549 194.602 1.00 61.95 1033 LEU D O 1
ATOM 13636 N N . PRO D 4 1034 ? 191.986 195.845 192.617 1.00 62.77 1034 PRO D N 1
ATOM 13637 C CA . PRO D 4 1034 ? 192.357 197.103 191.963 1.00 62.77 1034 PRO D CA 1
ATOM 13638 C C . PRO D 4 1034 ? 191.245 198.140 191.990 1.00 62.77 1034 PRO D C 1
ATOM 13639 O O . PRO D 4 1034 ? 190.126 197.902 191.526 1.00 62.77 1034 PRO D O 1
ATOM 13643 N N . LEU D 4 1035 ? 191.555 199.301 192.553 1.00 68.78 1035 LEU D N 1
ATOM 13644 C CA . LEU D 4 1035 ? 190.662 200.449 192.486 1.00 68.78 1035 LEU D CA 1
ATOM 13645 C C . LEU D 4 1035 ? 190.700 201.040 191.087 1.00 68.78 1035 LEU D C 1
ATOM 13646 O O . LEU D 4 1035 ? 191.749 201.516 190.644 1.00 68.78 1035 LEU D O 1
ATOM 13651 N N . ASP D 4 1036 ? 189.558 201.033 190.397 1.00 74.17 1036 ASP D N 1
ATOM 13652 C CA . ASP D 4 1036 ? 189.504 201.630 189.069 1.00 74.17 1036 ASP D CA 1
ATOM 13653 C C . ASP D 4 1036 ? 189.600 203.149 189.121 1.00 74.17 1036 ASP D C 1
ATOM 13654 O O . ASP D 4 1036 ? 189.993 203.771 188.130 1.00 74.17 1036 ASP D O 1
ATOM 13659 N N . ASN D 4 1037 ? 189.264 203.752 190.258 1.00 75.88 1037 ASN D N 1
ATOM 13660 C CA . ASN D 4 1037 ? 189.375 205.192 190.449 1.00 75.88 1037 ASN D CA 1
ATOM 13661 C C . ASN D 4 1037 ? 189.774 205.439 191.893 1.00 75.88 1037 ASN D C 1
ATOM 13662 O O . ASN D 4 1037 ? 189.066 205.017 192.811 1.00 75.88 1037 ASN D O 1
ATOM 13667 N N . ALA D 4 1038 ? 190.902 206.118 192.096 1.00 69.71 1038 ALA D N 1
ATOM 13668 C CA . ALA D 4 1038 ? 191.445 206.333 193.436 1.00 69.71 1038 ALA D CA 1
ATOM 13669 C C . ALA D 4 1038 ? 190.618 207.395 194.153 1.00 69.71 1038 ALA D C 1
ATOM 13670 O O . ALA D 4 1038 ? 190.998 208.563 194.261 1.00 69.71 1038 ALA D O 1
ATOM 13672 N N . THR D 4 1039 ? 189.461 206.975 194.655 1.00 71.22 1039 THR D N 1
ATOM 13673 C CA . THR D 4 1039 ? 188.574 207.834 195.428 1.00 71.22 1039 THR D CA 1
ATOM 13674 C C . THR D 4 1039 ? 188.073 207.031 196.620 1.00 71.22 1039 THR D C 1
ATOM 13675 O O . THR D 4 1039 ? 188.568 205.939 196.909 1.00 71.22 1039 THR D O 1
ATOM 13679 N N . LEU D 4 1040 ? 187.080 207.576 197.316 1.00 64.18 1040 LEU D N 1
ATOM 13680 C CA . LEU D 4 1040 ? 186.517 206.923 198.489 1.00 64.18 1040 LEU D CA 1
ATOM 13681 C C . LEU D 4 1040 ? 185.323 206.041 198.150 1.00 64.18 1040 LEU D C 1
ATOM 13682 O O . LEU D 4 1040 ? 185.140 204.983 198.775 1.00 64.18 1040 LEU D O 1
ATOM 13687 N N . THR D 4 1041 ? 184.529 206.453 197.155 1.00 62.93 1041 THR D N 1
ATOM 13688 C CA . THR D 4 1041 ? 183.290 205.773 196.797 1.00 62.93 1041 THR D CA 1
ATOM 13689 C C . THR D 4 1041 ? 183.520 204.369 196.260 1.00 62.93 1041 THR D C 1
ATOM 13690 O O . THR D 4 1041 ? 182.626 203.525 196.363 1.00 62.93 1041 THR D O 1
ATOM 13694 N N . GLU D 4 1042 ? 184.693 204.096 195.697 1.00 68.28 1042 GLU D N 1
ATOM 13695 C CA . GLU D 4 1042 ? 185.006 202.749 195.253 1.00 68.28 1042 GLU D CA 1
ATOM 13696 C C . GLU D 4 1042 ? 185.868 201.982 196.239 1.00 68.28 1042 GLU D C 1
ATOM 13697 O O . GLU D 4 1042 ? 185.846 200.747 196.216 1.00 68.28 1042 GLU D O 1
ATOM 13703 N N . LEU D 4 1043 ? 186.606 202.675 197.111 1.00 61.81 1043 LEU D N 1
ATOM 13704 C CA . LEU D 4 1043 ? 187.281 201.991 198.209 1.00 61.81 1043 LEU D CA 1
ATOM 13705 C C . LEU D 4 1043 ? 186.273 201.347 199.148 1.00 61.81 1043 LEU D C 1
ATOM 13706 O O . LEU D 4 1043 ? 186.448 200.192 199.564 1.00 61.81 1043 LEU D O 1
ATOM 13711 N N . VAL D 4 1044 ? 185.182 202.058 199.452 1.00 63.39 1044 VAL D N 1
ATOM 13712 C CA . VAL D 4 1044 ? 184.169 201.478 200.328 1.00 63.39 1044 VAL D CA 1
ATOM 13713 C C . VAL D 4 1044 ? 183.426 200.340 199.622 1.00 63.39 1044 VAL D C 1
ATOM 13714 O O . VAL D 4 1044 ? 183.028 199.356 200.261 1.00 63.39 1044 VAL D O 1
ATOM 13718 N N . ASP D 4 1045 ? 183.322 200.389 198.292 1.00 65.80 1045 ASP D N 1
ATOM 13719 C CA . ASP D 4 1045 ? 182.663 199.306 197.574 1.00 65.80 1045 ASP D CA 1
ATOM 13720 C C . ASP D 4 1045 ? 183.538 198.063 197.479 1.00 65.80 1045 ASP D C 1
ATOM 13721 O O . ASP D 4 1045 ? 183.024 196.944 197.577 1.00 65.80 1045 ASP D O 1
ATOM 13726 N N . LYS D 4 1046 ? 184.853 198.230 197.304 1.00 63.35 1046 LYS D N 1
ATOM 13727 C CA . LYS D 4 1046 ? 185.744 197.076 197.348 1.00 63.35 1046 LYS D CA 1
ATOM 13728 C C . LYS D 4 1046 ? 185.811 196.478 198.747 1.00 63.35 1046 LYS D C 1
ATOM 13729 O O . LYS D 4 1046 ? 185.941 195.253 198.890 1.00 63.35 1046 LYS D O 1
ATOM 13735 N N . ALA D 4 1047 ? 185.694 197.314 199.785 1.00 64.19 1047 ALA D N 1
ATOM 13736 C CA . ALA D 4 1047 ? 185.579 196.789 201.143 1.00 64.19 1047 ALA D CA 1
ATOM 13737 C C . ALA D 4 1047 ? 184.294 195.986 201.319 1.00 64.19 1047 ALA D C 1
ATOM 13738 O O . ALA D 4 1047 ? 184.295 194.939 201.979 1.00 64.19 1047 ALA D O 1
ATOM 13740 N N . ASN D 4 1048 ? 183.195 196.452 200.715 1.00 65.31 1048 ASN D N 1
ATOM 13741 C CA . ASN D 4 1048 ? 181.940 195.701 200.745 1.00 65.31 1048 ASN D CA 1
ATOM 13742 C C . ASN D 4 1048 ? 182.064 194.363 200.025 1.00 65.31 1048 ASN D C 1
ATOM 13743 O O . ASN D 4 1048 ? 181.527 193.349 200.491 1.00 65.31 1048 ASN D O 1
ATOM 13748 N N . ILE D 4 1049 ? 182.768 194.344 198.890 1.00 66.68 1049 ILE D N 1
ATOM 13749 C CA . ILE D 4 1049 ? 182.951 193.110 198.125 1.00 66.68 1049 ILE D CA 1
ATOM 13750 C C . ILE D 4 1049 ? 183.777 192.101 198.917 1.00 66.68 1049 ILE D C 1
ATOM 13751 O O . ILE D 4 1049 ? 183.433 190.908 198.989 1.00 66.68 1049 ILE D O 1
ATOM 13756 N N . PHE D 4 1050 ? 184.846 192.569 199.567 1.00 66.04 1050 PHE D N 1
ATOM 13757 C CA . PHE D 4 1050 ? 185.634 191.670 200.403 1.00 66.04 1050 PHE D CA 1
ATOM 13758 C C . PHE D 4 1050 ? 184.855 191.197 201.625 1.00 66.04 1050 PHE D C 1
ATOM 13759 O O . PHE D 4 1050 ? 185.033 190.053 202.062 1.00 66.04 1050 PHE D O 1
ATOM 13767 N N . GLN D 4 1051 ? 183.974 192.039 202.175 1.00 69.23 1051 GLN D N 1
ATOM 13768 C CA . GLN D 4 1051 ? 183.177 191.598 203.316 1.00 69.23 1051 GLN D CA 1
ATOM 13769 C C . GLN D 4 1051 ? 182.138 190.563 202.911 1.00 69.23 1051 GLN D C 1
ATOM 13770 O O . GLN D 4 1051 ? 181.859 189.640 203.684 1.00 69.23 1051 GLN D O 1
ATOM 13776 N N . VAL D 4 1052 ? 181.585 190.680 201.701 1.00 67.70 1052 VAL D N 1
ATOM 13777 C CA . VAL D 4 1052 ? 180.673 189.658 201.192 1.00 67.70 1052 VAL D CA 1
ATOM 13778 C C . VAL D 4 1052 ? 181.407 188.333 200.987 1.00 67.70 1052 VAL D C 1
ATOM 13779 O O . VAL D 4 1052 ? 180.884 187.261 201.330 1.00 67.70 1052 VAL D O 1
ATOM 13783 N N . ILE D 4 1053 ? 182.644 188.391 200.474 1.00 70.32 1053 ILE D N 1
ATOM 13784 C CA . ILE D 4 1053 ? 183.441 187.173 200.295 1.00 70.32 1053 ILE D CA 1
ATOM 13785 C C . ILE D 4 1053 ? 183.758 186.522 201.640 1.00 70.32 1053 ILE D C 1
ATOM 13786 O O . ILE D 4 1053 ? 183.613 185.302 201.800 1.00 70.32 1053 ILE D O 1
ATOM 13791 N N . LYS D 4 1054 ? 184.140 187.323 202.639 1.00 69.16 1054 LYS D N 1
ATOM 13792 C CA . LYS D 4 1054 ? 184.453 186.759 203.951 1.00 69.16 1054 LYS D CA 1
ATOM 13793 C C . LYS D 4 1054 ? 183.211 186.208 204.647 1.00 69.16 1054 LYS D C 1
ATOM 13794 O O . LYS D 4 1054 ? 183.298 185.186 205.338 1.00 69.16 1054 LYS D O 1
ATOM 13800 N N . ASN D 4 1055 ? 182.050 186.844 204.452 1.00 73.81 1055 ASN D N 1
ATOM 13801 C CA . ASN D 4 1055 ? 180.814 186.335 205.040 1.00 73.81 1055 ASN D CA 1
ATOM 13802 C C . ASN D 4 1055 ? 180.401 185.015 204.405 1.00 73.81 1055 ASN D C 1
ATOM 13803 O O . ASN D 4 1055 ? 179.952 184.097 205.099 1.00 73.81 1055 ASN D O 1
ATOM 13808 N N . GLU D 4 1056 ? 180.545 184.896 203.086 1.00 77.89 1056 GLU D N 1
ATOM 13809 C CA . GLU D 4 1056 ? 180.193 183.636 202.445 1.00 77.89 1056 GLU D CA 1
ATOM 13810 C C . GLU D 4 1056 ? 181.233 182.544 202.671 1.00 77.89 1056 GLU D C 1
ATOM 13811 O O . GLU D 4 1056 ? 180.901 181.362 202.546 1.00 77.89 1056 GLU D O 1
ATOM 13817 N N . VAL D 4 1057 ? 182.464 182.897 203.027 1.00 74.48 1057 VAL D N 1
ATOM 13818 C CA . VAL D 4 1057 ? 183.473 181.879 203.311 1.00 74.48 1057 VAL D CA 1
ATOM 13819 C C . VAL D 4 1057 ? 183.385 181.394 204.756 1.00 74.48 1057 VAL D C 1
ATOM 13820 O O . VAL D 4 1057 ? 183.506 180.193 205.018 1.00 74.48 1057 VAL D O 1
ATOM 13824 N N . CYS D 4 1058 ? 183.112 182.304 205.698 1.00 81.73 1058 CYS D N 1
ATOM 13825 C CA . CYS D 4 1058 ? 183.212 181.969 207.118 1.00 81.73 1058 CYS D CA 1
ATOM 13826 C C . CYS D 4 1058 ? 182.098 181.028 207.565 1.00 81.73 1058 CYS D C 1
ATOM 13827 O O . CYS D 4 1058 ? 182.327 180.144 208.398 1.00 81.73 1058 CYS D O 1
ATOM 13830 N N . ALA D 4 1059 ? 180.890 181.194 207.023 1.00 82.52 1059 ALA D N 1
ATOM 13831 C CA . ALA D 4 1059 ? 179.782 180.333 207.419 1.00 82.52 1059 ALA D CA 1
ATOM 13832 C C . ALA D 4 1059 ? 179.898 178.930 206.838 1.00 82.52 1059 ALA D C 1
ATOM 13833 O O . ALA D 4 1059 ? 179.387 177.981 207.441 1.00 82.52 1059 ALA D O 1
ATOM 13835 N N . LYS D 4 1060 ? 180.556 178.774 205.691 1.00 85.77 1060 LYS D N 1
ATOM 13836 C CA . LYS D 4 1060 ? 180.800 177.448 205.138 1.00 85.77 1060 LYS D CA 1
ATOM 13837 C C . LYS D 4 1060 ? 182.014 176.774 205.758 1.00 85.77 1060 LYS D C 1
ATOM 13838 O O . LYS D 4 1060 ? 182.070 175.540 205.807 1.00 85.77 1060 LYS D O 1
ATOM 13844 N N . MET D 4 1061 ? 182.981 177.555 206.231 1.00 86.52 1061 MET D N 1
ATOM 13845 C CA . MET D 4 1061 ? 184.132 177.022 206.945 1.00 86.52 1061 MET D CA 1
ATOM 13846 C C . MET D 4 1061 ? 184.707 178.090 207.863 1.00 86.52 1061 MET D C 1
ATOM 13847 O O . MET D 4 1061 ? 185.069 179.177 207.400 1.00 86.52 1061 MET D O 1
ATOM 13852 N N . PRO D 4 1062 ? 184.801 177.828 209.160 1.00 93.59 1062 PRO D N 1
ATOM 13853 C CA . PRO D 4 1062 ? 185.476 178.779 210.049 1.00 93.59 1062 PRO D CA 1
ATOM 13854 C C . PRO D 4 1062 ? 186.976 178.549 210.060 1.00 93.59 1062 PRO D C 1
ATOM 13855 O O . PRO D 4 1062 ? 187.470 177.700 209.310 1.00 93.59 1062 PRO D O 1
ATOM 13859 N N . ASN D 4 1063 ? 187.696 179.357 210.851 1.00 94.01 1063 ASN D N 1
ATOM 13860 C CA . ASN D 4 1063 ? 189.140 179.320 211.118 1.00 94.01 1063 ASN D CA 1
ATOM 13861 C C . ASN D 4 1063 ? 190.006 179.702 209.915 1.00 94.01 1063 ASN D C 1
ATOM 13862 O O . ASN D 4 1063 ? 191.225 179.856 210.053 1.00 94.01 1063 ASN D O 1
ATOM 13867 N N . ILE D 4 1064 ? 189.404 179.912 208.749 1.00 89.07 1064 ILE D N 1
ATOM 13868 C CA . ILE D 4 1064 ? 190.127 180.467 207.613 1.00 89.07 1064 ILE D CA 1
ATOM 13869 C C . ILE D 4 1064 ? 190.204 181.976 207.799 1.00 89.07 1064 ILE D C 1
ATOM 13870 O O . ILE D 4 1064 ? 189.223 182.623 208.189 1.00 89.07 1064 ILE D O 1
ATOM 13875 N N . GLU D 4 1065 ? 191.391 182.536 207.577 1.00 85.51 1065 GLU D N 1
ATOM 13876 C CA . GLU D 4 1065 ? 191.654 183.949 207.835 1.00 85.51 1065 GLU D CA 1
ATOM 13877 C C . GLU D 4 1065 ? 192.226 184.585 206.573 1.00 85.51 1065 GLU D C 1
ATOM 13878 O O . GLU D 4 1065 ? 193.411 184.421 206.269 1.00 85.51 1065 GLU D O 1
ATOM 13884 N N . LEU D 4 1066 ? 191.386 185.304 205.839 1.00 71.64 1066 LEU D N 1
ATOM 13885 C CA . LEU D 4 1066 ? 191.821 186.041 204.667 1.00 71.64 1066 LEU D CA 1
ATOM 13886 C C . LEU D 4 1066 ? 191.774 187.538 204.938 1.00 71.64 1066 LEU D C 1
ATOM 13887 O O . LEU D 4 1066 ? 191.053 188.015 205.817 1.00 71.64 1066 LEU D O 1
ATOM 13892 N N . TYR D 4 1067 ? 192.565 188.272 204.165 1.00 69.32 1067 TYR D N 1
ATOM 13893 C CA . TYR D 4 1067 ? 192.756 189.698 204.366 1.00 69.32 1067 TYR D CA 1
ATOM 13894 C C . TYR D 4 1067 ? 192.549 190.440 203.058 1.00 69.32 1067 TYR D C 1
ATOM 13895 O O . TYR D 4 1067 ? 192.418 189.843 201.989 1.00 69.32 1067 TYR D O 1
ATOM 13904 N N . LEU D 4 1068 ? 192.537 191.764 203.155 1.00 64.97 1068 LEU D N 1
ATOM 13905 C CA . LEU D 4 1068 ? 192.254 192.623 202.018 1.00 64.97 1068 LEU D CA 1
ATOM 13906 C C . LEU D 4 1068 ? 193.403 193.594 201.814 1.00 64.97 1068 LEU D C 1
ATOM 13907 O O . LEU D 4 1068 ? 193.848 194.242 202.765 1.00 64.97 1068 LEU D O 1
ATOM 13912 N N . LYS D 4 1069 ? 193.881 193.686 200.580 1.00 62.19 1069 LYS D N 1
ATOM 13913 C CA . LYS D 4 1069 ? 194.832 194.706 200.177 1.00 62.19 1069 LYS D CA 1
ATOM 13914 C C . LYS D 4 1069 ? 194.300 195.363 198.917 1.00 62.19 1069 LYS D C 1
ATOM 13915 O O . LYS D 4 1069 ? 193.820 194.677 198.012 1.00 62.19 1069 LYS D O 1
ATOM 13921 N N . VAL D 4 1070 ? 194.361 196.683 198.864 1.00 58.21 1070 VAL D N 1
ATOM 13922 C CA . VAL D 4 1070 ? 193.877 197.409 197.703 1.00 58.21 1070 VAL D CA 1
ATOM 13923 C C . VAL D 4 1070 ? 195.068 198.061 197.015 1.00 58.21 1070 VAL D C 1
ATOM 13924 O O . VAL D 4 1070 ? 196.074 198.399 197.650 1.00 58.21 1070 VAL D O 1
ATOM 13928 N N . ILE D 4 1071 ? 194.973 198.176 195.695 1.00 59.25 1071 ILE D N 1
ATOM 13929 C CA . ILE D 4 1071 ? 196.015 198.810 194.893 1.00 59.25 1071 ILE D CA 1
ATOM 13930 C C . ILE D 4 1071 ? 195.304 199.578 193.785 1.00 59.25 1071 ILE D C 1
ATOM 13931 O O . ILE D 4 1071 ? 194.330 199.067 193.220 1.00 59.25 1071 ILE D O 1
ATOM 13936 N N . PRO D 4 1072 ? 195.701 200.809 193.479 1.00 61.39 1072 PRO D N 1
ATOM 13937 C CA . PRO D 4 1072 ? 195.043 201.546 192.399 1.00 61.39 1072 PRO D CA 1
ATOM 13938 C C . PRO D 4 1072 ? 195.406 200.970 191.042 1.00 61.39 1072 PRO D C 1
ATOM 13939 O O . PRO D 4 1072 ? 196.486 200.410 190.849 1.00 61.39 1072 PRO D O 1
ATOM 13943 N N . MET D 4 1073 ? 194.467 201.099 190.099 1.00 69.48 1073 MET D N 1
ATOM 13944 C CA . MET D 4 1073 ? 194.653 200.502 188.779 1.00 69.48 1073 MET D CA 1
ATOM 13945 C C . MET D 4 1073 ? 195.765 201.190 188.005 1.00 69.48 1073 MET D C 1
ATOM 13946 O O . MET D 4 1073 ? 196.479 200.529 187.239 1.00 69.48 1073 MET D O 1
ATOM 13951 N N . ASP D 4 1074 ? 195.935 202.500 188.223 1.00 67.41 1074 ASP D N 1
ATOM 13952 C CA . ASP D 4 1074 ? 196.965 203.275 187.538 1.00 67.41 1074 ASP D CA 1
ATOM 13953 C C . ASP D 4 1074 ? 198.351 202.737 187.852 1.00 67.41 1074 ASP D C 1
ATOM 13954 O O . ASP D 4 1074 ? 199.141 202.465 186.942 1.00 67.41 1074 ASP D O 1
ATOM 13959 N N . PHE D 4 1075 ? 198.617 202.478 189.135 1.00 56.62 1075 PHE D N 1
ATOM 13960 C CA . PHE D 4 1075 ? 199.871 201.877 189.577 1.00 56.62 1075 PHE D CA 1
ATOM 13961 C C . PHE D 4 1075 ? 200.096 200.481 188.999 1.00 56.62 1075 PHE D C 1
ATOM 13962 O O . PHE D 4 1075 ? 201.241 200.020 188.953 1.00 56.62 1075 PHE D O 1
ATOM 13970 N N . ILE D 4 1076 ? 199.049 199.810 188.531 1.00 61.98 1076 ILE D N 1
ATOM 13971 C CA . ILE D 4 1076 ? 199.250 198.574 187.790 1.00 61.98 1076 ILE D CA 1
ATOM 13972 C C . ILE D 4 1076 ? 199.582 198.856 186.329 1.00 61.98 1076 ILE D C 1
ATOM 13973 O O . ILE D 4 1076 ? 200.506 198.259 185.770 1.00 61.98 1076 ILE D O 1
ATOM 13978 N N . ARG D 4 1077 ? 198.888 199.803 185.692 1.00 70.50 1077 ARG D N 1
ATOM 13979 C CA . ARG D 4 1077 ? 198.980 199.953 184.245 1.00 70.50 1077 ARG D CA 1
ATOM 13980 C C . ARG D 4 1077 ? 199.701 201.224 183.810 1.00 70.50 1077 ARG D C 1
ATOM 13981 O O . ARG D 4 1077 ? 199.623 201.599 182.637 1.00 70.50 1077 ARG D O 1
ATOM 13989 N N . ASN D 4 1078 ? 200.399 201.896 184.717 1.00 65.27 1078 ASN D N 1
ATOM 13990 C CA . ASN D 4 1078 ? 201.343 202.932 184.323 1.00 65.27 1078 ASN D CA 1
ATOM 13991 C C . ASN D 4 1078 ? 202.664 202.248 184.013 1.00 65.27 1078 ASN D C 1
ATOM 13992 O O . ASN D 4 1078 ? 203.187 201.500 184.844 1.00 65.27 1078 ASN D O 1
ATOM 13997 N N . VAL D 4 1079 ? 203.206 202.503 182.827 1.00 61.56 1079 VAL D N 1
ATOM 13998 C CA . VAL D 4 1079 ? 204.419 201.822 182.398 1.00 61.56 1079 VAL D CA 1
ATOM 13999 C C . VAL D 4 1079 ? 205.646 202.589 182.870 1.00 61.56 1079 VAL D C 1
ATOM 14000 O O . VAL D 4 1079 ? 206.780 202.212 182.562 1.00 61.56 1079 VAL D O 1
ATOM 14004 N N . LEU D 4 1080 ? 205.433 203.664 183.624 1.00 60.36 1080 LEU D N 1
ATOM 14005 C CA . LEU D 4 1080 ? 206.513 204.415 184.243 1.00 60.36 1080 LEU D CA 1
ATOM 14006 C C . LEU D 4 1080 ? 206.745 204.001 185.688 1.00 60.36 1080 LEU D C 1
ATOM 14007 O O . LEU D 4 1080 ? 207.533 204.640 186.388 1.00 60.36 1080 LEU D O 1
ATOM 14012 N N . VAL D 4 1081 ? 206.069 202.958 186.153 1.00 60.07 1081 VAL D N 1
ATOM 14013 C CA . VAL D 4 1081 ? 206.254 202.471 187.514 1.00 60.07 1081 VAL D CA 1
ATOM 14014 C C . VAL D 4 1081 ? 207.514 201.623 187.556 1.00 60.07 1081 VAL D C 1
ATOM 14015 O O . VAL D 4 1081 ? 207.587 200.571 186.912 1.00 60.07 1081 VAL D O 1
ATOM 14019 N N . THR D 4 1082 ? 208.506 202.078 188.310 1.00 59.01 1082 THR D N 1
ATOM 14020 C CA . THR D 4 1082 ? 209.767 201.364 188.399 1.00 59.01 1082 THR D CA 1
ATOM 14021 C C . THR D 4 1082 ? 209.613 200.090 189.224 1.00 59.01 1082 THR D C 1
ATOM 14022 O O . THR D 4 1082 ? 208.717 199.963 190.059 1.00 59.01 1082 THR D O 1
ATOM 14026 N N . VAL D 4 1083 ? 210.515 199.133 188.979 1.00 55.08 1083 VAL D N 1
ATOM 14027 C CA . VAL D 4 1083 ? 210.589 197.940 189.820 1.00 55.08 1083 VAL D CA 1
ATOM 14028 C C . VAL D 4 1083 ? 211.408 198.189 191.075 1.00 55.08 1083 VAL D C 1
ATOM 14029 O O . VAL D 4 1083 ? 211.508 197.303 191.933 1.00 55.08 1083 VAL D O 1
ATOM 14033 N N . ASP D 4 1084 ? 211.983 199.380 191.221 1.00 61.66 1084 ASP D N 1
ATOM 14034 C CA . ASP D 4 1084 ? 212.535 199.844 192.485 1.00 61.66 1084 ASP D CA 1
ATOM 14035 C C . ASP D 4 1084 ? 211.474 200.448 193.392 1.00 61.66 1084 ASP D C 1
ATOM 14036 O O . ASP D 4 1084 ? 211.818 201.033 194.423 1.00 61.66 1084 ASP D O 1
ATOM 14041 N N . GLN D 4 1085 ? 210.203 200.332 193.024 1.00 58.26 1085 GLN D N 1
ATOM 14042 C CA . GLN D 4 1085 ? 209.101 200.912 193.771 1.00 58.26 1085 GLN D CA 1
ATOM 14043 C C . GLN D 4 1085 ? 208.165 199.875 194.365 1.00 58.26 1085 GLN D C 1
ATOM 14044 O O . GLN D 4 1085 ? 207.650 200.097 195.469 1.00 58.26 1085 GLN D O 1
ATOM 14050 N N . TYR D 4 1086 ? 207.982 198.731 193.686 1.00 53.88 1086 TYR D N 1
ATOM 14051 C CA . TYR D 4 1086 ? 207.160 197.627 194.187 1.00 53.88 1086 TYR D CA 1
ATOM 14052 C C . TYR D 4 1086 ? 207.624 197.127 195.546 1.00 53.88 1086 TYR D C 1
ATOM 14053 O O . TYR D 4 1086 ? 206.810 196.594 196.312 1.00 53.88 1086 TYR D O 1
ATOM 14062 N N . VAL D 4 1087 ? 208.928 197.273 195.828 1.00 57.04 1087 VAL D N 1
ATOM 14063 C CA . VAL D 4 1087 ? 209.527 196.943 197.122 1.00 57.04 1087 VAL D CA 1
ATOM 14064 C C . VAL D 4 1087 ? 208.750 197.587 198.260 1.00 57.04 1087 VAL D C 1
ATOM 14065 O O . VAL D 4 1087 ? 208.380 196.913 199.232 1.00 57.04 1087 VAL D O 1
ATOM 14069 N N . ASN D 4 1088 ? 208.422 198.880 198.113 1.00 60.86 1088 ASN D N 1
ATOM 14070 C CA . ASN D 4 1088 ? 207.647 199.566 199.144 1.00 60.86 1088 ASN D CA 1
ATOM 14071 C C . ASN D 4 1088 ? 206.265 198.949 199.291 1.00 60.86 1088 ASN D C 1
ATOM 14072 O O . ASN D 4 1088 ? 205.813 198.699 200.417 1.00 60.86 1088 ASN D O 1
ATOM 14077 N N . VAL D 4 1089 ? 205.642 198.593 198.160 1.00 55.15 1089 VAL D N 1
ATOM 14078 C CA . VAL D 4 1089 ? 204.351 197.914 198.172 1.00 55.15 1089 VAL D CA 1
ATOM 14079 C C . VAL D 4 1089 ? 204.469 196.565 198.859 1.00 55.15 1089 VAL D C 1
ATOM 14080 O O . VAL D 4 1089 ? 203.579 196.179 199.629 1.00 55.15 1089 VAL D O 1
ATOM 14084 N N . ALA D 4 1090 ? 205.611 195.886 198.687 1.00 55.64 1090 ALA D N 1
ATOM 14085 C CA . ALA D 4 1090 ? 205.819 194.606 199.353 1.00 55.64 1090 ALA D CA 1
ATOM 14086 C C . ALA D 4 1090 ? 205.871 194.776 200.863 1.00 55.64 1090 ALA D C 1
ATOM 14087 O O . ALA D 4 1090 ? 205.295 193.964 201.598 1.00 55.64 1090 ALA D O 1
ATOM 14089 N N . ILE D 4 1091 ? 206.474 195.875 201.333 1.00 53.78 1091 ILE D N 1
ATOM 14090 C CA . ILE D 4 1091 ? 206.498 196.137 202.767 1.00 53.78 1091 ILE D CA 1
ATOM 14091 C C . ILE D 4 1091 ? 205.092 196.452 203.254 1.00 53.78 1091 ILE D C 1
ATOM 14092 O O . ILE D 4 1091 ? 204.701 196.047 204.357 1.00 53.78 1091 ILE D O 1
ATOM 14097 N N . SER D 4 1092 ? 204.265 197.039 202.393 1.00 58.19 1092 SER D N 1
ATOM 14098 C CA . SER D 4 1092 ? 202.878 197.293 202.746 1.00 58.19 1092 SER D CA 1
ATOM 14099 C C . SER D 4 1092 ? 202.004 196.044 202.696 1.00 58.19 1092 SER D C 1
ATOM 14100 O O . SER D 4 1092 ? 200.786 196.170 202.850 1.00 58.19 1092 SER D O 1
ATOM 14103 N N . ILE D 4 1093 ? 202.571 194.856 202.476 1.00 55.00 1093 ILE D N 1
ATOM 14104 C CA . ILE D 4 1093 ? 201.826 193.634 202.743 1.00 55.00 1093 ILE D CA 1
ATOM 14105 C C . ILE D 4 1093 ? 202.352 193.079 204.055 1.00 55.00 1093 ILE D C 1
ATOM 14106 O O . ILE D 4 1093 ? 201.595 192.523 204.861 1.00 55.00 1093 ILE D O 1
ATOM 14111 N N . TYR D 4 1094 ? 203.649 193.281 204.297 1.00 53.28 1094 TYR D N 1
ATOM 14112 C CA . TYR D 4 1094 ? 204.326 192.720 205.458 1.00 53.28 1094 TYR D CA 1
ATOM 14113 C C . TYR D 4 1094 ? 203.844 193.324 206.771 1.00 53.28 1094 TYR D C 1
ATOM 14114 O O . TYR D 4 1094 ? 204.016 192.702 207.823 1.00 53.28 1094 TYR D O 1
ATOM 14123 N N . ASN D 4 1095 ? 203.209 194.494 206.736 1.00 56.39 1095 ASN D N 1
ATOM 14124 C CA . ASN D 4 1095 ? 202.606 195.091 207.917 1.00 56.39 1095 ASN D CA 1
ATOM 14125 C C . ASN D 4 1095 ? 201.100 194.849 207.986 1.00 56.39 1095 ASN D C 1
ATOM 14126 O O . ASN D 4 1095 ? 200.375 195.640 208.595 1.00 56.39 1095 ASN D O 1
ATOM 14131 N N . MET D 4 1096 ? 200.607 193.772 207.369 1.00 66.81 1096 MET D N 1
ATOM 14132 C CA . MET D 4 1096 ? 199.200 193.406 207.497 1.00 66.81 1096 MET D CA 1
ATOM 14133 C C . MET D 4 1096 ? 198.975 191.944 207.842 1.00 66.81 1096 MET D C 1
ATOM 14134 O O . MET D 4 1096 ? 197.836 191.567 208.131 1.00 66.81 1096 MET D O 1
ATOM 14139 N N . LEU D 4 1097 ? 200.014 191.123 207.826 1.00 64.23 1097 LEU D N 1
ATOM 14140 C CA . LEU D 4 1097 ? 199.899 189.698 208.074 1.00 64.23 1097 LEU D CA 1
ATOM 14141 C C . LEU D 4 1097 ? 199.632 189.449 209.569 1.00 64.23 1097 LEU D C 1
ATOM 14142 O O . LEU D 4 1097 ? 199.935 190.319 210.387 1.00 64.23 1097 LEU D O 1
ATOM 14147 N N . PRO D 4 1098 ? 199.026 188.301 209.944 1.00 66.10 1098 PRO D N 1
ATOM 14148 C CA . PRO D 4 1098 ? 198.348 188.179 211.281 1.00 66.10 1098 PRO D CA 1
ATOM 14149 C C . PRO D 4 1098 ? 199.246 188.382 212.494 1.00 66.10 1098 PRO D C 1
ATOM 14150 O O . PRO D 4 1098 ? 198.728 188.701 213.574 1.00 66.10 1098 PRO D O 1
ATOM 14154 N N . PRO D 4 1099 ? 200.584 188.222 212.402 1.00 64.80 1099 PRO D N 1
ATOM 14155 C CA . PRO D 4 1099 ? 201.408 188.902 213.409 1.00 64.80 1099 PRO D CA 1
ATOM 14156 C C . PRO D 4 1099 ? 201.402 190.407 213.190 1.00 64.80 1099 PRO D C 1
ATOM 14157 O O . PRO D 4 1099 ? 202.338 190.964 212.610 1.00 64.80 1099 PRO D O 1
ATOM 14161 N N . LYS D 4 1100 ? 200.341 191.072 213.659 1.00 64.94 1100 LYS D N 1
ATOM 14162 C CA . LYS D 4 1100 ? 200.032 192.428 213.217 1.00 64.94 1100 LYS D CA 1
ATOM 14163 C C . LYS D 4 1100 ? 200.890 193.475 213.909 1.00 64.94 1100 LYS D C 1
ATOM 14164 O O . LYS D 4 1100 ? 201.313 194.448 213.277 1.00 64.94 1100 LYS D O 1
ATOM 14170 N N . SER D 4 1101 ? 201.151 193.305 215.202 1.00 64.66 1101 SER D N 1
ATOM 14171 C CA . SER D 4 1101 ? 201.858 194.311 215.977 1.00 64.66 1101 SER D CA 1
ATOM 14172 C C . SER D 4 1101 ? 203.363 194.085 215.991 1.00 64.66 1101 SER D C 1
ATOM 14173 O O . SER D 4 1101 ? 204.061 194.652 216.836 1.00 64.66 1101 SER D O 1
ATOM 14176 N N . VAL D 4 1102 ? 203.874 193.265 215.081 1.00 61.54 1102 VAL D N 1
ATOM 14177 C CA . VAL D 4 1102 ? 205.303 193.174 214.818 1.00 61.54 1102 VAL D CA 1
ATOM 14178 C C . VAL D 4 1102 ? 205.506 193.529 213.354 1.00 61.54 1102 VAL D C 1
ATOM 14179 O O . VAL D 4 1102 ? 204.929 192.894 212.463 1.00 61.54 1102 VAL D O 1
ATOM 14183 N N . LYS D 4 1103 ? 206.281 194.574 213.115 1.00 59.30 1103 LYS D N 1
ATOM 14184 C CA . LYS D 4 1103 ? 206.436 195.206 211.816 1.00 59.30 1103 LYS D CA 1
ATOM 14185 C C . LYS D 4 1103 ? 207.897 195.101 211.386 1.00 59.30 1103 LYS D C 1
ATOM 14186 O O . LYS D 4 1103 ? 208.656 194.290 211.925 1.00 59.30 1103 LYS D O 1
ATOM 14192 N N . PHE D 4 1104 ? 208.259 195.889 210.365 1.00 49.04 1104 PHE D N 1
ATOM 14193 C CA . PHE D 4 1104 ? 209.563 195.758 209.715 1.00 49.04 1104 PHE D CA 1
ATOM 14194 C C . PHE D 4 1104 ? 210.712 196.041 210.676 1.00 49.04 1104 PHE D C 1
ATOM 14195 O O . PHE D 4 1104 ? 211.625 195.222 210.814 1.00 49.04 1104 PHE D O 1
ATOM 14203 N N . THR D 4 1105 ? 210.680 197.178 211.363 1.00 49.23 1105 THR D N 1
ATOM 14204 C CA . THR D 4 1105 ? 211.752 197.496 212.293 1.00 49.23 1105 THR D CA 1
ATOM 14205 C C . THR D 4 1105 ? 211.244 198.429 213.382 1.00 49.23 1105 THR D C 1
ATOM 14206 O O . THR D 4 1105 ? 210.190 199.054 213.258 1.00 49.23 1105 THR D O 1
ATOM 14210 N N . HIS D 4 1106 ? 212.022 198.514 214.458 1.00 53.24 1106 HIS D N 1
ATOM 14211 C CA . HIS D 4 1106 ? 211.732 199.378 215.592 1.00 53.24 1106 HIS D CA 1
ATOM 14212 C C . HIS D 4 1106 ? 213.028 200.032 216.044 1.00 53.24 1106 HIS D C 1
ATOM 14213 O O . HIS D 4 1106 ? 214.105 199.720 215.535 1.00 53.24 1106 HIS D O 1
ATOM 14220 N N . ILE D 4 1107 ? 212.913 200.955 217.003 1.00 53.40 1107 ILE D N 1
ATOM 14221 C CA . ILE D 4 1107 ? 214.060 201.746 217.437 1.00 53.40 1107 ILE D CA 1
ATOM 14222 C C . ILE D 4 1107 ? 215.079 200.849 218.146 1.00 53.40 1107 ILE D C 1
ATOM 14223 O O . ILE D 4 1107 ? 214.726 199.853 218.787 1.00 53.40 1107 ILE D O 1
ATOM 14228 N N . ALA D 4 1108 ? 216.359 201.197 218.003 1.00 55.64 1108 ALA D N 1
ATOM 14229 C CA . ALA D 4 1108 ? 217.451 200.283 218.302 1.00 55.64 1108 ALA D CA 1
ATOM 14230 C C . ALA D 4 1108 ? 217.712 200.088 219.788 1.00 55.64 1108 ALA D C 1
ATOM 14231 O O . ALA D 4 1108 ? 218.339 199.083 220.143 1.00 55.64 1108 ALA D O 1
ATOM 14233 N N . HIS D 4 1109 ? 217.266 201.017 220.643 1.00 58.38 1109 HIS D N 1
ATOM 14234 C CA . HIS D 4 1109 ? 217.483 201.003 222.098 1.00 58.38 1109 HIS D CA 1
ATOM 14235 C C . HIS D 4 1109 ? 218.982 200.970 222.424 1.00 58.38 1109 HIS D C 1
ATOM 14236 O O . HIS D 4 1109 ? 219.528 199.999 222.951 1.00 58.38 1109 HIS D O 1
ATOM 14243 N N . THR D 4 1110 ? 219.643 202.061 222.055 1.00 62.53 1110 THR D N 1
ATOM 14244 C CA . THR D 4 1110 ? 221.082 202.161 222.217 1.00 62.53 1110 THR D CA 1
ATOM 14245 C C . THR D 4 1110 ? 221.442 202.522 223.654 1.00 62.53 1110 THR D C 1
ATOM 14246 O O . THR D 4 1110 ? 220.581 202.753 224.507 1.00 62.53 1110 THR D O 1
ATOM 14250 N N . LEU D 4 1111 ? 222.743 202.565 223.918 1.00 65.11 1111 LEU D N 1
ATOM 14251 C CA . LEU D 4 1111 ? 223.245 203.052 225.188 1.00 65.11 1111 LEU D CA 1
ATOM 14252 C C . LEU D 4 1111 ? 223.033 204.563 225.281 1.00 65.11 1111 LEU D C 1
ATOM 14253 O O . LEU D 4 1111 ? 223.017 205.255 224.260 1.00 65.11 1111 LEU D O 1
ATOM 14258 N N . PRO D 4 1112 ? 222.858 205.103 226.495 1.00 70.32 1112 PRO D N 1
ATOM 14259 C CA . PRO D 4 1112 ? 222.678 206.555 226.630 1.00 70.32 1112 PRO D CA 1
ATOM 14260 C C . PRO D 4 1112 ? 223.944 207.349 226.352 1.00 70.32 1112 PRO D C 1
ATOM 14261 O O . PRO D 4 1112 ? 225.028 206.778 226.206 1.00 70.32 1112 PRO D O 1
ATOM 14265 N N . GLU D 4 1113 ? 223.819 208.674 226.288 1.00 73.75 1113 GLU D N 1
ATOM 14266 C CA . GLU D 4 1113 ? 224.970 209.540 226.066 1.00 73.75 1113 GLU D CA 1
ATOM 14267 C C . GLU D 4 1113 ? 225.629 209.953 227.377 1.00 73.75 1113 GLU D C 1
ATOM 14268 O O . GLU D 4 1113 ? 226.858 209.948 227.485 1.00 73.75 1113 GLU D O 1
ATOM 14274 N N . LYS D 4 1114 ? 224.830 210.320 228.373 1.00 74.37 1114 LYS D N 1
ATOM 14275 C CA . LYS D 4 1114 ? 225.316 210.600 229.714 1.00 74.37 1114 LYS D CA 1
ATOM 14276 C C . LYS D 4 1114 ? 224.713 209.584 230.671 1.00 74.37 1114 LYS D C 1
ATOM 14277 O O . LYS D 4 1114 ? 223.523 209.267 230.583 1.00 74.37 1114 LYS D O 1
ATOM 14283 N N . VAL D 4 1115 ? 225.536 209.075 231.585 1.00 74.31 1115 VAL D N 1
ATOM 14284 C CA . VAL D 4 1115 ? 225.112 207.961 232.427 1.00 74.31 1115 VAL D CA 1
ATOM 14285 C C . VAL D 4 1115 ? 224.209 208.449 233.551 1.00 74.31 1115 VAL D C 1
ATOM 14286 O O . VAL D 4 1115 ? 223.051 208.024 233.652 1.00 74.31 1115 VAL D O 1
ATOM 14290 N N . ASN D 4 1116 ? 224.734 209.340 234.402 1.00 79.67 1116 ASN D N 1
ATOM 14291 C CA . ASN D 4 1116 ? 223.986 210.086 235.421 1.00 79.67 1116 ASN D CA 1
ATOM 14292 C C . ASN D 4 1116 ? 223.294 209.151 236.420 1.00 79.67 1116 ASN D C 1
ATOM 14293 O O . ASN D 4 1116 ? 222.071 208.996 236.426 1.00 79.67 1116 ASN D O 1
ATOM 14298 N N . PHE D 4 1117 ? 224.131 208.483 237.216 1.00 79.76 1117 PHE D N 1
ATOM 14299 C CA . PHE D 4 1117 ? 223.663 207.572 238.259 1.00 79.76 1117 PHE D CA 1
ATOM 14300 C C . PHE D 4 1117 ? 222.784 208.299 239.270 1.00 79.76 1117 PHE D C 1
ATOM 14301 O O . PHE D 4 1117 ? 223.204 209.288 239.876 1.00 79.76 1117 PHE D O 1
ATOM 14309 N N . ARG D 4 1118 ? 221.562 207.803 239.447 1.00 85.86 1118 ARG D N 1
ATOM 14310 C CA . ARG D 4 1118 ? 220.557 208.472 240.270 1.00 85.86 1118 ARG D CA 1
ATOM 14311 C C . ARG D 4 1118 ? 220.850 208.206 241.739 1.00 85.86 1118 ARG D C 1
ATOM 14312 O O . ARG D 4 1118 ? 220.478 207.166 242.285 1.00 85.86 1118 ARG D O 1
ATOM 14320 N N . THR D 4 1119 ? 221.517 209.154 242.380 1.00 93.32 1119 THR D N 1
ATOM 14321 C CA . THR D 4 1119 ? 221.757 209.141 243.815 1.00 93.32 1119 THR D CA 1
ATOM 14322 C C . THR D 4 1119 ? 220.620 209.900 244.504 1.00 93.32 1119 THR D C 1
ATOM 14323 O O . THR D 4 1119 ? 219.529 210.028 243.942 1.00 93.32 1119 THR D O 1
ATOM 14327 N N . MET D 4 1120 ? 220.832 210.309 245.761 1.00 106.70 1120 MET D N 1
ATOM 14328 C CA . MET D 4 1120 ? 219.980 211.275 246.455 1.00 106.70 1120 MET D CA 1
ATOM 14329 C C . MET D 4 1120 ? 219.716 212.503 245.589 1.00 106.70 1120 MET D C 1
ATOM 14330 O O . MET D 4 1120 ? 220.626 213.030 244.946 1.00 106.70 1120 MET D O 1
ATOM 14335 N N . GLN D 4 1121 ? 218.453 212.945 245.584 1.00 115.39 1121 GLN D N 1
ATOM 14336 C CA . GLN D 4 1121 ? 217.905 213.840 244.568 1.00 115.39 1121 GLN D CA 1
ATOM 14337 C C . GLN D 4 1121 ? 218.584 215.203 244.485 1.00 115.39 1121 GLN D C 1
ATOM 14338 O O . GLN D 4 1121 ? 219.272 215.493 243.500 1.00 115.39 1121 GLN D O 1
ATOM 14344 N N . GLN D 4 1122 ? 218.437 216.021 245.524 1.00 117.86 1122 GLN D N 1
ATOM 14345 C CA . GLN D 4 1122 ? 218.886 217.410 245.480 1.00 117.86 1122 GLN D CA 1
ATOM 14346 C C . GLN D 4 1122 ? 218.945 218.013 246.878 1.00 117.86 1122 GLN D C 1
ATOM 14347 O O . GLN D 4 1122 ? 217.912 218.289 247.486 1.00 117.86 1122 GLN D O 1
ATOM 14353 N N . SER D 4 1142 ? 214.996 216.467 248.359 1.00 126.05 1142 SER D N 1
ATOM 14354 C CA . SER D 4 1142 ? 214.228 215.297 247.954 1.00 126.05 1142 SER D CA 1
ATOM 14355 C C . SER D 4 1142 ? 212.783 215.671 247.646 1.00 126.05 1142 SER D C 1
ATOM 14356 O O . SER D 4 1142 ? 211.889 215.466 248.465 1.00 126.05 1142 SER D O 1
ATOM 14359 N N . SER D 4 1143 ? 212.563 216.225 246.458 1.00 120.79 1143 SER D N 1
ATOM 14360 C CA . SER D 4 1143 ? 211.220 216.584 246.037 1.00 120.79 1143 SER D CA 1
ATOM 14361 C C . SER D 4 1143 ? 210.509 215.379 245.430 1.00 120.79 1143 SER D C 1
ATOM 14362 O O . SER D 4 1143 ? 211.001 214.248 245.458 1.00 120.79 1143 SER D O 1
ATOM 14365 N N . SER D 4 1144 ? 209.328 215.637 244.870 1.00 109.45 1144 SER D N 1
ATOM 14366 C CA . SER D 4 1144 ? 208.490 214.585 244.298 1.00 109.45 1144 SER D CA 1
ATOM 14367 C C . SER D 4 1144 ? 208.796 214.379 242.811 1.00 109.45 1144 SER D C 1
ATOM 14368 O O . SER D 4 1144 ? 207.922 214.433 241.947 1.00 109.45 1144 SER D O 1
ATOM 14371 N N . ILE D 4 1145 ? 210.075 214.136 242.521 1.00 97.78 1145 ILE D N 1
ATOM 14372 C CA . ILE D 4 1145 ? 210.513 213.779 241.177 1.00 97.78 1145 ILE D CA 1
ATOM 14373 C C . ILE D 4 1145 ? 210.542 212.257 241.095 1.00 97.78 1145 ILE D C 1
ATOM 14374 O O . ILE D 4 1145 ? 210.728 211.566 242.103 1.00 97.78 1145 ILE D O 1
ATOM 14379 N N . ILE D 4 1146 ? 210.305 211.719 239.901 1.00 83.24 1146 ILE D N 1
ATOM 14380 C CA . ILE D 4 1146 ? 209.958 210.315 239.727 1.00 83.24 1146 ILE D CA 1
ATOM 14381 C C . ILE D 4 1146 ? 211.049 209.545 238.988 1.00 83.24 1146 ILE D C 1
ATOM 14382 O O . ILE D 4 1146 ? 211.434 208.454 239.415 1.00 83.24 1146 ILE D O 1
ATOM 14387 N N . TYR D 4 1147 ? 211.549 210.098 237.873 1.00 81.15 1147 TYR D N 1
ATOM 14388 C CA . TYR D 4 1147 ? 212.522 209.461 236.971 1.00 81.15 1147 TYR D CA 1
ATOM 14389 C C . TYR D 4 1147 ? 211.991 208.120 236.452 1.00 81.15 1147 TYR D C 1
ATOM 14390 O O . TYR D 4 1147 ? 212.468 207.046 236.822 1.00 81.15 1147 TYR D O 1
ATOM 14399 N N . TYR D 4 1148 ? 210.963 208.221 235.603 1.00 68.07 1148 TYR D N 1
ATOM 14400 C CA . TYR D 4 1148 ? 210.246 207.064 235.073 1.00 68.07 1148 TYR D CA 1
ATOM 14401 C C . TYR D 4 1148 ? 211.154 206.163 234.233 1.00 68.07 1148 TYR D C 1
ATOM 14402 O O . TYR D 4 1148 ? 212.275 206.516 233.863 1.00 68.07 1148 TYR D O 1
ATOM 14411 N N . ASP D 4 1149 ? 210.631 204.986 233.912 1.00 67.02 1149 ASP D N 1
ATOM 14412 C CA . ASP D 4 1149 ? 211.397 203.969 233.211 1.00 67.02 1149 ASP D CA 1
ATOM 14413 C C . ASP D 4 1149 ? 210.857 203.620 231.836 1.00 67.02 1149 ASP D C 1
ATOM 14414 O O . ASP D 4 1149 ? 211.640 203.228 230.969 1.00 67.02 1149 ASP D O 1
ATOM 14419 N N . SER D 4 1150 ? 209.554 203.752 231.604 1.00 63.29 1150 SER D N 1
ATOM 14420 C CA . SER D 4 1150 ? 208.980 203.349 230.323 1.00 63.29 1150 SER D CA 1
ATOM 14421 C C . SER D 4 1150 ? 207.714 204.158 230.083 1.00 63.29 1150 SER D C 1
ATOM 14422 O O . SER D 4 1150 ? 206.737 204.005 230.820 1.00 63.29 1150 SER D O 1
ATOM 14425 N N . TYR D 4 1151 ? 207.733 205.004 229.059 1.00 54.32 1151 TYR D N 1
ATOM 14426 C CA . TYR D 4 1151 ? 206.550 205.760 228.689 1.00 54.32 1151 TYR D CA 1
ATOM 14427 C C . TYR D 4 1151 ? 205.682 204.955 227.729 1.00 54.32 1151 TYR D C 1
ATOM 14428 O O . TYR D 4 1151 ? 206.117 203.967 227.137 1.00 54.32 1151 TYR D O 1
ATOM 14437 N N . ILE D 4 1152 ? 204.438 205.394 227.579 1.00 55.24 1152 ILE D N 1
ATOM 14438 C CA . ILE D 4 1152 ? 203.493 204.802 226.640 1.00 55.24 1152 ILE D CA 1
ATOM 14439 C C . ILE D 4 1152 ? 202.746 205.943 225.966 1.00 55.24 1152 ILE D C 1
ATOM 14440 O O . ILE D 4 1152 ? 202.178 206.800 226.648 1.00 55.24 1152 ILE D O 1
ATOM 14445 N N . HIS D 4 1153 ? 202.772 205.986 224.638 1.00 56.10 1153 HIS D N 1
ATOM 14446 C CA . HIS D 4 1153 ? 202.142 207.077 223.919 1.00 56.10 1153 HIS D CA 1
ATOM 14447 C C . HIS D 4 1153 ? 200.808 206.624 223.356 1.00 56.10 1153 HIS D C 1
ATOM 14448 O O . HIS D 4 1153 ? 200.664 205.486 222.904 1.00 56.10 1153 HIS D O 1
ATOM 14455 N N . LEU D 4 1154 ? 199.839 207.530 223.380 1.00 82.05 1154 LEU D N 1
ATOM 14456 C CA . LEU D 4 1154 ? 198.501 207.249 222.893 1.00 82.05 1154 LEU D CA 1
ATOM 14457 C C . LEU D 4 1154 ? 197.950 208.525 222.284 1.00 82.05 1154 LEU D C 1
ATOM 14458 O O . LEU D 4 1154 ? 198.128 209.608 222.842 1.00 82.05 1154 LEU D O 1
ATOM 14463 N N . ALA D 4 1155 ? 197.305 208.398 221.129 1.00 61.20 1155 ALA D N 1
ATOM 14464 C CA . ALA D 4 1155 ? 196.732 209.539 220.432 1.00 61.20 1155 ALA D CA 1
ATOM 14465 C C . ALA D 4 1155 ? 195.302 209.200 220.064 1.00 61.20 1155 ALA D C 1
ATOM 14466 O O . ALA D 4 1155 ? 195.065 208.290 219.264 1.00 61.20 1155 ALA D O 1
ATOM 14468 N N . TYR D 4 1156 ? 194.356 209.913 220.656 1.00 55.10 1156 TYR D N 1
ATOM 14469 C CA . TYR D 4 1156 ? 192.954 209.766 220.317 1.00 55.10 1156 TYR D CA 1
ATOM 14470 C C . TYR D 4 1156 ? 192.449 211.081 219.752 1.00 55.10 1156 TYR D C 1
ATOM 14471 O O . TYR D 4 1156 ? 192.964 212.151 220.077 1.00 55.10 1156 TYR D O 1
ATOM 14480 N N . SER D 4 1157 ? 191.438 210.994 218.900 1.00 51.37 1157 SER D N 1
ATOM 14481 C CA . SER D 4 1157 ? 190.821 212.180 218.336 1.00 51.37 1157 SER D CA 1
ATOM 14482 C C . SER D 4 1157 ? 189.340 211.943 218.139 1.00 51.37 1157 SER D C 1
ATOM 14483 O O . SER D 4 1157 ? 188.867 210.808 218.063 1.00 51.37 1157 SER D O 1
ATOM 14486 N N . ARG D 4 1158 ? 188.620 213.048 218.012 1.00 53.42 1158 ARG D N 1
ATOM 14487 C CA . ARG D 4 1158 ? 187.182 213.039 217.824 1.00 53.42 1158 ARG D CA 1
ATOM 14488 C C . ARG D 4 1158 ? 186.885 214.081 216.766 1.00 53.42 1158 ARG D C 1
ATOM 14489 O O . ARG D 4 1158 ? 187.483 215.159 216.787 1.00 53.42 1158 ARG D O 1
ATOM 14497 N N . SER D 4 1159 ? 185.981 213.764 215.846 1.00 55.47 1159 SER D N 1
ATOM 14498 C CA . SER D 4 1159 ? 185.764 214.619 214.691 1.00 55.47 1159 SER D CA 1
ATOM 14499 C C . SER D 4 1159 ? 185.003 215.883 215.090 1.00 55.47 1159 SER D C 1
ATOM 14500 O O . SER D 4 1159 ? 184.618 216.073 216.247 1.00 55.47 1159 SER D O 1
ATOM 14503 N N . VAL D 4 1160 ? 184.785 216.763 214.108 1.00 57.81 1160 VAL D N 1
ATOM 14504 C CA . VAL D 4 1160 ? 184.121 218.036 214.381 1.00 57.81 1160 VAL D CA 1
ATOM 14505 C C . VAL D 4 1160 ? 182.655 217.808 214.716 1.00 57.81 1160 VAL D C 1
ATOM 14506 O O . VAL D 4 1160 ? 182.163 218.264 215.754 1.00 57.81 1160 VAL D O 1
ATOM 14510 N N . ASP D 4 1161 ? 181.936 217.102 213.850 1.00 60.66 1161 ASP D N 1
ATOM 14511 C CA . ASP D 4 1161 ? 180.717 216.450 214.294 1.00 60.66 1161 ASP D CA 1
ATOM 14512 C C . ASP D 4 1161 ? 181.097 215.324 215.243 1.00 60.66 1161 ASP D C 1
ATOM 14513 O O . ASP D 4 1161 ? 182.136 214.681 215.091 1.00 60.66 1161 ASP D O 1
ATOM 14518 N N . LYS D 4 1162 ? 180.252 215.084 216.238 1.00 57.65 1162 LYS D N 1
ATOM 14519 C CA . LYS D 4 1162 ? 180.696 214.387 217.437 1.00 57.65 1162 LYS D CA 1
ATOM 14520 C C . LYS D 4 1162 ? 180.557 212.872 217.346 1.00 57.65 1162 LYS D C 1
ATOM 14521 O O . LYS D 4 1162 ? 180.398 212.215 218.380 1.00 57.65 1162 LYS D O 1
ATOM 14527 N N . GLU D 4 1163 ? 180.635 212.290 216.150 1.00 59.77 1163 GLU D N 1
ATOM 14528 C CA . GLU D 4 1163 ? 180.444 210.849 216.024 1.00 59.77 1163 GLU D CA 1
ATOM 14529 C C . GLU D 4 1163 ? 181.741 210.057 216.162 1.00 59.77 1163 GLU D C 1
ATOM 14530 O O . GLU D 4 1163 ? 181.888 209.260 217.089 1.00 59.77 1163 GLU D O 1
ATOM 14536 N N . TRP D 4 1164 ? 182.693 210.276 215.265 1.00 55.60 1164 TRP D N 1
ATOM 14537 C CA . TRP D 4 1164 ? 183.799 209.342 215.112 1.00 55.60 1164 TRP D CA 1
ATOM 14538 C C . TRP D 4 1164 ? 184.849 209.525 216.199 1.00 55.60 1164 TRP D C 1
ATOM 14539 O O . TRP D 4 1164 ? 185.130 210.647 216.625 1.00 55.60 1164 TRP D O 1
ATOM 14550 N N . VAL D 4 1165 ? 185.425 208.411 216.653 1.00 58.10 1165 VAL D N 1
ATOM 14551 C CA . VAL D 4 1165 ? 186.523 208.419 217.617 1.00 58.10 1165 VAL D CA 1
ATOM 14552 C C . VAL D 4 1165 ? 187.644 207.554 217.062 1.00 58.10 1165 VAL D C 1
ATOM 14553 O O . VAL D 4 1165 ? 187.452 206.354 216.847 1.00 58.10 1165 VAL D O 1
ATOM 14557 N N . PHE D 4 1166 ? 188.813 208.147 216.851 1.00 53.58 1166 PHE D N 1
ATOM 14558 C CA . PHE D 4 1166 ? 189.956 207.432 216.301 1.00 53.58 1166 PHE D CA 1
ATOM 14559 C C . PHE D 4 1166 ? 191.050 207.313 217.350 1.00 53.58 1166 PHE D C 1
ATOM 14560 O O . PHE D 4 1166 ? 191.223 208.206 218.178 1.00 53.58 1166 PHE D O 1
ATOM 14568 N N . ALA D 4 1167 ? 191.810 206.219 217.305 1.00 53.90 1167 ALA D N 1
ATOM 14569 C CA . ALA D 4 1167 ? 192.822 206.020 218.331 1.00 53.90 1167 ALA D CA 1
ATOM 14570 C C . ALA D 4 1167 ? 193.999 205.228 217.784 1.00 53.90 1167 ALA D C 1
ATOM 14571 O O . ALA D 4 1167 ? 193.840 204.357 216.924 1.00 53.90 1167 ALA D O 1
ATOM 14573 N N . ALA D 4 1168 ? 195.181 205.530 218.319 1.00 50.77 1168 ALA D N 1
ATOM 14574 C CA . ALA D 4 1168 ? 196.399 204.803 217.995 1.00 50.77 1168 ALA D CA 1
ATOM 14575 C C . ALA D 4 1168 ? 197.298 204.761 219.221 1.00 50.77 1168 ALA D C 1
ATOM 14576 O O . ALA D 4 1168 ? 197.501 205.777 219.887 1.00 50.77 1168 ALA D O 1
ATOM 14578 N N . LEU D 4 1169 ? 197.850 203.585 219.496 1.00 53.12 1169 LEU D N 1
ATOM 14579 C CA . LEU D 4 1169 ? 198.601 203.320 220.717 1.00 53.12 1169 LEU D CA 1
ATOM 14580 C C . LEU D 4 1169 ? 199.964 202.760 220.355 1.00 53.12 1169 LEU D C 1
ATOM 14581 O O . LEU D 4 1169 ? 200.056 201.839 219.535 1.00 53.12 1169 LEU D O 1
ATOM 14586 N N . SER D 4 1170 ? 201.015 203.293 220.979 1.00 54.54 1170 SER D N 1
ATOM 14587 C CA . SER D 4 1170 ? 202.365 202.888 220.632 1.00 54.54 1170 SER D CA 1
ATOM 14588 C C . SER D 4 1170 ? 203.260 202.918 221.860 1.00 54.54 1170 SER D C 1
ATOM 14589 O O . SER D 4 1170 ? 203.047 203.697 222.795 1.00 54.54 1170 SER D O 1
ATOM 14592 N N . ASP D 4 1171 ? 204.248 202.030 221.849 1.00 56.85 1171 ASP D N 1
ATOM 14593 C CA . ASP D 4 1171 ? 205.297 201.987 222.853 1.00 56.85 1171 ASP D CA 1
ATOM 14594 C C . ASP D 4 1171 ? 206.246 203.167 222.659 1.00 56.85 1171 ASP D C 1
ATOM 14595 O O . ASP D 4 1171 ? 206.160 203.918 221.686 1.00 56.85 1171 ASP D O 1
ATOM 14600 N N . SER D 4 1172 ? 207.180 203.322 223.597 1.00 51.95 1172 SER D N 1
ATOM 14601 C CA . SER D 4 1172 ? 208.212 204.344 223.472 1.00 51.95 1172 SER D CA 1
ATOM 14602 C C . SER D 4 1172 ? 209.219 204.052 222.365 1.00 51.95 1172 SER D C 1
ATOM 14603 O O . SER D 4 1172 ? 210.000 204.943 222.022 1.00 51.95 1172 SER D O 1
ATOM 14606 N N . TYR D 4 1173 ? 209.226 202.843 221.803 1.00 52.91 1173 TYR D N 1
ATOM 14607 C CA . TYR D 4 1173 ? 210.067 202.507 220.664 1.00 52.91 1173 TYR D CA 1
ATOM 14608 C C . TYR D 4 1173 ? 209.253 202.099 219.445 1.00 52.91 1173 TYR D C 1
ATOM 14609 O O . TYR D 4 1173 ? 209.831 201.642 218.454 1.00 52.91 1173 TYR D O 1
ATOM 14618 N N . GLY D 4 1174 ? 207.933 202.240 219.491 1.00 48.97 1174 GLY D N 1
ATOM 14619 C CA . GLY D 4 1174 ? 207.095 201.823 218.385 1.00 48.97 1174 GLY D CA 1
ATOM 14620 C C . GLY D 4 1174 ? 206.996 200.319 218.283 1.00 48.97 1174 GLY D C 1
ATOM 14621 O O . GLY D 4 1174 ? 207.365 199.735 217.264 1.00 48.97 1174 GLY D O 1
ATOM 14622 N N . GLN D 4 1175 ? 206.500 199.679 219.340 1.00 49.98 1175 GLN D N 1
ATOM 14623 C CA . GLN D 4 1175 ? 206.488 198.224 219.426 1.00 49.98 1175 GLN D CA 1
ATOM 14624 C C . GLN D 4 1175 ? 205.078 197.652 219.444 1.00 49.98 1175 GLN D C 1
ATOM 14625 O O . GLN D 4 1175 ? 204.754 196.802 218.611 1.00 49.98 1175 GLN D O 1
ATOM 14631 N N . GLY D 4 1176 ? 204.224 198.097 220.358 1.00 48.97 1176 GLY D N 1
ATOM 14632 C CA . GLY D 4 1176 ? 202.933 197.472 220.565 1.00 48.97 1176 GLY D CA 1
ATOM 14633 C C . GLY D 4 1176 ? 201.783 198.192 219.895 1.00 48.97 1176 GLY D C 1
ATOM 14634 O O . GLY D 4 1176 ? 200.772 198.481 220.539 1.00 48.97 1176 GLY D O 1
ATOM 14635 N N . SER D 4 1177 ? 201.941 198.497 218.610 1.00 50.18 1177 SER D N 1
ATOM 14636 C CA . SER D 4 1177 ? 201.032 199.387 217.898 1.00 50.18 1177 SER D CA 1
ATOM 14637 C C . SER D 4 1177 ? 199.617 198.832 217.778 1.00 50.18 1177 SER D C 1
ATOM 14638 O O . SER D 4 1177 ? 199.415 197.669 217.420 1.00 50.18 1177 SER D O 1
ATOM 14641 N N . MET D 4 1178 ? 198.631 199.682 218.074 1.00 54.46 1178 MET D N 1
ATOM 14642 C CA . MET D 4 1178 ? 197.231 199.406 217.770 1.00 54.46 1178 MET D CA 1
ATOM 14643 C C . MET D 4 1178 ? 196.639 200.625 217.083 1.00 54.46 1178 MET D C 1
ATOM 14644 O O . MET D 4 1178 ? 196.921 201.756 217.478 1.00 54.46 1178 MET D O 1
ATOM 14649 N N . THR D 4 1179 ? 195.819 200.402 216.058 1.00 57.47 1179 THR D N 1
ATOM 14650 C CA . THR D 4 1179 ? 195.095 201.477 215.387 1.00 57.47 1179 THR D CA 1
ATOM 14651 C C . THR D 4 1179 ? 193.641 201.068 215.245 1.00 57.47 1179 THR D C 1
ATOM 14652 O O . THR D 4 1179 ? 193.349 200.022 214.659 1.00 57.47 1179 THR D O 1
ATOM 14656 N N . LYS D 4 1180 ? 192.730 201.885 215.769 1.00 59.98 1180 LYS D N 1
ATOM 14657 C CA . LYS D 4 1180 ? 191.324 201.513 215.758 1.00 59.98 1180 LYS D CA 1
ATOM 14658 C C . LYS D 4 1180 ? 190.452 202.742 215.568 1.00 59.98 1180 LYS D C 1
ATOM 14659 O O . LYS D 4 1180 ? 190.878 203.880 215.788 1.00 59.98 1180 LYS D O 1
ATOM 14665 N N . THR D 4 1181 ? 189.213 202.489 215.158 1.00 58.90 1181 THR D N 1
ATOM 14666 C CA . THR D 4 1181 ? 188.217 203.527 214.952 1.00 58.90 1181 THR D CA 1
ATOM 14667 C C . THR D 4 1181 ? 186.877 203.045 215.482 1.00 58.90 1181 THR D C 1
ATOM 14668 O O . THR D 4 1181 ? 186.567 201.854 215.418 1.00 58.90 1181 THR D O 1
ATOM 14672 N N . TRP D 4 1182 ? 186.092 203.969 216.022 1.00 61.14 1182 TRP D N 1
ATOM 14673 C CA . TRP D 4 1182 ? 184.782 203.660 216.574 1.00 61.14 1182 TRP D CA 1
ATOM 14674 C C . TRP D 4 1182 ? 183.780 204.684 216.072 1.00 61.14 1182 TRP D C 1
ATOM 14675 O O . TRP D 4 1182 ? 183.956 205.888 216.289 1.00 61.14 1182 TRP D O 1
ATOM 14686 N N . TYR D 4 1183 ? 182.740 204.207 215.398 1.00 63.75 1183 TYR D N 1
ATOM 14687 C CA . TYR D 4 1183 ? 181.617 205.059 215.027 1.00 63.75 1183 TYR D CA 1
ATOM 14688 C C . TYR D 4 1183 ? 180.642 205.076 216.189 1.00 63.75 1183 TYR D C 1
ATOM 14689 O O . TYR D 4 1183 ? 179.830 204.164 216.348 1.00 63.75 1183 TYR D O 1
ATOM 14698 N N . VAL D 4 1184 ? 180.730 206.115 217.016 1.00 67.88 1184 VAL D N 1
ATOM 14699 C CA . VAL D 4 1184 ? 179.824 206.239 218.151 1.00 67.88 1184 VAL D CA 1
ATOM 14700 C C . VAL D 4 1184 ? 178.421 206.587 217.673 1.00 67.88 1184 VAL D C 1
ATOM 14701 O O . VAL D 4 1184 ? 177.440 205.931 218.040 1.00 67.88 1184 VAL D O 1
ATOM 14705 N N . GLY D 4 1185 ? 178.308 207.594 216.827 1.00 69.54 1185 GLY D N 1
ATOM 14706 C CA . GLY D 4 1185 ? 177.008 208.075 216.429 1.00 69.54 1185 GLY D CA 1
ATOM 14707 C C . GLY D 4 1185 ? 176.552 209.231 217.292 1.00 69.54 1185 GLY D C 1
ATOM 14708 O O . GLY D 4 1185 ? 177.334 209.892 217.978 1.00 69.54 1185 GLY D O 1
ATOM 14709 N N . ASN D 4 1186 ? 175.241 209.469 217.257 1.00 77.20 1186 ASN D N 1
ATOM 14710 C CA . ASN D 4 1186 ? 174.678 210.607 217.973 1.00 77.20 1186 ASN D CA 1
ATOM 14711 C C . ASN D 4 1186 ? 174.664 210.388 219.481 1.00 77.20 1186 ASN D C 1
ATOM 14712 O O . ASN D 4 1186 ? 174.630 211.359 220.244 1.00 77.20 1186 ASN D O 1
ATOM 14717 N N . SER D 4 1187 ? 174.718 209.137 219.931 1.00 77.81 1187 SER D N 1
ATOM 14718 C CA . SER D 4 1187 ? 174.489 208.823 221.333 1.00 77.81 1187 SER D CA 1
ATOM 14719 C C . SER D 4 1187 ? 175.692 209.204 222.192 1.00 77.81 1187 SER D C 1
ATOM 14720 O O . SER D 4 1187 ? 176.699 209.736 221.718 1.00 77.81 1187 SER D O 1
ATOM 14723 N N . ARG D 4 1188 ? 175.577 208.904 223.487 1.00 78.01 1188 ARG D N 1
ATOM 14724 C CA . ARG D 4 1188 ? 176.641 209.193 224.439 1.00 78.01 1188 ARG D CA 1
ATOM 14725 C C . ARG D 4 1188 ? 176.932 208.008 225.352 1.00 78.01 1188 ARG D C 1
ATOM 14726 O O . ARG D 4 1188 ? 177.632 208.173 226.356 1.00 78.01 1188 ARG D O 1
ATOM 14734 N N . GLY D 4 1189 ? 176.408 206.827 225.038 1.00 75.96 1189 GLY D N 1
ATOM 14735 C CA . GLY D 4 1189 ? 176.766 205.630 225.770 1.00 75.96 1189 GLY D CA 1
ATOM 14736 C C . GLY D 4 1189 ? 177.897 204.912 225.068 1.00 75.96 1189 GLY D C 1
ATOM 14737 O O . GLY D 4 1189 ? 178.814 204.379 225.706 1.00 75.96 1189 GLY D O 1
ATOM 14738 N N . LYS D 4 1190 ? 177.844 204.917 223.733 1.00 74.16 1190 LYS D N 1
ATOM 14739 C CA . LYS D 4 1190 ? 178.932 204.351 222.945 1.00 74.16 1190 LYS D CA 1
ATOM 14740 C C . LYS D 4 1190 ? 180.202 205.182 223.063 1.00 74.16 1190 LYS D C 1
ATOM 14741 O O . LYS D 4 1190 ? 181.304 204.639 222.942 1.00 74.16 1190 LYS D O 1
ATOM 14747 N N . PHE D 4 1191 ? 180.073 206.483 223.329 1.00 66.82 1191 PHE D N 1
ATOM 14748 C CA . PHE D 4 1191 ? 181.253 207.320 223.516 1.00 66.82 1191 PHE D CA 1
ATOM 14749 C C . PHE D 4 1191 ? 181.975 206.973 224.811 1.00 66.82 1191 PHE D C 1
ATOM 14750 O O . PHE D 4 1191 ? 183.208 206.866 224.835 1.00 66.82 1191 PHE D O 1
ATOM 14758 N N . ASP D 4 1192 ? 181.222 206.784 225.898 1.00 71.60 1192 ASP D N 1
ATOM 14759 C CA . ASP D 4 1192 ? 181.824 206.339 227.149 1.00 71.60 1192 ASP D CA 1
ATOM 14760 C C . ASP D 4 1192 ? 182.363 204.923 227.034 1.00 71.60 1192 ASP D C 1
ATOM 14761 O O . ASP D 4 1192 ? 183.386 204.601 227.649 1.00 71.60 1192 ASP D O 1
ATOM 14766 N N . ASP D 4 1193 ? 181.713 204.081 226.222 1.00 72.78 1193 ASP D N 1
ATOM 14767 C CA . ASP D 4 1193 ? 182.223 202.735 225.972 1.00 72.78 1193 ASP D CA 1
ATOM 14768 C C . ASP D 4 1193 ? 183.558 202.767 225.231 1.00 72.78 1193 ASP D C 1
ATOM 14769 O O . ASP D 4 1193 ? 184.483 202.019 225.571 1.00 72.78 1193 ASP D O 1
ATOM 14774 N N . ALA D 4 1194 ? 183.687 203.645 224.233 1.00 67.16 1194 ALA D N 1
ATOM 14775 C CA . ALA D 4 1194 ? 184.939 203.732 223.489 1.00 67.16 1194 ALA D CA 1
ATOM 14776 C C . ALA D 4 1194 ? 186.042 204.364 224.327 1.00 67.16 1194 ALA D C 1
ATOM 14777 O O . ALA D 4 1194 ? 187.199 203.932 224.263 1.00 67.16 1194 ALA D O 1
ATOM 14779 N N . CYS D 4 1195 ? 185.706 205.375 225.130 1.00 70.86 1195 CYS D N 1
ATOM 14780 C CA . CYS D 4 1195 ? 186.704 205.953 226.022 1.00 70.86 1195 CYS D CA 1
ATOM 14781 C C . CYS D 4 1195 ? 187.092 205.006 227.150 1.00 70.86 1195 CYS D C 1
ATOM 14782 O O . CYS D 4 1195 ? 188.182 205.151 227.711 1.00 70.86 1195 CYS D O 1
ATOM 14785 N N . ASN D 4 1196 ? 186.241 204.037 227.489 1.00 69.61 1196 ASN D N 1
ATOM 14786 C CA . ASN D 4 1196 ? 186.662 202.996 228.416 1.00 69.61 1196 ASN D CA 1
ATOM 14787 C C . ASN D 4 1196 ? 187.549 201.965 227.728 1.00 69.61 1196 ASN D C 1
ATOM 14788 O O . ASN D 4 1196 ? 188.517 201.479 228.325 1.00 69.61 1196 ASN D O 1
ATOM 14793 N N . GLN D 4 1197 ? 187.240 201.622 226.473 1.00 66.61 1197 GLN D N 1
ATOM 14794 C CA . GLN D 4 1197 ? 188.038 200.625 225.762 1.00 66.61 1197 GLN D CA 1
ATOM 14795 C C . GLN D 4 1197 ? 189.426 201.141 225.409 1.00 66.61 1197 GLN D C 1
ATOM 14796 O O . GLN D 4 1197 ? 190.370 200.345 225.318 1.00 66.61 1197 GLN D O 1
ATOM 14802 N N . ILE D 4 1198 ? 189.568 202.454 225.205 1.00 64.06 1198 ILE D N 1
ATOM 14803 C CA . ILE D 4 1198 ? 190.887 203.039 224.963 1.00 64.06 1198 ILE D CA 1
ATOM 14804 C C . ILE D 4 1198 ? 191.784 202.838 226.178 1.00 64.06 1198 ILE D C 1
ATOM 14805 O O . ILE D 4 1198 ? 192.931 202.385 226.063 1.00 64.06 1198 ILE D O 1
ATOM 14810 N N . TRP D 4 1199 ? 191.246 203.113 227.367 1.00 67.80 1199 TRP D N 1
ATOM 14811 C CA . TRP D 4 1199 ? 191.990 202.874 228.597 1.00 67.80 1199 TRP D CA 1
ATOM 14812 C C . TRP D 4 1199 ? 192.203 201.388 228.849 1.00 67.80 1199 TRP D C 1
ATOM 14813 O O . TRP D 4 1199 ? 193.212 201.007 229.451 1.00 67.80 1199 TRP D O 1
ATOM 14824 N N . ASN D 4 1200 ? 191.280 200.544 228.377 1.00 64.37 1200 ASN D N 1
ATOM 14825 C CA . ASN D 4 1200 ? 191.452 199.099 228.492 1.00 64.37 1200 ASN D CA 1
ATOM 14826 C C . ASN D 4 1200 ? 192.661 198.619 227.699 1.00 64.37 1200 ASN D C 1
ATOM 14827 O O . ASN D 4 1200 ? 193.500 197.874 228.219 1.00 64.37 1200 ASN D O 1
ATOM 14832 N N . ILE D 4 1201 ? 192.775 199.054 226.440 1.00 61.78 1201 ILE D N 1
ATOM 14833 C CA . ILE D 4 1201 ? 193.914 198.658 225.611 1.00 61.78 1201 ILE D CA 1
ATOM 14834 C C . ILE D 4 1201 ? 195.208 199.282 226.132 1.00 61.78 1201 ILE D C 1
ATOM 14835 O O . ILE D 4 1201 ? 196.273 198.641 226.103 1.00 61.78 1201 ILE D O 1
ATOM 14840 N N . ALA D 4 1202 ? 195.130 200.507 226.665 1.00 63.91 1202 ALA D N 1
ATOM 14841 C CA . ALA D 4 1202 ? 196.310 201.149 227.239 1.00 63.91 1202 ALA D CA 1
ATOM 14842 C C . ALA D 4 1202 ? 196.818 200.402 228.466 1.00 63.91 1202 ALA D C 1
ATOM 14843 O O . ALA D 4 1202 ? 198.025 200.191 228.609 1.00 63.91 1202 ALA D O 1
ATOM 14845 N N . LEU D 4 1203 ? 195.916 199.956 229.342 1.00 66.27 1203 LEU D N 1
ATOM 14846 C CA . LEU D 4 1203 ? 196.357 199.194 230.506 1.00 66.27 1203 LEU D CA 1
ATOM 14847 C C . LEU D 4 1203 ? 196.785 197.782 230.124 1.00 66.27 1203 LEU D C 1
ATOM 14848 O O . LEU D 4 1203 ? 197.647 197.196 230.793 1.00 66.27 1203 LEU D O 1
ATOM 14853 N N . ASN D 4 1204 ? 196.211 197.232 229.048 1.00 66.66 1204 ASN D N 1
ATOM 14854 C CA . ASN D 4 1204 ? 196.647 195.933 228.542 1.00 66.66 1204 ASN D CA 1
ATOM 14855 C C . ASN D 4 1204 ? 198.080 195.991 228.035 1.00 66.66 1204 ASN D C 1
ATOM 14856 O O . ASN D 4 1204 ? 198.843 195.034 228.204 1.00 66.66 1204 ASN D O 1
ATOM 14861 N N . LEU D 4 1205 ? 198.468 197.102 227.413 1.00 60.59 1205 LEU D N 1
ATOM 14862 C CA . LEU D 4 1205 ? 199.878 197.253 227.067 1.00 60.59 1205 LEU D CA 1
ATOM 14863 C C . LEU D 4 1205 ? 200.717 197.647 228.274 1.00 60.59 1205 LEU D C 1
ATOM 14864 O O . LEU D 4 1205 ? 201.910 197.334 228.321 1.00 60.59 1205 LEU D O 1
ATOM 14869 N N . ALA D 4 1206 ? 200.116 198.325 229.252 1.00 61.57 1206 ALA D N 1
ATOM 14870 C CA . ALA D 4 1206 ? 200.861 198.754 230.430 1.00 61.57 1206 ALA D CA 1
ATOM 14871 C C . ALA D 4 1206 ? 201.225 197.583 231.329 1.00 61.57 1206 ALA D C 1
ATOM 14872 O O . ALA D 4 1206 ? 202.214 197.654 232.068 1.00 61.57 1206 ALA D O 1
ATOM 14874 N N . SER D 4 1207 ? 200.454 196.498 231.278 1.00 65.08 1207 SER D N 1
ATOM 14875 C CA . SER D 4 1207 ? 200.794 195.299 232.039 1.00 65.08 1207 SER D CA 1
ATOM 14876 C C . SER D 4 1207 ? 201.788 194.415 231.289 1.00 65.08 1207 SER D C 1
ATOM 14877 O O . SER D 4 1207 ? 201.564 193.211 231.130 1.00 65.08 1207 SER D O 1
ATOM 14880 N N . LYS D 4 1208 ? 202.887 195.009 230.821 1.00 63.41 1208 LYS D N 1
ATOM 14881 C CA . LYS D 4 1208 ? 203.982 194.284 230.193 1.00 63.41 1208 LYS D CA 1
ATOM 14882 C C . LYS D 4 1208 ? 205.356 194.802 230.584 1.00 63.41 1208 LYS D C 1
ATOM 14883 O O . LYS D 4 1208 ? 206.345 194.122 230.299 1.00 63.41 1208 LYS D O 1
ATOM 14889 N N . LYS D 4 1209 ? 205.458 195.964 231.223 1.00 62.97 1209 LYS D N 1
ATOM 14890 C CA . LYS D 4 1209 ? 206.717 196.659 231.439 1.00 62.97 1209 LYS D CA 1
ATOM 14891 C C . LYS D 4 1209 ? 207.101 196.629 232.919 1.00 62.97 1209 LYS D C 1
ATOM 14892 O O . LYS D 4 1209 ? 206.468 195.946 233.733 1.00 62.97 1209 LYS D O 1
ATOM 14898 N N . PHE D 4 1210 ? 208.169 197.356 233.258 1.00 69.87 1210 PHE D N 1
ATOM 14899 C CA . PHE D 4 1210 ? 208.768 197.332 234.591 1.00 69.87 1210 PHE D CA 1
ATOM 14900 C C . PHE D 4 1210 ? 207.845 197.866 235.679 1.00 69.87 1210 PHE D C 1
ATOM 14901 O O . PHE D 4 1210 ? 207.426 197.125 236.573 1.00 69.87 1210 PHE D O 1
ATOM 14909 N N . GLY D 4 1211 ? 207.522 199.143 235.598 1.00 66.47 1211 GLY D N 1
ATOM 14910 C CA . GLY D 4 1211 ? 206.912 199.884 236.686 1.00 66.47 1211 GLY D CA 1
ATOM 14911 C C . GLY D 4 1211 ? 207.460 201.297 236.670 1.00 66.47 1211 GLY D C 1
ATOM 14912 O O . GLY D 4 1211 ? 208.466 201.586 236.020 1.00 66.47 1211 GLY D O 1
ATOM 14913 N N . LYS D 4 1212 ? 206.794 202.180 237.427 1.00 68.74 1212 LYS D N 1
ATOM 14914 C CA . LYS D 4 1212 ? 206.957 203.638 237.343 1.00 68.74 1212 LYS D CA 1
ATOM 14915 C C . LYS D 4 1212 ? 206.773 204.111 235.899 1.00 68.74 1212 LYS D C 1
ATOM 14916 O O . LYS D 4 1212 ? 207.690 204.615 235.250 1.00 68.74 1212 LYS D O 1
ATOM 14922 N N . ILE D 4 1213 ? 205.551 203.928 235.408 1.00 65.34 1213 ILE D N 1
ATOM 14923 C CA . ILE D 4 1213 ? 205.224 204.033 233.993 1.00 65.34 1213 ILE D CA 1
ATOM 14924 C C . ILE D 4 1213 ? 204.195 205.143 233.819 1.00 65.34 1213 ILE D C 1
ATOM 14925 O O . ILE D 4 1213 ? 203.211 205.201 234.564 1.00 65.34 1213 ILE D O 1
ATOM 14930 N N . CYS D 4 1214 ? 204.428 206.031 232.851 1.00 61.49 1214 CYS D N 1
ATOM 14931 C CA . CYS D 4 1214 ? 203.619 207.237 232.673 1.00 61.49 1214 CYS D CA 1
ATOM 14932 C C . CYS D 4 1214 ? 203.062 207.296 231.256 1.00 61.49 1214 CYS D C 1
ATOM 14933 O O . CYS D 4 1214 ? 203.790 207.619 230.315 1.00 61.49 1214 CYS D O 1
ATOM 14936 N N . LEU D 4 1215 ? 201.774 207.009 231.108 1.00 57.91 1215 LEU D N 1
ATOM 14937 C CA . LEU D 4 1215 ? 201.135 207.088 229.802 1.00 57.91 1215 LEU D CA 1
ATOM 14938 C C . LEU D 4 1215 ? 200.859 208.540 229.439 1.00 57.91 1215 LEU D C 1
ATOM 14939 O O . LEU D 4 1215 ? 200.514 209.352 230.296 1.00 57.91 1215 LEU D O 1
ATOM 14944 N N . ILE D 4 1216 ? 201.022 208.872 228.161 1.00 57.51 1216 ILE D N 1
ATOM 14945 C CA . ILE D 4 1216 ? 200.905 210.243 227.672 1.00 57.51 1216 ILE D CA 1
ATOM 14946 C C . ILE D 4 1216 ? 199.857 210.236 226.568 1.00 57.51 1216 ILE D C 1
ATOM 14947 O O . ILE D 4 1216 ? 200.136 209.802 225.445 1.00 57.51 1216 ILE D O 1
ATOM 14952 N N . LEU D 4 1217 ? 198.653 210.710 226.872 1.00 55.50 1217 LEU D N 1
ATOM 14953 C CA . LEU D 4 1217 ? 197.571 210.741 225.897 1.00 55.50 1217 LEU D CA 1
ATOM 14954 C C . LEU D 4 1217 ? 197.504 212.118 225.257 1.00 55.50 1217 LEU D C 1
ATOM 14955 O O . LEU D 4 1217 ? 197.463 213.133 225.958 1.00 55.50 1217 LEU D O 1
ATOM 14960 N N . THR D 4 1218 ? 197.511 212.150 223.928 1.00 57.02 1218 THR D N 1
ATOM 14961 C CA . THR D 4 1218 ? 197.587 213.390 223.167 1.00 57.02 1218 THR D CA 1
ATOM 14962 C C . THR D 4 1218 ? 196.286 213.608 222.411 1.00 57.02 1218 THR D C 1
ATOM 14963 O O . THR D 4 1218 ? 195.952 212.829 221.514 1.00 57.02 1218 THR D O 1
ATOM 14967 N N . ARG D 4 1219 ? 195.568 214.672 222.758 1.00 52.75 1219 ARG D N 1
ATOM 14968 C CA . ARG D 4 1219 ? 194.366 215.041 222.026 1.00 52.75 1219 ARG D CA 1
ATOM 14969 C C . ARG D 4 1219 ? 194.733 215.862 220.798 1.00 52.75 1219 ARG D C 1
ATOM 14970 O O . ARG D 4 1219 ? 195.432 216.873 220.901 1.00 52.75 1219 ARG D O 1
ATOM 14978 N N . LEU D 4 1220 ? 194.248 215.429 219.640 1.00 50.71 1220 LEU D N 1
ATOM 14979 C CA . LEU D 4 1220 ? 194.531 216.106 218.386 1.00 50.71 1220 LEU D CA 1
ATOM 14980 C C . LEU D 4 1220 ? 193.693 217.372 218.241 1.00 50.71 1220 LEU D C 1
ATOM 14981 O O . LEU D 4 1220 ? 192.712 217.587 218.959 1.00 50.71 1220 LEU D O 1
ATOM 14986 N N . ASN D 4 1221 ? 194.114 218.213 217.289 1.00 54.59 1221 ASN D N 1
ATOM 14987 C CA . ASN D 4 1221 ? 193.361 219.364 216.775 1.00 54.59 1221 ASN D CA 1
ATOM 14988 C C . ASN D 4 1221 ? 193.056 220.410 217.841 1.00 54.59 1221 ASN D C 1
ATOM 14989 O O . ASN D 4 1221 ? 191.993 221.031 217.824 1.00 54.59 1221 ASN D O 1
ATOM 14994 N N . GLY D 4 1222 ? 193.972 220.622 218.775 1.00 50.89 1222 GLY D N 1
ATOM 14995 C CA . GLY D 4 1222 ? 193.830 221.727 219.700 1.00 50.89 1222 GLY D CA 1
ATOM 14996 C C . GLY D 4 1222 ? 192.826 221.553 220.821 1.00 50.89 1222 GLY D C 1
ATOM 14997 O O . GLY D 4 1222 ? 193.206 221.499 221.993 1.00 50.89 1222 GLY D O 1
ATOM 14998 N N . ILE D 4 1223 ? 191.546 221.466 220.473 1.00 56.32 1223 ILE D N 1
ATOM 14999 C CA . ILE D 4 1223 ? 190.458 221.596 221.438 1.00 56.32 1223 ILE D CA 1
ATOM 15000 C C . ILE D 4 1223 ? 190.376 220.360 222.324 1.00 56.32 1223 ILE D C 1
ATOM 15001 O O . ILE D 4 1223 ? 190.370 219.223 221.841 1.00 56.32 1223 ILE D O 1
ATOM 15006 N N . LEU D 4 1224 ? 190.332 220.583 223.631 1.00 53.91 1224 LEU D N 1
ATOM 15007 C CA . LEU D 4 1224 ? 190.101 219.523 224.608 1.00 53.91 1224 LEU D CA 1
ATOM 15008 C C . LEU D 4 1224 ? 188.854 219.871 225.405 1.00 53.91 1224 LEU D C 1
ATOM 15009 O O . LEU D 4 1224 ? 188.952 220.625 226.395 1.00 53.91 1224 LEU D O 1
ATOM 15014 N N . PRO D 4 1225 ? 187.680 219.352 225.037 1.00 59.16 1225 PRO D N 1
ATOM 15015 C CA . PRO D 4 1225 ? 186.441 219.773 225.705 1.00 59.16 1225 PRO D CA 1
ATOM 15016 C C . PRO D 4 1225 ? 186.258 219.153 227.078 1.00 59.16 1225 PRO D C 1
ATOM 15017 O O . PRO D 4 1225 ? 187.136 218.442 227.572 1.00 59.16 1225 PRO D O 1
ATOM 15021 N N . ASP D 4 1226 ? 185.107 219.403 227.700 1.00 64.78 1226 ASP D N 1
ATOM 15022 C CA . ASP D 4 1226 ? 184.923 219.030 229.096 1.00 64.78 1226 ASP D CA 1
ATOM 15023 C C . ASP D 4 1226 ? 184.416 217.606 229.285 1.00 64.78 1226 ASP D C 1
ATOM 15024 O O . ASP D 4 1226 ? 184.666 217.019 230.342 1.00 64.78 1226 ASP D O 1
ATOM 15029 N N . ASP D 4 1227 ? 183.720 217.035 228.300 1.00 68.28 1227 ASP D N 1
ATOM 15030 C CA . ASP D 4 1227 ? 183.159 215.698 228.477 1.00 68.28 1227 ASP D CA 1
ATOM 15031 C C . ASP D 4 1227 ? 184.250 214.633 228.442 1.00 68.28 1227 ASP D C 1
ATOM 15032 O O . ASP D 4 1227 ? 184.268 213.717 229.279 1.00 68.28 1227 ASP D O 1
ATOM 15037 N N . GLU D 4 1228 ? 185.174 214.744 227.481 1.00 65.72 1228 GLU D N 1
ATOM 15038 C CA . GLU D 4 1228 ? 186.328 213.852 227.446 1.00 65.72 1228 GLU D CA 1
ATOM 15039 C C . GLU D 4 1228 ? 187.200 214.021 228.678 1.00 65.72 1228 GLU D C 1
ATOM 15040 O O . GLU D 4 1228 ? 187.752 213.039 229.182 1.00 65.72 1228 GLU D O 1
ATOM 15046 N N . LEU D 4 1229 ? 187.314 215.247 229.192 1.00 65.93 1229 LEU D N 1
ATOM 15047 C CA . LEU D 4 1229 ? 188.104 215.465 230.395 1.00 65.93 1229 LEU D CA 1
ATOM 15048 C C . LEU D 4 1229 ? 187.433 214.855 231.617 1.00 65.93 1229 LEU D C 1
ATOM 15049 O O . LEU D 4 1229 ? 188.124 214.328 232.496 1.00 65.93 1229 LEU D O 1
ATOM 15054 N N . MET D 4 1230 ? 186.099 214.886 231.670 1.00 69.57 1230 MET D N 1
ATOM 15055 C CA . MET D 4 1230 ? 185.377 214.207 232.742 1.00 69.57 1230 MET D CA 1
ATOM 15056 C C . MET D 4 1230 ? 185.582 212.701 232.670 1.00 69.57 1230 MET D C 1
ATOM 15057 O O . MET D 4 1230 ? 185.772 212.043 233.701 1.00 69.57 1230 MET D O 1
ATOM 15062 N N . ASN D 4 1231 ? 185.586 212.148 231.452 1.00 66.75 1231 ASN D N 1
ATOM 15063 C CA . ASN D 4 1231 ? 185.822 210.715 231.284 1.00 66.75 1231 ASN D CA 1
ATOM 15064 C C . ASN D 4 1231 ? 187.234 210.321 231.706 1.00 66.75 1231 ASN D C 1
ATOM 15065 O O . ASN D 4 1231 ? 187.420 209.356 232.459 1.00 66.75 1231 ASN D O 1
ATOM 15070 N N . TRP D 4 1232 ? 188.246 211.062 231.244 1.00 64.81 1232 TRP D N 1
ATOM 15071 C CA . TRP D 4 1232 ? 189.616 210.702 231.592 1.00 64.81 1232 TRP D CA 1
ATOM 15072 C C . TRP D 4 1232 ? 189.955 211.016 233.040 1.00 64.81 1232 TRP D C 1
ATOM 15073 O O . TRP D 4 1232 ? 190.910 210.445 233.571 1.00 64.81 1232 TRP D O 1
ATOM 15084 N N . ARG D 4 1233 ? 189.206 211.899 233.695 1.00 65.55 1233 ARG D N 1
ATOM 15085 C CA . ARG D 4 1233 ? 189.414 212.094 235.120 1.00 65.55 1233 ARG D CA 1
ATOM 15086 C C . ARG D 4 1233 ? 188.680 211.055 235.946 1.00 65.55 1233 ARG D C 1
ATOM 15087 O O . ARG D 4 1233 ? 189.117 210.742 237.058 1.00 65.55 1233 ARG D O 1
ATOM 15095 N N . ARG D 4 1234 ? 187.581 210.506 235.425 1.00 64.78 1234 ARG D N 1
ATOM 15096 C CA . ARG D 4 1234 ? 186.914 209.410 236.119 1.00 64.78 1234 ARG D CA 1
ATOM 15097 C C . ARG D 4 1234 ? 187.720 208.122 236.020 1.00 64.78 1234 ARG D C 1
ATOM 15098 O O . ARG D 4 1234 ? 187.846 207.385 237.005 1.00 64.78 1234 ARG D O 1
ATOM 15106 N N . LEU D 4 1235 ? 188.279 207.836 234.843 1.00 67.18 1235 LEU D N 1
ATOM 15107 C CA . LEU D 4 1235 ? 188.935 206.550 234.632 1.00 67.18 1235 LEU D CA 1
ATOM 15108 C C . LEU D 4 1235 ? 190.315 206.474 235.270 1.00 67.18 1235 LEU D C 1
ATOM 15109 O O . LEU D 4 1235 ? 190.754 205.382 235.645 1.00 67.18 1235 LEU D O 1
ATOM 15114 N N . SER D 4 1236 ? 191.013 207.598 235.394 1.00 71.48 1236 SER D N 1
ATOM 15115 C CA . SER D 4 1236 ? 192.383 207.581 235.878 1.00 71.48 1236 SER D CA 1
ATOM 15116 C C . SER D 4 1236 ? 192.427 207.375 237.386 1.00 71.48 1236 SER D C 1
ATOM 15117 O O . SER D 4 1236 ? 191.410 207.414 238.082 1.00 71.48 1236 SER D O 1
ATOM 15120 N N . GLY D 4 1237 ? 193.632 207.168 237.898 1.00 71.87 1237 GLY D N 1
ATOM 15121 C CA . GLY D 4 1237 ? 193.804 206.916 239.319 1.00 71.87 1237 GLY D CA 1
ATOM 15122 C C . GLY D 4 1237 ? 195.256 206.654 239.639 1.00 71.87 1237 GLY D C 1
ATOM 15123 O O . GLY D 4 1237 ? 196.158 207.218 239.010 1.00 71.87 1237 GLY D O 1
ATOM 15124 N N . ARG D 4 1238 ? 195.473 205.788 240.621 1.00 73.12 1238 ARG D N 1
ATOM 15125 C CA . ARG D 4 1238 ? 196.819 205.395 241.003 1.00 73.12 1238 ARG D CA 1
ATOM 15126 C C . ARG D 4 1238 ? 197.298 204.158 240.258 1.00 73.12 1238 ARG D C 1
ATOM 15127 O O . ARG D 4 1238 ? 198.376 203.641 240.570 1.00 73.12 1238 ARG D O 1
ATOM 15135 N N . ASN D 4 1239 ? 196.520 203.670 239.287 1.00 69.89 1239 ASN D N 1
ATOM 15136 C CA . ASN D 4 1239 ? 196.983 202.566 238.453 1.00 69.89 1239 ASN D CA 1
ATOM 15137 C C . ASN D 4 1239 ? 198.115 203.011 237.539 1.00 69.89 1239 ASN D C 1
ATOM 15138 O O . ASN D 4 1239 ? 199.072 202.260 237.314 1.00 69.89 1239 ASN D O 1
ATOM 15143 N N . ILE D 4 1240 ? 198.026 204.233 237.014 1.00 67.06 1240 ILE D N 1
ATOM 15144 C CA . ILE D 4 1240 ? 199.050 204.785 236.137 1.00 67.06 1240 ILE D CA 1
ATOM 15145 C C . ILE D 4 1240 ? 198.976 206.301 236.248 1.00 67.06 1240 ILE D C 1
ATOM 15146 O O . ILE D 4 1240 ? 197.940 206.860 236.620 1.00 67.06 1240 ILE D O 1
ATOM 15151 N N . HIS D 4 1241 ? 200.095 206.965 235.980 1.00 65.27 1241 HIS D N 1
ATOM 15152 C CA . HIS D 4 1241 ? 200.147 208.420 235.970 1.00 65.27 1241 HIS D CA 1
ATOM 15153 C C . HIS D 4 1241 ? 199.966 208.902 234.539 1.00 65.27 1241 HIS D C 1
ATOM 15154 O O . HIS D 4 1241 ? 200.746 208.529 233.659 1.00 65.27 1241 HIS D O 1
ATOM 15161 N N . LEU D 4 1242 ? 198.954 209.725 234.297 1.00 55.14 1242 LEU D N 1
ATOM 15162 C CA . LEU D 4 1242 ? 198.789 210.285 232.966 1.00 55.14 1242 LEU D CA 1
ATOM 15163 C C . LEU D 4 1242 ? 199.453 211.650 232.872 1.00 55.14 1242 LEU D C 1
ATOM 15164 O O . LEU D 4 1242 ? 199.883 212.235 233.866 1.00 55.14 1242 LEU D O 1
ATOM 15169 N N . ALA D 4 1243 ? 199.537 212.145 231.643 1.00 51.62 1243 ALA D N 1
ATOM 15170 C CA . ALA D 4 1243 ? 200.096 213.461 231.353 1.00 51.62 1243 ALA D CA 1
ATOM 15171 C C . ALA D 4 1243 ? 199.436 213.917 230.060 1.00 51.62 1243 ALA D C 1
ATOM 15172 O O . ALA D 4 1243 ? 199.801 213.452 228.979 1.00 51.62 1243 ALA D O 1
ATOM 15174 N N . VAL D 4 1244 ? 198.455 214.809 230.177 1.00 51.49 1244 VAL D N 1
ATOM 15175 C CA . VAL D 4 1244 ? 197.690 215.221 229.012 1.00 51.49 1244 VAL D CA 1
ATOM 15176 C C . VAL D 4 1244 ? 198.523 216.172 228.164 1.00 51.49 1244 VAL D C 1
ATOM 15177 O O . VAL D 4 1244 ? 199.311 216.974 228.677 1.00 51.49 1244 VAL D O 1
ATOM 15181 N N . VAL D 4 1245 ? 198.354 216.079 226.851 1.00 47.34 1245 VAL D N 1
ATOM 15182 C CA . VAL D 4 1245 ? 199.155 216.839 225.901 1.00 47.34 1245 VAL D CA 1
ATOM 15183 C C . VAL D 4 1245 ? 198.239 217.261 224.764 1.00 47.34 1245 VAL D C 1
ATOM 15184 O O . VAL D 4 1245 ? 197.461 216.455 224.253 1.00 47.34 1245 VAL D O 1
ATOM 15188 N N . CYS D 4 1246 ? 198.302 218.533 224.391 1.00 54.88 1246 CYS D N 1
ATOM 15189 C CA . CYS D 4 1246 ? 197.554 219.046 223.256 1.00 54.88 1246 CYS D CA 1
ATOM 15190 C C . CYS D 4 1246 ? 198.503 219.258 222.089 1.00 54.88 1246 CYS D C 1
ATOM 15191 O O . CYS D 4 1246 ? 199.576 219.848 222.246 1.00 54.88 1246 CYS D O 1
ATOM 15194 N N . VAL D 4 1247 ? 198.100 218.784 220.918 1.00 50.63 1247 VAL D N 1
ATOM 15195 C CA . VAL D 4 1247 ? 198.962 218.716 219.748 1.00 50.63 1247 VAL D CA 1
ATOM 15196 C C . VAL D 4 1247 ? 198.344 219.551 218.637 1.00 50.63 1247 VAL D C 1
ATOM 15197 O O . VAL D 4 1247 ? 197.133 219.487 218.405 1.00 50.63 1247 VAL D O 1
ATOM 15201 N N . ASP D 4 1248 ? 199.166 220.358 217.971 1.00 59.68 1248 ASP D N 1
ATOM 15202 C CA . ASP D 4 1248 ? 198.697 221.188 216.870 1.00 59.68 1248 ASP D CA 1
ATOM 15203 C C . ASP D 4 1248 ? 199.586 220.974 215.655 1.00 59.68 1248 ASP D C 1
ATOM 15204 O O . ASP D 4 1248 ? 200.808 221.129 215.740 1.00 59.68 1248 ASP D O 1
ATOM 15209 N N . ASP D 4 1249 ? 198.970 220.624 214.526 1.00 64.41 1249 ASP D N 1
ATOM 15210 C CA . ASP D 4 1249 ? 199.707 220.358 213.297 1.00 64.41 1249 ASP D CA 1
ATOM 15211 C C . ASP D 4 1249 ? 199.786 221.563 212.369 1.00 64.41 1249 ASP D C 1
ATOM 15212 O O . ASP D 4 1249 ? 200.871 221.895 211.882 1.00 64.41 1249 ASP D O 1
ATOM 15217 N N . ASN D 4 1250 ? 198.657 222.206 212.086 1.00 65.32 1250 ASN D N 1
ATOM 15218 C CA . ASN D 4 1250 ? 198.623 223.315 211.146 1.00 65.32 1250 ASN D CA 1
ATOM 15219 C C . ASN D 4 1250 ? 199.205 224.567 211.784 1.00 65.32 1250 ASN D C 1
ATOM 15220 O O . ASN D 4 1250 ? 199.023 224.817 212.977 1.00 65.32 1250 ASN D O 1
ATOM 15225 N N . SER D 4 1251 ? 199.911 225.352 210.976 1.00 67.39 1251 SER D N 1
ATOM 15226 C CA . SER D 4 1251 ? 200.653 226.506 211.475 1.00 67.39 1251 SER D CA 1
ATOM 15227 C C . SER D 4 1251 ? 199.693 227.675 211.675 1.00 67.39 1251 SER D C 1
ATOM 15228 O O . SER D 4 1251 ? 199.566 228.571 210.838 1.00 67.39 1251 SER D O 1
ATOM 15231 N N . LYS D 4 1252 ? 199.005 227.669 212.818 1.00 63.96 1252 LYS D N 1
ATOM 15232 C CA . LYS D 4 1252 ? 198.206 228.839 213.162 1.00 63.96 1252 LYS D CA 1
ATOM 15233 C C . LYS D 4 1252 ? 199.088 229.947 213.712 1.00 63.96 1252 LYS D C 1
ATOM 15234 O O . LYS D 4 1252 ? 198.936 231.113 213.335 1.00 63.96 1252 LYS D O 1
ATOM 15240 N N . ILE D 4 1253 ? 200.003 229.602 214.606 1.00 59.38 1253 ILE D N 1
ATOM 15241 C CA . ILE D 4 1253 ? 201.151 230.445 214.903 1.00 59.38 1253 ILE D CA 1
ATOM 15242 C C . ILE D 4 1253 ? 202.221 230.135 213.868 1.00 59.38 1253 ILE D C 1
ATOM 15243 O O . ILE D 4 1253 ? 202.595 228.972 213.676 1.00 59.38 1253 ILE D O 1
ATOM 15248 N N . SER D 4 1254 ? 202.697 231.165 213.173 1.00 63.34 1254 SER D N 1
ATOM 15249 C CA . SER D 4 1254 ? 203.556 230.977 212.005 1.00 63.34 1254 SER D CA 1
ATOM 15250 C C . SER D 4 1254 ? 204.849 231.755 212.201 1.00 63.34 1254 SER D C 1
ATOM 15251 O O . SER D 4 1254 ? 204.928 232.936 211.858 1.00 63.34 1254 SER D O 1
ATOM 15254 N N . PHE D 4 1255 ? 205.858 231.094 212.756 1.00 58.22 1255 PHE D N 1
ATOM 15255 C CA . PHE D 4 1255 ? 207.199 231.655 212.755 1.00 58.22 1255 PHE D CA 1
ATOM 15256 C C . PHE D 4 1255 ? 207.743 231.591 211.337 1.00 58.22 1255 PHE D C 1
ATOM 15257 O O . PHE D 4 1255 ? 207.836 230.507 210.756 1.00 58.22 1255 PHE D O 1
ATOM 15265 N N . ILE D 4 1256 ? 208.083 232.743 210.767 1.00 63.81 1256 ILE D N 1
ATOM 15266 C CA . ILE D 4 1256 ? 208.660 232.815 209.428 1.00 63.81 1256 ILE D CA 1
ATOM 15267 C C . ILE D 4 1256 ? 210.154 233.050 209.579 1.00 63.81 1256 ILE D C 1
ATOM 15268 O O . ILE D 4 1256 ? 210.580 234.027 210.207 1.00 63.81 1256 ILE D O 1
ATOM 15273 N N . ASP D 4 1257 ? 210.948 232.145 209.019 1.00 69.96 1257 ASP D N 1
ATOM 15274 C CA . ASP D 4 1257 ? 212.392 232.200 209.165 1.00 69.96 1257 ASP D CA 1
ATOM 15275 C C . ASP D 4 1257 ? 212.982 233.193 208.181 1.00 69.96 1257 ASP D C 1
ATOM 15276 O O . ASP D 4 1257 ? 212.591 233.232 207.014 1.00 69.96 1257 ASP D O 1
ATOM 15281 N N . GLU D 4 1258 ? 213.935 233.995 208.651 1.00 74.47 1258 GLU D N 1
ATOM 15282 C CA . GLU D 4 1258 ? 214.564 234.980 207.774 1.00 74.47 1258 GLU D CA 1
ATOM 15283 C C . GLU D 4 1258 ? 216.023 235.118 208.208 1.00 74.47 1258 GLU D C 1
ATOM 15284 O O . GLU D 4 1258 ? 216.354 235.958 209.047 1.00 74.47 1258 GLU D O 1
ATOM 15290 N N . ASP D 4 1259 ? 216.881 234.297 207.603 1.00 77.38 1259 ASP D N 1
ATOM 15291 C CA . ASP D 4 1259 ? 218.329 234.383 207.745 1.00 77.38 1259 ASP D CA 1
ATOM 15292 C C . ASP D 4 1259 ? 218.946 233.571 206.618 1.00 77.38 1259 ASP D C 1
ATOM 15293 O O . ASP D 4 1259 ? 218.286 232.736 205.995 1.00 77.38 1259 ASP D O 1
ATOM 15298 N N . LYS D 4 1260 ? 220.227 233.820 206.363 1.00 84.63 1260 LYS D N 1
ATOM 15299 C CA . LYS D 4 1260 ? 220.909 233.213 205.231 1.00 84.63 1260 LYS D CA 1
ATOM 15300 C C . LYS D 4 1260 ? 222.125 232.383 205.614 1.00 84.63 1260 LYS D C 1
ATOM 15301 O O . LYS D 4 1260 ? 222.806 231.871 204.719 1.00 84.63 1260 LYS D O 1
ATOM 15307 N N . LEU D 4 1261 ? 222.420 232.219 206.900 1.00 78.92 1261 LEU D N 1
ATOM 15308 C CA . LEU D 4 1261 ? 223.750 231.769 207.288 1.00 78.92 1261 LEU D CA 1
ATOM 15309 C C . LEU D 4 1261 ? 223.765 230.470 208.076 1.00 78.92 1261 LEU D C 1
ATOM 15310 O O . LEU D 4 1261 ? 224.662 229.647 207.858 1.00 78.92 1261 LEU D O 1
ATOM 15315 N N . TYR D 4 1262 ? 222.828 230.261 209.006 1.00 79.35 1262 TYR D N 1
ATOM 15316 C CA . TYR D 4 1262 ? 222.919 229.077 209.861 1.00 79.35 1262 TYR D CA 1
ATOM 15317 C C . TYR D 4 1262 ? 222.651 227.749 209.149 1.00 79.35 1262 TYR D C 1
ATOM 15318 O O . TYR D 4 1262 ? 223.563 226.904 209.164 1.00 79.35 1262 TYR D O 1
ATOM 15327 N N . PRO D 4 1263 ? 221.475 227.461 208.571 1.00 82.26 1263 PRO D N 1
ATOM 15328 C CA . PRO D 4 1263 ? 221.248 226.090 208.094 1.00 82.26 1263 PRO D CA 1
ATOM 15329 C C . PRO D 4 1263 ? 222.010 225.855 206.800 1.00 82.26 1263 PRO D C 1
ATOM 15330 O O . PRO D 4 1263 ? 221.665 226.394 205.747 1.00 82.26 1263 PRO D O 1
ATOM 15334 N N . SER D 4 1264 ? 223.054 225.038 206.890 1.00 73.56 1264 SER D N 1
ATOM 15335 C CA . SER D 4 1264 ? 224.102 225.004 205.884 1.00 73.56 1264 SER D CA 1
ATOM 15336 C C . SER D 4 1264 ? 223.720 224.237 204.624 1.00 73.56 1264 SER D C 1
ATOM 15337 O O . SER D 4 1264 ? 224.595 223.987 203.790 1.00 73.56 1264 SER D O 1
ATOM 15340 N N . PHE D 4 1265 ? 222.457 223.860 204.454 1.00 77.82 1265 PHE D N 1
ATOM 15341 C CA . PHE D 4 1265 ? 221.971 223.455 203.150 1.00 77.82 1265 PHE D CA 1
ATOM 15342 C C . PHE D 4 1265 ? 221.543 224.648 202.308 1.00 77.82 1265 PHE D C 1
ATOM 15343 O O . PHE D 4 1265 ? 221.388 224.503 201.091 1.00 77.82 1265 PHE D O 1
ATOM 15351 N N . LYS D 4 1266 ? 221.394 225.826 202.903 1.00 83.51 1266 LYS D N 1
ATOM 15352 C CA . LYS D 4 1266 ? 221.032 227.016 202.140 1.00 83.51 1266 LYS D CA 1
ATOM 15353 C C . LYS D 4 1266 ? 222.176 227.581 201.287 1.00 83.51 1266 LYS D C 1
ATOM 15354 O O . LYS D 4 1266 ? 221.898 228.028 200.167 1.00 83.51 1266 LYS D O 1
ATOM 15360 N N . PRO D 4 1267 ? 223.454 227.594 201.721 1.00 87.20 1267 PRO D N 1
ATOM 15361 C CA . PRO D 4 1267 ? 224.506 227.922 200.741 1.00 87.20 1267 PRO D CA 1
ATOM 15362 C C . PRO D 4 1267 ? 224.663 226.898 199.630 1.00 87.20 1267 PRO D C 1
ATOM 15363 O O . PRO D 4 1267 ? 225.091 227.257 198.528 1.00 87.20 1267 PRO D O 1
ATOM 15367 N N . ILE D 4 1268 ? 224.325 225.634 199.877 1.00 84.06 1268 ILE D N 1
ATOM 15368 C CA . ILE D 4 1268 ? 224.430 224.649 198.808 1.00 84.06 1268 ILE D CA 1
ATOM 15369 C C . ILE D 4 1268 ? 223.213 224.718 197.891 1.00 84.06 1268 ILE D C 1
ATOM 15370 O O . ILE D 4 1268 ? 223.283 224.314 196.726 1.00 84.06 1268 ILE D O 1
ATOM 15375 N N . TYR D 4 1269 ? 222.092 225.237 198.382 1.00 81.13 1269 TYR D N 1
ATOM 15376 C CA . TYR D 4 1269 ? 220.917 225.424 197.546 1.00 81.13 1269 TYR D CA 1
ATOM 15377 C C . TYR D 4 1269 ? 220.864 226.784 196.867 1.00 81.13 1269 TYR D C 1
ATOM 15378 O O . TYR D 4 1269 ? 220.041 226.971 195.965 1.00 81.13 1269 TYR D O 1
ATOM 15387 N N . LYS D 4 1270 ? 221.700 227.738 197.282 1.00 90.46 1270 LYS D N 1
ATOM 15388 C CA . LYS D 4 1270 ? 221.646 229.071 196.690 1.00 90.46 1270 LYS D CA 1
ATOM 15389 C C . LYS D 4 1270 ? 222.200 229.077 195.269 1.00 90.46 1270 LYS D C 1
ATOM 15390 O O . LYS D 4 1270 ? 221.564 229.604 194.349 1.00 90.46 1270 LYS D O 1
ATOM 15396 N N . ASP D 4 1271 ? 223.388 228.502 195.065 1.00 102.76 1271 ASP D N 1
ATOM 15397 C CA . ASP D 4 1271 ? 223.999 228.493 193.742 1.00 102.76 1271 ASP D CA 1
ATOM 15398 C C . ASP D 4 1271 ? 224.627 227.159 193.357 1.00 102.76 1271 ASP D C 1
ATOM 15399 O O . ASP D 4 1271 ? 225.152 227.053 192.243 1.00 102.76 1271 ASP D O 1
ATOM 15404 N N . THR D 4 1272 ? 224.597 226.152 194.244 1.00 103.91 1272 THR D N 1
ATOM 15405 C CA . THR D 4 1272 ? 225.195 224.814 194.062 1.00 103.91 1272 THR D CA 1
ATOM 15406 C C . THR D 4 1272 ? 226.698 224.872 193.770 1.00 103.91 1272 THR D C 1
ATOM 15407 O O . THR D 4 1272 ? 227.263 223.963 193.157 1.00 103.91 1272 THR D O 1
ATOM 15411 N N . ARG D 4 1273 ? 227.363 225.945 194.197 1.00 104.01 1273 ARG D N 1
ATOM 15412 C CA . ARG D 4 1273 ? 228.812 226.030 194.109 1.00 104.01 1273 ARG D CA 1
ATOM 15413 C C . ARG D 4 1273 ? 229.445 226.751 195.289 1.00 104.01 1273 ARG D C 1
ATOM 15414 O O . ARG D 4 1273 ? 230.662 226.961 195.271 1.00 104.01 1273 ARG D O 1
ATOM 15422 N N . PHE D 4 1274 ? 228.669 227.157 196.298 1.00 103.82 1274 PHE D N 1
ATOM 15423 C CA . PHE D 4 1274 ? 229.226 227.953 197.390 1.00 103.82 1274 PHE D CA 1
ATOM 15424 C C . PHE D 4 1274 ? 230.064 227.087 198.319 1.00 103.82 1274 PHE D C 1
ATOM 15425 O O . PHE D 4 1274 ? 231.263 227.329 198.501 1.00 103.82 1274 PHE D O 1
ATOM 15433 N N . GLY D 4 1275 ? 229.449 226.077 198.926 1.00 102.54 1275 GLY D N 1
ATOM 15434 C CA . GLY D 4 1275 ? 230.232 225.062 199.595 1.00 102.54 1275 GLY D CA 1
ATOM 15435 C C . GLY D 4 1275 ? 230.932 224.219 198.552 1.00 102.54 1275 GLY D C 1
ATOM 15436 O O . GLY D 4 1275 ? 232.147 224.337 198.370 1.00 102.54 1275 GLY D O 1
ATOM 15437 N N . GLY D 4 1276 ? 230.162 223.371 197.861 1.00 104.39 1276 GLY D N 1
ATOM 15438 C CA . GLY D 4 1276 ? 230.541 222.693 196.628 1.00 104.39 1276 GLY D CA 1
ATOM 15439 C C . GLY D 4 1276 ? 231.843 221.915 196.567 1.00 104.39 1276 GLY D C 1
ATOM 15440 O O . GLY D 4 1276 ? 232.266 221.502 195.484 1.00 104.39 1276 GLY D O 1
ATOM 15441 N N . ARG D 4 1277 ? 232.479 221.697 197.709 1.00 102.73 1277 ARG D N 1
ATOM 15442 C CA . ARG D 4 1277 ? 233.855 221.241 197.743 1.00 102.73 1277 ARG D CA 1
ATOM 15443 C C . ARG D 4 1277 ? 233.925 219.723 197.635 1.00 102.73 1277 ARG D C 1
ATOM 15444 O O . ARG D 4 1277 ? 232.927 219.011 197.760 1.00 102.73 1277 ARG D O 1
ATOM 15452 N N . MET D 4 1278 ? 235.134 219.233 197.388 1.00 99.41 1278 MET D N 1
ATOM 15453 C CA . MET D 4 1278 ? 235.366 217.803 197.370 1.00 99.41 1278 MET D CA 1
ATOM 15454 C C . MET D 4 1278 ? 235.282 217.246 198.787 1.00 99.41 1278 MET D C 1
ATOM 15455 O O . MET D 4 1278 ? 235.402 217.970 199.779 1.00 99.41 1278 MET D O 1
ATOM 15460 N N . ASP D 4 1279 ? 235.073 215.937 198.875 1.00 95.79 1279 ASP D N 1
ATOM 15461 C CA . ASP D 4 1279 ? 234.898 215.295 200.169 1.00 95.79 1279 ASP D CA 1
ATOM 15462 C C . ASP D 4 1279 ? 236.197 215.151 200.950 1.00 95.79 1279 ASP D C 1
ATOM 15463 O O . ASP D 4 1279 ? 236.129 214.896 202.158 1.00 95.79 1279 ASP D O 1
ATOM 15468 N N . MET D 4 1280 ? 237.349 215.329 200.295 1.00 99.12 1280 MET D N 1
ATOM 15469 C CA . MET D 4 1280 ? 238.682 215.090 200.856 1.00 99.12 1280 MET D CA 1
ATOM 15470 C C . MET D 4 1280 ? 238.785 213.661 201.395 1.00 99.12 1280 MET D C 1
ATOM 15471 O O . MET D 4 1280 ? 238.855 213.416 202.599 1.00 99.12 1280 MET D O 1
ATOM 15476 N N . THR D 4 1281 ? 238.766 212.710 200.460 1.00 93.72 1281 THR D N 1
ATOM 15477 C CA . THR D 4 1281 ? 238.586 211.302 200.804 1.00 93.72 1281 THR D CA 1
ATOM 15478 C C . THR D 4 1281 ? 239.835 210.649 201.394 1.00 93.72 1281 THR D C 1
ATOM 15479 O O . THR D 4 1281 ? 240.294 209.609 200.913 1.00 93.72 1281 THR D O 1
ATOM 15483 N N . ARG D 4 1282 ? 240.381 211.267 202.441 1.00 95.82 1282 ARG D N 1
ATOM 15484 C CA . ARG D 4 1282 ? 241.213 210.619 203.438 1.00 95.82 1282 ARG D CA 1
ATOM 15485 C C . ARG D 4 1282 ? 240.692 210.907 204.832 1.00 95.82 1282 ARG D C 1
ATOM 15486 O O . ARG D 4 1282 ? 241.088 210.227 205.783 1.00 95.82 1282 ARG D O 1
ATOM 15494 N N . LEU D 4 1283 ? 239.812 211.899 204.969 1.00 86.72 1283 LEU D N 1
ATOM 15495 C CA . LEU D 4 1283 ? 239.019 212.166 206.160 1.00 86.72 1283 LEU D CA 1
ATOM 15496 C C . LEU D 4 1283 ? 237.692 211.428 206.129 1.00 86.72 1283 LEU D C 1
ATOM 15497 O O . LEU D 4 1283 ? 236.699 211.920 206.680 1.00 86.72 1283 LEU D O 1
ATOM 15502 N N . TYR D 4 1284 ? 237.642 210.270 205.473 1.00 83.28 1284 TYR D N 1
ATOM 15503 C CA . TYR D 4 1284 ? 236.379 209.651 205.095 1.00 83.28 1284 TYR D CA 1
ATOM 15504 C C . TYR D 4 1284 ? 235.644 209.064 206.293 1.00 83.28 1284 TYR D C 1
ATOM 15505 O O . TYR D 4 1284 ? 235.620 207.847 206.499 1.00 83.28 1284 TYR D O 1
ATOM 15514 N N . ASP D 4 1285 ? 235.071 209.943 207.109 1.00 81.47 1285 ASP D N 1
ATOM 15515 C CA . ASP D 4 1285 ? 234.115 209.571 208.151 1.00 81.47 1285 ASP D CA 1
ATOM 15516 C C . ASP D 4 1285 ? 232.988 210.600 208.070 1.00 81.47 1285 ASP D C 1
ATOM 15517 O O . ASP D 4 1285 ? 232.999 211.614 208.772 1.00 81.47 1285 ASP D O 1
ATOM 15522 N N . TYR D 4 1286 ? 232.017 210.320 207.203 1.00 78.56 1286 TYR D N 1
ATOM 15523 C CA . TYR D 4 1286 ? 230.882 211.185 206.915 1.00 78.56 1286 TYR D CA 1
ATOM 15524 C C . TYR D 4 1286 ? 229.603 210.389 207.111 1.00 78.56 1286 TYR D C 1
ATOM 15525 O O . TYR D 4 1286 ? 229.631 209.227 207.523 1.00 78.56 1286 TYR D O 1
ATOM 15534 N N . GLU D 4 1287 ? 228.472 211.014 206.789 1.00 73.78 1287 GLU D N 1
ATOM 15535 C CA . GLU D 4 1287 ? 227.189 210.325 206.818 1.00 73.78 1287 GLU D CA 1
ATOM 15536 C C . GLU D 4 1287 ? 226.207 211.033 205.900 1.00 73.78 1287 GLU D C 1
ATOM 15537 O O . GLU D 4 1287 ? 226.093 212.261 205.938 1.00 73.78 1287 GLU D O 1
ATOM 15543 N N . ILE D 4 1288 ? 225.510 210.252 205.078 1.00 65.34 1288 ILE D N 1
ATOM 15544 C CA . ILE D 4 1288 ? 224.494 210.787 204.179 1.00 65.34 1288 ILE D CA 1
ATOM 15545 C C . ILE D 4 1288 ? 223.286 211.178 205.019 1.00 65.34 1288 ILE D C 1
ATOM 15546 O O . ILE D 4 1288 ? 222.532 210.317 205.477 1.00 65.34 1288 ILE D O 1
ATOM 15551 N N . ARG D 4 1289 ? 223.095 212.473 205.223 1.00 65.98 1289 ARG D N 1
ATOM 15552 C CA . ARG D 4 1289 ? 222.033 212.975 206.087 1.00 65.98 1289 ARG D CA 1
ATOM 15553 C C . ARG D 4 1289 ? 220.938 213.549 205.201 1.00 65.98 1289 ARG D C 1
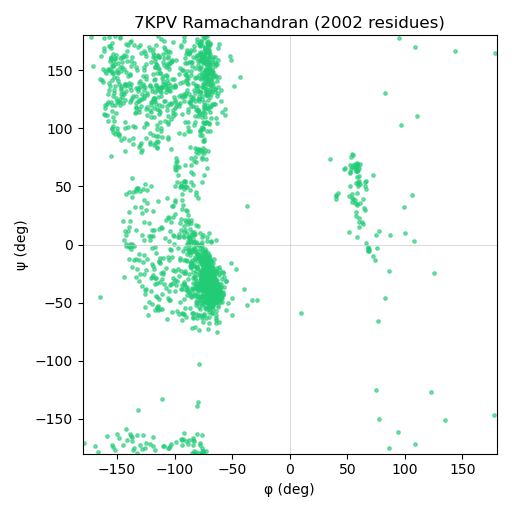ATOM 15554 O O . ARG D 4 1289 ? 221.089 214.632 204.631 1.00 65.98 1289 ARG D O 1
ATOM 15562 N N . ASP D 4 1290 ? 219.840 212.814 205.092 1.00 62.26 1290 ASP D N 1
ATOM 15563 C CA . ASP D 4 1290 ? 218.708 213.208 204.265 1.00 62.26 1290 ASP D CA 1
ATOM 15564 C C . ASP D 4 1290 ? 217.943 214.339 204.937 1.00 62.26 1290 ASP D C 1
ATOM 15565 O O . ASP D 4 1290 ? 217.472 214.187 206.067 1.00 62.26 1290 ASP D O 1
ATOM 15570 N N . ILE D 4 1291 ? 217.805 215.473 204.247 1.00 61.05 1291 ILE D N 1
ATOM 15571 C CA . ILE D 4 1291 ? 216.973 216.567 204.738 1.00 61.05 1291 ILE D CA 1
ATOM 15572 C C . ILE D 4 1291 ? 215.514 216.163 204.579 1.00 61.05 1291 ILE D C 1
ATOM 15573 O O . ILE D 4 1291 ? 215.208 215.208 203.858 1.00 61.05 1291 ILE D O 1
ATOM 15578 N N . ASP D 4 1292 ? 214.620 216.917 205.234 1.00 67.06 1292 ASP D N 1
ATOM 15579 C CA . ASP D 4 1292 ? 213.207 216.690 205.587 1.00 67.06 1292 ASP D CA 1
ATOM 15580 C C . ASP D 4 1292 ? 213.089 215.714 206.754 1.00 67.06 1292 ASP D C 1
ATOM 15581 O O . ASP D 4 1292 ? 211.971 215.457 207.211 1.00 67.06 1292 ASP D O 1
ATOM 15586 N N . GLN D 4 1293 ? 214.194 215.169 207.252 1.00 59.46 1293 GLN D N 1
ATOM 15587 C CA . GLN D 4 1293 ? 214.233 214.368 208.467 1.00 59.46 1293 GLN D CA 1
ATOM 15588 C C . GLN D 4 1293 ? 215.393 214.817 209.340 1.00 59.46 1293 GLN D C 1
ATOM 15589 O O . GLN D 4 1293 ? 216.173 214.014 209.851 1.00 59.46 1293 GLN D O 1
ATOM 15595 N N . ASP D 4 1294 ? 215.535 216.131 209.497 1.00 58.34 1294 ASP D N 1
ATOM 15596 C CA . ASP D 4 1294 ? 216.501 216.721 210.423 1.00 58.34 1294 ASP D CA 1
ATOM 15597 C C . ASP D 4 1294 ? 215.731 217.742 211.255 1.00 58.34 1294 ASP D C 1
ATOM 15598 O O . ASP D 4 1294 ? 215.705 218.931 210.940 1.00 58.34 1294 ASP D O 1
ATOM 15603 N N . ILE D 4 1295 ? 215.112 217.267 212.326 1.00 52.93 1295 ILE D N 1
ATOM 15604 C CA . ILE D 4 1295 ? 214.155 218.062 213.086 1.00 52.93 1295 ILE D CA 1
ATOM 15605 C C . ILE D 4 1295 ? 214.893 218.846 214.160 1.00 52.93 1295 ILE D C 1
ATOM 15606 O O . ILE D 4 1295 ? 215.865 218.357 214.741 1.00 52.93 1295 ILE D O 1
ATOM 15611 N N . HIS D 4 1296 ? 214.446 220.072 214.425 1.00 50.63 1296 HIS D N 1
ATOM 15612 C CA . HIS D 4 1296 ? 215.018 220.911 215.468 1.00 50.63 1296 HIS D CA 1
ATOM 15613 C C . HIS D 4 1296 ? 213.963 221.149 216.535 1.00 50.63 1296 HIS D C 1
ATOM 15614 O O . HIS D 4 1296 ? 212.819 221.474 216.214 1.00 50.63 1296 HIS D O 1
ATOM 15621 N N . GLY D 4 1297 ? 214.340 220.981 217.797 1.00 48.19 1297 GLY D N 1
ATOM 15622 C CA . GLY D 4 1297 ? 213.418 221.139 218.904 1.00 48.19 1297 GLY D CA 1
ATOM 15623 C C . GLY D 4 1297 ? 213.502 222.533 219.499 1.00 48.19 1297 GLY D C 1
ATOM 15624 O O . GLY D 4 1297 ? 214.589 223.100 219.643 1.00 48.19 1297 GLY D O 1
ATOM 15625 N N . ILE D 4 1298 ? 212.334 223.081 219.828 1.00 49.33 1298 ILE D N 1
ATOM 15626 C CA . ILE D 4 1298 ? 212.212 224.373 220.487 1.00 49.33 1298 ILE D CA 1
ATOM 15627 C C . ILE D 4 1298 ? 211.382 224.187 221.748 1.00 49.33 1298 ILE D C 1
ATOM 15628 O O . ILE D 4 1298 ? 210.355 223.503 221.726 1.00 49.33 1298 ILE D O 1
ATOM 15633 N N . VAL D 4 1299 ? 211.829 224.784 222.848 1.00 51.53 1299 VAL D N 1
ATOM 15634 C CA . VAL D 4 1299 ? 211.043 224.919 224.069 1.00 51.53 1299 VAL D CA 1
ATOM 15635 C C . VAL D 4 1299 ? 210.856 226.406 224.321 1.00 51.53 1299 VAL D C 1
ATOM 15636 O O . VAL D 4 1299 ? 211.842 227.129 224.522 1.00 51.53 1299 VAL D O 1
ATOM 15640 N N . PHE D 4 1300 ? 209.606 226.864 224.307 1.00 50.18 1300 PHE D N 1
ATOM 15641 C CA . PHE D 4 1300 ? 209.337 228.289 224.401 1.00 50.18 1300 PHE D CA 1
ATOM 15642 C C . PHE D 4 1300 ? 209.549 228.789 225.823 1.00 50.18 1300 PHE D C 1
ATOM 15643 O O . PHE D 4 1300 ? 209.558 228.022 226.787 1.00 50.18 1300 PHE D O 1
ATOM 15651 N N . GLN D 4 1301 ? 209.714 230.104 225.944 1.00 56.84 1301 GLN D N 1
ATOM 15652 C CA . GLN D 4 1301 ? 209.970 230.700 227.247 1.00 56.84 1301 GLN D CA 1
ATOM 15653 C C . GLN D 4 1301 ? 208.704 230.808 228.081 1.00 56.84 1301 GLN D C 1
ATOM 15654 O O . GLN D 4 1301 ? 208.769 230.747 229.313 1.00 56.84 1301 GLN D O 1
ATOM 15660 N N . HIS D 4 1302 ? 207.556 230.955 227.441 1.00 58.34 1302 HIS D N 1
ATOM 15661 C CA . HIS D 4 1302 ? 206.299 231.196 228.126 1.00 58.34 1302 HIS D CA 1
ATOM 15662 C C . HIS D 4 1302 ? 205.232 230.311 227.507 1.00 58.34 1302 HIS D C 1
ATOM 15663 O O . HIS D 4 1302 ? 205.375 229.874 226.361 1.00 58.34 1302 HIS D O 1
ATOM 15670 N N . PRO D 4 1303 ? 204.170 229.995 228.249 1.00 54.84 1303 PRO D N 1
ATOM 15671 C CA . PRO D 4 1303 ? 203.087 229.193 227.678 1.00 54.84 1303 PRO D CA 1
ATOM 15672 C C . PRO D 4 1303 ? 202.342 229.929 226.578 1.00 54.84 1303 PRO D C 1
ATOM 15673 O O . PRO D 4 1303 ? 202.314 231.158 226.514 1.00 54.84 1303 PRO D O 1
ATOM 15677 N N . PHE D 4 1304 ? 201.735 229.143 225.701 1.00 57.46 1304 PHE D N 1
ATOM 15678 C CA . PHE D 4 1304 ? 201.044 229.617 224.516 1.00 57.46 1304 PHE D CA 1
ATOM 15679 C C . PHE D 4 1304 ? 199.563 229.277 224.599 1.00 57.46 1304 PHE D C 1
ATOM 15680 O O . PHE D 4 1304 ? 199.178 228.312 225.267 1.00 57.46 1304 PHE D O 1
ATOM 15688 N N . PRO D 4 1305 ? 198.703 230.049 223.944 1.00 53.33 1305 PRO D N 1
ATOM 15689 C CA . PRO D 4 1305 ? 197.301 229.647 223.842 1.00 53.33 1305 PRO D CA 1
ATOM 15690 C C . PRO D 4 1305 ? 197.132 228.538 222.824 1.00 53.33 1305 PRO D C 1
ATOM 15691 O O . PRO D 4 1305 ? 197.870 228.445 221.841 1.00 53.33 1305 PRO D O 1
ATOM 15695 N N . LEU D 4 1306 ? 196.152 227.680 223.083 1.00 56.38 1306 LEU D N 1
ATOM 15696 C CA . LEU D 4 1306 ? 195.813 226.637 222.131 1.00 56.38 1306 LEU D CA 1
ATOM 15697 C C . LEU D 4 1306 ? 195.166 227.254 220.899 1.00 56.38 1306 LEU D C 1
ATOM 15698 O O . LEU D 4 1306 ? 194.519 228.301 220.973 1.00 56.38 1306 LEU D O 1
ATOM 15703 N N . ALA D 4 1307 ? 195.358 226.597 219.753 1.00 60.86 1307 ALA D N 1
ATOM 15704 C CA . ALA D 4 1307 ? 194.885 227.118 218.475 1.00 60.86 1307 ALA D CA 1
ATOM 15705 C C . ALA D 4 1307 ? 193.368 227.167 218.372 1.00 60.86 1307 ALA D C 1
ATOM 15706 O O . ALA D 4 1307 ? 192.845 227.897 217.525 1.00 60.86 1307 ALA D O 1
ATOM 15708 N N . HIS D 4 1308 ? 192.655 226.414 219.201 1.00 59.24 1308 HIS D N 1
ATOM 15709 C CA . HIS D 4 1308 ? 191.210 226.498 219.317 1.00 59.24 1308 HIS D CA 1
ATOM 15710 C C . HIS D 4 1308 ? 190.863 226.495 220.800 1.00 59.24 1308 HIS D C 1
ATOM 15711 O O . HIS D 4 1308 ? 191.754 226.534 221.654 1.00 59.24 1308 HIS D O 1
ATOM 15718 N N . SER D 4 1309 ? 189.557 226.472 221.096 1.00 62.48 1309 SER D N 1
ATOM 15719 C CA . SER D 4 1309 ? 189.011 226.251 222.438 1.00 62.48 1309 SER D CA 1
ATOM 15720 C C . SER D 4 1309 ? 189.473 227.259 223.482 1.00 62.48 1309 SER D C 1
ATOM 15721 O O . SER D 4 1309 ? 190.259 226.908 224.367 1.00 62.48 1309 SER D O 1
ATOM 15724 N N . GLN D 4 1310 ? 189.021 228.509 223.392 1.00 63.83 1310 GLN D N 1
ATOM 15725 C CA . GLN D 4 1310 ? 189.445 229.531 224.345 1.00 63.83 1310 GLN D CA 1
ATOM 15726 C C . GLN D 4 1310 ? 188.833 229.335 225.729 1.00 63.83 1310 GLN D C 1
ATOM 15727 O O . GLN D 4 1310 ? 188.043 230.162 226.193 1.00 63.83 1310 GLN D O 1
ATOM 15733 N N . HIS D 4 1311 ? 189.205 228.243 226.397 1.00 66.23 1311 HIS D N 1
ATOM 15734 C CA . HIS D 4 1311 ? 188.846 228.003 227.784 1.00 66.23 1311 HIS D CA 1
ATOM 15735 C C . HIS D 4 1311 ? 190.001 227.446 228.599 1.00 66.23 1311 HIS D C 1
ATOM 15736 O O . HIS D 4 1311 ? 189.842 227.261 229.808 1.00 66.23 1311 HIS D O 1
ATOM 15743 N N . ARG D 4 1312 ? 191.149 227.176 227.983 1.00 59.80 1312 ARG D N 1
ATOM 15744 C CA . ARG D 4 1312 ? 192.274 226.566 228.684 1.00 59.80 1312 ARG D CA 1
ATOM 15745 C C . ARG D 4 1312 ? 193.548 226.862 227.912 1.00 59.80 1312 ARG D C 1
ATOM 15746 O O . ARG D 4 1312 ? 193.659 226.507 226.735 1.00 59.80 1312 ARG D O 1
ATOM 15754 N N . CYS D 4 1313 ? 194.496 227.528 228.557 1.00 58.85 1313 CYS D N 1
ATOM 15755 C CA . CYS D 4 1313 ? 195.815 227.697 227.974 1.00 58.85 1313 CYS D CA 1
ATOM 15756 C C . CYS D 4 1313 ? 196.679 226.525 228.423 1.00 58.85 1313 CYS D C 1
ATOM 15757 O O . CYS D 4 1313 ? 196.188 225.551 228.995 1.00 58.85 1313 CYS D O 1
ATOM 15760 N N . ALA D 4 1314 ? 197.976 226.603 228.181 1.00 52.34 1314 ALA D N 1
ATOM 15761 C CA . ALA D 4 1314 ? 198.860 225.477 228.424 1.00 52.34 1314 ALA D CA 1
ATOM 15762 C C . ALA D 4 1314 ? 199.916 225.849 229.458 1.00 52.34 1314 ALA D C 1
ATOM 15763 O O . ALA D 4 1314 ? 199.870 226.916 230.071 1.00 52.34 1314 ALA D O 1
ATOM 15765 N N . ILE D 4 1315 ? 200.860 224.939 229.663 1.00 48.77 1315 ILE D N 1
ATOM 15766 C CA . ILE D 4 1315 ? 202.085 225.213 230.401 1.00 48.77 1315 ILE D CA 1
ATOM 15767 C C . ILE D 4 1315 ? 203.229 224.536 229.665 1.00 48.77 1315 ILE D C 1
ATOM 15768 O O . ILE D 4 1315 ? 203.099 223.384 229.240 1.00 48.77 1315 ILE D O 1
ATOM 15773 N N . ARG D 4 1316 ? 204.341 225.265 229.507 1.00 52.58 1316 ARG D N 1
ATOM 15774 C CA . ARG D 4 1316 ? 205.584 224.785 228.893 1.00 52.58 1316 ARG D CA 1
ATOM 15775 C C . ARG D 4 1316 ? 205.355 224.309 227.454 1.00 52.58 1316 ARG D C 1
ATOM 15776 O O . ARG D 4 1316 ? 205.409 223.124 227.146 1.00 52.58 1316 ARG D O 1
ATOM 15784 N N . SER D 4 1317 ? 205.041 225.268 226.591 1.00 52.24 1317 SER D N 1
ATOM 15785 C CA . SER D 4 1317 ? 204.860 224.957 225.181 1.00 52.24 1317 SER D CA 1
ATOM 15786 C C . SER D 4 1317 ? 206.194 224.656 224.503 1.00 52.24 1317 SER D C 1
ATOM 15787 O O . SER D 4 1317 ? 207.244 225.192 224.869 1.00 52.24 1317 SER D O 1
ATOM 15790 N N . GLY D 4 1318 ? 206.141 223.796 223.489 1.00 50.64 1318 GLY D N 1
ATOM 15791 C CA . GLY D 4 1318 ? 207.313 223.453 222.716 1.00 50.64 1318 GLY D CA 1
ATOM 15792 C C . GLY D 4 1318 ? 206.897 223.065 221.316 1.00 50.64 1318 GLY D C 1
ATOM 15793 O O . GLY D 4 1318 ? 205.711 223.039 220.988 1.00 50.64 1318 GLY D O 1
ATOM 15794 N N . ALA D 4 1319 ? 207.885 222.734 220.492 1.00 49.26 1319 ALA D N 1
ATOM 15795 C CA . ALA D 4 1319 ? 207.612 222.475 219.089 1.00 49.26 1319 ALA D CA 1
ATOM 15796 C C . ALA D 4 1319 ? 208.735 221.662 218.471 1.00 49.26 1319 ALA D C 1
ATOM 15797 O O . ALA D 4 1319 ? 209.899 221.779 218.861 1.00 49.26 1319 ALA D O 1
ATOM 15799 N N . LEU D 4 1320 ? 208.360 220.834 217.506 1.00 47.60 1320 LEU D N 1
ATOM 15800 C CA . LEU D 4 1320 ? 209.292 220.250 216.555 1.00 47.60 1320 LEU D CA 1
ATOM 15801 C C . LEU D 4 1320 ? 209.217 221.059 215.272 1.00 47.60 1320 LEU D C 1
ATOM 15802 O O . LEU D 4 1320 ? 208.127 221.420 214.828 1.00 47.60 1320 LEU D O 1
ATOM 15807 N N . ILE D 4 1321 ? 210.366 221.358 214.676 1.00 53.35 1321 ILE D N 1
ATOM 15808 C CA . ILE D 4 1321 ? 210.401 222.263 213.537 1.00 53.35 1321 ILE D CA 1
ATOM 15809 C C . ILE D 4 1321 ? 211.275 221.659 212.451 1.00 53.35 1321 ILE D C 1
ATOM 15810 O O . ILE D 4 1321 ? 212.410 221.245 212.710 1.00 53.35 1321 ILE D O 1
ATOM 15815 N N . LYS D 4 1322 ? 210.727 221.584 211.243 1.00 60.59 1322 LYS D N 1
ATOM 15816 C CA . LYS D 4 1322 ? 211.401 221.041 210.077 1.00 60.59 1322 LYS D CA 1
ATOM 15817 C C . LYS D 4 1322 ? 211.510 222.138 209.032 1.00 60.59 1322 LYS D C 1
ATOM 15818 O O . LYS D 4 1322 ? 210.504 222.759 208.666 1.00 60.59 1322 LYS D O 1
ATOM 15824 N N . PHE D 4 1323 ? 212.735 222.385 208.577 1.00 64.33 1323 PHE D N 1
ATOM 15825 C CA . PHE D 4 1323 ? 213.000 223.405 207.579 1.00 64.33 1323 PHE D CA 1
ATOM 15826 C C . PHE D 4 1323 ? 212.480 222.967 206.215 1.00 64.33 1323 PHE D C 1
ATOM 15827 O O . PHE D 4 1323 ? 212.151 221.802 205.982 1.00 64.33 1323 PHE D O 1
ATOM 15835 N N . LYS D 4 1324 ? 212.425 223.921 205.296 1.00 72.11 1324 LYS D N 1
ATOM 15836 C CA . LYS D 4 1324 ? 212.115 223.642 203.904 1.00 72.11 1324 LYS D CA 1
ATOM 15837 C C . LYS D 4 1324 ? 213.417 223.595 203.120 1.00 72.11 1324 LYS D C 1
ATOM 15838 O O . LYS D 4 1324 ? 214.282 224.458 203.299 1.00 72.11 1324 LYS D O 1
ATOM 15844 N N . LYS D 4 1325 ? 213.557 222.596 202.249 1.00 81.01 1325 LYS D N 1
ATOM 15845 C CA . LYS D 4 1325 ? 214.785 222.431 201.470 1.00 81.01 1325 LYS D CA 1
ATOM 15846 C C . LYS D 4 1325 ? 214.813 223.456 200.333 1.00 81.01 1325 LYS D C 1
ATOM 15847 O O . LYS D 4 1325 ? 214.624 223.149 199.154 1.00 81.01 1325 LYS D O 1
ATOM 15853 N N . CYS D 4 1326 ? 215.067 224.704 200.714 1.00 84.44 1326 CYS D N 1
ATOM 15854 C CA . CYS D 4 1326 ? 215.117 225.812 199.773 1.00 84.44 1326 CYS D CA 1
ATOM 15855 C C . CYS D 4 1326 ? 215.960 226.917 200.386 1.00 84.44 1326 CYS D C 1
ATOM 15856 O O . CYS D 4 1326 ? 216.329 226.864 201.561 1.00 84.44 1326 CYS D O 1
ATOM 15859 N N . ASP D 4 1327 ? 216.258 227.922 199.575 1.00 86.56 1327 ASP D N 1
ATOM 15860 C CA . ASP D 4 1327 ? 217.076 229.051 199.987 1.00 86.56 1327 ASP D CA 1
ATOM 15861 C C . ASP D 4 1327 ? 216.206 230.282 200.179 1.00 86.56 1327 ASP D C 1
ATOM 15862 O O . ASP D 4 1327 ? 215.371 230.595 199.325 1.00 86.56 1327 ASP D O 1
ATOM 15867 N N . GLY D 4 1328 ? 216.410 230.978 201.289 1.00 79.91 1328 GLY D N 1
ATOM 15868 C CA . GLY D 4 1328 ? 215.790 232.268 201.504 1.00 79.91 1328 GLY D CA 1
ATOM 15869 C C . GLY D 4 1328 ? 214.702 232.250 202.556 1.00 79.91 1328 GLY D C 1
ATOM 15870 O O . GLY D 4 1328 ? 214.479 231.272 203.275 1.00 79.91 1328 GLY D O 1
ATOM 15871 N N . ASP D 4 1329 ? 214.008 233.381 202.628 1.00 77.82 1329 ASP D N 1
ATOM 15872 C CA . ASP D 4 1329 ? 212.998 233.601 203.654 1.00 77.82 1329 ASP D CA 1
ATOM 15873 C C . ASP D 4 1329 ? 211.703 232.883 203.297 1.00 77.82 1329 ASP D C 1
ATOM 15874 O O . ASP D 4 1329 ? 211.039 233.233 202.316 1.00 77.82 1329 ASP D O 1
ATOM 15879 N N . THR D 4 1330 ? 211.340 231.891 204.102 1.00 73.05 1330 THR D N 1
ATOM 15880 C CA . THR D 4 1330 ? 210.075 231.191 203.944 1.00 73.05 1330 THR D CA 1
ATOM 15881 C C . THR D 4 1330 ? 209.683 230.599 205.287 1.00 73.05 1330 THR D C 1
ATOM 15882 O O . THR D 4 1330 ? 210.518 230.430 206.178 1.00 73.05 1330 THR D O 1
ATOM 15886 N N . VAL D 4 1331 ? 208.392 230.295 205.421 1.00 62.10 1331 VAL D N 1
ATOM 15887 C CA . VAL D 4 1331 ? 207.890 229.693 206.647 1.00 62.10 1331 VAL D CA 1
ATOM 15888 C C . VAL D 4 1331 ? 208.383 228.251 206.734 1.00 62.10 1331 VAL D C 1
ATOM 15889 O O . VAL D 4 1331 ? 208.619 227.585 205.717 1.00 62.10 1331 VAL D O 1
ATOM 15893 N N . TRP D 4 1332 ? 208.615 227.785 207.958 1.00 57.33 1332 TRP D N 1
ATOM 15894 C CA . TRP D 4 1332 ? 209.062 226.424 208.205 1.00 57.33 1332 TRP D CA 1
ATOM 15895 C C . TRP D 4 1332 ? 207.934 225.603 208.815 1.00 57.33 1332 TRP D C 1
ATOM 15896 O O . TRP D 4 1332 ? 207.034 226.139 209.466 1.00 57.33 1332 TRP D O 1
ATOM 15907 N N . ASP D 4 1333 ? 207.975 224.297 208.579 1.00 63.63 1333 ASP D N 1
ATOM 15908 C CA . ASP D 4 1333 ? 206.908 223.453 209.086 1.00 63.63 1333 ASP D CA 1
ATOM 15909 C C . ASP D 4 1333 ? 207.117 223.186 210.570 1.00 63.63 1333 ASP D C 1
ATOM 15910 O O . ASP D 4 1333 ? 208.245 223.075 211.054 1.00 63.63 1333 ASP D O 1
ATOM 15915 N N . LYS D 4 1334 ? 206.012 223.074 211.298 1.00 54.63 1334 LYS D N 1
ATOM 15916 C CA . LYS D 4 1334 ? 206.129 222.941 212.740 1.00 54.63 1334 LYS D CA 1
ATOM 15917 C C . LYS D 4 1334 ? 205.056 222.003 213.262 1.00 54.63 1334 LYS D C 1
ATOM 15918 O O . LYS D 4 1334 ? 204.072 221.702 212.584 1.00 54.63 1334 LYS D O 1
ATOM 15924 N N . PHE D 4 1335 ? 205.280 221.545 214.489 1.00 49.40 1335 PHE D N 1
ATOM 15925 C CA . PHE D 4 1335 ? 204.415 220.595 215.183 1.00 49.40 1335 PHE D CA 1
ATOM 15926 C C . PHE D 4 1335 ? 204.429 221.029 216.643 1.00 49.40 1335 PHE D C 1
ATOM 15927 O O . PHE D 4 1335 ? 205.431 220.831 217.335 1.00 49.40 1335 PHE D O 1
ATOM 15935 N N . ALA D 4 1336 ? 203.339 221.637 217.098 1.00 51.04 1336 ALA D N 1
ATOM 15936 C CA . ALA D 4 1336 ? 203.307 222.272 218.404 1.00 51.04 1336 ALA D CA 1
ATOM 15937 C C . ALA D 4 1336 ? 202.810 221.297 219.459 1.00 51.04 1336 ALA D C 1
ATOM 15938 O O . ALA D 4 1336 ? 201.743 220.696 219.302 1.00 51.04 1336 ALA D O 1
ATOM 15940 N N . VAL D 4 1337 ? 203.581 221.153 220.533 1.00 49.13 1337 VAL D N 1
ATOM 15941 C CA . VAL D 4 1337 ? 203.225 220.331 221.682 1.00 49.13 1337 VAL D CA 1
ATOM 15942 C C . VAL D 4 1337 ? 202.960 221.263 222.856 1.00 49.13 1337 VAL D C 1
ATOM 15943 O O . VAL D 4 1337 ? 203.722 222.209 223.085 1.00 49.13 1337 VAL D O 1
ATOM 15947 N N . ASN D 4 1338 ? 201.885 221.003 223.594 1.00 49.75 1338 ASN D N 1
ATOM 15948 C CA . ASN D 4 1338 ? 201.494 221.830 224.723 1.00 49.75 1338 ASN D CA 1
ATOM 15949 C C . ASN D 4 1338 ? 201.135 220.938 225.897 1.00 49.75 1338 ASN D C 1
ATOM 15950 O O . ASN D 4 1338 ? 200.142 220.210 225.841 1.00 49.75 1338 ASN D O 1
ATOM 15955 N N . LEU D 4 1339 ? 201.933 220.992 226.954 1.00 46.13 1339 LEU D N 1
ATOM 15956 C CA . LEU D 4 1339 ? 201.675 220.211 228.153 1.00 46.13 1339 LEU D CA 1
ATOM 15957 C C . LEU D 4 1339 ? 200.533 220.865 228.915 1.00 46.13 1339 LEU D C 1
ATOM 15958 O O . LEU D 4 1339 ? 200.470 222.093 229.010 1.00 46.13 1339 LEU D O 1
ATOM 15963 N N . LEU D 4 1340 ? 199.625 220.047 229.440 1.00 48.32 1340 LEU D N 1
ATOM 15964 C CA . LEU D 4 1340 ? 198.454 220.554 230.136 1.00 48.32 1340 LEU D CA 1
ATOM 15965 C C . LEU D 4 1340 ? 198.352 220.084 231.579 1.00 48.32 1340 LEU D C 1
ATOM 15966 O O . LEU D 4 1340 ? 197.780 220.801 232.404 1.00 48.32 1340 LEU D O 1
ATOM 15971 N N . ASN D 4 1341 ? 198.882 218.907 231.903 1.00 53.00 1341 ASN D N 1
ATOM 15972 C CA . ASN D 4 1341 ? 198.723 218.345 233.242 1.00 53.00 1341 ASN D CA 1
ATOM 15973 C C . ASN D 4 1341 ? 199.948 217.487 233.533 1.00 53.00 1341 ASN D C 1
ATOM 15974 O O . ASN D 4 1341 ? 199.999 216.325 233.129 1.00 53.00 1341 ASN D O 1
ATOM 15979 N N . CYS D 4 1342 ? 200.910 218.056 234.243 1.00 60.28 1342 CYS D N 1
ATOM 15980 C CA . CYS D 4 1342 ? 202.061 217.207 234.512 1.00 60.28 1342 CYS D CA 1
ATOM 15981 C C . CYS D 4 1342 ? 201.849 216.430 235.806 1.00 60.28 1342 CYS D C 1
ATOM 15982 O O . CYS D 4 1342 ? 201.276 216.963 236.758 1.00 60.28 1342 CYS D O 1
ATOM 15985 N N . PRO D 4 1343 ? 202.277 215.166 235.865 1.00 59.54 1343 PRO D N 1
ATOM 15986 C CA . PRO D 4 1343 ? 202.063 214.397 237.102 1.00 59.54 1343 PRO D CA 1
ATOM 15987 C C . PRO D 4 1343 ? 202.981 214.810 238.238 1.00 59.54 1343 PRO D C 1
ATOM 15988 O O . PRO D 4 1343 ? 202.522 214.943 239.378 1.00 59.54 1343 PRO D O 1
ATOM 15992 N N . HIS D 4 1344 ? 204.262 215.015 237.967 1.00 68.17 1344 HIS D N 1
ATOM 15993 C CA . HIS D 4 1344 ? 205.215 215.433 238.977 1.00 68.17 1344 HIS D CA 1
ATOM 15994 C C . HIS D 4 1344 ? 205.539 216.911 238.799 1.00 68.17 1344 HIS D C 1
ATOM 15995 O O . HIS D 4 1344 ? 204.929 217.608 237.986 1.00 68.17 1344 HIS D O 1
ATOM 16002 N N . SER D 4 1345 ? 206.504 217.402 239.572 1.00 66.55 1345 SER D N 1
ATOM 16003 C CA . SER D 4 1345 ? 207.017 218.746 239.370 1.00 66.55 1345 SER D CA 1
ATOM 16004 C C . SER D 4 1345 ? 208.068 218.730 238.261 1.00 66.55 1345 SER D C 1
ATOM 16005 O O . SER D 4 1345 ? 208.365 217.684 237.677 1.00 66.55 1345 SER D O 1
ATOM 16008 N N . ASP D 4 1346 ? 208.632 219.911 237.977 1.00 65.68 1346 ASP D N 1
ATOM 16009 C CA . ASP D 4 1346 ? 209.657 220.142 236.948 1.00 65.68 1346 ASP D CA 1
ATOM 16010 C C . ASP D 4 1346 ? 209.159 219.709 235.564 1.00 65.68 1346 ASP D C 1
ATOM 16011 O O . ASP D 4 1346 ? 209.632 218.742 234.968 1.00 65.68 1346 ASP D O 1
ATOM 16016 N N . SER D 4 1347 ? 208.160 220.452 235.085 1.00 58.71 1347 SER D N 1
ATOM 16017 C CA . SER D 4 1347 ? 207.506 220.127 233.824 1.00 58.71 1347 SER D CA 1
ATOM 16018 C C . SER D 4 1347 ? 208.385 220.373 232.602 1.00 58.71 1347 SER D C 1
ATOM 16019 O O . SER D 4 1347 ? 208.089 219.831 231.532 1.00 58.71 1347 SER D O 1
ATOM 16022 N N . THR D 4 1348 ? 209.450 221.171 232.724 1.00 55.80 1348 THR D N 1
ATOM 16023 C CA . THR D 4 1348 ? 210.332 221.399 231.582 1.00 55.80 1348 THR D CA 1
ATOM 16024 C C . THR D 4 1348 ? 211.114 220.141 231.230 1.00 55.80 1348 THR D C 1
ATOM 16025 O O . THR D 4 1348 ? 211.342 219.854 230.047 1.00 55.80 1348 THR D O 1
ATOM 16029 N N . GLN D 4 1349 ? 211.525 219.378 232.245 1.00 55.17 1349 GLN D N 1
ATOM 16030 C CA . GLN D 4 1349 ? 212.196 218.105 232.005 1.00 55.17 1349 GLN D CA 1
ATOM 16031 C C . GLN D 4 1349 ? 211.257 217.106 231.343 1.00 55.17 1349 GLN D C 1
ATOM 16032 O O . GLN D 4 1349 ? 211.664 216.371 230.433 1.00 55.17 1349 GLN D O 1
ATOM 16038 N N . LEU D 4 1350 ? 209.988 217.096 231.761 1.00 51.86 1350 LEU D N 1
ATOM 16039 C CA . LEU D 4 1350 ? 209.001 216.238 231.118 1.00 51.86 1350 LEU D CA 1
ATOM 16040 C C . LEU D 4 1350 ? 208.744 216.661 229.681 1.00 51.86 1350 LEU D C 1
ATOM 16041 O O . LEU D 4 1350 ? 208.563 215.802 228.814 1.00 51.86 1350 LEU D O 1
ATOM 16046 N N . LEU D 4 1351 ? 208.778 217.966 229.397 1.00 50.15 1351 LEU D N 1
ATOM 16047 C CA . LEU D 4 1351 ? 208.571 218.419 228.025 1.00 50.15 1351 LEU D CA 1
ATOM 16048 C C . LEU D 4 1351 ? 209.749 218.052 227.129 1.00 50.15 1351 LEU D C 1
ATOM 16049 O O . LEU D 4 1351 ? 209.554 217.628 225.982 1.00 50.15 1351 LEU D O 1
ATOM 16054 N N . GLU D 4 1352 ? 210.976 218.185 227.639 1.00 54.67 1352 GLU D N 1
ATOM 16055 C CA . GLU D 4 1352 ? 212.131 217.778 226.843 1.00 54.67 1352 GLU D CA 1
ATOM 16056 C C . GLU D 4 1352 ? 212.175 216.269 226.640 1.00 54.67 1352 GLU D C 1
ATOM 16057 O O . GLU D 4 1352 ? 212.574 215.804 225.565 1.00 54.67 1352 GLU D O 1
ATOM 16063 N N . THR D 4 1353 ? 211.721 215.493 227.628 1.00 53.60 1353 THR D N 1
ATOM 16064 C CA . THR D 4 1353 ? 211.642 214.047 227.443 1.00 53.60 1353 THR D CA 1
ATOM 16065 C C . THR D 4 1353 ? 210.556 213.675 226.437 1.00 53.60 1353 THR D C 1
ATOM 16066 O O . THR D 4 1353 ? 210.747 212.759 225.626 1.00 53.60 1353 THR D O 1
ATOM 16070 N N . ILE D 4 1354 ? 209.430 214.398 226.451 1.00 48.38 1354 ILE D N 1
ATOM 16071 C CA . ILE D 4 1354 ? 208.364 214.170 225.479 1.00 48.38 1354 ILE D CA 1
ATOM 16072 C C . ILE D 4 1354 ? 208.844 214.486 224.068 1.00 48.38 1354 ILE D C 1
ATOM 16073 O O . ILE D 4 1354 ? 208.566 213.735 223.126 1.00 48.38 1354 ILE D O 1
ATOM 16078 N N . LEU D 4 1355 ? 209.621 215.558 223.909 1.00 47.36 1355 LEU D N 1
ATOM 16079 C CA . LEU D 4 1355 ? 210.145 215.887 222.586 1.00 47.36 1355 LEU D CA 1
ATOM 16080 C C . LEU D 4 1355 ? 211.186 214.874 222.122 1.00 47.36 1355 LEU D C 1
ATOM 16081 O O . LEU D 4 1355 ? 211.215 214.507 220.939 1.00 47.36 1355 LEU D O 1
ATOM 16086 N N . GLU D 4 1356 ? 212.028 214.386 223.036 1.00 55.37 1356 GLU D N 1
ATOM 16087 C CA . GLU D 4 1356 ? 213.006 213.378 222.643 1.00 55.37 1356 GLU D CA 1
ATOM 16088 C C . GLU D 4 1356 ? 212.372 212.027 222.340 1.00 55.37 1356 GLU D C 1
ATOM 16089 O O . GLU D 4 1356 ? 212.966 211.237 221.603 1.00 55.37 1356 GLU D O 1
ATOM 16095 N N . GLU D 4 1357 ? 211.187 211.741 222.879 1.00 56.26 1357 GLU D N 1
ATOM 16096 C CA . GLU D 4 1357 ? 210.478 210.543 222.435 1.00 56.26 1357 GLU D CA 1
ATOM 16097 C C . GLU D 4 1357 ? 209.746 210.788 221.119 1.00 56.26 1357 GLU D C 1
ATOM 16098 O O . GLU D 4 1357 ? 209.662 209.889 220.267 1.00 56.26 1357 GLU D O 1
ATOM 16104 N N . PHE D 4 1358 ? 209.215 212.001 220.944 1.00 49.38 1358 PHE D N 1
ATOM 16105 C CA . PHE D 4 1358 ? 208.439 212.328 219.755 1.00 49.38 1358 PHE D CA 1
ATOM 16106 C C . PHE D 4 1358 ? 209.307 212.375 218.512 1.00 49.38 1358 PHE D C 1
ATOM 16107 O O . PHE D 4 1358 ? 208.818 212.088 217.417 1.00 49.38 1358 PHE D O 1
ATOM 16115 N N . ARG D 4 1359 ? 210.590 212.712 218.656 1.00 48.80 1359 ARG D N 1
ATOM 16116 C CA . ARG D 4 1359 ? 211.474 212.688 217.494 1.00 48.80 1359 ARG D CA 1
ATOM 16117 C C . ARG D 4 1359 ? 211.694 211.264 216.996 1.00 48.80 1359 ARG D C 1
ATOM 16118 O O . ARG D 4 1359 ? 211.710 211.026 215.782 1.00 48.80 1359 ARG D O 1
ATOM 16126 N N . ASN D 4 1360 ? 211.847 210.304 217.912 1.00 50.42 1360 ASN D N 1
ATOM 16127 C CA . ASN D 4 1360 ? 211.995 208.906 217.513 1.00 50.42 1360 ASN D CA 1
ATOM 16128 C C . ASN D 4 1360 ? 210.711 208.376 216.889 1.00 50.42 1360 ASN D C 1
ATOM 16129 O O . ASN D 4 1360 ? 210.738 207.696 215.850 1.00 50.42 1360 ASN D O 1
ATOM 16134 N N . LEU D 4 1361 ? 209.568 208.698 217.500 1.00 48.97 1361 LEU D N 1
ATOM 16135 C CA . LEU D 4 1361 ? 208.295 208.275 216.928 1.00 48.97 1361 LEU D CA 1
ATOM 16136 C C . LEU D 4 1361 ? 207.974 208.984 215.617 1.00 48.97 1361 LEU D C 1
ATOM 16137 O O . LEU D 4 1361 ? 207.132 208.497 214.858 1.00 48.97 1361 LEU D O 1
ATOM 16142 N N . ALA D 4 1362 ? 208.614 210.119 215.337 1.00 49.91 1362 ALA D N 1
ATOM 16143 C CA . ALA D 4 1362 ? 208.474 210.743 214.029 1.00 49.91 1362 ALA D CA 1
ATOM 16144 C C . ALA D 4 1362 ? 209.388 210.098 213.007 1.00 49.91 1362 ALA D C 1
ATOM 16145 O O . ALA D 4 1362 ? 209.011 209.951 211.842 1.00 49.91 1362 ALA D O 1
ATOM 16147 N N . ALA D 4 1363 ? 210.591 209.710 213.421 1.00 51.12 1363 ALA D N 1
ATOM 16148 C CA . ALA D 4 1363 ? 211.509 209.070 212.491 1.00 51.12 1363 ALA D CA 1
ATOM 16149 C C . ALA D 4 1363 ? 211.084 207.657 212.134 1.00 51.12 1363 ALA D C 1
ATOM 16150 O O . ALA D 4 1363 ? 211.540 207.125 211.119 1.00 51.12 1363 ALA D O 1
ATOM 16152 N N . LEU D 4 1364 ? 210.234 207.033 212.947 1.00 51.67 1364 LEU D N 1
ATOM 16153 C CA . LEU D 4 1364 ? 209.762 205.693 212.609 1.00 51.67 1364 LEU D CA 1
ATOM 16154 C C . LEU D 4 1364 ? 208.774 205.670 211.445 1.00 51.67 1364 LEU D C 1
ATOM 16155 O O . LEU D 4 1364 ? 208.575 204.607 210.851 1.00 51.67 1364 LEU D O 1
ATOM 16160 N N . ASN D 4 1365 ? 208.166 206.801 211.089 1.00 50.57 1365 ASN D N 1
ATOM 16161 C CA . ASN D 4 1365 ? 206.971 206.792 210.250 1.00 50.57 1365 ASN D CA 1
ATOM 16162 C C . ASN D 4 1365 ? 207.236 206.488 208.779 1.00 50.57 1365 ASN D C 1
ATOM 16163 O O . ASN D 4 1365 ? 206.275 206.342 208.019 1.00 50.57 1365 ASN D O 1
ATOM 16168 N N . VAL D 4 1366 ? 208.488 206.388 208.350 1.00 49.65 1366 VAL D N 1
ATOM 16169 C CA . VAL D 4 1366 ? 208.778 206.033 206.964 1.00 49.65 1366 VAL D CA 1
ATOM 16170 C C . VAL D 4 1366 ? 208.938 204.526 206.804 1.00 49.65 1366 VAL D C 1
ATOM 16171 O O . VAL D 4 1366 ? 208.564 203.965 205.772 1.00 49.65 1366 VAL D O 1
ATOM 16175 N N . TRP D 4 1367 ? 209.485 203.858 207.825 1.00 48.58 1367 TRP D N 1
ATOM 16176 C CA . TRP D 4 1367 ? 209.672 202.411 207.767 1.00 48.58 1367 TRP D CA 1
ATOM 16177 C C . TRP D 4 1367 ? 208.340 201.684 207.827 1.00 48.58 1367 TRP D C 1
ATOM 16178 O O . TRP D 4 1367 ? 208.106 200.730 207.078 1.00 48.58 1367 TRP D O 1
ATOM 16189 N N . TYR D 4 1368 ? 207.460 202.109 208.725 1.00 51.51 1368 TYR D N 1
ATOM 16190 C CA . TYR D 4 1368 ? 206.061 201.735 208.612 1.00 51.51 1368 TYR D CA 1
ATOM 16191 C C . TYR D 4 1368 ? 205.500 202.420 207.380 1.00 51.51 1368 TYR D C 1
ATOM 16192 O O . TYR D 4 1368 ? 205.922 203.523 207.026 1.00 51.51 1368 TYR D O 1
ATOM 16201 N N . GLY D 4 1369 ? 204.531 201.793 206.731 1.00 56.94 1369 GLY D N 1
ATOM 16202 C CA . GLY D 4 1369 ? 204.047 202.358 205.485 1.00 56.94 1369 GLY D CA 1
ATOM 16203 C C . GLY D 4 1369 ? 203.072 203.512 205.631 1.00 56.94 1369 GLY D C 1
ATOM 16204 O O . GLY D 4 1369 ? 202.121 203.617 204.857 1.00 56.94 1369 GLY D O 1
ATOM 16205 N N . LEU D 4 1370 ? 203.313 204.410 206.584 1.00 52.26 1370 LEU D N 1
ATOM 16206 C CA . LEU D 4 1370 ? 202.294 205.375 206.955 1.00 52.26 1370 LEU D CA 1
ATOM 16207 C C . LEU D 4 1370 ? 202.260 206.567 206.021 1.00 52.26 1370 LEU D C 1
ATOM 16208 O O . LEU D 4 1370 ? 201.177 207.084 205.732 1.00 52.26 1370 LEU D O 1
ATOM 16213 N N . SER D 4 1371 ? 203.418 207.010 205.548 1.00 61.84 1371 SER D N 1
ATOM 16214 C CA . SER D 4 1371 ? 203.498 208.094 204.580 1.00 61.84 1371 SER D CA 1
ATOM 16215 C C . SER D 4 1371 ? 204.860 208.029 203.915 1.00 61.84 1371 SER D C 1
ATOM 16216 O O . SER D 4 1371 ? 205.773 207.350 204.386 1.00 61.84 1371 SER D O 1
ATOM 16219 N N . ASP D 4 1372 ? 204.992 208.762 202.820 1.00 70.86 1372 ASP D N 1
ATOM 16220 C CA . ASP D 4 1372 ? 206.269 208.869 202.135 1.00 70.86 1372 ASP D CA 1
ATOM 16221 C C . ASP D 4 1372 ? 207.110 209.936 202.831 1.00 70.86 1372 ASP D C 1
ATOM 16222 O O . ASP D 4 1372 ? 206.760 210.438 203.903 1.00 70.86 1372 ASP D O 1
ATOM 16227 N N . GLY D 4 1373 ? 208.222 210.324 202.214 1.00 78.07 1373 GLY D N 1
ATOM 16228 C CA . GLY D 4 1373 ? 209.109 211.307 202.809 1.00 78.07 1373 GLY D CA 1
ATOM 16229 C C . GLY D 4 1373 ? 208.598 212.733 202.762 1.00 78.07 1373 GLY D C 1
ATOM 16230 O O . GLY D 4 1373 ? 209.245 213.608 202.183 1.00 78.07 1373 GLY D O 1
ATOM 16231 N N . GLU D 4 1374 ? 207.439 212.985 203.375 1.00 71.01 1374 GLU D N 1
ATOM 16232 C CA . GLU D 4 1374 ? 206.802 214.290 203.320 1.00 71.01 1374 GLU D CA 1
ATOM 16233 C C . GLU D 4 1374 ? 206.646 214.965 204.671 1.00 71.01 1374 GLU D C 1
ATOM 16234 O O . GLU D 4 1374 ? 206.493 216.190 204.709 1.00 71.01 1374 GLU D O 1
ATOM 16240 N N . ASP D 4 1375 ? 206.674 214.219 205.774 1.00 61.60 1375 ASP D N 1
ATOM 16241 C CA . ASP D 4 1375 ? 206.576 214.838 207.096 1.00 61.60 1375 ASP D CA 1
ATOM 16242 C C . ASP D 4 1375 ? 207.382 213.986 208.076 1.00 61.60 1375 ASP D C 1
ATOM 16243 O O . ASP D 4 1375 ? 206.873 213.021 208.649 1.00 61.60 1375 ASP D O 1
ATOM 16248 N N . GLY D 4 1376 ? 208.639 214.363 208.265 1.00 57.10 1376 GLY D N 1
ATOM 16249 C CA . GLY D 4 1376 ? 209.466 213.746 209.276 1.00 57.10 1376 GLY D CA 1
ATOM 16250 C C . GLY D 4 1376 ? 209.344 214.368 210.641 1.00 57.10 1376 GLY D C 1
ATOM 16251 O O . GLY D 4 1376 ? 210.071 213.984 211.558 1.00 57.10 1376 GLY D O 1
ATOM 16252 N N . HIS D 4 1377 ? 208.438 215.331 210.797 1.00 55.78 1377 HIS D N 1
ATOM 16253 C CA . HIS D 4 1377 ? 208.264 216.048 212.051 1.00 55.78 1377 HIS D CA 1
ATOM 16254 C C . HIS D 4 1377 ? 207.074 215.570 212.870 1.00 55.78 1377 HIS D C 1
ATOM 16255 O O . HIS D 4 1377 ? 207.061 215.783 214.085 1.00 55.78 1377 HIS D O 1
ATOM 16262 N N . ILE D 4 1378 ? 206.092 214.926 212.253 1.00 51.12 1378 ILE D N 1
ATOM 16263 C CA . ILE D 4 1378 ? 204.927 214.432 212.981 1.00 51.12 1378 ILE D CA 1
ATOM 16264 C C . ILE D 4 1378 ? 205.205 213.012 213.460 1.00 51.12 1378 ILE D C 1
ATOM 16265 O O . ILE D 4 1378 ? 205.677 212.184 212.671 1.00 51.12 1378 ILE D O 1
ATOM 16270 N N . PRO D 4 1379 ? 204.971 212.698 214.733 1.00 46.52 1379 PRO D N 1
ATOM 16271 C CA . PRO D 4 1379 ? 205.074 211.309 215.188 1.00 46.52 1379 PRO D CA 1
ATOM 16272 C C . PRO D 4 1379 ? 204.027 210.430 214.531 1.00 46.52 1379 PRO D C 1
ATOM 16273 O O . PRO D 4 1379 ? 202.987 210.898 214.069 1.00 46.52 1379 PRO D O 1
ATOM 16277 N N . TRP D 4 1380 ? 204.324 209.130 214.500 1.00 48.53 1380 TRP D N 1
ATOM 16278 C CA . TRP D 4 1380 ? 203.635 208.248 213.566 1.00 48.53 1380 TRP D CA 1
ATOM 16279 C C . TRP D 4 1380 ? 202.200 207.969 213.993 1.00 48.53 1380 TRP D C 1
ATOM 16280 O O . TRP D 4 1380 ? 201.322 207.825 213.138 1.00 48.53 1380 TRP D O 1
ATOM 16291 N N . HIS D 4 1381 ? 201.930 207.870 215.296 1.00 47.11 1381 HIS D N 1
ATOM 16292 C CA . HIS D 4 1381 ? 200.559 207.576 215.701 1.00 47.11 1381 HIS D CA 1
ATOM 16293 C C . HIS D 4 1381 ? 199.652 208.787 215.529 1.00 47.11 1381 HIS D C 1
ATOM 16294 O O . HIS D 4 1381 ? 198.480 208.632 215.170 1.00 47.11 1381 HIS D O 1
ATOM 16301 N N . ILE D 4 1382 ? 200.183 209.993 215.728 1.00 44.87 1382 ILE D N 1
ATOM 16302 C CA . ILE D 4 1382 ? 199.410 211.199 215.467 1.00 44.87 1382 ILE D CA 1
ATOM 16303 C C . ILE D 4 1382 ? 199.167 211.364 213.973 1.00 44.87 1382 ILE D C 1
ATOM 16304 O O . ILE D 4 1382 ? 198.080 211.777 213.556 1.00 44.87 1382 ILE D O 1
ATOM 16309 N N . LEU D 4 1383 ? 200.129 210.965 213.141 1.00 46.96 1383 LEU D N 1
ATOM 16310 C CA . LEU D 4 1383 ? 199.915 210.996 211.698 1.00 46.96 1383 LEU D CA 1
ATOM 16311 C C . LEU D 4 1383 ? 198.915 209.936 211.255 1.00 46.96 1383 LEU D C 1
ATOM 16312 O O . LEU D 4 1383 ? 198.141 210.169 210.319 1.00 46.96 1383 LEU D O 1
ATOM 16317 N N . ALA D 4 1384 ? 198.889 208.789 211.935 1.00 48.56 1384 ALA D N 1
ATOM 16318 C CA . ALA D 4 1384 ? 197.901 207.758 211.638 1.00 48.56 1384 ALA D CA 1
ATOM 16319 C C . ALA D 4 1384 ? 196.497 208.229 211.988 1.00 48.56 1384 ALA D C 1
ATOM 16320 O O . ALA D 4 1384 ? 195.549 208.040 211.211 1.00 48.56 1384 ALA D O 1
ATOM 16322 N N . VAL D 4 1385 ? 196.357 208.869 213.150 1.00 47.07 1385 VAL D N 1
ATOM 16323 C CA . VAL D 4 1385 ? 195.076 209.427 213.571 1.00 47.07 1385 VAL D CA 1
ATOM 16324 C C . VAL D 4 1385 ? 194.639 210.547 212.630 1.00 47.07 1385 VAL D C 1
ATOM 16325 O O . VAL D 4 1385 ? 193.454 210.659 212.286 1.00 47.07 1385 VAL D O 1
ATOM 16329 N N . LYS D 4 1386 ? 195.591 211.349 212.146 1.00 49.27 1386 LYS D N 1
ATOM 16330 C CA . LYS D 4 1386 ? 195.245 212.435 211.235 1.00 49.27 1386 LYS D CA 1
ATOM 16331 C C . LYS D 4 1386 ? 194.823 211.908 209.870 1.00 49.27 1386 LYS D C 1
ATOM 16332 O O . LYS D 4 1386 ? 193.898 212.449 209.260 1.00 49.27 1386 LYS D O 1
ATOM 16338 N N . LYS D 4 1387 ? 195.463 210.838 209.388 1.00 49.97 1387 LYS D N 1
ATOM 16339 C CA . LYS D 4 1387 ? 195.054 210.251 208.114 1.00 49.97 1387 LYS D CA 1
ATOM 16340 C C . LYS D 4 1387 ? 193.676 209.612 208.215 1.00 49.97 1387 LYS D C 1
ATOM 16341 O O . LYS D 4 1387 ? 192.861 209.738 207.291 1.00 49.97 1387 LYS D O 1
ATOM 16347 N N . MET D 4 1388 ? 193.387 208.958 209.345 1.00 52.81 1388 MET D N 1
ATOM 16348 C CA . MET D 4 1388 ? 192.066 208.364 209.539 1.00 52.81 1388 MET D CA 1
ATOM 16349 C C . MET D 4 1388 ? 190.978 209.430 209.638 1.00 52.81 1388 MET D C 1
ATOM 16350 O O . MET D 4 1388 ? 189.948 209.340 208.959 1.00 52.81 1388 MET D O 1
ATOM 16355 N N . MET D 4 1389 ? 191.195 210.469 210.446 1.00 53.46 1389 MET D N 1
ATOM 16356 C CA . MET D 4 1389 ? 190.192 211.522 210.568 1.00 53.46 1389 MET D CA 1
ATOM 16357 C C . MET D 4 1389 ? 190.244 212.528 209.425 1.00 53.46 1389 MET D C 1
ATOM 16358 O O . MET D 4 1389 ? 189.470 213.490 209.424 1.00 53.46 1389 MET D O 1
ATOM 16363 N N . ASN D 4 1390 ? 191.138 212.346 208.464 1.00 53.51 1390 ASN D N 1
ATOM 16364 C CA . ASN D 4 1390 ? 191.062 213.107 207.232 1.00 53.51 1390 ASN D CA 1
ATOM 16365 C C . ASN D 4 1390 ? 190.290 212.361 206.153 1.00 53.51 1390 ASN D C 1
ATOM 16366 O O . ASN D 4 1390 ? 189.531 212.981 205.403 1.00 53.51 1390 ASN D O 1
ATOM 16371 N N . THR D 4 1391 ? 190.457 211.039 206.054 1.00 52.94 1391 THR D N 1
ATOM 16372 C CA . THR D 4 1391 ? 189.861 210.301 204.946 1.00 52.94 1391 THR D CA 1
ATOM 16373 C C . THR D 4 1391 ? 188.758 209.332 205.355 1.00 52.94 1391 THR D C 1
ATOM 16374 O O . THR D 4 1391 ? 188.366 208.495 204.535 1.00 52.94 1391 THR D O 1
ATOM 16378 N N . LEU D 4 1392 ? 188.239 209.403 206.580 1.00 53.81 1392 LEU D N 1
ATOM 16379 C CA . LEU D 4 1392 ? 187.201 208.461 206.973 1.00 53.81 1392 LEU D CA 1
ATOM 16380 C C . LEU D 4 1392 ? 185.935 209.099 207.529 1.00 53.81 1392 LEU D C 1
ATOM 16381 O O . LEU D 4 1392 ? 184.942 208.387 207.709 1.00 53.81 1392 LEU D O 1
ATOM 16386 N N . VAL D 4 1393 ? 185.919 210.407 207.786 1.00 53.72 1393 VAL D N 1
ATOM 16387 C CA . VAL D 4 1393 ? 184.715 211.033 208.321 1.00 53.72 1393 VAL D CA 1
ATOM 16388 C C . VAL D 4 1393 ? 183.656 211.244 207.247 1.00 53.72 1393 VAL D C 1
ATOM 16389 O O . VAL D 4 1393 ? 182.488 211.487 207.572 1.00 53.72 1393 VAL D O 1
ATOM 16393 N N . HIS D 4 1394 ? 184.013 211.129 205.972 1.00 53.05 1394 HIS D N 1
ATOM 16394 C CA . HIS D 4 1394 ? 183.099 211.548 204.922 1.00 53.05 1394 HIS D CA 1
ATOM 16395 C C . HIS D 4 1394 ? 182.057 210.495 204.569 1.00 53.05 1394 HIS D C 1
ATOM 16396 O O . HIS D 4 1394 ? 181.035 210.844 203.972 1.00 53.05 1394 HIS D O 1
ATOM 16403 N N . THR D 4 1395 ? 182.276 209.230 204.919 1.00 57.86 1395 THR D N 1
ATOM 16404 C CA . THR D 4 1395 ? 181.264 208.211 204.669 1.00 57.86 1395 THR D CA 1
ATOM 16405 C C . THR D 4 1395 ? 180.146 208.321 205.692 1.00 57.86 1395 THR D C 1
ATOM 16406 O O . THR D 4 1395 ? 180.396 208.472 206.889 1.00 57.86 1395 THR D O 1
ATOM 16410 N N . ARG D 4 1396 ? 178.908 208.239 205.224 1.00 63.24 1396 ARG D N 1
ATOM 16411 C CA . ARG D 4 1396 ? 177.770 208.244 206.127 1.00 63.24 1396 ARG D CA 1
ATOM 16412 C C . ARG D 4 1396 ? 177.331 206.814 206.401 1.00 63.24 1396 ARG D C 1
ATOM 16413 O O . ARG D 4 1396 ? 177.452 205.932 205.549 1.00 63.24 1396 ARG D O 1
ATOM 16421 N N . VAL D 4 1397 ? 176.846 206.587 207.616 1.00 63.22 1397 VAL D N 1
ATOM 16422 C CA . VAL D 4 1397 ? 176.583 205.245 208.111 1.00 63.22 1397 VAL D CA 1
ATOM 16423 C C . VAL D 4 1397 ? 175.088 205.084 208.338 1.00 63.22 1397 VAL D C 1
ATOM 16424 O O . VAL D 4 1397 ? 174.387 206.036 208.690 1.00 63.22 1397 VAL D O 1
ATOM 16428 N N . LYS D 4 1398 ? 174.601 203.864 208.124 1.00 70.11 1398 LYS D N 1
ATOM 16429 C CA . LYS D 4 1398 ? 173.243 203.473 208.466 1.00 70.11 1398 LYS D CA 1
ATOM 16430 C C . LYS D 4 1398 ? 173.307 202.209 209.307 1.00 70.11 1398 LYS D C 1
ATOM 16431 O O . LYS D 4 1398 ? 174.087 201.299 209.011 1.00 70.11 1398 LYS D O 1
ATOM 16437 N N . ILE D 4 1399 ? 172.482 202.149 210.345 1.00 81.36 1399 ILE D N 1
ATOM 16438 C CA . ILE D 4 1399 ? 172.512 201.060 211.313 1.00 81.36 1399 ILE D CA 1
ATOM 16439 C C . ILE D 4 1399 ? 171.369 200.106 210.996 1.00 81.36 1399 ILE D C 1
ATOM 16440 O O . ILE D 4 1399 ? 170.194 200.473 211.097 1.00 81.36 1399 ILE D O 1
ATOM 16445 N N . ALA D 4 1400 ? 171.709 198.877 210.625 1.00 94.31 1400 ALA D N 1
ATOM 16446 C CA . ALA D 4 1400 ? 170.703 197.870 210.307 1.00 94.31 1400 ALA D CA 1
ATOM 16447 C C . ALA D 4 1400 ? 171.033 196.537 210.971 1.00 94.31 1400 ALA D C 1
ATOM 16448 O O . ALA D 4 1400 ? 172.180 196.278 211.333 1.00 94.31 1400 ALA D O 1
#

B-factor: mean 81.71, std 22.19, range [30.0, 260.77]

Secondary structure (DSSP, 8-state):
----TTSS-SHHHHHHHHSS---TTTSEEEEEEE---SSSEEEEEEEP-------EEEEE--TT--------HHHHHHHHHHTT---TTS----EEEE-SSSEEEEEE--SEEHHHHHHHTTSTT--PPPHHHHHHHHHHHHHHHHHHHHTT-------STT-EE-TT---B----SS----SS-SS-STTTTS--S-GGG--HHHHTT-SS--TTHHHHHHHHHHHHHHHTS-TT--------S--TTTTHHHHHHHHH----TTT-TTGGGSSSGGGGTTS------HHHHHHSS-S-TTTHHHHHHHHS---TTS---STTTTTSSSSSS-SS---S---SS-----PPP--B-/--BSTTSSTTTTS---HHHHHHHHHHHHHHHHTT-SS--------------TTSSSSSSSTTHHHHHHHHHHHHHHHT--HHHHHHHHHHHHHHHHHS-STTS-HHHHHHHHHHHHHHHTT----HHHHHHHHHHH-SSS--S-HHHHHHHHHHHHHHTTS------HHHHHHHHHHHTSSTTT-----HHHHHHHHHHHHHTTSSS-TTTS-HHHHHHHHHHHHHHHHH----SS-STHHHHHHHHHHHS---SSSHHHHHHHHHHHHHHTTS--HHHHHHHHHHHH--/--S-------SS---S-TTS-TTS-PPTTB------HHHHHHHHHSTTT------SSSS-S--SSSSS---SSTTSHHHHHHHHHHHHHIIIIISBPP---SSSSS-S--PPPPEE---HHHHHHHHHHHTSSS--SHHHHT-EES---HHHHHHHHHHHT--HHHHHHHHHHHHHHHHHHHHHS-S---TTTTTHHHHHHHHHHHHHHHHHHHHHHHHHHTT-S-HHHHHHHHHHHHHHHHHHHHHHTTT-S-HHHHHHHHHHHHHH---GGGHHHHHHHHHHTHHHHTT----STTHHHHHHHHHHHHHHHHHHHS-S-S---SSS---HHHHHHHHHHHHHHHHHHHHHHHHH-SS-----SSS-----HHHHHTTSTTS-HHHHHHHHHHHHHTTT-----S------B--PPPP-S--EEEEETTTTEEEEE----TTS----------S-S-SSS---TTTS-SSS-GGGTT-B-------/------SS-B-SEEE----S-EEEEEE--GGG-SSHHHHHHHHHHTT-TT-EEEESSS-EEEEE-SSSPPP-----SS-----SEEEEE-S---TTS--TTHHHHHHHHHHHHHHHHHHHSSS-EEE-SS-EEESSSSS-SEEEEEEEE-SSS-EEEEEEEE----EE--GGG-SHHHHSSEEEEETTT--EEEEPPP-SSSS-BPPPTTTTHHHHHTTTSSS---SS-S---EEEEEE-HHHHTT----TTS-S-----S--EEEEGGGEEEEE-B---S-SSS-TTTTSSHHHHHHHHHHHHHHT---SHHHHH----SSSS-S--BSS--EEEE-SS---HHHHHHHHHHT--SSS---S-----BPPB----SSSHHHHHHHHSS--EE--HHHHEEEEEE----EEEEESSSSEEEEETT-STTSTTTT-B-TT----BEEEE--SS-HHHHHHHHHHHHHHHHTTTS--B-----SSSPPSS----SS--HHHHHHHHHHHHHHHHHS-S--SSS--EEEEEEESSSSSTTHHHHHHHHHHHHHHHHTTSSS--EEEEEEEHHHHH-TT--TTTHHHHHHHHHTTSSSTT--S--B-----S------S----S----SEEEEEEEEE-SSS-EEEEEEEETTS-S-EEEEEE--S-SHHHHHHHHHHHHHHH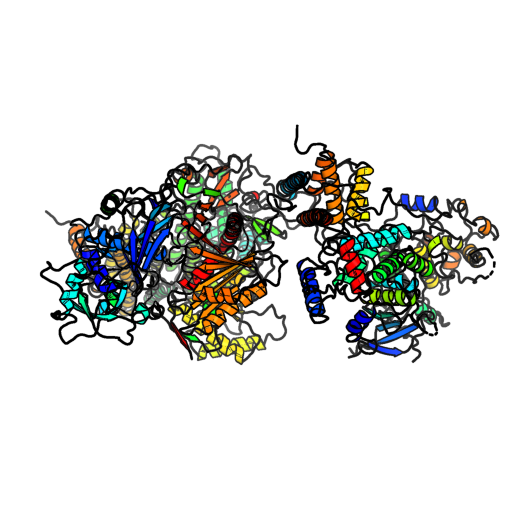HHHTTS-SSEEEEEEESSS---HHHHHHHHHH-SSSSEE-EEEEE-S-SS-PEE--SSSSTTHHHHHSS-SS-----TTS--EEEEETTS--EEEEESS--B-SS-TT-B-EEEEEEEE--SSSSSEE-EEEEEEEEE-SSS-HHHHHHHHHHHHHHHHHGGGTTTT--TT-SSS-HHHHHHHHHHHHSTTSEEEE-